Protein 6PQH (pdb70)

Secondary structure (DSSP, 8-state):
-----HHHHHHHHHHHTT-EEEEEEEEEEEETTTEEEEE-SS-SSPEEEE--GGGS-HHHHHT--TT-EEEEEEEEEE--EEEEEEEEEE-S-B-HHHHTTSTTSSS---HHHHHHTHHHHTTSHHHHHHHHHHHHHHHHHHHHHHHTT-EE----SEE------EEE-S-TTS--B-SSSSB-GGGSTTSS-EEE-S-SHHHHHHHHHHHSEEEEEEEEE------STT--SEEEEEEEEEET--HHHHHHHHHHHHHHHHHHHHHH-HHHHHHHHHHHHHHHHHS-GGGS-SS-HHHHHHHHHHSPPEEEEHHHHHHHHHHSHHHHTT-SSS--PPTTSPPPHHHHHHIIIIISSS-EEEEEEEGGGS-TTBPBPTTSSEEEEEEEEETTTEEEEEEEEB---HHHHHHHHHHTT--TTTTHHHHHTTTBS---EEEEEEEHHHHHHHHHT---GGGSSSS--BTTB---/--PPP--HHHHHHSHHHHTTSEEEEEEEEEEEETTTEEEEE-SS-SS-EEEE--GGGS-HHHHTT--TT-EEEEEEEEEE-SSTT-SEEEEEEEEEE-S-B-HHHHTTSTTSSS---HHHHHHTHHHHTTSHHHHHHHHHHHHHHHHHHHHHHTTT-EE----SEE------EEE-S-TTS--B-TTSSB-GGGSTTSS-EEE-S-SHHHHHHHHHHHSEEEEEEEEE-------TT--SEEEEEEEEEET--HHHHHHHHHHHHHHHHHHHHHH-HHHHHHHHHHHHHHHHHS-GGGS-SS-HHHHHHHHHHSPPEEEEHHHHHHHHHHSHHHHTT-SSS---STTSPPPHHHHHHIIIIIISS-EEEEEEEGGGS-TTBPBPTTSSEEEEEEEEETTTEEEEEEEEB---HHHHHHHHHHTT--TTTTHHHHHTTTBS---EEEEEEEHHHHHHHHHT--SGGGSSSS--BTTB---/----HHHHHHHHHHHTTSEEEEEEEEEEEETTTEEEEE-SS-SSPEEEE--GGGS-HHHHHT--TT-EEEEEEEEEE--EEEEEEEEEE-S-B-HHHHTTSTTSSS---HHHHHHTHHHHTTSHHHHHHHHHHHHHHHHHHHHHHHTT-EE----SEE------EEE-S-TTS--B-TTSSB-GGGSTTSS-EEE-S-SHHHHHHHHHHHSEEEEEEEEE------STT--SEEEEEEEEEET--HHHHHHHHHHHHHHHHHHHHHH-HHHHHHHHHHHHHHHHTS-GGGS-SS-HHHHHHHHHHSPPEEEEHHHHHHHHHHSHHHHTT-SSS--PPBTBPPPHHHHHIIIIIISSS-EEEEEEEGGGS-TTBPBPTTSSEEEEEEEEETTTEEEEEEEEB---HHHHHHHHHHTT--TTTTHHHHHTTTBS---EEEEEEEHHHHHHHHHT---GGGSSSS--BTTB---/-----HHHHHHSHHHHTTSEEEEEEEEEEEETTTEEEEE-SS-SSPEEEE--GGGS-HHHHTT--TT-EEEEEEEEEE-SSTT-SEEEEEEEEEE-S-B-HHHHTTSTTSSS---HHHHHHTHHHHTTSHHHHHHHHHHHHHHHHHHHHHHTTT-EE----SEE------EEE-S-TTS--B-TTSSB-GGGSTTSS-EEE-S-SHHHHHHHHHHHSEEEEEEEEE-------TT--SEEEEEEEEEET--HHHHHHHHHHHHHHHHHHHHHH-HHHHHHHHHHHHHHHHHS-GGGS-SS-HHHHHHHHHHSPPEEEEHHHHHHHHHH-HHHHHT-SSS----TTSPPPHHHHHIIIIIIISS-EEEEEEEGGGS-TTBPBPTTSSEEEEEEEEETTTEEEEEEEEB---HHHHHHHHHHTT--TTTTHHHHGGGTBS---EEEEEEEHHHHHHHHH---SGGGSSSS--BTTB---

Foldseek 3Di:
DDDDAPVCCVVPVVVQAFHKDKYKFFFLDCPPLFWTFGHHLPALHTAIEGEPCVLDDPVVSVQRGQGWIKIFIAGWHPPPTHGDTDDIDGDDDDPPVCCVVAPSPPDDDDPVRCLVPLVPVCVDSQQSLLVVLLVLLVVLLVVVQVVVQAAEDAADFKDQALVFAWDWPDPPVDFDADDVRHGQCCPTPVRGTITTAQDRVLVLLVVCVVRFKYKYWAKHAHDPQDDDLEDFRIFIKIKMKGFQDALVSQVVVVLVSLLSSLVSSVVPSVNSLVVLQVVLVVVQVVDPPVPHAPDTQVRQSVVLNVDDAAEEEPVRLLVCQCPDCCQVVVVDPDHRDDAQDDDDQSSLQCCCVPVPVYKYKYFFHALVVDDLFFAQDPVNGTGGKIFIQGHQLGTFKIKHWTHLALVSSVVSCVVVVNDCVVVVVSSVCSPDPGGTMMMMMGGSLSSSCSNSVNRGSSSNDSQTHHVPGDDD/DDDDADAPVRCQVPVVVQAFHKDKYKFFFQDQPPLFWTFGHHLPALHTAIEGEDPVLDDVVVSVQRDQRWIKIFIFHWHQDPDPPGGIHGDTNDIDGDDDDPPVCPVVAPSPPDDDDVVRCLVVLVCVCVDSQLSLLVVLLVLLVVLLVVVQVVVQAAEDAADFKAQACDWAWDWPDPPVCFDADPVRDGQCCPTPVHGTITTAQDRVLVQLVVCVVRFKYKYWAKGADPDQDDDLEDFRIFIKIKMKGFQDALVNQVVVVLVSLLSSLVSSVVPSVNSLVVLQVVLVVVQVPDPPVPHAPATQVRQSVQSNVDDAAEEEPVVLLVCLQPDPCLVVPVDPDHRDDADDDDDQVSQQCCCVPVPVYKYKYFFHFLVHDDLFFAQDPVNGTGGKIFIQGHPLGTFKIKHWTHLALVSSVVSCVVVVNDCVSVVVSSVCSVDPGGTMMMMMGGSLSSSCSNSVPRGSSSNDSNTHHVVGDDD/DADAPVRCLVPVVVQAFHKDKYKFFFLDCPPLFWTFGHHLPDLHTAIEGEDCVQDDPVVSVQRHQGWIWIFIAHWHPVVIHGDTNDIDTDDDDPPVCCVVAPSPPDDDDVVRCLVVLVCVCVDSQLSLLVVLLVLLVVLLCVVQVVVQAAEDAADFKDQACDWAWDWPDPVVCFDDDPVRHGQCCPTPVRGTITTAQDRVLVLLVVCVVRFKYKYWAKGARDDQDDDLEDFRIFIKIKMKGFQDALVNQVVVVLVSLLSSLVSSVVPSVNSLVVLQVVLVVVQVPDDPVPHAPDTQNRQSVVSNVDDAAEEEPVVLLVCQQPDPCQVVVVDPDHRDDAQDDDDQSSLQCCCVPVPVHKYKYFFHFLVVDDLFFAQDPVNGTGGKIFIQGHLLGTFKTKHWTHLALVSSVVSCVVVVNDCVSVVVSSVCNVDPGGTMMMMMGGSLSSSCSNSVPNGSSSNDSNTHHVPGDDD/DDADAPVCCQVVVVVQAFHKDKYKFFFQDQPPLFWTFGHHLPALGTAIEGEDPVQDDPVVSVQRDQGWIKIFIFGWHQDPDPVGGIHGDTNDIDGDDDDPPVVCVPAPSPPDDDDVVRCLVPLVCVCVDSQLSLLVVLLVLLVVLLVVVQVVVQAAEDAADFKAQALAWAWDWPDPPVDFDADPVRHGQCCPTPVHGTITTAQDRALVLLVVCVVRQKYKYWAKHAHDPQDDDLEDFRIFIKIKMKGFPDALVNQVVVVLVSLLSSLVSSVVPSVNSLVVLQVVLVVVQVPDPPVPHAPATQVRQSVQSNVDDAAEEEPVRLLVCQQPDPCLVVVNQPDHRDDAPDDDDQSSLQCVCVPNPVYKYKYFFHAPVVDDLFFAQDPVNGTGGKMFIQGHPLGTFKIKHWTHLALVSSVVSCVVVVPDCVVVVVSSVCSPDPGGTMMMMMGGSLSSSCSNSVPRGSSSNDSNTHHVPGDDD

Structure (mmCIF, N/CA/C/O backbone):
data_6PQH
#
_entry.id   6PQH
#
_cell.length_a   67.400
_cell.length_b   110.750
_cell.length_c   137.180
_cell.angle_alpha   90.000
_cell.angle_beta   97.090
_cell.angle_gamma   90.000
#
_symmetry.space_group_name_H-M   'P 1 21 1'
#
loop_
_entity.id
_entity.type
_entity.pdbx_description
1 polymer 'Asparagine--tRNA ligase'
2 non-polymer 1,2-ETHANEDIOL
3 water water
#
loop_
_atom_site.group_PDB
_atom_site.id
_atom_site.type_symbol
_atom_site.label_atom_id
_atom_site.label_alt_id
_atom_site.label_comp_id
_atom_site.label_asym_id
_atom_site.label_entity_id
_atom_site.label_seq_id
_atom_site.pdbx_PDB_ins_code
_atom_site.Cartn_x
_atom_site.Cartn_y
_atom_site.Cartn_z
_atom_site.occupancy
_atom_site.B_iso_or_equiv
_atom_site.auth_seq_id
_atom_site.auth_comp_id
_atom_site.auth_asym_id
_atom_site.auth_atom_id
_atom_site.pdbx_PDB_model_num
ATOM 1 N N . MET A 1 9 ? -42.366 -13.599 -41.061 1.00 76.01 1 MET A N 1
ATOM 2 C CA . MET A 1 9 ? -42.697 -12.217 -41.392 1.00 78.22 1 MET A CA 1
ATOM 3 C C . MET A 1 9 ? -41.624 -11.590 -42.281 1.00 77.71 1 MET A C 1
ATOM 4 O O . MET A 1 9 ? -40.451 -11.529 -41.912 1.00 78.24 1 MET A O 1
ATOM 6 N N . HIS A 1 10 ? -42.042 -11.122 -43.454 1.00 73.17 2 HIS A N 1
ATOM 7 C CA . HIS A 1 10 ? -41.142 -10.521 -44.427 1.00 68.66 2 HIS A CA 1
ATOM 8 C C . HIS A 1 10 ? -41.051 -9.017 -44.191 1.00 60.62 2 HIS A C 1
ATOM 9 O O . HIS A 1 10 ? -42.076 -8.343 -44.050 1.00 61.90 2 HIS A O 1
ATOM 16 N N . LYS A 1 11 ? -39.828 -8.497 -44.142 1.00 50.96 3 LYS A N 1
ATOM 17 C CA . LYS A 1 11 ? -39.587 -7.093 -43.842 1.00 48.47 3 LYS A CA 1
ATOM 18 C C . LYS A 1 11 ? -39.420 -6.279 -45.122 1.00 44.86 3 LYS A C 1
ATOM 19 O O . LYS A 1 11 ? -38.948 -6.781 -46.144 1.00 49.97 3 LYS A O 1
ATOM 25 N N . GLN A 1 12 ? -39.818 -5.011 -45.050 1.00 36.48 4 GLN A N 1
ATOM 26 C CA . GLN A 1 12 ? -39.689 -4.066 -46.154 1.00 37.30 4 GLN A CA 1
ATOM 27 C C . GLN A 1 12 ? -38.678 -2.992 -45.787 1.00 36.00 4 GLN A C 1
ATOM 28 O O . GLN A 1 12 ? -38.647 -2.525 -44.641 1.00 38.22 4 GLN A O 1
ATOM 30 N N . THR A 1 13 ? -37.851 -2.598 -46.754 1.00 30.87 5 THR A N 1
ATOM 31 C CA . THR A 1 13 ? -36.922 -1.512 -46.480 1.00 26.85 5 THR A CA 1
ATOM 32 C C . THR A 1 13 ? -37.610 -0.163 -46.634 1.00 29.28 5 THR A C 1
ATOM 33 O O . THR A 1 13 ? -38.714 -0.053 -47.175 1.00 32.48 5 THR A O 1
ATOM 37 N N . ILE A 1 14 ? -36.920 0.883 -46.165 1.00 26.15 6 ILE A N 1
ATOM 38 C CA . ILE A 1 14 ? -37.418 2.245 -46.350 1.00 25.73 6 ILE A CA 1
ATOM 39 C C . ILE A 1 14 ? -37.505 2.580 -47.834 1.00 25.60 6 ILE A C 1
ATOM 40 O O . ILE A 1 14 ? -38.440 3.259 -48.272 1.00 29.75 6 ILE A O 1
ATOM 45 N N . LYS A 1 15 ? -36.557 2.082 -48.644 1.00 23.33 7 LYS A N 1
ATOM 46 C CA . LYS A 1 15 ? -36.663 2.302 -50.085 1.00 25.85 7 LYS A CA 1
ATOM 47 C C . LYS A 1 15 ? -37.978 1.756 -50.625 1.00 29.06 7 LYS A C 1
ATOM 48 O O . LYS A 1 15 ? -38.658 2.425 -51.416 1.00 27.95 7 LYS A O 1
ATOM 54 N N . GLU A 1 16 ? -38.365 0.550 -50.193 1.00 27.85 8 GLU A N 1
ATOM 55 C CA . GLU A 1 16 ? -39.619 -0.035 -50.668 1.00 31.65 8 GLU A CA 1
ATOM 56 C C . GLU A 1 16 ? -40.813 0.786 -50.213 1.00 31.27 8 GLU A C 1
ATOM 57 O O . GLU A 1 16 ? -41.739 1.028 -50.995 1.00 33.34 8 GLU A O 1
ATOM 63 N N . VAL A 1 17 ? -40.818 1.211 -48.945 1.00 31.88 9 VAL A N 1
ATOM 64 C CA . VAL A 1 17 ? -41.929 2.015 -48.438 1.00 33.93 9 VAL A CA 1
ATOM 65 C C . VAL A 1 17 ? -42.071 3.292 -49.255 1.00 35.59 9 VAL A C 1
ATOM 66 O O . VAL A 1 17 ? -43.170 3.648 -49.695 1.00 38.37 9 VAL A O 1
ATOM 70 N N . LEU A 1 18 ? -40.956 3.992 -49.492 1.00 30.53 10 LEU A N 1
ATOM 71 C CA . LEU A 1 18 ? -41.035 5.235 -50.258 1.00 35.00 10 LEU A CA 1
ATOM 72 C C . LEU A 1 18 ? -41.490 4.983 -51.692 1.00 37.92 10 LEU A C 1
ATOM 73 O O . LEU A 1 18 ? -42.096 5.864 -52.312 1.00 33.89 10 LEU A O 1
ATOM 78 N N . GLU A 1 19 ? -41.251 3.786 -52.224 1.00 38.13 11 GLU A N 1
ATOM 79 C CA . GLU A 1 19 ? -41.639 3.503 -53.599 1.00 42.06 11 GLU A CA 1
ATOM 80 C C . GLU A 1 19 ? -43.027 2.889 -53.738 1.00 46.23 11 GLU A C 1
ATOM 81 O O . GLU A 1 19 ? -43.648 3.038 -54.795 1.00 47.52 11 GLU A O 1
ATOM 87 N N . ASN A 1 20 ? -43.535 2.193 -52.718 1.00 48.69 12 ASN A N 1
ATOM 88 C CA . ASN A 1 20 ? -44.799 1.471 -52.845 1.00 50.44 12 ASN A CA 1
ATOM 89 C C . ASN A 1 20 ? -45.875 1.968 -51.887 1.00 48.88 12 ASN A C 1
ATOM 90 O O . ASN A 1 20 ? -46.902 1.295 -51.726 1.00 52.41 12 ASN A O 1
ATOM 95 N N . TYR A 1 21 ? -45.684 3.133 -51.263 1.00 43.44 13 TYR A N 1
ATOM 96 C CA . TYR A 1 21 ? -46.552 3.520 -50.151 1.00 45.89 13 TYR A CA 1
ATOM 97 C C . TYR A 1 21 ? -48.004 3.688 -50.585 1.00 47.18 13 TYR A C 1
ATOM 98 O O . TYR A 1 21 ? -48.917 3.501 -49.771 1.00 44.12 13 TYR A O 1
ATOM 107 N N . LYS A 1 22 ? -48.244 4.049 -51.849 1.00 49.33 14 LYS A N 1
ATOM 108 C CA . LYS A 1 22 ? -49.621 4.252 -52.291 1.00 57.03 14 LYS A CA 1
ATOM 109 C C . LYS A 1 22 ? -50.463 2.999 -52.088 1.00 58.25 14 LYS A C 1
ATOM 110 O O . LYS A 1 22 ? -51.679 3.095 -51.899 1.00 64.08 14 LYS A O 1
ATOM 112 N N . LYS A 1 23 ? -49.838 1.820 -52.095 1.00 57.65 15 LYS A N 1
ATOM 113 C CA . LYS A 1 23 ? -50.587 0.598 -51.824 1.00 65.89 15 LYS A CA 1
ATOM 114 C C . LYS A 1 23 ? -51.008 0.501 -50.360 1.00 68.66 15 LYS A C 1
ATOM 115 O O . LYS A 1 23 ? -52.046 -0.099 -50.060 1.00 73.46 15 LYS A O 1
ATOM 117 N N . PHE A 1 24 ? -50.238 1.091 -49.443 1.00 63.34 16 PHE A N 1
ATOM 118 C CA . PHE A 1 24 ? -50.435 0.899 -48.011 1.00 58.04 16 PHE A CA 1
ATOM 119 C C . PHE A 1 24 ? -51.191 2.033 -47.342 1.00 57.68 16 PHE A C 1
ATOM 120 O O . PHE A 1 24 ? -51.297 2.035 -46.113 1.00 62.31 16 PHE A O 1
ATOM 128 N N . LEU A 1 25 ? -51.681 3.008 -48.103 1.00 56.82 17 LEU A N 1
ATOM 129 C CA . LEU A 1 25 ? -52.266 4.205 -47.512 1.00 55.15 17 LEU A CA 1
ATOM 130 C C . LEU A 1 25 ? -53.280 3.854 -46.434 1.00 59.41 17 LEU A C 1
ATOM 131 O O . LEU A 1 25 ? -54.234 3.109 -46.681 1.00 57.88 17 LEU A O 1
ATOM 136 N N . HIS A 1 26 ? -53.044 4.383 -45.231 1.00 59.41 18 HIS A N 1
ATOM 137 C CA . HIS A 1 26 ? -53.865 4.210 -44.035 1.00 66.63 18 HIS A CA 1
ATOM 138 C C . HIS A 1 26 ? -53.752 2.818 -43.424 1.00 68.65 18 HIS A C 1
ATOM 139 O O . HIS A 1 26 ? -54.491 2.504 -42.482 1.00 73.43 18 HIS A O 1
ATOM 146 N N . HIS A 1 27 ? -52.850 1.976 -43.921 1.00 64.63 19 HIS A N 1
ATOM 147 C CA . HIS A 1 27 ? -52.529 0.721 -43.259 1.00 66.83 19 HIS A CA 1
ATOM 148 C C . HIS A 1 27 ? -51.405 0.934 -42.252 1.00 52.91 19 HIS A C 1
ATOM 149 O O . HIS A 1 27 ? -50.559 1.816 -42.415 1.00 47.86 19 HIS A O 1
ATOM 156 N N . ASP A 1 28 ? -51.411 0.117 -41.201 1.00 48.30 20 ASP A N 1
ATOM 157 C CA . ASP A 1 28 ? -50.260 0.011 -40.318 1.00 41.48 20 ASP A CA 1
ATOM 158 C C . ASP A 1 28 ? -49.190 -0.845 -40.980 1.00 43.23 20 ASP A C 1
ATOM 159 O O . ASP A 1 28 ? -49.485 -1.914 -41.527 1.00 47.41 20 ASP A O 1
ATOM 164 N N . ILE A 1 29 ? -47.944 -0.371 -40.930 1.00 34.02 21 ILE A N 1
ATOM 165 C CA . ILE A 1 29 ? -46.785 -1.140 -41.363 1.00 37.88 21 ILE A CA 1
ATOM 166 C C . ILE A 1 29 ? -45.724 -1.057 -40.271 1.00 39.50 21 ILE A C 1
ATOM 167 O O . ILE A 1 29 ? -45.815 -0.251 -39.343 1.00 45.36 21 ILE A O 1
ATOM 172 N N . THR A 1 30 ? -44.702 -1.897 -40.403 1.00 35.32 22 THR A N 1
ATOM 173 C CA . THR A 1 30 ? -43.582 -1.944 -39.470 1.00 32.59 22 THR A CA 1
ATOM 174 C C . THR A 1 30 ? -42.302 -1.596 -40.212 1.00 37.97 22 THR A C 1
ATOM 175 O O . THR A 1 30 ? -42.018 -2.184 -41.261 1.00 42.08 22 THR A O 1
ATOM 179 N N . VAL A 1 31 ? -41.536 -0.633 -39.682 1.00 32.20 23 VAL A N 1
ATOM 180 C CA . VAL A 1 31 ? -40.263 -0.252 -40.279 1.00 29.40 23 VAL A CA 1
ATOM 181 C C . VAL A 1 31 ? -39.179 -0.248 -39.205 1.00 30.23 23 VAL A C 1
ATOM 182 O O . VAL A 1 31 ? -39.450 -0.150 -38.005 1.00 30.17 23 VAL A O 1
ATOM 186 N N . TYR A 1 32 ? -37.933 -0.345 -39.670 1.00 22.89 24 TYR A N 1
ATOM 187 C CA . TYR A 1 32 ? -36.739 -0.482 -38.850 1.00 23.53 24 TYR A CA 1
ATOM 188 C C . TYR A 1 32 ? -35.680 0.455 -39.403 1.00 24.53 24 TYR A C 1
ATOM 189 O O . TYR A 1 32 ? -35.524 0.548 -40.621 1.00 26.60 24 TYR A O 1
ATOM 198 N N . GLY A 1 33 ? -34.951 1.135 -38.524 1.00 25.87 25 GLY A N 1
ATOM 199 C CA . GLY A 1 33 ? -33.863 1.972 -38.991 1.00 25.79 25 GLY A CA 1
ATOM 200 C C . GLY A 1 33 ? -33.189 2.700 -37.847 1.00 26.19 25 GLY A C 1
ATOM 201 O O . GLY A 1 33 ? -33.453 2.436 -36.675 1.00 27.18 25 GLY A O 1
ATOM 202 N N . TRP A 1 34 ? -32.303 3.619 -38.212 1.00 25.02 26 TRP A N 1
ATOM 203 C CA . TRP A 1 34 ? -31.598 4.473 -37.266 1.00 22.67 26 TRP A CA 1
ATOM 204 C C . TRP A 1 34 ? -32.045 5.918 -37.421 1.00 28.58 26 TRP A C 1
ATOM 205 O O . TRP A 1 34 ? -32.382 6.369 -38.522 1.00 26.83 26 TRP A O 1
ATOM 216 N N . VAL A 1 35 ? -32.012 6.645 -36.307 1.00 25.55 27 VAL A N 1
ATOM 217 C CA . VAL A 1 35 ? -32.428 8.043 -36.271 1.00 26.86 27 VAL A CA 1
ATOM 218 C C . VAL A 1 35 ? -31.348 8.917 -36.908 1.00 27.74 27 VAL A C 1
ATOM 219 O O . VAL A 1 35 ? -30.201 8.947 -36.448 1.00 26.26 27 VAL A O 1
ATOM 223 N N . ARG A 1 36 ? -31.711 9.633 -37.973 1.00 25.26 28 ARG A N 1
ATOM 224 C CA . ARG A 1 36 ? -30.837 10.698 -38.461 1.00 23.50 28 ARG A CA 1
ATOM 225 C C . ARG A 1 36 ? -31.059 11.983 -37.671 1.00 30.27 28 ARG A C 1
ATOM 226 O O . ARG A 1 36 ? -30.105 12.718 -37.381 1.00 29.13 28 ARG A O 1
ATOM 234 N N . ALA A 1 37 ? -32.310 12.261 -37.310 1.00 28.76 29 ALA A N 1
ATOM 235 C CA . ALA A 1 37 ? -32.654 13.425 -36.507 1.00 25.81 29 ALA A CA 1
ATOM 236 C C . ALA A 1 37 ? -34.022 13.196 -35.890 1.00 38.65 29 ALA A C 1
ATOM 237 O O . ALA A 1 37 ? -34.886 12.544 -36.483 1.00 36.13 29 ALA A O 1
ATOM 239 N N . PHE A 1 38 ? -34.198 13.724 -34.684 1.00 35.68 30 PHE A N 1
ATOM 240 C CA . PHE A 1 38 ? -35.490 13.742 -34.007 1.00 33.76 30 PHE A CA 1
ATOM 241 C C . PHE A 1 38 ? -35.681 15.196 -33.609 1.00 40.35 30 PHE A C 1
ATOM 242 O O . PHE A 1 38 ? -35.078 15.656 -32.638 1.00 38.30 30 PHE A O 1
ATOM 250 N N . ARG A 1 39 ? -36.479 15.924 -34.379 1.00 41.85 31 ARG A N 1
ATOM 251 C CA . ARG A 1 39 ? -36.577 17.371 -34.250 1.00 42.06 31 ARG A CA 1
ATOM 252 C C . ARG A 1 39 ? -37.913 17.758 -33.637 1.00 44.04 31 ARG A C 1
ATOM 253 O O . ARG A 1 39 ? -38.942 17.137 -33.923 1.00 43.61 31 ARG A O 1
ATOM 261 N N . SER A 1 40 ? -37.880 18.771 -32.768 1.00 42.95 32 SER A N 1
ATOM 262 C CA . SER A 1 40 ? -39.071 19.368 -32.170 1.00 46.10 32 SER A CA 1
ATOM 263 C C . SER A 1 40 ? -39.914 18.346 -31.427 1.00 47.43 32 SER A C 1
ATOM 264 O O . SER A 1 40 ? -41.124 18.538 -31.269 1.00 47.21 32 SER A O 1
ATOM 267 N N . ASN A 1 41 ? -39.306 17.241 -31.003 1.00 48.89 33 ASN A N 1
ATOM 268 C CA . ASN A 1 41 ? -40.003 16.197 -30.266 1.00 51.73 33 ASN A CA 1
ATOM 269 C C . ASN A 1 41 ? -41.144 15.583 -31.076 1.00 53.28 33 ASN A C 1
ATOM 270 O O . ASN A 1 41 ? -42.075 15.009 -30.504 1.00 54.73 33 ASN A O 1
ATOM 275 N N . ARG A 1 42 ? -41.094 15.687 -32.408 1.00 52.09 34 ARG A N 1
ATOM 276 C CA . ARG A 1 42 ? -42.250 15.337 -33.227 1.00 46.44 34 ARG A CA 1
ATOM 277 C C . ARG A 1 42 ? -41.894 14.569 -34.495 1.00 42.51 34 ARG A C 1
ATOM 278 O O . ARG A 1 42 ? -42.639 13.671 -34.905 1.00 43.84 34 ARG A O 1
ATOM 286 N N . PHE A 1 43 ? -40.772 14.908 -35.129 1.00 36.21 35 PHE A N 1
ATOM 287 C CA . PHE A 1 43 ? -40.431 14.363 -36.441 1.00 37.98 35 PHE A CA 1
ATOM 288 C C . PHE A 1 43 ? -39.141 13.560 -36.361 1.00 35.72 35 PHE A C 1
ATOM 289 O O . PHE A 1 43 ? -38.072 14.123 -36.095 1.00 40.64 35 PHE A O 1
ATOM 297 N N . ILE A 1 44 ? -39.234 12.259 -36.628 1.00 29.43 36 ILE A N 1
ATOM 298 C CA . ILE A 1 44 ? -38.070 11.395 -36.752 1.00 29.79 36 ILE A CA 1
ATOM 299 C C . ILE A 1 44 ? -37.705 11.278 -38.222 1.00 34.39 36 ILE A C 1
ATOM 300 O O . ILE A 1 44 ? -38.546 10.903 -39.045 1.00 35.96 36 ILE A O 1
ATOM 305 N N . ALA A 1 45 ? -36.451 11.554 -38.546 1.00 30.36 37 ALA A N 1
ATOM 306 C CA . ALA A 1 45 ? -35.887 11.228 -39.845 1.00 34.49 37 ALA A CA 1
ATOM 307 C C . ALA A 1 45 ? -35.137 9.911 -39.695 1.00 35.14 37 ALA A C 1
ATOM 308 O O . ALA A 1 45 ? -34.088 9.858 -39.045 1.00 33.13 37 ALA A O 1
ATOM 310 N N . LEU A 1 46 ? -35.666 8.856 -40.308 1.00 27.90 38 LEU A N 1
ATOM 311 C CA . LEU A 1 46 ? -35.177 7.503 -40.112 1.00 20.81 38 LEU A CA 1
ATOM 312 C C . LEU A 1 46 ? -34.501 6.991 -41.378 1.00 27.58 38 LEU A C 1
ATOM 313 O O . LEU A 1 46 ? -35.020 7.176 -42.478 1.00 26.74 38 LEU A O 1
ATOM 318 N N . ASN A 1 47 ? -33.371 6.293 -41.222 1.00 25.96 39 ASN A N 1
ATOM 319 C CA . ASN A 1 47 ? -32.650 5.758 -42.372 1.00 25.93 39 ASN A CA 1
ATOM 320 C C . ASN A 1 47 ? -32.215 4.331 -42.072 1.00 26.39 39 ASN A C 1
ATOM 321 O O . ASN A 1 47 ? -31.826 4.029 -40.938 1.00 31.20 39 ASN A O 1
ATOM 326 N N . ASP A 1 48 ? -32.299 3.444 -43.075 1.00 23.09 40 ASP A N 1
ATOM 327 C CA . ASP A 1 48 ? -31.842 2.062 -42.919 1.00 19.80 40 ASP A CA 1
ATOM 328 C C . ASP A 1 48 ? -30.789 1.656 -43.946 1.00 20.36 40 ASP A C 1
ATOM 329 O O . ASP A 1 48 ? -30.548 0.459 -44.121 1.00 24.56 40 ASP A O 1
ATOM 334 N N . GLY A 1 49 ? -30.187 2.603 -44.663 1.00 22.96 41 GLY A N 1
ATOM 335 C CA . GLY A 1 49 ? -29.173 2.252 -45.639 1.00 22.93 41 GLY A CA 1
ATOM 336 C C . GLY A 1 49 ? -29.693 1.763 -46.981 1.00 23.94 41 GLY A C 1
ATOM 337 O O . GLY A 1 49 ? -28.906 1.661 -47.933 1.00 20.84 41 GLY A O 1
ATOM 338 N N . SER A 1 50 ? -30.986 1.467 -47.108 1.00 20.45 42 SER A N 1
ATOM 339 C CA . SER A 1 50 ? -31.473 0.994 -48.400 1.00 25.54 42 SER A CA 1
ATOM 340 C C . SER A 1 50 ? -31.523 2.108 -49.427 1.00 26.89 42 SER A C 1
ATOM 341 O O . SER A 1 50 ? -31.546 1.820 -50.624 1.00 24.97 42 SER A O 1
ATOM 344 N N . THR A 1 51 ? -31.556 3.363 -48.980 1.00 26.24 43 THR A N 1
ATOM 345 C CA . THR A 1 51 ? -31.646 4.535 -49.842 1.00 21.42 43 THR A CA 1
ATOM 346 C C . THR A 1 51 ? -31.043 5.693 -49.074 1.00 22.83 43 THR A C 1
ATOM 347 O O . THR A 1 51 ? -31.058 5.704 -47.842 1.00 24.52 43 THR A O 1
ATOM 351 N N . ILE A 1 52 ? -30.508 6.663 -49.812 1.00 25.22 44 ILE A N 1
ATOM 352 C CA . ILE A 1 52 ? -30.070 7.908 -49.188 1.00 25.67 44 ILE A CA 1
ATOM 353 C C . ILE A 1 52 ? -31.238 8.632 -48.532 1.00 26.43 44 ILE A C 1
ATOM 354 O O . ILE A 1 52 ? -31.041 9.421 -47.602 1.00 26.27 44 ILE A O 1
ATOM 359 N N . ASN A 1 53 ? -32.462 8.387 -48.995 1.00 29.79 45 ASN A N 1
ATOM 360 C CA . ASN A 1 53 ? -33.615 9.142 -48.525 1.00 25.49 45 ASN A CA 1
ATOM 361 C C . ASN A 1 53 ? -34.055 8.643 -47.157 1.00 26.14 45 ASN A C 1
ATOM 362 O O . ASN A 1 53 ? -33.938 7.455 -46.842 1.00 26.16 45 ASN A O 1
ATOM 367 N N . ASN A 1 54 ? -34.553 9.570 -46.339 1.00 23.99 46 ASN A N 1
ATOM 368 C CA . ASN A 1 54 ? -35.032 9.258 -44.997 1.00 26.53 46 ASN A CA 1
ATOM 369 C C . ASN A 1 54 ? -36.545 9.109 -45.019 1.00 30.90 46 ASN A C 1
ATOM 370 O O . ASN A 1 54 ? -37.231 9.723 -45.837 1.00 29.60 46 ASN A O 1
ATOM 375 N N . LEU A 1 55 ? -37.062 8.301 -44.102 1.00 32.92 47 LEU A N 1
ATOM 376 C CA . LEU A 1 55 ? -38.497 8.168 -43.895 1.00 29.15 47 LEU A CA 1
ATOM 377 C C . LEU A 1 55 ? -38.895 9.024 -42.697 1.00 31.27 47 LEU A C 1
ATOM 378 O O . LEU A 1 55 ? -38.274 8.935 -41.631 1.00 32.14 47 LEU A O 1
ATOM 383 N N . GLN A 1 56 ? -39.900 9.873 -42.883 1.00 32.91 48 GLN A N 1
ATOM 384 C CA . GLN A 1 56 ? -40.366 10.725 -41.799 1.00 33.55 48 GLN A CA 1
ATOM 385 C C . GLN A 1 56 ? -41.350 9.959 -40.929 1.00 32.20 48 GLN A C 1
ATOM 386 O O . GLN A 1 56 ? -42.336 9.411 -41.430 1.00 32.54 48 GLN A O 1
ATOM 392 N N . ILE A 1 57 ? -41.074 9.925 -39.627 1.00 29.61 49 ILE A N 1
ATOM 393 C CA . ILE A 1 57 ? -41.993 9.410 -38.618 1.00 29.72 49 ILE A CA 1
ATOM 394 C C . ILE A 1 57 ? -42.526 10.590 -37.815 1.00 35.08 49 ILE A C 1
ATOM 395 O O . ILE A 1 57 ? -41.747 11.391 -37.283 1.00 36.86 49 ILE A O 1
ATOM 400 N N . VAL A 1 58 ? -43.847 10.709 -37.743 1.00 35.12 50 VAL A N 1
ATOM 401 C CA . VAL A 1 58 ? -44.504 11.747 -36.953 1.00 38.50 50 VAL A CA 1
ATOM 402 C C . VAL A 1 58 ? -44.846 11.145 -35.600 1.00 41.64 50 VAL A C 1
ATOM 403 O O . VAL A 1 58 ? -45.468 10.079 -35.526 1.00 44.95 50 VAL A O 1
ATOM 407 N N . VAL A 1 59 ? -44.432 11.810 -34.528 1.00 36.20 51 VAL A N 1
ATOM 408 C CA . VAL A 1 59 ? -44.564 11.263 -33.184 1.00 37.44 51 VAL A CA 1
ATOM 409 C C . VAL A 1 59 ? -45.370 12.237 -32.342 1.00 42.19 51 VAL A C 1
ATOM 410 O O . VAL A 1 59 ? -44.920 13.358 -32.079 1.00 46.11 51 VAL A O 1
ATOM 414 N N . ASP A 1 60 ? -46.550 11.805 -31.907 1.00 43.53 52 ASP A N 1
ATOM 415 C CA . ASP A 1 60 ? -47.357 12.543 -30.938 1.00 53.05 52 ASP A CA 1
ATOM 416 C C . ASP A 1 60 ? -46.886 12.142 -29.545 1.00 54.83 52 ASP A C 1
ATOM 417 O O . ASP A 1 60 ? -47.287 11.104 -29.018 1.00 55.93 52 ASP A O 1
ATOM 422 N N . PHE A 1 61 ? -46.028 12.965 -28.937 1.00 55.39 53 PHE A N 1
ATOM 423 C CA . PHE A 1 61 ? -45.371 12.552 -27.700 1.00 60.37 53 PHE A CA 1
ATOM 424 C C . PHE A 1 61 ? -46.357 12.296 -26.565 1.00 57.84 53 PHE A C 1
ATOM 425 O O . PHE A 1 61 ? -46.010 11.590 -25.612 1.00 60.56 53 PHE A O 1
ATOM 433 N N . GLU A 1 62 ? -47.581 12.823 -26.650 1.00 55.85 54 GLU A N 1
ATOM 434 C CA . GLU A 1 62 ? -48.556 12.592 -25.588 1.00 59.67 54 GLU A CA 1
ATOM 435 C C . GLU A 1 62 ? -49.083 11.162 -25.578 1.00 58.78 54 GLU A C 1
ATOM 436 O O . GLU A 1 62 ? -49.694 10.749 -24.591 1.00 53.74 54 GLU A O 1
ATOM 438 N N . ASN A 1 63 ? -48.863 10.398 -26.643 1.00 57.81 55 ASN A N 1
ATOM 439 C CA . ASN A 1 63 ? -49.297 9.009 -26.706 1.00 60.38 55 ASN A CA 1
ATOM 440 C C . ASN A 1 63 ? -48.179 8.033 -26.369 1.00 54.35 55 ASN A C 1
ATOM 441 O O . ASN A 1 63 ? -48.318 6.837 -26.632 1.00 56.99 55 ASN A O 1
ATOM 446 N N . PHE A 1 64 ? -47.072 8.512 -25.810 1.00 53.97 56 PHE A N 1
ATOM 447 C CA . PHE A 1 64 ? -45.941 7.651 -25.500 1.00 50.99 56 PHE A CA 1
ATOM 448 C C . PHE A 1 64 ? -45.362 8.030 -24.146 1.00 55.48 56 PHE A C 1
ATOM 449 O O . PHE A 1 64 ? -45.493 9.168 -23.687 1.00 55.64 56 PHE A O 1
ATOM 457 N N . ASP A 1 65 ? -44.702 7.053 -23.523 1.00 55.14 57 ASP A N 1
ATOM 458 C CA A ASP A 1 65 ? -44.065 7.260 -22.228 0.48 58.02 57 ASP A CA 1
ATOM 459 C CA B ASP A 1 65 ? -44.084 7.280 -22.226 0.52 58.05 57 ASP A CA 1
ATOM 460 C C . ASP A 1 65 ? -42.921 8.259 -22.342 1.00 56.00 57 ASP A C 1
ATOM 461 O O . ASP A 1 65 ? -42.130 8.208 -23.289 1.00 52.34 57 ASP A O 1
ATOM 470 N N . GLU A 1 66 ? -42.831 9.162 -21.359 1.00 56.01 58 GLU A N 1
ATOM 471 C CA . GLU A 1 66 ? -41.792 10.191 -21.364 1.00 58.16 58 GLU A CA 1
ATOM 472 C C . GLU A 1 66 ? -40.396 9.582 -21.396 1.00 57.17 58 GLU A C 1
ATOM 473 O O . GLU A 1 66 ? -39.485 10.140 -22.021 1.00 57.49 58 GLU A O 1
ATOM 479 N N . ASN A 1 67 ? -40.204 8.443 -20.722 1.00 59.03 59 ASN A N 1
ATOM 480 C CA . ASN A 1 67 ? -38.897 7.791 -20.724 1.00 59.01 59 ASN A CA 1
ATOM 481 C C . ASN A 1 67 ? -38.526 7.297 -22.112 1.00 51.39 59 ASN A C 1
ATOM 482 O O . ASN A 1 67 ? -37.347 7.320 -22.487 1.00 52.74 59 ASN A O 1
ATOM 484 N N . LEU A 1 68 ? -39.518 6.857 -22.885 1.00 51.66 60 LEU A N 1
ATOM 485 C CA . LEU A 1 68 ? -39.263 6.390 -24.242 1.00 46.47 60 LEU A CA 1
ATOM 486 C C . LEU A 1 68 ? -38.812 7.531 -25.145 1.00 45.71 60 LEU A C 1
ATOM 487 O O . LEU A 1 68 ? -37.821 7.404 -25.876 1.00 42.19 60 LEU A O 1
ATOM 492 N N . ILE A 1 69 ? -39.531 8.658 -25.103 1.00 46.69 61 ILE A N 1
ATOM 493 C CA . ILE A 1 69 ? -39.217 9.787 -25.977 1.00 46.03 61 ILE A CA 1
ATOM 494 C C . ILE A 1 69 ? -37.797 10.274 -25.730 1.00 44.63 61 ILE A C 1
ATOM 495 O O . ILE A 1 69 ? -37.071 10.629 -26.669 1.00 39.30 61 ILE A O 1
ATOM 500 N N . LYS A 1 70 ? -37.375 10.286 -24.464 1.00 45.97 62 LYS A N 1
ATOM 501 C CA . LYS A 1 70 ? -36.024 10.711 -24.123 1.00 45.01 62 LYS A CA 1
ATOM 502 C C . LYS A 1 70 ? -34.973 9.759 -24.658 1.00 44.08 62 LYS A C 1
ATOM 503 O O . LYS A 1 70 ? -33.802 10.138 -24.742 1.00 46.10 62 LYS A O 1
ATOM 505 N N . ASN A 1 71 ? -35.358 8.539 -25.024 1.00 43.84 63 ASN A N 1
ATOM 506 C CA . ASN A 1 71 ? -34.433 7.577 -25.602 1.00 44.25 63 ASN A CA 1
ATOM 507 C C . ASN A 1 71 ? -34.458 7.567 -27.122 1.00 39.79 63 ASN A C 1
ATOM 508 O O . ASN A 1 71 ? -33.953 6.612 -27.731 1.00 37.13 63 ASN A O 1
ATOM 513 N N . ILE A 1 72 ? -35.041 8.587 -27.747 1.00 35.11 64 ILE A N 1
ATOM 514 C CA . ILE A 1 72 ? -34.983 8.756 -29.197 1.00 35.20 64 ILE A CA 1
ATOM 515 C C . ILE A 1 72 ? -33.941 9.833 -29.460 1.00 31.65 64 ILE A C 1
ATOM 516 O O . ILE A 1 72 ? -34.194 11.021 -29.272 1.00 36.72 64 ILE A O 1
ATOM 521 N N . ASN A 1 73 ? -32.755 9.418 -29.881 1.00 34.96 65 ASN A N 1
ATOM 522 C CA . ASN A 1 73 ? -31.636 10.325 -30.059 1.00 33.02 65 ASN A CA 1
ATOM 523 C C . ASN A 1 73 ? -30.941 10.008 -31.371 1.00 35.28 65 ASN A C 1
ATOM 524 O O . ASN A 1 73 ? -31.145 8.946 -31.964 1.00 28.43 65 ASN A O 1
ATOM 529 N N . THR A 1 74 ? -30.105 10.945 -31.810 1.00 36.89 66 THR A N 1
ATOM 530 C CA . THR A 1 74 ? -29.286 10.723 -32.994 1.00 32.89 66 THR A CA 1
ATOM 531 C C . THR A 1 74 ? -28.606 9.374 -32.898 1.00 32.87 66 THR A C 1
ATOM 532 O O . THR A 1 74 ? -27.941 9.084 -31.904 1.00 33.80 66 THR A O 1
ATOM 536 N N . ALA A 1 75 ? -28.831 8.537 -33.909 1.00 30.13 67 ALA A N 1
ATOM 537 C CA . ALA A 1 75 ? -28.222 7.234 -34.135 1.00 25.19 67 ALA A CA 1
ATOM 538 C C . ALA A 1 75 ? -28.907 6.115 -33.350 1.00 28.54 67 ALA A C 1
ATOM 539 O O . ALA A 1 75 ? -28.517 4.954 -33.518 1.00 24.74 67 ALA A O 1
ATOM 541 N N . SER A 1 76 ? -29.927 6.401 -32.538 1.00 27.61 68 SER A N 1
ATOM 542 C CA . SER A 1 76 ? -30.677 5.318 -31.911 1.00 25.88 68 SER A CA 1
ATOM 543 C C . SER A 1 76 ? -31.314 4.416 -32.961 1.00 25.93 68 SER A C 1
ATOM 544 O O . SER A 1 76 ? -31.671 4.846 -34.061 1.00 28.99 68 SER A O 1
ATOM 547 N N . SER A 1 77 ? -31.485 3.154 -32.605 1.00 27.83 69 SER A N 1
ATOM 548 C CA . SER A 1 77 ? -32.108 2.175 -33.485 1.00 27.09 69 SER A CA 1
ATOM 549 C C . SER A 1 77 ? -33.542 1.934 -33.034 1.00 26.65 69 SER A C 1
ATOM 550 O O . SER A 1 77 ? -33.792 1.713 -31.844 1.00 29.40 69 SER A O 1
ATOM 553 N N . LEU A 1 78 ? -34.481 1.958 -33.978 1.00 24.36 70 LEU A N 1
ATOM 554 C CA . LEU A 1 78 ? -35.900 1.912 -33.644 1.00 27.84 70 LEU A CA 1
ATOM 555 C C . LEU A 1 78 ? -36.626 0.896 -34.504 1.00 28.19 70 LEU A C 1
ATOM 556 O O . LEU A 1 78 ? -36.329 0.740 -35.691 1.00 29.00 70 LEU A O 1
ATOM 561 N N . LYS A 1 79 ? -37.586 0.221 -33.895 1.00 26.91 71 LYS A N 1
ATOM 562 C CA . LYS A 1 79 ? -38.664 -0.446 -34.602 1.00 32.18 71 LYS A CA 1
ATOM 563 C C . LYS A 1 79 ? -39.924 0.393 -34.423 1.00 34.61 71 LYS A C 1
ATOM 564 O O . LYS A 1 79 ? -40.259 0.762 -33.291 1.00 31.25 71 LYS A O 1
ATOM 570 N N . ILE A 1 80 ? -40.614 0.696 -35.528 1.00 34.11 72 ILE A N 1
ATOM 571 C CA . ILE A 1 80 ? -41.771 1.595 -35.520 1.00 29.53 72 ILE A CA 1
ATOM 572 C C . ILE A 1 80 ? -42.945 0.934 -36.237 1.00 32.61 72 ILE A C 1
ATOM 573 O O . ILE A 1 80 ? -42.806 0.504 -37.385 1.00 33.12 72 ILE A O 1
ATOM 578 N N . VAL A 1 81 ? -44.095 0.848 -35.560 1.00 35.14 73 VAL A N 1
ATOM 579 C CA . VAL A 1 81 ? -45.369 0.472 -36.178 1.00 40.96 73 VAL A CA 1
ATOM 580 C C . VAL A 1 81 ? -46.237 1.721 -36.272 1.00 40.73 73 VAL A C 1
ATOM 581 O O . VAL A 1 81 ? -46.391 2.449 -35.283 1.00 41.81 73 VAL A O 1
ATOM 585 N N . GLY A 1 82 ? -46.807 1.970 -37.446 1.00 39.90 74 GLY A N 1
ATOM 586 C CA . GLY A 1 82 ? -47.615 3.167 -37.598 1.00 35.56 74 GLY A CA 1
ATOM 587 C C . GLY A 1 82 ? -48.329 3.218 -38.932 1.00 41.86 74 GLY A C 1
ATOM 588 O O . GLY A 1 82 ? -48.115 2.387 -39.818 1.00 41.97 74 GLY A O 1
ATOM 589 N N . GLU A 1 83 ? -49.183 4.232 -39.062 1.00 43.87 75 GLU A N 1
ATOM 590 C CA . GLU A 1 83 ? -50.067 4.380 -40.211 1.00 42.70 75 GLU A CA 1
ATOM 591 C C . GLU A 1 83 ? -49.377 5.134 -41.343 1.00 44.50 75 GLU A C 1
ATOM 592 O O . GLU A 1 83 ? -48.758 6.177 -41.115 1.00 44.59 75 GLU A O 1
ATOM 598 N N . VAL A 1 84 ? -49.503 4.616 -42.561 1.00 47.06 76 VAL A N 1
ATOM 599 C CA . VAL A 1 84 ? -48.978 5.276 -43.754 1.00 43.31 76 VAL A CA 1
ATOM 600 C C . VAL A 1 84 ? -49.941 6.379 -44.177 1.00 45.83 76 VAL A C 1
ATOM 601 O O . VAL A 1 84 ? -51.124 6.120 -44.411 1.00 46.97 76 VAL A O 1
ATOM 605 N N . VAL A 1 85 ? -49.438 7.611 -44.280 1.00 49.51 77 VAL A N 1
ATOM 606 C CA . VAL A 1 85 ? -50.224 8.761 -44.717 1.00 42.64 77 VAL A CA 1
ATOM 607 C C . VAL A 1 85 ? -49.384 9.602 -45.672 1.00 45.13 77 VAL A C 1
ATOM 608 O O . VAL A 1 85 ? -48.192 9.362 -45.868 1.00 41.74 77 VAL A O 1
ATOM 612 N N . GLU A 1 86 ? -50.018 10.612 -46.257 1.00 58.93 78 GLU A N 1
ATOM 613 C CA . GLU A 1 86 ? -49.343 11.622 -47.056 1.00 68.93 78 GLU A CA 1
ATOM 614 C C . GLU A 1 86 ? -49.352 12.945 -46.305 1.00 73.21 78 GLU A C 1
ATOM 615 O O . GLU A 1 86 ? -50.320 13.265 -45.609 1.00 76.21 78 GLU A O 1
ATOM 621 N N . SER A 1 87 ? -48.271 13.707 -46.442 1.00 74.26 79 SER A N 1
ATOM 622 C CA . SER A 1 87 ? -48.154 14.987 -45.745 1.00 76.73 79 SER A CA 1
ATOM 623 C C . SER A 1 87 ? -49.237 15.973 -46.175 1.00 72.06 79 SER A C 1
ATOM 624 O O . SER A 1 87 ? -49.564 16.069 -47.354 1.00 68.27 79 SER A O 1
ATOM 627 N N . THR A 1 93 ? -43.540 13.704 -48.780 1.00 73.04 85 THR A N 1
ATOM 628 C CA . THR A 1 93 ? -44.991 13.588 -48.843 1.00 77.13 85 THR A CA 1
ATOM 629 C C . THR A 1 93 ? -45.502 12.433 -47.974 1.00 70.42 85 THR A C 1
ATOM 630 O O . THR A 1 93 ? -46.371 12.641 -47.130 1.00 75.98 85 THR A O 1
ATOM 634 N N . VAL A 1 94 ? -44.965 11.223 -48.164 1.00 59.56 86 VAL A N 1
ATOM 635 C CA . VAL A 1 94 ? -45.391 10.077 -47.361 1.00 50.58 86 VAL A CA 1
ATOM 636 C C . VAL A 1 94 ? -44.690 10.101 -46.010 1.00 41.36 86 VAL A C 1
ATOM 637 O O . VAL A 1 94 ? -43.513 10.463 -45.900 1.00 41.30 86 VAL A O 1
ATOM 641 N N . GLU A 1 95 ? -45.414 9.710 -44.971 1.00 39.68 87 GLU A N 1
ATOM 642 C CA . GLU A 1 95 ? -44.825 9.628 -43.647 1.00 42.23 87 GLU A CA 1
ATOM 643 C C . GLU A 1 95 ? -45.635 8.646 -42.818 1.00 41.89 87 GLU A C 1
ATOM 644 O O . GLU A 1 95 ? -46.748 8.262 -43.189 1.00 43.25 87 GLU A O 1
ATOM 650 N N . ILE A 1 96 ? -45.056 8.241 -41.691 1.00 38.64 88 ILE A N 1
ATOM 651 C CA . ILE A 1 96 ? -45.659 7.267 -40.790 1.00 32.65 88 ILE A CA 1
ATOM 652 C C . ILE A 1 96 ? -46.130 7.993 -39.539 1.00 34.02 88 ILE A C 1
ATOM 653 O O . ILE A 1 96 ? -45.351 8.711 -38.901 1.00 37.78 88 ILE A O 1
ATOM 658 N N . ILE A 1 97 ? -47.401 7.815 -39.192 1.00 35.27 89 ILE A N 1
ATOM 659 C CA . ILE A 1 97 ? -47.920 8.276 -37.913 1.00 39.04 89 ILE A CA 1
ATOM 660 C C . ILE A 1 97 ? -47.647 7.148 -36.926 1.00 41.34 89 ILE A C 1
ATOM 661 O O . ILE A 1 97 ? -48.338 6.126 -36.932 1.00 37.70 89 ILE A O 1
ATOM 666 N N . ALA A 1 98 ? -46.633 7.334 -36.077 1.00 40.35 90 ALA A N 1
ATOM 667 C CA . ALA A 1 98 ? -46.177 6.264 -35.196 1.00 40.90 90 ALA A CA 1
ATOM 668 C C . ALA A 1 98 ? -47.258 5.869 -34.199 1.00 42.26 90 ALA A C 1
ATOM 669 O O . ALA A 1 98 ? -47.887 6.725 -33.573 1.00 42.26 90 ALA A O 1
ATOM 671 N N . LYS A 1 99 ? -47.469 4.562 -34.045 1.00 41.72 91 LYS A N 1
ATOM 672 C CA . LYS A 1 99 ? -48.343 4.041 -33.002 1.00 41.27 91 LYS A CA 1
ATOM 673 C C . LYS A 1 99 ? -47.602 3.272 -31.921 1.00 40.27 91 LYS A C 1
ATOM 674 O O . LYS A 1 99 ? -48.033 3.288 -30.766 1.00 40.55 91 LYS A O 1
ATOM 680 N N . LYS A 1 100 ? -46.513 2.594 -32.266 1.00 38.90 92 LYS A N 1
ATOM 681 C CA . LYS A 1 100 ? -45.637 1.960 -31.290 1.00 42.31 92 LYS A CA 1
ATOM 682 C C . LYS A 1 100 ? -44.199 2.212 -31.712 1.00 40.01 92 LYS A C 1
ATOM 683 O O . LYS A 1 100 ? -43.886 2.189 -32.904 1.00 37.38 92 LYS A O 1
ATOM 685 N N . ILE A 1 101 ? -43.335 2.472 -30.735 1.00 35.89 93 ILE A N 1
ATOM 686 C CA . ILE A 1 101 ? -41.918 2.721 -30.971 1.00 31.95 93 ILE A CA 1
ATOM 687 C C . ILE A 1 101 ? -41.139 1.870 -29.981 1.00 42.28 93 ILE A C 1
ATOM 688 O O . ILE A 1 101 ? -41.398 1.924 -28.772 1.00 37.81 93 ILE A O 1
ATOM 693 N N . ILE A 1 102 ? -40.207 1.069 -30.491 1.00 38.68 94 ILE A N 1
ATOM 694 C CA . ILE A 1 102 ? -39.373 0.198 -29.672 1.00 35.34 94 ILE A CA 1
ATOM 695 C C . ILE A 1 102 ? -37.915 0.551 -29.930 1.00 34.57 94 ILE A C 1
ATOM 696 O O . ILE A 1 102 ? -37.477 0.563 -31.086 1.00 32.84 94 ILE A O 1
ATOM 701 N N . VAL A 1 103 ? -37.170 0.855 -28.862 1.00 33.15 95 VAL A N 1
ATOM 702 C CA . VAL A 1 103 ? -35.727 1.070 -28.976 1.00 29.92 95 VAL A CA 1
ATOM 703 C C . VAL A 1 103 ? -35.051 -0.294 -29.058 1.00 31.02 95 VAL A C 1
ATOM 704 O O . VAL A 1 103 ? -35.278 -1.161 -28.207 1.00 29.86 95 VAL A O 1
ATOM 708 N N . LEU A 1 104 ? -34.233 -0.498 -30.096 1.00 32.06 96 LEU A N 1
ATOM 709 C CA . LEU A 1 104 ? -33.695 -1.826 -30.398 1.00 29.35 96 LEU A CA 1
ATOM 710 C C . LEU A 1 104 ? -32.360 -2.128 -29.721 1.00 33.98 96 LEU A C 1
ATOM 711 O O . LEU A 1 104 ? -31.968 -3.300 -29.666 1.00 31.39 96 LEU A O 1
ATOM 716 N N . GLY A 1 105 ? -31.646 -1.123 -29.218 1.00 31.03 97 GLY A N 1
ATOM 717 C CA . GLY A 1 105 ? -30.394 -1.402 -28.533 1.00 28.90 97 GLY A CA 1
ATOM 718 C C . GLY A 1 105 ? -29.847 -0.163 -27.857 1.00 32.39 97 GLY A C 1
ATOM 719 O O . GLY A 1 105 ? -30.453 0.913 -27.903 1.00 28.89 97 GLY A O 1
ATOM 720 N N . ASP A 1 106 ? -28.687 -0.340 -27.211 1.00 32.34 98 ASP A N 1
ATOM 721 C CA . ASP A 1 106 ? -28.033 0.743 -26.480 1.00 30.45 98 ASP A CA 1
ATOM 722 C C . ASP A 1 106 ? -27.663 1.882 -27.421 1.00 34.06 98 ASP A C 1
ATOM 723 O O . ASP A 1 106 ? -27.346 1.668 -28.592 1.00 26.46 98 ASP A O 1
ATOM 728 N N . ASN A 1 107 ? -27.677 3.105 -26.886 1.00 31.75 99 ASN A N 1
ATOM 729 C CA . ASN A 1 107 ? -27.075 4.254 -27.559 1.00 30.32 99 ASN A CA 1
ATOM 730 C C . ASN A 1 107 ? -26.419 5.120 -26.490 1.00 36.04 99 ASN A C 1
ATOM 731 O O . ASN A 1 107 ? -27.108 5.816 -25.736 1.00 33.73 99 ASN A O 1
ATOM 736 N N . PHE A 1 108 ? -25.092 5.068 -26.402 1.00 34.63 100 PHE A N 1
ATOM 737 C CA . PHE A 1 108 ? -24.393 5.806 -25.353 1.00 37.99 100 PHE A CA 1
ATOM 738 C C . PHE A 1 108 ? -24.199 7.236 -25.833 1.00 38.88 100 PHE A C 1
ATOM 739 O O . PHE A 1 108 ? -23.171 7.603 -26.405 1.00 34.95 100 PHE A O 1
ATOM 747 N N . THR A 1 109 ? -25.230 8.054 -25.583 1.00 37.28 101 THR A N 1
ATOM 748 C CA . THR A 1 109 ? -25.308 9.380 -26.184 1.00 41.32 101 THR A CA 1
ATOM 749 C C . THR A 1 109 ? -24.171 10.287 -25.725 1.00 46.45 101 THR A C 1
ATOM 750 O O . THR A 1 109 ? -23.767 11.190 -26.467 1.00 45.41 101 THR A O 1
ATOM 754 N N . GLU A 1 110 ? -23.623 10.050 -24.528 1.00 48.87 102 GLU A N 1
ATOM 755 C CA A GLU A 1 110 ? -22.505 10.857 -24.049 0.50 55.48 102 GLU A CA 1
ATOM 756 C CA B GLU A 1 110 ? -22.514 10.877 -24.066 0.50 55.47 102 GLU A CA 1
ATOM 757 C C . GLU A 1 110 ? -21.280 10.690 -24.940 1.00 54.29 102 GLU A C 1
ATOM 758 O O . GLU A 1 110 ? -20.539 11.651 -25.174 1.00 59.86 102 GLU A O 1
ATOM 769 N N . GLU A 1 111 ? -21.056 9.474 -25.452 1.00 48.45 103 GLU A N 1
ATOM 770 C CA . GLU A 1 111 ? -19.899 9.171 -26.287 1.00 51.44 103 GLU A CA 1
ATOM 771 C C . GLU A 1 111 ? -20.118 9.519 -27.755 1.00 49.30 103 GLU A C 1
ATOM 772 O O . GLU A 1 111 ? -19.155 9.527 -28.527 1.00 51.66 103 GLU A O 1
ATOM 778 N N . LEU A 1 112 ? -21.356 9.804 -28.151 1.00 44.64 104 LEU A N 1
ATOM 779 C CA . LEU A 1 112 ? -21.645 10.111 -29.546 1.00 45.50 104 LEU A CA 1
ATOM 780 C C . LEU A 1 112 ? -20.887 11.345 -30.011 1.00 41.68 104 LEU A C 1
ATOM 781 O O . LEU A 1 112 ? -20.527 11.446 -31.189 1.00 37.43 104 LEU A O 1
ATOM 786 N N . GLN A 1 113 ? -20.628 12.280 -29.094 1.00 38.03 105 GLN A N 1
ATOM 787 C CA . GLN A 1 113 ? -19.844 13.472 -29.396 1.00 44.35 105 GLN A CA 1
ATOM 788 C C . GLN A 1 113 ? -18.440 13.127 -29.873 1.00 47.64 105 GLN A C 1
ATOM 789 O O . GLN A 1 113 ? -17.795 13.938 -30.544 1.00 49.27 105 GLN A O 1
ATOM 791 N N . ASN A 1 114 ? -17.944 11.946 -29.533 1.00 49.64 106 ASN A N 1
ATOM 792 C CA . ASN A 1 114 ? -16.604 11.546 -29.927 1.00 59.53 106 ASN A CA 1
ATOM 793 C C . ASN A 1 114 ? -16.574 10.831 -31.272 1.00 56.95 106 ASN A C 1
ATOM 794 O O . ASN A 1 114 ? -15.511 10.352 -31.681 1.00 61.36 106 ASN A O 1
ATOM 799 N N . THR A 1 115 ? -17.702 10.755 -31.967 1.00 48.20 107 THR A N 1
ATOM 800 C CA . THR A 1 115 ? -17.801 9.992 -33.199 1.00 40.28 107 THR A CA 1
ATOM 801 C C . THR A 1 115 ? -18.260 10.876 -34.351 1.00 37.72 107 THR A C 1
ATOM 802 O O . THR A 1 115 ? -18.713 12.009 -34.164 1.00 38.04 107 THR A O 1
ATOM 806 N N . ILE A 1 116 ? -18.164 10.320 -35.565 1.00 36.08 108 ILE A N 1
ATOM 807 C CA . ILE A 1 116 ? -18.661 11.012 -36.752 1.00 32.81 108 ILE A CA 1
ATOM 808 C C . ILE A 1 116 ? -20.164 10.874 -36.900 1.00 35.06 108 ILE A C 1
ATOM 809 O O . ILE A 1 116 ? -20.722 11.353 -37.896 1.00 36.65 108 ILE A O 1
ATOM 814 N N . LEU A 1 117 ? -20.839 10.234 -35.936 1.00 27.67 109 LEU A N 1
ATOM 815 C CA . LEU A 1 117 ? -22.292 10.154 -35.952 1.00 25.41 109 LEU A CA 1
ATOM 816 C C . LEU A 1 117 ? -22.938 11.425 -35.436 1.00 35.75 109 LEU A C 1
ATOM 817 O O . LEU A 1 117 ? -24.141 11.625 -35.645 1.00 37.33 109 LEU A O 1
ATOM 822 N N . GLN A 1 118 ? -22.173 12.262 -34.751 1.00 43.03 110 GLN A N 1
ATOM 823 C CA . GLN A 1 118 ? -22.656 13.564 -34.330 1.00 45.61 110 GLN A CA 1
ATOM 824 C C . GLN A 1 118 ? -23.170 14.326 -35.551 1.00 51.43 110 GLN A C 1
ATOM 825 O O . GLN A 1 118 ? -22.507 14.326 -36.598 1.00 48.67 110 GLN A O 1
ATOM 831 N N . PRO A 1 119 ? -24.343 14.947 -35.476 1.00 55.34 111 PRO A N 1
ATOM 832 C CA . PRO A 1 119 ? -24.894 15.648 -36.651 1.00 54.98 111 PRO A CA 1
ATOM 833 C C . PRO A 1 119 ? -24.218 16.999 -36.869 1.00 61.77 111 PRO A C 1
ATOM 834 O O . PRO A 1 119 ? -24.671 18.061 -36.438 1.00 67.95 111 PRO A O 1
ATOM 838 N N . LYS A 1 120 ? -23.077 16.954 -37.545 1.00 61.40 112 LYS A N 1
ATOM 839 C CA . LYS A 1 120 ? -22.326 18.150 -37.896 1.00 57.10 112 LYS A CA 1
ATOM 840 C C . LYS A 1 120 ? -21.385 17.776 -39.031 1.00 52.60 112 LYS A C 1
ATOM 841 O O . LYS A 1 120 ? -21.222 16.598 -39.359 1.00 51.52 112 LYS A O 1
ATOM 847 N N . LYS A 1 121 ? -20.787 18.790 -39.648 1.00 51.57 113 LYS A N 1
ATOM 848 C CA . LYS A 1 121 ? -19.820 18.535 -40.705 1.00 54.76 113 LYS A CA 1
ATOM 849 C C . LYS A 1 121 ? -18.584 17.864 -40.117 1.00 58.45 113 LYS A C 1
ATOM 850 O O . LYS A 1 121 ? -18.070 18.290 -39.078 1.00 59.67 113 LYS A O 1
ATOM 852 N N . HIS A 1 122 ? -18.118 16.801 -40.770 1.00 51.15 114 HIS A N 1
ATOM 853 C CA . HIS A 1 122 ? -16.873 16.142 -40.401 1.00 45.11 114 HIS A CA 1
ATOM 854 C C . HIS A 1 122 ? -15.928 16.163 -41.588 1.00 45.45 114 HIS A C 1
ATOM 855 O O . HIS A 1 122 ? -16.363 16.013 -42.733 1.00 46.97 114 HIS A O 1
ATOM 862 N N . SER A 1 123 ? -14.640 16.352 -41.316 1.00 40.64 115 SER A N 1
ATOM 863 C CA . SER A 1 123 ? -13.641 16.295 -42.373 1.00 44.35 115 SER A CA 1
ATOM 864 C C . SER A 1 123 ? -13.532 14.882 -42.934 1.00 47.20 115 SER A C 1
ATOM 865 O O . SER A 1 123 ? -13.846 13.893 -42.261 1.00 42.66 115 SER A O 1
ATOM 868 N N . LEU A 1 124 ? -13.072 14.794 -44.186 1.00 33.47 116 LEU A N 1
ATOM 869 C CA . LEU A 1 124 ? -12.917 13.485 -44.812 1.00 34.93 116 LEU A CA 1
ATOM 870 C C . LEU A 1 124 ? -11.895 12.635 -44.077 1.00 36.72 116 LEU A C 1
ATOM 871 O O . LEU A 1 124 ? -12.054 11.417 -43.991 1.00 34.98 116 LEU A O 1
ATOM 876 N N . GLU A 1 125 ? -10.852 13.244 -43.508 1.00 38.52 117 GLU A N 1
ATOM 877 C CA . GLU A 1 125 ? -9.885 12.390 -42.832 1.00 41.85 117 GLU A CA 1
ATOM 878 C C . GLU A 1 125 ? -10.396 11.921 -41.478 1.00 37.18 117 GLU A C 1
ATOM 879 O O . GLU A 1 125 ? -9.991 10.854 -41.016 1.00 40.26 117 GLU A O 1
ATOM 885 N N . LYS A 1 126 ? -11.282 12.676 -40.826 1.00 37.54 118 LYS A N 1
ATOM 886 C CA . LYS A 1 126 ? -11.912 12.150 -39.617 1.00 36.92 118 LYS A CA 1
ATOM 887 C C . LYS A 1 126 ? -12.816 10.971 -39.959 1.00 37.88 118 LYS A C 1
ATOM 888 O O . LYS A 1 126 ? -12.787 9.935 -39.281 1.00 34.34 118 LYS A O 1
ATOM 890 N N . LEU A 1 127 ? -13.618 11.107 -41.021 1.00 36.27 119 LEU A N 1
ATOM 891 C CA . LEU A 1 127 ? -14.421 9.976 -41.486 1.00 35.85 119 LEU A CA 1
ATOM 892 C C . LEU A 1 127 ? -13.538 8.773 -41.801 1.00 37.83 119 LEU A C 1
ATOM 893 O O . LEU A 1 127 ? -13.837 7.634 -41.406 1.00 29.69 119 LEU A O 1
ATOM 898 N N . ARG A 1 128 ? -12.440 9.013 -42.516 1.00 41.04 120 ARG A N 1
ATOM 899 C CA . ARG A 1 128 ? -11.434 7.981 -42.747 1.00 38.68 120 ARG A CA 1
ATOM 900 C C . ARG A 1 128 ? -10.951 7.381 -41.432 1.00 38.87 120 ARG A C 1
ATOM 901 O O . ARG A 1 128 ? -10.766 6.160 -41.312 1.00 36.36 120 ARG A O 1
ATOM 909 N N . GLU A 1 129 ? -10.729 8.233 -40.430 1.00 31.42 121 GLU A N 1
ATOM 910 C CA . GLU A 1 129 ? -10.252 7.728 -39.152 1.00 35.35 121 GLU A CA 1
ATOM 911 C C . GLU A 1 129 ? -11.293 6.854 -38.472 1.00 36.76 121 GLU A C 1
ATOM 912 O O . GLU A 1 129 ? -10.942 5.996 -37.656 1.00 36.21 121 GLU A O 1
ATOM 918 N N . GLN A 1 130 ? -12.569 7.065 -38.774 1.00 37.47 122 GLN A N 1
ATOM 919 C CA . GLN A 1 130 ? -13.618 6.241 -38.186 1.00 34.19 122 GLN A CA 1
ATOM 920 C C . GLN A 1 130 ? -14.319 5.491 -39.306 1.00 30.44 122 GLN A C 1
ATOM 921 O O . GLN A 1 130 ? -15.542 5.564 -39.458 1.00 27.60 122 GLN A O 1
ATOM 927 N N . ALA A 1 131 ? -13.518 4.775 -40.096 1.00 33.00 123 ALA A N 1
ATOM 928 C CA . ALA A 1 131 ? -14.025 4.069 -41.262 1.00 22.87 123 ALA A CA 1
ATOM 929 C C . ALA A 1 131 ? -15.056 3.009 -40.882 1.00 24.87 123 ALA A C 1
ATOM 930 O O . ALA A 1 131 ? -15.938 2.687 -41.689 1.00 25.22 123 ALA A O 1
ATOM 932 N N . HIS A 1 132 ? -14.967 2.460 -39.668 1.00 26.16 124 HIS A N 1
ATOM 933 C CA . HIS A 1 132 ? -15.943 1.471 -39.223 1.00 24.35 124 HIS A CA 1
ATOM 934 C C . HIS A 1 132 ? -17.326 2.087 -39.042 1.00 29.14 124 HIS A C 1
ATOM 935 O O . HIS A 1 132 ? -18.337 1.375 -39.121 1.00 28.56 124 HIS A O 1
ATOM 942 N N . LEU A 1 133 ? -17.386 3.402 -38.811 1.00 27.92 125 LEU A N 1
ATOM 943 C CA . LEU A 1 133 ? -18.637 4.121 -38.603 1.00 24.79 125 LEU A CA 1
ATOM 944 C C . LEU A 1 133 ? -19.097 4.927 -39.810 1.00 28.64 125 LEU A C 1
ATOM 945 O O . LEU A 1 133 ? -20.277 5.298 -39.873 1.00 30.06 125 LEU A O 1
ATOM 950 N N . ARG A 1 134 ? -18.216 5.214 -40.771 1.00 27.34 126 ARG A N 1
ATOM 951 C CA . ARG A 1 134 ? -18.607 6.155 -41.813 1.00 25.40 126 ARG A CA 1
ATOM 952 C C . ARG A 1 134 ? -19.678 5.592 -42.745 1.00 23.85 126 ARG A C 1
ATOM 953 O O . ARG A 1 134 ? -20.342 6.373 -43.434 1.00 28.56 126 ARG A O 1
ATOM 961 N N . PHE A 1 135 ? -19.887 4.270 -42.756 1.00 23.60 127 PHE A N 1
ATOM 962 C CA . PHE A 1 135 ? -20.989 3.675 -43.511 1.00 22.72 127 PHE A CA 1
ATOM 963 C C . PHE A 1 135 ? -22.349 4.256 -43.138 1.00 21.49 127 PHE A C 1
ATOM 964 O O . PHE A 1 135 ? -23.306 4.131 -43.918 1.00 22.41 127 PHE A O 1
ATOM 972 N N . ARG A 1 136 ? -22.467 4.820 -41.943 1.00 21.82 128 ARG A N 1
ATOM 973 C CA . ARG A 1 136 ? -23.712 5.341 -41.401 1.00 22.18 128 ARG A CA 1
ATOM 974 C C . ARG A 1 136 ? -23.940 6.807 -41.746 1.00 28.04 128 ARG A C 1
ATOM 975 O O . ARG A 1 136 ? -24.859 7.419 -41.205 1.00 26.86 128 ARG A O 1
ATOM 983 N N . THR A 1 137 ? -23.133 7.379 -42.638 1.00 27.43 129 THR A N 1
ATOM 984 C CA . THR A 1 137 ? -23.290 8.765 -43.054 1.00 26.77 129 THR A CA 1
ATOM 985 C C . THR A 1 137 ? -23.975 8.819 -44.410 1.00 29.29 129 THR A C 1
ATOM 986 O O . THR A 1 137 ? -23.889 7.874 -45.201 1.00 25.29 129 THR A O 1
ATOM 990 N N . ASN A 1 138 ? -24.653 9.942 -44.673 1.00 27.72 130 ASN A N 1
ATOM 991 C CA . ASN A 1 138 ? -25.247 10.153 -45.992 1.00 29.07 130 ASN A CA 1
ATOM 992 C C . ASN A 1 138 ? -24.212 9.943 -47.081 1.00 27.65 130 ASN A C 1
ATOM 993 O O . ASN A 1 138 ? -24.475 9.270 -48.079 1.00 24.99 130 ASN A O 1
ATOM 998 N N . LEU A 1 139 ? -23.027 10.541 -46.908 1.00 26.64 131 LEU A N 1
ATOM 999 C CA . LEU A 1 139 ? -22.010 10.514 -47.953 1.00 24.20 131 LEU A CA 1
ATOM 1000 C C . LEU A 1 139 ? -21.608 9.086 -48.298 1.00 21.44 131 LEU A C 1
ATOM 1001 O O . LEU A 1 139 ? -21.621 8.688 -49.467 1.00 24.06 131 LEU A O 1
ATOM 1006 N N . PHE A 1 140 ? -21.240 8.292 -47.299 1.00 23.06 132 PHE A N 1
ATOM 1007 C CA . PHE A 1 140 ? -20.652 7.015 -47.643 1.00 19.74 132 PHE A CA 1
ATOM 1008 C C . PHE A 1 140 ? -21.685 5.930 -47.875 1.00 22.15 132 PHE A C 1
ATOM 1009 O O . PHE A 1 140 ? -21.363 4.925 -48.517 1.00 22.38 132 PHE A O 1
ATOM 1017 N N . GLY A 1 141 ? -22.919 6.110 -47.405 1.00 21.47 133 GLY A N 1
ATOM 1018 C CA . GLY A 1 141 ? -23.989 5.271 -47.927 1.00 19.41 133 GLY A CA 1
ATOM 1019 C C . GLY A 1 141 ? -24.090 5.404 -49.436 1.00 27.37 133 GLY A C 1
ATOM 1020 O O . GLY A 1 141 ? -24.177 4.408 -50.167 1.00 26.77 133 GLY A O 1
ATOM 1021 N N . ALA A 1 142 ? -24.020 6.646 -49.927 1.00 22.78 134 ALA A N 1
ATOM 1022 C CA . ALA A 1 142 ? -24.053 6.877 -51.372 1.00 21.61 134 ALA A CA 1
ATOM 1023 C C . ALA A 1 142 ? -22.847 6.250 -52.062 1.00 21.97 134 ALA A C 1
ATOM 1024 O O . ALA A 1 142 ? -22.990 5.576 -53.087 1.00 19.99 134 ALA A O 1
ATOM 1026 N N . VAL A 1 143 ? -21.643 6.491 -51.533 1.00 21.49 135 VAL A N 1
ATOM 1027 C CA . VAL A 1 143 ? -20.430 5.987 -52.175 1.00 18.49 135 VAL A CA 1
ATOM 1028 C C . VAL A 1 143 ? -20.457 4.463 -52.270 1.00 18.95 135 VAL A C 1
ATOM 1029 O O . VAL A 1 143 ? -20.081 3.877 -53.291 1.00 18.58 135 VAL A O 1
ATOM 1033 N N . PHE A 1 144 ? -20.887 3.794 -51.211 1.00 18.17 136 PHE A N 1
ATOM 1034 C CA . PHE A 1 144 ? -20.762 2.348 -51.216 1.00 19.05 136 PHE A CA 1
ATOM 1035 C C . PHE A 1 144 ? -21.947 1.675 -51.869 1.00 22.81 136 PHE A C 1
ATOM 1036 O O . PHE A 1 144 ? -21.798 0.570 -52.398 1.00 26.31 136 PHE A O 1
ATOM 1044 N N . ARG A 1 145 ? -23.108 2.328 -51.903 1.00 21.08 137 ARG A N 1
ATOM 1045 C CA . ARG A 1 145 ? -24.164 1.809 -52.767 1.00 18.17 137 ARG A CA 1
ATOM 1046 C C . ARG A 1 145 ? -23.786 1.972 -54.237 1.00 21.08 137 ARG A C 1
ATOM 1047 O O . ARG A 1 145 ? -24.072 1.090 -55.058 1.00 20.66 137 ARG A O 1
ATOM 1055 N N . VAL A 1 146 ? -23.103 3.067 -54.587 1.00 18.07 138 VAL A N 1
ATOM 1056 C CA . VAL A 1 146 ? -22.663 3.217 -55.979 1.00 18.02 138 VAL A CA 1
ATOM 1057 C C . VAL A 1 146 ? -21.560 2.204 -56.311 1.00 19.57 138 VAL A C 1
ATOM 1058 O O . VAL A 1 146 ? -21.541 1.616 -57.402 1.00 19.08 138 VAL A O 1
ATOM 1062 N N . ARG A 1 147 ? -20.631 1.973 -55.379 1.00 17.08 139 ARG A N 1
ATOM 1063 C CA . ARG A 1 147 ? -19.620 0.933 -55.597 1.00 17.46 139 ARG A CA 1
ATOM 1064 C C . ARG A 1 147 ? -20.256 -0.437 -55.838 1.00 18.18 139 ARG A C 1
ATOM 1065 O O . ARG A 1 147 ? -19.786 -1.204 -56.686 1.00 18.93 139 ARG A O 1
ATOM 1073 N N . HIS A 1 148 ? -21.319 -0.771 -55.105 1.00 18.87 140 HIS A N 1
ATOM 1074 C CA . HIS A 1 148 ? -22.020 -2.021 -55.405 1.00 20.53 140 HIS A CA 1
ATOM 1075 C C . HIS A 1 148 ? -22.519 -2.039 -56.839 1.00 23.54 140 HIS A C 1
ATOM 1076 O O . HIS A 1 148 ? -22.407 -3.059 -57.536 1.00 22.73 140 HIS A O 1
ATOM 1083 N N . ALA A 1 149 ? -23.142 -0.936 -57.279 1.00 18.15 141 ALA A N 1
ATOM 1084 C CA . ALA A 1 149 ? -23.730 -0.929 -58.616 1.00 19.34 141 ALA A CA 1
ATOM 1085 C C . ALA A 1 149 ? -22.650 -1.053 -59.681 1.00 19.53 141 ALA A C 1
ATOM 1086 O O . ALA A 1 149 ? -22.840 -1.744 -60.687 1.00 20.14 141 ALA A O 1
ATOM 1088 N N . VAL A 1 150 ? -21.497 -0.413 -59.460 1.00 21.32 142 VAL A N 1
ATOM 1089 C CA . VAL A 1 150 ? -20.364 -0.576 -60.368 1.00 18.38 142 VAL A CA 1
ATOM 1090 C C . VAL A 1 150 ? -19.975 -2.051 -60.465 1.00 21.43 142 VAL A C 1
ATOM 1091 O O . VAL A 1 150 ? -19.771 -2.589 -61.561 1.00 20.57 142 VAL A O 1
ATOM 1095 N N A SER A 1 151 ? -19.882 -2.728 -59.315 0.71 21.39 143 SER A N 1
ATOM 1096 N N B SER A 1 151 ? -19.896 -2.737 -59.321 0.29 21.23 143 SER A N 1
ATOM 1097 C CA A SER A 1 151 ? -19.428 -4.114 -59.304 0.71 21.48 143 SER A CA 1
ATOM 1098 C CA B SER A 1 151 ? -19.396 -4.107 -59.337 0.29 20.75 143 SER A CA 1
ATOM 1099 C C A SER A 1 151 ? -20.423 -5.014 -60.019 0.71 21.71 143 SER A C 1
ATOM 1100 C C B SER A 1 151 ? -20.411 -5.076 -59.935 0.29 20.57 143 SER A C 1
ATOM 1101 O O A SER A 1 151 ? -20.038 -5.867 -60.831 0.71 16.80 143 SER A O 1
ATOM 1102 O O B SER A 1 151 ? -20.019 -6.040 -60.602 0.29 17.91 143 SER A O 1
ATOM 1107 N N . PHE A 1 152 ? -21.710 -4.845 -59.722 1.00 18.84 144 PHE A N 1
ATOM 1108 C CA . PHE A 1 152 ? -22.692 -5.720 -60.344 1.00 20.01 144 PHE A CA 1
ATOM 1109 C C . PHE A 1 152 ? -22.809 -5.426 -61.828 1.00 22.71 144 PHE A C 1
ATOM 1110 O O . PHE A 1 152 ? -23.013 -6.347 -62.633 1.00 21.07 144 PHE A O 1
ATOM 1118 N N . ALA A 1 153 ? -22.639 -4.164 -62.217 1.00 17.52 145 ALA A N 1
ATOM 1119 C CA . ALA A 1 153 ? -22.638 -3.850 -63.641 1.00 19.15 145 ALA A CA 1
ATOM 1120 C C . ALA A 1 153 ? -21.502 -4.561 -64.341 1.00 16.74 145 ALA A C 1
ATOM 1121 O O . ALA A 1 153 ? -21.655 -5.017 -65.475 1.00 16.35 145 ALA A O 1
ATOM 1123 N N . ILE A 1 154 ? -20.337 -4.640 -63.687 1.00 20.59 146 ILE A N 1
ATOM 1124 C CA . ILE A 1 154 ? -19.178 -5.310 -64.276 1.00 17.69 146 ILE A CA 1
ATOM 1125 C C . ILE A 1 154 ? -19.453 -6.802 -64.478 1.00 20.74 146 ILE A C 1
ATOM 1126 O O . ILE A 1 154 ? -19.194 -7.358 -65.547 1.00 19.13 146 ILE A O 1
ATOM 1131 N N . HIS A 1 155 ? -19.929 -7.483 -63.435 1.00 20.27 147 HIS A N 1
ATOM 1132 C CA . HIS A 1 155 ? -20.271 -8.890 -63.584 1.00 18.31 147 HIS A CA 1
ATOM 1133 C C . HIS A 1 155 ? -21.354 -9.076 -64.633 1.00 22.12 147 HIS A C 1
ATOM 1134 O O . HIS A 1 155 ? -21.326 -10.044 -65.402 1.00 19.79 147 HIS A O 1
ATOM 1141 N N . SER A 1 156 ? -22.329 -8.167 -64.675 1.00 20.63 148 SER A N 1
ATOM 1142 C CA . SER A 1 156 ? -23.405 -8.330 -65.651 1.00 19.69 148 SER A CA 1
ATOM 1143 C C . SER A 1 156 ? -22.869 -8.188 -67.068 1.00 21.00 148 SER A C 1
ATOM 1144 O O . SER A 1 156 ? -23.241 -8.959 -67.962 1.00 20.90 148 SER A O 1
ATOM 1147 N N . PHE A 1 157 ? -21.997 -7.205 -67.294 1.00 21.54 149 PHE A N 1
ATOM 1148 C CA . PHE A 1 157 ? -21.464 -6.982 -68.637 1.00 17.23 149 PHE A CA 1
ATOM 1149 C C . PHE A 1 157 ? -20.742 -8.223 -69.138 1.00 17.32 149 PHE A C 1
ATOM 1150 O O . PHE A 1 157 ? -20.951 -8.672 -70.272 1.00 19.20 149 PHE A O 1
ATOM 1158 N N . PHE A 1 158 ? -19.876 -8.788 -68.299 1.00 15.59 150 PHE A N 1
ATOM 1159 C CA . PHE A 1 158 ? -19.084 -9.928 -68.730 1.00 17.00 150 PHE A CA 1
ATOM 1160 C C . PHE A 1 158 ? -19.936 -11.192 -68.781 1.00 20.58 150 PHE A C 1
ATOM 1161 O O . PHE A 1 158 ? -19.828 -11.970 -69.732 1.00 18.97 150 PHE A O 1
ATOM 1169 N N . ASN A 1 159 ? -20.808 -11.397 -67.794 1.00 19.24 151 ASN A N 1
ATOM 1170 C CA . ASN A 1 159 ? -21.724 -12.536 -67.850 1.00 22.94 151 ASN A CA 1
ATOM 1171 C C . ASN A 1 159 ? -22.513 -12.561 -69.154 1.00 21.70 151 ASN A C 1
ATOM 1172 O O . ASN A 1 159 ? -22.667 -13.612 -69.788 1.00 18.71 151 ASN A O 1
ATOM 1177 N N . ASP A 1 160 ? -23.064 -11.413 -69.540 1.00 21.28 152 ASP A N 1
ATOM 1178 C CA . ASP A 1 160 ? -23.936 -11.364 -70.711 1.00 24.80 152 ASP A CA 1
ATOM 1179 C C . ASP A 1 160 ? -23.191 -11.504 -72.032 1.00 27.14 152 ASP A C 1
ATOM 1180 O O . ASP A 1 160 ? -23.836 -11.755 -73.055 1.00 24.52 152 ASP A O 1
ATOM 1185 N N . ARG A 1 161 ? -21.869 -11.355 -72.049 1.00 27.28 153 ARG A N 1
ATOM 1186 C CA . ARG A 1 161 ? -21.094 -11.518 -73.272 1.00 24.93 153 ARG A CA 1
ATOM 1187 C C . ARG A 1 161 ? -20.263 -12.800 -73.250 1.00 19.46 153 ARG A C 1
ATOM 1188 O O . ARG A 1 161 ? -19.207 -12.880 -73.881 1.00 19.88 153 ARG A O 1
ATOM 1196 N N . GLN A 1 162 ? -20.724 -13.800 -72.499 1.00 15.30 154 GLN A N 1
ATOM 1197 C CA . GLN A 1 162 ? -20.129 -15.145 -72.481 1.00 19.67 154 GLN A CA 1
ATOM 1198 C C . GLN A 1 162 ? -18.697 -15.151 -71.939 1.00 19.21 154 GLN A C 1
ATOM 1199 O O . GLN A 1 162 ? -17.859 -15.930 -72.398 1.00 21.65 154 GLN A O 1
ATOM 1205 N N . PHE A 1 163 ? -18.407 -14.282 -70.969 1.00 19.76 155 PHE A N 1
ATOM 1206 C CA . PHE A 1 163 ? -17.171 -14.351 -70.204 1.00 19.55 155 PHE A CA 1
ATOM 1207 C C . PHE A 1 163 ? -17.438 -15.182 -68.961 1.00 21.12 155 PHE A C 1
ATOM 1208 O O . PHE A 1 163 ? -18.550 -15.181 -68.427 1.00 25.42 155 PHE A O 1
ATOM 1216 N N . PHE A 1 164 ? -16.402 -15.846 -68.459 1.00 20.30 156 PHE A N 1
ATOM 1217 C CA . PHE A 1 164 ? -16.542 -16.631 -67.246 1.00 17.29 156 PHE A CA 1
ATOM 1218 C C . PHE A 1 164 ? -15.654 -16.059 -66.155 1.00 18.35 156 PHE A C 1
ATOM 1219 O O . PHE A 1 164 ? -14.467 -15.805 -66.375 1.00 21.18 156 PHE A O 1
ATOM 1227 N N . TYR A 1 165 ? -16.254 -15.857 -64.990 1.00 20.15 157 TYR A N 1
ATOM 1228 C CA . TYR A 1 165 ? -15.573 -15.332 -63.815 1.00 23.61 157 TYR A CA 1
ATOM 1229 C C . TYR A 1 165 ? -14.547 -16.337 -63.302 1.00 22.81 157 TYR A C 1
ATOM 1230 O O . TYR A 1 165 ? -14.905 -17.428 -62.843 1.00 22.57 157 TYR A O 1
ATOM 1239 N N . LEU A 1 166 ? -13.283 -15.945 -63.328 1.00 21.68 158 LEU A N 1
ATOM 1240 C CA . LEU A 1 166 ? -12.173 -16.813 -62.966 1.00 24.37 158 LEU A CA 1
ATOM 1241 C C . LEU A 1 166 ? -11.509 -16.289 -61.696 1.00 22.32 158 LEU A C 1
ATOM 1242 O O . LEU A 1 166 ? -11.020 -15.153 -61.668 1.00 23.61 158 LEU A O 1
ATOM 1247 N N . ASN A 1 167 ? -11.484 -17.112 -60.650 1.00 19.21 159 ASN A N 1
ATOM 1248 C CA . ASN A 1 167 ? -10.803 -16.743 -59.407 1.00 19.18 159 ASN A CA 1
ATOM 1249 C C . ASN A 1 167 ? -9.360 -17.226 -59.467 1.00 20.37 159 ASN A C 1
ATOM 1250 O O . ASN A 1 167 ? -9.027 -18.330 -59.037 1.00 24.80 159 ASN A O 1
ATOM 1255 N N . THR A 1 168 ? -8.503 -16.374 -60.027 1.00 19.07 160 THR A N 1
ATOM 1256 C CA . THR A 1 168 ? -7.078 -16.622 -60.112 1.00 20.80 160 THR A CA 1
ATOM 1257 C C . THR A 1 168 ? -6.438 -16.553 -58.724 1.00 24.23 160 THR A C 1
ATOM 1258 O O . THR A 1 168 ? -6.960 -15.892 -57.823 1.00 24.35 160 THR A O 1
ATOM 1262 N N . PRO A 1 169 ? -5.301 -17.216 -58.528 1.00 19.84 161 PRO A N 1
ATOM 1263 C CA . PRO A 1 169 ? -4.769 -17.362 -57.172 1.00 20.49 161 PRO A CA 1
ATOM 1264 C C . PRO A 1 169 ? -4.260 -16.045 -56.607 1.00 25.53 161 PRO A C 1
ATOM 1265 O O . PRO A 1 169 ? -3.760 -15.176 -57.328 1.00 26.98 161 PRO A O 1
ATOM 1269 N N . VAL A 1 170 ? -4.431 -15.894 -55.295 1.00 23.54 162 VAL A N 1
ATOM 1270 C CA . VAL A 1 170 ? -3.919 -14.716 -54.603 1.00 24.18 162 VAL A CA 1
ATOM 1271 C C . VAL A 1 170 ? -2.526 -14.973 -54.052 1.00 27.92 162 VAL A C 1
ATOM 1272 O O . VAL A 1 170 ? -1.626 -14.134 -54.191 1.00 25.19 162 VAL A O 1
ATOM 1276 N N . ILE A 1 171 ? -2.317 -16.130 -53.438 1.00 21.51 163 ILE A N 1
ATOM 1277 C CA . ILE A 1 171 ? -0.981 -16.514 -53.008 1.00 22.16 163 ILE A CA 1
ATOM 1278 C C . ILE A 1 171 ? -0.225 -17.023 -54.219 1.00 29.32 163 ILE A C 1
ATOM 1279 O O . ILE A 1 171 ? -0.745 -17.839 -54.992 1.00 24.68 163 ILE A O 1
ATOM 1284 N N . THR A 1 172 ? 1.000 -16.536 -54.396 1.00 25.38 164 THR A N 1
ATOM 1285 C CA . THR A 1 172 ? 1.771 -16.860 -55.579 1.00 23.18 164 THR A CA 1
ATOM 1286 C C . THR A 1 172 ? 3.222 -17.124 -55.195 1.00 23.34 164 THR A C 1
ATOM 1287 O O . THR A 1 172 ? 3.715 -16.668 -54.160 1.00 37.71 164 THR A O 1
ATOM 1291 N N . GLY A 1 173 ? 3.907 -17.867 -56.049 1.00 28.58 165 GLY A N 1
ATOM 1292 C CA . GLY A 1 173 ? 5.319 -18.118 -55.844 1.00 29.07 165 GLY A CA 1
ATOM 1293 C C . GLY A 1 173 ? 6.195 -17.377 -56.830 1.00 40.46 165 GLY A C 1
ATOM 1294 O O . GLY A 1 173 ? 7.309 -17.815 -57.127 1.00 44.99 165 GLY A O 1
ATOM 1295 N N . ALA A 1 174 ? 5.702 -16.253 -57.342 1.00 52.72 166 ALA A N 1
ATOM 1296 C CA . ALA A 1 174 ? 6.406 -15.485 -58.366 1.00 59.24 166 ALA A CA 1
ATOM 1297 C C . ALA A 1 174 ? 7.372 -14.473 -57.757 1.00 67.94 166 ALA A C 1
ATOM 1298 O O . ALA A 1 174 ? 7.729 -14.566 -56.582 1.00 74.24 166 ALA A O 1
ATOM 1300 N N . GLY A 1 180 ? 7.083 -4.791 -59.537 1.00 98.31 172 GLY A N 1
ATOM 1301 C CA . GLY A 1 180 ? 6.591 -4.267 -58.275 1.00 96.29 172 GLY A CA 1
ATOM 1302 C C . GLY A 1 180 ? 7.009 -5.089 -57.069 1.00 90.18 172 GLY A C 1
ATOM 1303 O O . GLY A 1 180 ? 6.963 -6.318 -57.108 1.00 94.41 172 GLY A O 1
ATOM 1304 N N . GLU A 1 181 ? 7.429 -4.411 -55.999 1.00 75.63 173 GLU A N 1
ATOM 1305 C CA . GLU A 1 181 ? 7.736 -5.104 -54.755 1.00 64.20 173 GLU A CA 1
ATOM 1306 C C . GLU A 1 181 ? 6.484 -5.794 -54.223 1.00 58.20 173 GLU A C 1
ATOM 1307 O O . GLU A 1 181 ? 5.384 -5.233 -54.250 1.00 51.37 173 GLU A O 1
ATOM 1309 N N . MET A 1 182 ? 6.653 -7.028 -53.761 1.00 60.08 174 MET A N 1
ATOM 1310 C CA . MET A 1 182 ? 5.542 -7.864 -53.334 1.00 49.33 174 MET A CA 1
ATOM 1311 C C . MET A 1 182 ? 5.598 -8.112 -51.829 1.00 44.51 174 MET A C 1
ATOM 1312 O O . MET A 1 182 ? 6.675 -8.119 -51.222 1.00 44.62 174 MET A O 1
ATOM 1317 N N . PHE A 1 183 ? 4.421 -8.298 -51.232 1.00 30.86 175 PHE A N 1
ATOM 1318 C CA . PHE A 1 183 ? 4.320 -8.720 -49.841 1.00 31.59 175 PHE A CA 1
ATOM 1319 C C . PHE A 1 183 ? 4.637 -10.207 -49.721 1.00 33.54 175 PHE A C 1
ATOM 1320 O O . PHE A 1 183 ? 4.084 -11.020 -50.465 1.00 34.95 175 PHE A O 1
ATOM 1328 N N . GLY A 1 184 ? 5.518 -10.565 -48.785 1.00 32.65 176 GLY A N 1
ATOM 1329 C CA . GLY A 1 184 ? 5.742 -11.977 -48.485 1.00 30.44 176 GLY A CA 1
ATOM 1330 C C . GLY A 1 184 ? 4.569 -12.560 -47.703 1.00 36.75 176 GLY A C 1
ATOM 1331 O O . GLY A 1 184 ? 3.953 -11.888 -46.878 1.00 33.76 176 GLY A O 1
ATOM 1332 N N . VAL A 1 185 ? 4.229 -13.811 -48.015 1.00 33.75 177 VAL A N 1
ATOM 1333 C CA . VAL A 1 185 ? 3.231 -14.584 -47.274 1.00 28.92 177 VAL A CA 1
ATOM 1334 C C . VAL A 1 185 ? 3.912 -15.833 -46.759 1.00 29.63 177 VAL A C 1
ATOM 1335 O O . VAL A 1 185 ? 4.421 -16.634 -47.553 1.00 29.21 177 VAL A O 1
ATOM 1339 N N . THR A 1 186 ? 3.889 -16.013 -45.442 1.00 32.12 178 THR A N 1
ATOM 1340 C CA . THR A 1 186 ? 4.631 -17.073 -44.780 1.00 30.57 178 THR A CA 1
ATOM 1341 C C . THR A 1 186 ? 3.818 -17.599 -43.605 1.00 33.39 178 THR A C 1
ATOM 1342 O O . THR A 1 186 ? 2.955 -16.904 -43.064 1.00 39.83 178 THR A O 1
ATOM 1346 N N . ASN A 1 187 ? 4.086 -18.847 -43.234 1.00 34.04 179 ASN A N 1
ATOM 1347 C CA . ASN A 1 187 ? 3.588 -19.424 -41.990 1.00 36.17 179 ASN A CA 1
ATOM 1348 C C . ASN A 1 187 ? 4.701 -19.543 -40.951 1.00 38.54 179 ASN A C 1
ATOM 1349 O O . ASN A 1 187 ? 4.486 -20.109 -39.874 1.00 32.57 179 ASN A O 1
ATOM 1354 N N . PHE A 1 188 ? 5.880 -19.002 -41.250 1.00 36.02 180 PHE A N 1
ATOM 1355 C CA . PHE A 1 188 ? 7.000 -19.043 -40.319 1.00 39.46 180 PHE A CA 1
ATOM 1356 C C . PHE A 1 188 ? 6.717 -18.209 -39.077 1.00 42.17 180 PHE A C 1
ATOM 1357 O O . PHE A 1 188 ? 6.137 -17.121 -39.154 1.00 35.61 180 PHE A O 1
ATOM 1365 N N . ASP A 1 189 ? 7.153 -18.717 -37.927 1.00 36.13 181 ASP A N 1
ATOM 1366 C CA . ASP A 1 189 ? 7.390 -17.867 -36.770 1.00 40.92 181 ASP A CA 1
ATOM 1367 C C . ASP A 1 189 ? 8.589 -16.982 -37.098 1.00 43.90 181 ASP A C 1
ATOM 1368 O O . ASP A 1 189 ? 9.689 -17.487 -37.349 1.00 46.46 181 ASP A O 1
ATOM 1373 N N . LEU A 1 190 ? 8.371 -15.665 -37.145 1.00 45.85 182 LEU A N 1
ATOM 1374 C CA . LEU A 1 190 ? 9.444 -14.756 -37.541 1.00 47.84 182 LEU A CA 1
ATOM 1375 C C . LEU A 1 190 ? 10.571 -14.701 -36.521 1.00 45.34 182 LEU A C 1
ATOM 1376 O O . LEU A 1 190 ? 11.660 -14.227 -36.851 1.00 43.85 182 LEU A O 1
ATOM 1381 N N . ASP A 1 191 ? 10.327 -15.148 -35.293 1.00 44.94 183 ASP A N 1
ATOM 1382 C CA . ASP A 1 191 ? 11.364 -15.268 -34.275 1.00 50.08 183 ASP A CA 1
ATOM 1383 C C . ASP A 1 191 ? 12.051 -16.627 -34.305 1.00 52.84 183 ASP A C 1
ATOM 1384 O O . ASP A 1 191 ? 12.882 -16.909 -33.435 1.00 49.88 183 ASP A O 1
ATOM 1389 N N . ASN A 1 192 ? 11.729 -17.469 -35.288 1.00 54.56 184 ASN A N 1
ATOM 1390 C CA . ASN A 1 192 ? 12.234 -18.837 -35.326 1.00 52.36 184 ASN A CA 1
ATOM 1391 C C . ASN A 1 192 ? 12.213 -19.378 -36.754 1.00 52.39 184 ASN A C 1
ATOM 1392 O O . ASN A 1 192 ? 11.569 -20.394 -37.038 1.00 44.28 184 ASN A O 1
ATOM 1397 N N . ILE A 1 193 ? 12.926 -18.707 -37.648 1.00 53.26 185 ILE A N 1
ATOM 1398 C CA . ILE A 1 193 ? 12.907 -19.044 -39.072 1.00 48.97 185 ILE A CA 1
ATOM 1399 C C . ILE A 1 193 ? 13.859 -20.214 -39.314 1.00 50.03 185 ILE A C 1
ATOM 1400 O O . ILE A 1 193 ? 15.032 -20.130 -38.935 1.00 47.43 185 ILE A O 1
ATOM 1405 N N . PRO A 1 194 ? 13.416 -21.291 -39.955 1.00 50.68 186 PRO A N 1
ATOM 1406 C CA . PRO A 1 194 ? 14.319 -22.419 -40.198 1.00 49.28 186 PRO A CA 1
ATOM 1407 C C . PRO A 1 194 ? 15.244 -22.140 -41.370 1.00 50.20 186 PRO A C 1
ATOM 1408 O O . PRO A 1 194 ? 14.907 -21.408 -42.304 1.00 47.55 186 PRO A O 1
ATOM 1412 N N . ARG A 1 195 ? 16.426 -22.744 -41.310 1.00 51.69 187 ARG A N 1
ATOM 1413 C CA . ARG A 1 195 ? 17.476 -22.501 -42.288 1.00 53.54 187 ARG A CA 1
ATOM 1414 C C . ARG A 1 195 ? 18.087 -23.825 -42.715 1.00 53.98 187 ARG A C 1
ATOM 1415 O O . ARG A 1 195 ? 18.034 -24.818 -41.988 1.00 55.55 187 ARG A O 1
ATOM 1423 N N . ASN A 1 196 ? 18.664 -23.834 -43.910 1.00 54.47 188 ASN A N 1
ATOM 1424 C CA . ASN A 1 196 ? 19.228 -25.049 -44.469 1.00 59.40 188 ASN A CA 1
ATOM 1425 C C . ASN A 1 196 ? 20.737 -25.107 -44.202 1.00 75.88 188 ASN A C 1
ATOM 1426 O O . ASN A 1 196 ? 21.254 -24.442 -43.293 1.00 73.35 188 ASN A O 1
ATOM 1431 N N . GLU A 1 197 ? 21.452 -25.902 -45.002 1.00 86.89 189 GLU A N 1
ATOM 1432 C CA . GLU A 1 197 ? 22.884 -26.093 -44.801 1.00 90.71 189 GLU A CA 1
ATOM 1433 C C . GLU A 1 197 ? 23.650 -24.803 -45.053 1.00 88.46 189 GLU A C 1
ATOM 1434 O O . GLU A 1 197 ? 24.383 -24.321 -44.181 1.00 89.45 189 GLU A O 1
ATOM 1440 N N . ASP A 1 198 ? 23.481 -24.223 -46.246 1.00 86.23 190 ASP A N 1
ATOM 1441 C CA . ASP A 1 198 ? 24.184 -22.994 -46.607 1.00 83.71 190 ASP A CA 1
ATOM 1442 C C . ASP A 1 198 ? 23.991 -21.875 -45.586 1.00 83.11 190 ASP A C 1
ATOM 1443 O O . ASP A 1 198 ? 24.806 -20.946 -45.537 1.00 79.01 190 ASP A O 1
ATOM 1445 N N . GLY A 1 199 ? 22.952 -21.954 -44.754 1.00 83.68 191 GLY A N 1
ATOM 1446 C CA . GLY A 1 199 ? 22.580 -20.875 -43.864 1.00 77.28 191 GLY A CA 1
ATOM 1447 C C . GLY A 1 199 ? 21.459 -20.004 -44.385 1.00 67.19 191 GLY A C 1
ATOM 1448 O O . GLY A 1 199 ? 21.032 -19.077 -43.684 1.00 59.38 191 GLY A O 1
ATOM 1449 N N . ALA A 1 200 ? 20.975 -20.269 -45.592 1.00 64.58 192 ALA A N 1
ATOM 1450 C CA . ALA A 1 200 ? 19.882 -19.499 -46.150 1.00 63.42 192 ALA A CA 1
ATOM 1451 C C . ALA A 1 200 ? 18.556 -19.933 -45.534 1.00 59.46 192 ALA A C 1
ATOM 1452 O O . ALA A 1 200 ? 18.434 -21.001 -44.927 1.00 60.65 192 ALA A O 1
ATOM 1454 N N . ILE A 1 201 ? 17.556 -19.067 -45.682 1.00 51.44 193 ILE A N 1
ATOM 1455 C CA . ILE A 1 201 ? 16.206 -19.417 -45.267 1.00 48.39 193 ILE A CA 1
ATOM 1456 C C . ILE A 1 201 ? 15.758 -20.645 -46.040 1.00 41.05 193 ILE A C 1
ATOM 1457 O O . ILE A 1 201 ? 15.857 -20.692 -47.270 1.00 44.45 193 ILE A O 1
ATOM 1462 N N . ASP A 1 202 ? 15.267 -21.647 -45.323 1.00 41.17 194 ASP A N 1
ATOM 1463 C CA . ASP A 1 202 ? 14.826 -22.894 -45.948 1.00 47.44 194 ASP A CA 1
ATOM 1464 C C . ASP A 1 202 ? 13.341 -22.799 -46.277 1.00 44.32 194 ASP A C 1
ATOM 1465 O O . ASP A 1 202 ? 12.487 -23.189 -45.483 1.00 47.13 194 ASP A O 1
ATOM 1470 N N . TYR A 1 203 ? 13.022 -22.320 -47.483 1.00 45.01 195 TYR A N 1
ATOM 1471 C CA . TYR A 1 203 ? 11.619 -22.177 -47.862 1.00 40.80 195 TYR A CA 1
ATOM 1472 C C . TYR A 1 203 ? 10.939 -23.511 -48.137 1.00 40.00 195 TYR A C 1
ATOM 1473 O O . TYR A 1 203 ? 9.710 -23.555 -48.192 1.00 37.47 195 TYR A O 1
ATOM 1482 N N . THR A 1 204 ? 11.688 -24.607 -48.257 1.00 44.33 196 THR A N 1
ATOM 1483 C CA . THR A 1 204 ? 11.036 -25.905 -48.366 1.00 39.77 196 THR A CA 1
ATOM 1484 C C . THR A 1 204 ? 10.259 -26.253 -47.110 1.00 42.74 196 THR A C 1
ATOM 1485 O O . THR A 1 204 ? 9.425 -27.167 -47.141 1.00 41.25 196 THR A O 1
ATOM 1489 N N . GLN A 1 205 ? 10.524 -25.552 -46.006 1.00 36.83 197 GLN A N 1
ATOM 1490 C CA . GLN A 1 205 ? 9.815 -25.740 -44.751 1.00 36.86 197 GLN A CA 1
ATOM 1491 C C . GLN A 1 205 ? 8.663 -24.759 -44.565 1.00 42.79 197 GLN A C 1
ATOM 1492 O O . GLN A 1 205 ? 7.878 -24.925 -43.625 1.00 38.82 197 GLN A O 1
ATOM 1498 N N . ASP A 1 206 ? 8.525 -23.755 -45.431 1.00 42.61 198 ASP A N 1
ATOM 1499 C CA . ASP A 1 206 ? 7.356 -22.897 -45.327 1.00 32.79 198 ASP A CA 1
ATOM 1500 C C . ASP A 1 206 ? 6.117 -23.674 -45.771 1.00 38.69 198 ASP A C 1
ATOM 1501 O O . ASP A 1 206 ? 6.210 -24.773 -46.319 1.00 31.96 198 ASP A O 1
ATOM 1506 N N . PHE A 1 207 ? 4.946 -23.092 -45.505 1.00 30.52 199 PHE A N 1
ATOM 1507 C CA . PHE A 1 207 ? 3.688 -23.807 -45.714 1.00 37.56 199 PHE A CA 1
ATOM 1508 C C . PHE A 1 207 ? 3.583 -24.385 -47.124 1.00 34.91 199 PHE A C 1
ATOM 1509 O O . PHE A 1 207 ? 3.127 -25.517 -47.304 1.00 30.07 199 PHE A O 1
ATOM 1517 N N . PHE A 1 208 ? 4.008 -23.632 -48.136 1.00 33.50 200 PHE A N 1
ATOM 1518 C CA . PHE A 1 208 ? 3.835 -24.052 -49.521 1.00 28.04 200 PHE A CA 1
ATOM 1519 C C . PHE A 1 208 ? 5.087 -24.667 -50.112 1.00 29.15 200 PHE A C 1
ATOM 1520 O O . PHE A 1 208 ? 5.113 -24.951 -51.311 1.00 33.81 200 PHE A O 1
ATOM 1528 N N . GLY A 1 209 ? 6.109 -24.903 -49.297 1.00 30.52 201 GLY A N 1
ATOM 1529 C CA . GLY A 1 209 ? 7.320 -25.558 -49.764 1.00 34.07 201 GLY A CA 1
ATOM 1530 C C . GLY A 1 209 ? 8.148 -24.726 -50.707 1.00 35.06 201 GLY A C 1
ATOM 1531 O O . GLY A 1 209 ? 9.064 -25.252 -51.341 1.00 38.88 201 GLY A O 1
ATOM 1532 N N . ARG A 1 210 ? 7.847 -23.439 -50.805 1.00 32.81 202 ARG A N 1
ATOM 1533 C CA . ARG A 1 210 ? 8.603 -22.484 -51.596 1.00 36.66 202 ARG A CA 1
ATOM 1534 C C . ARG A 1 210 ? 8.279 -21.110 -51.029 1.00 37.98 202 ARG A C 1
ATOM 1535 O O . ARG A 1 210 ? 7.315 -20.948 -50.275 1.00 37.89 202 ARG A O 1
ATOM 1543 N N . LYS A 1 211 ? 9.090 -20.119 -51.382 1.00 32.87 203 LYS A N 1
ATOM 1544 C CA . LYS A 1 211 ? 8.779 -18.758 -50.968 1.00 35.92 203 LYS A CA 1
ATOM 1545 C C . LYS A 1 211 ? 7.512 -18.278 -51.667 1.00 31.02 203 LYS A C 1
ATOM 1546 O O . LYS A 1 211 ? 7.328 -18.501 -52.867 1.00 36.07 203 LYS A O 1
ATOM 1552 N N . THR A 1 212 ? 6.630 -17.615 -50.914 1.00 29.33 204 THR A N 1
ATOM 1553 C CA . THR A 1 212 ? 5.379 -17.119 -51.472 1.00 30.22 204 THR A CA 1
ATOM 1554 C C . THR A 1 212 ? 5.152 -15.651 -51.131 1.00 27.64 204 THR A C 1
ATOM 1555 O O . THR A 1 212 ? 5.630 -15.128 -50.115 1.00 30.57 204 THR A O 1
ATOM 1559 N N . ASN A 1 213 ? 4.368 -15.021 -51.996 1.00 26.01 205 ASN A N 1
ATOM 1560 C CA . ASN A 1 213 ? 4.036 -13.611 -51.942 1.00 26.40 205 ASN A CA 1
ATOM 1561 C C . ASN A 1 213 ? 2.556 -13.447 -52.242 1.00 27.54 205 ASN A C 1
ATOM 1562 O O . ASN A 1 213 ? 1.876 -14.394 -52.659 1.00 30.11 205 ASN A O 1
ATOM 1567 N N . LEU A 1 214 ? 2.064 -12.214 -52.065 1.00 23.55 206 LEU A N 1
ATOM 1568 C CA . LEU A 1 214 ? 0.742 -11.844 -52.547 1.00 23.54 206 LEU A CA 1
ATOM 1569 C C . LEU A 1 214 ? 0.862 -11.377 -53.989 1.00 24.71 206 LEU A C 1
ATOM 1570 O O . LEU A 1 214 ? 1.811 -10.677 -54.345 1.00 24.97 206 LEU A O 1
ATOM 1575 N N . THR A 1 215 ? -0.100 -11.768 -54.818 1.00 24.17 207 THR A N 1
ATOM 1576 C CA . THR A 1 215 ? 0.025 -11.499 -56.241 1.00 25.28 207 THR A CA 1
ATOM 1577 C C . THR A 1 215 ? -0.256 -10.026 -56.549 1.00 26.74 207 THR A C 1
ATOM 1578 O O . THR A 1 215 ? -0.992 -9.342 -55.831 1.00 26.69 207 THR A O 1
ATOM 1582 N N . VAL A 1 216 ? 0.364 -9.530 -57.626 1.00 24.82 208 VAL A N 1
ATOM 1583 C CA . VAL A 1 216 ? 0.054 -8.195 -58.137 1.00 24.84 208 VAL A CA 1
ATOM 1584 C C . VAL A 1 216 ? -0.985 -8.232 -59.254 1.00 29.94 208 VAL A C 1
ATOM 1585 O O . VAL A 1 216 ? -1.562 -7.183 -59.594 1.00 31.46 208 VAL A O 1
ATOM 1589 N N . SER A 1 217 ? -1.263 -9.402 -59.816 1.00 18.92 209 SER A N 1
ATOM 1590 C CA . SER A 1 217 ? -2.178 -9.509 -60.941 1.00 20.99 209 SER A CA 1
ATOM 1591 C C . SER A 1 217 ? -2.434 -10.981 -61.185 1.00 25.28 209 SER A C 1
ATOM 1592 O O . SER A 1 217 ? -1.521 -11.790 -61.040 1.00 29.71 209 SER A O 1
ATOM 1595 N N . GLY A 1 218 ? -3.664 -11.316 -61.563 1.00 27.62 210 GLY A N 1
ATOM 1596 C CA . GLY A 1 218 ? -3.950 -12.672 -61.979 1.00 29.07 210 GLY A CA 1
ATOM 1597 C C . GLY A 1 218 ? -3.809 -12.900 -63.472 1.00 32.32 210 GLY A C 1
ATOM 1598 O O . GLY A 1 218 ? -4.263 -13.929 -63.980 1.00 24.21 210 GLY A O 1
ATOM 1599 N N . GLN A 1 219 ? -3.184 -11.969 -64.194 1.00 17.12 211 GLN A N 1
ATOM 1600 C CA . GLN A 1 219 ? -3.230 -12.008 -65.657 1.00 22.35 211 GLN A CA 1
ATOM 1601 C C . GLN A 1 219 ? -2.626 -13.295 -66.221 1.00 21.45 211 GLN A C 1
ATOM 1602 O O . GLN A 1 219 ? -3.186 -13.897 -67.139 1.00 24.06 211 GLN A O 1
ATOM 1608 N N . LEU A 1 220 ? -1.457 -13.710 -65.720 1.00 21.26 212 LEU A N 1
ATOM 1609 C CA . LEU A 1 220 ? -0.794 -14.858 -66.334 1.00 24.30 212 LEU A CA 1
ATOM 1610 C C . LEU A 1 220 ? -1.634 -16.119 -66.175 1.00 24.86 212 LEU A C 1
ATOM 1611 O O . LEU A 1 220 ? -1.691 -16.952 -67.087 1.00 24.70 212 LEU A O 1
ATOM 1616 N N . GLU A 1 221 ? -2.326 -16.253 -65.043 1.00 26.78 213 GLU A N 1
ATOM 1617 C CA . GLU A 1 221 ? -3.238 -17.374 -64.871 1.00 23.85 213 GLU A CA 1
ATOM 1618 C C . GLU A 1 221 ? -4.485 -17.203 -65.720 1.00 24.57 213 GLU A C 1
ATOM 1619 O O . GLU A 1 221 ? -5.045 -18.193 -66.214 1.00 21.39 213 GLU A O 1
ATOM 1625 N N . GLY A 1 222 ? -4.921 -15.955 -65.914 1.00 22.02 214 GLY A N 1
ATOM 1626 C CA . GLY A 1 222 ? -6.043 -15.707 -66.799 1.00 17.21 214 GLY A CA 1
ATOM 1627 C C . GLY A 1 222 ? -5.777 -16.158 -68.219 1.00 19.89 214 GLY A C 1
ATOM 1628 O O . GLY A 1 222 ? -6.691 -16.602 -68.910 1.00 23.15 214 GLY A O 1
ATOM 1629 N N . GLU A 1 223 ? -4.537 -16.007 -68.691 1.00 22.09 215 GLU A N 1
ATOM 1630 C CA . GLU A 1 223 ? -4.211 -16.430 -70.049 1.00 21.54 215 GLU A CA 1
ATOM 1631 C C . GLU A 1 223 ? -4.313 -17.939 -70.201 1.00 21.84 215 GLU A C 1
ATOM 1632 O O . GLU A 1 223 ? -4.768 -18.424 -71.243 1.00 23.60 215 GLU A O 1
ATOM 1638 N N . THR A 1 224 ? -3.884 -18.705 -69.186 1.00 20.93 216 THR A N 1
ATOM 1639 C CA . THR A 1 224 ? -4.035 -20.151 -69.280 1.00 22.46 216 THR A CA 1
ATOM 1640 C C . THR A 1 224 ? -5.502 -20.516 -69.435 1.00 24.09 216 THR A C 1
ATOM 1641 O O . THR A 1 224 ? -5.851 -21.398 -70.224 1.00 25.65 216 THR A O 1
ATOM 1645 N N . ALA A 1 225 ? -6.385 -19.820 -68.718 1.00 20.08 217 ALA A N 1
ATOM 1646 C CA . ALA A 1 225 ? -7.789 -20.190 -68.766 1.00 21.51 217 ALA A CA 1
ATOM 1647 C C . ALA A 1 225 ? -8.446 -19.698 -70.042 1.00 24.80 217 ALA A C 1
ATOM 1648 O O . ALA A 1 225 ? -9.361 -20.347 -70.559 1.00 22.32 217 ALA A O 1
ATOM 1650 N N . ALA A 1 226 ? -7.996 -18.556 -70.563 1.00 23.93 218 ALA A N 1
ATOM 1651 C CA . ALA A 1 226 ? -8.575 -18.052 -71.799 1.00 22.37 218 ALA A CA 1
ATOM 1652 C C . ALA A 1 226 ? -8.419 -19.070 -72.921 1.00 23.60 218 ALA A C 1
ATOM 1653 O O . ALA A 1 226 ? -9.241 -19.118 -73.844 1.00 23.03 218 ALA A O 1
ATOM 1655 N N . MET A 1 227 ? -7.391 -19.909 -72.849 1.00 18.31 219 MET A N 1
ATOM 1656 C CA . MET A 1 227 ? -7.179 -20.870 -73.917 1.00 19.51 219 MET A CA 1
ATOM 1657 C C . MET A 1 227 ? -8.069 -22.099 -73.807 1.00 22.70 219 MET A C 1
ATOM 1658 O O . MET A 1 227 ? -8.060 -22.930 -74.718 1.00 21.65 219 MET A O 1
ATOM 1663 N N . GLY A 1 228 ? -8.838 -22.228 -72.735 1.00 22.73 220 GLY A N 1
ATOM 1664 C CA . GLY A 1 228 ? -9.788 -23.319 -72.629 1.00 20.32 220 GLY A CA 1
ATOM 1665 C C . GLY A 1 228 ? -11.222 -22.831 -72.656 1.00 24.38 220 GLY A C 1
ATOM 1666 O O . GLY A 1 228 ? -12.123 -23.521 -73.150 1.00 23.33 220 GLY A O 1
ATOM 1667 N N . LEU A 1 229 ? -11.434 -21.625 -72.122 1.00 19.14 221 LEU A N 1
ATOM 1668 C CA . LEU A 1 229 ? -12.756 -21.049 -71.956 1.00 24.22 221 LEU A CA 1
ATOM 1669 C C . LEU A 1 229 ? -13.034 -19.877 -72.894 1.00 21.21 221 LEU A C 1
ATOM 1670 O O . LEU A 1 229 ? -14.134 -19.325 -72.850 1.00 22.24 221 LEU A O 1
ATOM 1675 N N . GLY A 1 230 ? -12.062 -19.462 -73.702 1.00 20.89 222 GLY A N 1
ATOM 1676 C CA . GLY A 1 230 ? -12.266 -18.397 -74.669 1.00 18.58 222 GLY A CA 1
ATOM 1677 C C . GLY A 1 230 ? -12.256 -16.975 -74.121 1.00 20.21 222 GLY A C 1
ATOM 1678 O O . GLY A 1 230 ? -11.496 -16.132 -74.614 1.00 21.50 222 GLY A O 1
ATOM 1679 N N . ARG A 1 231 ? -13.110 -16.694 -73.131 1.00 20.48 223 ARG A N 1
ATOM 1680 C CA . ARG A 1 231 ? -13.299 -15.352 -72.562 1.00 18.77 223 ARG A CA 1
ATOM 1681 C C . ARG A 1 231 ? -13.422 -15.487 -71.055 1.00 22.47 223 ARG A C 1
ATOM 1682 O O . ARG A 1 231 ? -14.353 -16.134 -70.571 1.00 19.77 223 ARG A O 1
ATOM 1690 N N . ILE A 1 232 ? -12.488 -14.901 -70.307 1.00 19.60 224 ILE A N 1
ATOM 1691 C CA . ILE A 1 232 ? -12.542 -14.953 -68.856 1.00 20.63 224 ILE A CA 1
ATOM 1692 C C . ILE A 1 232 ? -12.330 -13.549 -68.323 1.00 22.34 224 ILE A C 1
ATOM 1693 O O . ILE A 1 232 ? -11.830 -12.664 -69.023 1.00 19.72 224 ILE A O 1
ATOM 1698 N N . TYR A 1 233 ? -12.713 -13.362 -67.061 1.00 18.37 225 TYR A N 1
ATOM 1699 C CA . TYR A 1 233 ? -12.331 -12.177 -66.312 1.00 17.67 225 TYR A CA 1
ATOM 1700 C C . TYR A 1 233 ? -12.058 -12.547 -64.861 1.00 19.86 225 TYR A C 1
ATOM 1701 O O . TYR A 1 233 ? -12.719 -13.412 -64.285 1.00 19.59 225 TYR A O 1
ATOM 1710 N N . THR A 1 234 ? -11.102 -11.855 -64.269 1.00 17.17 226 THR A N 1
ATOM 1711 C CA . THR A 1 234 ? -10.937 -11.925 -62.829 1.00 17.79 226 THR A CA 1
ATOM 1712 C C . THR A 1 234 ? -11.588 -10.704 -62.179 1.00 23.70 226 THR A C 1
ATOM 1713 O O . THR A 1 234 ? -11.863 -9.690 -62.831 1.00 19.45 226 THR A O 1
ATOM 1717 N N . PHE A 1 235 ? -11.841 -10.826 -60.876 1.00 18.13 227 PHE A N 1
ATOM 1718 C CA . PHE A 1 235 ? -12.465 -9.767 -60.073 1.00 21.45 227 PHE A CA 1
ATOM 1719 C C . PHE A 1 235 ? -12.054 -10.140 -58.646 1.00 20.54 227 PHE A C 1
ATOM 1720 O O . PHE A 1 235 ? -12.696 -10.976 -58.012 1.00 20.95 227 PHE A O 1
ATOM 1728 N N . GLY A 1 236 ? -10.940 -9.571 -58.195 1.00 21.29 228 GLY A N 1
ATOM 1729 C CA . GLY A 1 236 ? -10.328 -9.999 -56.961 1.00 22.10 228 GLY A CA 1
ATOM 1730 C C . GLY A 1 236 ? -9.261 -9.029 -56.521 1.00 17.82 228 GLY A C 1
ATOM 1731 O O . GLY A 1 236 ? -8.869 -8.123 -57.264 1.00 19.18 228 GLY A O 1
ATOM 1732 N N . PRO A 1 237 ? -8.740 -9.228 -55.312 1.00 18.44 229 PRO A N 1
ATOM 1733 C CA . PRO A 1 237 ? -7.753 -8.295 -54.767 1.00 18.82 229 PRO A CA 1
ATOM 1734 C C . PRO A 1 237 ? -6.350 -8.547 -55.289 1.00 22.38 229 PRO A C 1
ATOM 1735 O O . PRO A 1 237 ? -5.961 -9.670 -55.609 1.00 21.67 229 PRO A O 1
ATOM 1739 N N . THR A 1 238 ? -5.577 -7.466 -55.360 1.00 25.14 230 THR A N 1
ATOM 1740 C CA . THR A 1 238 ? -4.179 -7.521 -55.758 1.00 21.43 230 THR A CA 1
ATOM 1741 C C . THR A 1 238 ? -3.418 -6.575 -54.843 1.00 22.08 230 THR A C 1
ATOM 1742 O O . THR A 1 238 ? -4.017 -5.723 -54.188 1.00 22.22 230 THR A O 1
ATOM 1746 N N . PHE A 1 239 ? -2.095 -6.743 -54.768 1.00 20.65 231 PHE A N 1
ATOM 1747 C CA . PHE A 1 239 ? -1.327 -6.109 -53.698 1.00 27.37 231 PHE A CA 1
ATOM 1748 C C . PHE A 1 239 ? 0.003 -5.574 -54.203 1.00 31.98 231 PHE A C 1
ATOM 1749 O O . PHE A 1 239 ? 0.694 -6.241 -54.981 1.00 33.36 231 PHE A O 1
ATOM 1757 N N . ARG A 1 240 ? 0.357 -4.370 -53.735 1.00 30.64 232 ARG A N 1
ATOM 1758 C CA . ARG A 1 240 ? 1.610 -3.704 -54.083 1.00 34.14 232 ARG A CA 1
ATOM 1759 C C . ARG A 1 240 ? 2.291 -3.193 -52.821 1.00 29.60 232 ARG A C 1
ATOM 1760 O O . ARG A 1 240 ? 1.651 -2.546 -51.985 1.00 25.29 232 ARG A O 1
ATOM 1768 N N . ALA A 1 241 ? 3.594 -3.455 -52.701 1.00 28.93 233 ALA A N 1
ATOM 1769 C CA . ALA A 1 241 ? 4.347 -3.146 -51.492 1.00 31.05 233 ALA A CA 1
ATOM 1770 C C . ALA A 1 241 ? 5.224 -1.910 -51.642 1.00 36.28 233 ALA A C 1
ATOM 1771 O O . ALA A 1 241 ? 6.163 -1.731 -50.862 1.00 42.44 233 ALA A O 1
ATOM 1773 N N . GLU A 1 242 ? 4.950 -1.062 -52.626 1.00 37.74 234 GLU A N 1
ATOM 1774 C CA . GLU A 1 242 ? 5.735 0.157 -52.794 1.00 46.62 234 GLU A CA 1
ATOM 1775 C C . GLU A 1 242 ? 5.450 1.117 -51.645 1.00 49.55 234 GLU A C 1
ATOM 1776 O O . GLU A 1 242 ? 4.288 1.363 -51.305 1.00 48.30 234 GLU A O 1
ATOM 1782 N N . ASN A 1 243 ? 6.506 1.658 -51.038 1.00 49.34 235 ASN A N 1
ATOM 1783 C CA . ASN A 1 243 ? 6.316 2.634 -49.970 1.00 53.93 235 ASN A CA 1
ATOM 1784 C C . ASN A 1 243 ? 5.726 3.925 -50.531 1.00 59.93 235 ASN A C 1
ATOM 1785 O O . ASN A 1 243 ? 6.426 4.937 -50.655 1.00 63.81 235 ASN A O 1
ATOM 1790 N N . SER A 1 244 ? 4.439 3.900 -50.872 1.00 65.12 236 SER A N 1
ATOM 1791 C CA . SER A 1 244 ? 3.785 4.994 -51.584 1.00 66.07 236 SER A CA 1
ATOM 1792 C C . SER A 1 244 ? 2.620 5.503 -50.747 1.00 60.03 236 SER A C 1
ATOM 1793 O O . SER A 1 244 ? 1.630 4.790 -50.554 1.00 51.60 236 SER A O 1
ATOM 1796 N N . ASN A 1 245 ? 2.741 6.736 -50.262 1.00 61.51 237 ASN A N 1
ATOM 1797 C CA . ASN A 1 245 ? 1.687 7.421 -49.515 1.00 64.31 237 ASN A CA 1
ATOM 1798 C C . ASN A 1 245 ? 1.223 8.608 -50.358 1.00 63.80 237 ASN A C 1
ATOM 1799 O O . ASN A 1 245 ? 1.745 9.719 -50.240 1.00 65.86 237 ASN A O 1
ATOM 1804 N N . THR A 1 246 ? 0.245 8.358 -51.223 1.00 57.77 238 THR A N 1
ATOM 1805 C CA . THR A 1 246 ? -0.349 9.390 -52.057 1.00 58.57 238 THR A CA 1
ATOM 1806 C C . THR A 1 246 ? -1.865 9.253 -52.012 1.00 60.18 238 THR A C 1
ATOM 1807 O O . THR A 1 246 ? -2.405 8.230 -51.584 1.00 57.12 238 THR A O 1
ATOM 1811 N N . THR A 1 247 ? -2.551 10.300 -52.477 1.00 57.13 239 THR A N 1
ATOM 1812 C CA . THR A 1 247 ? -4.009 10.326 -52.432 1.00 55.39 239 THR A CA 1
ATOM 1813 C C . THR A 1 247 ? -4.663 9.312 -53.374 1.00 47.71 239 THR A C 1
ATOM 1814 O O . THR A 1 247 ? -5.891 9.172 -53.332 1.00 40.62 239 THR A O 1
ATOM 1818 N N . ARG A 1 248 ? -3.884 8.592 -54.200 1.00 46.26 240 ARG A N 1
ATOM 1819 C CA . ARG A 1 248 ? -4.448 7.731 -55.237 1.00 49.91 240 ARG A CA 1
ATOM 1820 C C . ARG A 1 248 ? -3.841 6.328 -55.284 1.00 55.56 240 ARG A C 1
ATOM 1821 O O . ARG A 1 248 ? -4.121 5.584 -56.237 1.00 53.49 240 ARG A O 1
ATOM 1823 N N . HIS A 1 249 ? -3.045 5.939 -54.284 1.00 53.81 241 HIS A N 1
ATOM 1824 C CA . HIS A 1 249 ? -2.364 4.649 -54.261 1.00 56.55 241 HIS A CA 1
ATOM 1825 C C . HIS A 1 249 ? -2.739 3.856 -53.016 1.00 49.75 241 HIS A C 1
ATOM 1826 O O . HIS A 1 249 ? -2.623 4.361 -51.894 1.00 54.25 241 HIS A O 1
ATOM 1833 N N . LEU A 1 250 ? -3.157 2.610 -53.219 1.00 39.48 242 LEU A N 1
ATOM 1834 C CA . LEU A 1 250 ? -3.433 1.666 -52.145 1.00 31.06 242 LEU A CA 1
ATOM 1835 C C . LEU A 1 250 ? -2.448 0.507 -52.218 1.00 29.11 242 LEU A C 1
ATOM 1836 O O . LEU A 1 250 ? -1.950 0.170 -53.291 1.00 25.39 242 LEU A O 1
ATOM 1841 N N . ALA A 1 251 ? -2.164 -0.102 -51.063 1.00 28.51 243 ALA A N 1
ATOM 1842 C CA . ALA A 1 251 ? -1.358 -1.320 -51.046 1.00 28.30 243 ALA A CA 1
ATOM 1843 C C . ALA A 1 251 ? -2.198 -2.555 -51.326 1.00 26.22 243 ALA A C 1
ATOM 1844 O O . ALA A 1 251 ? -1.658 -3.610 -51.683 1.00 28.50 243 ALA A O 1
ATOM 1846 N N . GLU A 1 252 ? -3.503 -2.442 -51.147 1.00 22.66 244 GLU A N 1
ATOM 1847 C CA . GLU A 1 252 ? -4.444 -3.525 -51.382 1.00 20.45 244 GLU A CA 1
ATOM 1848 C C . GLU A 1 252 ? -5.583 -2.896 -52.155 1.00 23.89 244 GLU A C 1
ATOM 1849 O O . GLU A 1 252 ? -6.153 -1.896 -51.703 1.00 22.20 244 GLU A O 1
ATOM 1855 N N . PHE A 1 253 ? -5.884 -3.450 -53.322 1.00 20.28 245 PHE A N 1
ATOM 1856 C CA . PHE A 1 253 ? -6.923 -2.900 -54.178 1.00 19.68 245 PHE A CA 1
ATOM 1857 C C . PHE A 1 253 ? -7.446 -4.009 -55.078 1.00 25.34 245 PHE A C 1
ATOM 1858 O O . PHE A 1 253 ? -6.858 -5.089 -55.178 1.00 32.58 245 PHE A O 1
ATOM 1866 N N . TRP A 1 254 ? -8.568 -3.736 -55.733 1.00 16.71 246 TRP A N 1
ATOM 1867 C CA . TRP A 1 254 ? -9.294 -4.760 -56.469 1.00 18.84 246 TRP A CA 1
ATOM 1868 C C . TRP A 1 254 ? -9.105 -4.521 -57.958 1.00 22.07 246 TRP A C 1
ATOM 1869 O O . TRP A 1 254 ? -9.253 -3.391 -58.425 1.00 19.47 246 TRP A O 1
ATOM 1880 N N . MET A 1 255 ? -8.744 -5.568 -58.694 1.00 23.35 247 MET A N 1
ATOM 1881 C CA . MET A 1 255 ? -8.506 -5.460 -60.130 1.00 22.01 247 MET A CA 1
ATOM 1882 C C . MET A 1 255 ? -9.475 -6.354 -60.876 1.00 25.99 247 MET A C 1
ATOM 1883 O O . MET A 1 255 ? -9.734 -7.489 -60.463 1.00 24.12 247 MET A O 1
ATOM 1888 N N . VAL A 1 256 ? -9.969 -5.843 -61.993 1.00 19.58 248 VAL A N 1
ATOM 1889 C CA . VAL A 1 256 ? -10.860 -6.564 -62.880 1.00 22.40 248 VAL A CA 1
ATOM 1890 C C . VAL A 1 256 ? -10.100 -6.758 -64.184 1.00 25.58 248 VAL A C 1
ATOM 1891 O O . VAL A 1 256 ? -9.747 -5.778 -64.852 1.00 23.38 248 VAL A O 1
ATOM 1895 N N . GLU A 1 257 ? -9.838 -8.018 -64.546 1.00 23.19 249 GLU A N 1
ATOM 1896 C CA . GLU A 1 257 ? -8.877 -8.337 -65.599 1.00 20.50 249 GLU A CA 1
ATOM 1897 C C . GLU A 1 257 ? -9.456 -9.356 -66.571 1.00 19.11 249 GLU A C 1
ATOM 1898 O O . GLU A 1 257 ? -9.261 -10.567 -66.401 1.00 21.19 249 GLU A O 1
ATOM 1904 N N . PRO A 1 258 ? -10.150 -8.899 -67.620 1.00 19.13 250 PRO A N 1
ATOM 1905 C CA . PRO A 1 258 ? -10.607 -9.823 -68.662 1.00 16.21 250 PRO A CA 1
ATOM 1906 C C . PRO A 1 258 ? -9.466 -10.242 -69.563 1.00 20.53 250 PRO A C 1
ATOM 1907 O O . PRO A 1 258 ? -8.483 -9.521 -69.746 1.00 23.14 250 PRO A O 1
ATOM 1911 N N . GLU A 1 259 ? -9.620 -11.420 -70.154 1.00 19.84 251 GLU A N 1
ATOM 1912 C CA . GLU A 1 259 ? -8.671 -11.927 -71.133 1.00 20.67 251 GLU A CA 1
ATOM 1913 C C . GLU A 1 259 ? -9.476 -12.658 -72.204 1.00 22.33 251 GLU A C 1
ATOM 1914 O O . GLU A 1 259 ? -10.412 -13.393 -71.876 1.00 21.51 251 GLU A O 1
ATOM 1920 N N . VAL A 1 260 ? -9.154 -12.434 -73.475 1.00 16.73 252 VAL A N 1
ATOM 1921 C CA . VAL A 1 260 ? -10.010 -12.910 -74.564 1.00 20.59 252 VAL A CA 1
ATOM 1922 C C . VAL A 1 260 ? -9.146 -13.571 -75.622 1.00 23.82 252 VAL A C 1
ATOM 1923 O O . VAL A 1 260 ? -8.315 -12.906 -76.256 1.00 22.65 252 VAL A O 1
ATOM 1927 N N . ALA A 1 261 ? -9.371 -14.858 -75.847 1.00 20.20 253 ALA A N 1
ATOM 1928 C CA . ALA A 1 261 ? -8.716 -15.517 -76.964 1.00 18.15 253 ALA A CA 1
ATOM 1929 C C . ALA A 1 261 ? -9.254 -14.941 -78.273 1.00 26.21 253 ALA A C 1
ATOM 1930 O O . ALA A 1 261 ? -10.445 -14.653 -78.391 1.00 23.67 253 ALA A O 1
ATOM 1932 N N . PHE A 1 262 ? -8.362 -14.743 -79.240 1.00 24.78 254 PHE A N 1
ATOM 1933 C CA . PHE A 1 262 ? -8.597 -14.285 -80.613 1.00 20.96 254 PHE A CA 1
ATOM 1934 C C . PHE A 1 262 ? -8.816 -12.772 -80.712 1.00 26.27 254 PHE A C 1
ATOM 1935 O O . PHE A 1 262 ? -9.023 -12.265 -81.830 1.00 30.24 254 PHE A O 1
ATOM 1943 N N . ASN A 1 263 ? -8.752 -12.028 -79.610 1.00 21.95 255 ASN A N 1
ATOM 1944 C CA . ASN A 1 263 ? -8.737 -10.570 -79.684 1.00 22.76 255 ASN A CA 1
ATOM 1945 C C . ASN A 1 263 ? -7.325 -10.061 -79.936 1.00 21.82 255 ASN A C 1
ATOM 1946 O O . ASN A 1 263 ? -6.377 -10.498 -79.281 1.00 19.83 255 ASN A O 1
ATOM 1951 N N . ASN A 1 264 ? -7.186 -9.141 -80.881 1.00 23.10 256 ASN A N 1
ATOM 1952 C CA . ASN A 1 264 ? -5.945 -8.400 -81.067 1.00 25.20 256 ASN A CA 1
ATOM 1953 C C . ASN A 1 264 ? -6.028 -7.074 -80.303 1.00 19.99 256 ASN A C 1
ATOM 1954 O O . ASN A 1 264 ? -6.981 -6.821 -79.562 1.00 19.24 256 ASN A O 1
ATOM 1959 N N . LEU A 1 265 ? -5.059 -6.180 -80.513 1.00 22.54 257 LEU A N 1
ATOM 1960 C CA . LEU A 1 265 ? -5.031 -4.944 -79.725 1.00 22.39 257 LEU A CA 1
ATOM 1961 C C . LEU A 1 265 ? -6.261 -4.086 -80.000 1.00 21.41 257 LEU A C 1
ATOM 1962 O O . LEU A 1 265 ? -6.900 -3.578 -79.071 1.00 23.41 257 LEU A O 1
ATOM 1967 N N . GLU A 1 266 ? -6.626 -3.936 -81.277 1.00 21.65 258 GLU A N 1
ATOM 1968 C CA . GLU A 1 266 ? -7.795 -3.129 -81.616 1.00 23.27 258 GLU A CA 1
ATOM 1969 C C . GLU A 1 266 ? -9.065 -3.684 -80.971 1.00 26.95 258 GLU A C 1
ATOM 1970 O O . GLU A 1 266 ? -9.885 -2.919 -80.445 1.00 25.84 258 GLU A O 1
ATOM 1976 N N . ASP A 1 267 ? -9.244 -5.013 -81.007 1.00 19.69 259 ASP A N 1
ATOM 1977 C CA . ASP A 1 267 ? -10.366 -5.642 -80.314 1.00 19.75 259 ASP A CA 1
ATOM 1978 C C . ASP A 1 267 ? -10.327 -5.343 -78.821 1.00 20.08 259 ASP A C 1
ATOM 1979 O O . ASP A 1 267 ? -11.367 -5.132 -78.181 1.00 20.59 259 ASP A O 1
ATOM 1984 N N . ASN A 1 268 ? -9.130 -5.387 -78.244 1.00 19.28 260 ASN A N 1
ATOM 1985 C CA . ASN A 1 268 ? -8.957 -5.097 -76.827 1.00 20.48 260 ASN A CA 1
ATOM 1986 C C . ASN A 1 268 ? -9.418 -3.683 -76.502 1.00 19.78 260 ASN A C 1
ATOM 1987 O O . ASN A 1 268 ? -10.061 -3.457 -75.472 1.00 19.62 260 ASN A O 1
ATOM 1992 N N . ILE A 1 269 ? -9.098 -2.711 -77.366 1.00 20.75 261 ILE A N 1
ATOM 1993 C CA . ILE A 1 269 ? -9.513 -1.339 -77.094 1.00 21.06 261 ILE A CA 1
ATOM 1994 C C . ILE A 1 269 ? -11.022 -1.205 -77.244 1.00 22.09 261 ILE A C 1
ATOM 1995 O O . ILE A 1 269 ? -11.687 -0.565 -76.420 1.00 19.99 261 ILE A O 1
ATOM 2000 N N . ASP A 1 270 ? -11.587 -1.810 -78.293 1.00 21.12 262 ASP A N 1
ATOM 2001 C CA . ASP A 1 270 ? -13.043 -1.855 -78.437 1.00 23.01 262 ASP A CA 1
ATOM 2002 C C . ASP A 1 270 ? -13.701 -2.395 -77.179 1.00 22.46 262 ASP A C 1
ATOM 2003 O O . ASP A 1 270 ? -14.675 -1.826 -76.676 1.00 22.69 262 ASP A O 1
ATOM 2008 N N . LEU A 1 271 ? -13.196 -3.527 -76.681 1.00 19.90 263 LEU A N 1
ATOM 2009 C CA . LEU A 1 271 ? -13.751 -4.129 -75.475 1.00 19.31 263 LEU A CA 1
ATOM 2010 C C . LEU A 1 271 ? -13.672 -3.167 -74.294 1.00 24.06 263 LEU A C 1
ATOM 2011 O O . LEU A 1 271 ? -14.650 -2.979 -73.564 1.00 26.67 263 LEU A O 1
ATOM 2016 N N . ALA A 1 272 ? -12.515 -2.540 -74.090 1.00 22.41 264 ALA A N 1
ATOM 2017 C CA . ALA A 1 272 ? -12.377 -1.612 -72.964 1.00 20.65 264 ALA A CA 1
ATOM 2018 C C . ALA A 1 272 ? -13.378 -0.461 -73.070 1.00 24.62 264 ALA A C 1
ATOM 2019 O O . ALA A 1 272 ? -14.023 -0.085 -72.079 1.00 19.86 264 ALA A O 1
ATOM 2021 N N . GLU A 1 273 ? -13.516 0.111 -74.273 1.00 23.11 265 GLU A N 1
ATOM 2022 C CA . GLU A 1 273 ? -14.437 1.229 -74.485 1.00 22.92 265 GLU A CA 1
ATOM 2023 C C . GLU A 1 273 ? -15.881 0.808 -74.222 1.00 21.64 265 GLU A C 1
ATOM 2024 O O . GLU A 1 273 ? -16.603 1.483 -73.479 1.00 18.95 265 GLU A O 1
ATOM 2030 N N . ASP A 1 274 ? -16.316 -0.313 -74.825 1.00 22.62 266 ASP A N 1
ATOM 2031 C CA . ASP A 1 274 ? -17.670 -0.830 -74.605 1.00 21.03 266 ASP A CA 1
ATOM 2032 C C . ASP A 1 274 ? -17.927 -1.071 -73.126 1.00 15.57 266 ASP A C 1
ATOM 2033 O O . ASP A 1 274 ? -19.007 -0.759 -72.605 1.00 19.38 266 ASP A O 1
ATOM 2038 N N . PHE A 1 275 ? -16.951 -1.674 -72.454 1.00 14.90 267 PHE A N 1
ATOM 2039 C CA . PHE A 1 275 ? -17.041 -2.003 -71.030 1.00 16.16 267 PHE A CA 1
ATOM 2040 C C . PHE A 1 275 ? -17.262 -0.762 -70.174 1.00 18.61 267 PHE A C 1
ATOM 2041 O O . PHE A 1 275 ? -18.191 -0.712 -69.356 1.00 16.74 267 PHE A O 1
ATOM 2049 N N . LEU A 1 276 ? -16.391 0.241 -70.322 1.00 19.79 268 LEU A N 1
ATOM 2050 C CA . LEU A 1 276 ? -16.501 1.441 -69.493 1.00 22.10 268 LEU A CA 1
ATOM 2051 C C . LEU A 1 276 ? -17.826 2.151 -69.741 1.00 21.35 268 LEU A C 1
ATOM 2052 O O . LEU A 1 276 ? -18.510 2.564 -68.796 1.00 20.52 268 LEU A O 1
ATOM 2057 N N . LYS A 1 277 ? -18.204 2.294 -71.016 1.00 18.85 269 LYS A N 1
ATOM 2058 C CA . LYS A 1 277 ? -19.441 2.995 -71.353 1.00 23.42 269 LYS A CA 1
ATOM 2059 C C . LYS A 1 277 ? -20.667 2.276 -70.796 1.00 23.70 269 LYS A C 1
ATOM 2060 O O . LYS A 1 277 ? -21.607 2.918 -70.310 1.00 21.64 269 LYS A O 1
ATOM 2066 N N . TYR A 1 278 ? -20.670 0.945 -70.859 1.00 22.86 270 TYR A N 1
ATOM 2067 C CA . TYR A 1 278 ? -21.755 0.165 -70.281 1.00 16.21 270 TYR A CA 1
ATOM 2068 C C . TYR A 1 278 ? -21.844 0.374 -68.768 1.00 17.74 270 TYR A C 1
ATOM 2069 O O . TYR A 1 278 ? -22.919 0.645 -68.219 1.00 19.07 270 TYR A O 1
ATOM 2078 N N . VAL A 1 279 ? -20.718 0.224 -68.074 1.00 15.51 271 VAL A N 1
ATOM 2079 C CA . VAL A 1 279 ? -20.744 0.288 -66.621 1.00 15.96 271 VAL A CA 1
ATOM 2080 C C . VAL A 1 279 ? -21.168 1.678 -66.154 1.00 15.99 271 VAL A C 1
ATOM 2081 O O . VAL A 1 279 ? -21.993 1.816 -65.244 1.00 22.79 271 VAL A O 1
ATOM 2085 N N . ILE A 1 280 ? -20.655 2.725 -66.798 1.00 18.36 272 ILE A N 1
ATOM 2086 C CA . ILE A 1 280 ? -21.034 4.087 -66.414 1.00 21.93 272 ILE A CA 1
ATOM 2087 C C . ILE A 1 280 ? -22.519 4.330 -66.680 1.00 22.98 272 ILE A C 1
ATOM 2088 O O . ILE A 1 280 ? -23.230 4.892 -65.837 1.00 17.95 272 ILE A O 1
ATOM 2093 N N . GLN A 1 281 ? -23.022 3.882 -67.832 1.00 22.24 273 GLN A N 1
ATOM 2094 C CA . GLN A 1 281 ? -24.450 4.028 -68.100 1.00 21.35 273 GLN A CA 1
ATOM 2095 C C . GLN A 1 281 ? -25.282 3.264 -67.072 1.00 17.73 273 GLN A C 1
ATOM 2096 O O . GLN A 1 281 ? -26.324 3.752 -66.621 1.00 20.30 273 GLN A O 1
ATOM 2102 N N . TYR A 1 282 ? -24.839 2.062 -66.692 1.00 20.71 274 TYR A N 1
ATOM 2103 C CA . TYR A 1 282 ? -25.537 1.318 -65.647 1.00 21.40 274 TYR A CA 1
ATOM 2104 C C . TYR A 1 282 ? -25.670 2.161 -64.378 1.00 17.66 274 TYR A C 1
ATOM 2105 O O . TYR A 1 282 ? -26.756 2.282 -63.804 1.00 24.83 274 TYR A O 1
ATOM 2114 N N . VAL A 1 283 ? -24.571 2.754 -63.933 1.00 17.97 275 VAL A N 1
ATOM 2115 C CA . VAL A 1 283 ? -24.600 3.605 -62.739 1.00 19.79 275 VAL A CA 1
ATOM 2116 C C . VAL A 1 283 ? -25.542 4.792 -62.931 1.00 22.98 275 VAL A C 1
ATOM 2117 O O . VAL A 1 283 ? -26.327 5.131 -62.034 1.00 25.41 275 VAL A O 1
ATOM 2121 N N . LEU A 1 284 ? -25.498 5.427 -64.106 1.00 20.85 276 LEU A N 1
ATOM 2122 C CA . LEU A 1 284 ? -26.430 6.523 -64.403 1.00 23.53 276 LEU A CA 1
ATOM 2123 C C . LEU A 1 284 ? -27.880 6.049 -64.357 1.00 25.11 276 LEU A C 1
ATOM 2124 O O . LEU A 1 284 ? -28.769 6.781 -63.901 1.00 23.36 276 LEU A O 1
ATOM 2129 N N . ASP A 1 285 ? -28.136 4.817 -64.806 1.00 18.53 277 ASP A N 1
ATOM 2130 C CA . ASP A 1 285 ? -29.495 4.279 -64.800 1.00 23.17 277 ASP A CA 1
ATOM 2131 C C . ASP A 1 285 ? -29.955 3.926 -63.396 1.00 23.19 277 ASP A C 1
ATOM 2132 O O . ASP A 1 285 ? -31.117 4.157 -63.035 1.00 22.27 277 ASP A O 1
ATOM 2137 N N . LYS A 1 286 ? -29.074 3.318 -62.605 1.00 19.56 278 LYS A N 1
ATOM 2138 C CA . LYS A 1 286 ? -29.505 2.642 -61.390 1.00 23.12 278 LYS A CA 1
ATOM 2139 C C . LYS A 1 286 ? -29.230 3.428 -60.115 1.00 24.97 278 LYS A C 1
ATOM 2140 O O . LYS A 1 286 ? -29.761 3.066 -59.061 1.00 25.29 278 LYS A O 1
ATOM 2146 N N . CYS A 1 287 ? -28.463 4.503 -60.175 1.00 21.79 279 CYS A N 1
ATOM 2147 C CA . CYS A 1 287 ? -28.031 5.202 -58.971 1.00 23.76 279 CYS A CA 1
ATOM 2148 C C . CYS A 1 287 ? -28.455 6.667 -58.975 1.00 20.53 279 CYS A C 1
ATOM 2149 O O . CYS A 1 287 ? -27.715 7.538 -58.516 1.00 20.76 279 CYS A O 1
ATOM 2152 N N . LYS A 1 288 ? -29.656 6.972 -59.465 1.00 27.03 280 LYS A N 1
ATOM 2153 C CA . LYS A 1 288 ? -30.009 8.374 -59.707 1.00 26.75 280 LYS A CA 1
ATOM 2154 C C . LYS A 1 288 ? -29.992 9.197 -58.419 1.00 26.76 280 LYS A C 1
ATOM 2155 O O . LYS A 1 288 ? -29.421 10.295 -58.380 1.00 24.18 280 LYS A O 1
ATOM 2161 N N . ASP A 1 289 ? -30.595 8.683 -57.345 1.00 23.78 281 ASP A N 1
ATOM 2162 C CA . ASP A 1 289 ? -30.644 9.468 -56.112 1.00 26.07 281 ASP A CA 1
ATOM 2163 C C . ASP A 1 289 ? -29.250 9.654 -55.518 1.00 23.43 281 ASP A C 1
ATOM 2164 O O . ASP A 1 289 ? -28.914 10.741 -55.036 1.00 23.67 281 ASP A O 1
ATOM 2169 N N . ASP A 1 290 ? -28.430 8.602 -55.519 1.00 24.05 282 ASP A N 1
ATOM 2170 C CA . ASP A 1 290 ? -27.095 8.726 -54.945 1.00 20.68 282 ASP A CA 1
ATOM 2171 C C . ASP A 1 290 ? -26.212 9.637 -55.791 1.00 23.34 282 ASP A C 1
ATOM 2172 O O . ASP A 1 290 ? -25.461 10.455 -55.254 1.00 24.56 282 ASP A O 1
ATOM 2177 N N . LEU A 1 291 ? -26.287 9.502 -57.119 1.00 25.65 283 LEU A N 1
ATOM 2178 C CA . LEU A 1 291 ? -25.486 10.346 -57.997 1.00 25.89 283 LEU A CA 1
ATOM 2179 C C . LEU A 1 291 ? -25.878 11.810 -57.883 1.00 27.28 283 LEU A C 1
ATOM 2180 O O . LEU A 1 291 ? -25.022 12.697 -57.989 1.00 28.84 283 LEU A O 1
ATOM 2185 N N . GLU A 1 292 ? -27.172 12.087 -57.708 1.00 26.59 284 GLU A N 1
ATOM 2186 C CA . GLU A 1 292 ? -27.616 13.472 -57.564 1.00 27.08 284 GLU A CA 1
ATOM 2187 C C . GLU A 1 292 ? -26.963 14.116 -56.347 1.00 25.90 284 GLU A C 1
ATOM 2188 O O . GLU A 1 292 ? -26.459 15.240 -56.413 1.00 26.18 284 GLU A O 1
ATOM 2194 N N . PHE A 1 293 ? -26.960 13.400 -55.224 1.00 24.45 285 PHE A N 1
ATOM 2195 C CA . PHE A 1 293 ? -26.259 13.862 -54.031 1.00 26.03 285 PHE A CA 1
ATOM 2196 C C . PHE A 1 293 ? -24.771 14.053 -54.298 1.00 23.13 285 PHE A C 1
ATOM 2197 O O . PHE A 1 293 ? -24.195 15.096 -53.964 1.00 25.17 285 PHE A O 1
ATOM 2205 N N . LEU A 1 294 ? -24.122 13.035 -54.869 1.00 20.36 286 LEU A N 1
ATOM 2206 C CA . LEU A 1 294 ? -22.688 13.125 -55.136 1.00 22.24 286 LEU A CA 1
ATOM 2207 C C . LEU A 1 294 ? -22.388 14.231 -56.141 1.00 24.65 286 LEU A C 1
ATOM 2208 O O . LEU A 1 294 ? -21.367 14.923 -56.033 1.00 27.50 286 LEU A O 1
ATOM 2213 N N . ASP A 1 295 ? -23.278 14.425 -57.110 1.00 20.63 287 ASP A N 1
ATOM 2214 C CA . ASP A 1 295 ? -23.132 15.538 -58.053 1.00 21.26 287 ASP A CA 1
ATOM 2215 C C . ASP A 1 295 ? -23.191 16.894 -57.340 1.00 26.76 287 ASP A C 1
ATOM 2216 O O . ASP A 1 295 ? -22.362 17.778 -57.597 1.00 29.46 287 ASP A O 1
ATOM 2221 N N . LYS A 1 296 ? -24.156 17.079 -56.434 1.00 26.24 288 LYS A N 1
ATOM 2222 C CA . LYS A 1 296 ? -24.209 18.326 -55.667 1.00 30.14 288 LYS A CA 1
ATOM 2223 C C . LYS A 1 296 ? -22.956 18.502 -54.820 1.00 29.44 288 LYS A C 1
ATOM 2224 O O . LYS A 1 296 ? -22.411 19.609 -54.725 1.00 27.92 288 LYS A O 1
ATOM 2230 N N . ARG A 1 297 ? -22.501 17.424 -54.178 1.00 29.11 289 ARG A N 1
ATOM 2231 C CA . ARG A 1 297 ? -21.312 17.508 -53.336 1.00 31.80 289 ARG A CA 1
ATOM 2232 C C . ARG A 1 297 ? -20.105 17.935 -54.158 1.00 26.90 289 ARG A C 1
ATOM 2233 O O . ARG A 1 297 ? -19.352 18.834 -53.766 1.00 30.43 289 ARG A O 1
ATOM 2241 N N . PHE A 1 298 ? -19.917 17.293 -55.310 1.00 34.01 290 PHE A N 1
ATOM 2242 C CA . PHE A 1 298 ? -18.791 17.616 -56.173 1.00 28.15 290 PHE A CA 1
ATOM 2243 C C . PHE A 1 298 ? -18.821 19.080 -56.573 1.00 29.90 290 PHE A C 1
ATOM 2244 O O . PHE A 1 298 ? -17.793 19.764 -56.534 1.00 34.20 290 PHE A O 1
ATOM 2252 N N . ALA A 1 299 ? -20.006 19.587 -56.926 1.00 29.09 291 ALA A N 1
ATOM 2253 C CA . ALA A 1 299 ? -20.122 20.969 -57.374 1.00 30.07 291 ALA A CA 1
ATOM 2254 C C . ALA A 1 299 ? -19.789 21.945 -56.249 1.00 33.59 291 ALA A C 1
ATOM 2255 O O . ALA A 1 299 ? -19.103 22.950 -56.471 1.00 31.91 291 ALA A O 1
ATOM 2257 N N . GLU A 1 300 ? -20.246 21.662 -55.029 1.00 32.67 292 GLU A N 1
ATOM 2258 C CA . GLU A 1 300 ? -19.866 22.523 -53.912 1.00 35.52 292 GLU A CA 1
ATOM 2259 C C . GLU A 1 300 ? -18.370 22.433 -53.641 1.00 32.31 292 GLU A C 1
ATOM 2260 O O . GLU A 1 300 ? -17.727 23.443 -53.334 1.00 41.09 292 GLU A O 1
ATOM 2266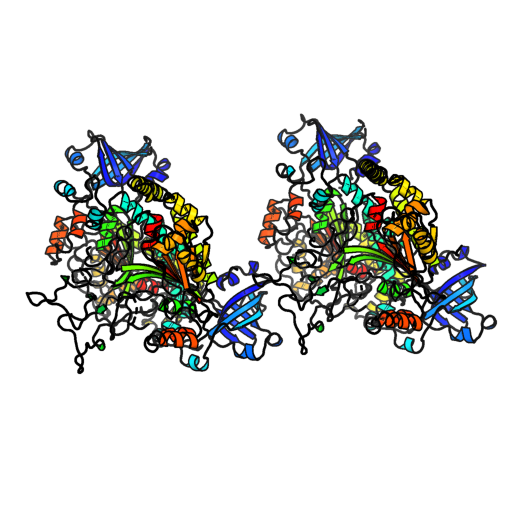 N N . GLU A 1 301 ? -17.798 21.233 -53.768 1.00 34.55 293 GLU A N 1
ATOM 2267 C CA . GLU A 1 301 ? -16.353 21.090 -53.647 1.00 37.83 293 GLU A CA 1
ATOM 2268 C C . GLU A 1 301 ? -15.631 21.974 -54.658 1.00 44.22 293 GLU A C 1
ATOM 2269 O O . GLU A 1 301 ? -14.623 22.611 -54.332 1.00 43.46 293 GLU A O 1
ATOM 2275 N N . GLN A 1 302 ? -16.158 22.058 -55.882 1.00 40.48 294 GLN A N 1
ATOM 2276 C CA . GLN A 1 302 ? -15.465 22.805 -56.930 1.00 45.15 294 GLN A CA 1
ATOM 2277 C C . GLN A 1 302 ? -15.389 24.287 -56.604 1.00 52.68 294 GLN A C 1
ATOM 2278 O O . GLN A 1 302 ? -14.374 24.939 -56.881 1.00 60.42 294 GLN A O 1
ATOM 2284 N N . LYS A 1 303 ? -16.451 24.839 -56.015 1.00 56.89 295 LYS A N 1
ATOM 2285 C CA . LYS A 1 303 ? -16.493 26.278 -55.769 1.00 64.20 295 LYS A CA 1
ATOM 2286 C C . LYS A 1 303 ? -15.414 26.711 -54.784 1.00 68.44 295 LYS A C 1
ATOM 2287 O O . LYS A 1 303 ? -14.845 27.801 -54.914 1.00 72.49 295 LYS A O 1
ATOM 2293 N N . GLN A 1 304 ? -15.105 25.864 -53.802 1.00 71.53 296 GLN A N 1
ATOM 2294 C CA . GLN A 1 304 ? -14.041 26.191 -52.858 1.00 75.86 296 GLN A CA 1
ATOM 2295 C C . GLN A 1 304 ? -12.685 26.282 -53.550 1.00 73.40 296 GLN A C 1
ATOM 2296 O O . GLN A 1 304 ? -11.787 26.982 -53.069 1.00 70.02 296 GLN A O 1
ATOM 2302 N N . LYS A 1 305 ? -12.516 25.586 -54.671 1.00 72.67 297 LYS A N 1
ATOM 2303 C CA . LYS A 1 305 ? -11.259 25.623 -55.392 1.00 73.82 297 LYS A CA 1
ATOM 2304 C C . LYS A 1 305 ? -11.103 26.950 -56.129 1.00 83.80 297 LYS A C 1
ATOM 2305 O O . LYS A 1 305 ? -12.087 27.648 -56.389 1.00 82.23 297 LYS A O 1
ATOM 2311 N N . PRO A 1 306 ? -9.870 27.330 -56.463 1.00 92.53 298 PRO A N 1
ATOM 2312 C CA . PRO A 1 306 ? -9.680 28.431 -57.411 1.00 97.23 298 PRO A CA 1
ATOM 2313 C C . PRO A 1 306 ? -10.169 28.025 -58.791 1.00 95.24 298 PRO A C 1
ATOM 2314 O O . PRO A 1 306 ? -10.128 26.850 -59.167 1.00 96.45 298 PRO A O 1
ATOM 2318 N N . GLU A 1 307 ? -10.635 29.020 -59.550 1.00 89.00 299 GLU A N 1
ATOM 2319 C CA . GLU A 1 307 ? -11.304 28.738 -60.818 1.00 87.27 299 GLU A CA 1
ATOM 2320 C C . GLU A 1 307 ? -10.428 27.936 -61.777 1.00 87.72 299 GLU A C 1
ATOM 2321 O O . GLU A 1 307 ? -10.944 27.108 -62.537 1.00 83.18 299 GLU A O 1
ATOM 2327 N N . LYS A 1 308 ? -9.111 28.156 -61.756 1.00 91.48 300 LYS A N 1
ATOM 2328 C CA . LYS A 1 308 ? -8.215 27.422 -62.645 1.00 90.92 300 LYS A CA 1
ATOM 2329 C C . LYS A 1 308 ? -8.124 25.943 -62.289 1.00 84.00 300 LYS A C 1
ATOM 2330 O O . LYS A 1 308 ? -7.687 25.139 -63.120 1.00 79.51 300 LYS A O 1
ATOM 2332 N N . GLU A 1 309 ? -8.515 25.566 -61.076 1.00 80.47 301 GLU A N 1
ATOM 2333 C CA . GLU A 1 309 ? -8.565 24.169 -60.680 1.00 74.10 301 GLU A CA 1
ATOM 2334 C C . GLU A 1 309 ? -9.973 23.596 -60.755 1.00 67.95 301 GLU A C 1
ATOM 2335 O O . GLU A 1 309 ? -10.149 22.395 -60.522 1.00 75.19 301 GLU A O 1
ATOM 2337 N N . ARG A 1 310 ? -10.972 24.417 -61.081 1.00 58.73 302 ARG A N 1
ATOM 2338 C CA . ARG A 1 310 ? -12.348 23.938 -61.142 1.00 57.32 302 ARG A CA 1
ATOM 2339 C C . ARG A 1 310 ? -12.575 23.112 -62.402 1.00 58.67 302 ARG A C 1
ATOM 2340 O O . ARG A 1 310 ? -12.093 23.452 -63.485 1.00 64.52 302 ARG A O 1
ATOM 2348 N N . ALA A 1 311 ? -13.309 22.014 -62.254 1.00 50.04 303 ALA A N 1
ATOM 2349 C CA . ALA A 1 311 ? -13.595 21.155 -63.390 1.00 44.20 303 ALA A CA 1
ATOM 2350 C C . ALA A 1 311 ? -14.573 21.833 -64.340 1.00 42.38 303 ALA A C 1
ATOM 2351 O O . ALA A 1 311 ? -15.447 22.605 -63.927 1.00 40.28 303 ALA A O 1
ATOM 2353 N N . LYS A 1 312 ? -14.417 21.537 -65.635 1.00 42.31 304 LYS A N 1
ATOM 2354 C CA . LYS A 1 312 ? -15.306 22.135 -66.625 1.00 42.05 304 LYS A CA 1
ATOM 2355 C C . LYS A 1 312 ? -16.702 21.535 -66.553 1.00 35.09 304 LYS A C 1
ATOM 2356 O O . LYS A 1 312 ? -17.683 22.213 -66.872 1.00 34.42 304 LYS A O 1
ATOM 2358 N N . GLU A 1 313 ? -16.817 20.284 -66.117 1.00 27.95 305 GLU A N 1
ATOM 2359 C CA . GLU A 1 313 ? -18.080 19.567 -66.115 1.00 26.37 305 GLU A CA 1
ATOM 2360 C C . GLU A 1 313 ? -18.456 19.170 -64.700 1.00 29.79 305 GLU A C 1
ATOM 2361 O O . GLU A 1 313 ? -17.591 18.870 -63.879 1.00 28.96 305 GLU A O 1
ATOM 2367 N N . GLY A 1 314 ? -19.757 19.158 -64.430 1.00 27.88 306 GLY A N 1
ATOM 2368 C CA . GLY A 1 314 ? -20.255 18.498 -63.243 1.00 28.71 306 GLY A CA 1
ATOM 2369 C C . GLY A 1 314 ? -20.074 16.985 -63.325 1.00 30.32 306 GLY A C 1
ATOM 2370 O O . GLY A 1 314 ? -19.669 16.416 -64.342 1.00 30.86 306 GLY A O 1
ATOM 2371 N N . LEU A 1 315 ? -20.379 16.319 -62.212 1.00 24.92 307 LEU A N 1
ATOM 2372 C CA . LEU A 1 315 ? -20.134 14.885 -62.117 1.00 20.36 307 LEU A CA 1
ATOM 2373 C C . LEU A 1 315 ? -20.967 14.102 -63.131 1.00 27.79 307 LEU A C 1
ATOM 2374 O O . LEU A 1 315 ? -20.425 13.343 -63.946 1.00 26.04 307 LEU A O 1
ATOM 2379 N N . ILE A 1 316 ? -22.297 14.240 -63.056 1.00 21.60 308 ILE A N 1
ATOM 2380 C CA . ILE A 1 316 ? -23.213 13.532 -63.953 1.00 22.88 308 ILE A CA 1
ATOM 2381 C C . ILE A 1 316 ? -22.980 13.953 -65.402 1.00 25.68 308 ILE A C 1
ATOM 2382 O O . ILE A 1 316 ? -22.998 13.122 -66.321 1.00 25.33 308 ILE A O 1
ATOM 2387 N N . GLU A 1 317 ? -22.770 15.252 -65.631 1.00 24.17 309 GLU A N 1
ATOM 2388 C CA . GLU A 1 317 ? -22.419 15.724 -66.973 1.00 21.95 309 GLU A CA 1
ATOM 2389 C C . GLU A 1 317 ? -21.193 14.989 -67.512 1.00 27.99 309 GLU A C 1
ATOM 2390 O O . GLU A 1 317 ? -21.189 14.513 -68.652 1.00 23.75 309 GLU A O 1
ATOM 2396 N N . LYS A 1 318 ? -20.143 14.882 -66.695 1.00 24.84 310 LYS A N 1
ATOM 2397 C CA . LYS A 1 318 ? -18.930 14.176 -67.105 1.00 25.30 310 LYS A CA 1
ATOM 2398 C C . LYS A 1 318 ? -19.232 12.720 -67.463 1.00 24.59 310 LYS A C 1
ATOM 2399 O O . LYS A 1 318 ? -18.774 12.210 -68.492 1.00 23.71 310 LYS A O 1
ATOM 2405 N N . LEU A 1 319 ? -19.994 12.032 -66.615 1.00 24.87 311 LEU A N 1
ATOM 2406 C CA . LEU A 1 319 ? -20.333 10.646 -66.899 1.00 25.57 311 LEU A CA 1
ATOM 2407 C C . LEU A 1 319 ? -21.132 10.526 -68.191 1.00 29.08 311 LEU A C 1
ATOM 2408 O O . LEU A 1 319 ? -20.879 9.625 -68.999 1.00 27.58 311 LEU A O 1
ATOM 2413 N N . GLU A 1 320 ? -22.112 11.416 -68.400 1.00 22.72 312 GLU A N 1
ATOM 2414 C CA . GLU A 1 320 ? -22.921 11.310 -69.609 1.00 30.14 312 GLU A CA 1
ATOM 2415 C C . GLU A 1 320 ? -22.084 11.558 -70.850 1.00 27.16 312 GLU A C 1
ATOM 2416 O O . GLU A 1 320 ? -22.317 10.933 -71.886 1.00 25.60 312 GLU A O 1
ATOM 2422 N N . ASN A 1 321 ? -21.101 12.443 -70.764 1.00 26.53 313 ASN A N 1
ATOM 2423 C CA . ASN A 1 321 ? -20.326 12.765 -71.951 1.00 24.93 313 ASN A CA 1
ATOM 2424 C C . ASN A 1 321 ? -19.240 11.727 -72.213 1.00 28.57 313 ASN A C 1
ATOM 2425 O O . ASN A 1 321 ? -18.883 11.497 -73.371 1.00 33.11 313 ASN A O 1
ATOM 2430 N N . VAL A 1 322 ? -18.726 11.070 -71.171 1.00 20.06 314 VAL A N 1
ATOM 2431 C CA . VAL A 1 322 ? -17.871 9.909 -71.396 1.00 22.98 314 VAL A CA 1
ATOM 2432 C C . VAL A 1 322 ? -18.647 8.814 -72.124 1.00 23.10 314 VAL A C 1
ATOM 2433 O O . VAL A 1 322 ? -18.134 8.187 -73.055 1.00 24.29 314 VAL A O 1
ATOM 2437 N N . VAL A 1 323 ? -19.900 8.581 -71.729 1.00 20.09 315 VAL A N 1
ATOM 2438 C CA . VAL A 1 323 ? -20.706 7.582 -72.429 1.00 20.63 315 VAL A CA 1
ATOM 2439 C C . VAL A 1 323 ? -20.908 7.978 -73.891 1.00 23.97 315 VAL A C 1
ATOM 2440 O O . VAL A 1 323 ? -20.872 7.129 -74.797 1.00 22.54 315 VAL A O 1
ATOM 2444 N N . ALA A 1 324 ? -21.074 9.280 -74.152 1.00 24.78 316 ALA A N 1
ATOM 2445 C CA . ALA A 1 324 ? -21.436 9.743 -75.492 1.00 25.13 316 ALA A CA 1
ATOM 2446 C C . ALA A 1 324 ? -20.239 9.865 -76.432 1.00 27.73 316 ALA A C 1
ATOM 2447 O O . ALA A 1 324 ? -20.383 9.622 -77.633 1.00 26.15 316 ALA A O 1
ATOM 2449 N N . LYS A 1 325 ? -19.071 10.256 -75.926 1.00 24.62 317 LYS A N 1
ATOM 2450 C CA . LYS A 1 325 ? -17.930 10.561 -76.780 1.00 25.35 317 LYS A CA 1
ATOM 2451 C C . LYS A 1 325 ? -17.191 9.293 -77.200 1.00 23.10 317 LYS A C 1
ATOM 2452 O O . LYS A 1 325 ? -16.853 8.460 -76.362 1.00 23.18 317 LYS A O 1
ATOM 2458 N N . ARG A 1 326 ? -16.920 9.153 -78.490 1.00 27.01 318 ARG A N 1
ATOM 2459 C CA . ARG A 1 326 ? -16.005 8.103 -78.930 1.00 30.44 318 ARG A CA 1
ATOM 2460 C C . ARG A 1 326 ? -14.607 8.401 -78.401 1.00 28.99 318 ARG A C 1
ATOM 2461 O O . ARG A 1 326 ? -14.133 9.532 -78.505 1.00 27.13 318 ARG A O 1
ATOM 2469 N N . PHE A 1 327 ? -13.941 7.396 -77.840 1.00 31.27 319 PHE A N 1
ATOM 2470 C CA . PHE A 1 327 ? -12.609 7.620 -77.282 1.00 29.14 319 PHE A CA 1
ATOM 2471 C C . PHE A 1 327 ? -11.635 7.964 -78.406 1.00 28.37 319 PHE A C 1
ATOM 2472 O O . PHE A 1 327 ? -11.708 7.396 -79.494 1.00 30.91 319 PHE A O 1
ATOM 2480 N N . LYS A 1 328 ? -10.728 8.911 -78.159 1.00 27.51 320 LYS A N 1
ATOM 2481 C CA . LYS A 1 328 ? -9.701 9.212 -79.154 1.00 28.56 320 LYS A CA 1
ATOM 2482 C C . LYS A 1 328 ? -8.598 8.170 -79.052 1.00 34.22 320 LYS A C 1
ATOM 2483 O O . LYS A 1 328 ? -8.098 7.899 -77.958 1.00 39.14 320 LYS A O 1
ATOM 2489 N N . ARG A 1 329 ? -8.215 7.578 -80.178 1.00 29.80 321 ARG A N 1
ATOM 2490 C CA . ARG A 1 329 ? -7.153 6.576 -80.180 1.00 34.83 321 ARG A CA 1
ATOM 2491 C C . ARG A 1 329 ? -5.914 7.195 -80.809 1.00 34.70 321 ARG A C 1
ATOM 2492 O O . ARG A 1 329 ? -5.942 7.583 -81.985 1.00 32.59 321 ARG A O 1
ATOM 2500 N N . VAL A 1 330 ? -4.840 7.301 -80.020 1.00 29.44 322 VAL A N 1
ATOM 2501 C CA . VAL A 1 330 ? -3.648 8.071 -80.383 1.00 22.99 322 VAL A CA 1
ATOM 2502 C C . VAL A 1 330 ? -2.425 7.218 -80.072 1.00 27.57 322 VAL A C 1
ATOM 2503 O O . VAL A 1 330 ? -2.331 6.649 -78.983 1.00 23.73 322 VAL A O 1
ATOM 2507 N N . SER A 1 331 ? -1.492 7.120 -81.015 1.00 25.85 323 SER A N 1
ATOM 2508 C CA . SER A 1 331 ? -0.273 6.366 -80.745 1.00 26.02 323 SER A CA 1
ATOM 2509 C C . SER A 1 331 ? 0.574 7.063 -79.681 1.00 32.19 323 SER A C 1
ATOM 2510 O O . SER A 1 331 ? 0.531 8.283 -79.526 1.00 30.14 323 SER A O 1
ATOM 2513 N N . TYR A 1 332 ? 1.350 6.269 -78.939 1.00 31.31 324 TYR A N 1
ATOM 2514 C CA . TYR A 1 332 ? 2.351 6.832 -78.033 1.00 31.49 324 TYR A CA 1
ATOM 2515 C C . TYR A 1 332 ? 3.201 7.870 -78.748 1.00 30.99 324 TYR A C 1
ATOM 2516 O O . TYR A 1 332 ? 3.474 8.956 -78.219 1.00 28.21 324 TYR A O 1
ATOM 2525 N N . THR A 1 333 ? 3.632 7.542 -79.962 1.00 27.14 325 THR A N 1
ATOM 2526 C CA . THR A 1 333 ? 4.536 8.418 -80.689 1.00 31.77 325 THR A CA 1
ATOM 2527 C C . THR A 1 333 ? 3.881 9.759 -81.002 1.00 33.39 325 THR A C 1
ATOM 2528 O O . THR A 1 333 ? 4.529 10.810 -80.910 1.00 34.49 325 THR A O 1
ATOM 2532 N N . GLU A 1 334 ? 2.587 9.750 -81.336 1.00 31.54 326 GLU A N 1
ATOM 2533 C CA . GLU A 1 334 ? 1.905 11.016 -81.577 1.00 39.42 326 GLU A CA 1
ATOM 2534 C C . GLU A 1 334 ? 1.748 11.807 -80.280 1.00 37.89 326 GLU A C 1
ATOM 2535 O O . GLU A 1 334 ? 1.915 13.033 -80.268 1.00 35.02 326 GLU A O 1
ATOM 2541 N N . ALA A 1 335 ? 1.462 11.125 -79.171 1.00 30.26 327 ALA A N 1
ATOM 2542 C CA . ALA A 1 335 ? 1.300 11.830 -77.901 1.00 28.20 327 ALA A CA 1
ATOM 2543 C C . ALA A 1 335 ? 2.590 12.540 -77.491 1.00 32.38 327 ALA A C 1
ATOM 2544 O O . ALA A 1 335 ? 2.565 13.696 -77.050 1.00 37.96 327 ALA A O 1
ATOM 2546 N N . ILE A 1 336 ? 3.728 11.857 -77.628 1.00 30.74 328 ILE A N 1
ATOM 2547 C CA . ILE A 1 336 ? 5.012 12.465 -77.289 1.00 37.29 328 ILE A CA 1
ATOM 2548 C C . ILE A 1 336 ? 5.222 13.738 -78.094 1.00 39.46 328 ILE A C 1
ATOM 2549 O O . ILE A 1 336 ? 5.629 14.777 -77.560 1.00 43.05 328 ILE A O 1
ATOM 2554 N N . ASP A 1 337 ? 4.952 13.669 -79.397 1.00 38.19 329 ASP A N 1
ATOM 2555 C CA . ASP A 1 337 ? 5.154 14.831 -80.255 1.00 42.96 329 ASP A CA 1
ATOM 2556 C C . ASP A 1 337 ? 4.253 15.993 -79.840 1.00 35.09 329 ASP A C 1
ATOM 2557 O O . ASP A 1 337 ? 4.713 17.137 -79.729 1.00 35.57 329 ASP A O 1
ATOM 2562 N N . ILE A 1 338 ? 2.963 15.722 -79.620 1.00 32.70 330 ILE A N 1
ATOM 2563 C CA . ILE A 1 338 ? 2.056 16.760 -79.133 1.00 33.59 330 ILE A CA 1
ATOM 2564 C C . ILE A 1 338 ? 2.623 17.403 -77.871 1.00 34.15 330 ILE A C 1
ATOM 2565 O O . ILE A 1 338 ? 2.745 18.628 -77.775 1.00 41.20 330 ILE A O 1
ATOM 2570 N N . LEU A 1 339 ? 3.011 16.578 -76.895 1.00 35.91 331 LEU A N 1
ATOM 2571 C CA . LEU A 1 339 ? 3.510 17.117 -75.630 1.00 36.84 331 LEU A CA 1
ATOM 2572 C C . LEU A 1 339 ? 4.805 17.901 -75.822 1.00 39.13 331 LEU A C 1
ATOM 2573 O O . LEU A 1 339 ? 4.961 18.991 -75.260 1.00 48.09 331 LEU A O 1
ATOM 2578 N N . LEU A 1 340 ? 5.746 17.367 -76.605 1.00 40.58 332 LEU A N 1
ATOM 2579 C CA . LEU A 1 340 ? 7.030 18.049 -76.780 1.00 45.04 332 LEU A CA 1
ATOM 2580 C C . LEU A 1 340 ? 6.840 19.442 -77.355 1.00 47.86 332 LEU A C 1
ATOM 2581 O O . LEU A 1 340 ? 7.520 20.394 -76.946 1.00 42.26 332 LEU A O 1
ATOM 2586 N N . ASN A 1 341 ? 5.906 19.584 -78.293 1.00 39.39 333 ASN A N 1
ATOM 2587 C CA . ASN A 1 341 ? 5.692 20.839 -78.995 1.00 46.50 333 ASN A CA 1
ATOM 2588 C C . ASN A 1 341 ? 4.615 21.714 -78.363 1.00 40.59 333 ASN A C 1
ATOM 2589 O O . ASN A 1 341 ? 4.328 22.790 -78.895 1.00 41.56 333 ASN A O 1
ATOM 2594 N N . SER A 1 342 ? 4.025 21.296 -77.248 1.00 39.73 334 SER A N 1
ATOM 2595 C CA . SER A 1 342 ? 3.011 22.111 -76.596 1.00 39.95 334 SER A CA 1
ATOM 2596 C C . SER A 1 342 ? 3.630 23.387 -76.043 1.00 47.62 334 SER A C 1
ATOM 2597 O O . SER A 1 342 ? 4.813 23.429 -75.688 1.00 49.86 334 SER A O 1
ATOM 2600 N N . LYS A 1 343 ? 2.824 24.452 -76.011 1.00 46.73 335 LYS A N 1
ATOM 2601 C CA . LYS A 1 343 ? 3.267 25.672 -75.349 1.00 48.24 335 LYS A CA 1
ATOM 2602 C C . LYS A 1 343 ? 3.558 25.412 -73.880 1.00 45.63 335 LYS A C 1
ATOM 2603 O O . LYS A 1 343 ? 4.472 26.017 -73.307 1.00 47.60 335 LYS A O 1
ATOM 2605 N N . GLU A 1 344 ? 2.808 24.492 -73.267 1.00 43.97 336 GLU A N 1
ATOM 2606 C CA . GLU A 1 344 ? 3.017 24.173 -71.859 1.00 54.35 336 GLU A CA 1
ATOM 2607 C C . GLU A 1 344 ? 4.419 23.629 -71.616 1.00 54.09 336 GLU A C 1
ATOM 2608 O O . GLU A 1 344 ? 5.049 23.949 -70.601 1.00 51.41 336 GLU A O 1
ATOM 2614 N N . ASN A 1 345 ? 4.934 22.820 -72.546 1.00 44.10 337 ASN A N 1
ATOM 2615 C CA . ASN A 1 345 ? 6.305 22.332 -72.419 1.00 44.96 337 ASN A CA 1
ATOM 2616 C C . ASN A 1 345 ? 7.319 23.383 -72.846 1.00 47.22 337 ASN A C 1
ATOM 2617 O O . ASN A 1 345 ? 8.359 23.545 -72.199 1.00 48.98 337 ASN A O 1
ATOM 2622 N N . LYS A 1 346 ? 7.038 24.105 -73.931 1.00 47.36 338 LYS A N 1
ATOM 2623 C CA . LYS A 1 346 ? 8.034 25.024 -74.467 1.00 49.52 338 LYS A CA 1
ATOM 2624 C C . LYS A 1 346 ? 8.218 26.232 -73.557 1.00 54.48 338 LYS A C 1
ATOM 2625 O O . LYS A 1 346 ? 9.348 26.688 -73.343 1.00 55.04 338 LYS A O 1
ATOM 2627 N N . LYS A 1 347 ? 7.125 26.756 -73.001 1.00 51.62 339 LYS A N 1
ATOM 2628 C CA . LYS A 1 347 ? 7.175 27.927 -72.134 1.00 54.36 339 LYS A CA 1
ATOM 2629 C C . LYS A 1 347 ? 7.184 27.558 -70.652 1.00 57.76 339 LYS A C 1
ATOM 2630 O O . LYS A 1 347 ? 6.912 28.415 -69.805 1.00 55.83 339 LYS A O 1
ATOM 2636 N N . GLY A 1 348 ? 7.477 26.301 -70.329 1.00 60.57 340 GLY A N 1
ATOM 2637 C CA . GLY A 1 348 ? 7.698 25.885 -68.952 1.00 65.43 340 GLY A CA 1
A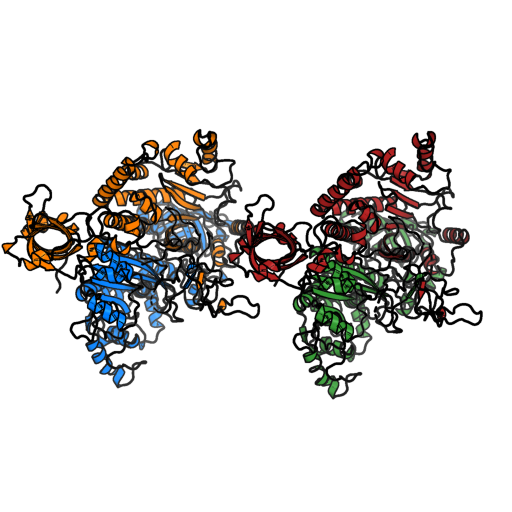TOM 2638 C C . GLY A 1 348 ? 6.488 25.924 -68.042 1.00 63.42 340 GLY A C 1
ATOM 2639 O O . GLY A 1 348 ? 6.616 26.277 -66.862 1.00 62.84 340 GLY A O 1
ATOM 2640 N N . LYS A 1 349 ? 5.315 25.567 -68.554 1.00 57.93 341 LYS A N 1
ATOM 2641 C CA . LYS A 1 349 ? 4.117 25.556 -67.727 1.00 56.09 341 LYS A CA 1
ATOM 2642 C C . LYS A 1 349 ? 3.866 24.205 -67.072 1.00 52.98 341 LYS A C 1
ATOM 2643 O O . LYS A 1 349 ? 3.222 24.158 -66.018 1.00 54.23 341 LYS A O 1
ATOM 2649 N N . PHE A 1 350 ? 4.370 23.117 -67.652 1.00 47.97 342 PHE A N 1
ATOM 2650 C CA . PHE A 1 350 ? 4.270 21.820 -66.997 1.00 52.50 342 PHE A CA 1
ATOM 2651 C C . PHE A 1 350 ? 5.132 21.804 -65.744 1.00 58.74 342 PHE A C 1
ATOM 2652 O O . PHE A 1 350 ? 6.253 22.320 -65.736 1.00 56.27 342 PHE A O 1
ATOM 2660 N N . VAL A 1 351 ? 4.598 21.202 -64.677 1.00 60.06 343 VAL A N 1
ATOM 2661 C CA . VAL A 1 351 ? 5.385 21.025 -63.464 1.00 61.70 343 VAL A CA 1
ATOM 2662 C C . VAL A 1 351 ? 6.526 20.051 -63.715 1.00 63.04 343 VAL A C 1
ATOM 2663 O O . VAL A 1 351 ? 7.616 20.202 -63.149 1.00 64.57 343 VAL A O 1
ATOM 2665 N N . TYR A 1 352 ? 6.305 19.039 -64.573 1.00 61.28 344 TYR A N 1
ATOM 2666 C CA . TYR A 1 352 ? 7.311 18.052 -64.931 1.00 61.82 344 TYR A CA 1
ATOM 2667 C C . TYR A 1 352 ? 7.725 18.222 -66.384 1.00 59.24 344 TYR A C 1
ATOM 2668 O O . TYR A 1 352 ? 6.874 18.477 -67.243 1.00 59.53 344 TYR A O 1
ATOM 2677 N N . PRO A 1 353 ? 9.012 18.092 -66.691 1.00 62.79 345 PRO A N 1
ATOM 2678 C CA . PRO A 1 353 ? 9.450 18.242 -68.081 1.00 65.58 345 PRO A CA 1
ATOM 2679 C C . PRO A 1 353 ? 8.987 17.079 -68.946 1.00 61.71 345 PRO A C 1
ATOM 2680 O O . PRO A 1 353 ? 8.806 15.951 -68.476 1.00 56.49 345 PRO A O 1
ATOM 2684 N N . VAL A 1 354 ? 8.795 17.375 -70.230 1.00 59.09 346 VAL A N 1
ATOM 2685 C CA . VAL A 1 354 ? 8.408 16.372 -71.216 1.00 53.00 346 VAL A CA 1
ATOM 2686 C C . VAL A 1 354 ? 9.679 15.714 -71.738 1.00 50.70 346 VAL A C 1
ATOM 2687 O O . VAL A 1 354 ? 10.472 16.345 -72.439 1.00 48.38 346 VAL A O 1
ATOM 2691 N N . GLU A 1 355 ? 9.866 14.440 -71.412 1.00 47.60 347 GLU A N 1
ATOM 2692 C CA . GLU A 1 355 ? 11.047 13.714 -71.853 1.00 47.16 347 GLU A CA 1
ATOM 2693 C C . GLU A 1 355 ? 10.872 13.203 -73.281 1.00 49.50 347 GLU A C 1
ATOM 2694 O O . GLU A 1 355 ? 9.756 13.062 -73.791 1.00 52.06 347 GLU A O 1
ATOM 2700 N N . LYS A 1 356 ? 12.004 12.915 -73.920 1.00 47.33 348 LYS A N 1
ATOM 2701 C CA . LYS A 1 356 ? 12.045 12.457 -75.301 1.00 43.98 348 LYS A CA 1
ATOM 2702 C C . LYS A 1 356 ? 11.481 11.038 -75.425 1.00 49.79 348 LYS A C 1
ATOM 2703 O O . LYS A 1 356 ? 11.267 10.330 -74.435 1.00 48.60 348 LYS A O 1
ATOM 2705 N N . TRP A 1 357 ? 11.261 10.628 -76.676 1.00 48.79 349 TRP A N 1
ATOM 2706 C CA . TRP A 1 357 ? 10.674 9.330 -76.989 1.00 42.52 349 TRP A CA 1
ATOM 2707 C C . TRP A 1 357 ? 11.408 8.209 -76.271 1.00 41.00 349 TRP A C 1
ATOM 2708 O O . TRP A 1 357 ? 12.631 8.119 -76.329 1.00 37.49 349 TRP A O 1
ATOM 2719 N N . GLY A 1 358 ? 10.649 7.340 -75.615 1.00 40.74 350 GLY A N 1
ATOM 2720 C CA . GLY A 1 358 ? 11.194 6.210 -74.888 1.00 38.85 350 GLY A CA 1
ATOM 2721 C C . GLY A 1 358 ? 10.810 6.175 -73.428 1.00 40.42 350 GLY A C 1
ATOM 2722 O O . GLY A 1 358 ? 10.874 5.108 -72.810 1.00 49.31 350 GLY A O 1
ATOM 2723 N N . ALA A 1 359 ? 10.409 7.301 -72.856 1.00 40.08 351 ALA A N 1
ATOM 2724 C CA . ALA A 1 359 ? 10.046 7.387 -71.452 1.00 41.79 351 ALA A CA 1
ATOM 2725 C C . ALA A 1 359 ? 8.543 7.230 -71.283 1.00 42.70 351 ALA A C 1
ATOM 2726 O O . ALA A 1 359 ? 7.758 7.513 -72.189 1.00 41.00 351 ALA A O 1
ATOM 2728 N N . ASP A 1 360 ? 8.146 6.772 -70.103 1.00 45.02 352 ASP A N 1
ATOM 2729 C CA . ASP A 1 360 ? 6.730 6.694 -69.810 1.00 44.80 352 ASP A CA 1
ATOM 2730 C C . ASP A 1 360 ? 6.180 8.086 -69.514 1.00 42.78 352 ASP A C 1
ATOM 2731 O O . ASP A 1 360 ? 6.908 8.999 -69.118 1.00 44.76 352 ASP A O 1
ATOM 2736 N N . LEU A 1 361 ? 4.877 8.245 -69.719 1.00 36.21 353 LEU A N 1
ATOM 2737 C CA . LEU A 1 361 ? 4.255 9.555 -69.585 1.00 43.15 353 LEU A CA 1
ATOM 2738 C C . LEU A 1 361 ? 3.951 9.872 -68.129 1.00 44.04 353 LEU A C 1
ATOM 2739 O O . LEU A 1 361 ? 3.591 8.987 -67.346 1.00 42.94 353 LEU A O 1
ATOM 2744 N N . GLN A 1 362 ? 4.077 11.149 -67.780 1.00 42.44 354 GLN A N 1
ATOM 2745 C CA . GLN A 1 362 ? 3.681 11.622 -66.464 1.00 42.11 354 GLN A CA 1
ATOM 2746 C C . GLN A 1 362 ? 2.167 11.778 -66.401 1.00 40.14 354 GLN A C 1
ATOM 2747 O O . GLN A 1 362 ? 1.508 12.071 -67.404 1.00 38.11 354 GLN A O 1
ATOM 2753 N N . SER A 1 363 ? 1.616 11.562 -65.206 1.00 35.88 355 SER A N 1
ATOM 2754 C CA . SER A 1 363 ? 0.189 11.772 -65.000 1.00 42.33 355 SER A CA 1
ATOM 2755 C C . SER A 1 363 ? -0.225 13.171 -65.440 1.00 44.17 355 SER A C 1
ATOM 2756 O O . SER A 1 363 ? -1.301 13.359 -66.027 1.00 41.20 355 SER A O 1
ATOM 2759 N N . GLU A 1 364 ? 0.634 14.163 -65.186 1.00 41.10 356 GLU A N 1
ATOM 2760 C CA . GLU A 1 364 ? 0.332 15.532 -65.597 1.00 46.31 356 GLU A CA 1
ATOM 2761 C C . GLU A 1 364 ? 0.134 15.635 -67.109 1.00 42.77 356 GLU A C 1
ATOM 2762 O O . GLU A 1 364 ? -0.756 16.354 -67.581 1.00 40.48 356 GLU A O 1
ATOM 2768 N N . HIS A 1 365 ? 0.961 14.931 -67.882 1.00 36.60 357 HIS A N 1
ATOM 2769 C CA . HIS A 1 365 ? 0.888 15.020 -69.337 1.00 36.71 357 HIS A CA 1
ATOM 2770 C C . HIS A 1 365 ? -0.275 14.203 -69.883 1.00 35.79 357 HIS A C 1
ATOM 2771 O O . HIS A 1 365 ? -0.899 14.591 -70.878 1.00 32.38 357 HIS A O 1
ATOM 2778 N N . GLU A 1 366 ? -0.558 13.057 -69.259 1.00 31.62 358 GLU A N 1
ATOM 2779 C CA . GLU A 1 366 ? -1.747 12.302 -69.629 1.00 31.08 358 GLU A CA 1
ATOM 2780 C C . GLU A 1 366 ? -2.995 13.140 -69.423 1.00 31.82 358 GLU A C 1
ATOM 2781 O O . GLU A 1 366 ? -3.888 13.158 -70.280 1.00 36.50 358 GLU A O 1
ATOM 2787 N N . ARG A 1 367 ? -3.065 13.860 -68.296 1.00 31.15 359 ARG A N 1
ATOM 2788 C CA . ARG A 1 367 ? -4.256 14.650 -67.996 1.00 37.31 359 ARG A CA 1
ATOM 2789 C C . ARG A 1 367 ? -4.381 15.827 -68.951 1.00 38.34 359 ARG A C 1
ATOM 2790 O O . ARG A 1 367 ? -5.491 16.181 -69.372 1.00 37.66 359 ARG A O 1
ATOM 2798 N N . TYR A 1 368 ? -3.248 16.428 -69.316 1.00 33.46 360 TYR A N 1
ATOM 2799 C CA . TYR A 1 368 ? -3.235 17.466 -70.340 1.00 34.94 360 TYR A CA 1
ATOM 2800 C C . TYR A 1 368 ? -3.873 16.974 -71.635 1.00 33.14 360 TYR A C 1
ATOM 2801 O O . TYR A 1 368 ? -4.742 17.641 -72.208 1.00 32.15 360 TYR A O 1
ATOM 2810 N N . LEU A 1 369 ? -3.422 15.819 -72.127 1.00 32.89 361 LEU A N 1
ATOM 2811 C CA . LEU A 1 369 ? -3.949 15.266 -73.372 1.00 32.26 361 LEU A CA 1
ATOM 2812 C C . LEU A 1 369 ? -5.463 15.109 -73.311 1.00 35.68 361 LEU A C 1
ATOM 2813 O O . LEU A 1 369 ? -6.175 15.483 -74.253 1.00 33.23 361 LEU A O 1
ATOM 2818 N N . VAL A 1 370 ? -5.973 14.592 -72.190 1.00 32.61 362 VAL A N 1
ATOM 2819 C CA . VAL A 1 370 ? -7.394 14.273 -72.077 1.00 27.19 362 VAL A CA 1
ATOM 2820 C C . VAL A 1 370 ? -8.222 15.526 -71.832 1.00 30.81 362 VAL A C 1
ATOM 2821 O O . VAL A 1 370 ? -9.247 15.746 -72.481 1.00 30.85 362 VAL A O 1
ATOM 2825 N N . GLU A 1 371 ? -7.804 16.361 -70.888 1.00 31.06 363 GLU A N 1
ATOM 2826 C CA . GLU A 1 371 ? -8.664 17.444 -70.429 1.00 35.62 363 GLU A CA 1
ATOM 2827 C C . GLU A 1 371 ? -8.528 18.710 -71.257 1.00 42.99 363 GLU A C 1
ATOM 2828 O O . GLU A 1 371 ? -9.485 19.482 -71.358 1.00 48.88 363 GLU A O 1
ATOM 2834 N N . LYS A 1 372 ? -7.363 18.951 -71.845 1.00 39.15 364 LYS A N 1
ATOM 2835 C CA . LYS A 1 372 ? -7.114 20.191 -72.555 1.00 42.65 364 LYS A CA 1
ATOM 2836 C C . LYS A 1 372 ? -6.917 19.981 -74.046 1.00 44.48 364 LYS A C 1
ATOM 2837 O O . LYS A 1 372 ? -7.606 20.613 -74.851 1.00 46.15 364 LYS A O 1
ATOM 2843 N N . HIS A 1 373 ? -6.011 19.093 -74.448 1.00 31.53 365 HIS A N 1
ATOM 2844 C CA . HIS A 1 373 ? -5.758 18.945 -75.874 1.00 37.27 365 HIS A CA 1
ATOM 2845 C C . HIS A 1 373 ? -6.945 18.292 -76.572 1.00 39.35 365 HIS A C 1
ATOM 2846 O O . HIS A 1 373 ? -7.521 18.862 -77.506 1.00 38.08 365 HIS A O 1
ATOM 2853 N N . PHE A 1 374 ? -7.350 17.107 -76.118 1.00 35.48 366 PHE A N 1
ATOM 2854 C CA . PHE A 1 374 ? -8.397 16.395 -76.839 1.00 35.93 366 PHE A CA 1
ATOM 2855 C C . PHE A 1 374 ? -9.794 16.632 -76.274 1.00 36.16 366 PHE A C 1
ATOM 2856 O O . PHE A 1 374 ? -10.772 16.448 -77.006 1.00 43.93 366 PHE A O 1
ATOM 2864 N N . GLU A 1 375 ? -9.912 17.044 -75.011 1.00 30.21 367 GLU A N 1
ATOM 2865 C CA . GLU A 1 375 ? -11.209 17.242 -74.355 1.00 30.00 367 GLU A CA 1
ATOM 2866 C C . GLU A 1 375 ? -12.091 16.000 -74.491 1.00 31.00 367 GLU A C 1
ATOM 2867 O O . GLU A 1 375 ? -13.274 16.075 -74.834 1.00 37.45 367 GLU A O 1
ATOM 2873 N N . CYS A 1 376 ? -11.508 14.848 -74.189 1.00 30.14 368 CYS A N 1
ATOM 2874 C CA . CYS A 1 376 ? -12.136 13.571 -74.520 1.00 31.48 368 CYS A CA 1
ATOM 2875 C C . CYS A 1 376 ? -11.298 12.436 -73.952 1.00 34.37 368 CYS A C 1
ATOM 2876 O O . CYS A 1 376 ? -10.071 12.571 -73.874 1.00 36.75 368 CYS A O 1
ATOM 2879 N N . PRO A 1 377 ? -11.895 11.318 -73.534 1.00 29.31 369 PRO A N 1
ATOM 2880 C CA . PRO A 1 377 ? -11.070 10.171 -73.145 1.00 28.65 369 PRO A CA 1
ATOM 2881 C C . PRO A 1 377 ? -10.160 9.775 -74.299 1.00 27.37 369 PRO A C 1
ATOM 2882 O O . PRO A 1 377 ? -10.519 9.906 -75.470 1.00 28.52 369 PRO A O 1
ATOM 2886 N N . VAL A 1 378 ? -8.959 9.322 -73.955 1.00 22.82 370 VAL A N 1
ATOM 2887 C CA . VAL A 1 378 ? -7.912 9.029 -74.924 1.00 24.16 370 VAL A CA 1
ATOM 2888 C C . VAL A 1 378 ? -7.383 7.629 -74.647 1.00 26.21 370 VAL A C 1
ATOM 2889 O O . VAL A 1 378 ? -7.116 7.281 -73.492 1.00 22.59 370 VAL A O 1
ATOM 2893 N N . VAL A 1 379 ? -7.246 6.829 -75.696 1.00 24.82 371 VAL A N 1
ATOM 2894 C CA . VAL A 1 379 ? -6.549 5.551 -75.622 1.00 28.90 371 VAL A CA 1
ATOM 2895 C C . VAL A 1 379 ? -5.195 5.740 -76.294 1.00 29.27 371 VAL A C 1
ATOM 2896 O O . VAL A 1 379 ? -5.122 5.975 -77.505 1.00 30.05 371 VAL A O 1
ATOM 2900 N N . LEU A 1 380 ? -4.124 5.643 -75.513 1.00 21.51 372 LEU A N 1
ATOM 2901 C CA . LEU A 1 380 ? -2.765 5.635 -76.047 1.00 30.91 372 LEU A CA 1
ATOM 2902 C C . LEU A 1 380 ? -2.323 4.200 -76.315 1.00 28.69 372 LEU A C 1
ATOM 2903 O O . LEU A 1 380 ? -2.661 3.295 -75.551 1.00 30.22 372 LEU A O 1
ATOM 2908 N N . PHE A 1 381 ? -1.553 3.992 -77.388 1.00 29.10 373 PHE A N 1
ATOM 2909 C CA . PHE A 1 381 ? -1.155 2.634 -77.741 1.00 28.63 373 PHE A CA 1
ATOM 2910 C C . PHE A 1 381 ? 0.190 2.626 -78.471 1.00 25.93 373 PHE A C 1
ATOM 2911 O O . PHE A 1 381 ? 0.663 3.649 -78.976 1.00 27.44 373 PHE A O 1
ATOM 2919 N N . ASP A 1 382 ? 0.784 1.430 -78.543 1.00 25.58 374 ASP A N 1
ATOM 2920 C CA . ASP A 1 382 ? 2.075 1.179 -79.201 1.00 26.91 374 ASP A CA 1
ATOM 2921 C C . ASP A 1 382 ? 3.203 1.987 -78.544 1.00 24.19 374 ASP A C 1
ATOM 2922 O O . ASP A 1 382 ? 3.732 2.955 -79.094 1.00 26.88 374 ASP A O 1
ATOM 2927 N N . TYR A 1 383 ? 3.579 1.524 -77.326 1.00 26.56 375 TYR A N 1
ATOM 2928 C CA . TYR A 1 383 ? 4.555 2.068 -76.395 1.00 28.95 375 TYR A CA 1
ATOM 2929 C C . TYR A 1 383 ? 5.933 1.468 -76.650 1.00 32.13 375 TYR A C 1
ATOM 2930 O O . TYR A 1 383 ? 6.044 0.339 -77.133 1.00 29.25 375 TYR A O 1
ATOM 2939 N N . PRO A 1 384 ? 7.002 2.176 -76.303 1.00 30.05 376 PRO A N 1
ATOM 2940 C CA . PRO A 1 384 ? 8.343 1.594 -76.464 1.00 33.84 376 PRO A CA 1
ATOM 2941 C C . PRO A 1 384 ? 8.463 0.289 -75.685 1.00 32.86 376 PRO A C 1
ATOM 2942 O O . PRO A 1 384 ? 8.032 0.194 -74.533 1.00 31.16 376 PRO A O 1
ATOM 2946 N N . ALA A 1 385 ? 9.058 -0.725 -76.324 1.00 33.83 377 ALA A N 1
ATOM 2947 C CA . ALA A 1 385 ? 9.094 -2.060 -75.721 1.00 38.88 377 ALA A CA 1
ATOM 2948 C C . ALA A 1 385 ? 9.849 -2.074 -74.390 1.00 35.36 377 ALA A C 1
ATOM 2949 O O . ALA A 1 385 ? 9.482 -2.815 -73.471 1.00 33.27 377 ALA A O 1
ATOM 2951 N N . GLU A 1 386 ? 10.903 -1.263 -74.262 1.00 37.44 378 GLU A N 1
ATOM 2952 C CA . GLU A 1 386 ? 11.765 -1.363 -73.085 1.00 34.50 378 GLU A CA 1
ATOM 2953 C C . GLU A 1 386 ? 11.088 -0.914 -71.793 1.00 34.26 378 GLU A C 1
ATOM 2954 O O . GLU A 1 386 ? 11.553 -1.286 -70.711 1.00 41.59 378 GLU A O 1
ATOM 2960 N N . ILE A 1 387 ? 10.022 -0.115 -71.855 1.00 33.45 379 ILE A N 1
ATOM 2961 C CA . ILE A 1 387 ? 9.354 0.325 -70.636 1.00 35.57 379 ILE A CA 1
ATOM 2962 C C . ILE A 1 387 ? 8.057 -0.436 -70.372 1.00 38.27 379 ILE A C 1
ATOM 2963 O O . ILE A 1 387 ? 7.280 -0.032 -69.499 1.00 41.69 379 ILE A O 1
ATOM 2968 N N . LYS A 1 388 ? 7.805 -1.533 -71.090 1.00 36.24 380 LYS A N 1
ATOM 2969 C CA . LYS A 1 388 ? 6.592 -2.317 -70.875 1.00 34.19 380 LYS A CA 1
ATOM 2970 C C . LYS A 1 388 ? 6.934 -3.774 -70.576 1.00 28.93 380 LYS A C 1
ATOM 2971 O O . LYS A 1 388 ? 8.028 -4.253 -70.875 1.00 32.38 380 LYS A O 1
ATOM 2977 N N . ALA A 1 389 ? 5.967 -4.487 -69.995 1.00 32.08 381 ALA A N 1
ATOM 2978 C CA . ALA A 1 389 ? 6.218 -5.828 -69.481 1.00 32.28 381 ALA A CA 1
ATOM 2979 C C . ALA A 1 389 ? 6.629 -6.790 -70.598 1.00 27.07 381 ALA A C 1
ATOM 2980 O O . ALA A 1 389 ? 6.348 -6.581 -71.780 1.00 29.18 381 ALA A O 1
ATOM 2982 N N . PHE A 1 390 ? 7.315 -7.863 -70.194 1.00 29.23 382 PHE A N 1
ATOM 2983 C CA . PHE A 1 390 ? 7.860 -8.831 -71.146 1.00 33.05 382 PHE A CA 1
ATOM 2984 C C . PHE A 1 390 ? 6.777 -9.489 -71.997 1.00 26.80 382 PHE A C 1
ATOM 2985 O O . PHE A 1 390 ? 7.041 -9.908 -73.127 1.00 29.46 382 PHE A O 1
ATOM 2993 N N . TYR A 1 391 ? 5.579 -9.628 -71.468 1.00 25.85 383 TYR A N 1
ATOM 2994 C CA . TYR A 1 391 ? 4.564 -10.415 -72.155 1.00 29.42 383 TYR A CA 1
ATOM 2995 C C . TYR A 1 391 ? 3.867 -9.665 -73.283 1.00 29.99 383 TYR A C 1
ATOM 2996 O O . TYR A 1 391 ? 3.037 -10.261 -73.966 1.00 28.01 383 TYR A O 1
ATOM 3005 N N . MET A 1 392 ? 4.156 -8.383 -73.484 1.00 28.14 384 MET A N 1
ATOM 3006 C CA . MET A 1 392 ? 3.436 -7.608 -74.488 1.00 26.78 384 MET A CA 1
ATOM 3007 C C . MET A 1 392 ? 3.972 -7.884 -75.883 1.00 26.43 384 MET A C 1
ATOM 3008 O O . MET A 1 392 ? 5.184 -7.969 -76.100 1.00 30.01 384 MET A O 1
ATOM 3013 N N . ARG A 1 393 ? 3.055 -8.006 -76.835 1.00 25.40 385 ARG A N 1
ATOM 3014 C CA . ARG A 1 393 ? 3.425 -8.430 -78.177 1.00 26.15 385 ARG A CA 1
ATOM 3015 C C . ARG A 1 393 ? 4.320 -7.402 -78.851 1.00 27.34 385 ARG A C 1
ATOM 3016 O O . ARG A 1 393 ? 4.028 -6.202 -78.836 1.00 25.27 385 ARG A O 1
ATOM 3024 N N . LEU A 1 394 ? 5.388 -7.884 -79.478 1.00 24.89 386 LEU A N 1
ATOM 3025 C CA . LEU A 1 394 ? 6.309 -7.016 -80.193 1.00 30.64 386 LEU A CA 1
ATOM 3026 C C . LEU A 1 394 ? 5.737 -6.683 -81.562 1.00 32.73 386 LEU A C 1
ATOM 3027 O O . LEU A 1 394 ? 5.405 -7.584 -82.337 1.00 28.37 386 LEU A O 1
ATOM 3032 N N . ASN A 1 395 ? 5.640 -5.390 -81.862 1.00 33.93 387 ASN A N 1
ATOM 3033 C CA . ASN A 1 395 ? 5.078 -4.940 -83.122 1.00 31.24 387 ASN A CA 1
ATOM 3034 C C . ASN A 1 395 ? 6.094 -5.098 -84.254 1.00 33.43 387 ASN A C 1
ATOM 3035 O O . ASN A 1 395 ? 7.295 -5.288 -84.033 1.00 31.53 387 ASN A O 1
ATOM 3040 N N . GLU A 1 396 ? 5.585 -5.023 -85.488 1.00 32.76 388 GLU A N 1
ATOM 3041 C CA . GLU A 1 396 ? 6.437 -5.190 -86.661 1.00 37.55 388 GLU A CA 1
ATOM 3042 C C . GLU A 1 396 ? 7.586 -4.198 -86.666 1.00 37.25 388 GLU A C 1
ATOM 3043 O O . GLU A 1 396 ? 8.672 -4.508 -87.163 1.00 38.31 388 GLU A O 1
ATOM 3049 N N . ASP A 1 397 ? 7.377 -3.005 -86.122 1.00 34.91 389 ASP A N 1
ATOM 3050 C CA . ASP A 1 397 ? 8.455 -2.028 -86.141 1.00 36.60 389 ASP A CA 1
ATOM 3051 C C . ASP A 1 397 ? 9.627 -2.430 -85.258 1.00 39.98 389 ASP A C 1
ATOM 3052 O O . ASP A 1 397 ? 10.646 -1.732 -85.270 1.00 40.07 389 ASP A O 1
ATOM 3057 N N . ASN A 1 398 ? 9.511 -3.526 -84.502 1.00 36.57 390 ASN A N 1
ATOM 3058 C CA . ASN A 1 398 ? 10.579 -4.013 -83.626 1.00 41.80 390 ASN A CA 1
ATOM 3059 C C . ASN A 1 398 ? 11.042 -2.952 -82.634 1.00 42.30 390 ASN A C 1
ATOM 3060 O O . ASN A 1 398 ? 12.153 -3.033 -82.096 1.00 44.10 390 ASN A O 1
ATOM 3065 N N . LYS A 1 399 ? 10.197 -1.963 -82.361 1.00 33.94 391 LYS A N 1
ATOM 3066 C CA . LYS A 1 399 ? 10.573 -0.879 -81.467 1.00 39.54 391 LYS A CA 1
ATOM 3067 C C . LYS A 1 399 ? 9.492 -0.647 -80.423 1.00 42.65 391 LYS A C 1
ATOM 3068 O O . LYS A 1 399 ? 9.796 -0.190 -79.317 1.00 40.67 391 LYS A O 1
ATOM 3070 N N . THR A 1 400 ? 8.233 -0.951 -80.762 1.00 28.17 392 THR A N 1
ATOM 3071 C CA . THR A 1 400 ? 7.118 -0.772 -79.843 1.00 28.29 392 THR A CA 1
ATOM 3072 C C . THR A 1 400 ? 6.403 -2.095 -79.609 1.00 30.40 392 THR A C 1
ATOM 3073 O O . THR A 1 400 ? 6.516 -3.036 -80.403 1.00 29.99 392 THR A O 1
ATOM 3077 N N . VAL A 1 401 ? 5.631 -2.139 -78.520 1.00 26.84 393 VAL A N 1
ATOM 3078 C CA . VAL A 1 401 ? 4.791 -3.283 -78.202 1.00 29.11 393 VAL A CA 1
ATOM 3079 C C . VAL A 1 401 ? 3.326 -2.858 -78.206 1.00 32.09 393 VAL A C 1
ATOM 3080 O O . VAL A 1 401 ? 2.992 -1.679 -78.065 1.00 28.87 393 VAL A O 1
ATOM 3084 N N . ALA A 1 402 ? 2.448 -3.858 -78.326 1.00 29.79 394 ALA A N 1
ATOM 3085 C CA . ALA A 1 402 ? 1.008 -3.646 -78.476 1.00 29.65 394 ALA A CA 1
ATOM 3086 C C . ALA A 1 402 ? 0.342 -3.380 -77.125 1.00 26.01 394 ALA A C 1
ATOM 3087 O O . ALA A 1 402 ? -0.569 -4.080 -76.697 1.00 22.92 394 ALA A O 1
ATOM 3089 N N . ALA A 1 403 ? 0.798 -2.316 -76.470 1.00 32.38 395 ALA A N 1
ATOM 3090 C CA . ALA A 1 403 ? 0.225 -1.858 -75.215 1.00 28.12 395 ALA A CA 1
ATOM 3091 C C . ALA A 1 403 ? -0.905 -0.866 -75.462 1.00 28.83 395 ALA A C 1
ATOM 3092 O O . ALA A 1 403 ? -0.987 -0.227 -76.513 1.00 30.24 395 ALA A O 1
ATOM 3094 N N . MET A 1 404 ? -1.772 -0.721 -74.462 1.00 25.26 396 MET A N 1
ATOM 3095 C CA . MET A 1 404 ? -2.768 0.337 -74.508 1.00 30.47 396 MET A CA 1
ATOM 3096 C C . MET A 1 404 ? -3.059 0.823 -73.097 1.00 28.84 396 MET A C 1
ATOM 3097 O O . MET A 1 404 ? -3.000 0.052 -72.132 1.00 25.39 396 MET A O 1
ATOM 3102 N N . ASP A 1 405 ? -3.364 2.120 -72.996 1.00 28.83 397 ASP A N 1
ATOM 3103 C CA . ASP A 1 405 ? -3.735 2.774 -71.745 1.00 27.80 397 ASP A CA 1
ATOM 3104 C C . ASP A 1 405 ? -4.915 3.692 -72.013 1.00 27.64 397 ASP A C 1
ATOM 3105 O O . ASP A 1 405 ? -4.843 4.542 -72.904 1.00 28.91 397 ASP A O 1
ATOM 3110 N N . VAL A 1 406 ? -5.989 3.535 -71.248 1.00 22.37 398 VAL A N 1
ATOM 3111 C CA . VAL A 1 406 ? -7.169 4.376 -71.395 1.00 24.26 398 VAL A CA 1
ATOM 3112 C C . VAL A 1 406 ? -7.084 5.494 -70.372 1.00 24.00 398 VAL A C 1
ATOM 3113 O O . VAL A 1 406 ? -6.992 5.230 -69.173 1.00 22.49 398 VAL A O 1
ATOM 3117 N N . LEU A 1 407 ? -7.155 6.741 -70.833 1.00 24.93 399 LEU A N 1
ATOM 3118 C CA . LEU A 1 407 ? -6.993 7.910 -69.978 1.00 25.63 399 LEU A CA 1
ATOM 3119 C C . LEU A 1 407 ? -8.315 8.652 -69.839 1.00 25.14 399 LEU A C 1
ATOM 3120 O O . LEU A 1 407 ? -8.933 9.017 -70.846 1.00 25.35 399 LEU A O 1
ATOM 3125 N N . PHE A 1 408 ? -8.725 8.908 -68.579 1.00 26.74 400 PHE A N 1
ATOM 3126 C CA . PHE A 1 408 ? -9.933 9.627 -68.196 1.00 22.47 400 PHE A CA 1
ATOM 3127 C C . PHE A 1 408 ? -9.577 10.953 -67.541 1.00 26.88 400 PHE A C 1
ATOM 3128 O O . PHE A 1 408 ? -8.524 11.072 -66.914 1.00 31.16 400 PHE A O 1
ATOM 3136 N N . PRO A 1 409 ? -10.432 11.962 -67.650 1.00 27.92 401 PRO A N 1
ATOM 3137 C CA . PRO A 1 409 ? -10.131 13.245 -67.003 1.00 32.42 401 PRO A CA 1
ATOM 3138 C C . PRO A 1 409 ? -10.144 13.093 -65.495 1.00 30.01 401 PRO A C 1
ATOM 3139 O O . PRO A 1 409 ? -10.884 12.279 -64.935 1.00 28.11 401 PRO A O 1
ATOM 3143 N N . GLY A 1 410 ? -9.276 13.854 -64.838 1.00 33.75 402 GLY A N 1
ATOM 3144 C CA . GLY A 1 410 ? -9.207 13.806 -63.391 1.00 33.63 402 GLY A CA 1
ATOM 3145 C C . GLY A 1 410 ? -8.392 12.649 -62.845 1.00 39.12 402 GLY A C 1
ATOM 3146 O O . GLY A 1 410 ? -7.411 12.875 -62.135 1.00 42.32 402 GLY A O 1
ATOM 3147 N N . ILE A 1 411 ? -8.771 11.407 -63.157 1.00 32.17 403 ILE A N 1
ATOM 3148 C CA . ILE A 1 411 ? -8.060 10.263 -62.591 1.00 31.86 403 ILE A CA 1
ATOM 3149 C C . ILE A 1 411 ? -6.841 9.831 -63.396 1.00 33.36 403 ILE A C 1
ATOM 3150 O O . ILE A 1 411 ? -5.968 9.148 -62.850 1.00 39.40 403 ILE A O 1
ATOM 3155 N N . GLY A 1 412 ? -6.763 10.177 -64.674 1.00 31.16 404 GLY A N 1
ATOM 3156 C CA . GLY A 1 412 ? -5.700 9.635 -65.500 1.00 36.53 404 GLY A CA 1
ATOM 3157 C C . GLY A 1 412 ? -5.996 8.226 -65.996 1.00 35.05 404 GLY A C 1
ATOM 3158 O O . GLY A 1 412 ? -7.119 7.942 -66.433 1.00 28.81 404 GLY A O 1
ATOM 3159 N N . GLU A 1 413 ? -5.009 7.331 -65.924 1.00 33.72 405 GLU A N 1
ATOM 3160 C CA . GLU A 1 413 ? -5.203 5.974 -66.424 1.00 33.70 405 GLU A CA 1
ATOM 3161 C C . GLU A 1 413 ? -6.301 5.265 -65.651 1.00 32.78 405 GLU A C 1
ATOM 3162 O O . GLU A 1 413 ? -6.304 5.259 -64.417 1.00 31.02 405 GLU A O 1
ATOM 3168 N N . ILE A 1 414 ? -7.225 4.648 -66.383 1.00 23.76 406 ILE A N 1
ATOM 3169 C CA . ILE A 1 414 ? -8.330 3.920 -65.766 1.00 21.34 406 ILE A CA 1
ATOM 3170 C C . ILE A 1 414 ? -8.254 2.457 -66.192 1.00 22.45 406 ILE A C 1
ATOM 3171 O O . ILE A 1 414 ? -8.726 1.566 -65.485 1.00 23.62 406 ILE A O 1
ATOM 3176 N N . ILE A 1 415 ? -7.642 2.185 -67.337 1.00 23.49 407 ILE A N 1
ATOM 3177 C CA . ILE A 1 415 ? -7.438 0.813 -67.789 1.00 22.53 407 ILE A CA 1
ATOM 3178 C C . ILE A 1 415 ? -6.078 0.729 -68.450 1.00 22.21 407 ILE A C 1
ATOM 3179 O O . ILE A 1 415 ? -5.692 1.629 -69.202 1.00 22.26 407 ILE A O 1
ATOM 3184 N N . GLY A 1 416 ? -5.343 -0.334 -68.147 1.00 27.19 408 GLY A N 1
ATOM 3185 C CA . GLY A 1 416 ? -4.132 -0.654 -68.875 1.00 27.22 408 GLY A CA 1
ATOM 3186 C C . GLY A 1 416 ? -4.191 -2.095 -69.343 1.00 21.89 408 GLY A C 1
ATOM 3187 O O . GLY A 1 416 ? -4.739 -2.963 -68.666 1.00 21.13 408 GLY A O 1
ATOM 3188 N N . GLY A 1 417 ? -3.629 -2.337 -70.521 1.00 21.91 409 GLY A N 1
ATOM 3189 C CA . GLY A 1 417 ? -3.597 -3.705 -71.015 1.00 22.24 409 GLY A CA 1
ATOM 3190 C C . GLY A 1 417 ? -2.788 -3.809 -72.288 1.00 23.13 409 GLY A C 1
ATOM 3191 O O . GLY A 1 417 ? -2.069 -2.887 -72.658 1.00 21.70 409 GLY A O 1
ATOM 3192 N N . SER A 1 418 ? -2.914 -4.948 -72.969 1.00 24.24 410 SER A N 1
ATOM 3193 C CA . SER A 1 418 ? -2.108 -5.151 -74.168 1.00 23.38 410 SER A CA 1
ATOM 3194 C C . SER A 1 418 ? -2.555 -6.406 -74.888 1.00 19.97 410 SER A C 1
ATOM 3195 O O . SER A 1 418 ? -3.181 -7.290 -74.306 1.00 21.39 410 SER A O 1
ATOM 3198 N N . GLN A 1 419 ? -2.194 -6.483 -76.164 1.00 19.59 411 GLN A N 1
ATOM 3199 C CA . GLN A 1 419 ? -2.194 -7.770 -76.836 1.00 25.54 411 GLN A CA 1
ATOM 3200 C C . GLN A 1 419 ? -0.962 -8.531 -76.376 1.00 25.19 411 GLN A C 1
ATOM 3201 O O . GLN A 1 419 ? 0.113 -7.944 -76.232 1.00 24.19 411 GLN A O 1
ATOM 3207 N N . ARG A 1 420 ? -1.119 -9.829 -76.122 1.00 19.64 412 ARG A N 1
ATOM 3208 C CA . ARG A 1 420 ? -0.029 -10.609 -75.543 1.00 20.95 412 ARG A CA 1
ATOM 3209 C C . ARG A 1 420 ? 0.856 -11.222 -76.627 1.00 22.00 412 ARG A C 1
ATOM 3210 O O . ARG A 1 420 ? 0.426 -11.464 -77.757 1.00 23.18 412 ARG A O 1
ATOM 3218 N N . GLU A 1 421 ? 2.098 -11.514 -76.248 1.00 21.21 413 GLU A N 1
ATOM 3219 C CA . GLU A 1 421 ? 3.079 -12.077 -77.174 1.00 21.86 413 GLU A CA 1
ATOM 3220 C C . GLU A 1 421 ? 2.813 -13.575 -77.291 1.00 25.98 413 GLU A C 1
ATOM 3221 O O . GLU A 1 421 ? 3.144 -14.347 -76.393 1.00 23.01 413 GLU A O 1
ATOM 3227 N N . GLU A 1 422 ? 2.192 -13.998 -78.389 1.00 30.48 414 GLU A N 1
ATOM 3228 C CA . GLU A 1 422 ? 1.770 -15.386 -78.522 1.00 22.82 414 GLU A CA 1
ATOM 3229 C C . GLU A 1 422 ? 2.797 -16.253 -79.243 1.00 25.91 414 GLU A C 1
ATOM 3230 O O . GLU A 1 422 ? 2.609 -17.472 -79.316 1.00 29.61 414 GLU A O 1
ATOM 3236 N N . ARG A 1 423 ? 3.880 -15.664 -79.754 1.00 26.43 415 ARG A N 1
ATOM 3237 C CA . ARG A 1 423 ? 4.927 -16.403 -80.454 1.00 23.86 415 ARG A CA 1
ATOM 3238 C C . ARG A 1 423 ? 5.969 -16.876 -79.449 1.00 27.46 415 ARG A C 1
ATOM 3239 O O . ARG A 1 423 ? 6.629 -16.052 -78.803 1.00 29.73 415 ARG A O 1
ATOM 3247 N N . LEU A 1 424 ? 6.125 -18.199 -79.333 1.00 28.13 416 LEU A N 1
ATOM 3248 C CA . LEU A 1 424 ? 7.026 -18.771 -78.336 1.00 32.84 416 LEU A CA 1
ATOM 3249 C C . LEU A 1 424 ? 8.438 -18.199 -78.441 1.00 34.09 416 LEU A C 1
ATOM 3250 O O . LEU A 1 424 ? 9.005 -17.729 -77.451 1.00 35.34 416 LEU A O 1
ATOM 3255 N N . ASP A 1 425 ? 9.027 -18.241 -79.637 1.00 29.33 417 ASP A N 1
ATOM 3256 C CA . ASP A 1 425 ? 10.405 -17.790 -79.780 1.00 33.51 417 ASP A CA 1
ATOM 3257 C C . ASP A 1 425 ? 10.550 -16.312 -79.431 1.00 34.16 417 ASP A C 1
ATOM 3258 O O . ASP A 1 425 ? 11.517 -15.919 -78.765 1.00 35.60 417 ASP A O 1
ATOM 3263 N N . VAL A 1 426 ? 9.595 -15.479 -79.859 1.00 30.68 418 VAL A N 1
ATOM 3264 C CA . VAL A 1 426 ? 9.658 -14.052 -79.564 1.00 27.76 418 VAL A CA 1
ATOM 3265 C C . VAL A 1 426 ? 9.517 -13.813 -78.066 1.00 33.57 418 VAL A C 1
ATOM 3266 O O . VAL A 1 426 ? 10.233 -12.991 -77.478 1.00 30.75 418 VAL A O 1
ATOM 3270 N N . LEU A 1 427 ? 8.586 -14.523 -77.429 1.00 31.99 419 LEU A N 1
ATOM 3271 C CA . LEU A 1 427 ? 8.381 -14.362 -75.997 1.00 29.75 419 LEU A CA 1
ATOM 3272 C C . LEU A 1 427 ? 9.634 -14.726 -75.215 1.00 26.85 419 LEU A C 1
ATOM 3273 O O . LEU A 1 427 ? 10.010 -14.022 -74.273 1.00 31.59 419 LEU A O 1
ATOM 3278 N N . LYS A 1 428 ? 10.285 -15.833 -75.575 1.00 31.19 420 LYS A N 1
ATOM 3279 C CA . LYS A 1 428 ? 11.487 -16.243 -74.856 1.00 29.37 420 LYS A CA 1
ATOM 3280 C C . LYS A 1 428 ? 12.582 -15.193 -74.982 1.00 35.48 420 LYS A C 1
ATOM 3281 O O . LYS A 1 428 ? 13.318 -14.931 -74.021 1.00 34.53 420 LYS A O 1
ATOM 3287 N N . LYS A 1 429 ? 12.693 -14.564 -76.153 1.00 33.24 421 LYS A N 1
ATOM 3288 C CA . LYS A 1 429 ? 13.694 -13.517 -76.324 1.00 36.85 421 LYS A CA 1
ATOM 3289 C C . LYS A 1 429 ? 13.360 -12.292 -75.479 1.00 35.74 421 LYS A C 1
ATOM 3290 O O . LYS A 1 429 ? 14.259 -11.671 -74.899 1.00 38.68 421 LYS A O 1
ATOM 3296 N N . LYS A 1 430 ? 12.070 -11.946 -75.374 1.00 30.55 422 LYS A N 1
ATOM 3297 C CA . LYS A 1 430 ? 11.674 -10.819 -74.531 1.00 34.78 422 LYS A CA 1
ATOM 3298 C C . LYS A 1 430 ? 11.906 -11.123 -73.057 1.00 38.02 422 LYS A C 1
ATOM 3299 O O . LYS A 1 430 ? 12.254 -10.226 -72.279 1.00 38.12 422 LYS A O 1
ATOM 3305 N N . MET A 1 431 ? 11.718 -12.381 -72.654 1.00 37.28 423 MET A N 1
ATOM 3306 C CA . MET A 1 431 ? 11.986 -12.763 -71.270 1.00 37.11 423 MET A CA 1
ATOM 3307 C C . MET A 1 431 ? 13.479 -12.707 -70.961 1.00 40.47 423 MET A C 1
ATOM 3308 O O . MET A 1 431 ? 13.882 -12.208 -69.905 1.00 44.93 423 MET A O 1
ATOM 3313 N N . ASP A 1 432 ? 14.313 -13.206 -71.876 1.00 40.16 424 ASP A N 1
ATOM 3314 C CA . ASP A 1 432 ? 15.758 -13.078 -71.716 1.00 41.01 424 ASP A CA 1
ATOM 3315 C C . ASP A 1 432 ? 16.185 -11.616 -71.673 1.00 42.30 424 ASP A C 1
ATOM 3316 O O . ASP A 1 432 ? 17.029 -11.236 -70.854 1.00 43.69 424 ASP A O 1
ATOM 3321 N N . ASP A 1 433 ? 15.603 -10.778 -72.537 1.00 39.12 425 ASP A N 1
ATOM 3322 C CA . ASP A 1 433 ? 15.986 -9.368 -72.585 1.00 46.27 425 ASP A CA 1
ATOM 3323 C C . ASP A 1 433 ? 15.698 -8.650 -71.272 1.00 46.93 425 ASP A C 1
ATOM 3324 O O . ASP A 1 433 ? 16.449 -7.750 -70.878 1.00 49.16 425 ASP A O 1
ATOM 3329 N N . MET A 1 434 ? 14.619 -9.019 -70.586 1.00 43.41 426 MET A N 1
ATOM 3330 C CA A MET A 1 434 ? 14.272 -8.389 -69.320 0.53 44.96 426 MET A CA 1
ATOM 3331 C CA B MET A 1 434 ? 14.233 -8.408 -69.321 0.47 45.01 426 MET A CA 1
ATOM 3332 C C . MET A 1 434 ? 14.538 -9.307 -68.131 1.00 46.27 426 MET A C 1
ATOM 3333 O O . MET A 1 434 ? 14.014 -9.070 -67.036 1.00 42.64 426 MET A O 1
ATOM 3342 N N . HIS A 1 435 ? 15.362 -10.338 -68.326 1.00 45.42 427 HIS A N 1
ATOM 3343 C CA . HIS A 1 435 ? 15.808 -11.234 -67.260 1.00 49.07 427 HIS A CA 1
ATOM 3344 C C . HIS A 1 435 ? 14.636 -11.824 -66.476 1.00 47.66 427 HIS A C 1
ATOM 3345 O O . HIS A 1 435 ? 14.609 -11.814 -65.245 1.00 47.85 427 HIS A O 1
ATOM 3352 N N . VAL A 1 436 ? 13.657 -12.352 -67.205 1.00 41.82 428 VAL A N 1
ATOM 3353 C CA . VAL A 1 436 ? 12.546 -13.080 -66.606 1.00 39.92 428 VAL A CA 1
ATOM 3354 C C . VAL A 1 436 ? 12.856 -14.570 -66.677 1.00 42.79 428 VAL A C 1
ATOM 3355 O O . VAL A 1 436 ? 13.154 -15.105 -67.753 1.00 40.92 428 VAL A O 1
ATOM 3359 N N . ASP A 1 437 ? 12.792 -15.241 -65.531 1.00 45.82 429 ASP A N 1
ATOM 3360 C CA . ASP A 1 437 ? 13.193 -16.640 -65.448 1.00 48.15 429 ASP A CA 1
ATOM 3361 C C . ASP A 1 437 ? 12.209 -17.517 -66.213 1.00 41.42 429 ASP A C 1
ATOM 3362 O O . ASP A 1 437 ? 11.023 -17.571 -65.874 1.00 41.67 429 ASP A O 1
ATOM 3367 N N . GLN A 1 438 ? 12.699 -18.219 -67.235 1.00 35.66 430 GLN A N 1
ATOM 3368 C CA . GLN A 1 438 ? 11.805 -19.067 -68.013 1.00 37.77 430 GLN A CA 1
ATOM 3369 C C . GLN A 1 438 ? 11.414 -20.325 -67.252 1.00 37.92 430 GLN A C 1
ATOM 3370 O O . GLN A 1 438 ? 10.301 -20.831 -67.425 1.00 37.58 430 GLN A O 1
ATOM 3376 N N . GLU A 1 439 ? 12.300 -20.845 -66.406 1.00 35.71 431 GLU A N 1
ATOM 3377 C CA . GLU A 1 439 ? 11.997 -22.108 -65.746 1.00 40.17 431 GLU A CA 1
ATOM 3378 C C . GLU A 1 439 ? 10.907 -21.941 -64.697 1.00 36.75 431 GLU A C 1
ATOM 3379 O O . GLU A 1 439 ? 10.053 -22.820 -64.547 1.00 40.79 431 GLU A O 1
ATOM 3385 N N . GLU A 1 440 ? 10.896 -20.818 -63.975 1.00 39.02 432 GLU A N 1
ATOM 3386 C CA . GLU A 1 440 ? 9.819 -20.605 -63.013 1.00 39.67 432 GLU A CA 1
ATOM 3387 C C . GLU A 1 440 ? 8.475 -20.372 -63.693 1.00 36.34 432 GLU A C 1
ATOM 3388 O O . GLU A 1 440 ? 7.432 -20.619 -63.079 1.00 33.94 432 GLU A O 1
ATOM 3394 N N . LEU A 1 441 ? 8.473 -19.910 -64.942 1.00 33.98 433 LEU A N 1
ATOM 3395 C CA . LEU A 1 441 ? 7.244 -19.709 -65.698 1.00 27.67 433 LEU A CA 1
ATOM 3396 C C . LEU A 1 441 ? 7.067 -20.763 -66.785 1.00 29.35 433 LEU A C 1
ATOM 3397 O O . LEU A 1 441 ? 6.458 -20.487 -67.824 1.00 34.63 433 LEU A O 1
ATOM 3402 N N . TRP A 1 442 ? 7.596 -21.973 -66.550 1.00 28.95 434 TRP A N 1
ATOM 3403 C CA . TRP A 1 442 ? 7.464 -23.067 -67.511 1.00 30.02 434 TRP A CA 1
ATOM 3404 C C . TRP A 1 442 ? 6.017 -23.250 -67.951 1.00 27.34 434 TRP A C 1
ATOM 3405 O O . TRP A 1 442 ? 5.741 -23.482 -69.135 1.00 30.68 434 TRP A O 1
ATOM 3416 N N . TRP A 1 443 ? 5.075 -23.100 -67.015 1.00 25.69 435 TRP A N 1
ATOM 3417 C CA . TRP A 1 443 ? 3.661 -23.300 -67.323 1.00 28.14 435 TRP A CA 1
ATOM 3418 C C . TRP A 1 443 ? 3.111 -22.199 -68.225 1.00 27.21 435 TRP A C 1
ATOM 3419 O O . TRP A 1 443 ? 2.206 -22.447 -69.033 1.00 30.62 435 TRP A O 1
ATOM 3430 N N . TYR A 1 444 ? 3.618 -20.977 -68.084 1.00 27.00 436 TYR A N 1
ATOM 3431 C CA . TYR A 1 444 ? 3.187 -19.893 -68.952 1.00 23.20 436 TYR A CA 1
ATOM 3432 C C . TYR A 1 444 ? 3.720 -20.089 -70.362 1.00 23.50 436 TYR A C 1
ATOM 3433 O O . TYR A 1 444 ? 3.033 -19.779 -71.340 1.00 22.98 436 TYR A O 1
ATOM 3442 N N . LEU A 1 445 ? 4.944 -20.601 -70.489 1.00 24.41 437 LEU A N 1
ATOM 3443 C CA . LEU A 1 445 ? 5.455 -20.907 -71.818 1.00 34.15 437 LEU A CA 1
ATOM 3444 C C . LEU A 1 445 ? 4.638 -22.009 -72.482 1.00 31.30 437 LEU A C 1
ATOM 3445 O O . LEU A 1 445 ? 4.502 -22.016 -73.708 1.00 31.55 437 LEU A O 1
ATOM 3450 N N . ASP A 1 446 ? 4.071 -22.935 -71.694 1.00 30.60 438 ASP A N 1
ATOM 3451 C CA . ASP A 1 446 ? 3.228 -23.981 -72.265 1.00 27.53 438 ASP A CA 1
ATOM 3452 C C . ASP A 1 446 ? 2.027 -23.416 -73.018 1.00 30.16 438 ASP A C 1
ATOM 3453 O O . ASP A 1 446 ? 1.534 -24.063 -73.953 1.00 29.35 438 ASP A O 1
ATOM 3458 N N . THR A 1 447 ? 1.514 -22.240 -72.612 1.00 26.62 439 THR A N 1
ATOM 3459 C CA . THR A 1 447 ? 0.374 -21.654 -73.318 1.00 22.93 439 THR A CA 1
ATOM 3460 C C . THR A 1 447 ? 0.722 -21.216 -74.729 1.00 28.76 439 THR A C 1
ATOM 3461 O O . THR A 1 447 ? -0.196 -20.950 -75.511 1.00 29.31 439 THR A O 1
ATOM 3465 N N . ARG A 1 448 ? 2.007 -21.129 -75.068 1.00 22.93 440 ARG A N 1
ATOM 3466 C CA . ARG A 1 448 ? 2.444 -20.767 -76.405 1.00 25.97 440 ARG A CA 1
ATOM 3467 C C . ARG A 1 448 ? 2.824 -21.984 -77.247 1.00 28.37 440 ARG A C 1
ATOM 3468 O O . ARG A 1 448 ? 3.273 -21.819 -78.386 1.00 28.86 440 ARG A O 1
ATOM 3476 N N . LYS A 1 449 ? 2.649 -23.195 -76.721 1.00 24.12 441 LYS A N 1
ATOM 3477 C CA . LYS A 1 449 ? 3.131 -24.396 -77.393 1.00 27.20 441 LYS A CA 1
ATOM 3478 C C . LYS A 1 449 ? 2.057 -25.171 -78.140 1.00 28.44 441 LYS A C 1
ATOM 3479 O O . LYS A 1 449 ? 2.377 -25.851 -79.119 1.00 26.51 441 LYS A O 1
ATOM 3485 N N . PHE A 1 450 ? 0.800 -25.113 -77.704 1.00 30.54 442 PHE A N 1
ATOM 3486 C CA . PHE A 1 450 ? -0.223 -26.056 -78.159 1.00 25.98 442 PHE A CA 1
ATOM 3487 C C . PHE A 1 450 ? -1.430 -25.285 -78.670 1.00 27.17 442 PHE A C 1
ATOM 3488 O O . PHE A 1 450 ? -2.382 -25.042 -77.920 1.00 27.29 442 PHE A O 1
ATOM 3496 N N . GLY A 1 451 ? -1.395 -24.937 -79.956 1.00 27.31 443 GLY A N 1
ATOM 3497 C CA . GLY A 1 451 ? -2.413 -24.075 -80.521 1.00 26.14 443 GLY A CA 1
ATOM 3498 C C . GLY A 1 451 ? -2.366 -22.685 -79.929 1.00 26.89 443 GLY A C 1
ATOM 3499 O O . GLY A 1 451 ? -3.384 -22.180 -79.461 1.00 24.02 443 GLY A O 1
ATOM 3500 N N . SER A 1 452 ? -1.193 -22.057 -79.926 1.00 27.49 444 SER A N 1
ATOM 3501 C CA . SER A 1 452 ? -1.104 -20.673 -79.473 1.00 26.01 444 SER A CA 1
ATOM 3502 C C . SER A 1 452 ? -2.072 -19.796 -80.265 1.00 28.80 444 SER A C 1
ATOM 3503 O O . SER A 1 452 ? -2.287 -20.011 -81.460 1.00 27.00 444 SER A O 1
ATOM 3506 N N . VAL A 1 453 ? -2.649 -18.790 -79.607 1.00 21.71 445 VAL A N 1
ATOM 3507 C CA . VAL A 1 453 ? -3.583 -17.903 -80.306 1.00 20.69 445 VAL A CA 1
ATOM 3508 C C . VAL A 1 453 ? -3.220 -16.445 -80.061 1.00 28.03 445 VAL A C 1
ATOM 3509 O O . VAL A 1 453 ? -2.721 -16.099 -78.979 1.00 24.53 445 VAL A O 1
ATOM 3513 N N . PRO A 1 454 ? -3.456 -15.562 -81.023 1.00 26.36 446 PRO A N 1
ATOM 3514 C CA . PRO A 1 454 ? -3.483 -14.135 -80.693 1.00 24.93 446 PRO A CA 1
ATOM 3515 C C . PRO A 1 454 ? -4.516 -13.908 -79.605 1.00 26.13 446 PRO A C 1
ATOM 3516 O O . PRO A 1 454 ? -5.614 -14.465 -79.651 1.00 19.80 446 PRO A O 1
ATOM 3520 N N . HIS A 1 455 ? -4.141 -13.128 -78.590 1.00 24.91 447 HIS A N 1
ATOM 3521 C CA . HIS A 1 455 ? -5.065 -12.889 -77.490 1.00 20.88 447 HIS A CA 1
ATOM 3522 C C . HIS A 1 455 ? -4.610 -11.647 -76.742 1.00 21.79 447 HIS A C 1
ATOM 3523 O O . HIS A 1 455 ? -3.443 -11.247 -76.818 1.00 22.00 447 HIS A O 1
ATOM 3530 N N . SER A 1 456 ? -5.559 -11.039 -76.030 1.00 22.57 448 SER A N 1
ATOM 3531 C CA . SER A 1 456 ? -5.396 -9.715 -75.439 1.00 21.66 448 SER A CA 1
ATOM 3532 C C . SER A 1 456 ? -6.264 -9.604 -74.201 1.00 23.12 448 SER A C 1
ATOM 3533 O O . SER A 1 456 ? -7.331 -10.222 -74.124 1.00 20.53 448 SER A O 1
ATOM 3536 N N . GLY A 1 457 ? -5.823 -8.770 -73.258 1.00 23.10 449 GLY A N 1
ATOM 3537 C CA . GLY A 1 457 ? -6.665 -8.392 -72.145 1.00 17.41 449 GLY A CA 1
ATOM 3538 C C . GLY A 1 457 ? -6.235 -7.071 -71.540 1.00 21.19 449 GLY A C 1
ATOM 3539 O O . GLY A 1 457 ? -5.346 -6.383 -72.052 1.00 17.82 449 GLY A O 1
ATOM 3540 N N . PHE A 1 458 ? -6.877 -6.722 -70.434 1.00 21.50 450 PHE A N 1
ATOM 3541 C CA . PHE A 1 458 ? -6.557 -5.475 -69.754 1.00 24.24 450 PHE A CA 1
ATOM 3542 C C . PHE A 1 458 ? -6.924 -5.612 -68.287 1.00 24.91 450 PHE A C 1
ATOM 3543 O O . PHE A 1 458 ? -7.542 -6.586 -67.872 1.00 20.90 450 PHE A O 1
ATOM 3551 N N . GLY A 1 459 ? -6.509 -4.628 -67.495 1.00 25.50 451 GLY A N 1
ATOM 3552 C CA . GLY A 1 459 ? -6.895 -4.602 -66.105 1.00 22.11 451 GLY A CA 1
ATOM 3553 C C . GLY A 1 459 ? -7.519 -3.268 -65.752 1.00 25.41 451 GLY A C 1
ATOM 3554 O O . GLY A 1 459 ? -7.007 -2.218 -66.143 1.00 23.19 451 GLY A O 1
ATOM 3555 N N . LEU A 1 460 ? -8.636 -3.304 -65.034 1.00 24.62 452 LEU A N 1
ATOM 3556 C CA . LEU A 1 460 ? -9.301 -2.118 -64.517 1.00 19.14 452 LEU A CA 1
ATOM 3557 C C . LEU A 1 460 ? -9.061 -2.027 -63.016 1.00 24.65 452 LEU A C 1
ATOM 3558 O O . LEU A 1 460 ? -9.341 -2.981 -62.291 1.00 22.17 452 LEU A O 1
ATOM 3563 N N . GLY A 1 461 ? -8.545 -0.889 -62.557 1.00 25.08 453 GLY A N 1
ATOM 3564 C CA . GLY A 1 461 ? -8.507 -0.608 -61.129 1.00 25.56 453 GLY A CA 1
ATOM 3565 C C . GLY A 1 461 ? -9.884 -0.216 -60.627 1.00 23.11 453 GLY A C 1
ATOM 3566 O O . GLY A 1 461 ? -10.381 0.874 -60.940 1.00 21.80 453 GLY A O 1
ATOM 3567 N N . LEU A 1 462 ? -10.527 -1.109 -59.876 1.00 22.70 454 LEU A N 1
ATOM 3568 C CA . LEU A 1 462 ? -11.925 -0.886 -59.508 1.00 22.91 454 LEU A CA 1
ATOM 3569 C C . LEU A 1 462 ? -12.084 0.386 -58.677 1.00 27.11 454 LEU A C 1
ATOM 3570 O O . LEU A 1 462 ? -13.034 1.155 -58.877 1.00 25.65 454 LEU A O 1
ATOM 3575 N N . GLU A 1 463 ? -11.149 0.639 -57.758 1.00 17.87 455 GLU A N 1
ATOM 3576 C CA . GLU A 1 463 ? -11.231 1.853 -56.939 1.00 21.80 455 GLU A CA 1
ATOM 3577 C C . GLU A 1 463 ? -11.138 3.122 -57.792 1.00 21.78 455 GLU A C 1
ATOM 3578 O O . GLU A 1 463 ? -11.846 4.108 -57.545 1.00 20.63 455 GLU A O 1
ATOM 3584 N N . ARG A 1 464 ? -10.284 3.117 -58.808 1.00 19.09 456 ARG A N 1
ATOM 3585 C CA . ARG A 1 464 ? -10.181 4.293 -59.665 1.00 22.04 456 ARG A CA 1
ATOM 3586 C C . ARG A 1 464 ? -11.485 4.549 -60.413 1.00 23.35 456 ARG A C 1
ATOM 3587 O O . ARG A 1 464 ? -11.887 5.704 -60.593 1.00 21.28 456 ARG A O 1
ATOM 3595 N N . LEU A 1 465 ? -12.183 3.489 -60.821 1.00 24.77 457 LEU A N 1
ATOM 3596 C CA . LEU A 1 465 ? -13.455 3.711 -61.500 1.00 26.77 457 LEU A CA 1
ATOM 3597 C C . LEU A 1 465 ? -14.495 4.258 -60.533 1.00 23.97 457 LEU A C 1
ATOM 3598 O O . LEU A 1 465 ? -15.330 5.088 -60.914 1.00 20.37 457 LEU A O 1
ATOM 3603 N N . VAL A 1 466 ? -14.473 3.785 -59.283 1.00 19.99 458 VAL A N 1
ATOM 3604 C CA . VAL A 1 466 ? -15.430 4.276 -58.297 1.00 22.79 458 VAL A CA 1
ATOM 3605 C C . VAL A 1 466 ? -15.151 5.744 -57.975 1.00 22.10 458 VAL A C 1
ATOM 3606 O O . VAL A 1 466 ? -16.079 6.552 -57.818 1.00 22.12 458 VAL A O 1
ATOM 3610 N N . LEU A 1 467 ? -13.873 6.115 -57.884 1.00 19.04 459 LEU A N 1
ATOM 3611 C CA . LEU A 1 467 ? -13.532 7.527 -57.725 1.00 23.31 459 LEU A CA 1
ATOM 3612 C C . LEU A 1 467 ? -14.144 8.357 -58.846 1.00 21.00 459 LEU A C 1
ATOM 3613 O O . LEU A 1 467 ? -14.740 9.412 -58.603 1.00 23.80 459 LEU A O 1
ATOM 3618 N N . PHE A 1 468 ? -14.045 7.860 -60.075 1.00 23.40 460 PHE A N 1
ATOM 3619 C CA . PHE A 1 468 ? -14.517 8.599 -61.240 1.00 20.50 460 PHE A CA 1
ATOM 3620 C C . PHE A 1 468 ? -16.031 8.788 -61.217 1.00 20.58 460 PHE A C 1
ATOM 3621 O O . PHE A 1 468 ? -16.523 9.864 -61.564 1.00 24.52 460 PHE A O 1
ATOM 3629 N N . VAL A 1 469 ? -16.796 7.754 -60.834 1.00 21.23 461 VAL A N 1
ATOM 3630 C CA . VAL A 1 469 ? -18.251 7.885 -60.911 1.00 22.14 461 VAL A CA 1
ATOM 3631 C C . VAL A 1 469 ? -18.856 8.488 -59.649 1.00 22.49 461 VAL A C 1
ATOM 3632 O O . VAL A 1 469 ? -20.010 8.940 -59.686 1.00 20.49 461 VAL A O 1
ATOM 3636 N N . THR A 1 470 ? -18.114 8.532 -58.541 1.00 26.65 462 THR A N 1
ATOM 3637 C CA . THR A 1 470 ? -18.620 9.165 -57.335 1.00 22.69 462 THR A CA 1
ATOM 3638 C C . THR A 1 470 ? -18.139 10.594 -57.166 1.00 24.94 462 THR A C 1
ATOM 3639 O O . THR A 1 470 ? -18.576 11.263 -56.224 1.00 25.84 462 THR A O 1
ATOM 3643 N N . GLY A 1 471 ? -17.233 11.064 -58.023 1.00 22.81 463 GLY A N 1
ATOM 3644 C CA . GLY A 1 471 ? -16.682 12.396 -57.837 1.00 27.74 463 GLY A CA 1
ATOM 3645 C C . GLY A 1 471 ? -15.782 12.558 -56.632 1.00 29.13 463 GLY A C 1
ATOM 3646 O O . GLY A 1 471 ? -15.436 13.691 -56.289 1.00 29.22 463 GLY A O 1
ATOM 3647 N N . MET A 1 472 ? -15.420 11.471 -55.953 1.00 28.82 464 MET A N 1
ATOM 3648 C CA . MET A 1 472 ? -14.499 11.561 -54.828 1.00 22.77 464 MET A CA 1
ATOM 3649 C C . MET A 1 472 ? -13.076 11.743 -55.349 1.00 24.38 464 MET A C 1
ATOM 3650 O O . MET A 1 472 ? -12.772 11.414 -56.492 1.00 24.72 464 MET A O 1
ATOM 3655 N N . THR A 1 473 ? -12.196 12.274 -54.499 1.00 28.13 465 THR A N 1
ATOM 3656 C CA . THR A 1 473 ? -10.830 12.550 -54.927 1.00 33.18 465 THR A CA 1
ATOM 3657 C C . THR A 1 473 ? -9.770 11.675 -54.267 1.00 30.51 465 THR A C 1
ATOM 3658 O O . THR A 1 473 ? -8.722 11.448 -54.872 1.00 29.56 465 THR A O 1
ATOM 3662 N N . ASN A 1 474 ? -10.003 11.165 -53.062 1.00 28.56 466 ASN A N 1
ATOM 3663 C CA . ASN A 1 474 ? -9.008 10.367 -52.355 1.00 31.72 466 ASN A CA 1
ATOM 3664 C C . ASN A 1 474 ? -9.385 8.888 -52.410 1.00 26.30 466 ASN A C 1
ATOM 3665 O O . ASN A 1 474 ? -10.500 8.511 -52.036 1.00 24.64 466 ASN A O 1
ATOM 3670 N N . ILE A 1 475 ? -8.436 8.052 -52.848 1.00 23.14 467 ILE A N 1
ATOM 3671 C CA . ILE A 1 475 ? -8.704 6.636 -53.068 1.00 21.30 467 ILE A CA 1
ATOM 3672 C C . ILE A 1 475 ? -9.090 5.926 -51.782 1.00 23.12 467 ILE A C 1
ATOM 3673 O O . ILE A 1 475 ? -9.747 4.880 -51.826 1.00 22.00 467 ILE A O 1
ATOM 3678 N N . ARG A 1 476 ? -8.717 6.481 -50.628 1.00 22.46 468 ARG A N 1
ATOM 3679 C CA . ARG A 1 476 ? -9.100 5.895 -49.346 1.00 21.92 468 ARG A CA 1
ATOM 3680 C C . ARG A 1 476 ? -10.581 6.036 -49.059 1.00 23.31 468 ARG A C 1
ATOM 3681 O O . ARG A 1 476 ? -11.077 5.398 -48.124 1.00 24.46 468 ARG A O 1
ATOM 3689 N N . ASP A 1 477 ? -11.290 6.860 -49.825 1.00 23.31 469 ASP A N 1
ATOM 3690 C CA . ASP A 1 477 ? -12.705 7.097 -49.607 1.00 25.93 469 ASP A CA 1
ATOM 3691 C C . ASP A 1 477 ? -13.597 6.334 -50.590 1.00 25.51 469 ASP A C 1
ATOM 3692 O O . ASP A 1 477 ? -14.778 6.671 -50.720 1.00 26.83 469 ASP A O 1
ATOM 3697 N N . VAL A 1 478 ? -13.069 5.319 -51.278 1.00 23.46 470 VAL A N 1
ATOM 3698 C CA . VAL A 1 478 ? -13.906 4.525 -52.193 1.00 19.89 470 VAL A CA 1
ATOM 3699 C C . VAL A 1 478 ? -13.713 3.027 -51.961 1.00 23.34 470 VAL A C 1
ATOM 3700 O O . VAL A 1 478 ? -14.182 2.194 -52.749 1.00 24.36 470 VAL A O 1
ATOM 3704 N N . ILE A 1 479 ? -13.017 2.668 -50.894 1.00 19.39 471 ILE A N 1
ATOM 3705 C CA . ILE A 1 479 ? -12.888 1.270 -50.482 1.00 19.19 471 ILE A CA 1
ATOM 3706 C C . ILE A 1 479 ? -13.262 1.206 -49.001 1.00 21.44 471 ILE A C 1
ATOM 3707 O O . ILE A 1 479 ? -13.014 2.174 -48.270 1.00 24.76 471 ILE A O 1
ATOM 3712 N N . PRO A 1 480 ? -13.896 0.129 -48.516 1.00 21.22 472 PRO A N 1
ATOM 3713 C CA . PRO A 1 480 ? -14.356 0.145 -47.118 1.00 20.51 472 PRO A CA 1
ATOM 3714 C C . PRO A 1 480 ? -13.259 0.401 -46.102 1.00 20.32 472 PRO A C 1
ATOM 3715 O O . PRO A 1 480 ? -13.432 1.265 -45.236 1.00 26.13 472 PRO A O 1
ATOM 3719 N N . PHE A 1 481 ? -12.143 -0.324 -46.169 1.00 20.42 473 PHE A N 1
ATOM 3720 C CA . PHE A 1 481 ? -11.085 -0.241 -45.156 1.00 21.11 473 PHE A CA 1
ATOM 3721 C C . PHE A 1 481 ? -9.741 -0.198 -45.866 1.00 23.94 473 PHE A C 1
ATOM 3722 O O . PHE A 1 481 ? -9.082 -1.227 -46.058 1.00 25.06 473 PHE A O 1
ATOM 3730 N N . PRO A 1 482 ? -9.310 0.990 -46.289 1.00 24.56 474 PRO A N 1
ATOM 3731 C CA . PRO A 1 482 ? -8.106 1.086 -47.117 1.00 24.83 474 PRO A CA 1
ATOM 3732 C C . PRO A 1 482 ? -6.854 0.646 -46.376 1.00 28.53 474 PRO A C 1
ATOM 3733 O O . PRO A 1 482 ? -6.723 0.807 -45.157 1.00 27.35 474 PRO A O 1
ATOM 3737 N N . ARG A 1 483 ? -5.934 0.077 -47.155 1.00 25.38 475 ARG A N 1
ATOM 3738 C CA A ARG A 1 483 ? -4.628 -0.364 -46.684 0.60 23.37 475 ARG A CA 1
ATOM 3739 C CA B ARG A 1 483 ? -4.628 -0.368 -46.689 0.40 24.35 475 ARG A CA 1
ATOM 3740 C C . ARG A 1 483 ? -3.563 0.487 -47.363 1.00 26.37 475 ARG A C 1
ATOM 3741 O O . ARG A 1 483 ? -3.453 0.484 -48.596 1.00 23.53 475 ARG A O 1
ATOM 3756 N N . THR A 1 484 ? -2.788 1.226 -46.558 1.00 26.25 476 THR A N 1
ATOM 3757 C CA . THR A 1 484 ? -1.767 2.156 -47.038 1.00 27.78 476 THR A CA 1
ATOM 3758 C C . THR A 1 484 ? -0.576 2.067 -46.086 1.00 26.28 476 THR A C 1
ATOM 3759 O O . THR A 1 484 ? -0.694 1.409 -45.048 1.00 32.27 476 THR A O 1
ATOM 3763 N N . PRO A 1 485 ? 0.572 2.687 -46.381 1.00 27.11 477 PRO A N 1
ATOM 3764 C CA . PRO A 1 485 ? 1.707 2.596 -45.451 1.00 28.34 477 PRO A CA 1
ATOM 3765 C C . PRO A 1 485 ? 1.328 3.010 -44.034 1.00 34.04 477 PRO A C 1
ATOM 3766 O O . PRO A 1 485 ? 0.703 4.049 -43.816 1.00 38.17 477 PRO A O 1
ATOM 3770 N N . LYS A 1 486 ? 1.673 2.155 -43.071 1.00 30.95 478 LYS A N 1
ATOM 3771 C CA . LYS A 1 486 ? 1.436 2.364 -41.642 1.00 31.18 478 LYS A CA 1
ATOM 3772 C C . LYS A 1 486 ? -0.043 2.422 -41.271 1.00 29.11 478 LYS A C 1
ATOM 3773 O O . LYS A 1 486 ? -0.392 2.926 -40.195 1.00 35.25 478 LYS A O 1
ATOM 3779 N N . ASN A 1 487 ? -0.932 1.888 -42.106 1.00 27.91 479 ASN A N 1
ATOM 3780 C CA . ASN A 1 487 ? -2.369 1.914 -41.824 1.00 28.95 479 ASN A CA 1
ATOM 3781 C C . ASN A 1 487 ? -2.963 0.561 -42.211 1.00 27.36 479 ASN A C 1
ATOM 3782 O O . ASN A 1 487 ? -3.168 0.285 -43.389 1.00 26.88 479 ASN A O 1
ATOM 3787 N N . ALA A 1 488 ? -3.248 -0.278 -41.222 1.00 28.60 480 ALA A N 1
ATOM 3788 C CA . ALA A 1 488 ? -3.992 -1.511 -41.449 1.00 27.03 480 ALA A CA 1
ATOM 3789 C C . ALA A 1 488 ? -4.919 -1.737 -40.255 1.00 33.75 480 ALA A C 1
ATOM 3790 O O . ALA A 1 488 ? -4.865 -2.746 -39.561 1.00 36.36 480 ALA A O 1
ATOM 3792 N N . GLU A 1 489 ? -5.781 -0.760 -39.997 1.00 29.59 481 GLU A N 1
ATOM 3793 C CA . GLU A 1 489 ? -6.727 -0.850 -38.896 1.00 29.73 481 GLU A CA 1
ATOM 3794 C C . GLU A 1 489 ? -8.011 -1.541 -39.376 1.00 29.81 481 GLU A C 1
ATOM 3795 O O . GLU A 1 489 ? -8.221 -1.749 -40.571 1.00 28.14 481 GLU A O 1
ATOM 3801 N N . PHE A 1 490 ? -8.852 -1.928 -38.423 1.00 31.21 482 PHE A N 1
ATOM 3802 C CA . PHE A 1 490 ? -10.203 -2.428 -38.682 1.00 29.68 482 PHE A CA 1
ATOM 3803 C C . PHE A 1 490 ? -10.198 -3.817 -39.285 1.00 33.40 482 PHE A C 1
ATOM 3804 O O . PHE A 1 490 ? -11.266 -4.281 -39.621 1.00 32.27 482 PHE A O 1
ATOM 3813 N N . HIS B 1 7 ? -15.206 -0.484 -87.604 1.00 93.73 -1 HIS B N 1
ATOM 3814 C CA . HIS B 1 7 ? -14.082 -0.863 -88.448 1.00 92.05 -1 HIS B CA 1
ATOM 3815 C C . HIS B 1 7 ? -13.437 -2.152 -87.947 1.00 95.22 -1 HIS B C 1
ATOM 3816 O O . HIS B 1 7 ? -12.219 -2.314 -88.030 1.00 100.42 -1 HIS B O 1
ATOM 3818 N N . HIS B 1 8 ? -14.261 -3.060 -87.419 1.00 90.57 0 HIS B N 1
ATOM 3819 C CA . HIS B 1 8 ? -13.796 -4.378 -87.000 1.00 87.01 0 HIS B CA 1
ATOM 3820 C C . HIS B 1 8 ? -14.996 -5.307 -86.884 1.00 80.70 0 HIS B C 1
ATOM 3821 O O . HIS B 1 8 ? -15.967 -4.986 -86.189 1.00 79.32 0 HIS B O 1
ATOM 3823 N N . MET B 1 9 ? -14.919 -6.454 -87.556 1.00 74.41 1 MET B N 1
ATOM 3824 C CA . MET B 1 9 ? -16.054 -7.364 -87.631 1.00 69.39 1 MET B CA 1
ATOM 3825 C C . MET B 1 9 ? -16.402 -7.930 -86.258 1.00 61.08 1 MET B C 1
ATOM 3826 O O . MET B 1 9 ? -15.526 -8.220 -85.438 1.00 54.64 1 MET B O 1
ATOM 3828 N N . HIS B 1 10 ? -17.697 -8.076 -86.016 1.00 60.47 2 HIS B N 1
ATOM 3829 C CA . HIS B 1 10 ? -18.179 -8.682 -84.787 1.00 57.78 2 HIS B CA 1
ATOM 3830 C C . HIS B 1 10 ? -17.907 -10.184 -84.804 1.00 45.00 2 HIS B C 1
ATOM 3831 O O . HIS B 1 10 ? -18.019 -10.842 -85.841 1.00 47.88 2 HIS B O 1
ATOM 3838 N N . LYS B 1 11 ? -17.523 -10.722 -83.656 1.00 35.96 3 LYS B N 1
ATOM 3839 C CA . LYS B 1 11 ? -17.323 -12.157 -83.527 1.00 36.61 3 LYS B CA 1
ATOM 3840 C C . LYS B 1 11 ? -18.563 -12.797 -82.913 1.00 39.33 3 LYS B C 1
ATOM 3841 O O . LYS B 1 11 ? -19.347 -12.139 -82.227 1.00 49.94 3 LYS B O 1
ATOM 3847 N N . GLN B 1 12 ? -18.761 -14.086 -83.201 1.00 32.41 4 GLN B N 1
ATOM 3848 C CA . GLN B 1 12 ? -19.780 -14.864 -82.506 1.00 33.20 4 GLN B CA 1
ATOM 3849 C C . GLN B 1 12 ? -19.171 -16.172 -82.033 1.00 28.13 4 GLN B C 1
ATOM 3850 O O . GLN B 1 12 ? -18.347 -16.771 -82.729 1.00 31.95 4 GLN B O 1
ATOM 3856 N N . THR B 1 13 ? -19.559 -16.596 -80.834 1.00 28.10 5 THR B N 1
ATOM 3857 C CA . THR B 1 13 ? -19.037 -17.837 -80.296 1.00 24.42 5 THR B CA 1
ATOM 3858 C C . THR B 1 13 ? -19.711 -19.031 -80.956 1.00 25.64 5 THR B C 1
ATOM 3859 O O . THR B 1 13 ? -20.766 -18.926 -81.578 1.00 25.92 5 THR B O 1
ATOM 3863 N N . ILE B 1 14 ? -19.094 -20.190 -80.766 1.00 24.60 6 ILE B N 1
ATOM 3864 C CA . ILE B 1 14 ? -19.700 -21.428 -81.215 1.00 23.62 6 ILE B CA 1
ATOM 3865 C C . ILE B 1 14 ? -21.052 -21.630 -80.551 1.00 23.39 6 ILE B C 1
ATOM 3866 O O . ILE B 1 14 ? -21.997 -22.120 -81.180 1.00 23.35 6 ILE B O 1
ATOM 3871 N N . LYS B 1 15 ? -21.184 -21.223 -79.284 1.00 21.38 7 LYS B N 1
ATOM 3872 C CA . LYS B 1 15 ? -22.477 -21.354 -78.612 1.00 21.36 7 LYS B CA 1
ATOM 3873 C C . LYS B 1 15 ? -23.556 -20.550 -79.328 1.00 23.06 7 LYS B C 1
ATOM 3874 O O . LYS B 1 15 ? -24.687 -21.021 -79.503 1.00 26.74 7 LYS B O 1
ATOM 3880 N N . GLU B 1 16 ? -23.225 -19.336 -79.759 1.00 25.64 8 GLU B N 1
ATOM 3881 C CA . GLU B 1 16 ? -24.188 -18.524 -80.493 1.00 25.64 8 GLU B CA 1
ATOM 3882 C C . GLU B 1 16 ? -24.607 -19.201 -81.795 1.00 26.27 8 GLU B C 1
ATOM 3883 O O . GLU B 1 16 ? -25.795 -19.214 -82.143 1.00 27.93 8 GLU B O 1
ATOM 3889 N N . VAL B 1 17 ? -23.639 -19.755 -82.527 1.00 26.86 9 VAL B N 1
ATOM 3890 C CA . VAL B 1 17 ? -23.925 -20.410 -83.805 1.00 32.00 9 VAL B CA 1
ATOM 3891 C C . VAL B 1 17 ? -24.853 -21.600 -83.603 1.00 31.77 9 VAL B C 1
ATOM 3892 O O . VAL B 1 17 ? -25.855 -21.754 -84.302 1.00 34.97 9 VAL B O 1
ATOM 3896 N N . LEU B 1 18 ? -24.519 -22.473 -82.655 1.00 28.77 10 LEU B N 1
ATOM 3897 C CA . LEU B 1 18 ? -25.315 -23.681 -82.453 1.00 34.21 10 LEU B CA 1
ATOM 3898 C C . LEU B 1 18 ? -26.703 -23.375 -81.916 1.00 41.05 10 LEU B C 1
ATOM 3899 O O . LEU B 1 18 ? -27.641 -24.143 -82.155 1.00 45.53 10 LEU B O 1
ATOM 3904 N N . GLU B 1 19 ? -26.856 -22.279 -81.184 1.00 41.66 11 GLU B N 1
ATOM 3905 C CA . GLU B 1 19 ? -28.136 -21.996 -80.553 1.00 46.94 11 GLU B CA 1
ATOM 3906 C C . GLU B 1 19 ? -29.076 -21.198 -81.439 1.00 45.80 11 GLU B C 1
ATOM 3907 O O . GLU B 1 19 ? -30.294 -21.330 -81.298 1.00 56.15 11 GLU B O 1
ATOM 3913 N N . ASN B 1 20 ? -28.551 -20.369 -82.337 1.00 45.30 12 ASN B N 1
ATOM 3914 C CA . ASN B 1 20 ? -29.362 -19.599 -83.273 1.00 48.68 12 ASN B CA 1
ATOM 3915 C C . ASN B 1 20 ? -29.009 -19.954 -84.712 1.00 47.60 12 ASN B C 1
ATOM 3916 O O . ASN B 1 20 ? -28.931 -19.077 -85.573 1.00 49.17 12 ASN B O 1
ATOM 3921 N N . TYR B 1 21 ? -28.789 -21.242 -84.996 1.00 45.30 13 TYR B N 1
ATOM 3922 C CA . TYR B 1 21 ? -28.225 -21.620 -86.292 1.00 44.57 13 TYR B CA 1
ATOM 3923 C C . TYR B 1 21 ? -29.059 -21.096 -87.455 1.00 45.18 13 TYR B C 1
ATOM 3924 O O . TYR B 1 21 ? -28.508 -20.714 -88.496 1.00 44.67 13 TYR B O 1
ATOM 3933 N N . LYS B 1 22 ? -30.380 -21.046 -87.292 1.00 45.54 14 LYS B N 1
ATOM 3934 C CA . LYS B 1 22 ? -31.229 -20.612 -88.389 1.00 52.52 14 LYS B CA 1
ATOM 3935 C C . LYS B 1 22 ? -30.946 -19.169 -88.784 1.00 55.36 14 LYS B C 1
ATOM 3936 O O . LYS B 1 22 ? -31.188 -18.787 -89.930 1.00 54.11 14 LYS B O 1
ATOM 3938 N N . LYS B 1 23 ? -30.415 -18.352 -87.871 1.00 57.89 15 LYS B N 1
ATOM 3939 C CA . LYS B 1 23 ? -30.109 -16.982 -88.266 1.00 62.77 15 LYS B CA 1
ATOM 3940 C C . LYS B 1 23 ? -28.749 -16.863 -88.946 1.00 59.53 15 LYS B C 1
ATOM 3941 O O . LYS B 1 23 ? -28.526 -15.900 -89.685 1.00 61.93 15 LYS B O 1
ATOM 3947 N N . PHE B 1 24 ? -27.845 -17.817 -88.734 1.00 55.62 16 PHE B N 1
ATOM 3948 C CA . PHE B 1 24 ? -26.610 -17.875 -89.505 1.00 51.47 16 PHE B CA 1
ATOM 3949 C C . PHE B 1 24 ? -26.734 -18.745 -90.750 1.00 55.35 16 PHE B C 1
ATOM 3950 O O . PHE B 1 24 ? -25.863 -18.676 -91.622 1.00 56.24 16 PHE B O 1
ATOM 3958 N N . LEU B 1 25 ? -27.804 -19.534 -90.857 1.00 55.87 17 LEU B N 1
ATOM 3959 C CA . LEU B 1 25 ? -27.938 -20.532 -91.914 1.00 54.65 17 LEU B CA 1
ATOM 3960 C C . LEU B 1 25 ? -27.785 -19.914 -93.300 1.00 54.38 17 LEU B C 1
ATOM 3961 O O . LEU B 1 25 ? -28.390 -18.884 -93.606 1.00 58.60 17 LEU B O 1
ATOM 3966 N N . HIS B 1 26 ? -26.963 -20.558 -94.134 1.00 51.17 18 HIS B N 1
ATOM 3967 C CA . HIS B 1 26 ? -26.693 -20.197 -95.526 1.00 56.21 18 HIS B CA 1
ATOM 3968 C C . HIS B 1 26 ? -25.915 -18.893 -95.674 1.00 53.69 18 HIS B C 1
ATOM 3969 O O . HIS B 1 26 ? -25.766 -18.393 -96.793 1.00 54.83 18 HIS B O 1
ATOM 3976 N N . HIS B 1 27 ? -25.406 -18.335 -94.584 1.00 51.26 19 HIS B N 1
ATOM 3977 C CA . HIS B 1 27 ? -24.489 -17.208 -94.625 1.00 52.02 19 HIS B CA 1
ATOM 3978 C C . HIS B 1 27 ? -23.070 -17.693 -94.357 1.00 42.84 19 HIS B C 1
ATOM 3979 O O . HIS B 1 27 ? -22.856 -18.735 -93.736 1.00 40.24 19 HIS B O 1
ATOM 3986 N N . ASP B 1 28 ? -22.097 -16.931 -94.840 1.00 38.56 20 ASP B N 1
ATOM 3987 C CA . ASP B 1 28 ? -20.710 -17.173 -94.471 1.00 38.33 20 ASP B CA 1
ATOM 3988 C C . ASP B 1 28 ? -20.422 -16.496 -93.142 1.00 38.63 20 ASP B C 1
ATOM 3989 O O . ASP B 1 28 ? -20.831 -15.355 -92.918 1.00 43.53 20 ASP B O 1
ATOM 3994 N N . ILE B 1 29 ? -19.710 -17.195 -92.257 1.00 32.56 21 ILE B N 1
ATOM 3995 C CA . ILE B 1 29 ? -19.268 -16.606 -91.001 1.00 37.72 21 ILE B CA 1
ATOM 3996 C C . ILE B 1 29 ? -17.800 -16.944 -90.780 1.00 38.96 21 ILE B C 1
ATOM 3997 O O . ILE B 1 29 ? -17.224 -17.793 -91.458 1.00 36.18 21 ILE B O 1
ATOM 4002 N N . THR B 1 30 ? -17.200 -16.247 -89.817 1.00 34.46 22 THR B N 1
ATOM 4003 C CA . THR B 1 30 ? -15.829 -16.478 -89.377 1.00 25.12 22 THR B CA 1
ATOM 4004 C C . THR B 1 30 ? -15.887 -17.014 -87.954 1.00 33.39 22 THR B C 1
ATOM 4005 O O . THR B 1 30 ? -16.483 -16.376 -87.077 1.00 32.28 22 THR B O 1
ATOM 4009 N N . VAL B 1 31 ? -15.290 -18.186 -87.729 1.00 31.51 23 VAL B N 1
ATOM 4010 C CA . VAL B 1 31 ? -15.267 -18.824 -86.418 1.00 30.17 23 VAL B CA 1
ATOM 4011 C C . VAL B 1 31 ? -13.827 -19.124 -86.011 1.00 30.67 23 VAL B C 1
ATOM 4012 O O . VAL B 1 31 ? -12.954 -19.357 -86.853 1.00 33.83 23 VAL B O 1
ATOM 4016 N N . TYR B 1 32 ? -13.597 -19.163 -84.698 1.00 22.78 24 TYR B N 1
ATOM 4017 C CA . TYR B 1 32 ? -12.287 -19.392 -84.104 1.00 26.42 24 TYR B CA 1
ATOM 4018 C C . TYR B 1 32 ? -12.398 -20.495 -83.058 1.00 23.72 24 TYR B C 1
ATOM 4019 O O . TYR B 1 32 ? -13.389 -20.565 -82.326 1.00 25.02 24 TYR B O 1
ATOM 4028 N N . GLY B 1 33 ? -11.388 -21.349 -82.962 1.00 21.15 25 GLY B N 1
ATOM 4029 C CA . GLY B 1 33 ? -11.432 -22.366 -81.928 1.00 20.72 25 GLY B CA 1
ATOM 4030 C C . GLY B 1 33 ? -10.213 -23.257 -81.954 1.00 28.18 25 GLY B C 1
ATOM 4031 O O . GLY B 1 33 ? -9.243 -23.005 -82.676 1.00 27.64 25 GLY B O 1
ATOM 4032 N N . TRP B 1 34 ? -10.272 -24.299 -81.126 1.00 23.12 26 TRP B N 1
ATOM 4033 C CA . TRP B 1 34 ? -9.242 -25.318 -81.055 1.00 21.08 26 TRP B CA 1
ATOM 4034 C C . TRP B 1 34 ? -9.815 -26.646 -81.539 1.00 28.03 26 TRP B C 1
ATOM 4035 O O . TRP B 1 34 ? -10.994 -26.952 -81.329 1.00 22.76 26 TRP B O 1
ATOM 4046 N N . VAL B 1 35 ? -8.964 -27.433 -82.194 1.00 26.36 27 VAL B N 1
ATOM 4047 C CA . VAL B 1 35 ? -9.371 -28.740 -82.697 1.00 26.68 27 VAL B CA 1
ATOM 4048 C C . VAL B 1 35 ? -9.523 -29.719 -81.544 1.00 26.23 27 VAL B C 1
ATOM 4049 O O . VAL B 1 35 ? -8.583 -29.946 -80.775 1.00 22.79 27 VAL B O 1
ATOM 4053 N N . ARG B 1 36 ? -10.697 -30.338 -81.450 1.00 26.69 28 ARG B N 1
ATOM 4054 C CA . ARG B 1 36 ? -10.909 -31.455 -80.537 1.00 28.46 28 ARG B CA 1
ATOM 4055 C C . ARG B 1 36 ? -10.604 -32.794 -81.197 1.00 29.74 28 ARG B C 1
ATOM 4056 O O . ARG B 1 36 ? -10.018 -33.680 -80.568 1.00 29.02 28 ARG B O 1
ATOM 4064 N N . ALA B 1 37 ? -10.990 -32.946 -82.458 1.00 22.39 29 ALA B N 1
ATOM 4065 C CA . ALA B 1 37 ? -10.674 -34.118 -83.256 1.00 29.48 29 ALA B CA 1
ATOM 4066 C C . ALA B 1 37 ? -10.730 -33.722 -84.722 1.00 28.74 29 ALA B C 1
ATOM 4067 O O . ALA B 1 37 ? -11.338 -32.714 -85.091 1.00 27.02 29 ALA B O 1
ATOM 4069 N N . PHE B 1 38 ? -10.083 -34.526 -85.557 1.00 33.21 30 PHE B N 1
ATOM 4070 C CA . PHE B 1 38 ? -10.131 -34.365 -87.008 1.00 37.38 30 PHE B CA 1
ATOM 4071 C C . PHE B 1 38 ? -10.361 -35.756 -87.583 1.00 40.15 30 PHE B C 1
ATOM 4072 O O . PHE B 1 38 ? -9.443 -36.577 -87.618 1.00 46.24 30 PHE B O 1
ATOM 4080 N N . ARG B 1 39 ? -11.591 -36.029 -88.005 1.00 41.29 31 ARG B N 1
ATOM 4081 C CA . ARG B 1 39 ? -12.017 -37.374 -88.367 1.00 41.65 31 ARG B CA 1
ATOM 4082 C C . ARG B 1 39 ? -12.119 -37.524 -89.878 1.00 44.01 31 ARG B C 1
ATOM 4083 O O . ARG B 1 39 ? -12.563 -36.603 -90.578 1.00 37.69 31 ARG B O 1
ATOM 4085 N N . SER B 1 40 ? -11.693 -38.694 -90.367 1.00 44.40 32 SER B N 1
ATOM 4086 C CA . SER B 1 40 ? -11.891 -39.123 -91.752 1.00 48.50 32 SER B CA 1
ATOM 4087 C C . SER B 1 40 ? -11.313 -38.132 -92.753 1.00 46.62 32 SER B C 1
ATOM 4088 O O . SER B 1 40 ? -11.787 -38.047 -93.890 1.00 44.00 32 SER B O 1
ATOM 4091 N N . ASN B 1 41 ? -10.291 -37.382 -92.340 1.00 48.02 33 ASN B N 1
ATOM 4092 C CA . ASN B 1 41 ? -9.668 -36.378 -93.200 1.00 53.75 33 ASN B CA 1
ATOM 4093 C C . ASN B 1 41 ? -10.706 -35.408 -93.765 1.00 49.84 33 ASN B C 1
ATOM 4094 O O . ASN B 1 41 ? -10.617 -34.977 -94.918 1.00 44.76 33 ASN B O 1
ATOM 4099 N N . ARG B 1 42 ? -11.710 -35.070 -92.951 1.00 44.14 34 ARG B N 1
ATOM 4100 C CA . ARG B 1 42 ? -12.802 -34.241 -93.449 1.00 41.19 34 ARG B CA 1
ATOM 4101 C C . ARG B 1 42 ? -13.487 -33.397 -92.376 1.00 35.48 34 ARG B C 1
ATOM 4102 O O . ARG B 1 42 ? -13.860 -32.250 -92.640 1.00 33.17 34 ARG B O 1
ATOM 4110 N N . PHE B 1 43 ? -13.676 -33.942 -91.177 1.00 28.20 35 PHE B N 1
ATOM 4111 C CA . PHE B 1 43 ? -14.539 -33.329 -90.173 1.00 28.73 35 PHE B CA 1
ATOM 4112 C C . PHE B 1 43 ? -13.709 -32.862 -88.989 1.00 29.84 35 PHE B C 1
ATOM 4113 O O . PHE B 1 43 ? -13.205 -33.688 -88.223 1.00 24.93 35 PHE B O 1
ATOM 4121 N N . ILE B 1 44 ? -13.622 -31.546 -88.810 1.00 26.35 36 ILE B N 1
ATOM 4122 C CA . ILE B 1 44 ? -12.999 -30.952 -87.628 1.00 31.41 36 ILE B CA 1
ATOM 4123 C C . ILE B 1 44 ? -14.077 -30.708 -86.581 1.00 29.33 36 ILE B C 1
ATOM 4124 O O . ILE B 1 44 ? -15.073 -30.030 -86.857 1.00 28.82 36 ILE B O 1
ATOM 4129 N N . ALA B 1 45 ? -13.882 -31.247 -85.379 1.00 25.04 37 ALA B N 1
ATOM 4130 C CA . ALA B 1 45 ? -14.697 -30.872 -84.228 1.00 21.87 37 ALA B CA 1
ATOM 4131 C C . ALA B 1 45 ? -14.004 -29.705 -83.531 1.00 24.86 37 ALA B C 1
ATOM 4132 O O . ALA B 1 45 ? -12.938 -29.878 -82.928 1.00 30.26 37 ALA B O 1
ATOM 4134 N N . LEU B 1 46 ? -14.597 -28.516 -83.608 1.00 23.86 38 LEU B N 1
ATOM 4135 C CA . LEU B 1 46 ? -13.980 -27.299 -83.087 1.00 23.82 38 LEU B CA 1
ATOM 4136 C C . LEU B 1 46 ? -14.672 -26.859 -81.806 1.00 24.19 38 LEU B C 1
ATOM 4137 O O . LEU B 1 46 ? -15.897 -26.966 -81.695 1.00 21.83 38 LEU B O 1
ATOM 4142 N N . ASN B 1 47 ? -13.887 -26.343 -80.850 1.00 23.04 39 ASN B N 1
ATOM 4143 C CA . ASN B 1 47 ? -14.405 -25.888 -79.561 1.00 21.29 39 ASN B CA 1
ATOM 4144 C C . ASN B 1 47 ? -13.708 -24.595 -79.165 1.00 24.25 39 ASN B C 1
ATOM 4145 O O . ASN B 1 47 ? -12.496 -24.463 -79.350 1.00 26.59 39 ASN B O 1
ATOM 4150 N N . ASP B 1 48 ? -14.469 -23.633 -78.638 1.00 23.36 40 ASP B N 1
ATOM 4151 C CA . ASP B 1 48 ? -13.894 -22.354 -78.227 1.00 25.40 40 ASP B CA 1
ATOM 4152 C C . ASP B 1 48 ? -14.159 -22.016 -76.767 1.00 21.96 40 ASP B C 1
ATOM 4153 O O . ASP B 1 48 ? -13.975 -20.858 -76.375 1.00 22.12 40 ASP B O 1
ATOM 4158 N N . GLY B 1 49 ? -14.594 -22.980 -75.954 1.00 24.35 41 GLY B N 1
ATOM 4159 C CA . GLY B 1 49 ? -14.829 -22.729 -74.541 1.00 24.86 41 GLY B CA 1
ATOM 4160 C C . GLY B 1 49 ? -16.165 -22.103 -74.210 1.00 22.99 41 GLY B C 1
ATOM 4161 O O . GLY B 1 49 ? -16.561 -22.109 -73.034 1.00 24.37 41 GLY B O 1
ATOM 4162 N N . SER B 1 50 ? -16.876 -21.551 -75.195 1.00 17.57 42 SER B N 1
ATOM 4163 C CA . SER B 1 50 ? -18.194 -20.988 -74.927 1.00 16.83 42 SER B CA 1
ATOM 4164 C C . SER B 1 50 ? -19.236 -22.047 -74.585 1.00 21.16 42 SER B C 1
ATOM 4165 O O . SER B 1 50 ? -20.264 -21.718 -73.979 1.00 22.05 42 SER B O 1
ATOM 4168 N N . THR B 1 51 ? -19.015 -23.292 -74.990 1.00 21.72 43 THR B N 1
ATOM 4169 C CA . THR B 1 51 ? -19.930 -24.380 -74.668 1.00 18.23 43 THR B CA 1
ATOM 4170 C C . THR B 1 51 ? -19.150 -25.677 -74.720 1.00 20.71 43 THR B C 1
ATOM 4171 O O . THR B 1 51 ? -18.115 -25.778 -75.392 1.00 23.11 43 THR B O 1
ATOM 4175 N N . ILE B 1 52 ? -19.674 -26.678 -74.010 1.00 21.95 44 ILE B N 1
ATOM 4176 C CA . ILE B 1 52 ? -19.109 -28.018 -74.088 1.00 22.95 44 ILE B CA 1
ATOM 4177 C C . ILE B 1 52 ? -19.231 -28.552 -75.504 1.00 27.26 44 ILE B C 1
ATOM 4178 O O . ILE B 1 52 ? -18.382 -29.330 -75.960 1.00 20.02 44 ILE B O 1
ATOM 4183 N N . ASN B 1 53 ? -20.241 -28.097 -76.239 1.00 26.39 45 ASN B N 1
ATOM 4184 C CA . ASN B 1 53 ? -20.525 -28.655 -77.550 1.00 27.22 45 ASN B CA 1
ATOM 4185 C C . ASN B 1 53 ? -19.482 -28.217 -78.568 1.00 29.69 45 ASN B C 1
ATOM 4186 O O . ASN B 1 53 ? -18.904 -27.131 -78.473 1.00 26.78 45 ASN B O 1
ATOM 4191 N N . ASN B 1 54 ? -19.239 -29.076 -79.555 1.00 24.51 46 ASN B N 1
ATOM 4192 C CA . ASN B 1 54 ? -18.323 -28.739 -80.635 1.00 27.15 46 ASN B CA 1
ATOM 4193 C C . ASN B 1 54 ? -19.097 -28.328 -81.884 1.00 23.99 46 ASN B C 1
ATOM 4194 O O . ASN B 1 54 ? -20.257 -28.690 -82.066 1.00 29.68 46 ASN B O 1
ATOM 4199 N N . LEU B 1 55 ? -18.446 -27.538 -82.734 1.00 24.23 47 LEU B N 1
ATOM 4200 C CA . LEU B 1 55 ? -18.969 -27.182 -84.046 1.00 22.73 47 LEU B CA 1
ATOM 4201 C C . LEU B 1 55 ? -18.222 -27.991 -85.101 1.00 29.84 47 LEU B C 1
ATOM 4202 O O . LEU B 1 55 ? -16.984 -28.026 -85.097 1.00 27.76 47 LEU B O 1
ATOM 4207 N N . GLN B 1 56 ? -18.966 -28.647 -85.991 1.00 26.28 48 GLN B N 1
ATOM 4208 C CA . GLN B 1 56 ? -18.351 -29.443 -87.053 1.00 26.29 48 GLN B CA 1
ATOM 4209 C C . GLN B 1 56 ? -17.950 -28.580 -88.245 1.00 31.37 48 GLN B C 1
ATOM 4210 O O . GLN B 1 56 ? -18.774 -27.851 -88.804 1.00 26.17 48 GLN B O 1
ATOM 4216 N N . ILE B 1 57 ? -16.689 -28.691 -88.652 1.00 28.21 49 ILE B N 1
ATOM 4217 C CA . ILE B 1 57 ? -16.171 -28.023 -89.839 1.00 22.83 49 ILE B CA 1
ATOM 4218 C C . ILE B 1 57 ? -15.921 -29.091 -90.893 1.00 25.31 49 ILE B C 1
ATOM 4219 O O . ILE B 1 57 ? -15.261 -30.097 -90.612 1.00 28.98 49 ILE B O 1
ATOM 4224 N N . VAL B 1 58 ? -16.465 -28.886 -92.088 1.00 26.22 50 VAL B N 1
ATOM 4225 C CA . VAL B 1 58 ? -16.307 -29.804 -93.208 1.00 33.15 50 VAL B CA 1
ATOM 4226 C C . VAL B 1 58 ? -15.206 -29.264 -94.110 1.00 36.82 50 VAL B C 1
ATOM 4227 O O . VAL B 1 58 ? -15.289 -28.128 -94.590 1.00 33.57 50 VAL B O 1
ATOM 4231 N N . VAL B 1 59 ? -14.187 -30.083 -94.357 1.00 37.36 51 VAL B N 1
ATOM 4232 C CA . VAL B 1 59 ? -12.999 -29.677 -95.095 1.00 39.52 51 VAL B CA 1
ATOM 4233 C C . VAL B 1 59 ? -12.913 -30.513 -96.363 1.00 45.10 51 VAL B C 1
ATOM 4234 O O . VAL B 1 59 ? -12.652 -31.721 -96.300 1.00 44.62 51 VAL B O 1
ATOM 4238 N N . ASP B 1 60 ? -13.123 -29.877 -97.512 1.00 49.00 52 ASP B N 1
ATOM 4239 C CA . ASP B 1 60 ? -12.895 -30.533 -98.793 1.00 57.73 52 ASP B CA 1
ATOM 4240 C C . ASP B 1 60 ? -11.417 -30.416 -99.143 1.00 52.47 52 ASP B C 1
ATOM 4241 O O . ASP B 1 60 ? -10.888 -29.305 -99.258 1.00 46.45 52 ASP B O 1
ATOM 4246 N N . PHE B 1 61 ? -10.766 -31.562 -99.351 1.00 53.40 53 PHE B N 1
ATOM 4247 C CA . PHE B 1 61 ? -9.324 -31.579 -99.569 1.00 55.67 53 PHE B CA 1
ATOM 4248 C C . PHE B 1 61 ? -8.919 -30.758 -100.788 1.00 57.72 53 PHE B C 1
ATOM 4249 O O . PHE B 1 61 ? -7.836 -30.163 -100.797 1.00 60.88 53 PHE B O 1
ATOM 4251 N N . GLU B 1 62 ? -9.776 -30.696 -101.810 1.00 54.47 54 GLU B N 1
ATOM 4252 C CA . GLU B 1 62 ? -9.432 -30.040 -103.067 1.00 59.29 54 GLU B CA 1
ATOM 4253 C C . GLU B 1 62 ? -9.442 -28.519 -102.990 1.00 59.66 54 GLU B C 1
ATOM 4254 O O . GLU B 1 62 ? -9.003 -27.868 -103.944 1.00 63.49 54 GLU B O 1
ATOM 4260 N N . ASN B 1 63 ? -9.939 -27.938 -101.904 1.00 55.05 55 ASN B N 1
ATOM 4261 C CA . ASN B 1 63 ? -9.970 -26.492 -101.742 1.00 54.19 55 ASN B CA 1
ATOM 4262 C C . ASN B 1 63 ? -8.823 -25.963 -100.892 1.00 52.14 55 ASN B C 1
ATOM 4263 O O . ASN B 1 63 ? -8.772 -24.757 -100.631 1.00 51.99 55 ASN B O 1
ATOM 4268 N N . PHE B 1 64 ? -7.908 -26.830 -100.452 1.00 50.83 56 PHE B N 1
ATOM 4269 C CA . PHE B 1 64 ? -6.845 -26.448 -99.532 1.00 46.17 56 PHE B CA 1
ATOM 4270 C C . PHE B 1 64 ? -5.563 -27.187 -99.881 1.00 52.89 56 PHE B C 1
ATOM 4271 O O . PHE B 1 64 ? -5.593 -28.307 -100.399 1.00 49.80 56 PHE B O 1
ATOM 4279 N N . ASP B 1 65 ? -4.434 -26.549 -99.584 1.00 56.49 57 ASP B N 1
ATOM 4280 C CA . ASP B 1 65 ? -3.148 -27.207 -99.756 1.00 66.91 57 ASP B CA 1
ATOM 4281 C C . ASP B 1 65 ? -3.047 -28.404 -98.817 1.00 67.75 57 ASP B C 1
ATOM 4282 O O . ASP B 1 65 ? -3.458 -28.338 -97.654 1.00 65.03 57 ASP B O 1
ATOM 4287 N N . GLU B 1 66 ? -2.503 -29.513 -99.332 1.00 68.01 58 GLU B N 1
ATOM 4288 C CA . GLU B 1 66 ? -2.324 -30.701 -98.501 1.00 67.09 58 GLU B CA 1
ATOM 4289 C C . GLU B 1 66 ? -1.391 -30.427 -97.326 1.00 69.51 58 GLU B C 1
ATOM 4290 O O . GLU B 1 66 ? -1.510 -31.067 -96.274 1.00 69.84 58 GLU B O 1
ATOM 4292 N N . ASN B 1 67 ? -0.468 -29.473 -97.476 1.00 67.40 59 ASN B N 1
ATOM 4293 C CA . ASN B 1 67 ? 0.374 -29.087 -96.349 1.00 70.62 59 ASN B CA 1
ATOM 4294 C C . ASN B 1 67 ? -0.437 -28.418 -95.238 1.00 68.71 59 ASN B C 1
ATOM 4295 O O . ASN B 1 67 ? -0.046 -28.481 -94.066 1.00 60.36 59 ASN B O 1
ATOM 4300 N N . LEU B 1 68 ? -1.561 -27.778 -95.577 1.00 70.18 60 LEU B N 1
ATOM 4301 C CA . LEU B 1 68 ? -2.437 -27.207 -94.558 1.00 63.92 60 LEU B CA 1
ATOM 4302 C C . LEU B 1 68 ? -3.345 -28.249 -93.923 1.00 58.77 60 LEU B C 1
ATOM 4303 O O . LEU B 1 68 ? -3.803 -28.045 -92.794 1.00 62.91 60 LEU B O 1
ATOM 4308 N N . ILE B 1 69 ? -3.612 -29.361 -94.612 1.00 57.75 61 ILE B N 1
ATOM 4309 C CA . ILE B 1 69 ? -4.346 -30.453 -93.978 1.00 55.84 61 ILE B CA 1
ATOM 4310 C C . ILE B 1 69 ? -3.494 -31.139 -92.916 1.00 55.58 61 ILE B C 1
ATOM 4311 O O . ILE B 1 69 ? -4.024 -31.649 -91.923 1.00 57.69 61 ILE B O 1
ATOM 4313 N N . LYS B 1 70 ? -2.170 -31.159 -93.094 1.00 55.02 62 LYS B N 1
ATOM 4314 C CA . LYS B 1 70 ? -1.280 -31.847 -92.160 1.00 51.20 62 LYS B CA 1
ATOM 4315 C C . LYS B 1 70 ? -1.022 -31.051 -90.887 1.00 50.34 62 LYS B C 1
ATOM 4316 O O . LYS B 1 70 ? -0.529 -31.615 -89.905 1.00 51.50 62 LYS B O 1
ATOM 4318 N N . ASN B 1 71 ? -1.328 -29.756 -90.881 1.00 42.50 63 ASN B N 1
ATOM 4319 C CA . ASN B 1 71 ? -1.186 -28.933 -89.691 1.00 46.14 63 ASN B CA 1
ATOM 4320 C C . ASN B 1 71 ? -2.489 -28.793 -88.925 1.00 45.15 63 ASN B C 1
ATOM 4321 O O . ASN B 1 71 ? -2.630 -27.864 -88.121 1.00 46.83 63 ASN B O 1
ATOM 4326 N N . ILE B 1 72 ? -3.450 -29.675 -89.175 1.00 39.45 64 ILE B N 1
ATOM 4327 C CA . ILE B 1 72 ? -4.693 -29.713 -88.417 1.00 38.48 64 ILE B CA 1
ATOM 4328 C C . ILE B 1 72 ? -4.540 -30.858 -87.427 1.00 36.82 64 ILE B C 1
ATOM 4329 O O . ILE B 1 72 ? -4.770 -32.025 -87.759 1.00 39.54 64 ILE B O 1
ATOM 4334 N N . ASN B 1 73 ? -4.127 -30.526 -86.208 1.00 31.64 65 ASN B N 1
ATOM 4335 C CA . ASN B 1 73 ? -3.801 -31.523 -85.211 1.00 29.42 65 ASN B CA 1
ATOM 4336 C C . ASN B 1 73 ? -4.635 -31.271 -83.967 1.00 34.50 65 ASN B C 1
ATOM 4337 O O . ASN B 1 73 ? -5.239 -30.213 -83.806 1.00 35.21 65 ASN B O 1
ATOM 4342 N N . THR B 1 74 ? -4.668 -32.258 -83.080 1.00 34.60 66 THR B N 1
ATOM 4343 C CA . THR B 1 74 ? -5.339 -32.060 -81.807 1.00 28.49 66 THR B CA 1
ATOM 4344 C C . THR B 1 74 ? -4.747 -30.851 -81.095 1.00 22.96 66 THR B C 1
ATOM 4345 O O . THR B 1 74 ? -3.524 -30.679 -81.050 1.00 28.32 66 THR B O 1
ATOM 4349 N N . ALA B 1 75 ? -5.631 -29.999 -80.571 1.00 21.59 67 ALA B N 1
ATOM 4350 C CA . ALA B 1 75 ? -5.351 -28.746 -79.870 1.00 27.47 67 ALA B CA 1
ATOM 4351 C C . ALA B 1 75 ? -4.838 -27.643 -80.789 1.00 26.96 67 ALA B C 1
ATOM 4352 O O . ALA B 1 75 ? -4.528 -26.546 -80.294 1.00 31.24 67 ALA B O 1
ATOM 4354 N N . SER B 1 76 ? -4.736 -27.882 -82.097 1.00 23.83 68 SER B N 1
ATOM 4355 C CA . SER B 1 76 ? -4.384 -26.825 -83.035 1.00 27.40 68 SER B CA 1
ATOM 4356 C C . SER B 1 76 ? -5.400 -25.687 -82.988 1.00 26.57 68 SER B C 1
ATOM 4357 O O . SER B 1 76 ? -6.592 -25.900 -82.757 1.00 27.14 68 SER B O 1
ATOM 4360 N N . SER B 1 77 ? -4.918 -24.465 -83.211 1.00 23.84 69 SER B N 1
ATOM 4361 C CA . SER B 1 77 ? -5.752 -23.266 -83.203 1.00 28.37 69 SER B CA 1
ATOM 4362 C C . SER B 1 77 ? -6.072 -22.836 -84.629 1.00 27.52 69 SER B C 1
ATOM 4363 O O . SER B 1 77 ? -5.161 -22.718 -85.461 1.00 22.68 69 SER B O 1
ATOM 4366 N N . LEU B 1 78 ? -7.357 -22.550 -84.889 1.00 24.70 70 LEU B N 1
ATOM 4367 C CA . LEU B 1 78 ? -7.851 -22.338 -86.247 1.00 28.53 70 LEU B CA 1
ATOM 4368 C C . LEU B 1 78 ? -8.787 -21.142 -86.331 1.00 29.59 70 LEU B C 1
ATOM 4369 O O . LEU B 1 78 ? -9.649 -20.948 -85.465 1.00 25.71 70 LEU B O 1
ATOM 4374 N N . LYS B 1 79 ? -8.620 -20.362 -87.399 1.00 26.89 71 LYS B N 1
ATOM 4375 C CA . LYS B 1 79 ? -9.614 -19.404 -87.866 1.00 29.06 71 LYS B CA 1
ATOM 4376 C C . LYS B 1 79 ? -10.228 -19.948 -89.149 1.00 27.97 71 LYS B C 1
ATOM 4377 O O . LYS B 1 79 ? -9.502 -20.274 -90.095 1.00 28.96 71 LYS B O 1
ATOM 4383 N N . ILE B 1 80 ? -11.555 -20.043 -89.183 1.00 27.14 72 ILE B N 1
ATOM 4384 C CA . ILE B 1 80 ? -12.269 -20.641 -90.307 1.00 29.46 72 ILE B CA 1
ATOM 4385 C C . ILE B 1 80 ? -13.308 -19.658 -90.824 1.00 31.65 72 ILE B C 1
ATOM 4386 O O . ILE B 1 80 ? -14.071 -19.084 -90.042 1.00 28.99 72 ILE B O 1
ATOM 4391 N N . VAL B 1 81 ? -13.338 -19.483 -92.141 1.00 25.83 73 VAL B N 1
ATOM 4392 C CA . VAL B 1 81 ? -14.394 -18.770 -92.845 1.00 27.85 73 VAL B CA 1
ATOM 4393 C C . VAL B 1 81 ? -15.139 -19.805 -93.669 1.00 30.12 73 VAL B C 1
ATOM 4394 O O . VAL B 1 81 ? -14.520 -20.520 -94.464 1.00 30.53 73 VAL B O 1
ATOM 4398 N N . GLY B 1 82 ? -16.451 -19.896 -93.482 1.00 32.29 74 GLY B N 1
ATOM 4399 C CA . GLY B 1 82 ? -17.219 -20.834 -94.285 1.00 36.98 74 GLY B CA 1
ATOM 4400 C C . GLY B 1 82 ? -18.710 -20.624 -94.142 1.00 37.04 74 GLY B C 1
ATOM 4401 O O . GLY B 1 82 ? -19.176 -19.819 -93.333 1.00 40.93 74 GLY B O 1
ATOM 4402 N N . GLU B 1 83 ? -19.463 -21.388 -94.932 1.00 39.87 75 GLU B N 1
ATOM 4403 C CA . GLU B 1 83 ? -20.913 -21.242 -94.995 1.00 38.10 75 GLU B CA 1
ATOM 4404 C C . GLU B 1 83 ? -21.584 -22.163 -93.985 1.00 35.77 75 GLU B C 1
ATOM 4405 O O . GLU B 1 83 ? -21.234 -23.345 -93.887 1.00 35.13 75 GLU B O 1
ATOM 4411 N N . VAL B 1 84 ? -22.542 -21.616 -93.237 1.00 33.66 76 VAL B N 1
ATOM 4412 C CA . VAL B 1 84 ? -23.353 -22.408 -92.316 1.00 34.50 76 VAL B CA 1
ATOM 4413 C C . VAL B 1 84 ? -24.393 -23.155 -93.140 1.00 37.10 76 VAL B C 1
ATOM 4414 O O . VAL B 1 84 ? -25.175 -22.535 -93.872 1.00 36.37 76 VAL B O 1
ATOM 4418 N N . VAL B 1 85 ? -24.396 -24.488 -93.038 1.00 33.30 77 VAL B N 1
ATOM 4419 C CA . VAL B 1 85 ? -25.358 -25.316 -93.753 1.00 32.31 77 VAL B CA 1
ATOM 4420 C C . VAL B 1 85 ? -25.915 -26.367 -92.806 1.00 40.85 77 VAL B C 1
ATOM 4421 O O . VAL B 1 85 ? -25.313 -26.707 -91.786 1.00 38.97 77 VAL B O 1
ATOM 4425 N N . GLU B 1 86 ? -27.095 -26.867 -93.153 1.00 46.42 78 GLU B N 1
ATOM 4426 C CA . GLU B 1 86 ? -27.627 -28.044 -92.487 1.00 45.66 78 GLU B CA 1
ATOM 4427 C C . GLU B 1 86 ? -26.732 -29.234 -92.782 1.00 39.85 78 GLU B C 1
ATOM 4428 O O . GLU B 1 86 ? -26.328 -29.451 -93.927 1.00 45.11 78 GLU B O 1
ATOM 4434 N N . SER B 1 87 ? -26.430 -30.013 -91.754 1.00 35.27 79 SER B N 1
ATOM 4435 C CA . SER B 1 87 ? -25.605 -31.193 -91.947 1.00 40.07 79 SER B CA 1
ATOM 4436 C C . SER B 1 87 ? -26.412 -32.329 -92.565 1.00 43.23 79 SER B C 1
ATOM 4437 O O . SER B 1 87 ? -27.621 -32.455 -92.355 1.00 44.19 79 SER B O 1
ATOM 4440 N N . GLN B 1 88 ? -25.725 -33.154 -93.349 1.00 41.16 80 GLN B N 1
ATOM 4441 C CA . GLN B 1 88 ? -26.327 -34.381 -93.848 1.00 45.97 80 GLN B CA 1
ATOM 4442 C C . GLN B 1 88 ? -26.304 -35.485 -92.806 1.00 48.84 80 GLN B C 1
ATOM 4443 O O . GLN B 1 88 ? -27.059 -36.452 -92.932 1.00 51.45 80 GLN B O 1
ATOM 4449 N N . GLY B 1 89 ? -25.457 -35.354 -91.788 1.00 48.42 81 GLY B N 1
ATOM 4450 C CA . GLY B 1 89 ? -25.312 -36.383 -90.781 1.00 52.49 81 GLY B CA 1
ATOM 4451 C C . GLY B 1 89 ? -26.249 -36.182 -89.605 1.00 52.10 81 GLY B C 1
ATOM 4452 O O . GLY B 1 89 ? -26.559 -35.060 -89.214 1.00 47.09 81 GLY B O 1
ATOM 4453 N N . ALA B 1 90 ? -26.689 -37.305 -89.035 1.00 51.59 82 ALA B N 1
ATOM 4454 C CA . ALA B 1 90 ? -27.682 -37.257 -87.970 1.00 52.41 82 ALA B CA 1
ATOM 4455 C C . ALA B 1 90 ? -27.133 -36.684 -86.673 1.00 50.56 82 ALA B C 1
ATOM 4456 O O . ALA B 1 90 ? -27.921 -36.257 -85.824 1.00 57.23 82 ALA B O 1
ATOM 4458 N N . GLY B 1 91 ? -25.811 -36.652 -86.498 1.00 41.44 83 GLY B N 1
ATOM 4459 C CA . GLY B 1 91 ? -25.249 -36.254 -85.225 1.00 41.44 83 GLY B CA 1
ATOM 4460 C C . GLY B 1 91 ? -25.181 -34.770 -84.964 1.00 45.10 83 GLY B C 1
ATOM 4461 O O . GLY B 1 91 ? -24.758 -34.360 -83.875 1.00 38.52 83 GLY B O 1
ATOM 4462 N N . GLN B 1 92 ? -25.579 -33.946 -85.934 1.00 45.49 84 GLN B N 1
ATOM 4463 C CA . GLN B 1 92 ? -25.557 -32.500 -85.756 1.00 45.35 84 GLN B CA 1
ATOM 4464 C C . GLN B 1 92 ? -26.579 -31.862 -86.686 1.00 42.62 84 GLN B C 1
ATOM 4465 O O . GLN B 1 92 ? -26.922 -32.417 -87.737 1.00 39.31 84 GLN B O 1
ATOM 4471 N N . THR B 1 93 ? -27.063 -30.689 -86.280 1.00 39.15 85 THR B N 1
ATOM 4472 C CA . THR B 1 93 ? -28.021 -29.958 -87.099 1.00 46.12 85 THR B CA 1
ATOM 4473 C C . THR B 1 93 ? -27.334 -29.063 -88.120 1.00 40.17 85 THR B C 1
ATOM 4474 O O . THR B 1 93 ? -27.773 -29.003 -89.272 1.00 36.05 85 THR B O 1
ATOM 4478 N N . VAL B 1 94 ? -26.260 -28.369 -87.733 1.00 33.80 86 VAL B N 1
ATOM 4479 C CA . VAL B 1 94 ? -25.545 -27.500 -88.656 1.00 36.49 86 VAL B CA 1
ATOM 4480 C C . VAL B 1 94 ? -24.078 -27.873 -88.667 1.00 35.25 86 VAL B C 1
ATOM 4481 O O . VAL B 1 94 ? -23.564 -28.522 -87.752 1.00 32.34 86 VAL B O 1
ATOM 4485 N N . GLU B 1 95 ? -23.407 -27.434 -89.727 1.00 35.97 87 GLU B N 1
ATOM 4486 C CA . GLU B 1 95 ? -21.967 -27.576 -89.862 1.00 33.07 87 GLU B CA 1
ATOM 4487 C C . GLU B 1 95 ? -21.470 -26.442 -90.748 1.00 34.20 87 GLU B C 1
ATOM 4488 O O . GLU B 1 95 ? -22.257 -25.746 -91.393 1.00 35.71 87 GLU B O 1
ATOM 4494 N N . ILE B 1 96 ? -20.154 -26.250 -90.763 1.00 28.99 88 ILE B N 1
ATOM 4495 C CA . ILE B 1 96 ? -19.527 -25.193 -91.549 1.00 29.82 88 ILE B CA 1
ATOM 4496 C C . ILE B 1 96 ? -18.817 -25.841 -92.724 1.00 31.44 88 ILE B C 1
ATOM 4497 O O . ILE B 1 96 ? -17.967 -26.715 -92.530 1.00 30.56 88 ILE B O 1
ATOM 4502 N N . ILE B 1 97 ? -19.153 -25.404 -93.937 1.00 31.70 89 ILE B N 1
ATOM 4503 C CA . ILE B 1 97 ? -18.418 -25.787 -95.136 1.00 29.23 89 ILE B CA 1
ATOM 4504 C C . ILE B 1 97 ? -17.265 -24.798 -95.267 1.00 33.52 89 ILE B C 1
ATOM 4505 O O . ILE B 1 97 ? -17.467 -23.657 -95.672 1.00 34.94 89 ILE B O 1
ATOM 4510 N N . ALA B 1 98 ? -16.052 -25.230 -94.917 1.00 30.00 90 ALA B N 1
ATOM 4511 C CA . ALA B 1 98 ? -14.921 -24.308 -94.847 1.00 31.23 90 ALA B CA 1
ATOM 4512 C C . ALA B 1 98 ? -14.544 -23.784 -96.221 1.00 35.53 90 ALA B C 1
ATOM 4513 O O . ALA B 1 98 ? -14.453 -24.547 -97.189 1.00 34.64 90 ALA B O 1
ATOM 4515 N N . LYS B 1 99 ? -14.318 -22.474 -96.302 1.00 36.08 91 LYS B N 1
ATOM 4516 C CA . LYS B 1 99 ? -13.792 -21.831 -97.501 1.00 35.78 91 LYS B CA 1
ATOM 4517 C C . LYS B 1 99 ? -12.391 -21.276 -97.305 1.00 35.03 91 LYS B C 1
ATOM 4518 O O . LYS B 1 99 ? -11.615 -21.244 -98.259 1.00 34.19 91 LYS B O 1
ATOM 4524 N N . LYS B 1 100 ? -12.058 -20.835 -96.089 1.00 30.76 92 LYS B N 1
ATOM 4525 C CA . LYS B 1 100 ? -10.704 -20.453 -95.723 1.00 36.60 92 LYS B CA 1
ATOM 4526 C C . LYS B 1 100 ? -10.397 -21.052 -94.362 1.00 34.52 92 LYS B C 1
ATOM 4527 O O . LYS B 1 100 ? -11.261 -21.069 -93.483 1.00 36.33 92 LYS B O 1
ATOM 4529 N N . ILE B 1 101 ? -9.176 -21.561 -94.200 1.00 31.68 93 ILE B N 1
ATOM 4530 C CA . ILE B 1 101 ? -8.707 -22.135 -92.944 1.00 29.14 93 ILE B CA 1
ATOM 4531 C C . ILE B 1 101 ? -7.342 -21.532 -92.666 1.00 32.90 93 ILE B C 1
ATOM 4532 O O . ILE B 1 101 ? -6.470 -21.547 -93.542 1.00 30.21 93 ILE B O 1
ATOM 4537 N N . ILE B 1 102 ? -7.174 -20.955 -91.477 1.00 26.89 94 ILE B N 1
ATOM 4538 C CA . ILE B 1 102 ? -5.916 -20.332 -91.082 1.00 28.31 94 ILE B CA 1
ATOM 4539 C C . ILE B 1 102 ? -5.493 -20.910 -89.741 1.00 26.70 94 ILE B C 1
ATOM 4540 O O . ILE B 1 102 ? -6.261 -20.855 -88.773 1.00 26.81 94 ILE B O 1
ATOM 4545 N N . VAL B 1 103 ? -4.273 -21.454 -89.681 1.00 27.60 95 VAL B N 1
ATOM 4546 C CA . VAL B 1 103 ? -3.704 -21.915 -88.417 1.00 29.90 95 VAL B CA 1
ATOM 4547 C C . VAL B 1 103 ? -3.128 -20.714 -87.680 1.00 25.38 95 VAL B C 1
ATOM 4548 O O . VAL B 1 103 ? -2.295 -19.980 -88.220 1.00 27.78 95 VAL B O 1
ATOM 4552 N N . LEU B 1 104 ? -3.555 -20.521 -86.441 1.00 26.57 96 LEU B N 1
ATOM 4553 C CA . LEU B 1 104 ? -3.294 -19.272 -85.738 1.00 31.85 96 LEU B CA 1
ATOM 4554 C C . LEU B 1 104 ? -1.992 -19.269 -84.943 1.00 32.49 96 LEU B C 1
ATOM 4555 O O . LEU B 1 104 ? -1.549 -18.192 -84.529 1.00 31.99 96 LEU B O 1
ATOM 4560 N N . GLY B 1 105 ? -1.363 -20.422 -84.732 1.00 27.46 97 GLY B N 1
ATOM 4561 C CA . GLY B 1 105 ? -0.124 -20.438 -83.975 1.00 31.35 97 GLY B CA 1
ATOM 4562 C C . GLY B 1 105 ? 0.474 -21.828 -83.887 1.00 33.57 97 GLY B C 1
ATOM 4563 O O . GLY B 1 105 ? -0.105 -22.813 -84.359 1.00 31.01 97 GLY B O 1
ATOM 4564 N N . ASP B 1 106 ? 1.647 -21.883 -83.247 1.00 27.83 98 ASP B N 1
ATOM 4565 C CA . ASP B 1 106 ? 2.403 -23.122 -83.117 1.00 28.68 98 ASP B CA 1
ATOM 4566 C C . ASP B 1 106 ? 1.574 -24.214 -82.451 1.00 26.31 98 ASP B C 1
ATOM 4567 O O . ASP B 1 106 ? 0.768 -23.953 -81.554 1.00 30.10 98 ASP B O 1
ATOM 4572 N N . ASN B 1 107 ? 1.782 -25.452 -82.896 1.00 26.49 99 ASN B N 1
ATOM 4573 C CA . ASN B 1 107 ? 1.345 -26.624 -82.141 1.00 27.51 99 ASN B CA 1
ATOM 4574 C C . ASN B 1 107 ? 2.461 -27.660 -82.199 1.00 30.84 99 ASN B C 1
ATOM 4575 O O . ASN B 1 107 ? 2.654 -28.304 -83.232 1.00 33.16 99 ASN B O 1
ATOM 4580 N N . PHE B 1 108 ? 3.205 -27.811 -81.101 1.00 31.55 100 PHE B N 1
ATOM 4581 C CA . PHE B 1 108 ? 4.333 -28.744 -81.067 1.00 39.91 100 PHE B CA 1
ATOM 4582 C C . PHE B 1 108 ? 3.775 -30.124 -80.741 1.00 41.21 100 PHE B C 1
ATOM 4583 O O . PHE B 1 108 ? 3.710 -30.542 -79.585 1.00 37.49 100 PHE B O 1
ATOM 4591 N N . THR B 1 109 ? 3.361 -30.840 -81.789 1.00 37.32 101 THR B N 1
ATOM 4592 C CA . THR B 1 109 ? 2.569 -32.047 -81.604 1.00 35.77 101 THR B CA 1
ATOM 4593 C C . THR B 1 109 ? 3.381 -33.215 -81.056 1.00 40.59 101 THR B C 1
ATOM 4594 O O . THR B 1 109 ? 2.798 -34.132 -80.467 1.00 40.98 101 THR B O 1
ATOM 4598 N N . GLU B 1 110 ? 4.702 -33.222 -81.249 1.00 40.09 102 GLU B N 1
ATOM 4599 C CA . GLU B 1 110 ? 5.519 -34.254 -80.618 1.00 45.08 102 GLU B CA 1
ATOM 4600 C C . GLU B 1 110 ? 5.426 -34.155 -79.102 1.00 45.17 102 GLU B C 1
ATOM 4601 O O . GLU B 1 110 ? 5.301 -35.172 -78.411 1.00 43.97 102 GLU B O 1
ATOM 4603 N N . GLU B 1 111 ? 5.451 -32.930 -78.570 1.00 40.44 103 GLU B N 1
ATOM 4604 C CA . GLU B 1 111 ? 5.342 -32.708 -77.135 1.00 37.36 103 GLU B CA 1
ATOM 4605 C C . GLU B 1 111 ? 3.917 -32.849 -76.626 1.00 36.83 103 GLU B C 1
ATOM 4606 O O . GLU B 1 111 ? 3.710 -32.968 -75.417 1.00 35.58 103 GLU B O 1
ATOM 4612 N N . LEU B 1 112 ? 2.928 -32.824 -77.509 1.00 40.47 104 LEU B N 1
ATOM 4613 C CA . LEU B 1 112 ? 1.553 -32.850 -77.042 1.00 39.13 104 LEU B CA 1
ATOM 4614 C C . LEU B 1 112 ? 1.208 -34.162 -76.346 1.00 40.44 104 LEU B C 1
ATOM 4615 O O . LEU B 1 112 ? 0.362 -34.180 -75.441 1.00 40.58 104 LEU B O 1
ATOM 4620 N N . GLN B 1 113 ? 1.853 -35.263 -76.736 1.00 40.95 105 GLN B N 1
ATOM 4621 C CA . GLN B 1 113 ? 1.535 -36.567 -76.166 1.00 45.77 105 GLN B CA 1
ATOM 4622 C C . GLN B 1 113 ? 1.913 -36.672 -74.697 1.00 43.82 105 GLN B C 1
ATOM 4623 O O . GLN B 1 113 ? 1.434 -37.578 -74.010 1.00 45.83 105 GLN B O 1
ATOM 4629 N N . ASN B 1 114 ? 2.757 -35.777 -74.201 1.00 41.40 106 ASN B N 1
ATOM 4630 C CA . ASN B 1 114 ? 3.148 -35.772 -72.799 1.00 48.15 106 ASN B CA 1
ATOM 4631 C C . ASN B 1 114 ? 2.194 -34.970 -71.930 1.00 49.67 106 ASN B C 1
ATOM 4632 O O . ASN B 1 114 ? 2.450 -34.819 -70.731 1.00 60.78 106 ASN B O 1
ATOM 4637 N N . THR B 1 115 ? 1.110 -34.451 -72.498 1.00 34.32 107 THR B N 1
ATOM 4638 C CA . THR B 1 115 ? 0.217 -33.554 -71.787 1.00 33.38 107 THR B CA 1
ATOM 4639 C C . THR B 1 115 ? -1.194 -34.121 -71.748 1.00 35.13 107 THR B C 1
ATOM 4640 O O . THR B 1 115 ? -1.526 -35.087 -72.439 1.00 34.63 107 THR B O 1
ATOM 4644 N N . ILE B 1 116 ? -2.044 -33.464 -70.951 1.00 33.73 108 ILE B N 1
ATOM 4645 C CA . ILE B 1 116 ? -3.436 -33.882 -70.817 1.00 31.24 108 ILE B CA 1
ATOM 4646 C C . ILE B 1 116 ? -4.282 -33.450 -72.001 1.00 32.93 108 ILE B C 1
ATOM 4647 O O . ILE B 1 116 ? -5.476 -33.769 -72.049 1.00 34.92 108 ILE B O 1
ATOM 4652 N N . LEU B 1 117 ? -3.702 -32.728 -72.961 1.00 29.77 109 LEU B N 1
ATOM 4653 C CA . LEU B 1 117 ? -4.406 -32.427 -74.200 1.00 29.86 109 LEU B CA 1
ATOM 4654 C C . LEU B 1 117 ? -4.485 -33.635 -75.120 1.00 35.45 109 LEU B C 1
ATOM 4655 O O . LEU B 1 117 ? -5.285 -33.637 -76.061 1.00 38.77 109 LEU B O 1
ATOM 4660 N N . GLN B 1 118 ? -3.653 -34.635 -74.889 1.00 37.51 110 GLN B N 1
ATOM 4661 C CA . GLN B 1 118 ? -3.740 -35.869 -75.652 1.00 42.42 110 GLN B CA 1
ATOM 4662 C C . GLN B 1 118 ? -5.151 -36.441 -75.538 1.00 39.49 110 GLN B C 1
ATOM 4663 O O . GLN B 1 118 ? -5.727 -36.449 -74.443 1.00 35.16 110 GLN B O 1
ATOM 4669 N N . PRO B 1 119 ? -5.757 -36.877 -76.640 1.00 44.76 111 PRO B N 1
ATOM 4670 C CA . PRO B 1 119 ? -7.137 -37.409 -76.574 1.00 47.19 111 PRO B CA 1
ATOM 4671 C C . PRO B 1 119 ? -7.184 -38.843 -76.043 1.00 51.34 111 PRO B C 1
ATOM 4672 O O . PRO B 1 119 ? -7.251 -39.833 -76.775 1.00 53.61 111 PRO B O 1
ATOM 4676 N N . LYS B 1 120 ? -7.130 -38.953 -74.718 1.00 43.09 112 LYS B N 1
ATOM 4677 C CA . LYS B 1 120 ? -7.233 -40.223 -74.011 1.00 44.96 112 LYS B CA 1
ATOM 4678 C C . LYS B 1 120 ? -7.623 -39.912 -72.575 1.00 42.83 112 LYS B C 1
ATOM 4679 O O . LYS B 1 120 ? -7.615 -38.756 -72.153 1.00 45.13 112 LYS B O 1
ATOM 4685 N N . LYS B 1 121 ? -7.966 -40.949 -71.822 1.00 40.95 113 LYS B N 1
ATOM 4686 C CA . LYS B 1 121 ? -8.286 -40.732 -70.417 1.00 44.23 113 LYS B CA 1
ATOM 4687 C C . LYS B 1 121 ? -7.047 -40.266 -69.658 1.00 43.81 113 LYS B C 1
ATOM 4688 O O . LYS B 1 121 ? -5.947 -40.791 -69.849 1.00 43.82 113 LYS B O 1
ATOM 4690 N N . HIS B 1 122 ? -7.225 -39.254 -68.810 1.00 39.13 114 HIS B N 1
ATOM 4691 C CA . HIS B 1 122 ? -6.181 -38.791 -67.906 1.00 39.68 114 HIS B CA 1
ATOM 4692 C C . HIS B 1 122 ? -6.731 -38.777 -66.489 1.00 37.20 114 HIS B C 1
ATOM 4693 O O . HIS B 1 122 ? -7.877 -38.378 -66.268 1.00 37.27 114 HIS B O 1
ATOM 4700 N N . SER B 1 123 ? -5.916 -39.213 -65.534 1.00 32.76 115 SER B N 1
ATOM 4701 C CA . SER B 1 123 ? -6.342 -39.184 -64.143 1.00 39.72 115 SER B CA 1
ATOM 4702 C C . SER B 1 123 ? -6.512 -37.746 -63.664 1.00 40.16 115 SER B C 1
ATOM 4703 O O . SER B 1 123 ? -5.953 -36.797 -64.230 1.00 34.61 115 SER B O 1
ATOM 4706 N N . LEU B 1 124 ? -7.307 -37.592 -62.602 1.00 36.57 116 LEU B N 1
ATOM 4707 C CA . LEU B 1 124 ? -7.506 -36.270 -62.017 1.00 35.36 116 LEU B CA 1
ATOM 4708 C C . LEU B 1 124 ? -6.219 -35.749 -61.393 1.00 31.61 116 LEU B C 1
ATOM 4709 O O . LEU B 1 124 ? -5.969 -34.542 -61.410 1.00 31.55 116 LEU B O 1
ATOM 4714 N N . GLU B 1 125 ? -5.386 -36.643 -60.849 1.00 31.10 117 GLU B N 1
ATOM 4715 C CA . GLU B 1 125 ? -4.080 -36.219 -60.356 1.00 33.97 117 GLU B CA 1
ATOM 4716 C C . GLU B 1 125 ? -3.233 -35.609 -61.471 1.00 34.93 117 GLU B C 1
ATOM 4717 O O . GLU B 1 125 ? -2.587 -34.577 -61.267 1.00 43.49 117 GLU B O 1
ATOM 4723 N N . LYS B 1 126 ? -3.229 -36.224 -62.663 1.00 36.25 118 LYS B N 1
ATOM 4724 C CA . LYS B 1 126 ? -2.521 -35.631 -63.801 1.00 34.92 118 LYS B CA 1
ATOM 4725 C C . LYS B 1 126 ? -3.102 -34.273 -64.163 1.00 32.74 118 LYS B C 1
ATOM 4726 O O . LYS B 1 126 ? -2.360 -33.327 -64.466 1.00 35.59 118 LYS B O 1
ATOM 4728 N N . LEU B 1 127 ? -4.432 -34.158 -64.150 1.00 28.43 119 LEU B N 1
ATOM 4729 C CA . LEU B 1 127 ? -5.063 -32.891 -64.509 1.00 29.10 119 LEU B CA 1
ATOM 4730 C C . LEU B 1 127 ? -4.703 -31.784 -63.525 1.00 26.78 119 LEU B C 1
ATOM 4731 O O . LEU B 1 127 ? -4.492 -30.635 -63.931 1.00 26.25 119 LEU B O 1
ATOM 4736 N N . ARG B 1 128 ? -4.598 -32.110 -62.230 1.00 32.35 120 ARG B N 1
ATOM 4737 C CA . ARG B 1 128 ? -4.123 -31.133 -61.248 1.00 32.35 120 ARG B CA 1
ATOM 4738 C C . ARG B 1 128 ? -2.671 -30.751 -61.498 1.00 38.44 120 ARG B C 1
ATOM 4739 O O . ARG B 1 128 ? -2.288 -29.586 -61.319 1.00 30.11 120 ARG B O 1
ATOM 4747 N N . GLU B 1 129 ? -1.832 -31.735 -61.849 1.00 32.39 121 GLU B N 1
ATOM 4748 C CA . GLU B 1 129 ? -0.435 -31.438 -62.144 1.00 32.10 121 GLU B CA 1
ATOM 4749 C C . GLU B 1 129 ? -0.314 -30.513 -63.340 1.00 28.51 121 GLU B C 1
ATOM 4750 O O . GLU B 1 129 ? 0.633 -29.724 -63.424 1.00 34.33 121 GLU B O 1
ATOM 4756 N N . GLN B 1 130 ? -1.264 -30.593 -64.269 1.00 28.20 122 GLN B N 1
ATOM 4757 C CA . GLN B 1 130 ? -1.312 -29.711 -65.428 1.00 25.16 122 GLN B CA 1
ATOM 4758 C C . GLN B 1 130 ? -2.534 -28.802 -65.348 1.00 24.48 122 GLN B C 1
ATOM 4759 O O . GLN B 1 130 ? -3.243 -28.599 -66.338 1.00 23.73 122 GLN B O 1
ATOM 4765 N N . ALA B 1 131 ? -2.762 -28.229 -64.159 1.00 26.43 123 ALA B N 1
ATOM 4766 C CA . ALA B 1 131 ? -3.905 -27.342 -63.946 1.00 22.05 123 ALA B CA 1
ATOM 4767 C C . ALA B 1 131 ? -3.896 -26.151 -64.899 1.00 22.35 123 ALA B C 1
ATOM 4768 O O . ALA B 1 131 ? -4.956 -25.598 -65.200 1.00 22.40 123 ALA B O 1
ATOM 4770 N N . HIS B 1 132 ? -2.722 -25.731 -65.372 1.00 23.93 124 HIS B N 1
ATOM 4771 C CA . HIS B 1 132 ? -2.697 -24.650 -66.358 1.00 24.31 124 HIS B CA 1
ATOM 4772 C C . HIS B 1 132 ? -3.321 -25.079 -67.680 1.00 29.34 124 HIS B C 1
ATOM 4773 O O . HIS B 1 132 ? -3.794 -24.229 -68.440 1.00 26.16 124 HIS B O 1
ATOM 4780 N N . LEU B 1 133 ? -3.322 -26.379 -67.983 1.00 27.44 125 LEU B N 1
ATOM 4781 C CA . LEU B 1 133 ? -3.887 -26.858 -69.239 1.00 25.80 125 LEU B CA 1
ATOM 4782 C C . LEU B 1 133 ? -5.284 -27.450 -69.086 1.00 31.85 125 LEU B C 1
ATOM 4783 O O . LEU B 1 133 ? -6.000 -27.569 -70.093 1.00 25.62 125 LEU B O 1
ATOM 4788 N N . ARG B 1 134 ? -5.704 -27.795 -67.859 1.00 26.82 126 ARG B N 1
ATOM 4789 C CA . ARG B 1 134 ? -6.929 -28.577 -67.721 1.00 25.47 126 ARG B CA 1
ATOM 4790 C C . ARG B 1 134 ? -8.176 -27.796 -68.123 1.00 24.09 126 ARG B C 1
ATOM 4791 O O . ARG B 1 134 ? -9.199 -28.420 -68.419 1.00 21.67 126 ARG B O 1
ATOM 4799 N N . PHE B 1 135 ? -8.108 -26.458 -68.167 1.00 20.69 127 PHE B N 1
ATOM 4800 C CA . PHE B 1 135 ? -9.219 -25.658 -68.689 1.00 22.67 127 PHE B CA 1
ATOM 4801 C C . PHE B 1 135 ? -9.633 -26.084 -70.088 1.00 23.77 127 PHE B C 1
ATOM 4802 O O . PHE B 1 135 ? -10.757 -25.796 -70.516 1.00 23.70 127 PHE B O 1
ATOM 4810 N N . ARG B 1 136 ? -8.736 -26.715 -70.821 1.00 26.29 128 ARG B N 1
ATOM 4811 C CA . ARG B 1 136 ? -8.956 -27.063 -72.209 1.00 22.17 128 ARG B CA 1
ATOM 4812 C C . ARG B 1 136 ? -9.587 -28.442 -72.387 1.00 27.33 128 ARG B C 1
ATOM 4813 O O . ARG B 1 136 ? -9.644 -28.923 -73.521 1.00 26.00 128 ARG B O 1
ATOM 4821 N N . THR B 1 137 ? -10.053 -29.085 -71.307 1.00 23.90 129 THR B N 1
ATOM 4822 C CA . THR B 1 137 ? -10.705 -30.388 -71.366 1.00 23.19 129 THR B CA 1
ATOM 4823 C C . THR B 1 137 ? -12.216 -30.214 -71.260 1.00 30.06 129 THR B C 1
ATOM 4824 O O . THR B 1 137 ? -12.704 -29.187 -70.783 1.00 24.79 129 THR B O 1
ATOM 4828 N N . ASN B 1 138 ? -12.959 -31.245 -71.690 1.00 29.44 130 ASN B N 1
ATOM 4829 C CA . ASN B 1 138 ? -14.416 -31.227 -71.528 1.00 26.80 130 ASN B CA 1
ATOM 4830 C C . ASN B 1 138 ? -14.781 -30.988 -70.075 1.00 23.43 130 ASN B C 1
ATOM 4831 O O . ASN B 1 138 ? -15.682 -30.206 -69.757 1.00 23.25 130 ASN B O 1
ATOM 4836 N N . LEU B 1 139 ? -14.110 -31.711 -69.180 1.00 21.85 131 LEU B N 1
ATOM 4837 C CA . LEU B 1 139 ? -14.516 -31.752 -67.783 1.00 25.31 131 LEU B CA 1
ATOM 4838 C C . LEU B 1 139 ? -14.392 -30.377 -67.133 1.00 18.70 131 LEU B C 1
ATOM 4839 O O . LEU B 1 139 ? -15.326 -29.888 -66.492 1.00 20.95 131 LEU B O 1
ATOM 4844 N N . PHE B 1 140 ? -13.243 -29.742 -67.276 1.00 19.42 132 PHE B N 1
ATOM 4845 C CA . PHE B 1 140 ? -13.044 -28.510 -66.527 1.00 23.69 132 PHE B CA 1
ATOM 4846 C C . PHE B 1 140 ? -13.602 -27.296 -67.243 1.00 22.68 132 PHE B C 1
ATOM 4847 O O . PHE B 1 140 ? -13.845 -26.270 -66.596 1.00 25.21 132 PHE B O 1
ATOM 4855 N N . GLY B 1 141 ? -13.858 -27.393 -68.548 1.00 22.98 133 GLY B N 1
ATOM 4856 C CA . GLY B 1 141 ? -14.750 -26.420 -69.163 1.00 18.60 133 GLY B CA 1
ATOM 4857 C C . GLY B 1 141 ? -16.105 -26.426 -68.489 1.00 22.28 133 GLY B C 1
ATOM 4858 O O . GLY B 1 141 ? -16.640 -25.375 -68.128 1.00 22.57 133 GLY B O 1
ATOM 4859 N N . ALA B 1 142 ? -16.652 -27.627 -68.254 1.00 19.86 134 ALA B N 1
ATOM 4860 C CA . ALA B 1 142 ? -17.927 -27.731 -67.561 1.00 21.89 134 ALA B CA 1
ATOM 4861 C C . ALA B 1 142 ? -17.819 -27.210 -66.131 1.00 21.32 134 ALA B C 1
ATOM 4862 O O . ALA B 1 142 ? -18.693 -26.478 -65.668 1.00 21.15 134 ALA B O 1
ATOM 4864 N N . VAL B 1 143 ? -16.781 -27.624 -65.399 1.00 25.16 135 VAL B N 1
ATOM 4865 C CA . VAL B 1 143 ? -16.694 -27.273 -63.980 1.00 22.95 135 VAL B CA 1
ATOM 4866 C C . VAL B 1 143 ? -16.632 -25.766 -63.811 1.00 19.73 135 VAL B C 1
ATOM 4867 O O . VAL B 1 143 ? -17.345 -25.188 -62.985 1.00 22.59 135 VAL B O 1
ATOM 4871 N N . PHE B 1 144 ? -15.789 -25.105 -64.606 1.00 20.35 136 PHE B N 1
ATOM 4872 C CA . PHE B 1 144 ? -15.510 -23.695 -64.368 1.00 19.19 136 PHE B CA 1
ATOM 4873 C C . PHE B 1 144 ? -16.572 -22.780 -64.974 1.00 22.09 136 PHE B C 1
ATOM 4874 O O . PHE B 1 144 ? -16.789 -21.668 -64.471 1.00 20.85 136 PHE B O 1
ATOM 4882 N N . ARG B 1 145 ? -17.259 -23.219 -66.027 1.00 19.41 137 ARG B N 1
ATOM 4883 C CA . ARG B 1 145 ? -18.434 -22.461 -66.472 1.00 20.14 137 ARG B CA 1
ATOM 4884 C C . ARG B 1 145 ? -19.569 -22.557 -65.449 1.00 23.51 137 ARG B C 1
ATOM 4885 O O . ARG B 1 145 ? -20.283 -21.579 -65.214 1.00 19.82 137 ARG B O 1
ATOM 4893 N N . VAL B 1 146 ? -19.776 -23.737 -64.858 1.00 19.47 138 VAL B N 1
ATOM 4894 C CA . VAL B 1 146 ? -20.742 -23.859 -63.760 1.00 21.64 138 VAL B CA 1
ATOM 4895 C C . VAL B 1 146 ? -20.339 -22.975 -62.577 1.00 22.49 138 VAL B C 1
ATOM 4896 O O . VAL B 1 146 ? -21.183 -22.317 -61.962 1.00 23.53 138 VAL B O 1
ATOM 4900 N N . ARG B 1 147 ? -19.053 -22.970 -62.212 1.00 19.23 139 ARG B N 1
ATOM 4901 C CA . ARG B 1 147 ? -18.620 -22.091 -61.125 1.00 21.68 139 ARG B CA 1
ATOM 4902 C C . ARG B 1 147 ? -18.927 -20.637 -61.442 1.00 18.86 139 ARG B C 1
ATOM 4903 O O . ARG B 1 147 ? -19.355 -19.876 -60.564 1.00 17.02 139 ARG B O 1
ATOM 4911 N N . HIS B 1 148 ? -18.725 -20.228 -62.700 1.00 20.18 140 HIS B N 1
ATOM 4912 C CA . HIS B 1 148 ? -19.128 -18.880 -63.083 1.00 18.03 140 HIS B CA 1
ATOM 4913 C C . HIS B 1 148 ? -20.612 -18.665 -62.838 1.00 20.44 140 HIS B C 1
ATOM 4914 O O . HIS B 1 148 ? -21.024 -17.607 -62.337 1.00 19.45 140 HIS B O 1
ATOM 4921 N N . ALA B 1 149 ? -21.442 -19.645 -63.200 1.00 18.74 141 ALA B N 1
ATOM 4922 C CA . ALA B 1 149 ? -22.879 -19.428 -63.052 1.00 19.99 141 ALA B CA 1
ATOM 4923 C C . ALA B 1 149 ? -23.275 -19.364 -61.580 1.00 18.97 141 ALA B C 1
ATOM 4924 O O . ALA B 1 149 ? -24.151 -18.578 -61.190 1.00 21.22 141 ALA B O 1
ATOM 4926 N N . VAL B 1 150 ? -22.659 -20.204 -60.749 1.00 19.25 142 VAL B N 1
ATOM 4927 C CA . VAL B 1 150 ? -22.888 -20.105 -59.312 1.00 18.54 142 VAL B CA 1
ATOM 4928 C C . VAL B 1 150 ? -22.567 -18.693 -58.836 1.00 15.25 142 VAL B C 1
ATOM 4929 O O . VAL B 1 150 ? -23.354 -18.058 -58.121 1.00 16.65 142 VAL B O 1
ATOM 4933 N N . SER B 1 151 ? -21.410 -18.172 -59.252 1.00 18.01 143 SER B N 1
ATOM 4934 C CA . SER B 1 151 ? -20.979 -16.858 -58.770 1.00 21.31 143 SER B CA 1
ATOM 4935 C C . SER B 1 151 ? -21.923 -15.754 -59.230 1.00 22.62 143 SER B C 1
ATOM 4936 O O . SER B 1 151 ? -22.268 -14.859 -58.445 1.00 21.46 143 SER B O 1
ATOM 4939 N N . PHE B 1 152 ? -22.345 -15.782 -60.503 1.00 17.99 144 PHE B N 1
ATOM 4940 C CA . PHE B 1 152 ? -23.269 -14.749 -60.958 1.00 15.88 144 PHE B CA 1
ATOM 4941 C C . PHE B 1 152 ? -24.641 -14.915 -60.318 1.00 16.52 144 PHE B C 1
ATOM 4942 O O . PHE B 1 152 ? -25.312 -13.922 -60.010 1.00 22.93 144 PHE B O 1
ATOM 4950 N N . ALA B 1 153 ? -25.085 -16.155 -60.126 1.00 19.74 145 ALA B N 1
ATOM 4951 C CA . ALA B 1 153 ? -26.315 -16.368 -59.372 1.00 17.46 145 ALA B CA 1
ATOM 4952 C C . ALA B 1 153 ? -26.224 -15.754 -57.987 1.00 21.74 145 ALA B C 1
ATOM 4953 O O . ALA B 1 153 ? -27.213 -15.211 -57.483 1.00 19.91 145 ALA B O 1
ATOM 4955 N N . ILE B 1 154 ? -25.065 -15.906 -57.324 1.00 20.90 146 ILE B N 1
ATOM 4956 C CA . ILE B 1 154 ? -24.904 -15.388 -55.966 1.00 22.56 146 ILE B CA 1
ATOM 4957 C C . ILE B 1 154 ? -25.023 -13.869 -55.962 1.00 17.86 146 ILE B C 1
ATOM 4958 O O . ILE B 1 154 ? -25.747 -13.297 -55.144 1.00 19.55 146 ILE B O 1
ATOM 4963 N N . HIS B 1 155 ? -24.291 -13.195 -56.865 1.00 13.91 147 HIS B N 1
ATOM 4964 C CA . HIS B 1 155 ? -24.366 -11.738 -56.969 1.00 21.28 147 HIS B CA 1
ATOM 4965 C C . HIS B 1 155 ? -25.776 -11.283 -57.319 1.00 18.65 147 HIS B C 1
ATOM 4966 O O . HIS B 1 155 ? -26.269 -10.293 -56.762 1.00 19.12 147 HIS B O 1
ATOM 4973 N N . SER B 1 156 ? -26.453 -12.008 -58.222 1.00 16.71 148 SER B N 1
ATOM 4974 C CA . SER B 1 156 ? -27.809 -11.616 -58.625 1.00 13.86 148 SER B CA 1
ATOM 4975 C C . SER B 1 156 ? -28.789 -11.717 -57.465 1.00 16.16 148 SER B C 1
ATOM 4976 O O . SER B 1 156 ? -29.638 -10.832 -57.273 1.00 20.10 148 SER B O 1
ATOM 4979 N N . PHE B 1 157 ? -28.706 -12.807 -56.698 1.00 18.39 149 PHE B N 1
ATOM 4980 C CA . PHE B 1 157 ? -29.625 -13.020 -55.583 1.00 18.00 149 PHE B CA 1
ATOM 4981 C C . PHE B 1 157 ? -29.573 -11.862 -54.598 1.00 20.39 149 PHE B C 1
ATOM 4982 O O . PHE B 1 157 ? -30.612 -11.343 -54.163 1.00 23.13 149 PHE B O 1
ATOM 4990 N N . PHE B 1 158 ? -28.365 -11.465 -54.213 1.00 17.06 150 PHE B N 1
ATOM 4991 C CA . PHE B 1 158 ? -28.215 -10.403 -53.222 1.00 17.09 150 PHE B CA 1
ATOM 4992 C C . PHE B 1 158 ? -28.476 -9.031 -53.838 1.00 18.24 150 PHE B C 1
ATOM 4993 O O . PHE B 1 158 ? -29.129 -8.190 -53.214 1.00 22.17 150 PHE B O 1
ATOM 5001 N N . ASN B 1 159 ? -27.986 -8.786 -55.056 1.00 18.12 151 ASN B N 1
ATOM 5002 C CA . ASN B 1 159 ? -28.301 -7.523 -55.723 1.00 18.45 151 ASN B CA 1
ATOM 5003 C C . ASN B 1 159 ? -29.798 -7.289 -55.780 1.00 23.90 151 ASN B C 1
ATOM 5004 O O . ASN B 1 159 ? -30.282 -6.179 -55.503 1.00 22.92 151 ASN B O 1
ATOM 5009 N N . ASP B 1 160 ? -30.550 -8.329 -56.151 1.00 17.79 152 ASP B N 1
ATOM 5010 C CA . ASP B 1 160 ? -31.991 -8.154 -56.307 1.00 21.04 152 ASP B CA 1
ATOM 5011 C C . ASP B 1 160 ? -32.708 -7.988 -54.979 1.00 23.51 152 ASP B C 1
ATOM 5012 O O . ASP B 1 160 ? -33.888 -7.618 -54.977 1.00 23.98 152 ASP B O 1
ATOM 5017 N N . ARG B 1 161 ? -32.028 -8.224 -53.851 1.00 22.14 153 ARG B N 1
ATOM 5018 C CA . ARG B 1 161 ? -32.657 -8.127 -52.538 1.00 20.58 153 ARG B CA 1
ATOM 5019 C C . ARG B 1 161 ? -32.116 -6.964 -51.702 1.00 21.02 153 ARG B C 1
ATOM 5020 O O . ARG B 1 161 ? -32.215 -6.990 -50.472 1.00 20.03 153 ARG B O 1
ATOM 5028 N N . GLN B 1 162 ? -31.559 -5.943 -52.355 1.00 20.99 154 GLN B N 1
ATOM 5029 C CA . GLN B 1 162 ? -31.093 -4.713 -51.714 1.00 21.04 154 GLN B CA 1
ATOM 5030 C C . GLN B 1 162 ? -29.914 -4.963 -50.780 1.00 23.37 154 GLN B C 1
ATOM 5031 O O . GLN B 1 162 ? -29.782 -4.298 -49.751 1.00 20.83 154 GLN B O 1
ATOM 5037 N N . PHE B 1 163 ? -29.066 -5.920 -51.146 1.00 19.37 155 PHE B N 1
ATOM 5038 C CA . PHE B 1 163 ? -27.780 -6.140 -50.512 1.00 20.21 155 PHE B CA 1
ATOM 5039 C C . PHE B 1 163 ? -26.713 -5.408 -51.303 1.00 21.59 155 PHE B C 1
ATOM 5040 O O . PHE B 1 163 ? -26.794 -5.281 -52.529 1.00 20.86 155 PHE B O 1
ATOM 5048 N N . PHE B 1 164 ? -25.692 -4.948 -50.603 1.00 17.89 156 PHE B N 1
ATOM 5049 C CA . PHE B 1 164 ? -24.594 -4.260 -51.252 1.00 17.55 156 PHE B CA 1
ATOM 5050 C C . PHE B 1 164 ? -23.318 -5.049 -51.046 1.00 20.00 156 PHE B C 1
ATOM 5051 O O . PHE B 1 164 ? -22.979 -5.437 -49.917 1.00 20.01 156 PHE B O 1
ATOM 5059 N N . TYR B 1 165 ? -22.646 -5.308 -52.156 1.00 18.64 157 TYR B N 1
ATOM 5060 C CA . TYR B 1 165 ? -21.394 -6.045 -52.175 1.00 21.77 157 TYR B CA 1
ATOM 5061 C C . TYR B 1 165 ? -20.302 -5.217 -51.515 1.00 18.89 157 TYR B C 1
ATOM 5062 O O . TYR B 1 165 ? -19.977 -4.122 -51.981 1.00 18.87 157 TYR B O 1
ATOM 5071 N N . LEU B 1 166 ? -19.743 -5.745 -50.440 1.00 20.80 158 LEU B N 1
ATOM 5072 C CA . LEU B 1 166 ? -18.786 -5.054 -49.592 1.00 20.35 158 LEU B CA 1
ATOM 5073 C C . LEU B 1 166 ? -17.442 -5.757 -49.721 1.00 23.82 158 LEU B C 1
ATOM 5074 O O . LEU B 1 166 ? -17.342 -6.961 -49.464 1.00 22.45 158 LEU B O 1
ATOM 5079 N N . ASN B 1 167 ? -16.417 -5.013 -50.122 1.00 23.27 159 ASN B N 1
ATOM 5080 C CA . ASN B 1 167 ? -15.068 -5.568 -50.252 1.00 18.65 159 ASN B CA 1
ATOM 5081 C C . ASN B 1 167 ? -14.324 -5.339 -48.942 1.00 21.73 159 ASN B C 1
ATOM 5082 O O . ASN B 1 167 ? -13.654 -4.325 -48.752 1.00 21.95 159 ASN B O 1
ATOM 5087 N N . THR B 1 168 ? -14.451 -6.310 -48.034 1.00 24.87 160 THR B N 1
ATOM 5088 C CA . THR B 1 168 ? -13.794 -6.263 -46.736 1.00 18.64 160 THR B CA 1
ATOM 5089 C C . THR B 1 168 ? -12.288 -6.518 -46.883 1.00 26.48 160 THR B C 1
ATOM 5090 O O . THR B 1 168 ? -11.841 -7.148 -47.852 1.00 16.88 160 THR B O 1
ATOM 5094 N N . PRO B 1 169 ? -11.474 -6.033 -45.941 1.00 23.88 161 PRO B N 1
ATOM 5095 C CA . PRO B 1 169 ? -10.027 -6.126 -46.127 1.00 25.13 161 PRO B CA 1
ATOM 5096 C C . PRO B 1 169 ? -9.537 -7.564 -46.082 1.00 24.38 161 PRO B C 1
ATOM 5097 O O . PRO B 1 169 ? -10.099 -8.427 -45.403 1.00 28.52 161 PRO B O 1
ATOM 5101 N N . VAL B 1 170 ? -8.489 -7.811 -46.860 1.00 21.20 162 VAL B N 1
ATOM 5102 C CA . VAL B 1 170 ? -7.819 -9.098 -46.895 1.00 23.54 162 VAL B CA 1
ATOM 5103 C C . VAL B 1 170 ? -6.637 -9.111 -45.942 1.00 25.79 162 VAL B C 1
ATOM 5104 O O . VAL B 1 170 ? -6.455 -10.046 -45.156 1.00 29.22 162 VAL B O 1
ATOM 5108 N N . ILE B 1 171 ? -5.820 -8.063 -45.986 1.00 24.10 163 ILE B N 1
ATOM 5109 C CA . ILE B 1 171 ? -4.765 -7.902 -44.995 1.00 20.94 163 ILE B CA 1
ATOM 5110 C C . ILE B 1 171 ? -5.386 -7.389 -43.706 1.00 26.19 163 ILE B C 1
ATOM 5111 O O . ILE B 1 171 ? -6.180 -6.440 -43.712 1.00 29.90 163 ILE B O 1
ATOM 5116 N N . THR B 1 172 ? -5.043 -8.031 -42.589 1.00 25.46 164 THR B N 1
ATOM 5117 C CA . THR B 1 172 ? -5.648 -7.714 -41.314 1.00 29.52 164 THR B CA 1
ATOM 5118 C C . THR B 1 172 ? -4.570 -7.623 -40.251 1.00 29.11 164 THR B C 1
ATOM 5119 O O . THR B 1 172 ? -3.509 -8.240 -40.367 1.00 26.65 164 THR B O 1
ATOM 5123 N N . GLY B 1 173 ? -4.862 -6.851 -39.212 1.00 29.17 165 GLY B N 1
ATOM 5124 C CA . GLY B 1 173 ? -3.959 -6.719 -38.083 1.00 32.73 165 GLY B CA 1
ATOM 5125 C C . GLY B 1 173 ? -4.142 -7.771 -37.004 1.00 47.39 165 GLY B C 1
ATOM 5126 O O . GLY B 1 173 ? -3.260 -7.934 -36.156 1.00 53.36 165 GLY B O 1
ATOM 5127 N N . ALA B 1 174 ? -5.265 -8.495 -37.024 1.00 49.63 166 ALA B N 1
ATOM 5128 C CA . ALA B 1 174 ? -5.604 -9.461 -35.959 1.00 59.85 166 ALA B CA 1
ATOM 5129 C C . ALA B 1 174 ? -4.485 -10.462 -35.656 1.00 63.89 166 ALA B C 1
ATOM 5130 O O . ALA B 1 174 ? -3.762 -10.329 -34.664 1.00 61.27 166 ALA B O 1
ATOM 5132 N N . GLY B 1 180 ? -6.372 -23.575 -38.731 1.00 56.16 172 GLY B N 1
ATOM 5133 C CA . GLY B 1 180 ? -6.718 -22.665 -37.659 1.00 60.23 172 GLY B CA 1
ATOM 5134 C C . GLY B 1 180 ? -5.897 -21.388 -37.662 1.00 66.05 172 GLY B C 1
ATOM 5135 O O . GLY B 1 180 ? -6.440 -20.284 -37.543 1.00 68.53 172 GLY B O 1
ATOM 5136 N N . GLU B 1 181 ? -4.581 -21.535 -37.802 1.00 62.79 173 GLU B N 1
ATOM 5137 C CA . GLU B 1 181 ? -3.697 -20.384 -37.734 1.00 58.54 173 GLU B CA 1
ATOM 5138 C C . GLU B 1 181 ? -3.871 -19.511 -38.977 1.00 51.82 173 GLU B C 1
ATOM 5139 O O . GLU B 1 181 ? -4.624 -19.832 -39.911 1.00 41.64 173 GLU B O 1
ATOM 5141 N N . MET B 1 182 ? -3.171 -18.377 -38.977 1.00 50.11 174 MET B N 1
ATOM 5142 C CA . MET B 1 182 ? -3.233 -17.407 -40.059 1.00 49.79 174 MET B CA 1
ATOM 5143 C C . MET B 1 182 ? -1.861 -17.250 -40.702 1.00 40.51 174 MET B C 1
ATOM 5144 O O . MET B 1 182 ? -0.828 -17.431 -40.049 1.00 37.09 174 MET B O 1
ATOM 5149 N N . PHE B 1 183 ? -1.863 -16.931 -41.996 1.00 27.21 175 PHE B N 1
ATOM 5150 C CA . PHE B 1 183 ? -0.627 -16.597 -42.691 1.00 30.49 175 PHE B CA 1
ATOM 5151 C C . PHE B 1 183 ? -0.174 -15.198 -42.305 1.00 32.00 175 PHE B C 1
ATOM 5152 O O . PHE B 1 183 ? -0.984 -14.283 -42.166 1.00 28.24 175 PHE B O 1
ATOM 5160 N N . GLY B 1 184 ? 1.129 -15.034 -42.122 1.00 31.78 176 GLY B N 1
ATOM 5161 C CA . GLY B 1 184 ? 1.670 -13.715 -41.919 1.00 31.31 176 GLY B CA 1
ATOM 5162 C C . GLY B 1 184 ? 1.937 -13.023 -43.243 1.00 29.87 176 GLY B C 1
ATOM 5163 O O . GLY B 1 184 ? 2.321 -13.651 -44.227 1.00 34.82 176 GLY B O 1
ATOM 5164 N N . VAL B 1 185 ? 1.727 -11.704 -43.250 1.00 28.62 177 VAL B N 1
ATOM 5165 C CA . VAL B 1 185 ? 1.973 -10.839 -44.403 1.00 28.45 177 VAL B CA 1
ATOM 5166 C C . VAL B 1 185 ? 2.985 -9.790 -43.978 1.00 29.50 177 VAL B C 1
ATOM 5167 O O . VAL B 1 185 ? 2.719 -9.010 -43.054 1.00 28.95 177 VAL B O 1
ATOM 5171 N N . THR B 1 186 ? 4.132 -9.748 -44.649 1.00 28.31 178 THR B N 1
ATOM 5172 C CA . THR B 1 186 ? 5.179 -8.846 -44.194 1.00 30.30 178 THR B CA 1
ATOM 5173 C C . THR B 1 186 ? 5.972 -8.343 -45.386 1.00 34.45 178 THR B C 1
ATOM 5174 O O . THR B 1 186 ? 6.040 -8.990 -46.433 1.00 35.50 178 THR B O 1
ATOM 5178 N N . ASN B 1 187 ? 6.559 -7.171 -45.210 1.00 28.95 179 ASN B N 1
ATOM 5179 C CA . ASN B 1 187 ? 7.490 -6.610 -46.166 1.00 34.60 179 ASN B CA 1
ATOM 5180 C C . ASN B 1 187 ? 8.925 -6.667 -45.660 1.00 34.62 179 ASN B C 1
ATOM 5181 O O . ASN B 1 187 ? 9.825 -6.144 -46.324 1.00 31.53 179 ASN B O 1
ATOM 5186 N N . PHE B 1 188 ? 9.160 -7.296 -44.504 1.00 31.60 180 PHE B N 1
ATOM 5187 C CA . PHE B 1 188 ? 10.507 -7.411 -43.970 1.00 33.12 180 PHE B CA 1
ATOM 5188 C C . PHE B 1 188 ? 11.394 -8.221 -44.907 1.00 33.62 180 PHE B C 1
ATOM 5189 O O . PHE B 1 188 ? 10.939 -9.124 -45.615 1.00 34.87 180 PHE B O 1
ATOM 5197 N N . ASP B 1 189 ? 12.666 -7.850 -44.933 1.00 34.91 181 ASP B N 1
ATOM 5198 C CA . ASP B 1 189 ? 13.718 -8.757 -45.363 1.00 44.13 181 ASP B CA 1
ATOM 5199 C C . ASP B 1 189 ? 13.943 -9.742 -44.231 1.00 42.30 181 ASP B C 1
ATOM 5200 O O . ASP B 1 189 ? 14.351 -9.346 -43.137 1.00 44.57 181 ASP B O 1
ATOM 5205 N N . LEU B 1 190 ? 13.634 -11.014 -44.475 1.00 41.91 182 LEU B N 1
ATOM 5206 C CA . LEU B 1 190 ? 13.621 -11.985 -43.391 1.00 43.29 182 LEU B CA 1
ATOM 5207 C C . LEU B 1 190 ? 15.008 -12.233 -42.797 1.00 48.27 182 LEU B C 1
ATOM 5208 O O . LEU B 1 190 ? 15.099 -12.810 -41.708 1.00 48.75 182 LEU B O 1
ATOM 5213 N N . ASP B 1 191 ? 16.076 -11.779 -43.453 1.00 41.82 183 ASP B N 1
ATOM 5214 C CA . ASP B 1 191 ? 17.411 -11.823 -42.878 1.00 54.04 183 ASP B CA 1
ATOM 5215 C C . ASP B 1 191 ? 17.824 -10.507 -42.237 1.00 57.86 183 ASP B C 1
ATOM 5216 O O . ASP B 1 191 ? 18.924 -10.425 -41.687 1.00 60.34 183 ASP B O 1
ATOM 5221 N N . ASN B 1 192 ? 16.980 -9.476 -42.288 1.00 53.32 184 ASN B N 1
ATOM 5222 C CA . ASN B 1 192 ? 17.292 -8.197 -41.654 1.00 54.51 184 ASN B CA 1
ATOM 5223 C C . ASN B 1 192 ? 16.042 -7.684 -40.936 1.00 48.74 184 ASN B C 1
ATOM 5224 O O . ASN B 1 192 ? 15.555 -6.580 -41.173 1.00 45.53 184 ASN B O 1
ATOM 5229 N N . ILE B 1 193 ? 15.518 -8.507 -40.031 1.00 44.57 185 ILE B N 1
ATOM 5230 C CA . ILE B 1 193 ? 14.295 -8.191 -39.301 1.00 48.21 185 ILE B CA 1
ATOM 5231 C C . ILE B 1 193 ? 14.627 -7.198 -38.194 1.00 40.39 185 ILE B C 1
ATOM 5232 O O . ILE B 1 193 ? 15.475 -7.489 -37.346 1.00 43.63 185 ILE B O 1
ATOM 5237 N N . PRO B 1 194 ? 14.009 -6.018 -38.168 1.00 41.15 186 PRO B N 1
ATOM 5238 C CA . PRO B 1 194 ? 14.380 -5.021 -37.155 1.00 47.46 186 PRO B CA 1
ATOM 5239 C C . PRO B 1 194 ? 13.867 -5.407 -35.779 1.00 48.50 186 PRO B C 1
ATOM 5240 O O . PRO B 1 194 ? 12.771 -5.956 -35.633 1.00 39.88 186 PRO B O 1
ATOM 5244 N N . ARG B 1 195 ? 14.674 -5.091 -34.766 1.00 45.82 187 ARG B N 1
ATOM 5245 C CA . ARG B 1 195 ? 14.360 -5.360 -33.375 1.00 52.36 187 ARG B CA 1
ATOM 5246 C C . ARG B 1 195 ? 14.387 -4.062 -32.586 1.00 60.21 187 ARG B C 1
ATOM 5247 O O . ARG B 1 195 ? 15.142 -3.140 -32.906 1.00 59.61 187 ARG B O 1
ATOM 5255 N N . ASN B 1 196 ? 13.559 -3.997 -31.547 1.00 65.62 188 ASN B N 1
ATOM 5256 C CA . ASN B 1 196 ? 13.577 -2.856 -30.647 1.00 73.37 188 ASN B CA 1
ATOM 5257 C C . ASN B 1 196 ? 14.518 -3.150 -29.480 1.00 76.12 188 ASN B C 1
ATOM 5258 O O . ASN B 1 196 ? 15.123 -4.221 -29.399 1.00 78.69 188 ASN B O 1
ATOM 5263 N N . GLU B 1 197 ? 14.650 -2.188 -28.559 1.00 78.89 189 GLU B N 1
ATOM 5264 C CA . GLU B 1 197 ? 15.585 -2.355 -27.447 1.00 78.15 189 GLU B CA 1
ATOM 5265 C C . GLU B 1 197 ? 15.213 -3.546 -26.573 1.00 74.89 189 GLU B C 1
ATOM 5266 O O . GLU B 1 197 ? 16.089 -4.153 -25.945 1.00 79.13 189 GLU B O 1
ATOM 5268 N N . ASP B 1 198 ? 13.924 -3.889 -26.517 1.00 73.19 190 ASP B N 1
ATOM 5269 C CA . ASP B 1 198 ? 13.494 -5.110 -25.844 1.00 72.97 190 ASP B CA 1
ATOM 5270 C C . ASP B 1 198 ? 14.139 -6.344 -26.452 1.00 67.84 190 ASP B C 1
ATOM 5271 O O . ASP B 1 198 ? 14.354 -7.337 -25.753 1.00 70.37 190 ASP B O 1
ATOM 5276 N N . GLY B 1 199 ? 14.438 -6.309 -27.748 1.00 65.65 191 GLY B N 1
ATOM 5277 C CA . GLY B 1 199 ? 14.817 -7.490 -28.490 1.00 62.06 191 GLY B CA 1
ATOM 5278 C C . GLY B 1 199 ? 13.674 -8.144 -29.237 1.00 56.65 191 GLY B C 1
ATOM 5279 O O . GLY B 1 199 ? 13.905 -9.116 -29.966 1.00 55.16 191 GLY B O 1
ATOM 5280 N N . ALA B 1 200 ? 12.451 -7.653 -29.067 1.00 52.52 192 ALA B N 1
ATOM 5281 C CA . ALA B 1 200 ? 11.333 -8.152 -29.843 1.00 51.52 192 ALA B CA 1
ATOM 5282 C C . ALA B 1 200 ? 11.343 -7.536 -31.240 1.00 46.27 192 ALA B C 1
ATOM 5283 O O . ALA B 1 200 ? 12.027 -6.545 -31.512 1.00 45.12 192 ALA B O 1
ATOM 5285 N N . ILE B 1 201 ? 10.562 -8.139 -32.132 1.00 46.92 193 ILE B N 1
ATOM 5286 C CA . ILE B 1 201 ? 10.470 -7.662 -33.509 1.00 45.09 193 ILE B CA 1
ATOM 5287 C C . ILE B 1 201 ? 9.766 -6.313 -33.536 1.00 42.98 193 ILE B C 1
ATOM 5288 O O . ILE B 1 201 ? 8.669 -6.151 -32.990 1.00 42.66 193 ILE B O 1
ATOM 5293 N N . ASP B 1 202 ? 10.399 -5.335 -34.167 1.00 41.02 194 ASP B N 1
ATOM 5294 C CA . ASP B 1 202 ? 9.850 -3.986 -34.254 1.00 40.22 194 ASP B CA 1
ATOM 5295 C C . ASP B 1 202 ? 8.910 -3.938 -35.451 1.00 37.05 194 ASP B C 1
ATOM 5296 O O . ASP B 1 202 ? 9.304 -3.614 -36.572 1.00 35.83 194 ASP B O 1
ATOM 5301 N N . TYR B 1 203 ? 7.644 -4.269 -35.206 1.00 35.03 195 TYR B N 1
ATOM 5302 C CA . TYR B 1 203 ? 6.662 -4.294 -36.279 1.00 33.48 195 TYR B CA 1
ATOM 5303 C C . TYR B 1 203 ? 6.227 -2.901 -36.697 1.00 41.12 195 TYR B C 1
ATOM 5304 O O . TYR B 1 203 ? 5.578 -2.758 -37.739 1.00 33.45 195 TYR B O 1
ATOM 5313 N N . THR B 1 204 ? 6.575 -1.869 -35.924 1.00 42.57 196 THR B N 1
ATOM 5314 C CA . THR B 1 204 ? 6.315 -0.509 -36.385 1.00 42.56 196 THR B CA 1
ATOM 5315 C C . THR B 1 204 ? 7.121 -0.181 -37.633 1.00 37.96 196 THR B C 1
ATOM 5316 O O . THR B 1 204 ? 6.788 0.775 -38.335 1.00 35.86 196 THR B O 1
ATOM 5320 N N . GLN B 1 205 ? 8.179 -0.946 -37.910 1.00 36.43 197 GLN B N 1
ATOM 5321 C CA . GLN B 1 205 ? 8.946 -0.814 -39.140 1.00 34.52 197 GLN B CA 1
ATOM 5322 C C . GLN B 1 205 ? 8.419 -1.697 -40.271 1.00 39.68 197 GLN B C 1
ATOM 5323 O O . GLN B 1 205 ? 8.903 -1.574 -41.401 1.00 39.78 197 GLN B O 1
ATOM 5329 N N . ASP B 1 206 ? 7.463 -2.590 -40.006 1.00 34.12 198 ASP B N 1
ATOM 5330 C CA . ASP B 1 206 ? 6.835 -3.305 -41.112 1.00 33.31 198 ASP B CA 1
ATOM 5331 C C . ASP B 1 206 ? 5.944 -2.351 -41.901 1.00 32.46 198 ASP B C 1
ATOM 5332 O O . ASP B 1 206 ? 5.636 -1.236 -41.465 1.00 32.57 198 ASP B O 1
ATOM 5337 N N . PHE B 1 207 ? 5.520 -2.811 -43.078 1.00 29.14 199 PHE B N 1
ATOM 5338 C CA . PHE B 1 207 ? 4.865 -1.920 -44.028 1.00 28.30 199 PHE B CA 1
ATOM 5339 C C . PHE B 1 207 ? 3.663 -1.225 -43.402 1.00 34.29 199 PHE B C 1
ATOM 5340 O O . PHE B 1 207 ? 3.477 -0.016 -43.583 1.00 30.56 199 PHE B O 1
ATOM 5348 N N . PHE B 1 208 ? 2.839 -1.964 -42.664 1.00 27.24 200 PHE B N 1
ATOM 5349 C CA . PHE B 1 208 ? 1.627 -1.407 -42.079 1.00 26.64 200 PHE B CA 1
ATOM 5350 C C . PHE B 1 208 ? 1.806 -0.935 -40.642 1.00 34.12 200 PHE B C 1
ATOM 5351 O O . PHE B 1 208 ? 0.804 -0.626 -39.984 1.00 32.89 200 PHE B O 1
ATOM 5359 N N . GLY B 1 209 ? 3.053 -0.837 -40.152 1.00 29.31 201 GLY B N 1
ATOM 5360 C CA . GLY B 1 209 ? 3.324 -0.347 -38.805 1.00 29.61 201 GLY B CA 1
ATOM 5361 C C . GLY B 1 209 ? 2.880 -1.264 -37.684 1.00 36.17 201 GLY B C 1
ATOM 5362 O O . GLY B 1 209 ? 3.046 -0.904 -36.509 1.00 33.06 201 GLY B O 1
ATOM 5363 N N . ARG B 1 210 ? 2.317 -2.429 -38.015 1.00 29.44 202 ARG B N 1
ATOM 5364 C CA . ARG B 1 210 ? 1.915 -3.449 -37.055 1.00 31.06 202 ARG B CA 1
ATOM 5365 C C . ARG B 1 210 ? 2.071 -4.811 -37.720 1.00 34.76 202 ARG B C 1
ATOM 5366 O O . ARG B 1 210 ? 2.209 -4.914 -38.943 1.00 33.45 202 ARG B O 1
ATOM 5374 N N . LYS B 1 211 ? 2.018 -5.866 -36.911 1.00 34.51 203 LYS B N 1
ATOM 5375 C CA . LYS B 1 211 ? 2.043 -7.213 -37.466 1.00 28.87 203 LYS B CA 1
ATOM 5376 C C . LYS B 1 211 ? 0.759 -7.467 -38.241 1.00 27.49 203 LYS B C 1
ATOM 5377 O O . LYS B 1 211 ? -0.341 -7.209 -37.743 1.00 34.15 203 LYS B O 1
ATOM 5383 N N . THR B 1 212 ? 0.885 -7.953 -39.466 1.00 26.95 204 THR B N 1
ATOM 5384 C CA . THR B 1 212 ? -0.298 -8.198 -40.274 1.00 25.71 204 THR B CA 1
ATOM 5385 C C . THR B 1 212 ? -0.356 -9.650 -40.733 1.00 27.05 204 THR B C 1
ATOM 5386 O O . THR B 1 212 ? 0.662 -10.349 -40.821 1.00 28.57 204 THR B O 1
ATOM 5390 N N . ASN B 1 213 ? -1.577 -10.093 -41.001 1.00 25.94 205 ASN B N 1
ATOM 5391 C CA . ASN B 1 213 ? -1.871 -11.447 -41.419 1.00 24.27 205 ASN B CA 1
ATOM 5392 C C . ASN B 1 213 ? -2.864 -11.374 -42.566 1.00 26.85 205 ASN B C 1
ATOM 5393 O O . ASN B 1 213 ? -3.389 -10.306 -42.886 1.00 27.47 205 ASN B O 1
ATOM 5398 N N . LEU B 1 214 ? -3.136 -12.528 -43.162 1.00 24.16 206 LEU B N 1
ATOM 5399 C CA . LEU B 1 214 ? -4.247 -12.693 -44.083 1.00 25.60 206 LEU B CA 1
ATOM 5400 C C . LEU B 1 214 ? -5.511 -13.050 -43.309 1.00 25.46 206 LEU B C 1
ATOM 5401 O O . LEU B 1 214 ? -5.465 -13.836 -42.361 1.00 27.96 206 LEU B O 1
ATOM 5406 N N . THR B 1 215 ? -6.638 -12.483 -43.732 1.00 28.85 207 THR B N 1
ATOM 5407 C CA . THR B 1 215 ? -7.899 -12.680 -43.028 1.00 28.35 207 THR B CA 1
ATOM 5408 C C . THR B 1 215 ? -8.433 -14.100 -43.190 1.00 25.52 207 THR B C 1
ATOM 5409 O O . THR B 1 215 ? -8.212 -14.767 -44.202 1.00 25.01 207 THR B O 1
ATOM 5413 N N . VAL B 1 216 ? -9.130 -14.571 -42.156 1.00 26.66 208 VAL B N 1
ATOM 5414 C CA . VAL B 1 216 ? -9.895 -15.809 -42.254 1.00 25.68 208 VAL B CA 1
ATOM 5415 C C . VAL B 1 216 ? -11.360 -15.533 -42.568 1.00 27.94 208 VAL B C 1
ATOM 5416 O O . VAL B 1 216 ? -12.104 -16.475 -42.887 1.00 28.25 208 VAL B O 1
ATOM 5420 N N . SER B 1 217 ? -11.783 -14.265 -42.543 1.00 28.81 209 SER B N 1
ATOM 5421 C CA . SER B 1 217 ? -13.195 -13.908 -42.648 1.00 29.22 209 SER B CA 1
ATOM 5422 C C . SER B 1 217 ? -13.369 -12.398 -42.586 1.00 24.04 209 SER B C 1
ATOM 5423 O O . SER B 1 217 ? -12.762 -11.736 -41.738 1.00 23.99 209 SER B O 1
ATOM 5426 N N . GLY B 1 218 ? -14.200 -11.845 -43.452 1.00 25.60 210 GLY B N 1
ATOM 5427 C CA . GLY B 1 218 ? -14.515 -10.437 -43.338 1.00 28.87 210 GLY B CA 1
ATOM 5428 C C . GLY B 1 218 ? -15.692 -10.121 -42.442 1.00 25.15 210 GLY B C 1
ATOM 5429 O O . GLY B 1 218 ? -16.156 -8.980 -42.439 1.00 23.39 210 GLY B O 1
ATOM 5430 N N . GLN B 1 219 ? -16.191 -11.092 -41.675 1.00 21.85 211 GLN B N 1
ATOM 5431 C CA . GLN B 1 219 ? -17.487 -10.922 -41.024 1.00 26.47 211 GLN B CA 1
ATOM 5432 C C . GLN B 1 219 ? -17.491 -9.731 -40.078 1.00 25.79 211 GLN B C 1
ATOM 5433 O O . GLN B 1 219 ? -18.466 -8.971 -40.040 1.00 26.21 211 GLN B O 1
ATOM 5439 N N . LEU B 1 220 ? -16.424 -9.558 -39.293 1.00 23.33 212 LEU B N 1
ATOM 5440 C CA . LEU B 1 220 ? -16.428 -8.474 -38.308 1.00 28.81 212 LEU B CA 1
ATOM 5441 C C . LEU B 1 220 ? -16.513 -7.110 -38.993 1.00 25.64 212 LEU B C 1
ATOM 5442 O O . LEU B 1 220 ? -17.249 -6.230 -38.537 1.00 22.86 212 LEU B O 1
ATOM 5447 N N . GLU B 1 221 ? -15.809 -6.932 -40.117 1.00 22.13 213 GLU B N 1
ATOM 5448 C CA . GLU B 1 221 ? -15.958 -5.698 -40.884 1.00 22.14 213 GLU B CA 1
ATOM 5449 C C . GLU B 1 221 ? -17.345 -5.606 -41.511 1.00 23.08 213 GLU B C 1
ATOM 5450 O O . GLU B 1 221 ? -17.915 -4.508 -41.619 1.00 20.06 213 GLU B O 1
ATOM 5456 N N . GLY B 1 222 ? -17.903 -6.739 -41.942 1.00 20.73 214 GLY B N 1
ATOM 5457 C CA . GLY B 1 222 ? -19.238 -6.702 -42.527 1.00 17.46 214 GLY B CA 1
ATOM 5458 C C . GLY B 1 222 ? -20.294 -6.235 -41.548 1.00 20.15 214 GLY B C 1
ATOM 5459 O O . GLY B 1 222 ? -21.272 -5.603 -41.936 1.00 21.13 214 GLY B O 1
ATOM 5460 N N . GLU B 1 223 ? -20.123 -6.547 -40.261 1.00 21.96 215 GLU B N 1
ATOM 5461 C CA . GLU B 1 223 ? -21.090 -6.074 -39.286 1.00 23.70 215 GLU B CA 1
ATOM 5462 C C . GLU B 1 223 ? -21.068 -4.550 -39.189 1.00 24.84 215 GLU B C 1
ATOM 5463 O O . GLU B 1 223 ? -22.123 -3.917 -39.061 1.00 24.54 215 GLU B O 1
ATOM 5469 N N . THR B 1 224 ? -19.876 -3.941 -39.237 1.00 25.12 216 THR B N 1
ATOM 5470 C CA . THR B 1 224 ? -19.819 -2.482 -39.189 1.00 29.12 216 THR B CA 1
ATOM 5471 C C . THR B 1 224 ? -20.592 -1.881 -40.358 1.00 26.00 216 THR B C 1
ATOM 5472 O O . THR B 1 224 ? -21.317 -0.894 -40.193 1.00 20.52 216 THR B O 1
ATOM 5476 N N . ALA B 1 225 ? -20.479 -2.487 -41.543 1.00 17.99 217 ALA B N 1
ATOM 5477 C CA . ALA B 1 225 ? -21.152 -1.929 -42.719 1.00 20.24 217 ALA B CA 1
ATOM 5478 C C . ALA B 1 225 ? -22.660 -2.164 -42.701 1.00 22.27 217 ALA B C 1
ATOM 5479 O O . ALA B 1 225 ? -23.415 -1.329 -43.211 1.00 24.42 217 ALA B O 1
ATOM 5481 N N . ALA B 1 226 ? -23.111 -3.267 -42.104 1.00 24.40 218 ALA B N 1
ATOM 5482 C CA . ALA B 1 226 ? -24.537 -3.568 -42.024 1.00 25.08 218 ALA B CA 1
ATOM 5483 C C . ALA B 1 226 ? -25.287 -2.525 -41.212 1.00 22.59 218 ALA B C 1
ATOM 5484 O O . ALA B 1 226 ? -26.491 -2.322 -41.414 1.00 22.76 218 ALA B O 1
ATOM 5486 N N . MET B 1 227 ? -24.612 -1.886 -40.268 1.00 22.53 219 MET B N 1
ATOM 5487 C CA . MET B 1 227 ? -25.256 -0.866 -39.455 1.00 22.60 219 MET B CA 1
ATOM 5488 C C . MET B 1 227 ? -25.456 0.449 -40.190 1.00 20.94 219 MET B C 1
ATOM 5489 O O . MET B 1 227 ? -26.155 1.328 -39.673 1.00 26.74 219 MET B O 1
ATOM 5494 N N . GLY B 1 228 ? -24.861 0.607 -41.367 1.00 22.76 220 GLY B N 1
ATOM 5495 C CA . GLY B 1 228 ? -25.048 1.819 -42.138 1.00 17.84 220 GLY B CA 1
ATOM 5496 C C . GLY B 1 228 ? -25.747 1.542 -43.446 1.00 23.15 220 GLY B C 1
ATOM 5497 O O . GLY B 1 228 ? -26.443 2.412 -43.976 1.00 27.92 220 GLY B O 1
ATOM 5498 N N . LEU B 1 229 ? -25.564 0.334 -43.977 1.00 18.67 221 LEU B N 1
ATOM 5499 C CA . LEU B 1 229 ? -26.131 -0.059 -45.264 1.00 18.62 221 LEU B CA 1
ATOM 5500 C C . LEU B 1 229 ? -27.273 -1.051 -45.123 1.00 24.22 221 LEU B C 1
ATOM 5501 O O . LEU B 1 229 ? -27.953 -1.336 -46.117 1.00 22.13 221 LEU B O 1
ATOM 5506 N N . GLY B 1 230 ? -27.497 -1.587 -43.930 1.00 22.08 222 GLY B N 1
ATOM 5507 C CA . GLY B 1 230 ? -28.607 -2.511 -43.731 1.00 19.48 222 GLY B CA 1
ATOM 5508 C C . GLY B 1 230 ? -28.354 -3.943 -44.137 1.00 24.15 222 GLY B C 1
ATOM 5509 O O . GLY B 1 230 ? -28.545 -4.863 -43.338 1.00 21.68 222 GLY B O 1
ATOM 5510 N N . ARG B 1 231 ? -27.937 -4.164 -45.377 1.00 22.81 223 ARG B N 1
ATOM 5511 C CA . ARG B 1 231 ? -27.788 -5.510 -45.907 1.00 19.36 223 ARG B CA 1
ATOM 5512 C C . ARG B 1 231 ? -26.534 -5.495 -46.748 1.00 18.82 223 ARG B C 1
ATOM 5513 O O . ARG B 1 231 ? -26.452 -4.714 -47.694 1.00 16.27 223 ARG B O 1
ATOM 5521 N N . ILE B 1 232 ? -25.544 -6.306 -46.383 1.00 18.41 224 ILE B N 1
ATOM 5522 C CA . ILE B 1 232 ? -24.297 -6.362 -47.130 1.00 19.08 224 ILE B CA 1
ATOM 5523 C C . ILE B 1 232 ? -23.950 -7.819 -47.380 1.00 15.98 224 ILE B C 1
ATOM 5524 O O . ILE B 1 232 ? -24.458 -8.729 -46.723 1.00 18.93 224 ILE B O 1
ATOM 5529 N N . TYR B 1 233 ? -23.038 -8.029 -48.320 1.00 19.51 225 TYR B N 1
ATOM 5530 C CA . TYR B 1 233 ? -22.441 -9.349 -48.447 1.00 19.38 225 TYR B CA 1
ATOM 5531 C C . TYR B 1 233 ? -21.011 -9.185 -48.935 1.00 21.08 225 TYR B C 1
ATOM 5532 O O . TYR B 1 233 ? -20.706 -8.271 -49.709 1.00 22.68 225 TYR B O 1
ATOM 5541 N N . THR B 1 234 ? -20.128 -10.033 -48.434 1.00 21.03 226 THR B N 1
ATOM 5542 C CA . THR B 1 234 ? -18.777 -10.123 -48.957 1.00 17.59 226 THR B CA 1
ATOM 5543 C C . THR B 1 234 ? -18.681 -11.288 -49.939 1.00 23.32 226 THR B C 1
ATOM 5544 O O . THR B 1 234 ? -19.539 -12.171 -49.982 1.00 26.55 226 THR B O 1
ATOM 5548 N N . PHE B 1 235 ? -17.638 -11.247 -50.763 1.00 20.33 227 PHE B N 1
ATOM 5549 C CA . PHE B 1 235 ? -17.421 -12.239 -51.823 1.00 18.43 227 PHE B CA 1
ATOM 5550 C C . PHE B 1 235 ? -15.950 -12.050 -52.176 1.00 17.68 227 PHE B C 1
ATOM 5551 O O . PHE B 1 235 ? -15.605 -11.215 -53.018 1.00 18.17 227 PHE B O 1
ATOM 5559 N N . GLY B 1 236 ? -15.093 -12.766 -51.463 1.00 20.45 228 GLY B N 1
ATOM 5560 C CA . GLY B 1 236 ? -13.677 -12.508 -51.514 1.00 19.67 228 GLY B CA 1
ATOM 5561 C C . GLY B 1 236 ? -12.893 -13.674 -50.963 1.00 20.43 228 GLY B C 1
ATOM 5562 O O . GLY B 1 236 ? -13.449 -14.596 -50.364 1.00 18.85 228 GLY B O 1
ATOM 5563 N N . PRO B 1 237 ? -11.578 -13.658 -51.159 1.00 21.95 229 PRO B N 1
ATOM 5564 C CA . PRO B 1 237 ? -10.755 -14.776 -50.705 1.00 21.65 229 PRO B CA 1
ATOM 5565 C C . PRO B 1 237 ? -10.483 -14.702 -49.211 1.00 24.15 229 PRO B C 1
ATOM 5566 O O . PRO B 1 237 ? -10.412 -13.623 -48.617 1.00 22.00 229 PRO B O 1
ATOM 5570 N N . THR B 1 238 ? -10.358 -15.883 -48.606 1.00 21.16 230 THR B N 1
ATOM 5571 C CA . THR B 1 238 ? -9.967 -16.036 -47.210 1.00 25.28 230 THR B CA 1
ATOM 5572 C C . THR B 1 238 ? -8.922 -17.144 -47.126 1.00 29.08 230 THR B C 1
ATOM 5573 O O . THR B 1 238 ? -8.731 -17.911 -48.074 1.00 25.53 230 THR B O 1
ATOM 5577 N N . PHE B 1 239 ? -8.226 -17.216 -45.988 1.00 26.04 231 PHE B N 1
ATOM 5578 C CA . PHE B 1 239 ? -7.010 -18.011 -45.920 1.00 25.11 231 PHE B CA 1
ATOM 5579 C C . PHE B 1 239 ? -6.889 -18.710 -44.574 1.00 29.94 231 PHE B C 1
ATOM 5580 O O . PHE B 1 239 ? -7.179 -18.122 -43.530 1.00 34.23 231 PHE B O 1
ATOM 5588 N N . ARG B 1 240 ? -6.451 -19.964 -44.610 1.00 22.28 232 ARG B N 1
ATOM 5589 C CA . ARG B 1 240 ? -6.266 -20.774 -43.408 1.00 30.14 232 ARG B CA 1
ATOM 5590 C C . ARG B 1 240 ? -4.910 -21.442 -43.482 1.00 27.28 232 ARG B C 1
ATOM 5591 O O . ARG B 1 240 ? -4.575 -22.054 -44.499 1.00 31.67 232 ARG B O 1
ATOM 5599 N N . ALA B 1 241 ? -4.143 -21.358 -42.403 1.00 33.90 233 ALA B N 1
ATOM 5600 C CA . ALA B 1 241 ? -2.816 -21.948 -42.397 1.00 36.13 233 ALA B CA 1
ATOM 5601 C C . ALA B 1 241 ? -2.736 -23.190 -41.508 1.00 40.35 233 ALA B C 1
ATOM 5602 O O . ALA B 1 241 ? -1.691 -23.461 -40.921 1.00 40.71 233 ALA B O 1
ATOM 5604 N N . GLU B 1 242 ? -3.822 -23.952 -41.397 1.00 36.33 234 GLU B N 1
ATOM 5605 C CA . GLU B 1 242 ? -3.721 -25.274 -40.788 1.00 42.48 234 GLU B CA 1
ATOM 5606 C C . GLU B 1 242 ? -3.005 -26.228 -41.742 1.00 41.71 234 GLU B C 1
ATOM 5607 O O . GLU B 1 242 ? -3.286 -26.265 -42.943 1.00 43.31 234 GLU B O 1
ATOM 5613 N N . ASN B 1 243 ? -2.046 -26.981 -41.207 1.00 36.44 235 ASN B N 1
ATOM 5614 C CA . ASN B 1 243 ? -1.334 -28.005 -41.976 1.00 43.22 235 ASN B CA 1
ATOM 5615 C C . ASN B 1 243 ? -2.248 -29.223 -42.131 1.00 48.59 235 ASN B C 1
ATOM 5616 O O . ASN B 1 243 ? -2.021 -30.303 -41.580 1.00 43.19 235 ASN B O 1
ATOM 5621 N N . SER B 1 244 ? -3.326 -29.016 -42.890 1.00 47.75 236 SER B N 1
ATOM 5622 C CA . SER B 1 244 ? -4.323 -30.045 -43.163 1.00 51.65 236 SER B CA 1
ATOM 5623 C C . SER B 1 244 ? -4.312 -30.359 -44.651 1.00 51.12 236 SER B C 1
ATOM 5624 O O . SER B 1 244 ? -4.601 -29.482 -45.478 1.00 42.28 236 SER B O 1
ATOM 5627 N N . ASN B 1 245 ? -3.986 -31.606 -44.981 1.00 51.15 237 ASN B N 1
ATOM 5628 C CA . ASN B 1 245 ? -3.930 -32.104 -46.352 1.00 48.58 237 ASN B CA 1
ATOM 5629 C C . ASN B 1 245 ? -5.018 -33.168 -46.491 1.00 48.87 237 ASN B C 1
ATOM 5630 O O . ASN B 1 245 ? -4.801 -34.347 -46.204 1.00 52.36 237 ASN B O 1
ATOM 5635 N N . THR B 1 246 ? -6.205 -32.733 -46.904 1.00 42.31 238 THR B N 1
ATOM 5636 C CA . THR B 1 246 ? -7.355 -33.610 -47.061 1.00 45.48 238 THR B CA 1
ATOM 5637 C C . THR B 1 246 ? -7.988 -33.346 -48.417 1.00 45.56 238 THR B C 1
ATOM 5638 O O . THR B 1 246 ? -7.659 -32.372 -49.102 1.00 46.23 238 THR B O 1
ATOM 5642 N N . THR B 1 247 ? -8.927 -34.215 -48.799 1.00 46.18 239 THR B N 1
ATOM 5643 C CA . THR B 1 247 ? -9.604 -34.037 -50.079 1.00 48.80 239 THR B CA 1
ATOM 5644 C C . THR B 1 247 ? -10.552 -32.836 -50.102 1.00 45.23 239 THR B C 1
ATOM 5645 O O . THR B 1 247 ? -11.091 -32.517 -51.175 1.00 37.49 239 THR B O 1
ATOM 5649 N N . ARG B 1 248 ? -10.785 -32.163 -48.961 1.00 43.47 240 ARG B N 1
ATOM 5650 C CA . ARG B 1 248 ? -11.745 -31.062 -49.001 1.00 46.32 240 ARG B CA 1
ATOM 5651 C C . ARG B 1 248 ? -11.277 -29.801 -48.265 1.00 44.92 240 ARG B C 1
ATOM 5652 O O . ARG B 1 248 ? -12.109 -28.924 -47.976 1.00 42.43 240 ARG B O 1
ATOM 5660 N N . HIS B 1 249 ? -9.969 -29.649 -48.020 1.00 40.35 241 HIS B N 1
ATOM 5661 C CA . HIS B 1 249 ? -9.409 -28.444 -47.407 1.00 40.13 241 HIS B CA 1
ATOM 5662 C C . HIS B 1 249 ? -8.489 -27.706 -48.376 1.00 37.49 241 HIS B C 1
ATOM 5663 O O . HIS B 1 249 ? -7.634 -28.318 -49.023 1.00 34.16 241 HIS B O 1
ATOM 5670 N N . LEU B 1 250 ? -8.660 -26.387 -48.454 1.00 32.12 242 LEU B N 1
ATOM 5671 C CA . LEU B 1 250 ? -7.765 -25.486 -49.165 1.00 28.40 242 LEU B CA 1
ATOM 5672 C C . LEU B 1 250 ? -7.183 -24.499 -48.167 1.00 28.86 242 LEU B C 1
ATOM 5673 O O . LEU B 1 250 ? -7.844 -24.122 -47.197 1.00 23.08 242 LEU B O 1
ATOM 5678 N N . ALA B 1 251 ? -5.965 -24.040 -48.438 1.00 26.34 243 ALA B N 1
ATOM 5679 C CA . ALA B 1 251 ? -5.397 -22.945 -47.659 1.00 27.26 243 ALA B CA 1
ATOM 5680 C C . ALA B 1 251 ? -5.876 -21.576 -48.116 1.00 29.57 243 ALA B C 1
ATOM 5681 O O . ALA B 1 251 ? -5.812 -20.622 -47.331 1.00 22.57 243 ALA B O 1
ATOM 5683 N N . GLU B 1 252 ? -6.327 -21.456 -49.367 1.00 25.22 244 GLU B N 1
ATOM 5684 C CA . GLU B 1 252 ? -6.862 -20.220 -49.928 1.00 21.48 244 GLU B CA 1
ATOM 5685 C C . GLU B 1 252 ? -8.195 -20.562 -50.575 1.00 24.24 244 GLU B C 1
ATOM 5686 O O . GLU B 1 252 ? -8.253 -21.448 -51.431 1.00 25.14 244 GLU B O 1
ATOM 5692 N N . PHE B 1 253 ? -9.270 -19.894 -50.153 1.00 18.33 245 PHE B N 1
ATOM 5693 C CA . PHE B 1 253 ? -10.587 -20.211 -50.698 1.00 23.05 245 PHE B CA 1
ATOM 5694 C C . PHE B 1 253 ? -11.454 -18.968 -50.611 1.00 27.81 245 PHE B C 1
ATOM 5695 O O . PHE B 1 253 ? -11.079 -17.971 -49.987 1.00 29.95 245 PHE B O 1
ATOM 5703 N N . TRP B 1 254 ? -12.623 -19.033 -51.245 1.00 21.43 246 TRP B N 1
ATOM 5704 C CA . TRP B 1 254 ? -13.515 -17.888 -51.354 1.00 16.17 246 TRP B CA 1
ATOM 5705 C C . TRP B 1 254 ? -14.740 -18.089 -50.479 1.00 25.93 246 TRP B C 1
ATOM 5706 O O . TRP B 1 254 ? -15.352 -19.164 -50.490 1.00 21.78 246 TRP B O 1
ATOM 5717 N N . MET B 1 255 ? -15.094 -17.043 -49.732 1.00 21.07 247 MET B N 1
ATOM 5718 C CA . MET B 1 255 ? -16.227 -17.049 -48.823 1.00 18.70 247 MET B CA 1
ATOM 5719 C C . MET B 1 255 ? -17.211 -15.959 -49.225 1.00 21.39 247 MET B C 1
ATOM 5720 O O . MET B 1 255 ? -16.810 -14.823 -49.518 1.00 24.00 247 MET B O 1
ATOM 5725 N N . VAL B 1 256 ? -18.496 -16.302 -49.200 1.00 20.50 248 VAL B N 1
ATOM 5726 C CA . VAL B 1 256 ? -19.592 -15.362 -49.431 1.00 22.38 248 VAL B CA 1
ATOM 5727 C C . VAL B 1 256 ? -20.316 -15.193 -48.103 1.00 21.63 248 VAL B C 1
ATOM 5728 O O . VAL B 1 256 ? -20.782 -16.176 -47.510 1.00 18.68 248 VAL B O 1
ATOM 5732 N N . GLU B 1 257 ? -20.387 -13.960 -47.610 1.00 17.27 249 GLU B N 1
ATOM 5733 C CA . GLU B 1 257 ? -20.778 -13.725 -46.218 1.00 22.80 249 GLU B CA 1
ATOM 5734 C C . GLU B 1 257 ? -21.755 -12.565 -46.118 1.00 23.08 249 GLU B C 1
ATOM 5735 O O . GLU B 1 257 ? -21.357 -11.400 -45.962 1.00 19.43 249 GLU B O 1
ATOM 5741 N N . PRO B 1 258 ? -23.046 -12.844 -46.202 1.00 23.24 250 PRO B N 1
ATOM 5742 C CA . PRO B 1 258 ? -24.035 -11.790 -45.987 1.00 22.40 250 PRO B CA 1
ATOM 5743 C C . PRO B 1 258 ? -24.213 -11.486 -44.512 1.00 24.89 250 PRO B C 1
ATOM 5744 O O . PRO B 1 258 ? -23.993 -12.336 -43.642 1.00 18.51 250 PRO B O 1
ATOM 5748 N N . GLU B 1 259 ? -24.617 -10.243 -44.252 1.00 21.22 251 GLU B N 1
ATOM 5749 C CA . GLU B 1 259 ? -24.915 -9.748 -42.916 1.00 22.31 251 GLU B CA 1
ATOM 5750 C C . GLU B 1 259 ? -26.108 -8.818 -43.037 1.00 22.21 251 GLU B C 1
ATOM 5751 O O . GLU B 1 259 ? -26.104 -7.936 -43.905 1.00 22.03 251 GLU B O 1
ATOM 5757 N N . VAL B 1 260 ? -27.109 -8.997 -42.168 1.00 18.79 252 VAL B N 1
ATOM 5758 C CA . VAL B 1 260 ? -28.392 -8.306 -42.299 1.00 22.73 252 VAL B CA 1
ATOM 5759 C C . VAL B 1 260 ? -28.804 -7.684 -40.969 1.00 19.48 252 VAL B C 1
ATOM 5760 O O . VAL B 1 260 ? -29.065 -8.398 -39.997 1.00 20.37 252 VAL B O 1
ATOM 5764 N N . ALA B 1 261 ? -28.922 -6.363 -40.946 1.00 17.74 253 ALA B N 1
ATOM 5765 C CA . ALA B 1 261 ? -29.493 -5.685 -39.796 1.00 20.48 253 ALA B CA 1
ATOM 5766 C C . ALA B 1 261 ? -30.964 -6.044 -39.644 1.00 22.00 253 ALA B C 1
ATOM 5767 O O . ALA B 1 261 ? -31.697 -6.187 -40.630 1.00 24.73 253 ALA B O 1
ATOM 5769 N N . PHE B 1 262 ? -31.388 -6.207 -38.394 1.00 22.35 254 PHE B N 1
ATOM 5770 C CA . PHE B 1 262 ? -32.762 -6.508 -37.995 1.00 24.19 254 PHE B CA 1
ATOM 5771 C C . PHE B 1 262 ? -33.182 -7.936 -38.315 1.00 25.45 254 PHE B C 1
ATOM 5772 O O . PHE B 1 262 ? -34.356 -8.259 -38.174 1.00 28.65 254 PHE B O 1
ATOM 5780 N N . ASN B 1 263 ? -32.259 -8.797 -38.754 1.00 27.37 255 ASN B N 1
ATOM 5781 C CA . ASN B 1 263 ? -32.519 -10.231 -38.876 1.00 19.68 255 ASN B CA 1
ATOM 5782 C C . ASN B 1 263 ? -32.145 -10.942 -37.577 1.00 24.99 255 ASN B C 1
ATOM 5783 O O . ASN B 1 263 ? -31.037 -10.747 -37.061 1.00 22.79 255 ASN B O 1
ATOM 5788 N N . ASN B 1 264 ? -33.050 -11.800 -37.077 1.00 23.65 256 ASN B N 1
ATOM 5789 C CA . ASN B 1 264 ? -32.724 -12.725 -35.997 1.00 27.74 256 ASN B CA 1
ATOM 5790 C C . ASN B 1 264 ? -32.299 -14.077 -36.580 1.00 23.50 256 ASN B C 1
ATOM 5791 O O . ASN B 1 264 ? -32.117 -14.236 -37.790 1.00 25.00 256 ASN B O 1
ATOM 5796 N N . LEU B 1 265 ? -32.150 -15.081 -35.718 1.00 22.22 257 LEU B N 1
ATOM 5797 C CA . LEU B 1 265 ? -31.656 -16.372 -36.182 1.00 20.32 257 LEU B CA 1
ATOM 5798 C C . LEU B 1 265 ? -32.637 -17.018 -37.146 1.00 21.83 257 LEU B C 1
ATOM 5799 O O . LEU B 1 265 ? -32.237 -17.556 -38.190 1.00 21.27 257 LEU B O 1
ATOM 5804 N N . GLU B 1 266 ? -33.928 -16.974 -36.827 1.00 20.84 258 GLU B N 1
ATOM 5805 C CA . GLU B 1 266 ? -34.908 -17.528 -37.760 1.00 23.78 258 GLU B CA 1
ATOM 5806 C C . GLU B 1 266 ? -34.829 -16.835 -39.127 1.00 25.21 258 GLU B C 1
ATOM 5807 O O . GLU B 1 266 ? -34.811 -17.497 -40.176 1.00 22.28 258 GLU B O 1
ATOM 5813 N N . ASP B 1 267 ? -34.759 -15.497 -39.138 1.00 22.70 259 ASP B N 1
ATOM 5814 C CA . ASP B 1 267 ? -34.565 -14.772 -40.397 1.00 22.95 259 ASP B CA 1
ATOM 5815 C C . ASP B 1 267 ? -33.297 -15.226 -41.120 1.00 24.60 259 ASP B C 1
ATOM 5816 O O . ASP B 1 267 ? -33.289 -15.373 -42.353 1.00 24.05 259 ASP B O 1
ATOM 5821 N N . ASN B 1 268 ? -32.207 -15.418 -40.366 1.00 22.55 260 ASN B N 1
ATOM 5822 C CA . ASN B 1 268 ? -30.932 -15.856 -40.940 1.00 21.85 260 ASN B CA 1
ATOM 5823 C C . ASN B 1 268 ? -31.073 -17.212 -41.625 1.00 23.68 260 ASN B C 1
ATOM 5824 O O . ASN B 1 268 ? -30.527 -17.430 -42.714 1.00 22.92 260 ASN B O 1
ATOM 5829 N N . ILE B 1 269 ? -31.791 -18.143 -40.991 1.00 20.46 261 ILE B N 1
ATOM 5830 C CA . ILE B 1 269 ? -32.013 -19.461 -41.585 1.00 19.25 261 ILE B CA 1
ATOM 5831 C C . ILE B 1 269 ? -32.887 -19.345 -42.825 1.00 23.36 261 ILE B C 1
ATOM 5832 O O . ILE B 1 269 ? -32.621 -19.988 -43.846 1.00 21.45 261 ILE B O 1
ATOM 5837 N N . ASP B 1 270 ? -33.957 -18.541 -42.748 1.00 20.00 262 ASP B N 1
ATOM 5838 C CA . ASP B 1 270 ? -34.804 -18.301 -43.920 1.00 24.91 262 ASP B CA 1
ATOM 5839 C C . ASP B 1 270 ? -33.995 -17.775 -45.098 1.00 23.45 262 ASP B C 1
ATOM 5840 O O . ASP B 1 270 ? -34.210 -18.183 -46.245 1.00 21.23 262 ASP B O 1
ATOM 5845 N N . LEU B 1 271 ? -33.086 -16.834 -44.838 1.00 21.73 263 LEU B N 1
ATOM 5846 C CA . LEU B 1 271 ? -32.279 -16.271 -45.910 1.00 17.20 263 LEU B CA 1
ATOM 5847 C C . LEU B 1 271 ? -31.381 -17.335 -46.517 1.00 19.02 263 LEU B C 1
ATOM 5848 O O . LEU B 1 271 ? -31.290 -17.454 -47.743 1.00 20.16 263 LEU B O 1
ATOM 5853 N N . ALA B 1 272 ? -30.704 -18.117 -45.666 1.00 17.13 264 ALA B N 1
ATOM 5854 C CA . ALA B 1 272 ? -29.804 -19.156 -46.158 1.00 20.10 264 ALA B CA 1
ATOM 5855 C C . ALA B 1 272 ? -30.553 -20.182 -47.001 1.00 21.49 264 ALA B C 1
ATOM 5856 O O . ALA B 1 272 ? -30.059 -20.621 -48.041 1.00 23.19 264 ALA B O 1
ATOM 5858 N N . GLU B 1 273 ? -31.736 -20.599 -46.551 1.00 25.62 265 GLU B N 1
ATOM 5859 C CA . GLU B 1 273 ? -32.530 -21.549 -47.328 1.00 25.60 265 GLU B CA 1
ATOM 5860 C C . GLU B 1 273 ? -32.909 -20.966 -48.686 1.00 24.90 265 GLU B C 1
ATOM 5861 O O . GLU B 1 273 ? -32.739 -21.617 -49.726 1.00 24.77 265 GLU B O 1
ATOM 5867 N N . ASP B 1 274 ? -33.441 -19.737 -48.692 1.00 25.05 266 ASP B N 1
ATOM 5868 C CA . ASP B 1 274 ? -33.822 -19.100 -49.952 1.00 20.90 266 ASP B CA 1
ATOM 5869 C C . ASP B 1 274 ? -32.614 -18.904 -50.852 1.00 21.63 266 ASP B C 1
ATOM 5870 O O . ASP B 1 274 ? -32.704 -19.068 -52.071 1.00 20.68 266 ASP B O 1
ATOM 5875 N N . PHE B 1 275 ? -31.480 -18.530 -50.261 1.00 20.09 267 PHE B N 1
ATOM 5876 C CA . PHE B 1 275 ? -30.251 -18.317 -51.017 1.00 23.56 267 PHE B CA 1
ATOM 5877 C C . PHE B 1 275 ? -29.819 -19.597 -51.721 1.00 22.53 267 PHE B C 1
ATOM 5878 O O . PHE B 1 275 ? -29.605 -19.608 -52.937 1.00 21.95 267 PHE B O 1
ATOM 5886 N N . LEU B 1 276 ? -29.702 -20.695 -50.974 1.00 20.71 268 LEU B N 1
ATOM 5887 C CA . LEU B 1 276 ? -29.216 -21.931 -51.578 1.00 19.13 268 LEU B CA 1
ATOM 5888 C C . LEU B 1 276 ? -30.181 -22.448 -52.638 1.00 21.15 268 LEU B C 1
ATOM 5889 O O . LEU B 1 276 ? -29.754 -22.925 -53.696 1.00 20.02 268 LEU B O 1
ATOM 5894 N N . LYS B 1 277 ? -31.485 -22.369 -52.371 1.00 16.18 269 LYS B N 1
ATOM 5895 C CA . LYS B 1 277 ? -32.458 -22.851 -53.343 1.00 19.05 269 LYS B CA 1
ATOM 5896 C C . LYS B 1 277 ? -32.424 -22.030 -54.641 1.00 26.17 269 LYS B C 1
ATOM 5897 O O . LYS B 1 277 ? -32.530 -22.580 -55.750 1.00 20.48 269 LYS B O 1
ATOM 5903 N N . TYR B 1 278 ? -32.272 -20.714 -54.525 1.00 22.86 270 TYR B N 1
ATOM 5904 C CA . TYR B 1 278 ? -32.201 -19.870 -55.715 1.00 20.88 270 TYR B CA 1
ATOM 5905 C C . TYR B 1 278 ? -30.961 -20.187 -56.537 1.00 22.73 270 TYR B C 1
ATOM 5906 O O . TYR B 1 278 ? -31.032 -20.333 -57.763 1.00 18.58 270 TYR B O 1
ATOM 5915 N N . VAL B 1 279 ? -29.800 -20.267 -55.877 1.00 17.53 271 VAL B N 1
ATOM 5916 C CA . VAL B 1 279 ? -28.563 -20.466 -56.623 1.00 17.71 271 VAL B CA 1
ATOM 5917 C C . VAL B 1 279 ? -28.587 -21.813 -57.325 1.00 18.93 271 VAL B C 1
ATOM 5918 O O . VAL B 1 279 ? -28.241 -21.923 -58.509 1.00 20.74 271 VAL B O 1
ATOM 5922 N N . ILE B 1 280 ? -29.048 -22.848 -56.627 1.00 17.13 272 ILE B N 1
ATOM 5923 C CA . ILE B 1 280 ? -29.049 -24.172 -57.229 1.00 17.57 272 ILE B CA 1
ATOM 5924 C C . ILE B 1 280 ? -30.026 -24.219 -58.388 1.00 20.83 272 ILE B C 1
ATOM 5925 O O . ILE B 1 280 ? -29.711 -24.766 -59.446 1.00 20.96 272 ILE B O 1
ATOM 5930 N N . GLN B 1 281 ? -31.211 -23.617 -58.227 1.00 16.28 273 GLN B N 1
ATOM 5931 C CA . GLN B 1 281 ? -32.164 -23.602 -59.337 1.00 24.64 273 GLN B CA 1
ATOM 5932 C C . GLN B 1 281 ? -31.627 -22.807 -60.520 1.00 30.55 273 GLN B C 1
ATOM 5933 O O . GLN B 1 281 ? -31.943 -23.121 -61.677 1.00 25.58 273 GLN B O 1
ATOM 5939 N N . TYR B 1 282 ? -30.833 -21.769 -60.252 1.00 22.88 274 TYR B N 1
ATOM 5940 C CA . TYR B 1 282 ? -30.235 -20.994 -61.335 1.00 21.32 274 TYR B CA 1
ATOM 5941 C C . TYR B 1 282 ? -29.309 -21.867 -62.169 1.00 19.92 274 TYR B C 1
ATOM 5942 O O . TYR B 1 282 ? -29.346 -21.832 -63.402 1.00 20.25 274 TYR B O 1
ATOM 5951 N N . VAL B 1 283 ? -28.463 -22.652 -61.501 1.00 19.29 275 VAL B N 1
ATOM 5952 C CA . VAL B 1 283 ? -27.522 -23.523 -62.198 1.00 21.24 275 VAL B CA 1
ATOM 5953 C C . VAL B 1 283 ? -28.271 -24.590 -62.992 1.00 23.39 275 VAL B C 1
ATOM 5954 O O . VAL B 1 283 ? -27.949 -24.859 -64.157 1.00 28.72 275 VAL B O 1
ATOM 5958 N N . LEU B 1 284 ? -29.296 -25.193 -62.382 1.00 19.56 276 LEU B N 1
ATOM 5959 C CA . LEU B 1 284 ? -30.164 -26.123 -63.106 1.00 27.07 276 LEU B CA 1
ATOM 5960 C C . LEU B 1 284 ? -30.748 -25.489 -64.363 1.00 30.23 276 LEU B C 1
ATOM 5961 O O . LEU B 1 284 ? -30.844 -26.149 -65.405 1.00 25.11 276 LEU B O 1
ATOM 5966 N N . ASP B 1 285 ? -31.134 -24.204 -64.294 1.00 21.11 277 ASP B N 1
ATOM 5967 C CA . ASP B 1 285 ? -31.749 -23.565 -65.462 1.00 25.97 277 ASP B CA 1
ATOM 5968 C C . ASP B 1 285 ? -30.708 -23.133 -66.483 1.00 30.63 277 ASP B C 1
ATOM 5969 O O . ASP B 1 285 ? -30.945 -23.208 -67.692 1.00 25.36 277 ASP B O 1
ATOM 5974 N N . LYS B 1 286 ? -29.563 -22.642 -66.016 1.00 21.17 278 LYS B N 1
ATOM 5975 C CA . LYS B 1 286 ? -28.636 -21.957 -66.896 1.00 24.38 278 LYS B CA 1
ATOM 5976 C C . LYS B 1 286 ? -27.513 -22.847 -67.408 1.00 26.67 278 LYS B C 1
ATOM 5977 O O . LYS B 1 286 ? -26.823 -22.449 -68.353 1.00 24.32 278 LYS B O 1
ATOM 5983 N N . CYS B 1 287 ? -27.328 -24.042 -66.839 1.00 22.62 279 CYS B N 1
ATOM 5984 C CA . CYS B 1 287 ? -26.157 -24.870 -67.123 1.00 27.11 279 CYS B CA 1
ATOM 5985 C C . CYS B 1 287 ? -26.560 -26.263 -67.595 1.00 23.44 279 CYS B C 1
ATOM 5986 O O . CYS B 1 287 ? -25.963 -27.267 -67.196 1.00 22.02 279 CYS B O 1
ATOM 5989 N N . LYS B 1 288 ? -27.564 -26.349 -68.461 1.00 22.11 280 LYS B N 1
ATOM 5990 C CA . LYS B 1 288 ? -28.149 -27.651 -68.780 1.00 25.52 280 LYS B CA 1
ATOM 5991 C C . LYS B 1 288 ? -27.130 -28.597 -69.410 1.00 21.25 280 LYS B C 1
ATOM 5992 O O . LYS B 1 288 ? -27.018 -29.757 -69.003 1.00 22.99 280 LYS B O 1
ATOM 5998 N N . ASP B 1 289 ? -26.375 -28.129 -70.407 1.00 23.30 281 ASP B N 1
ATOM 5999 C CA . ASP B 1 289 ? -25.462 -29.038 -71.105 1.00 22.49 281 ASP B CA 1
ATOM 6000 C C . ASP B 1 289 ? -24.290 -29.428 -70.223 1.00 22.89 281 ASP B C 1
ATOM 6001 O O . ASP B 1 289 ? -23.856 -30.587 -70.237 1.00 24.53 281 ASP B O 1
ATOM 6006 N N . ASP B 1 290 ? -23.758 -28.476 -69.448 1.00 20.82 282 ASP B N 1
ATOM 6007 C CA . ASP B 1 290 ? -22.633 -28.804 -68.571 1.00 20.90 282 ASP B CA 1
ATOM 6008 C C . ASP B 1 290 ? -23.072 -29.751 -67.453 1.00 19.30 282 ASP B C 1
ATOM 6009 O O . ASP B 1 290 ? -22.362 -30.708 -67.124 1.00 22.47 282 ASP B O 1
ATOM 6014 N N . LEU B 1 291 ? -24.242 -29.500 -66.860 1.00 24.13 283 LEU B N 1
ATOM 6015 C CA . LEU B 1 291 ? -24.754 -30.385 -65.814 1.00 22.32 283 LEU B CA 1
ATOM 6016 C C . LEU B 1 291 ? -25.124 -31.763 -66.353 1.00 26.26 283 LEU B C 1
ATOM 6017 O O . LEU B 1 291 ? -25.047 -32.747 -65.617 1.00 24.25 283 LEU B O 1
ATOM 6022 N N . GLU B 1 292 ? -25.577 -31.854 -67.605 1.00 24.86 284 GLU B N 1
ATOM 6023 C CA . GLU B 1 292 ? -25.793 -33.173 -68.188 1.00 27.73 284 GLU B CA 1
ATOM 6024 C C . GLU B 1 292 ? -24.485 -33.956 -68.215 1.00 24.57 284 GLU B C 1
ATOM 6025 O O . GLU B 1 292 ? -24.437 -35.130 -67.826 1.00 20.74 284 GLU B O 1
ATOM 6031 N N . PHE B 1 293 ? -23.397 -33.304 -68.630 1.00 22.59 285 PHE B N 1
ATOM 6032 C CA . PHE B 1 293 ? -22.106 -33.981 -68.652 1.00 19.21 285 PHE B CA 1
ATOM 6033 C C . PHE B 1 293 ? -21.668 -34.374 -67.251 1.00 20.97 285 PHE B C 1
ATOM 6034 O O . PHE B 1 293 ? -21.129 -35.468 -67.044 1.00 24.49 285 PHE B O 1
ATOM 6042 N N . LEU B 1 294 ? -21.858 -33.482 -66.272 1.00 22.83 286 LEU B N 1
ATOM 6043 C CA . LEU B 1 294 ? -21.400 -33.802 -64.920 1.00 21.49 286 LEU B CA 1
ATOM 6044 C C . LEU B 1 294 ? -22.294 -34.844 -64.258 1.00 22.31 286 LEU B C 1
ATOM 6045 O O . LEU B 1 294 ? -21.821 -35.633 -63.435 1.00 23.96 286 LEU B O 1
ATOM 6050 N N . ASP B 1 295 ? -23.591 -34.837 -64.580 1.00 23.94 287 ASP B N 1
ATOM 6051 C CA . ASP B 1 295 ? -24.504 -35.869 -64.083 1.00 18.81 287 ASP B CA 1
ATOM 6052 C C . ASP B 1 295 ? -24.025 -37.259 -64.486 1.00 19.62 287 ASP B C 1
ATOM 6053 O O . ASP B 1 295 ? -24.051 -38.197 -63.682 1.00 24.98 287 ASP B O 1
ATOM 6058 N N . LYS B 1 296 ? -23.564 -37.404 -65.728 1.00 20.41 288 LYS B N 1
ATOM 6059 C CA . LYS B 1 296 ? -23.036 -38.682 -66.183 1.00 20.63 288 LYS B CA 1
ATOM 6060 C C . LYS B 1 296 ? -21.680 -38.980 -65.562 1.00 22.33 288 LYS B C 1
ATOM 6061 O O . LYS B 1 296 ? -21.416 -40.122 -65.172 1.00 25.88 288 LYS B O 1
ATOM 6067 N N . ARG B 1 297 ? -20.792 -37.981 -65.491 1.00 22.36 289 ARG B N 1
ATOM 6068 C CA . ARG B 1 297 ? -19.492 -38.215 -64.861 1.00 20.46 289 ARG B CA 1
ATOM 6069 C C . ARG B 1 297 ? -19.675 -38.751 -63.451 1.00 22.17 289 ARG B C 1
ATOM 6070 O O . ARG B 1 297 ? -18.995 -39.695 -63.039 1.00 28.58 289 ARG B O 1
ATOM 6078 N N . PHE B 1 298 ? -20.620 -38.180 -62.706 1.00 22.94 290 PHE B N 1
ATOM 6079 C CA . PHE B 1 298 ? -20.885 -38.661 -61.355 1.00 20.34 290 PHE B CA 1
ATOM 6080 C C . PHE B 1 298 ? -21.466 -40.075 -61.369 1.00 23.73 290 PHE B C 1
ATOM 6081 O O . PHE B 1 298 ? -21.023 -40.946 -60.615 1.00 28.46 290 PHE B O 1
ATOM 6089 N N . ALA B 1 299 ? -22.481 -40.310 -62.204 1.00 24.93 291 ALA B N 1
ATOM 6090 C CA . ALA B 1 299 ? -23.104 -41.628 -62.271 1.00 28.07 291 ALA B CA 1
ATOM 6091 C C . ALA B 1 299 ? -22.090 -42.688 -62.671 1.00 27.76 291 ALA B C 1
ATOM 6092 O O . ALA B 1 299 ? -22.079 -43.798 -62.119 1.00 23.88 291 ALA B O 1
ATOM 6094 N N . GLU B 1 300 ? -21.206 -42.360 -63.612 1.00 27.33 292 GLU B N 1
ATOM 6095 C CA . GLU B 1 300 ? -20.240 -43.361 -64.050 1.00 32.34 292 GLU B CA 1
ATOM 6096 C C . GLU B 1 300 ? -19.232 -43.659 -62.949 1.00 29.74 292 GLU B C 1
ATOM 6097 O O . GLU B 1 300 ? -18.854 -44.824 -62.733 1.00 31.56 292 GLU B O 1
ATOM 6103 N N . GLU B 1 301 ? -18.837 -42.629 -62.201 1.00 26.77 293 GLU B N 1
ATOM 6104 C CA . GLU B 1 301 ? -17.953 -42.834 -61.055 1.00 30.54 293 GLU B CA 1
ATOM 6105 C C . GLU B 1 301 ? -18.639 -43.682 -59.986 1.00 24.85 293 GLU B C 1
ATOM 6106 O O . GLU B 1 301 ? -18.064 -44.654 -59.476 1.00 33.22 293 GLU B O 1
ATOM 6112 N N . GLN B 1 302 ? -19.885 -43.343 -59.653 1.00 25.30 294 GLN B N 1
ATOM 6113 C CA . GLN B 1 302 ? -20.613 -44.080 -58.625 1.00 29.28 294 GLN B CA 1
ATOM 6114 C C . GLN B 1 302 ? -20.777 -45.546 -59.011 1.00 35.79 294 GLN B C 1
ATOM 6115 O O . GLN B 1 302 ? -20.673 -46.443 -58.162 1.00 35.61 294 GLN B O 1
ATOM 6121 N N . LYS B 1 303 ? -21.031 -45.806 -60.292 1.00 39.12 295 LYS B N 1
ATOM 6122 C CA . LYS B 1 303 ? -21.266 -47.164 -60.752 1.00 42.01 295 LYS B CA 1
ATOM 6123 C C . LYS B 1 303 ? -20.030 -48.036 -60.557 1.00 44.30 295 LYS B C 1
ATOM 6124 O O . LYS B 1 303 ? -20.165 -49.256 -60.409 1.00 44.83 295 LYS B O 1
ATOM 6130 N N . GLN B 1 304 ? -18.838 -47.427 -60.497 1.00 41.38 296 GLN B N 1
ATOM 6131 C CA . GLN B 1 304 ? -17.591 -48.160 -60.289 1.00 42.13 296 GLN B CA 1
ATOM 6132 C C . GLN B 1 304 ? -17.348 -48.537 -58.832 1.00 44.49 296 GLN B C 1
ATOM 6133 O O . GLN B 1 304 ? -16.588 -49.473 -58.572 1.00 47.63 296 GLN B O 1
ATOM 6139 N N . LYS B 1 305 ? -17.951 -47.832 -57.883 1.00 42.68 297 LYS B N 1
ATOM 6140 C CA . LYS B 1 305 ? -17.802 -48.171 -56.475 1.00 39.44 297 LYS B CA 1
ATOM 6141 C C . LYS B 1 305 ? -18.676 -49.367 -56.112 1.00 39.61 297 LYS B C 1
ATOM 6142 O O . LYS B 1 305 ? -19.693 -49.628 -56.763 1.00 38.03 297 LYS B O 1
ATOM 6148 N N . PRO B 1 306 ? -18.322 -50.092 -55.049 1.00 42.06 298 PRO B N 1
ATOM 6149 C CA . PRO B 1 306 ? -19.230 -51.124 -54.539 1.00 40.90 298 PRO B CA 1
ATOM 6150 C C . PRO B 1 306 ? -20.565 -50.513 -54.144 1.00 41.12 298 PRO B C 1
ATOM 6151 O O . PRO B 1 306 ? -20.651 -49.341 -53.766 1.00 37.88 298 PRO B O 1
ATOM 6155 N N . GLU B 1 307 ? -21.613 -51.331 -54.254 1.00 42.45 299 GLU B N 1
ATOM 6156 C CA . GLU B 1 307 ? -22.979 -50.850 -54.075 1.00 45.92 299 GLU B CA 1
ATOM 6157 C C . GLU B 1 307 ? -23.147 -50.119 -52.755 1.00 41.69 299 GLU B C 1
ATOM 6158 O O . GLU B 1 307 ? -23.781 -49.059 -52.699 1.00 42.43 299 GLU B O 1
ATOM 6164 N N . LYS B 1 308 ? -22.558 -50.653 -51.682 1.00 36.99 300 LYS B N 1
ATOM 6165 C CA . LYS B 1 308 ? -22.721 -50.039 -50.368 1.00 38.03 300 LYS B CA 1
ATOM 6166 C C . LYS B 1 308 ? -22.067 -48.663 -50.265 1.00 41.53 300 LYS B C 1
ATOM 6167 O O . LYS B 1 308 ? -22.429 -47.889 -49.372 1.00 43.22 300 LYS B O 1
ATOM 6169 N N . GLU B 1 309 ? -21.118 -48.338 -51.143 1.00 36.08 301 GLU B N 1
ATOM 6170 C CA . GLU B 1 309 ? -20.389 -47.081 -51.049 1.00 38.13 301 GLU B CA 1
ATOM 6171 C C . GLU B 1 309 ? -20.978 -45.981 -51.925 1.00 38.99 301 GLU B C 1
ATOM 6172 O O . GLU B 1 309 ? -20.526 -44.831 -51.845 1.00 38.71 301 GLU B O 1
ATOM 6178 N N . ARG B 1 310 ? -21.977 -46.302 -52.735 1.00 36.13 302 ARG B N 1
ATOM 6179 C CA . ARG B 1 310 ? -22.570 -45.353 -53.661 1.00 35.51 302 ARG B CA 1
ATOM 6180 C C . ARG B 1 310 ? -23.441 -44.345 -52.933 1.00 37.52 302 ARG B C 1
ATOM 6181 O O . ARG B 1 310 ? -24.095 -44.659 -51.934 1.00 36.88 302 ARG B O 1
ATOM 6189 N N . ALA B 1 311 ? -23.432 -43.116 -53.443 1.00 31.89 303 ALA B N 1
ATOM 6190 C CA . ALA B 1 311 ? -24.376 -42.112 -52.984 1.00 33.08 303 ALA B CA 1
ATOM 6191 C C . ALA B 1 311 ? -25.802 -42.570 -53.269 1.00 34.01 303 ALA B C 1
ATOM 6192 O O . ALA B 1 311 ? -26.057 -43.345 -54.194 1.00 30.04 303 ALA B O 1
ATOM 6194 N N . LYS B 1 312 ? -26.739 -42.065 -52.467 1.00 37.20 304 LYS B N 1
ATOM 6195 C CA . LYS B 1 312 ? -28.147 -42.410 -52.597 1.00 37.00 304 LYS B CA 1
ATOM 6196 C C . LYS B 1 312 ? -28.849 -41.665 -53.732 1.00 35.81 304 LYS B C 1
ATOM 6197 O O . LYS B 1 312 ? -29.958 -42.056 -54.105 1.00 30.42 304 LYS B O 1
ATOM 6199 N N . GLU B 1 313 ? -28.246 -40.607 -54.285 1.00 26.41 305 GLU B N 1
ATOM 6200 C CA . GLU B 1 313 ? -28.875 -39.826 -55.343 1.00 25.02 305 GLU B CA 1
ATOM 6201 C C . GLU B 1 313 ? -27.846 -39.541 -56.425 1.00 27.17 305 GLU B C 1
ATOM 6202 O O . GLU B 1 313 ? -26.643 -39.473 -56.151 1.00 25.04 305 GLU B O 1
ATOM 6208 N N . GLY B 1 314 ? -28.326 -39.380 -57.661 1.00 27.24 306 GLY B N 1
ATOM 6209 C CA . GLY B 1 314 ? -27.511 -38.796 -58.706 1.00 23.46 306 GLY B CA 1
ATOM 6210 C C . GLY B 1 314 ? -27.327 -37.293 -58.489 1.00 27.37 306 GLY B C 1
ATOM 6211 O O . GLY B 1 314 ? -27.939 -36.672 -57.615 1.00 22.85 306 GLY B O 1
ATOM 6212 N N . LEU B 1 315 ? -26.463 -36.695 -59.311 1.00 25.07 307 LEU B N 1
ATOM 6213 C CA . LEU B 1 315 ? -26.141 -35.275 -59.148 1.00 24.78 307 LEU B CA 1
ATOM 6214 C C . LEU B 1 315 ? -27.371 -34.388 -59.345 1.00 24.36 307 LEU B C 1
ATOM 6215 O O . LEU B 1 315 ? -27.777 -33.645 -58.440 1.00 26.14 307 LEU B O 1
ATOM 6220 N N . ILE B 1 316 ? -27.971 -34.427 -60.530 1.00 20.96 308 ILE B N 1
ATOM 6221 C CA . ILE B 1 316 ? -29.134 -33.566 -60.772 1.00 21.18 308 ILE B CA 1
ATOM 6222 C C . ILE B 1 316 ? -30.283 -33.936 -59.842 1.00 24.80 308 ILE B C 1
ATOM 6223 O O . ILE B 1 316 ? -30.997 -33.062 -59.326 1.00 27.28 308 ILE B O 1
ATOM 6228 N N . GLU B 1 317 ? -30.478 -35.234 -59.619 1.00 22.53 309 GLU B N 1
ATOM 6229 C CA . GLU B 1 317 ? -31.487 -35.688 -58.672 1.00 24.00 309 GLU B CA 1
ATOM 6230 C C . GLU B 1 317 ? -31.273 -35.045 -57.304 1.00 29.81 309 GLU B C 1
ATOM 6231 O O . GLU B 1 317 ? -32.215 -34.526 -56.693 1.00 23.37 309 GLU B O 1
ATOM 6237 N N . LYS B 1 318 ? -30.028 -35.072 -56.815 1.00 22.65 310 LYS B N 1
ATOM 6238 C CA . LYS B 1 318 ? -29.680 -34.412 -55.553 1.00 23.25 310 LYS B CA 1
ATOM 6239 C C . LYS B 1 318 ? -30.056 -32.932 -55.574 1.00 19.47 310 LYS B C 1
ATOM 6240 O O . LYS B 1 318 ? -30.682 -32.427 -54.638 1.00 23.68 310 LYS B O 1
ATOM 6246 N N . LEU B 1 319 ? -29.672 -32.223 -56.639 1.00 23.30 311 LEU B N 1
ATOM 6247 C CA . LEU B 1 319 ? -29.899 -30.779 -56.703 1.00 22.20 311 LEU B CA 1
ATOM 6248 C C . LEU B 1 319 ? -31.385 -30.459 -56.710 1.00 27.47 311 LEU B C 1
ATOM 6249 O O . LEU B 1 319 ? -31.840 -29.554 -55.995 1.00 24.06 311 LEU B O 1
ATOM 6254 N N . GLU B 1 320 ? -32.159 -31.217 -57.493 1.00 25.49 312 GLU B N 1
ATOM 6255 C CA . GLU B 1 320 ? -33.600 -31.011 -57.546 1.00 24.54 312 GLU B CA 1
ATOM 6256 C C . GLU B 1 320 ? -34.240 -31.252 -56.193 1.00 25.52 312 GLU B C 1
ATOM 6257 O O . GLU B 1 320 ? -35.205 -30.570 -55.829 1.00 26.83 312 GLU B O 1
ATOM 6263 N N . ASN B 1 321 ? -33.708 -32.202 -55.426 1.00 19.99 313 ASN B N 1
ATOM 6264 C CA . ASN B 1 321 ? -34.318 -32.503 -54.139 1.00 26.65 313 ASN B CA 1
ATOM 6265 C C . ASN B 1 321 ? -34.023 -31.407 -53.128 1.00 22.13 313 ASN B C 1
ATOM 6266 O O . ASN B 1 321 ? -34.885 -31.055 -52.320 1.00 23.05 313 ASN B O 1
ATOM 6271 N N . VAL B 1 322 ? -32.826 -30.824 -53.183 1.00 24.59 314 VAL B N 1
ATOM 6272 C CA . VAL B 1 322 ? -32.531 -29.698 -52.298 1.00 26.72 314 VAL B CA 1
ATOM 6273 C C . VAL B 1 322 ? -33.430 -28.512 -52.629 1.00 28.06 314 VAL B C 1
ATOM 6274 O O . VAL B 1 322 ? -33.870 -27.772 -51.739 1.00 31.39 314 VAL B O 1
ATOM 6278 N N . VAL B 1 323 ? -33.719 -28.302 -53.911 1.00 19.89 315 VAL B N 1
ATOM 6279 C CA . VAL B 1 323 ? -34.636 -27.220 -54.252 1.00 23.24 315 VAL B CA 1
ATOM 6280 C C . VAL B 1 323 ? -36.043 -27.564 -53.779 1.00 24.89 315 VAL B C 1
ATOM 6281 O O . VAL B 1 323 ? -36.752 -26.713 -53.230 1.00 24.47 315 VAL B O 1
ATOM 6285 N N . ALA B 1 324 ? -36.450 -28.830 -53.930 1.00 25.58 316 ALA B N 1
ATOM 6286 C CA . ALA B 1 324 ? -37.839 -29.187 -53.674 1.00 28.98 316 ALA B CA 1
ATOM 6287 C C . ALA B 1 324 ? -38.161 -29.350 -52.190 1.00 29.54 316 ALA B C 1
ATOM 6288 O O . ALA B 1 324 ? -39.294 -29.075 -51.786 1.00 33.61 316 ALA B O 1
ATOM 6290 N N . LYS B 1 325 ? -37.223 -29.803 -51.360 1.00 24.07 317 LYS B N 1
ATOM 6291 C CA . LYS B 1 325 ? -37.567 -30.179 -49.987 1.00 27.09 317 LYS B CA 1
ATOM 6292 C C . LYS B 1 325 ? -37.307 -29.026 -49.026 1.00 28.38 317 LYS B C 1
ATOM 6293 O O . LYS B 1 325 ? -36.233 -28.420 -49.051 1.00 27.24 317 LYS B O 1
ATOM 6299 N N . ARG B 1 326 ? -38.287 -28.720 -48.180 1.00 29.57 318 ARG B N 1
ATOM 6300 C CA . ARG B 1 326 ? -38.035 -27.757 -47.117 1.00 35.68 318 ARG B CA 1
ATOM 6301 C C . ARG B 1 326 ? -36.972 -28.316 -46.175 1.00 29.87 318 ARG B C 1
ATOM 6302 O O . ARG B 1 326 ? -37.007 -29.493 -45.814 1.00 30.39 318 ARG B O 1
ATOM 6310 N N . PHE B 1 327 ? -36.007 -27.481 -45.819 1.00 22.62 319 PHE B N 1
ATOM 6311 C CA . PHE B 1 327 ? -34.936 -27.890 -44.921 1.00 25.77 319 PHE B CA 1
ATOM 6312 C C . PHE B 1 327 ? -35.517 -28.180 -43.534 1.00 27.93 319 PHE B C 1
ATOM 6313 O O . PHE B 1 327 ? -36.334 -27.406 -43.022 1.00 28.63 319 PHE B O 1
ATOM 6321 N N . LYS B 1 328 ? -35.107 -29.297 -42.930 1.00 26.79 320 LYS B N 1
ATOM 6322 C CA . LYS B 1 328 ? -35.536 -29.628 -41.575 1.00 27.43 320 LYS B CA 1
ATOM 6323 C C . LYS B 1 328 ? -34.763 -28.787 -40.569 1.00 33.55 320 LYS B C 1
ATOM 6324 O O . LYS B 1 328 ? -33.528 -28.747 -40.598 1.00 40.35 320 LYS B O 1
ATOM 6330 N N . ARG B 1 329 ? -35.480 -28.124 -39.673 1.00 22.67 321 ARG B N 1
ATOM 6331 C CA . ARG B 1 329 ? -34.865 -27.292 -38.647 1.00 23.02 321 ARG B CA 1
ATOM 6332 C C . ARG B 1 329 ? -34.964 -28.029 -37.319 1.00 27.63 321 ARG B C 1
ATOM 6333 O O . ARG B 1 329 ? -36.065 -28.305 -36.831 1.00 28.82 321 ARG B O 1
ATOM 6341 N N . VAL B 1 330 ? -33.807 -28.352 -36.759 1.00 25.14 322 VAL B N 1
ATOM 6342 C CA . VAL B 1 330 ? -33.655 -29.257 -35.629 1.00 26.38 322 VAL B CA 1
ATOM 6343 C C . VAL B 1 330 ? -32.641 -28.626 -34.689 1.00 24.25 322 VAL B C 1
ATOM 6344 O O . VAL B 1 330 ? -31.580 -28.180 -35.138 1.00 28.98 322 VAL B O 1
ATOM 6348 N N . SER B 1 331 ? -32.973 -28.550 -33.403 1.00 21.58 323 SER B N 1
ATOM 6349 C CA . SER B 1 331 ? -32.033 -28.031 -32.423 1.00 26.08 323 SER B CA 1
ATOM 6350 C C . SER B 1 331 ? -30.819 -28.947 -32.313 1.00 31.45 323 SER B C 1
ATOM 6351 O O . SER B 1 331 ? -30.905 -30.156 -32.535 1.00 28.79 323 SER B O 1
ATOM 6354 N N . TYR B 1 332 ? -29.674 -28.362 -31.961 1.00 30.30 324 TYR B N 1
ATOM 6355 C CA . TYR B 1 332 ? -28.510 -29.194 -31.671 1.00 27.63 324 TYR B CA 1
ATOM 6356 C C . TYR B 1 332 ? -28.852 -30.245 -30.623 1.00 26.76 324 TYR B C 1
ATOM 6357 O O . TYR B 1 332 ? -28.429 -31.403 -30.727 1.00 31.77 324 TYR B O 1
ATOM 6366 N N . THR B 1 333 ? -29.643 -29.864 -29.616 1.00 25.82 325 THR B N 1
ATOM 6367 C CA . THR B 1 333 ? -29.991 -30.790 -28.540 1.00 32.90 325 THR B CA 1
ATOM 6368 C C . THR B 1 333 ? -30.770 -31.990 -29.066 1.00 33.39 325 THR B C 1
ATOM 6369 O O . THR B 1 333 ? -30.483 -33.144 -28.710 1.00 33.66 325 THR B O 1
ATOM 6373 N N . GLU B 1 334 ? -31.763 -31.740 -29.916 1.00 28.37 326 GLU B N 1
ATOM 6374 C CA . GLU B 1 334 ? -32.507 -32.842 -30.507 1.00 32.98 326 GLU B CA 1
ATOM 6375 C C . GLU B 1 334 ? -31.604 -33.682 -31.395 1.00 36.18 326 GLU B C 1
ATOM 6376 O O . GLU B 1 334 ? -31.732 -34.910 -31.441 1.00 37.10 326 GLU B O 1
ATOM 6382 N N . ALA B 1 335 ? -30.671 -33.031 -32.096 1.00 32.28 327 ALA B N 1
ATOM 6383 C CA . ALA B 1 335 ? -29.739 -33.756 -32.952 1.00 26.66 327 ALA B CA 1
ATOM 6384 C C . ALA B 1 335 ? -28.892 -34.740 -32.152 1.00 31.02 327 ALA B C 1
ATOM 6385 O O . ALA B 1 335 ? -28.646 -35.867 -32.600 1.00 27.42 327 ALA B O 1
ATOM 6387 N N . ILE B 1 336 ? -28.435 -34.332 -30.966 1.00 23.98 328 ILE B N 1
ATOM 6388 C CA . ILE B 1 336 ? -27.606 -35.216 -30.147 1.00 28.05 328 ILE B CA 1
ATOM 6389 C C . ILE B 1 336 ? -28.438 -36.390 -29.649 1.00 29.73 328 ILE B C 1
ATOM 6390 O O . ILE B 1 336 ? -27.965 -37.531 -29.615 1.00 28.92 328 ILE B O 1
ATOM 6395 N N . ASP B 1 337 ? -29.688 -36.115 -29.265 1.00 36.04 329 ASP B N 1
ATOM 6396 C CA A ASP B 1 337 ? -30.645 -37.169 -28.940 0.53 37.72 329 ASP B CA 1
ATOM 6397 C CA B ASP B 1 337 ? -30.644 -37.169 -28.939 0.47 37.81 329 ASP B CA 1
ATOM 6398 C C . ASP B 1 337 ? -30.724 -38.203 -30.051 1.00 38.35 329 ASP B C 1
ATOM 6399 O O . ASP B 1 337 ? -30.570 -39.403 -29.814 1.00 37.97 329 ASP B O 1
ATOM 6408 N N . ILE B 1 338 ? -30.992 -37.745 -31.273 1.00 33.93 330 ILE B N 1
ATOM 6409 C CA . ILE B 1 338 ? -31.149 -38.650 -32.405 1.00 36.82 330 ILE B CA 1
ATOM 6410 C C . ILE B 1 338 ? -29.872 -39.449 -32.636 1.00 34.46 330 ILE B C 1
ATOM 6411 O O . ILE B 1 338 ? -29.910 -40.667 -32.841 1.00 35.97 330 ILE B O 1
ATOM 6416 N N . LEU B 1 339 ? -28.720 -38.775 -32.621 1.00 28.09 331 LEU B N 1
ATOM 6417 C CA . LEU B 1 339 ? -27.472 -39.496 -32.860 1.00 34.01 331 LEU B CA 1
ATOM 6418 C C . LEU B 1 339 ? -27.205 -40.519 -31.755 1.00 37.82 331 LEU B C 1
ATOM 6419 O O . LEU B 1 339 ? -26.759 -41.640 -32.031 1.00 38.68 331 LEU B O 1
ATOM 6424 N N . LEU B 1 340 ? -27.498 -40.169 -30.500 1.00 39.52 332 LEU B N 1
ATOM 6425 C CA . LEU B 1 340 ? -27.220 -41.097 -29.400 1.00 44.38 332 LEU B CA 1
ATOM 6426 C C . LEU B 1 340 ? -28.090 -42.345 -29.480 1.00 49.42 332 LEU B C 1
ATOM 6427 O O . LEU B 1 340 ? -27.627 -43.450 -29.178 1.00 56.20 332 LEU B O 1
ATOM 6432 N N . ASN B 1 341 ? -29.349 -42.195 -29.877 1.00 46.17 333 ASN B N 1
ATOM 6433 C CA . ASN B 1 341 ? -30.266 -43.324 -29.942 1.00 48.60 333 ASN B CA 1
ATOM 6434 C C . ASN B 1 341 ? -30.254 -44.040 -31.287 1.00 46.76 333 ASN B C 1
ATOM 6435 O O . ASN B 1 341 ? -31.030 -44.981 -31.469 1.00 46.53 333 ASN B O 1
ATOM 6440 N N . SER B 1 342 ? -29.408 -43.622 -32.228 1.00 43.53 334 SER B N 1
ATOM 6441 C CA . SER B 1 342 ? -29.345 -44.290 -33.524 1.00 36.59 334 SER B CA 1
ATOM 6442 C C . SER B 1 342 ? -28.666 -45.651 -33.397 1.00 37.69 334 SER B C 1
ATOM 6443 O O . SER B 1 342 ? -27.713 -45.819 -32.631 1.00 34.50 334 SER B O 1
ATOM 6446 N N . LYS B 1 343 ? -29.169 -46.626 -34.161 1.00 32.88 335 LYS B N 1
ATOM 6447 C CA . LYS B 1 343 ? -28.501 -47.920 -34.262 1.00 43.05 335 LYS B CA 1
ATOM 6448 C C . LYS B 1 343 ? -27.035 -47.746 -34.646 1.00 38.98 335 LYS B C 1
ATOM 6449 O O . LYS B 1 343 ? -26.150 -48.412 -34.094 1.00 38.92 335 LYS B O 1
ATOM 6455 N N . GLU B 1 344 ? -26.761 -46.820 -35.562 1.00 33.82 336 GLU B N 1
ATOM 6456 C CA . GLU B 1 344 ? -25.399 -46.588 -36.039 1.00 44.78 336 GLU B CA 1
ATOM 6457 C C . GLU B 1 344 ? -24.447 -46.260 -34.892 1.00 45.14 336 GLU B C 1
ATOM 6458 O O . GLU B 1 344 ? -23.338 -46.801 -34.820 1.00 45.46 336 GLU B O 1
ATOM 6464 N N . ASN B 1 345 ? -24.864 -45.379 -33.977 1.00 38.93 337 ASN B N 1
ATOM 6465 C CA . ASN B 1 345 ? -23.992 -45.050 -32.852 1.00 34.26 337 ASN B CA 1
ATOM 6466 C C . ASN B 1 345 ? -23.952 -46.174 -31.832 1.00 38.46 337 ASN B C 1
ATOM 6467 O O . ASN B 1 345 ? -22.871 -46.532 -31.352 1.00 43.99 337 ASN B O 1
ATOM 6472 N N . LYS B 1 346 ? -25.113 -46.740 -31.484 1.00 38.38 338 LYS B N 1
ATOM 6473 C CA . LYS B 1 346 ? -25.145 -47.846 -30.529 1.00 39.15 338 LYS B CA 1
ATOM 6474 C C . LYS B 1 346 ? -24.235 -48.994 -30.939 1.00 40.96 338 LYS B C 1
ATOM 6475 O O . LYS B 1 346 ? -23.766 -49.737 -30.068 1.00 45.86 338 LYS B O 1
ATOM 6481 N N . LYS B 1 347 ? -23.973 -49.160 -32.236 1.00 36.98 339 LYS B N 1
ATOM 6482 C CA . LYS B 1 347 ? -23.113 -50.231 -32.726 1.00 40.52 339 LYS B CA 1
ATOM 6483 C C . LYS B 1 347 ? -21.709 -49.745 -33.065 1.00 43.23 339 LYS B C 1
ATOM 6484 O O . LYS B 1 347 ? -20.917 -50.507 -33.630 1.00 35.76 339 LYS B O 1
ATOM 6490 N N . GLY B 1 348 ? -21.387 -48.495 -32.736 1.00 39.66 340 GLY B N 1
ATOM 6491 C CA . GLY B 1 348 ? -20.054 -47.975 -32.975 1.00 37.70 340 GLY B CA 1
ATOM 6492 C C . GLY B 1 348 ? -19.682 -47.845 -34.432 1.00 40.11 340 GLY B C 1
ATOM 6493 O O . GLY B 1 348 ? -18.506 -47.994 -34.778 1.00 38.55 340 GLY B O 1
ATOM 6494 N N . LYS B 1 349 ? -20.652 -47.562 -35.306 1.00 37.17 341 LYS B N 1
ATOM 6495 C CA . LYS B 1 349 ? -20.349 -47.479 -36.728 1.00 33.74 341 LYS B CA 1
ATOM 6496 C C . LYS B 1 349 ? -19.602 -46.209 -37.078 1.00 33.56 341 LYS B C 1
ATOM 6497 O O . LYS B 1 349 ? -18.944 -46.151 -38.121 1.00 35.40 341 LYS B O 1
ATOM 6503 N N . PHE B 1 350 ? -19.707 -45.182 -36.245 1.00 35.91 342 PHE B N 1
ATOM 6504 C CA . PHE B 1 350 ? -19.019 -43.934 -36.525 1.00 31.75 342 PHE B CA 1
ATOM 6505 C C . PHE B 1 350 ? -17.523 -44.094 -36.276 1.00 35.00 342 PHE B C 1
ATOM 6506 O O . PHE B 1 350 ? -17.079 -44.994 -35.565 1.00 34.13 342 PHE B O 1
ATOM 6514 N N . VAL B 1 351 ? -16.738 -43.231 -36.918 1.00 38.89 343 VAL B N 1
ATOM 6515 C CA . VAL B 1 351 ? -15.324 -43.136 -36.570 1.00 37.23 343 VAL B CA 1
ATOM 6516 C C . VAL B 1 351 ? -15.184 -42.602 -35.152 1.00 36.14 343 VAL B C 1
ATOM 6517 O O . VAL B 1 351 ? -14.420 -43.139 -34.338 1.00 35.43 343 VAL B O 1
ATOM 6521 N N . TYR B 1 352 ? -15.952 -41.549 -34.832 1.00 31.42 344 TYR B N 1
ATOM 6522 C CA . TYR B 1 352 ? -15.963 -40.888 -33.533 1.00 35.74 344 TYR B CA 1
ATOM 6523 C C . TYR B 1 352 ? -17.298 -41.139 -32.854 1.00 31.53 344 TYR B C 1
ATOM 6524 O O . TYR B 1 352 ? -18.336 -40.708 -33.376 1.00 29.62 344 TYR B O 1
ATOM 6533 N N . PRO B 1 353 ? -17.322 -41.839 -31.718 1.00 33.41 345 PRO B N 1
ATOM 6534 C CA . PRO B 1 353 ? -18.590 -42.102 -31.036 1.00 33.46 345 PRO B CA 1
ATOM 6535 C C . PRO B 1 353 ? -19.261 -40.808 -30.629 1.00 41.35 345 PRO B C 1
ATOM 6536 O O . PRO 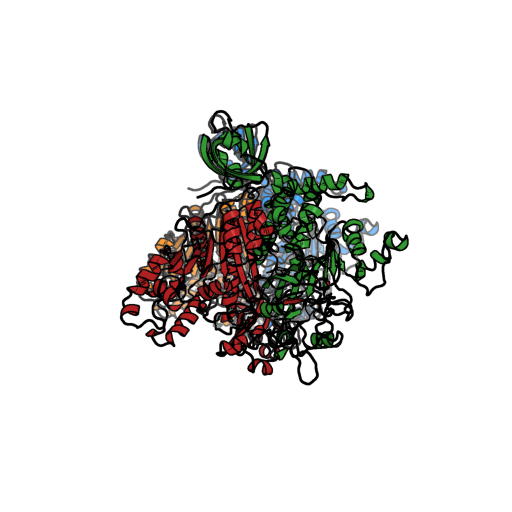B 1 353 ? -18.601 -39.831 -30.264 1.00 38.37 345 PRO B O 1
ATOM 6540 N N . VAL B 1 354 ? -20.587 -40.805 -30.690 1.00 36.74 346 VAL B N 1
ATOM 6541 C CA . VAL B 1 354 ? -21.355 -39.685 -30.174 1.00 37.74 346 VAL B CA 1
ATOM 6542 C C . VAL B 1 354 ? -21.595 -39.947 -28.703 1.00 46.65 346 VAL B C 1
ATOM 6543 O O . VAL B 1 354 ? -22.118 -41.002 -28.323 1.00 50.25 346 VAL B O 1
ATOM 6547 N N . GLU B 1 355 ? -21.190 -38.998 -27.873 1.00 49.35 347 GLU B N 1
ATOM 6548 C CA . GLU B 1 355 ? -21.452 -39.121 -26.453 1.00 52.32 347 GLU B CA 1
ATOM 6549 C C . GLU B 1 355 ? -22.247 -37.904 -26.005 1.00 55.42 347 GLU B C 1
ATOM 6550 O O . GLU B 1 355 ? -23.038 -37.349 -26.776 1.00 62.49 347 GLU B O 1
ATOM 6556 N N . LYS B 1 356 ? -22.021 -37.474 -24.775 1.00 53.25 348 LYS B N 1
ATOM 6557 C CA . LYS B 1 356 ? -22.895 -36.511 -24.130 1.00 49.94 348 LYS B CA 1
ATOM 6558 C C . LYS B 1 356 ? -22.983 -35.207 -24.917 1.00 44.15 348 LYS B C 1
ATOM 6559 O O . LYS B 1 356 ? -22.076 -34.836 -25.673 1.00 39.46 348 LYS B O 1
ATOM 6565 N N . TRP B 1 357 ? -24.127 -34.548 -24.757 1.00 35.72 349 TRP B N 1
ATOM 6566 C CA . TRP B 1 357 ? -24.338 -33.171 -25.169 1.00 35.91 349 TRP B CA 1
ATOM 6567 C C . TRP B 1 357 ? -23.124 -32.315 -24.826 1.00 38.66 349 TRP B C 1
ATOM 6568 O O . TRP B 1 357 ? -22.586 -32.402 -23.719 1.00 36.34 349 TRP B O 1
ATOM 6579 N N . GLY B 1 358 ? -22.677 -31.501 -25.784 1.00 36.69 350 GLY B N 1
ATOM 6580 C CA . GLY B 1 358 ? -21.657 -30.520 -25.466 1.00 38.27 350 GLY B CA 1
ATOM 6581 C C . GLY B 1 358 ? -20.526 -30.345 -26.462 1.00 40.09 350 GLY B C 1
ATOM 6582 O O . GLY B 1 358 ? -19.925 -29.269 -26.530 1.00 41.87 350 GLY B O 1
ATOM 6583 N N . ALA B 1 359 ? -20.203 -31.386 -27.217 1.00 36.24 351 ALA B N 1
ATOM 6584 C CA . ALA B 1 359 ? -19.145 -31.314 -28.214 1.00 35.72 351 ALA B CA 1
ATOM 6585 C C . ALA B 1 359 ? -19.741 -31.080 -29.595 1.00 35.12 351 ALA B C 1
ATOM 6586 O O . ALA B 1 359 ? -20.929 -31.319 -29.834 1.00 34.63 351 ALA B O 1
ATOM 6588 N N . ASP B 1 360 ? -18.903 -30.594 -30.509 1.00 30.75 352 ASP B N 1
ATOM 6589 C CA . ASP B 1 360 ? -19.392 -30.407 -31.862 1.00 39.69 352 ASP B CA 1
ATOM 6590 C C . ASP B 1 360 ? -19.539 -31.752 -32.561 1.00 36.21 352 ASP B C 1
ATOM 6591 O O . ASP B 1 360 ? -18.912 -32.749 -32.199 1.00 28.98 352 ASP B O 1
ATOM 6596 N N . LEU B 1 361 ? -20.406 -31.764 -33.563 1.00 34.64 353 LEU B N 1
ATOM 6597 C CA . LEU B 1 361 ? -20.623 -32.927 -34.398 1.00 37.63 353 LEU B CA 1
ATOM 6598 C C . LEU B 1 361 ? -19.489 -33.056 -35.404 1.00 34.14 353 LEU B C 1
ATOM 6599 O O . LEU B 1 361 ? -18.904 -32.066 -35.832 1.00 33.59 353 LEU B O 1
ATOM 6604 N N . GLN B 1 362 ? -19.167 -34.286 -35.764 1.00 33.35 354 GLN B N 1
ATOM 6605 C CA . GLN B 1 362 ? -18.253 -34.523 -36.869 1.00 38.28 354 GLN B CA 1
ATOM 6606 C C . GLN B 1 362 ? -19.047 -34.526 -38.172 1.00 35.14 354 GLN B C 1
ATOM 6607 O O . GLN B 1 362 ? -20.268 -34.672 -38.168 1.00 34.06 354 GLN B O 1
ATOM 6613 N N . SER B 1 363 ? -18.335 -34.386 -39.297 1.00 34.91 355 SER B N 1
ATOM 6614 C CA . SER B 1 363 ? -19.005 -34.405 -40.599 1.00 38.74 355 SER B CA 1
ATOM 6615 C C . SER B 1 363 ? -19.777 -35.706 -40.821 1.00 29.56 355 SER B C 1
ATOM 6616 O O . SER B 1 363 ? -20.855 -35.702 -41.427 1.00 33.93 355 SER B O 1
ATOM 6619 N N . GLU B 1 364 ? -19.254 -36.827 -40.327 1.00 25.32 356 GLU B N 1
ATOM 6620 C CA . GLU B 1 364 ? -19.982 -38.090 -40.456 1.00 30.15 356 GLU B CA 1
ATOM 6621 C C . GLU B 1 364 ? -21.321 -38.048 -39.725 1.00 34.06 356 GLU B C 1
ATOM 6622 O O . GLU B 1 364 ? -22.296 -38.655 -40.186 1.00 28.28 356 GLU B O 1
ATOM 6628 N N . HIS B 1 365 ? -21.388 -37.354 -38.582 1.00 34.38 357 HIS B N 1
ATOM 6629 C CA . HIS B 1 365 ? -22.646 -37.258 -37.849 1.00 22.14 357 HIS B CA 1
ATOM 6630 C C . HIS B 1 365 ? -23.633 -36.386 -38.593 1.00 28.77 357 HIS B C 1
ATOM 6631 O O . HIS B 1 365 ? -24.821 -36.710 -38.665 1.00 28.43 357 HIS B O 1
ATOM 6638 N N . GLU B 1 366 ? -23.153 -35.258 -39.123 1.00 26.94 358 GLU B N 1
ATOM 6639 C CA . GLU B 1 366 ? -24.010 -34.366 -39.892 1.00 25.01 358 GLU B CA 1
ATOM 6640 C C . GLU B 1 366 ? -24.536 -35.070 -41.135 1.00 25.83 358 GLU B C 1
ATOM 6641 O O . GLU B 1 366 ? -25.724 -34.980 -41.454 1.00 27.67 358 GLU B O 1
ATOM 6647 N N . ARG B 1 367 ? -23.672 -35.811 -41.827 1.00 25.40 359 ARG B N 1
ATOM 6648 C CA . ARG B 1 367 ? -24.115 -36.538 -43.006 1.00 20.70 359 ARG B CA 1
ATOM 6649 C C . ARG B 1 367 ? -25.107 -37.627 -42.655 1.00 31.92 359 ARG B C 1
ATOM 6650 O O . ARG B 1 367 ? -26.009 -37.914 -43.450 1.00 26.34 359 ARG B O 1
ATOM 6658 N N . TYR B 1 368 ? -24.962 -38.247 -41.481 1.00 28.10 360 TYR B N 1
ATOM 6659 C CA . TYR B 1 368 ? -25.946 -39.240 -41.066 1.00 29.30 360 TYR B CA 1
ATOM 6660 C C . TYR B 1 368 ? -27.334 -38.616 -40.959 1.00 31.98 360 TYR B C 1
ATOM 6661 O O . TYR B 1 368 ? -28.322 -39.180 -41.441 1.00 34.79 360 TYR B O 1
ATOM 6670 N N . LEU B 1 369 ? -27.429 -37.457 -40.306 1.00 25.57 361 LEU B N 1
ATOM 6671 C CA . LEU B 1 369 ? -28.729 -36.826 -40.112 1.00 25.73 361 LEU B CA 1
ATOM 6672 C C . LEU B 1 369 ? -29.383 -36.495 -41.447 1.00 28.54 361 LEU B C 1
ATOM 6673 O O . LEU B 1 369 ? -30.595 -36.685 -41.620 1.00 24.62 361 LEU B O 1
ATOM 6678 N N . VAL B 1 370 ? -28.591 -35.994 -42.398 1.00 30.92 362 VAL B N 1
ATOM 6679 C CA . VAL B 1 370 ? -29.106 -35.593 -43.704 1.00 27.80 362 VAL B CA 1
ATOM 6680 C C . VAL B 1 370 ? -29.420 -36.810 -44.563 1.00 34.04 362 VAL B C 1
ATOM 6681 O O . VAL B 1 370 ? -30.529 -36.945 -45.091 1.00 28.76 362 VAL B O 1
ATOM 6685 N N . GLU B 1 371 ? -28.442 -37.699 -44.732 1.00 25.84 363 GLU B N 1
ATOM 6686 C CA . GLU B 1 371 ? -28.565 -38.755 -45.728 1.00 29.85 363 GLU B CA 1
ATOM 6687 C C . GLU B 1 371 ? -29.426 -39.917 -45.251 1.00 31.24 363 GLU B C 1
ATOM 6688 O O . GLU B 1 371 ? -30.096 -40.553 -46.065 1.00 31.49 363 GLU B O 1
ATOM 6694 N N . LYS B 1 372 ? -29.432 -40.214 -43.963 1.00 29.18 364 LYS B N 1
ATOM 6695 C CA . LYS B 1 372 ? -30.137 -41.402 -43.510 1.00 33.56 364 LYS B CA 1
ATOM 6696 C C . LYS B 1 372 ? -31.312 -41.102 -42.597 1.00 36.37 364 LYS B C 1
ATOM 6697 O O . LYS B 1 372 ? -32.384 -41.691 -42.770 1.00 39.07 364 LYS B O 1
ATOM 6703 N N . HIS B 1 373 ? -31.168 -40.194 -41.634 1.00 27.42 365 HIS B N 1
ATOM 6704 C CA . HIS B 1 373 ? -32.256 -40.040 -40.676 1.00 27.15 365 HIS B CA 1
ATOM 6705 C C . HIS B 1 373 ? -33.401 -39.218 -41.259 1.00 31.98 365 HIS B C 1
ATOM 6706 O O . HIS B 1 373 ? -34.560 -39.629 -41.187 1.00 33.55 365 HIS B O 1
ATOM 6713 N N . PHE B 1 374 ? -33.099 -38.060 -41.853 1.00 29.08 366 PHE B N 1
ATOM 6714 C CA . PHE B 1 374 ? -34.141 -37.191 -42.387 1.00 32.61 366 PHE B CA 1
ATOM 6715 C C . PHE B 1 374 ? -34.316 -37.304 -43.894 1.00 32.75 366 PHE B C 1
ATOM 6716 O O . PHE B 1 374 ? -35.400 -36.980 -44.392 1.00 32.29 366 PHE B O 1
ATOM 6724 N N . GLU B 1 375 ? -33.291 -37.743 -44.629 1.00 28.69 367 GLU B N 1
ATOM 6725 C CA . GLU B 1 375 ? -33.332 -37.792 -46.097 1.00 34.29 367 GLU B CA 1
ATOM 6726 C C . GLU B 1 375 ? -33.723 -36.442 -46.691 1.00 34.67 367 GLU B C 1
ATOM 6727 O O . GLU B 1 375 ? -34.606 -36.343 -47.548 1.00 32.42 367 GLU B O 1
ATOM 6733 N N . CYS B 1 376 ? -33.024 -35.395 -46.245 1.00 27.97 368 CYS B N 1
ATOM 6734 C CA . CYS B 1 376 ? -33.470 -34.027 -46.442 1.00 28.95 368 CYS B CA 1
ATOM 6735 C C . CYS B 1 376 ? -32.390 -33.096 -45.912 1.00 24.71 368 CYS B C 1
ATOM 6736 O O . CYS B 1 376 ? -31.743 -33.436 -44.915 1.00 25.42 368 CYS B O 1
ATOM 6739 N N . PRO B 1 377 ? -32.145 -31.937 -46.525 1.00 23.69 369 PRO B N 1
ATOM 6740 C CA . PRO B 1 377 ? -31.217 -30.986 -45.904 1.00 18.77 369 PRO B CA 1
ATOM 6741 C C . PRO B 1 377 ? -31.686 -30.634 -44.498 1.00 25.88 369 PRO B C 1
ATOM 6742 O O . PRO B 1 377 ? -32.884 -30.596 -44.207 1.00 23.15 369 PRO B O 1
ATOM 6746 N N . VAL B 1 378 ? -30.722 -30.380 -43.615 1.00 26.00 370 VAL B N 1
ATOM 6747 C CA . VAL B 1 378 ? -31.006 -30.139 -42.208 1.00 21.86 370 VAL B CA 1
ATOM 6748 C C . VAL B 1 378 ? -30.337 -28.840 -41.785 1.00 24.85 370 VAL B C 1
ATOM 6749 O O . VAL B 1 378 ? -29.208 -28.551 -42.199 1.00 23.66 370 VAL B O 1
ATOM 6753 N N . VAL B 1 379 ? -31.033 -28.053 -40.968 1.00 20.50 371 VAL B N 1
ATOM 6754 C CA . VAL B 1 379 ? -30.450 -26.881 -40.321 1.00 23.01 371 VAL B CA 1
ATOM 6755 C C . VAL B 1 379 ? -30.447 -27.160 -38.824 1.00 31.67 371 VAL B C 1
ATOM 6756 O O . VAL B 1 379 ? -31.512 -27.298 -38.211 1.00 32.92 371 VAL B O 1
ATOM 6760 N N . LEU B 1 380 ? -29.259 -27.266 -38.231 1.00 23.13 372 LEU B N 1
ATOM 6761 C CA . LEU B 1 380 ? -29.133 -27.386 -36.781 1.00 28.41 372 LEU B CA 1
ATOM 6762 C C . LEU B 1 380 ? -28.923 -26.005 -36.169 1.00 24.47 372 LEU B C 1
ATOM 6763 O O . LEU B 1 380 ? -28.268 -25.151 -36.770 1.00 25.60 372 LEU B O 1
ATOM 6768 N N . PHE B 1 381 ? -29.480 -25.780 -34.977 1.00 23.36 373 PHE B N 1
ATOM 6769 C CA . PHE B 1 381 ? -29.395 -24.445 -34.382 1.00 25.83 373 PHE B CA 1
ATOM 6770 C C . PHE B 1 381 ? -29.304 -24.556 -32.868 1.00 25.38 373 PHE B C 1
ATOM 6771 O O . PHE B 1 381 ? -29.609 -25.597 -32.292 1.00 28.41 373 PHE B O 1
ATOM 6779 N N . ASP B 1 382 ? -28.876 -23.457 -32.229 1.00 26.90 374 ASP B N 1
ATOM 6780 C CA . ASP B 1 382 ? -28.697 -23.362 -30.770 1.00 31.57 374 ASP B CA 1
ATOM 6781 C C . ASP B 1 382 ? -27.672 -24.371 -30.234 1.00 29.94 374 ASP B C 1
ATOM 6782 O O . ASP B 1 382 ? -28.028 -25.369 -29.589 1.00 25.70 374 ASP B O 1
ATOM 6787 N N . TYR B 1 383 ? -26.388 -24.091 -30.462 1.00 25.98 375 TYR B N 1
ATOM 6788 C CA . TYR B 1 383 ? -25.241 -24.920 -30.121 1.00 30.52 375 TYR B CA 1
ATOM 6789 C C . TYR B 1 383 ? -24.726 -24.589 -28.728 1.00 30.59 375 TYR B C 1
ATOM 6790 O O . TYR B 1 383 ? -24.912 -23.467 -28.246 1.00 29.40 375 TYR B O 1
ATOM 6799 N N . PRO B 1 384 ? -24.030 -25.528 -28.069 1.00 32.80 376 PRO B N 1
ATOM 6800 C CA . PRO B 1 384 ? -23.435 -25.218 -26.759 1.00 28.18 376 PRO B CA 1
ATOM 6801 C C . PRO B 1 384 ? -22.556 -23.980 -26.848 1.00 31.67 376 PRO B C 1
ATOM 6802 O O . PRO B 1 384 ? -21.792 -23.817 -27.795 1.00 33.36 376 PRO B O 1
ATOM 6806 N N . ALA B 1 385 ? -22.664 -23.112 -25.840 1.00 35.92 377 ALA B N 1
ATOM 6807 C CA . ALA B 1 385 ? -22.012 -21.810 -25.912 1.00 35.61 377 ALA B CA 1
ATOM 6808 C C . ALA B 1 385 ? -20.496 -21.936 -25.989 1.00 34.61 377 ALA B C 1
ATOM 6809 O O . ALA B 1 385 ? -19.850 -21.202 -26.742 1.00 36.65 377 ALA B O 1
ATOM 6811 N N . GLU B 1 386 ? -19.907 -22.860 -25.230 1.00 32.78 378 GLU B N 1
ATOM 6812 C CA . GLU B 1 386 ? -18.456 -22.874 -25.075 1.00 39.75 378 GLU B CA 1
ATOM 6813 C C . GLU B 1 386 ? -17.718 -23.392 -26.305 1.00 44.13 378 GLU B C 1
ATOM 6814 O O . GLU B 1 386 ? -16.487 -23.303 -26.340 1.00 54.27 378 GLU B O 1
ATOM 6816 N N . ILE B 1 387 ? -18.415 -23.914 -27.310 1.00 38.57 379 ILE B N 1
ATOM 6817 C CA . ILE B 1 387 ? -17.757 -24.449 -28.496 1.00 37.19 379 ILE B CA 1
ATOM 6818 C C . ILE B 1 387 ? -18.028 -23.579 -29.722 1.00 42.99 379 ILE B C 1
ATOM 6819 O O . ILE B 1 387 ? -17.932 -24.053 -30.859 1.00 42.04 379 ILE B O 1
ATOM 6824 N N . LYS B 1 388 ? -18.371 -22.311 -29.507 1.00 39.67 380 LYS B N 1
ATOM 6825 C CA . LYS B 1 388 ? -18.735 -21.415 -30.591 1.00 30.13 380 LYS B CA 1
ATOM 6826 C C . LYS B 1 388 ? -18.089 -20.057 -30.362 1.00 32.29 380 LYS B C 1
ATOM 6827 O O . LYS B 1 388 ? -17.715 -19.695 -29.242 1.00 33.39 380 LYS B O 1
ATOM 6833 N N . ALA B 1 389 ? -17.983 -19.298 -31.443 1.00 29.58 381 ALA B N 1
ATOM 6834 C CA . ALA B 1 389 ? -17.203 -18.078 -31.425 1.00 27.00 381 ALA B CA 1
ATOM 6835 C C . ALA B 1 389 ? -17.806 -17.067 -30.455 1.00 34.10 381 ALA B C 1
ATOM 6836 O O . ALA B 1 389 ? -18.998 -17.110 -30.127 1.00 30.05 381 ALA B O 1
ATOM 6838 N N . PHE B 1 390 ? -16.954 -16.138 -30.004 1.00 29.74 382 PHE B N 1
ATOM 6839 C CA . PHE B 1 390 ? -17.354 -15.153 -28.998 1.00 34.12 382 PHE B CA 1
ATOM 6840 C C . PHE B 1 390 ? -18.518 -14.272 -29.450 1.00 32.08 382 PHE B C 1
ATOM 6841 O O . PHE B 1 390 ? -19.241 -13.722 -28.606 1.00 31.42 382 PHE B O 1
ATOM 6849 N N . TYR B 1 391 ? -18.690 -14.086 -30.758 1.00 29.79 383 TYR B N 1
ATOM 6850 C CA . TYR B 1 391 ? -19.641 -13.107 -31.277 1.00 24.38 383 TYR B CA 1
ATOM 6851 C C . TYR B 1 391 ? -21.068 -13.634 -31.351 1.00 26.18 383 TYR B C 1
ATOM 6852 O O . TYR B 1 391 ? -21.973 -12.870 -31.707 1.00 26.74 383 TYR B O 1
ATOM 6861 N N . MET B 1 392 ? -21.304 -14.906 -31.043 1.00 25.43 384 MET B N 1
ATOM 6862 C CA . MET B 1 392 ? -22.625 -15.485 -31.250 1.00 26.70 384 MET B CA 1
ATOM 6863 C C . MET B 1 392 ? -23.538 -15.169 -30.074 1.00 26.29 384 MET B C 1
ATOM 6864 O O . MET B 1 392 ? -23.115 -15.198 -28.918 1.00 27.18 384 MET B O 1
ATOM 6869 N N . ARG B 1 393 ? -24.801 -14.874 -30.377 1.00 25.14 385 ARG B N 1
ATOM 6870 C CA . ARG B 1 393 ? -25.711 -14.357 -29.360 1.00 26.53 385 ARG B CA 1
ATOM 6871 C C . ARG B 1 393 ? -26.051 -15.436 -28.341 1.00 28.53 385 ARG B C 1
ATOM 6872 O O . ARG B 1 393 ? -26.419 -16.555 -28.704 1.00 29.86 385 ARG B O 1
ATOM 6880 N N . LEU B 1 394 ? -25.932 -15.086 -27.062 1.00 23.29 386 LEU B N 1
ATOM 6881 C CA . LEU B 1 394 ? -26.242 -15.992 -25.960 1.00 33.64 386 LEU B CA 1
ATOM 6882 C C . LEU B 1 394 ? -27.755 -16.058 -25.773 1.00 31.24 386 LEU B C 1
ATOM 6883 O O . LEU B 1 394 ? -28.409 -15.028 -25.571 1.00 31.62 386 LEU B O 1
ATOM 6888 N N . ASN B 1 395 ? -28.303 -17.266 -25.844 1.00 27.49 387 ASN B N 1
ATOM 6889 C CA . ASN B 1 395 ? -29.734 -17.507 -25.755 1.00 34.31 387 ASN B CA 1
ATOM 6890 C C . ASN B 1 395 ? -30.238 -17.381 -24.318 1.00 41.55 387 ASN B C 1
ATOM 6891 O O . ASN B 1 395 ? -29.467 -17.282 -23.359 1.00 37.41 387 ASN B O 1
ATOM 6896 N N . GLU B 1 396 ? -31.567 -17.429 -24.182 1.00 44.05 388 GLU B N 1
ATOM 6897 C CA . GLU B 1 396 ? -32.193 -17.224 -22.882 1.00 50.04 388 GLU B CA 1
ATOM 6898 C C . GLU B 1 396 ? -31.832 -18.319 -21.890 1.00 48.46 388 GLU B C 1
ATOM 6899 O O . GLU B 1 396 ? -31.811 -18.067 -20.680 1.00 44.67 388 GLU B O 1
ATOM 6905 N N . ASP B 1 397 ? -31.546 -19.530 -22.373 1.00 45.09 389 ASP B N 1
ATOM 6906 C CA . ASP B 1 397 ? -31.192 -20.631 -21.481 1.00 46.40 389 ASP B CA 1
ATOM 6907 C C . ASP B 1 397 ? -29.804 -20.481 -20.860 1.00 46.03 389 ASP B C 1
ATOM 6908 O O . ASP B 1 397 ? -29.406 -21.343 -20.071 1.00 44.01 389 ASP B O 1
ATOM 6913 N N . ASN B 1 398 ? -29.058 -19.433 -21.216 1.00 41.51 390 ASN B N 1
ATOM 6914 C CA A ASN B 1 398 ? -27.700 -19.190 -20.725 0.58 41.00 390 ASN B CA 1
ATOM 6915 C CA B ASN B 1 398 ? -27.710 -19.196 -20.697 0.42 41.41 390 ASN B CA 1
ATOM 6916 C C . ASN B 1 398 ? -26.792 -20.403 -20.912 1.00 44.95 390 ASN B C 1
ATOM 6917 O O . ASN B 1 398 ? -25.743 -20.516 -20.269 1.00 50.67 390 ASN B O 1
ATOM 6926 N N . LYS B 1 399 ? -27.169 -21.312 -21.810 1.00 43.44 391 LYS B N 1
ATOM 6927 C CA . LYS B 1 399 ? -26.383 -22.496 -22.120 1.00 40.26 391 LYS B CA 1
ATOM 6928 C C . LYS B 1 399 ? -26.017 -22.609 -23.594 1.00 38.57 391 LYS B C 1
ATOM 6929 O O . LYS B 1 399 ? -24.961 -23.164 -23.910 1.00 37.18 391 LYS B O 1
ATOM 6931 N N . THR B 1 400 ? -26.842 -22.087 -24.499 1.00 29.15 392 THR B N 1
ATOM 6932 C CA . THR B 1 400 ? -26.569 -22.173 -25.924 1.00 32.63 392 THR B CA 1
ATOM 6933 C C . THR B 1 400 ? -26.498 -20.785 -26.547 1.00 32.60 392 THR B C 1
ATOM 6934 O O . THR B 1 400 ? -26.942 -19.786 -25.966 1.00 29.44 392 THR B O 1
ATOM 6938 N N . VAL B 1 401 ? -25.941 -20.746 -27.755 1.00 29.88 393 VAL B N 1
ATOM 6939 C CA . VAL B 1 401 ? -25.847 -19.524 -28.535 1.00 24.69 393 VAL B CA 1
ATOM 6940 C C . VAL B 1 401 ? -26.618 -19.720 -29.828 1.00 28.48 393 VAL B C 1
ATOM 6941 O O . VAL B 1 401 ? -26.840 -20.846 -30.288 1.00 22.99 393 VAL B O 1
ATOM 6945 N N . ALA B 1 402 ? -27.036 -18.591 -30.412 1.00 23.19 394 ALA B N 1
ATOM 6946 C CA . ALA B 1 402 ? -27.892 -18.596 -31.598 1.00 23.44 394 ALA B CA 1
ATOM 6947 C C . ALA B 1 402 ? -27.076 -18.885 -32.860 1.00 23.92 394 ALA B C 1
ATOM 6948 O O . ALA B 1 402 ? -26.988 -18.077 -33.780 1.00 28.31 394 ALA B O 1
ATOM 6950 N N . ALA B 1 403 ? -26.477 -20.065 -32.892 1.00 24.49 395 ALA B N 1
ATOM 6951 C CA . ALA B 1 403 ? -25.705 -20.523 -34.037 1.00 29.22 395 ALA B CA 1
ATOM 6952 C C . ALA B 1 403 ? -26.571 -21.367 -34.962 1.00 27.53 395 ALA B C 1
ATOM 6953 O O . ALA B 1 403 ? -27.570 -21.949 -34.547 1.00 20.86 395 ALA B O 1
ATOM 6955 N N . MET B 1 404 ? -26.160 -21.453 -36.228 1.00 23.40 396 MET B N 1
ATOM 6956 C CA . MET B 1 404 ? -26.808 -22.402 -37.121 1.00 20.87 396 MET B CA 1
ATOM 6957 C C . MET B 1 404 ? -25.803 -22.940 -38.127 1.00 25.36 396 MET B C 1
ATOM 6958 O O . MET B 1 404 ? -24.832 -22.269 -38.490 1.00 25.25 396 MET B O 1
ATOM 6963 N N . ASP B 1 405 ? -26.064 -24.172 -38.563 1.00 21.49 397 ASP B N 1
ATOM 6964 C CA . ASP B 1 405 ? -25.278 -24.885 -39.568 1.00 27.56 397 ASP B CA 1
ATOM 6965 C C . ASP B 1 405 ? -26.271 -25.508 -40.533 1.00 27.10 397 ASP B C 1
ATOM 6966 O O . ASP B 1 405 ? -27.114 -26.299 -40.109 1.00 27.32 397 ASP B O 1
ATOM 6971 N N . VAL B 1 406 ? -26.164 -25.178 -41.814 1.00 22.33 398 VAL B N 1
ATOM 6972 C CA . VAL B 1 406 ? -26.924 -25.855 -42.860 1.00 20.05 398 VAL B CA 1
ATOM 6973 C C . VAL B 1 406 ? -26.133 -27.070 -43.335 1.00 20.72 398 VAL B C 1
ATOM 6974 O O . VAL B 1 406 ? -24.967 -26.941 -43.743 1.00 20.98 398 VAL B O 1
ATOM 6978 N N . LEU B 1 407 ? -26.778 -28.239 -43.332 1.00 20.82 399 LEU B N 1
ATOM 6979 C CA . LEU B 1 407 ? -26.133 -29.513 -43.647 1.00 22.40 399 LEU B CA 1
ATOM 6980 C C . LEU B 1 407 ? -26.730 -30.121 -44.918 1.00 23.08 399 LEU B C 1
ATOM 6981 O O . LEU B 1 407 ? -27.955 -30.187 -45.064 1.00 21.81 399 LEU B O 1
ATOM 6986 N N . PHE B 1 408 ? -25.866 -30.547 -45.842 1.00 21.38 400 PHE B N 1
ATOM 6987 C CA . PHE B 1 408 ? -26.203 -31.029 -47.184 1.00 19.58 400 PHE B CA 1
ATOM 6988 C C . PHE B 1 408 ? -25.678 -32.451 -47.366 1.00 21.54 400 PHE B C 1
ATOM 6989 O O . PHE B 1 408 ? -24.652 -32.799 -46.776 1.00 22.36 400 PHE B O 1
ATOM 6997 N N . PRO B 1 409 ? -26.301 -33.272 -48.224 1.00 22.75 401 PRO B N 1
ATOM 6998 C CA . PRO B 1 409 ? -25.816 -34.645 -48.396 1.00 22.27 401 PRO B CA 1
ATOM 6999 C C . PRO B 1 409 ? -24.451 -34.653 -49.063 1.00 27.82 401 PRO B C 1
ATOM 7000 O O . PRO B 1 409 ? -24.133 -33.795 -49.886 1.00 23.48 401 PRO B O 1
ATOM 7004 N N . GLY B 1 410 ? -23.635 -35.626 -48.682 1.00 23.48 402 GLY B N 1
ATOM 7005 C CA . GLY B 1 410 ? -22.303 -35.777 -49.262 1.00 28.15 402 GLY B CA 1
ATOM 7006 C C . GLY B 1 410 ? -21.229 -34.836 -48.755 1.00 36.90 402 GLY B C 1
ATOM 7007 O O . GLY B 1 410 ? -20.105 -35.272 -48.502 1.00 37.80 402 GLY B O 1
ATOM 7008 N N . ILE B 1 411 ? -21.542 -33.546 -48.599 1.00 37.49 403 ILE B N 1
ATOM 7009 C CA . ILE B 1 411 ? -20.547 -32.578 -48.142 1.00 35.94 403 ILE B CA 1
ATOM 7010 C C . ILE B 1 411 ? -20.665 -32.238 -46.659 1.00 36.23 403 ILE B C 1
ATOM 7011 O O . ILE B 1 411 ? -19.679 -31.768 -46.067 1.00 36.43 403 ILE B O 1
ATOM 7016 N N . GLY B 1 412 ? -21.821 -32.457 -46.046 1.00 31.48 404 GLY B N 1
ATOM 7017 C CA . GLY B 1 412 ? -22.030 -31.992 -44.685 1.00 25.41 404 GLY B CA 1
ATOM 7018 C C . GLY B 1 412 ? -22.315 -30.507 -44.680 1.00 28.69 404 GLY B C 1
ATOM 7019 O O . GLY B 1 412 ? -23.175 -30.023 -45.437 1.00 28.04 404 GLY B O 1
ATOM 7020 N N . GLU B 1 413 ? -21.570 -29.764 -43.858 1.00 22.72 405 GLU B N 1
ATOM 7021 C CA . GLU B 1 413 ? -21.847 -28.338 -43.678 1.00 26.05 405 GLU B CA 1
ATOM 7022 C C . GLU B 1 413 ? -21.626 -27.562 -44.971 1.00 24.44 405 GLU B C 1
ATOM 7023 O O . GLU B 1 413 ? -20.565 -27.655 -45.592 1.00 25.74 405 GLU B O 1
ATOM 7029 N N . ILE B 1 414 ? -22.648 -26.809 -45.387 1.00 25.32 406 ILE B N 1
ATOM 7030 C CA . ILE B 1 414 ? -22.533 -25.912 -46.522 1.00 23.86 406 ILE B CA 1
ATOM 7031 C C . ILE B 1 414 ? -22.593 -24.447 -46.095 1.00 23.04 406 ILE B C 1
ATOM 7032 O O . ILE B 1 414 ? -21.953 -23.601 -46.730 1.00 23.64 406 ILE B O 1
ATOM 7037 N N . ILE B 1 415 ? -23.303 -24.126 -45.019 1.00 20.79 407 ILE B N 1
ATOM 7038 C CA . ILE B 1 415 ? -23.349 -22.765 -44.497 1.00 19.12 407 ILE B CA 1
ATOM 7039 C C . ILE B 1 415 ? -23.250 -22.839 -42.974 1.00 24.38 407 ILE B C 1
ATOM 7040 O O . ILE B 1 415 ? -23.841 -23.719 -42.340 1.00 23.79 407 ILE B O 1
ATOM 7045 N N . GLY B 1 416 ? -22.477 -21.946 -42.396 1.00 21.61 408 GLY B N 1
ATOM 7046 C CA . GLY B 1 416 ? -22.507 -21.729 -40.958 1.00 25.45 408 GLY B CA 1
ATOM 7047 C C . GLY B 1 416 ? -22.686 -20.252 -40.675 1.00 22.83 408 GLY B C 1
ATOM 7048 O O . GLY B 1 416 ? -22.124 -19.407 -41.368 1.00 22.80 408 GLY B O 1
ATOM 7049 N N . GLY B 1 417 ? -23.474 -19.954 -39.659 1.00 20.82 409 GLY B N 1
ATOM 7050 C CA . GLY B 1 417 ? -23.666 -18.570 -39.279 1.00 23.43 409 GLY B CA 1
ATOM 7051 C C . GLY B 1 417 ? -24.342 -18.487 -37.936 1.00 26.20 409 GLY B C 1
ATOM 7052 O O . GLY B 1 417 ? -24.412 -19.475 -37.203 1.00 25.04 409 GLY B O 1
ATOM 7053 N N . SER B 1 418 ? -24.833 -17.292 -37.611 1.00 25.67 410 SER B N 1
ATOM 7054 C CA . SER B 1 418 ? -25.418 -17.097 -36.291 1.00 24.74 410 SER B CA 1
ATOM 7055 C C . SER B 1 418 ? -26.064 -15.726 -36.212 1.00 24.98 410 SER B C 1
ATOM 7056 O O . SER B 1 418 ? -25.746 -14.820 -36.987 1.00 22.14 410 SER B O 1
ATOM 7059 N N . GLN B 1 419 ? -26.960 -15.583 -35.251 1.00 21.52 411 GLN B N 1
ATOM 7060 C CA . GLN B 1 419 ? -27.333 -14.260 -34.802 1.00 19.77 411 GLN B CA 1
ATOM 7061 C C . GLN B 1 419 ? -26.233 -13.758 -33.881 1.00 25.27 411 GLN B C 1
ATOM 7062 O O . GLN B 1 419 ? -25.728 -14.507 -33.038 1.00 27.43 411 GLN B O 1
ATOM 7068 N N . ARG B 1 420 ? -25.844 -12.498 -34.063 1.00 19.13 412 ARG B N 1
ATOM 7069 C CA . ARG B 1 420 ? -24.709 -11.922 -33.356 1.00 19.77 412 ARG B CA 1
ATOM 7070 C C . ARG B 1 420 ? -25.134 -11.348 -32.005 1.00 26.49 412 ARG B C 1
ATOM 7071 O O . ARG B 1 420 ? -26.286 -10.947 -31.809 1.00 23.96 412 ARG B O 1
ATOM 7079 N N . GLU B 1 421 ? -24.182 -11.310 -31.073 1.00 26.09 413 GLU B N 1
ATOM 7080 C CA . GLU B 1 421 ? -24.410 -10.766 -29.734 1.00 25.74 413 GLU B CA 1
ATOM 7081 C C . GLU B 1 421 ? -24.381 -9.244 -29.801 1.00 24.28 413 GLU B C 1
ATOM 7082 O O . GLU B 1 421 ? -23.312 -8.635 -29.849 1.00 25.32 413 GLU B O 1
ATOM 7088 N N . GLU B 1 422 ? -25.557 -8.620 -29.787 1.00 27.94 414 GLU B N 1
ATOM 7089 C CA . GLU B 1 422 ? -25.649 -7.178 -29.964 1.00 26.00 414 GLU B CA 1
ATOM 7090 C C . GLU B 1 422 ? -25.678 -6.425 -28.642 1.00 29.87 414 GLU B C 1
ATOM 7091 O O . GLU B 1 422 ? -25.696 -5.188 -28.654 1.00 26.74 414 GLU B O 1
ATOM 7097 N N . ARG B 1 423 ? -25.620 -7.131 -27.512 1.00 23.94 415 ARG B N 1
ATOM 7098 C CA . ARG B 1 423 ? -25.572 -6.493 -26.200 1.00 26.84 415 ARG B CA 1
ATOM 7099 C C . ARG B 1 423 ? -24.121 -6.330 -25.754 1.00 31.26 415 ARG B C 1
ATOM 7100 O O . ARG B 1 423 ? -23.390 -7.318 -25.610 1.00 32.11 415 ARG B O 1
ATOM 7108 N N . LEU B 1 424 ? -23.715 -5.075 -25.536 1.00 35.58 416 LEU B N 1
ATOM 7109 C CA . LEU B 1 424 ? -22.311 -4.762 -25.274 1.00 35.08 416 LEU B CA 1
ATOM 7110 C C . LEU B 1 424 ? -21.787 -5.472 -24.027 1.00 32.77 416 LEU B C 1
ATOM 7111 O O . LEU B 1 424 ? -20.694 -6.047 -24.046 1.00 33.24 416 LEU B O 1
ATOM 7116 N N . ASP B 1 425 ? -22.542 -5.438 -22.924 1.00 34.36 417 ASP B N 1
ATOM 7117 C CA . ASP B 1 425 ? -22.032 -6.057 -21.699 1.00 34.59 417 ASP B CA 1
ATOM 7118 C C . ASP B 1 425 ? -21.947 -7.574 -21.838 1.00 34.66 417 ASP B C 1
ATOM 7119 O O . ASP B 1 425 ? -20.989 -8.189 -21.360 1.00 37.43 417 ASP B O 1
ATOM 7124 N N . VAL B 1 426 ? -22.913 -8.191 -22.521 1.00 35.56 418 VAL B N 1
ATOM 7125 C CA . VAL B 1 426 ? -22.843 -9.629 -22.765 1.00 27.78 418 VAL B CA 1
ATOM 7126 C C . VAL B 1 426 ? -21.668 -9.951 -23.675 1.00 33.00 418 VAL B C 1
ATOM 7127 O O . VAL B 1 426 ? -20.888 -10.877 -23.411 1.00 33.23 418 VAL B O 1
ATOM 7131 N N . LEU B 1 427 ? -21.510 -9.173 -24.747 1.00 25.91 419 LEU B N 1
ATOM 7132 C CA . LEU B 1 427 ? -20.369 -9.355 -25.637 1.00 25.37 419 LEU B CA 1
ATOM 7133 C C . LEU B 1 427 ? -19.050 -9.256 -24.873 1.00 31.45 419 LEU B C 1
ATOM 7134 O O . LEU B 1 427 ? -18.169 -10.108 -25.025 1.00 32.18 419 LEU B O 1
ATOM 7139 N N . LYS B 1 428 ? -18.894 -8.225 -24.038 1.00 33.02 420 LYS B N 1
ATOM 7140 C CA . LYS B 1 428 ? -17.640 -8.076 -23.305 1.00 33.66 420 LYS B CA 1
ATOM 7141 C C . LYS B 1 428 ? -17.355 -9.306 -22.450 1.00 35.81 420 LYS B C 1
ATOM 7142 O O . LYS B 1 428 ? -16.203 -9.753 -22.358 1.00 38.85 420 LYS B O 1
ATOM 7148 N N . LYS B 1 429 ? -18.392 -9.879 -21.830 1.00 35.08 421 LYS B N 1
ATOM 7149 C CA . LYS B 1 429 ? -18.177 -11.042 -20.973 1.00 37.74 421 LYS B CA 1
ATOM 7150 C C . LYS B 1 429 ? -17.786 -12.267 -21.790 1.00 43.03 421 LYS B C 1
ATOM 7151 O O . LYS B 1 429 ? -16.872 -13.008 -21.405 1.00 43.16 421 LYS B O 1
ATOM 7157 N N . LYS B 1 430 ? -18.464 -12.501 -22.918 1.00 33.75 422 LYS B N 1
ATOM 7158 C CA . LYS B 1 430 ? -18.098 -13.623 -23.773 1.00 36.47 422 LYS B CA 1
ATOM 7159 C C . LYS B 1 430 ? -16.678 -13.474 -24.296 1.00 41.35 422 LYS B C 1
ATOM 7160 O O . LYS B 1 430 ? -15.957 -14.467 -24.451 1.00 44.42 422 LYS B O 1
ATOM 7166 N N . MET B 1 431 ? -16.258 -12.241 -24.583 1.00 35.05 423 MET B N 1
ATOM 7167 C CA . MET B 1 431 ? -14.881 -12.026 -25.017 1.00 33.45 423 MET B CA 1
ATOM 7168 C C . MET B 1 431 ? -13.899 -12.324 -23.892 1.00 38.80 423 MET B C 1
ATOM 7169 O O . MET B 1 431 ? -12.865 -12.962 -24.119 1.00 43.17 423 MET B O 1
ATOM 7174 N N . ASP B 1 432 ? -14.210 -11.883 -22.671 1.00 38.83 424 ASP B N 1
ATOM 7175 C CA . ASP B 1 432 ? -13.381 -12.230 -21.520 1.00 41.42 424 ASP B CA 1
ATOM 7176 C C . ASP B 1 432 ? -13.347 -13.738 -21.297 1.00 46.62 424 ASP B C 1
ATOM 7177 O O . ASP B 1 432 ? -12.275 -14.325 -21.118 1.00 51.97 424 ASP B O 1
ATOM 7182 N N . ASP B 1 433 ? -14.518 -14.380 -21.298 1.00 45.38 425 ASP B N 1
ATOM 7183 C CA . ASP B 1 433 ? -14.579 -15.826 -21.099 1.00 45.87 425 ASP B CA 1
ATOM 7184 C C . ASP B 1 433 ? -13.701 -16.568 -22.094 1.00 46.80 425 ASP B C 1
ATOM 7185 O O . ASP B 1 433 ? -13.095 -17.587 -21.753 1.00 53.16 425 ASP B O 1
ATOM 7190 N N . MET B 1 434 ? -13.618 -16.079 -23.331 1.00 39.58 426 MET B N 1
ATOM 7191 C CA . MET B 1 434 ? -12.844 -16.756 -24.362 1.00 38.16 426 MET B CA 1
ATOM 7192 C C . MET B 1 434 ? -11.502 -16.086 -24.629 1.00 45.50 426 MET B C 1
ATOM 7193 O O . MET B 1 434 ? -10.856 -16.399 -25.632 1.00 46.45 426 MET B O 1
ATOM 7198 N N . HIS B 1 435 ? -11.072 -15.176 -23.752 1.00 45.29 427 HIS B N 1
ATOM 7199 C CA . HIS B 1 435 ? -9.761 -14.534 -23.843 1.00 45.29 427 HIS B CA 1
ATOM 7200 C C . HIS B 1 435 ? -9.554 -13.856 -25.194 1.00 48.04 427 HIS B C 1
ATOM 7201 O O . HIS B 1 435 ? -8.477 -13.928 -25.787 1.00 50.66 427 HIS B O 1
ATOM 7208 N N . VAL B 1 436 ? -10.596 -13.196 -25.690 1.00 47.42 428 VAL B N 1
ATOM 7209 C CA . VAL B 1 436 ? -10.509 -12.421 -26.922 1.00 40.57 428 VAL B CA 1
ATOM 7210 C C . VAL B 1 436 ? -10.179 -10.983 -26.561 1.00 46.02 428 VAL B C 1
ATOM 7211 O O . VAL B 1 436 ? -10.859 -10.375 -25.727 1.00 44.61 428 VAL B O 1
ATOM 7215 N N . ASP B 1 437 ? -9.149 -10.436 -27.205 1.00 48.45 429 ASP B N 1
ATOM 7216 C CA . ASP B 1 437 ? -8.630 -9.117 -26.861 1.00 48.75 429 ASP B CA 1
ATOM 7217 C C . ASP B 1 437 ? -9.615 -8.026 -27.265 1.00 47.55 429 ASP B C 1
ATOM 7218 O O . ASP B 1 437 ? -9.882 -7.830 -28.454 1.00 50.00 429 ASP B O 1
ATOM 7223 N N . GLN B 1 438 ? -10.132 -7.295 -26.272 1.00 43.59 430 GLN B N 1
ATOM 7224 C CA . GLN B 1 438 ? -11.076 -6.219 -26.553 1.00 45.67 430 GLN B CA 1
ATOM 7225 C C . GLN B 1 438 ? -10.385 -4.999 -27.149 1.00 49.48 430 GLN B C 1
ATOM 7226 O O . GLN B 1 438 ? -10.990 -4.280 -27.953 1.00 48.61 430 GLN B O 1
ATOM 7232 N N . GLU B 1 439 ? -9.131 -4.749 -26.764 1.00 45.27 431 GLU B N 1
ATOM 7233 C CA . GLU B 1 439 ? -8.434 -3.543 -27.206 1.00 45.05 431 GLU B CA 1
ATOM 7234 C C . GLU B 1 439 ? -8.249 -3.525 -28.722 1.00 38.69 431 GLU B C 1
ATOM 7235 O O . GLU B 1 439 ? -8.534 -2.518 -29.378 1.00 40.96 431 GLU B O 1
ATOM 7237 N N . GLU B 1 440 ? -7.764 -4.630 -29.296 1.00 32.26 432 GLU B N 1
ATOM 7238 C CA . GLU B 1 440 ? -7.597 -4.707 -30.742 1.00 40.09 432 GLU B CA 1
ATOM 7239 C C . GLU B 1 440 ? -8.927 -4.638 -31.478 1.00 37.02 432 GLU B C 1
ATOM 7240 O O . GLU B 1 440 ? -8.947 -4.271 -32.658 1.00 28.57 432 GLU B O 1
ATOM 7246 N N . LEU B 1 441 ? -10.031 -4.988 -30.815 1.00 33.79 433 LEU B N 1
ATOM 7247 C CA . LEU B 1 441 ? -11.355 -4.952 -31.424 1.00 39.68 433 LEU B CA 1
ATOM 7248 C C . LEU B 1 441 ? -12.188 -3.766 -30.942 1.00 37.13 433 LEU B C 1
ATOM 7249 O O . LEU B 1 441 ? -13.424 -3.843 -30.937 1.00 35.90 433 LEU B O 1
ATOM 7254 N N . TRP B 1 442 ? -11.535 -2.665 -30.546 1.00 37.87 434 TRP B N 1
ATOM 7255 C CA . TRP B 1 442 ? -12.268 -1.483 -30.089 1.00 35.74 434 TRP B CA 1
ATOM 7256 C C . TRP B 1 442 ? -13.314 -1.057 -31.114 1.00 30.83 434 TRP B C 1
ATOM 7257 O O . TRP B 1 442 ? -14.432 -0.661 -30.754 1.00 27.57 434 TRP B O 1
ATOM 7268 N N . TRP B 1 443 ? -12.967 -1.143 -32.399 1.00 30.53 435 TRP B N 1
ATOM 7269 C CA . TRP B 1 443 ? -13.882 -0.715 -33.447 1.00 35.04 435 TRP B CA 1
ATOM 7270 C C . TRP B 1 443 ? -15.071 -1.656 -33.561 1.00 35.85 435 TRP B C 1
ATOM 7271 O O . TRP B 1 443 ? -16.151 -1.243 -34.001 1.00 32.90 435 TRP B O 1
ATOM 7282 N N . TYR B 1 444 ? -14.889 -2.921 -33.193 1.00 31.66 436 TYR B N 1
ATOM 7283 C CA . TYR B 1 444 ? -16.013 -3.851 -33.235 1.00 29.97 436 TYR B CA 1
ATOM 7284 C C . TYR B 1 444 ? -16.958 -3.608 -32.056 1.00 32.09 436 TYR B C 1
ATOM 7285 O O . TYR B 1 444 ? -18.186 -3.636 -32.219 1.00 29.18 436 TYR B O 1
ATOM 7294 N N . LEU B 1 445 ? -16.409 -3.300 -30.875 1.00 28.17 437 LEU B N 1
ATOM 7295 C CA . LEU B 1 445 ? -17.266 -2.941 -29.748 1.00 30.43 437 LEU B CA 1
ATOM 7296 C C . LEU B 1 445 ? -18.079 -1.684 -30.043 1.00 33.78 437 LEU B C 1
ATOM 7297 O O . LEU B 1 445 ? -19.212 -1.551 -29.560 1.00 31.25 437 LEU B O 1
ATOM 7302 N N . ASP B 1 446 ? -17.536 -0.766 -30.853 1.00 34.12 438 ASP B N 1
ATOM 7303 C CA . ASP B 1 446 ? -18.282 0.443 -31.201 1.00 28.44 438 ASP B CA 1
ATOM 7304 C C . ASP B 1 446 ? -19.617 0.119 -31.857 1.00 27.94 438 ASP B C 1
ATOM 7305 O O . ASP B 1 446 ? -20.596 0.846 -31.655 1.00 30.91 438 ASP B O 1
ATOM 7310 N N . THR B 1 447 ? -19.695 -0.977 -32.614 1.00 30.47 439 THR B N 1
ATOM 7311 C CA . THR B 1 447 ? -20.948 -1.312 -33.281 1.00 28.21 439 THR B CA 1
ATOM 7312 C C . THR B 1 447 ? -22.061 -1.654 -32.311 1.00 29.31 439 THR B C 1
ATOM 7313 O O . THR B 1 447 ? -23.217 -1.740 -32.734 1.00 26.64 439 THR B O 1
ATOM 7317 N N . ARG B 1 448 ? -21.745 -1.876 -31.039 1.00 27.52 440 ARG B N 1
ATOM 7318 C CA . ARG B 1 448 ? -22.748 -2.150 -30.023 1.00 24.74 440 ARG B CA 1
ATOM 7319 C C . ARG B 1 448 ? -23.055 -0.939 -29.160 1.00 26.32 440 ARG B C 1
ATOM 7320 O O . ARG B 1 448 ? -23.794 -1.067 -28.182 1.00 32.48 440 ARG B O 1
ATOM 7328 N N . LYS B 1 449 ? -22.492 0.228 -29.478 1.00 28.22 441 LYS B N 1
ATOM 7329 C CA . LYS B 1 449 ? -22.583 1.367 -28.575 1.00 29.32 441 LYS B CA 1
ATOM 7330 C C . LYS B 1 449 ? -23.577 2.425 -29.024 1.00 30.14 441 LYS B C 1
ATOM 7331 O O . LYS B 1 449 ? -24.046 3.202 -28.186 1.00 33.52 441 LYS B O 1
ATOM 7337 N N . PHE B 1 450 ? -23.884 2.494 -30.320 1.00 26.22 442 PHE B N 1
ATOM 7338 C CA . PHE B 1 450 ? -24.621 3.615 -30.892 1.00 26.79 442 PHE B CA 1
ATOM 7339 C C . PHE B 1 450 ? -25.762 3.061 -31.735 1.00 29.55 442 PHE B C 1
ATOM 7340 O O . PHE B 1 450 ? -25.635 2.905 -32.953 1.00 30.51 442 PHE B O 1
ATOM 7348 N N . GLY B 1 451 ? -26.887 2.781 -31.088 1.00 30.61 443 GLY B N 1
ATOM 7349 C CA . GLY B 1 451 ? -27.986 2.185 -31.821 1.00 31.34 443 GLY B CA 1
ATOM 7350 C C . GLY B 1 451 ? -27.717 0.752 -32.225 1.00 29.22 443 GLY B C 1
ATOM 7351 O O . GLY B 1 451 ? -27.999 0.368 -33.367 1.00 22.91 443 GLY B O 1
ATOM 7352 N N . SER B 1 452 ? -27.176 -0.046 -31.309 1.00 27.35 444 SER B N 1
ATOM 7353 C CA . SER B 1 452 ? -26.977 -1.465 -31.552 1.00 22.85 444 SER B CA 1
ATOM 7354 C C . SER B 1 452 ? -28.293 -2.105 -31.976 1.00 26.05 444 SER B C 1
ATOM 7355 O O . SER B 1 452 ? -29.370 -1.695 -31.532 1.00 26.69 444 SER B O 1
ATOM 7358 N N . VAL B 1 453 ? -28.206 -3.119 -32.839 1.00 21.68 445 VAL B N 1
ATOM 7359 C CA . VAL B 1 453 ? -29.402 -3.757 -33.387 1.00 25.86 445 VAL B CA 1
ATOM 7360 C C . VAL B 1 453 ? -29.276 -5.273 -33.350 1.00 22.09 445 VAL B C 1
ATOM 7361 O O . VAL B 1 453 ? -28.169 -5.808 -33.501 1.00 25.38 445 VAL B O 1
ATOM 7365 N N . PRO B 1 454 ? -30.376 -6.004 -33.184 1.00 26.53 446 PRO B N 1
ATOM 7366 C CA . PRO B 1 454 ? -30.351 -7.422 -33.543 1.00 23.78 446 PRO B CA 1
ATOM 7367 C C . PRO B 1 454 ? -29.885 -7.523 -34.978 1.00 23.94 446 PRO B C 1
ATOM 7368 O O . PRO B 1 454 ? -30.264 -6.708 -35.822 1.00 24.42 446 PRO B O 1
ATOM 7372 N N . HIS B 1 455 ? -28.993 -8.472 -35.235 1.00 23.40 447 HIS B N 1
ATOM 7373 C CA . HIS B 1 455 ? -28.548 -8.713 -36.598 1.00 19.75 447 HIS B CA 1
ATOM 7374 C C . HIS B 1 455 ? -27.881 -10.076 -36.671 1.00 23.93 447 HIS B C 1
ATOM 7375 O O . HIS B 1 455 ? -27.400 -10.610 -35.667 1.00 25.88 447 HIS B O 1
ATOM 7382 N N . SER B 1 456 ? -27.858 -10.626 -37.880 1.00 17.97 448 SER B N 1
ATOM 7383 C CA . SER B 1 456 ? -27.416 -11.992 -38.100 1.00 18.15 448 SER B CA 1
ATOM 7384 C C . SER B 1 456 ? -26.774 -12.085 -39.473 1.00 22.88 448 SER B C 1
ATOM 7385 O O . SER B 1 456 ? -27.037 -11.265 -40.359 1.00 20.29 448 SER B O 1
ATOM 7388 N N . GLY B 1 457 ? -25.937 -13.106 -39.648 1.00 22.55 449 GLY B N 1
ATOM 7389 C CA . GLY B 1 457 ? -25.339 -13.347 -40.950 1.00 23.83 449 GLY B CA 1
ATOM 7390 C C . GLY B 1 457 ? -24.819 -14.764 -41.017 1.00 26.11 449 GLY B C 1
ATOM 7391 O O . GLY B 1 457 ? -24.943 -15.533 -40.062 1.00 23.43 449 GLY B O 1
ATOM 7392 N N . PHE B 1 458 ? -24.240 -15.116 -42.169 1.00 20.54 450 PHE B N 1
ATOM 7393 C CA . PHE B 1 458 ? -23.672 -16.443 -42.329 1.00 19.38 450 PHE B CA 1
ATOM 7394 C C . PHE B 1 458 ? -22.547 -16.400 -43.350 1.00 25.16 450 PHE B C 1
ATOM 7395 O O . PHE B 1 458 ? -22.344 -15.404 -44.039 1.00 24.82 450 PHE B O 1
ATOM 7403 N N . GLY B 1 459 ? -21.805 -17.494 -43.425 1.00 25.86 451 GLY B N 1
ATOM 7404 C CA . GLY B 1 459 ? -20.760 -17.660 -44.424 1.00 24.40 451 GLY B CA 1
ATOM 7405 C C . GLY B 1 459 ? -20.999 -18.886 -45.273 1.00 26.66 451 GLY B C 1
ATOM 7406 O O . GLY B 1 459 ? -21.356 -19.953 -44.761 1.00 21.08 451 GLY B O 1
ATOM 7407 N N . LEU B 1 460 ? -20.804 -18.735 -46.580 1.00 20.24 452 LEU B N 1
ATOM 7408 C CA . LEU B 1 460 ? -20.788 -19.843 -47.521 1.00 19.11 452 LEU B CA 1
ATOM 7409 C C . LEU B 1 460 ? -19.400 -20.014 -48.126 1.00 24.63 452 LEU B C 1
ATOM 7410 O O . LEU B 1 460 ? -18.868 -19.080 -48.741 1.00 25.78 452 LEU B O 1
ATOM 7415 N N . GLY B 1 461 ? -18.855 -21.223 -48.026 1.00 23.16 453 GLY B N 1
ATOM 7416 C CA . GLY B 1 461 ? -17.666 -21.564 -48.776 1.00 21.43 453 GLY B CA 1
ATOM 7417 C C . GLY B 1 461 ? -18.023 -21.823 -50.226 1.00 24.78 453 GLY B C 1
ATOM 7418 O O . GLY B 1 461 ? -18.723 -22.789 -50.540 1.00 24.23 453 GLY B O 1
ATOM 7419 N N . LEU B 1 462 ? -17.557 -20.942 -51.116 1.00 22.11 454 LEU B N 1
ATOM 7420 C CA . LEU B 1 462 ? -17.888 -21.053 -52.532 1.00 15.45 454 LEU B CA 1
ATOM 7421 C C . LEU B 1 462 ? -17.437 -22.389 -53.110 1.00 20.87 454 LEU B C 1
ATOM 7422 O O . LEU B 1 462 ? -18.195 -23.040 -53.831 1.00 19.52 454 LEU B O 1
ATOM 7427 N N . GLU B 1 463 ? -16.215 -22.829 -52.781 1.00 23.70 455 GLU B N 1
ATOM 7428 C CA . GLU B 1 463 ? -15.705 -24.075 -53.346 1.00 21.75 455 GLU B CA 1
ATOM 7429 C C . GLU B 1 463 ? -16.553 -25.273 -52.931 1.00 24.71 455 GLU B C 1
ATOM 7430 O O . GLU B 1 463 ? -16.712 -26.225 -53.709 1.00 18.02 455 GLU B O 1
ATOM 7436 N N . ARG B 1 464 ? -17.094 -25.255 -51.709 1.00 18.57 456 ARG B N 1
ATOM 7437 C CA . ARG B 1 464 ? -17.932 -26.363 -51.268 1.00 20.19 456 ARG B CA 1
ATOM 7438 C C . ARG B 1 464 ? -19.252 -26.394 -52.026 1.00 20.39 456 ARG B C 1
ATOM 7439 O O . ARG B 1 464 ? -19.749 -27.469 -52.388 1.00 22.31 456 ARG B O 1
ATOM 7447 N N . LEU B 1 465 ? -19.843 -25.230 -52.274 1.00 20.74 457 LEU B N 1
ATOM 7448 C CA . LEU B 1 465 ? -21.047 -25.208 -53.104 1.00 16.52 457 LEU B CA 1
ATOM 7449 C C . LEU B 1 465 ? -20.741 -25.674 -54.523 1.00 18.44 457 LEU B C 1
ATOM 7450 O O . LEU B 1 465 ? -21.507 -26.451 -55.101 1.00 21.09 457 LEU B O 1
ATOM 7455 N N . VAL B 1 466 ? -19.600 -25.249 -55.083 1.00 18.29 458 VAL B N 1
ATOM 7456 C CA . VAL B 1 466 ? -19.219 -25.683 -56.431 1.00 18.28 458 VAL B CA 1
ATOM 7457 C C . VAL B 1 466 ? -18.981 -27.189 -56.461 1.00 21.40 458 VAL B C 1
ATOM 7458 O O . VAL B 1 466 ? -19.383 -27.878 -57.407 1.00 20.85 458 VAL B O 1
ATOM 7462 N N . LEU B 1 467 ? -18.285 -27.719 -55.448 1.00 19.56 459 LEU B N 1
ATOM 7463 C CA . LEU B 1 467 ? -18.195 -29.169 -55.298 1.00 23.10 459 LEU B CA 1
ATOM 7464 C C . LEU B 1 467 ? -19.579 -29.799 -55.340 1.00 21.68 459 LEU B C 1
ATOM 7465 O O . LEU B 1 467 ? -19.803 -30.789 -56.047 1.00 22.55 459 LEU B O 1
ATOM 7470 N N . PHE B 1 468 ? -20.528 -29.204 -54.610 1.00 23.99 460 PHE B N 1
ATOM 7471 C CA . PHE B 1 468 ? -21.861 -29.782 -54.458 1.00 22.62 460 PHE B CA 1
ATOM 7472 C C . PHE B 1 468 ? -22.610 -29.817 -55.786 1.00 23.09 460 PHE B C 1
ATOM 7473 O O . PHE B 1 468 ? -23.218 -30.836 -56.141 1.00 23.74 460 PHE B O 1
ATOM 7481 N N . VAL B 1 469 ? -22.590 -28.710 -56.538 1.00 22.96 461 VAL B N 1
ATOM 7482 C CA . VAL B 1 469 ? -23.371 -28.649 -57.771 1.00 19.82 461 VAL B CA 1
ATOM 7483 C C . VAL B 1 469 ? -22.650 -29.237 -58.976 1.00 22.05 461 VAL B C 1
ATOM 7484 O O . VAL B 1 469 ? -23.302 -29.496 -59.993 1.00 21.93 461 VAL B O 1
ATOM 7488 N N . THR B 1 470 ? -21.340 -29.491 -58.902 1.00 19.79 462 THR B N 1
ATOM 7489 C CA . THR B 1 470 ? -20.679 -30.140 -60.030 1.00 19.94 462 THR B CA 1
ATOM 7490 C C . THR B 1 470 ? -20.528 -31.647 -59.856 1.00 21.80 462 THR B C 1
ATOM 7491 O O . THR B 1 470 ? -20.143 -32.325 -60.808 1.00 23.44 462 THR B O 1
ATOM 7495 N N . GLY B 1 471 ? -20.808 -32.185 -58.675 1.00 21.00 463 GLY B N 1
ATOM 7496 C CA . GLY B 1 471 ? -20.563 -33.596 -58.442 1.00 22.60 463 GLY B CA 1
ATOM 7497 C C . GLY B 1 471 ? -19.110 -33.986 -58.314 1.00 22.48 463 GLY B C 1
ATOM 7498 O O . GLY B 1 471 ? -18.805 -35.185 -58.308 1.00 22.30 463 GLY B O 1
ATOM 7499 N N . MET B 1 472 ? -18.186 -33.023 -58.268 1.00 24.29 464 MET B N 1
ATOM 7500 C CA . MET B 1 472 ? -16.789 -33.357 -58.013 1.00 19.87 464 MET B CA 1
ATOM 7501 C C . MET B 1 472 ? -16.607 -33.691 -56.534 1.00 25.27 464 MET B C 1
ATOM 7502 O O . MET B 1 472 ? -17.400 -33.289 -55.683 1.00 26.77 464 MET B O 1
ATOM 7507 N N . THR B 1 473 ? -15.547 -34.434 -56.227 1.00 27.03 465 THR B N 1
ATOM 7508 C CA . THR B 1 473 ? -15.334 -34.882 -54.861 1.00 34.22 465 THR B CA 1
ATOM 7509 C C . THR B 1 473 ? -14.090 -34.304 -54.206 1.00 30.21 465 THR B C 1
ATOM 7510 O O . THR B 1 473 ? -14.075 -34.184 -52.977 1.00 37.16 465 THR B O 1
ATOM 7514 N N . ASN B 1 474 ? -13.077 -33.905 -54.970 1.00 25.29 466 ASN B N 1
ATOM 7515 C CA . ASN B 1 474 ? -11.871 -33.310 -54.408 1.00 24.81 466 ASN B CA 1
ATOM 7516 C C . ASN B 1 474 ? -11.878 -31.798 -54.611 1.00 27.63 466 ASN B C 1
ATOM 7517 O O . ASN B 1 474 ? -11.988 -31.314 -55.741 1.00 26.10 466 ASN B O 1
ATOM 7522 N N . ILE B 1 475 ? -11.724 -31.055 -53.509 1.00 22.70 467 ILE B N 1
ATOM 7523 C CA . ILE B 1 475 ? -11.803 -29.598 -53.561 1.00 22.66 467 ILE B CA 1
ATOM 7524 C C . ILE B 1 475 ? -10.744 -28.988 -54.474 1.00 24.58 467 ILE B C 1
ATOM 7525 O O . ILE B 1 475 ? -10.889 -27.839 -54.895 1.00 25.41 467 ILE B O 1
ATOM 7530 N N . ARG B 1 476 ? -9.671 -29.720 -54.789 1.00 20.74 468 ARG B N 1
ATOM 7531 C CA . ARG B 1 476 ? -8.682 -29.179 -55.712 1.00 23.49 468 ARG B CA 1
ATOM 7532 C C . ARG B 1 476 ? -9.209 -29.050 -57.131 1.00 22.88 468 ARG B C 1
ATOM 7533 O O . ARG B 1 476 ? -8.522 -28.464 -57.976 1.00 25.31 468 ARG B O 1
ATOM 7541 N N . ASP B 1 477 ? -10.378 -29.618 -57.416 1.00 19.95 469 ASP B N 1
ATOM 7542 C CA . ASP B 1 477 ? -10.918 -29.685 -58.761 1.00 23.80 469 ASP B CA 1
ATOM 7543 C C . ASP B 1 477 ? -12.022 -28.657 -58.999 1.00 24.60 469 ASP B C 1
ATOM 7544 O O . ASP B 1 477 ? -12.709 -28.737 -60.013 1.00 26.42 469 ASP B O 1
ATOM 7549 N N . VAL B 1 478 ? -12.209 -27.696 -58.092 1.00 23.70 470 VAL B N 1
ATOM 7550 C CA . VAL B 1 478 ? -13.287 -26.720 -58.246 1.00 23.94 470 VAL B CA 1
ATOM 7551 C C . VAL B 1 478 ? -12.766 -25.293 -58.099 1.00 23.89 470 VAL B C 1
ATOM 7552 O O . VAL B 1 478 ? -13.558 -24.339 -58.075 1.00 20.46 470 VAL B O 1
ATOM 7556 N N . ILE B 1 479 ? -11.445 -25.134 -57.990 1.00 20.45 471 ILE B N 1
ATOM 7557 C CA . ILE B 1 479 ? -10.829 -23.801 -57.978 1.00 19.96 471 ILE B CA 1
ATOM 7558 C C . ILE B 1 479 ? -9.728 -23.810 -59.035 1.00 22.45 471 ILE B C 1
ATOM 7559 O O . ILE B 1 479 ? -9.104 -24.860 -59.250 1.00 23.73 471 ILE B O 1
ATOM 7564 N N . PRO B 1 480 ? -9.478 -22.707 -59.758 1.00 20.21 472 PRO B N 1
ATOM 7565 C CA . PRO B 1 480 ? -8.498 -22.794 -60.861 1.00 19.87 472 PRO B CA 1
ATOM 7566 C C . PRO B 1 480 ? -7.119 -23.280 -60.430 1.00 22.96 472 PRO B C 1
ATOM 7567 O O . PRO B 1 480 ? -6.558 -24.193 -61.052 1.00 23.83 472 PRO B O 1
ATOM 7571 N N . PHE B 1 481 ? -6.550 -22.713 -59.377 1.00 19.38 473 PHE B N 1
ATOM 7572 C CA . PHE B 1 481 ? -5.178 -23.031 -58.985 1.00 19.84 473 PHE B CA 1
ATOM 7573 C C . PHE B 1 481 ? -5.148 -23.254 -57.483 1.00 24.54 473 PHE B C 1
ATOM 7574 O O . PHE B 1 481 ? -4.847 -22.337 -56.711 1.00 23.46 473 PHE B O 1
ATOM 7582 N N . PRO B 1 482 ? -5.491 -24.459 -57.038 1.00 24.14 474 PRO B N 1
ATOM 7583 C CA . PRO B 1 482 ? -5.616 -24.712 -55.600 1.00 23.10 474 PRO B CA 1
ATOM 7584 C C . PRO B 1 482 ? -4.309 -24.502 -54.851 1.00 25.52 474 PRO B C 1
ATOM 7585 O O . PRO B 1 482 ? -3.216 -24.751 -55.364 1.00 25.44 474 PRO B O 1
ATOM 7589 N N . ARG B 1 483 ? -4.447 -24.029 -53.614 1.00 27.52 475 ARG B N 1
ATOM 7590 C CA A ARG B 1 483 ? -3.329 -23.849 -52.695 0.57 26.16 475 ARG B CA 1
ATOM 7591 C CA B ARG B 1 483 ? -3.331 -23.837 -52.692 0.43 26.12 475 ARG B CA 1
ATOM 7592 C C . ARG B 1 483 ? -3.534 -24.768 -51.499 1.00 26.30 475 ARG B C 1
ATOM 7593 O O . ARG B 1 483 ? -4.508 -24.612 -50.747 1.00 24.72 475 ARG B O 1
ATOM 7608 N N . THR B 1 484 ? -2.623 -25.721 -51.330 1.00 24.21 476 THR B N 1
ATOM 7609 C CA . THR B 1 484 ? -2.619 -26.726 -50.276 1.00 26.61 476 THR B CA 1
ATOM 7610 C C . THR B 1 484 ? -1.205 -26.863 -49.727 1.00 28.36 476 THR B C 1
ATOM 7611 O O . THR B 1 484 ? -0.249 -26.366 -50.336 1.00 29.20 476 THR B O 1
ATOM 7615 N N . PRO B 1 485 ? -1.030 -27.510 -48.566 1.00 28.89 477 PRO B N 1
ATOM 7616 C CA . PRO B 1 485 ? 0.318 -27.651 -48.004 1.00 25.17 477 PRO B CA 1
ATOM 7617 C C . PRO B 1 485 ? 1.332 -28.108 -49.047 1.00 34.20 477 PRO B C 1
ATOM 7618 O O . PRO B 1 485 ? 1.087 -29.047 -49.804 1.00 31.06 477 PRO B O 1
ATOM 7622 N N . LYS B 1 486 ? 2.465 -27.395 -49.109 1.00 26.48 478 LYS B N 1
ATOM 7623 C CA . LYS B 1 486 ? 3.555 -27.644 -50.054 1.00 27.41 478 LYS B CA 1
ATOM 7624 C C . LYS B 1 486 ? 3.133 -27.518 -51.529 1.00 31.38 478 LYS B C 1
ATOM 7625 O O . LYS B 1 486 ? 3.829 -28.033 -52.409 1.00 31.09 478 LYS B O 1
ATOM 7631 N N . ASN B 1 487 ? 2.028 -26.823 -51.845 1.00 26.42 479 ASN B N 1
ATOM 7632 C CA . ASN B 1 487 ? 1.572 -26.693 -53.238 1.00 28.30 479 ASN B CA 1
ATOM 7633 C C . ASN B 1 487 ? 1.117 -25.261 -53.513 1.00 30.72 479 ASN B C 1
ATOM 7634 O O . ASN B 1 487 ? 0.006 -24.877 -53.139 1.00 25.83 479 ASN B O 1
ATOM 7639 N N . ALA B 1 488 ? 1.956 -24.486 -54.196 1.00 29.48 480 ALA B N 1
ATOM 7640 C CA . ALA B 1 488 ? 1.580 -23.149 -54.657 1.00 30.99 480 ALA B CA 1
ATOM 7641 C C . ALA B 1 488 ? 2.194 -22.927 -56.037 1.00 30.60 480 ALA B C 1
ATOM 7642 O O . ALA B 1 488 ? 3.004 -22.030 -56.254 1.00 28.10 480 ALA B O 1
ATOM 7644 N N . GLU B 1 489 ? 1.829 -23.791 -56.977 1.00 29.91 481 GLU B N 1
ATOM 7645 C CA . GLU B 1 489 ? 2.338 -23.701 -58.337 1.00 30.22 481 GLU B CA 1
ATOM 7646 C C . GLU B 1 489 ? 1.388 -22.843 -59.183 1.00 23.65 481 GLU B C 1
ATOM 7647 O O . GLU B 1 489 ? 0.285 -22.504 -58.764 1.00 22.94 481 GLU B O 1
ATOM 7653 N N . PHE B 1 490 ? 1.867 -22.449 -60.359 1.00 26.44 482 PHE B N 1
ATOM 7654 C CA . PHE B 1 490 ? 1.116 -21.669 -61.329 1.00 35.29 482 PHE B CA 1
ATOM 7655 C C . PHE B 1 490 ? 0.796 -20.255 -60.862 1.00 38.32 482 PHE B C 1
ATOM 7656 O O . PHE B 1 490 ? 1.367 -19.680 -59.934 1.00 36.50 482 PHE B O 1
ATOM 7665 N N . HIS C 1 10 ? -16.554 -12.993 24.641 1.00 80.89 2 HIS C N 1
ATOM 7666 C CA . HIS C 1 10 ? -15.914 -12.278 23.544 1.00 80.74 2 HIS C CA 1
ATOM 7667 C C . HIS C 1 10 ? -15.758 -10.784 23.858 1.00 75.93 2 HIS C C 1
ATOM 7668 O O . HIS C 1 10 ? -16.656 -10.157 24.429 1.00 76.41 2 HIS C O 1
ATOM 7675 N N . LYS C 1 11 ? -14.614 -10.221 23.475 1.00 66.54 3 LYS C N 1
ATOM 7676 C CA . LYS C 1 11 ? -14.266 -8.843 23.780 1.00 58.43 3 LYS C CA 1
ATOM 7677 C C . LYS C 1 11 ? -14.243 -8.004 22.509 1.00 55.07 3 LYS C C 1
ATOM 7678 O O . LYS C 1 11 ? -13.944 -8.504 21.421 1.00 61.48 3 LYS C O 1
ATOM 7684 N N . GLN C 1 12 ? -14.550 -6.719 22.659 1.00 46.23 4 GLN C N 1
ATOM 7685 C CA . GLN C 1 12 ? -14.411 -5.735 21.591 1.00 39.83 4 GLN C CA 1
ATOM 7686 C C . GLN C 1 12 ? -13.382 -4.705 22.013 1.00 33.99 4 GLN C C 1
ATOM 7687 O O . GLN C 1 12 ? -13.404 -4.242 23.154 1.00 42.01 4 GLN C O 1
ATOM 7689 N N . THR C 1 13 ? -12.476 -4.354 21.100 1.00 33.11 5 THR C N 1
ATOM 7690 C CA . THR C 1 13 ? -11.516 -3.291 21.383 1.00 31.63 5 THR C CA 1
ATOM 7691 C C . THR C 1 13 ? -12.175 -1.923 21.222 1.00 25.90 5 THR C C 1
ATOM 7692 O O . THR C 1 13 ? -13.269 -1.791 20.677 1.00 32.80 5 THR C O 1
ATOM 7696 N N . ILE C 1 14 ? -11.472 -0.892 21.690 1.00 27.87 6 ILE C N 1
ATOM 7697 C CA . ILE C 1 14 ? -11.965 0.474 21.552 1.00 27.84 6 ILE C CA 1
ATOM 7698 C C . ILE C 1 14 ? -12.075 0.843 20.084 1.00 28.43 6 ILE C C 1
ATOM 7699 O O . ILE C 1 14 ? -13.024 1.516 19.668 1.00 33.05 6 ILE C O 1
ATOM 7704 N N . LYS C 1 15 ? -11.123 0.376 19.267 1.00 25.65 7 LYS C N 1
ATOM 7705 C CA . LYS C 1 15 ? -11.202 0.622 17.829 1.00 26.54 7 LYS C CA 1
ATOM 7706 C C . LYS C 1 15 ? -12.483 0.045 17.235 1.00 29.00 7 LYS C C 1
ATOM 7707 O O . LYS C 1 15 ? -13.121 0.675 16.376 1.00 28.64 7 LYS C O 1
ATOM 7713 N N . GLU C 1 16 ? -12.880 -1.151 17.676 1.00 30.66 8 GLU C N 1
ATOM 7714 C CA . GLU C 1 16 ? -14.110 -1.737 17.158 1.00 30.60 8 GLU C CA 1
ATOM 7715 C C . GLU C 1 16 ? -15.320 -0.918 17.580 1.00 33.74 8 GLU C C 1
ATOM 7716 O O . GLU C 1 16 ? -16.240 -0.705 16.779 1.00 41.61 8 GLU C O 1
ATOM 7722 N N . VAL C 1 17 ? -15.346 -0.466 18.838 1.00 31.66 9 VAL C N 1
ATOM 7723 C CA . VAL C 1 17 ? -16.465 0.349 19.312 1.00 37.37 9 VAL C CA 1
ATOM 7724 C C . VAL C 1 17 ? -16.585 1.625 18.483 1.00 32.52 9 VAL C C 1
ATOM 7725 O O . VAL C 1 17 ? -17.667 1.969 17.990 1.00 39.58 9 VAL C O 1
ATOM 7729 N N . LEU C 1 18 ? -15.467 2.322 18.280 1.00 29.67 10 LEU C N 1
ATOM 7730 C CA . LEU C 1 18 ? -15.510 3.599 17.569 1.00 35.95 10 LEU C CA 1
ATOM 7731 C C . LEU C 1 18 ? -15.957 3.442 16.122 1.00 43.09 10 LEU C C 1
ATOM 7732 O O . LEU C 1 18 ? -16.530 4.377 15.548 1.00 46.59 10 LEU C O 1
ATOM 7737 N N . GLU C 1 19 ? -15.708 2.286 15.511 1.00 44.15 11 GLU C N 1
ATOM 7738 C CA . GLU C 1 19 ? -16.053 2.071 14.111 1.00 45.87 11 GLU C CA 1
ATOM 7739 C C . GLU C 1 19 ? -17.388 1.364 13.908 1.00 49.60 11 GLU C C 1
ATOM 7740 O O . GLU C 1 19 ? -17.877 1.324 12.776 1.00 55.59 11 GLU C O 1
ATOM 7746 N N . ASN C 1 20 ? -17.999 0.822 14.961 1.00 48.35 12 ASN C N 1
ATOM 7747 C CA . ASN C 1 20 ? -19.243 0.075 14.808 1.00 50.01 12 ASN C CA 1
ATOM 7748 C C . ASN C 1 20 ? -20.299 0.494 15.824 1.00 56.71 12 ASN C C 1
ATOM 7749 O O . ASN C 1 20 ? -21.232 -0.273 16.087 1.00 63.79 12 ASN C O 1
ATOM 7754 N N . TYR C 1 21 ? -20.193 1.700 16.388 1.00 60.29 13 TYR C N 1
ATOM 7755 C CA . TYR C 1 21 ? -21.049 2.050 17.519 1.00 63.42 13 TYR C CA 1
ATOM 7756 C C . TYR C 1 21 ? -22.508 2.220 17.112 1.00 61.16 13 TYR C C 1
ATOM 7757 O O . TYR C 1 21 ? -23.402 2.033 17.946 1.00 61.97 13 TYR C O 1
ATOM 7766 N N . LYS C 1 22 ? -22.773 2.561 15.849 1.00 58.05 14 LYS C N 1
ATOM 7767 C CA . LYS C 1 22 ? -24.158 2.671 15.398 1.00 63.57 14 LYS C CA 1
ATOM 7768 C C . LYS C 1 22 ? -24.943 1.388 15.641 1.00 67.49 14 LYS C C 1
ATOM 7769 O O . LYS C 1 22 ? -26.174 1.434 15.732 1.00 68.97 14 LYS C O 1
ATOM 7771 N N . LYS C 1 23 ? -24.258 0.249 15.769 1.00 69.49 15 LYS C N 1
ATOM 7772 C CA . LYS C 1 23 ? -24.949 -1.003 16.050 1.00 76.46 15 LYS C CA 1
ATOM 7773 C C . LYS C 1 23 ? -25.278 -1.144 17.534 1.00 81.35 15 LYS C C 1
ATOM 7774 O O . LYS C 1 23 ? -26.393 -1.547 17.885 1.00 81.97 15 LYS C O 1
ATOM 7776 N N . PHE C 1 24 ? -24.332 -0.810 18.419 1.00 84.32 16 PHE C N 1
ATOM 7777 C CA . PHE C 1 24 ? -24.537 -0.960 19.857 1.00 84.23 16 PHE C CA 1
ATOM 7778 C C . PHE C 1 24 ? -25.436 0.110 20.462 1.00 80.38 16 PHE C C 1
ATOM 7779 O O . PHE C 1 24 ? -25.618 0.105 21.683 1.00 82.71 16 PHE C O 1
ATOM 7787 N N . LEU C 1 25 ? -25.979 1.025 19.662 1.00 74.33 17 LEU C N 1
ATOM 7788 C CA . LEU C 1 25 ? -26.548 2.260 20.191 1.00 67.68 17 LEU C CA 1
ATOM 7789 C C . LEU C 1 25 ? -27.578 2.004 21.284 1.00 69.57 17 LEU C C 1
ATOM 7790 O O . LEU C 1 25 ? -28.498 1.197 21.122 1.00 65.01 17 LEU C O 1
ATOM 7795 N N . HIS C 1 26 ? -27.398 2.696 22.408 1.00 68.86 18 HIS C N 1
ATOM 7796 C CA . HIS C 1 26 ? -28.220 2.645 23.614 1.00 74.03 18 HIS C CA 1
ATOM 7797 C C . HIS C 1 26 ? -28.165 1.296 24.326 1.00 76.74 18 HIS C C 1
ATOM 7798 O O . HIS C 1 26 ? -28.892 1.103 25.309 1.00 80.73 18 HIS C O 1
ATOM 7805 N N . HIS C 1 27 ? -27.337 0.361 23.871 1.00 74.24 19 HIS C N 1
ATOM 7806 C CA . HIS C 1 27 ? -27.144 -0.905 24.559 1.00 71.73 19 HIS C CA 1
ATOM 7807 C C . HIS C 1 27 ? -25.983 -0.798 25.539 1.00 61.54 19 HIS C C 1
ATOM 7808 O O . HIS C 1 27 ? -25.133 0.084 25.435 1.00 45.94 19 HIS C O 1
ATOM 7815 N N . ASP C 1 28 ? -25.967 -1.708 26.508 1.00 56.55 20 ASP C N 1
ATOM 7816 C CA . ASP C 1 28 ? -24.826 -1.836 27.402 1.00 47.83 20 ASP C CA 1
ATOM 7817 C C . ASP C 1 28 ? -23.763 -2.702 26.745 1.00 46.50 20 ASP C C 1
ATOM 7818 O O . ASP C 1 28 ? -24.060 -3.792 26.240 1.00 47.71 20 ASP C O 1
ATOM 7823 N N . ILE C 1 29 ? -22.523 -2.215 26.753 1.00 45.27 21 ILE C N 1
ATOM 7824 C CA . ILE C 1 29 ? -21.367 -3.003 26.358 1.00 44.68 21 ILE C CA 1
ATOM 7825 C C . ILE C 1 29 ? -20.336 -2.919 27.475 1.00 43.11 21 ILE C C 1
ATOM 7826 O O . ILE C 1 29 ? -20.448 -2.110 28.397 1.00 42.39 21 ILE C O 1
ATOM 7831 N N . THR C 1 30 ? -19.324 -3.776 27.376 1.00 43.15 22 THR C N 1
ATOM 7832 C CA . THR C 1 30 ? -18.221 -3.827 28.325 1.00 41.84 22 THR C CA 1
ATOM 7833 C C . THR C 1 30 ? -16.944 -3.473 27.582 1.00 40.05 22 THR C C 1
ATOM 7834 O O . THR C 1 30 ? -16.680 -4.023 26.509 1.00 41.06 22 THR C O 1
ATOM 7838 N N . VAL C 1 31 ? -16.168 -2.538 28.133 1.00 30.58 23 VAL C N 1
ATOM 7839 C CA . VAL C 1 31 ? -14.912 -2.127 27.523 1.00 33.34 23 VAL C CA 1
ATOM 7840 C C . VAL C 1 31 ? -13.815 -2.161 28.587 1.00 33.95 23 VAL C C 1
ATOM 7841 O O . VAL C 1 31 ? -14.071 -2.065 29.790 1.00 34.25 23 VAL C O 1
ATOM 7845 N N . TYR C 1 32 ? -12.579 -2.330 28.123 1.00 27.54 24 TYR C N 1
ATOM 7846 C CA . TYR C 1 32 ? -11.411 -2.439 28.987 1.00 25.45 24 TYR C CA 1
ATOM 7847 C C . TYR C 1 32 ? -10.349 -1.483 28.468 1.00 28.28 24 TYR C C 1
ATOM 7848 O O . TYR C 1 32 ? -10.187 -1.342 27.252 1.00 31.44 24 TYR C O 1
ATOM 7857 N N . GLY C 1 33 ? -9.614 -0.847 29.375 1.00 27.95 25 GLY C N 1
ATOM 7858 C CA . GLY C 1 33 ? -8.485 -0.043 28.936 1.00 29.11 25 GLY C CA 1
ATOM 7859 C C . GLY C 1 33 ? -7.807 0.665 30.090 1.00 25.89 25 GLY C C 1
ATOM 7860 O O . GLY C 1 33 ? -8.061 0.379 31.263 1.00 28.49 25 GLY C O 1
ATOM 7861 N N . TRP C 1 34 ? -6.945 1.611 29.723 1.00 28.59 26 TRP C N 1
ATOM 7862 C CA . TRP C 1 34 ? -6.180 2.439 30.642 1.00 27.66 26 TRP C CA 1
ATOM 7863 C C . TRP C 1 34 ? -6.610 3.899 30.537 1.00 26.23 26 TRP C C 1
ATOM 7864 O O . TRP C 1 34 ? -6.997 4.378 29.471 1.00 29.14 26 TRP C O 1
ATOM 7875 N N . VAL C 1 35 ? -6.541 4.600 31.663 1.00 32.09 27 VAL C N 1
ATOM 7876 C CA . VAL C 1 35 ? -6.970 5.992 31.743 1.00 27.88 27 VAL C CA 1
ATOM 7877 C C . VAL C 1 35 ? -5.886 6.898 31.173 1.00 28.04 27 VAL C C 1
ATOM 7878 O O . VAL C 1 35 ? -4.763 6.944 31.690 1.00 31.87 27 VAL C O 1
ATOM 7882 N N . ARG C 1 36 ? -6.224 7.640 30.114 1.00 27.93 28 ARG C N 1
ATOM 7883 C CA . ARG C 1 36 ? -5.359 8.721 29.647 1.00 26.01 28 ARG C CA 1
ATOM 7884 C C . ARG C 1 36 ? -5.573 9.995 30.458 1.00 28.15 28 ARG C C 1
ATOM 7885 O O . ARG C 1 36 ? -4.618 10.721 30.760 1.00 27.78 28 ARG C O 1
ATOM 7893 N N . ALA C 1 37 ? -6.817 10.284 30.808 1.00 26.57 29 ALA C N 1
ATOM 7894 C CA . ALA C 1 37 ? -7.138 11.456 31.594 1.00 26.25 29 ALA C CA 1
ATOM 7895 C C . ALA C 1 37 ? -8.484 11.214 32.251 1.00 33.14 29 ALA C C 1
ATOM 7896 O O . ALA C 1 37 ? -9.322 10.480 31.716 1.00 37.06 29 ALA C O 1
ATOM 7898 N N . PHE C 1 38 ? -8.679 11.827 33.418 1.00 31.90 30 PHE C N 1
ATOM 7899 C CA . PHE C 1 38 ? -9.952 11.791 34.140 1.00 35.77 30 PHE C CA 1
ATOM 7900 C C . PHE C 1 38 ? -10.198 13.225 34.573 1.00 38.40 30 PHE C C 1
ATOM 7901 O O . PHE C 1 38 ? -9.676 13.669 35.597 1.00 44.42 30 PHE C O 1
ATOM 7909 N N . ARG C 1 39 ? -10.986 13.950 33.790 1.00 37.61 31 ARG C N 1
ATOM 7910 C CA . ARG C 1 39 ? -11.095 15.390 33.936 1.00 40.68 31 ARG C CA 1
ATOM 7911 C C . ARG C 1 39 ? -12.443 15.758 34.534 1.00 44.35 31 ARG C C 1
ATOM 7912 O O . ARG C 1 39 ? -13.453 15.100 34.265 1.00 45.50 31 ARG C O 1
ATOM 7920 N N . SER C 1 40 ? -12.433 16.782 35.391 1.00 41.14 32 SER C N 1
ATOM 7921 C CA . SER C 1 40 ? -13.630 17.364 35.993 1.00 45.66 32 SER C CA 1
ATOM 7922 C C . SER C 1 40 ? -14.492 16.326 36.700 1.00 45.33 32 SER C C 1
ATOM 7923 O O . SER C 1 40 ? -15.704 16.515 36.832 1.00 49.39 32 SER C O 1
ATOM 7926 N N . ASN C 1 41 ? -13.884 15.230 37.160 1.00 45.49 33 ASN C N 1
ATOM 7927 C CA . ASN C 1 41 ? -14.593 14.152 37.852 1.00 48.60 33 ASN C CA 1
ATOM 7928 C C . ASN C 1 41 ? -15.759 13.615 37.030 1.00 50.15 33 ASN C C 1
ATOM 7929 O O . ASN C 1 41 ? -16.753 13.145 37.589 1.00 49.49 33 ASN C O 1
ATOM 7934 N N . ARG C 1 42 ? -15.653 13.665 35.700 1.00 49.18 34 ARG C N 1
ATOM 7935 C CA . ARG C 1 42 ? -16.791 13.291 34.869 1.00 50.17 34 ARG C CA 1
ATOM 7936 C C . ARG C 1 42 ? -16.392 12.590 33.572 1.00 44.93 34 ARG C C 1
ATOM 7937 O O . ARG C 1 42 ? -17.137 11.735 33.080 1.00 37.06 34 ARG C O 1
ATOM 7945 N N . PHE C 1 43 ? -15.226 12.917 33.014 1.00 40.48 35 PHE C N 1
ATOM 7946 C CA . PHE C 1 43 ? -14.859 12.457 31.676 1.00 39.74 35 PHE C CA 1
ATOM 7947 C C . PHE C 1 43 ? -13.572 11.645 31.726 1.00 36.63 35 PHE C C 1
ATOM 7948 O O . PHE C 1 43 ? -12.493 12.204 31.942 1.00 41.64 35 PHE C O 1
ATOM 7956 N N . ILE C 1 44 ? -13.683 10.337 31.494 1.00 30.10 36 ILE C N 1
ATOM 7957 C CA . ILE C 1 44 ? -12.523 9.460 31.350 1.00 28.32 36 ILE C CA 1
ATOM 7958 C C . ILE C 1 44 ? -12.183 9.320 29.870 1.00 31.43 36 ILE C C 1
ATOM 7959 O O . ILE C 1 44 ? -13.046 8.980 29.051 1.00 32.33 36 ILE C O 1
ATOM 7964 N N . ALA C 1 45 ? -10.924 9.541 29.525 1.00 31.05 37 ALA C N 1
ATOM 7965 C CA . ALA C 1 45 ? -10.430 9.224 28.190 1.00 30.93 37 ALA C CA 1
ATOM 7966 C C . ALA C 1 45 ? -9.672 7.910 28.293 1.00 31.53 37 ALA C C 1
ATOM 7967 O O . ALA C 1 45 ? -8.601 7.853 28.911 1.00 27.12 37 ALA C O 1
ATOM 7969 N N . LEU C 1 46 ? -10.227 6.857 27.690 1.00 26.32 38 LEU C N 1
ATOM 7970 C CA . LEU C 1 46 ? -9.711 5.501 27.844 1.00 27.75 38 LEU C CA 1
ATOM 7971 C C . LEU C 1 46 ? -9.021 5.054 26.564 1.00 27.75 38 LEU C C 1
ATOM 7972 O O . LEU C 1 46 ? -9.511 5.325 25.464 1.00 31.11 38 LEU C O 1
ATOM 7977 N N . ASN C 1 47 ? -7.896 4.354 26.707 1.00 30.18 39 ASN C N 1
ATOM 7978 C CA . ASN C 1 47 ? -7.160 3.826 25.561 1.00 21.89 39 ASN C CA 1
ATOM 7979 C C . ASN C 1 47 ? -6.752 2.387 25.828 1.00 26.94 39 ASN C C 1
ATOM 7980 O O . ASN C 1 47 ? -6.338 2.054 26.942 1.00 28.05 39 ASN C O 1
ATOM 7985 N N . ASP C 1 48 ? -6.864 1.526 24.810 1.00 25.42 40 ASP C N 1
ATOM 7986 C CA . ASP C 1 48 ? -6.470 0.127 24.963 1.00 26.23 40 ASP C CA 1
ATOM 7987 C C . ASP C 1 48 ? -5.390 -0.299 23.975 1.00 29.68 40 ASP C C 1
ATOM 7988 O O . ASP C 1 48 ? -5.097 -1.497 23.878 1.00 30.01 40 ASP C O 1
ATOM 7993 N N . GLY C 1 49 ? -4.790 0.644 23.244 1.00 28.50 41 GLY C N 1
ATOM 7994 C CA . GLY C 1 49 ? -3.749 0.316 22.296 1.00 24.37 41 GLY C CA 1
ATOM 7995 C C . GLY C 1 49 ? -4.242 -0.146 20.942 1.00 29.45 41 GLY C C 1
ATOM 7996 O O . GLY C 1 49 ? -3.435 -0.240 20.007 1.00 26.31 41 GLY C O 1
ATOM 7997 N N . SER C 1 50 ? -5.539 -0.440 20.796 1.00 21.78 42 SER C N 1
ATOM 7998 C CA . SER C 1 50 ? -6.048 -0.859 19.496 1.00 28.49 42 SER C CA 1
ATOM 7999 C C . SER C 1 50 ? -6.071 0.285 18.504 1.00 25.67 42 SER C C 1
ATOM 8000 O O . SER C 1 50 ? -6.090 0.045 17.294 1.00 25.11 42 SER C O 1
ATOM 8003 N N . THR C 1 51 ? -6.071 1.518 18.996 1.00 25.84 43 THR C N 1
ATOM 8004 C CA . THR C 1 51 ? -6.146 2.701 18.158 1.00 21.06 43 THR C CA 1
ATOM 8005 C C . THR C 1 51 ? -5.537 3.851 18.936 1.00 24.89 43 THR C C 1
ATOM 8006 O O . THR C 1 51 ? -5.479 3.827 20.171 1.00 24.54 43 THR C O 1
ATOM 8010 N N . ILE C 1 52 ? -5.082 4.860 18.192 1.00 26.05 44 ILE C N 1
ATOM 8011 C CA . ILE C 1 52 ? -4.609 6.075 18.835 1.00 27.47 44 ILE C CA 1
ATOM 8012 C C . ILE C 1 52 ? -5.766 6.810 19.502 1.00 30.23 44 ILE C C 1
ATOM 8013 O O . ILE C 1 52 ? -5.580 7.496 20.510 1.00 27.25 44 ILE C O 1
ATOM 8018 N N . ASN C 1 53 ? -6.971 6.663 18.974 1.00 30.38 45 ASN C N 1
ATOM 8019 C CA . ASN C 1 53 ? -8.113 7.409 19.474 1.00 25.28 45 ASN C CA 1
ATOM 8020 C C . ASN C 1 53 ? -8.532 6.881 20.837 1.00 28.33 45 ASN C C 1
ATOM 8021 O O . ASN C 1 53 ? -8.456 5.676 21.103 1.00 24.71 45 ASN C O 1
ATOM 8026 N N . ASN C 1 54 ? -8.951 7.793 21.714 1.00 26.06 46 ASN C N 1
ATOM 8027 C CA . ASN C 1 54 ? -9.449 7.409 23.028 1.00 28.43 46 ASN C CA 1
ATOM 8028 C C . ASN C 1 54 ? -10.969 7.263 22.995 1.00 31.61 46 ASN C C 1
ATOM 8029 O O . ASN C 1 54 ? -11.655 7.877 22.175 1.00 32.72 46 ASN C O 1
ATOM 8034 N N . LEU C 1 55 ? -11.495 6.433 23.892 1.00 33.81 47 LEU C N 1
ATOM 8035 C CA . LEU C 1 55 ? -12.936 6.299 24.069 1.00 30.07 47 LEU C CA 1
ATOM 8036 C C . LEU C 1 55 ? -13.370 7.131 25.272 1.00 30.78 47 LEU C C 1
ATOM 8037 O O . LEU C 1 55 ? -12.770 7.033 26.349 1.00 29.22 47 LEU C O 1
ATOM 8042 N N . GLN C 1 56 ? -14.413 7.943 25.090 1.00 32.30 48 GLN C N 1
ATOM 8043 C CA . GLN C 1 56 ? -14.889 8.822 26.149 1.00 33.17 48 GLN C CA 1
ATOM 8044 C C . GLN C 1 56 ? -15.886 8.083 27.023 1.00 37.16 48 GLN C C 1
ATOM 8045 O O . GLN C 1 56 ? -16.855 7.510 26.516 1.00 36.52 48 GLN C O 1
ATOM 8051 N N . ILE C 1 57 ? -15.641 8.098 28.331 1.00 34.19 49 ILE C N 1
ATOM 8052 C CA . ILE C 1 57 ? -16.558 7.555 29.326 1.00 30.70 49 ILE C CA 1
ATOM 8053 C C . ILE C 1 57 ? -17.077 8.718 30.153 1.00 32.61 49 ILE C C 1
ATOM 8054 O O . ILE C 1 57 ? -16.286 9.522 30.660 1.00 37.13 49 ILE C O 1
ATOM 8059 N N . VAL C 1 58 ? -18.396 8.805 30.294 1.00 34.48 50 VAL C N 1
ATOM 8060 C CA . VAL C 1 58 ? -19.035 9.823 31.119 1.00 37.94 50 VAL C CA 1
ATOM 8061 C C . VAL C 1 58 ? -19.412 9.184 32.449 1.00 44.30 50 VAL C C 1
ATOM 8062 O O . VAL C 1 58 ? -20.098 8.151 32.484 1.00 38.43 50 VAL C O 1
ATOM 8066 N N . VAL C 1 59 ? -18.968 9.794 33.542 1.00 42.56 51 VAL C N 1
ATOM 8067 C CA . VAL C 1 59 ? -19.179 9.268 34.883 1.00 41.10 51 VAL C CA 1
ATOM 8068 C C . VAL C 1 59 ? -19.991 10.279 35.680 1.00 42.43 51 VAL C C 1
ATOM 8069 O O . VAL C 1 59 ? -19.618 11.455 35.765 1.00 45.75 51 VAL C O 1
ATOM 8073 N N . ASP C 1 60 ? -21.090 9.820 36.266 1.00 48.59 52 ASP C N 1
ATOM 8074 C CA . ASP C 1 60 ? -21.841 10.602 37.239 1.00 51.49 52 ASP C CA 1
ATOM 8075 C C . ASP C 1 60 ? -21.342 10.189 38.620 1.00 54.06 52 ASP C C 1
ATOM 8076 O O . ASP C 1 60 ? -21.586 9.064 39.063 1.00 59.81 52 ASP C O 1
ATOM 8081 N N . PHE C 1 61 ? -20.612 11.088 39.285 1.00 58.46 53 PHE C N 1
ATOM 8082 C CA . PHE C 1 61 ? -20.002 10.755 40.572 1.00 64.06 53 PHE C CA 1
ATOM 8083 C C . PHE C 1 61 ? -21.041 10.276 41.577 1.00 63.14 53 PHE C C 1
ATOM 8084 O O . PHE C 1 61 ? -20.765 9.386 42.390 1.00 68.27 53 PHE C O 1
ATOM 8086 N N . GLU C 1 62 ? -22.247 10.841 41.520 1.00 57.81 54 GLU C N 1
ATOM 8087 C CA . GLU C 1 62 ? -23.281 10.525 42.494 1.00 60.71 54 GLU C CA 1
ATOM 8088 C C . GLU C 1 62 ? -23.720 9.069 42.429 1.00 63.16 54 GLU C C 1
ATOM 8089 O O . GLU C 1 62 ? -24.335 8.579 43.381 1.00 70.04 54 GLU C O 1
ATOM 8091 N N . ASN C 1 63 ? -23.416 8.364 41.341 1.00 58.52 55 ASN C N 1
ATOM 8092 C CA . ASN C 1 63 ? -23.833 6.977 41.176 1.00 64.69 55 ASN C CA 1
ATOM 8093 C C . ASN C 1 63 ? -22.728 5.975 41.504 1.00 63.10 55 ASN C C 1
ATOM 8094 O O . ASN C 1 63 ? -22.839 4.802 41.134 1.00 62.53 55 ASN C O 1
ATOM 8099 N N . PHE C 1 64 ? -21.660 6.400 42.171 1.00 63.28 56 PHE C N 1
ATOM 8100 C CA . PHE C 1 64 ? -20.572 5.487 42.481 1.00 59.75 56 PHE C CA 1
ATOM 8101 C C . PHE C 1 64 ? -20.005 5.809 43.855 1.00 62.33 56 PHE C C 1
ATOM 8102 O O . PHE C 1 64 ? -20.154 6.923 44.368 1.00 60.28 56 PHE C O 1
ATOM 8110 N N . ASP C 1 65 ? -19.345 4.808 44.441 1.00 67.12 57 ASP C N 1
ATOM 8111 C CA . ASP C 1 65 ? -18.674 4.979 45.724 1.00 72.76 57 ASP C CA 1
ATOM 8112 C C . ASP C 1 65 ? -17.612 6.063 45.632 1.00 74.23 57 ASP C C 1
ATOM 8113 O O . ASP C 1 65 ? -16.827 6.097 44.680 1.00 73.61 57 ASP C O 1
ATOM 8118 N N . GLU C 1 66 ? -17.578 6.946 46.636 1.00 72.13 58 GLU C N 1
ATOM 8119 C CA . GLU C 1 66 ? -16.551 7.984 46.671 1.00 70.55 58 GLU C CA 1
ATOM 8120 C C . GLU C 1 66 ? -15.149 7.387 46.681 1.00 66.53 58 GLU C C 1
ATOM 8121 O O . GLU C 1 66 ? -14.196 8.033 46.231 1.00 62.10 58 GLU C O 1
ATOM 8123 N N . ASN C 1 67 ? -15.006 6.156 47.179 1.00 65.50 59 ASN C N 1
ATOM 8124 C CA . ASN C 1 67 ? -13.705 5.495 47.180 1.00 62.59 59 ASN C CA 1
ATOM 8125 C C . ASN C 1 67 ? -13.314 5.046 45.779 1.00 60.42 59 ASN C C 1
ATOM 8126 O O . ASN C 1 67 ? -12.130 5.072 45.419 1.00 56.67 59 ASN C O 1
ATOM 8128 N N . LEU C 1 68 ? -14.291 4.626 44.974 1.00 58.28 60 LEU C N 1
ATOM 8129 C CA . LEU C 1 68 ? -13.985 4.222 43.606 1.00 57.16 60 LEU C CA 1
ATOM 8130 C C . LEU C 1 68 ? -13.492 5.404 42.784 1.00 50.40 60 LEU C C 1
ATOM 8131 O O . LEU C 1 68 ? -12.487 5.301 42.068 1.00 48.05 60 LEU C O 1
ATOM 8136 N N . ILE C 1 69 ? -14.182 6.544 42.893 1.00 48.04 61 ILE C N 1
ATOM 8137 C CA . ILE C 1 69 ? -13.848 7.717 42.089 1.00 48.69 61 ILE C CA 1
ATOM 8138 C C . ILE C 1 69 ? -12.418 8.163 42.356 1.00 49.12 61 ILE C C 1
ATOM 8139 O O . ILE C 1 69 ? -11.700 8.584 41.441 1.00 48.50 61 ILE C O 1
ATOM 8144 N N . LYS C 1 70 ? -11.972 8.054 43.608 1.00 53.49 62 LYS C N 1
ATOM 8145 C CA . LYS C 1 70 ? -10.608 8.426 43.962 1.00 54.12 62 LYS C CA 1
ATOM 8146 C C . LYS C 1 70 ? -9.569 7.480 43.376 1.00 49.60 62 LYS C C 1
ATOM 8147 O O . LYS C 1 70 ? -8.389 7.839 43.320 1.00 51.78 62 LYS C O 1
ATOM 8149 N N . ASN C 1 71 ? -9.973 6.284 42.950 1.00 47.00 63 ASN C N 1
ATOM 8150 C CA . ASN C 1 71 ? -9.073 5.311 42.346 1.00 43.98 63 ASN C CA 1
ATOM 8151 C C . ASN C 1 71 ? -9.128 5.320 40.825 1.00 45.80 63 ASN C C 1
ATOM 8152 O O . ASN C 1 71 ? -8.639 4.379 40.189 1.00 39.55 63 ASN C O 1
ATOM 8157 N N . ILE C 1 72 ? -9.738 6.338 40.229 1.00 45.95 64 ILE C N 1
ATOM 8158 C CA . ILE C 1 72 ? -9.670 6.568 38.793 1.00 41.66 64 ILE C CA 1
ATOM 8159 C C . ILE C 1 72 ? -8.602 7.634 38.592 1.00 39.87 64 ILE C C 1
ATOM 8160 O O . ILE C 1 72 ? -8.835 8.822 38.822 1.00 39.11 64 ILE C O 1
ATOM 8165 N N . ASN C 1 73 ? -7.413 7.205 38.186 1.00 36.13 65 ASN C N 1
ATOM 8166 C CA . ASN C 1 73 ? -6.284 8.099 38.017 1.00 34.14 65 ASN C CA 1
ATOM 8167 C C . ASN C 1 73 ? -5.608 7.795 36.693 1.00 35.65 65 ASN C C 1
ATOM 8168 O O . ASN C 1 73 ? -5.844 6.752 36.069 1.00 32.17 65 ASN C O 1
ATOM 8173 N N . THR C 1 74 ? -4.762 8.730 36.272 1.00 33.40 66 THR C N 1
ATOM 8174 C CA . THR C 1 74 ? -3.952 8.528 35.082 1.00 32.29 66 THR C CA 1
ATOM 8175 C C . THR C 1 74 ? -3.251 7.186 35.177 1.00 31.46 66 THR C C 1
ATOM 8176 O O . THR C 1 74 ? -2.672 6.858 36.216 1.00 33.12 66 THR C O 1
ATOM 8180 N N . ALA C 1 75 ? -3.337 6.401 34.104 1.00 29.24 67 ALA C N 1
ATOM 8181 C CA . ALA C 1 75 ? -2.691 5.097 33.918 1.00 31.93 67 ALA C CA 1
ATOM 8182 C C . ALA C 1 75 ? -3.443 3.970 34.632 1.00 32.66 67 ALA C C 1
ATOM 8183 O O . ALA C 1 75 ? -3.026 2.803 34.518 1.00 26.69 67 ALA C O 1
ATOM 8185 N N . SER C 1 76 ? -4.520 4.265 35.360 1.00 31.10 68 SER C N 1
ATOM 8186 C CA . SER C 1 76 ? -5.291 3.219 36.021 1.00 35.88 68 SER C CA 1
ATOM 8187 C C . SER C 1 76 ? -5.989 2.330 34.998 1.00 29.50 68 SER C C 1
ATOM 8188 O O . SER C 1 76 ? -6.368 2.770 33.913 1.00 27.94 68 SER C O 1
ATOM 81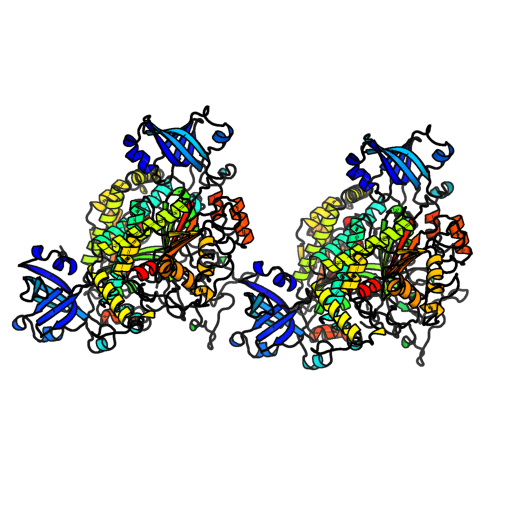91 N N . SER C 1 77 ? -6.152 1.061 35.354 1.00 30.24 69 SER C N 1
ATOM 8192 C CA . SER C 1 77 ? -6.775 0.078 34.480 1.00 27.41 69 SER C CA 1
ATOM 8193 C C . SER C 1 77 ? -8.228 -0.129 34.902 1.00 27.90 69 SER C C 1
ATOM 8194 O O . SER C 1 77 ? -8.518 -0.286 36.093 1.00 33.48 69 SER C O 1
ATOM 8197 N N . LEU C 1 78 ? -9.140 -0.119 33.928 1.00 26.08 70 LEU C N 1
ATOM 8198 C CA . LEU C 1 78 ? -10.568 -0.105 34.213 1.00 39.65 70 LEU C CA 1
ATOM 8199 C C . LEU C 1 78 ? -11.305 -1.111 33.348 1.00 39.21 70 LEU C C 1
ATOM 8200 O O . LEU C 1 78 ? -10.988 -1.288 32.167 1.00 37.31 70 LEU C O 1
ATOM 8205 N N . LYS C 1 79 ? -12.287 -1.767 33.952 1.00 36.96 71 LYS C N 1
ATOM 8206 C CA . LYS C 1 79 ? -13.348 -2.462 33.242 1.00 37.62 71 LYS C CA 1
ATOM 8207 C C . LYS C 1 79 ? -14.621 -1.652 33.437 1.00 36.85 71 LYS C C 1
ATOM 8208 O O . LYS C 1 79 ? -14.988 -1.338 34.573 1.00 35.71 71 LYS C O 1
ATOM 8214 N N . ILE C 1 80 ? -15.273 -1.282 32.337 1.00 36.78 72 ILE C N 1
ATOM 8215 C CA . ILE C 1 80 ? -16.430 -0.395 32.387 1.00 36.67 72 ILE C CA 1
ATOM 8216 C C . ILE C 1 80 ? -17.574 -1.016 31.603 1.00 35.75 72 ILE C C 1
ATOM 8217 O O . ILE C 1 80 ? -17.388 -1.424 30.451 1.00 33.60 72 ILE C O 1
ATOM 8222 N N . VAL C 1 81 ? -18.748 -1.091 32.233 1.00 36.34 73 VAL C N 1
ATOM 8223 C CA . VAL C 1 81 ? -19.998 -1.468 31.582 1.00 43.87 73 VAL C CA 1
ATOM 8224 C C . VAL C 1 81 ? -20.887 -0.234 31.523 1.00 40.66 73 VAL C C 1
ATOM 8225 O O . VAL C 1 81 ? -21.156 0.396 32.553 1.00 40.69 73 VAL C O 1
ATOM 8229 N N . GLY C 1 82 ? -21.342 0.112 30.326 1.00 40.85 74 GLY C N 1
ATOM 8230 C CA . GLY C 1 82 ? -22.137 1.317 30.198 1.00 40.44 74 GLY C CA 1
ATOM 8231 C C . GLY C 1 82 ? -22.849 1.374 28.867 1.00 43.70 74 GLY C C 1
ATOM 8232 O O . GLY C 1 82 ? -22.653 0.530 27.989 1.00 44.00 74 GLY C O 1
ATOM 8233 N N . GLU C 1 83 ? -23.679 2.402 28.732 1.00 49.27 75 GLU C N 1
ATOM 8234 C CA . GLU C 1 83 ? -24.555 2.560 27.583 1.00 51.18 75 GLU C CA 1
ATOM 8235 C C . GLU C 1 83 ? -23.870 3.385 26.500 1.00 49.07 75 GLU C C 1
ATOM 8236 O O . GLU C 1 83 ? -23.356 4.472 26.773 1.00 46.48 75 GLU C O 1
ATOM 8242 N N . VAL C 1 84 ? -23.877 2.861 25.277 1.00 50.29 76 VAL C N 1
ATOM 8243 C CA . VAL C 1 84 ? -23.314 3.537 24.113 1.00 50.35 76 VAL C CA 1
ATOM 8244 C C . VAL C 1 84 ? -24.278 4.627 23.657 1.00 55.60 76 VAL C C 1
ATOM 8245 O O . VAL C 1 84 ? -25.419 4.342 23.273 1.00 53.57 76 VAL C O 1
ATOM 8249 N N . VAL C 1 85 ? -23.824 5.881 23.688 1.00 54.14 77 VAL C N 1
ATOM 8250 C CA . VAL C 1 85 ? -24.630 7.009 23.241 1.00 51.82 77 VAL C CA 1
ATOM 8251 C C . VAL C 1 85 ? -23.792 7.878 22.312 1.00 49.29 77 VAL C C 1
ATOM 8252 O O . VAL C 1 85 ? -22.585 7.687 22.159 1.00 47.02 77 VAL C O 1
ATOM 8256 N N . GLU C 1 86 ? -24.458 8.832 21.676 1.00 53.85 78 GLU C N 1
ATOM 8257 C CA . GLU C 1 86 ? -23.809 9.850 20.863 1.00 62.02 78 GLU C CA 1
ATOM 8258 C C . GLU C 1 86 ? -23.723 11.148 21.656 1.00 71.06 78 GLU C C 1
ATOM 8259 O O . GLU C 1 86 ? -24.613 11.471 22.445 1.00 73.87 78 GLU C O 1
ATOM 8265 N N . SER C 1 87 ? -22.645 11.893 21.440 1.00 77.69 79 SER C N 1
ATOM 8266 C CA . SER C 1 87 ? -22.438 13.146 22.163 1.00 87.25 79 SER C CA 1
ATOM 8267 C C . SER C 1 87 ? -23.414 14.248 21.744 1.00 85.85 79 SER C C 1
ATOM 8268 O O . SER C 1 87 ? -24.310 14.031 20.930 1.00 83.40 79 SER C O 1
ATOM 8271 N N . THR C 1 93 ? -18.776 12.737 19.289 1.00 78.96 85 THR C N 1
ATOM 8272 C CA . THR C 1 93 ? -19.188 11.465 18.705 1.00 76.84 85 THR C CA 1
ATOM 8273 C C . THR C 1 93 ? -19.674 10.493 19.781 1.00 75.04 85 THR C C 1
ATOM 8274 O O . THR C 1 93 ? -20.407 10.879 20.695 1.00 79.20 85 THR C O 1
ATOM 8276 N N . VAL C 1 94 ? -19.250 9.233 19.677 1.00 67.35 86 VAL C N 1
ATOM 8277 C CA . VAL C 1 94 ? -19.756 8.177 20.548 1.00 56.45 86 VAL C CA 1
ATOM 8278 C C . VAL C 1 94 ? -19.081 8.252 21.910 1.00 46.32 86 VAL C C 1
ATOM 8279 O O . VAL C 1 94 ? -17.886 8.551 22.019 1.00 44.26 86 VAL C O 1
ATOM 8283 N N . GLU C 1 95 ? -19.844 7.961 22.960 1.00 43.23 87 GLU C N 1
ATOM 8284 C CA . GLU C 1 95 ? -19.290 7.872 24.305 1.00 44.75 87 GLU C CA 1
ATOM 8285 C C . GLU C 1 95 ? -20.082 6.841 25.098 1.00 42.05 87 GLU C C 1
ATOM 8286 O O . GLU C 1 95 ? -21.143 6.376 24.673 1.00 42.67 87 GLU C O 1
ATOM 8292 N N . ILE C 1 96 ? -19.560 6.494 26.268 1.00 36.24 88 ILE C N 1
ATOM 8293 C CA . ILE C 1 96 ? -20.183 5.510 27.146 1.00 40.40 88 ILE C CA 1
ATOM 8294 C C . ILE C 1 96 ? -20.673 6.217 28.399 1.00 39.79 88 ILE C C 1
ATOM 8295 O O . ILE C 1 96 ? -19.908 6.931 29.056 1.00 41.22 88 ILE C O 1
ATOM 8300 N N . ILE C 1 97 ? -21.941 6.019 28.731 1.00 40.95 89 ILE C N 1
ATOM 8301 C CA . ILE C 1 97 ? -22.461 6.413 30.031 1.00 41.61 89 ILE C CA 1
ATOM 8302 C C . ILE C 1 97 ? -22.238 5.229 30.965 1.00 42.69 89 ILE C C 1
ATOM 8303 O O . ILE C 1 97 ? -22.904 4.199 30.844 1.00 41.70 89 ILE C O 1
ATOM 8308 N N . ALA C 1 98 ? -21.283 5.363 31.879 1.00 39.31 90 ALA C N 1
ATOM 8309 C CA . ALA C 1 98 ? -20.869 4.229 32.694 1.00 39.11 90 ALA C CA 1
ATOM 8310 C C . ALA C 1 98 ? -21.946 3.858 33.695 1.00 41.96 90 ALA C C 1
ATOM 8311 O O . ALA C 1 98 ? -22.596 4.725 34.282 1.00 43.74 90 ALA C O 1
ATOM 8313 N N . LYS C 1 99 ? -22.127 2.555 33.895 1.00 46.37 91 LYS C N 1
ATOM 8314 C CA . LYS C 1 99 ? -23.004 2.042 34.938 1.00 45.46 91 LYS C CA 1
ATOM 8315 C C . LYS C 1 99 ? -22.265 1.253 35.999 1.00 46.63 91 LYS C C 1
ATOM 8316 O O . LYS C 1 99 ? -22.702 1.229 37.148 1.00 51.55 91 LYS C O 1
ATOM 8322 N N . LYS C 1 100 ? -21.168 0.600 35.638 1.00 47.52 92 LYS C N 1
ATOM 8323 C CA . LYS C 1 100 ? -20.310 -0.081 36.594 1.00 47.76 92 LYS C CA 1
ATOM 8324 C C . LYS C 1 100 ? -18.873 0.162 36.174 1.00 44.82 92 LYS C C 1
ATOM 8325 O O . LYS C 1 100 ? -18.547 0.091 34.986 1.00 44.44 92 LYS C O 1
ATOM 8327 N N . ILE C 1 101 ? -18.030 0.486 37.150 1.00 42.76 93 ILE C N 1
ATOM 8328 C CA . ILE C 1 101 ? -16.607 0.711 36.934 1.00 42.34 93 ILE C CA 1
ATOM 8329 C C . ILE C 1 101 ? -15.846 -0.166 37.914 1.00 41.67 93 ILE C C 1
ATOM 8330 O O . ILE C 1 101 ? -16.127 -0.145 39.117 1.00 40.12 93 ILE C O 1
ATOM 8335 N N . ILE C 1 102 ? -14.891 -0.935 37.404 1.00 39.26 94 ILE C N 1
ATOM 8336 C CA . ILE C 1 102 ? -14.078 -1.827 38.224 1.00 41.91 94 ILE C CA 1
ATOM 8337 C C . ILE C 1 102 ? -12.612 -1.528 37.950 1.00 42.17 94 ILE C C 1
ATOM 8338 O O . ILE C 1 102 ? -12.183 -1.529 36.792 1.00 42.92 94 ILE C O 1
ATOM 8343 N N . VAL C 1 103 ? -11.845 -1.271 39.004 1.00 39.94 95 VAL C N 1
ATOM 8344 C CA . VAL C 1 103 ? -10.407 -1.078 38.842 1.00 40.01 95 VAL C CA 1
ATOM 8345 C C . VAL C 1 103 ? -9.736 -2.445 38.787 1.00 42.93 95 VAL C C 1
ATOM 8346 O O . VAL C 1 103 ? -9.969 -3.300 39.650 1.00 42.43 95 VAL C O 1
ATOM 8350 N N . LEU C 1 104 ? -8.897 -2.653 37.772 1.00 38.64 96 LEU C N 1
ATOM 8351 C CA . LEU C 1 104 ? -8.387 -3.981 37.446 1.00 32.28 96 LEU C CA 1
ATOM 8352 C C . LEU C 1 104 ? -7.064 -4.327 38.118 1.00 37.79 96 LEU C C 1
ATOM 8353 O O . LEU C 1 104 ? -6.693 -5.505 38.138 1.00 37.79 96 LEU C O 1
ATOM 8358 N N . GLY C 1 105 ? -6.341 -3.349 38.648 1.00 38.64 97 GLY C N 1
ATOM 8359 C CA . GLY C 1 105 ? -5.109 -3.653 39.353 1.00 33.52 97 GLY C CA 1
ATOM 8360 C C . GLY C 1 105 ? -4.559 -2.406 40.003 1.00 35.53 97 GLY C C 1
ATOM 8361 O O . GLY C 1 105 ? -5.105 -1.309 39.860 1.00 37.14 97 GLY C O 1
ATOM 8362 N N . ASP C 1 106 ? -3.450 -2.587 40.713 1.00 35.79 98 ASP C N 1
ATOM 8363 C CA . ASP C 1 106 ? -2.826 -1.480 41.423 1.00 36.61 98 ASP C CA 1
ATOM 8364 C C . ASP C 1 106 ? -2.445 -0.356 40.469 1.00 33.48 98 ASP C C 1
ATOM 8365 O O . ASP C 1 106 ? -2.079 -0.585 39.318 1.00 37.07 98 ASP C O 1
ATOM 8370 N N . ASN C 1 107 ? -2.499 0.869 40.983 1.00 46.27 99 ASN C N 1
ATOM 8371 C CA . ASN C 1 107 ? -1.823 2.009 40.372 1.00 42.49 99 ASN C CA 1
ATOM 8372 C C . ASN C 1 107 ? -1.231 2.841 41.500 1.00 42.49 99 ASN C C 1
ATOM 8373 O O . ASN C 1 107 ? -1.969 3.508 42.234 1.00 46.07 99 ASN C O 1
ATOM 8378 N N . PHE C 1 108 ? 0.093 2.791 41.653 1.00 39.21 100 PHE C N 1
ATOM 8379 C CA . PHE C 1 108 ? 0.777 3.516 42.727 1.00 41.35 100 PHE C CA 1
ATOM 8380 C C . PHE C 1 108 ? 1.014 4.953 42.268 1.00 44.87 100 PHE C C 1
ATOM 8381 O O . PHE C 1 108 ? 2.081 5.321 41.774 1.00 43.19 100 PHE C O 1
ATOM 8389 N N . THR C 1 109 ? -0.009 5.790 42.463 1.00 45.20 101 THR C N 1
ATOM 8390 C CA . THR C 1 109 ? 0.000 7.128 41.881 1.00 44.35 101 THR C CA 1
ATOM 8391 C C . THR C 1 109 ? 1.116 7.995 42.449 1.00 48.41 101 THR C C 1
ATOM 8392 O O . THR C 1 109 ? 1.571 8.932 41.783 1.00 50.59 101 THR C O 1
ATOM 8396 N N . GLU C 1 110 ? 1.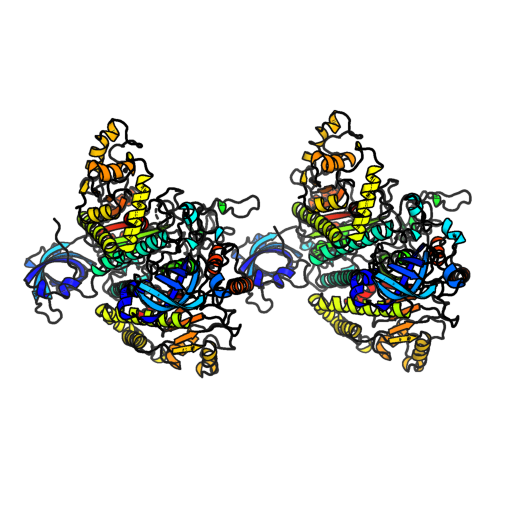562 7.713 43.676 1.00 48.36 102 GLU C N 1
ATOM 8397 C CA . GLU C 1 110 ? 2.659 8.488 44.246 1.00 53.35 102 GLU C CA 1
ATOM 8398 C C . GLU C 1 110 ? 3.940 8.308 43.443 1.00 54.30 102 GLU C C 1
ATOM 8399 O O . GLU C 1 110 ? 4.794 9.202 43.428 1.00 55.68 102 GLU C O 1
ATOM 8401 N N . GLU C 1 111 ? 4.082 7.176 42.756 1.00 49.02 103 GLU C N 1
ATOM 8402 C CA . GLU C 1 111 ? 5.261 6.885 41.955 1.00 51.71 103 GLU C CA 1
ATOM 8403 C C . GLU C 1 111 ? 5.069 7.214 40.479 1.00 51.01 103 GLU C C 1
ATOM 8404 O O . GLU C 1 111 ? 6.021 7.100 39.702 1.00 46.34 103 GLU C O 1
ATOM 8410 N N . LEU C 1 112 ? 3.863 7.611 40.075 1.00 45.19 104 LEU C N 1
ATOM 8411 C CA . LEU C 1 112 ? 3.632 7.936 38.676 1.00 44.98 104 LEU C CA 1
ATOM 8412 C C . LEU C 1 112 ? 4.509 9.096 38.224 1.00 45.40 104 LEU C C 1
ATOM 8413 O O . LEU C 1 112 ? 4.908 9.157 37.055 1.00 43.27 104 LEU C O 1
ATOM 8418 N N . GLN C 1 113 ? 4.831 10.014 39.136 1.00 37.37 105 GLN C N 1
ATOM 8419 C CA . GLN C 1 113 ? 5.725 11.120 38.820 1.00 40.18 105 GLN C CA 1
ATOM 8420 C C . GLN C 1 113 ? 7.108 10.647 38.384 1.00 39.28 105 GLN C C 1
ATOM 8421 O O . GLN C 1 113 ? 7.837 11.407 37.741 1.00 42.68 105 GLN C O 1
ATOM 8427 N N . ASN C 1 114 ? 7.499 9.428 38.737 1.00 44.37 106 ASN C N 1
ATOM 8428 C CA . ASN C 1 114 ? 8.813 8.905 38.379 1.00 47.83 106 ASN C CA 1
ATOM 8429 C C . ASN C 1 114 ? 8.838 8.234 37.013 1.00 44.16 106 ASN C C 1
ATOM 8430 O O . ASN C 1 114 ? 9.897 7.756 36.597 1.00 48.93 106 ASN C O 1
ATOM 8435 N N . THR C 1 115 ? 7.712 8.187 36.312 1.00 37.69 107 THR C N 1
ATOM 8436 C CA . THR C 1 115 ? 7.613 7.476 35.049 1.00 35.52 107 THR C CA 1
ATOM 8437 C C . THR C 1 115 ? 7.295 8.444 33.926 1.00 34.33 107 THR C C 1
ATOM 8438 O O . THR C 1 115 ? 6.932 9.603 34.149 1.00 33.61 107 THR C O 1
ATOM 8442 N N . ILE C 1 116 ? 7.407 7.939 32.693 1.00 30.57 108 ILE C N 1
ATOM 8443 C CA . ILE C 1 116 ? 6.989 8.734 31.542 1.00 31.31 108 ILE C CA 1
ATOM 8444 C C . ILE C 1 116 ? 5.484 8.688 31.336 1.00 35.12 108 ILE C C 1
ATOM 8445 O O . ILE C 1 116 ? 4.985 9.245 30.346 1.00 33.45 108 ILE C O 1
ATOM 8450 N N . LEU C 1 117 ? 4.746 8.014 32.226 1.00 32.43 109 LEU C N 1
ATOM 8451 C CA . LEU C 1 117 ? 3.289 7.988 32.149 1.00 30.21 109 LEU C CA 1
ATOM 8452 C C . LEU C 1 117 ? 2.670 9.261 32.692 1.00 32.91 109 LEU C C 1
ATOM 8453 O O . LEU C 1 117 ? 1.501 9.532 32.410 1.00 39.69 109 LEU C O 1
ATOM 8458 N N . GLN C 1 118 ? 3.426 10.017 33.478 1.00 37.11 110 GLN C N 1
ATOM 8459 C CA . GLN C 1 118 ? 3.013 11.340 33.917 1.00 43.01 110 GLN C CA 1
ATOM 8460 C C . GLN C 1 118 ? 2.557 12.156 32.712 1.00 43.27 110 GLN C C 1
ATOM 8461 O O . GLN C 1 118 ? 3.288 12.237 31.714 1.00 42.17 110 GLN C O 1
ATOM 8467 N N . PRO C 1 119 ? 1.365 12.748 32.748 1.00 47.59 111 PRO C N 1
ATOM 8468 C CA . PRO C 1 119 ? 0.871 13.475 31.566 1.00 46.52 111 PRO C CA 1
ATOM 8469 C C . PRO C 1 119 ? 1.518 14.853 31.433 1.00 52.43 111 PRO C C 1
ATOM 8470 O O . PRO C 1 119 ? 0.962 15.897 31.767 1.00 52.53 111 PRO C O 1
ATOM 8474 N N . LYS C 1 120 ? 2.751 14.837 30.936 1.00 53.39 112 LYS C N 1
ATOM 8475 C CA . LYS C 1 120 ? 3.501 16.032 30.576 1.00 47.16 112 LYS C CA 1
ATOM 8476 C C . LYS C 1 120 ? 4.452 15.640 29.453 1.00 47.69 112 LYS C C 1
ATOM 8477 O O . LYS C 1 120 ? 4.584 14.463 29.117 1.00 52.98 112 LYS C O 1
ATOM 8483 N N . LYS C 1 121 ? 5.115 16.630 28.862 1.00 46.69 113 LYS C N 1
ATOM 8484 C CA . LYS C 1 121 ? 6.095 16.321 27.829 1.00 51.06 113 LYS C CA 1
ATOM 8485 C C . LYS C 1 121 ? 7.285 15.597 28.443 1.00 48.46 113 LYS C C 1
ATOM 8486 O O . LYS C 1 121 ? 7.708 15.908 29.558 1.00 51.05 113 LYS C O 1
ATOM 8492 N N . HIS C 1 122 ? 7.820 14.624 27.709 1.00 42.23 114 HIS C N 1
ATOM 8493 C CA . HIS C 1 122 ? 9.027 13.903 28.093 1.00 40.27 114 HIS C CA 1
ATOM 8494 C C . HIS C 1 122 ? 9.958 13.836 26.895 1.00 39.59 114 HIS C C 1
ATOM 8495 O O . HIS C 1 122 ? 9.507 13.631 25.764 1.00 41.92 114 HIS C O 1
ATOM 8502 N N . SER C 1 123 ? 11.253 13.990 27.144 1.00 35.75 115 SER C N 1
ATOM 8503 C CA . SER C 1 123 ? 12.207 13.966 26.052 1.00 34.39 115 SER C CA 1
ATOM 8504 C C . SER C 1 123 ? 12.246 12.578 25.437 1.00 33.93 115 SER C C 1
ATOM 8505 O O . SER C 1 123 ? 11.838 11.583 26.049 1.00 34.94 115 SER C O 1
ATOM 8508 N N . LEU C 1 124 ? 12.716 12.508 24.195 1.00 28.88 116 LEU C N 1
ATOM 8509 C CA . LEU C 1 124 ? 12.819 11.190 23.580 1.00 32.39 116 LEU C CA 1
ATOM 8510 C C . LEU C 1 124 ? 13.846 10.331 24.308 1.00 29.25 116 LEU C C 1
ATOM 8511 O O . LEU C 1 124 ? 13.661 9.118 24.429 1.00 25.74 116 LEU C O 1
ATOM 8516 N N . GLU C 1 125 ? 14.905 10.943 24.839 1.00 24.18 117 GLU C N 1
ATOM 8517 C CA . GLU C 1 125 ? 15.888 10.158 25.575 1.00 28.26 117 GLU C CA 1
ATOM 8518 C C . GLU C 1 125 ? 15.272 9.536 26.826 1.00 29.64 117 GLU C C 1
ATOM 8519 O O . GLU C 1 125 ? 15.526 8.366 27.130 1.00 35.77 117 GLU C O 1
ATOM 8525 N N . LYS C 1 126 ? 14.438 10.284 27.554 1.00 27.49 118 LYS C N 1
ATOM 8526 C CA . LYS C 1 126 ? 13.814 9.709 28.745 1.00 24.82 118 LYS C CA 1
ATOM 8527 C C . LYS C 1 126 ? 12.902 8.539 28.381 1.00 25.97 118 LYS C C 1
ATOM 8528 O O . LYS C 1 126 ? 12.869 7.527 29.087 1.00 30.07 118 LYS C O 1
ATOM 8534 N N . LEU C 1 127 ? 12.192 8.641 27.254 1.00 27.71 119 LEU C N 1
ATOM 8535 C CA . LEU C 1 127 ? 11.344 7.540 26.799 1.00 25.17 119 LEU C CA 1
ATOM 8536 C C . LEU C 1 127 ? 12.164 6.296 26.450 1.00 29.42 119 LEU C C 1
ATOM 8537 O O . LEU C 1 127 ? 11.726 5.166 26.713 1.00 26.33 119 LEU C O 1
ATOM 8542 N N . ARG C 1 128 ? 13.358 6.477 25.865 1.00 25.52 120 ARG C N 1
ATOM 8543 C CA . ARG C 1 128 ? 14.248 5.337 25.627 1.00 27.32 120 ARG C CA 1
ATOM 8544 C C . ARG C 1 128 ? 14.686 4.689 26.935 1.00 30.34 120 ARG C C 1
ATOM 8545 O O . ARG C 1 128 ? 14.825 3.460 27.017 1.00 27.06 120 ARG C O 1
ATOM 8553 N N . GLU C 1 129 ? 14.951 5.503 27.958 1.00 30.88 121 GLU C N 1
ATOM 8554 C CA . GLU C 1 129 ? 15.343 4.960 29.253 1.00 25.73 121 GLU C CA 1
ATOM 8555 C C . GLU C 1 129 ? 14.199 4.236 29.935 1.00 27.68 121 GLU C C 1
ATOM 8556 O O . GLU C 1 129 ? 14.442 3.399 30.806 1.00 29.80 121 GLU C O 1
ATOM 8562 N N . GLN C 1 130 ? 12.962 4.525 29.541 1.00 23.68 122 GLN C N 1
ATOM 8563 C CA . GLN C 1 130 ? 11.803 3.798 30.031 1.00 27.73 122 GLN C CA 1
ATOM 8564 C C . GLN C 1 130 ? 11.087 3.190 28.836 1.00 31.72 122 GLN C C 1
ATOM 8565 O O . GLN C 1 130 ? 9.874 3.360 28.658 1.00 28.99 122 GLN C O 1
ATOM 8571 N N . ALA C 1 131 ? 11.860 2.490 28.002 1.00 20.45 123 ALA C N 1
ATOM 8572 C CA . ALA C 1 131 ? 11.314 1.875 26.803 1.00 24.56 123 ALA C CA 1
ATOM 8573 C C . ALA C 1 131 ? 10.287 0.811 27.142 1.00 23.97 123 ALA C C 1
ATOM 8574 O O . ALA C 1 131 ? 9.429 0.508 26.307 1.00 26.67 123 ALA C O 1
ATOM 8576 N N . HIS C 1 132 ? 10.358 0.233 28.348 1.00 22.94 124 HIS C N 1
ATOM 8577 C CA . HIS C 1 132 ? 9.335 -0.721 28.768 1.00 22.59 124 HIS C CA 1
ATOM 8578 C C . HIS C 1 132 ? 7.978 -0.047 28.941 1.00 25.47 124 HIS C C 1
ATOM 8579 O O . HIS C 1 132 ? 6.945 -0.702 28.786 1.00 24.63 124 HIS C O 1
ATOM 8586 N N . LEU C 1 133 ? 7.952 1.261 29.222 1.00 26.05 125 LEU C N 1
ATOM 8587 C CA . LEU C 1 133 ? 6.692 1.977 29.406 1.00 21.87 125 LEU C CA 1
ATOM 8588 C C . LEU C 1 133 ? 6.285 2.822 28.211 1.00 26.24 125 LEU C C 1
ATOM 8589 O O . LEU C 1 133 ? 5.109 3.195 28.108 1.00 27.48 125 LEU C O 1
ATOM 8594 N N . ARG C 1 134 ? 7.205 3.131 27.303 1.00 24.45 126 ARG C N 1
ATOM 8595 C CA . ARG C 1 134 ? 6.844 4.071 26.254 1.00 20.27 126 ARG C CA 1
ATOM 8596 C C . ARG C 1 134 ? 5.794 3.505 25.303 1.00 21.03 126 ARG C C 1
ATOM 8597 O O . ARG C 1 134 ? 5.119 4.288 24.631 1.00 23.10 126 ARG C O 1
ATOM 8605 N N . PHE C 1 135 ? 5.603 2.178 25.270 1.00 20.35 127 PHE C N 1
ATOM 8606 C CA . PHE C 1 135 ? 4.501 1.616 24.490 1.00 21.70 127 PHE C CA 1
ATOM 8607 C C . PHE C 1 135 ? 3.175 2.245 24.872 1.00 23.26 127 PHE C C 1
ATOM 8608 O O . PHE C 1 135 ? 2.242 2.260 24.065 1.00 23.88 127 PHE C O 1
ATOM 8616 N N . ARG C 1 136 ? 3.070 2.762 26.095 1.00 22.48 128 ARG C N 1
ATOM 8617 C CA . ARG C 1 136 ? 1.819 3.266 26.635 1.00 23.27 128 ARG C CA 1
ATOM 8618 C C . ARG C 1 136 ? 1.579 4.738 26.308 1.00 27.60 128 ARG C C 1
ATOM 8619 O O . ARG C 1 136 ? 0.617 5.319 26.816 1.00 28.61 128 ARG C O 1
ATOM 8627 N N . THR C 1 137 ? 2.408 5.347 25.459 1.00 26.27 129 THR C N 1
ATOM 8628 C CA . THR C 1 137 ? 2.241 6.739 25.072 1.00 23.74 129 THR C CA 1
ATOM 8629 C C . THR C 1 137 ? 1.507 6.833 23.742 1.00 26.61 129 THR C C 1
ATOM 8630 O O . THR C 1 137 ? 1.489 5.886 22.956 1.00 23.69 129 THR C O 1
ATOM 8634 N N . ASN C 1 138 ? 0.931 8.014 23.488 1.00 27.01 130 ASN C N 1
ATOM 8635 C CA . ASN C 1 138 ? 0.381 8.323 22.170 1.00 33.33 130 ASN C CA 1
ATOM 8636 C C . ASN C 1 138 ? 1.389 8.026 21.075 1.00 25.78 130 ASN C C 1
ATOM 8637 O O . ASN C 1 138 ? 1.086 7.334 20.103 1.00 25.80 130 ASN C O 1
ATOM 8642 N N . LEU C 1 139 ? 2.602 8.549 21.231 1.00 29.68 131 LEU C N 1
ATOM 8643 C CA . LEU C 1 139 ? 3.581 8.530 20.151 1.00 23.85 131 LEU C CA 1
ATOM 8644 C C . LEU C 1 139 ? 3.955 7.110 19.757 1.00 20.70 131 LEU C C 1
ATOM 8645 O O . LEU C 1 139 ? 3.926 6.751 18.578 1.00 23.40 131 LEU C O 1
ATOM 8650 N N . PHE C 1 140 ? 4.341 6.291 20.730 1.00 24.62 132 PHE C N 1
ATOM 8651 C CA . PHE C 1 140 ? 4.879 4.986 20.369 1.00 24.36 132 PHE C CA 1
ATOM 8652 C C . PHE C 1 140 ? 3.796 3.946 20.142 1.00 21.38 132 PHE C C 1
ATOM 8653 O O . PHE C 1 140 ? 4.063 2.934 19.493 1.00 24.48 132 PHE C O 1
ATOM 8661 N N . GLY C 1 141 ? 2.579 4.181 20.628 1.00 24.02 133 GLY C N 1
ATOM 8662 C CA . GLY C 1 141 ? 1.460 3.414 20.114 1.00 25.77 133 GLY C CA 1
ATOM 8663 C C . GLY C 1 141 ? 1.350 3.569 18.611 1.00 23.35 133 GLY C C 1
ATOM 8664 O O . GLY C 1 141 ? 1.213 2.584 17.885 1.00 28.52 133 GLY C O 1
ATOM 8665 N N . ALA C 1 142 ? 1.489 4.806 18.124 1.00 25.53 134 ALA C N 1
ATOM 8666 C CA . ALA C 1 142 ? 1.471 5.052 16.687 1.00 22.54 134 ALA C CA 1
ATOM 8667 C C . ALA C 1 142 ? 2.678 4.424 16.000 1.00 22.89 134 ALA C C 1
ATOM 8668 O O . ALA C 1 142 ? 2.534 3.767 14.966 1.00 20.79 134 ALA C O 1
ATOM 8670 N N . VAL C 1 143 ? 3.879 4.639 16.546 1.00 21.54 135 VAL C N 1
ATOM 8671 C CA . VAL C 1 143 ? 5.095 4.157 15.888 1.00 20.35 135 VAL C CA 1
ATOM 8672 C C . VAL C 1 143 ? 5.071 2.644 15.752 1.00 19.77 135 VAL C C 1
ATOM 8673 O O . VAL C 1 143 ? 5.409 2.090 14.700 1.00 18.97 135 VAL C O 1
ATOM 8677 N N . PHE C 1 144 ? 4.669 1.943 16.809 1.00 22.46 136 PHE C N 1
ATOM 8678 C CA . PHE C 1 144 ? 4.784 0.495 16.751 1.00 18.77 136 PHE C CA 1
ATOM 8679 C C . PHE C 1 144 ? 3.609 -0.169 16.049 1.00 23.43 136 PHE C C 1
ATOM 8680 O O . PHE C 1 144 ? 3.781 -1.254 15.480 1.00 21.99 136 PHE C O 1
ATOM 8688 N N . ARG C 1 145 ? 2.435 0.464 16.027 1.00 17.01 137 ARG C N 1
ATOM 8689 C CA . ARG C 1 145 ? 1.378 -0.058 15.162 1.00 17.21 137 ARG C CA 1
ATOM 8690 C C . ARG C 1 145 ? 1.747 0.115 13.690 1.00 20.83 137 ARG C C 1
ATOM 8691 O O . ARG C 1 145 ? 1.461 -0.764 12.866 1.00 17.33 137 ARG C O 1
ATOM 8699 N N . VAL C 1 146 ? 2.376 1.245 13.333 1.00 21.07 138 VAL C N 1
ATOM 8700 C CA . VAL C 1 146 ? 2.844 1.420 11.955 1.00 22.15 138 VAL C CA 1
ATOM 8701 C C . VAL C 1 146 ? 3.923 0.388 11.630 1.00 21.39 138 VAL C C 1
ATOM 8702 O O . VAL C 1 146 ? 3.926 -0.213 10.551 1.00 23.91 138 VAL C O 1
ATOM 8706 N N . ARG C 1 147 ? 4.833 0.140 12.569 1.00 21.90 139 ARG C N 1
ATOM 8707 C CA . ARG C 1 147 ? 5.844 -0.891 12.345 1.00 22.25 139 ARG C CA 1
ATOM 8708 C C . ARG C 1 147 ? 5.203 -2.248 12.060 1.00 17.86 139 ARG C C 1
ATOM 8709 O O . ARG C 1 147 ? 5.640 -2.966 11.153 1.00 17.80 139 ARG C O 1
ATOM 8717 N N . HIS C 1 148 ? 4.149 -2.607 12.800 1.00 19.73 140 HIS C N 1
ATOM 8718 C CA . HIS C 1 148 ? 3.440 -3.854 12.502 1.00 24.00 140 HIS C CA 1
ATOM 8719 C C . HIS C 1 148 ? 2.922 -3.868 11.077 1.00 24.18 140 HIS C C 1
ATOM 8720 O O . HIS C 1 148 ? 3.003 -4.892 10.384 1.00 19.26 140 HIS C O 1
ATOM 8727 N N . ALA C 1 149 ? 2.319 -2.758 10.651 1.00 20.63 141 ALA C N 1
ATOM 8728 C CA . ALA C 1 149 ? 1.727 -2.699 9.322 1.00 27.62 141 ALA C CA 1
ATOM 8729 C C . ALA C 1 149 ? 2.791 -2.830 8.249 1.00 23.73 141 ALA C C 1
ATOM 8730 O O . ALA C 1 149 ? 2.574 -3.494 7.232 1.00 21.76 141 ALA C O 1
ATOM 8732 N N . VAL C 1 150 ? 3.946 -2.189 8.456 1.00 21.73 142 VAL C N 1
ATOM 8733 C CA . VAL C 1 150 ? 5.074 -2.376 7.551 1.00 22.26 142 VAL C CA 1
ATOM 8734 C C . VAL C 1 150 ? 5.430 -3.861 7.445 1.00 21.64 142 VAL C C 1
ATOM 8735 O O . VAL C 1 150 ? 5.546 -4.411 6.343 1.00 24.10 142 VAL C O 1
ATOM 8739 N N . SER C 1 151 ? 5.587 -4.537 8.596 1.00 20.44 143 SER C N 1
ATOM 8740 C CA . SER C 1 151 ? 5.972 -5.951 8.587 1.00 25.55 143 SER C CA 1
ATOM 8741 C C . SER C 1 151 ? 4.938 -6.817 7.881 1.00 23.01 143 SER C C 1
ATOM 8742 O O . SER C 1 151 ? 5.293 -7.706 7.097 1.00 18.23 143 SER C O 1
ATOM 8745 N N . PHE C 1 152 ? 3.654 -6.598 8.165 1.00 22.03 144 PHE C N 1
ATOM 8746 C CA . PHE C 1 152 ? 2.646 -7.415 7.501 1.00 22.21 144 PHE C CA 1
ATOM 8747 C C . PHE C 1 152 ? 2.545 -7.075 6.016 1.00 22.10 144 PHE C C 1
ATOM 8748 O O . PHE C 1 152 ? 2.288 -7.966 5.195 1.00 22.59 144 PHE C O 1
ATOM 8756 N N . ALA C 1 153 ? 2.755 -5.810 5.648 1.00 21.79 145 ALA C N 1
ATOM 8757 C CA . ALA C 1 153 ? 2.790 -5.473 4.228 1.00 23.58 145 ALA C CA 1
ATOM 8758 C C . ALA C 1 153 ? 3.911 -6.227 3.537 1.00 25.49 145 ALA C C 1
ATOM 8759 O O . ALA C 1 153 ? 3.736 -6.756 2.439 1.00 24.16 145 ALA C O 1
ATOM 8761 N N . ILE C 1 154 ? 5.070 -6.307 4.187 1.00 21.54 146 ILE C N 1
ATOM 8762 C CA . ILE C 1 154 ? 6.218 -6.966 3.581 1.00 20.81 146 ILE C CA 1
ATOM 8763 C C . ILE C 1 154 ? 5.925 -8.444 3.339 1.00 21.37 146 ILE C C 1
ATOM 8764 O O . ILE C 1 154 ? 6.144 -8.963 2.238 1.00 20.23 146 ILE C O 1
ATOM 8769 N N . HIS C 1 155 ? 5.453 -9.154 4.375 1.00 18.26 147 HIS C N 1
ATOM 8770 C CA . HIS C 1 155 ? 5.111 -10.567 4.215 1.00 16.95 147 HIS C CA 1
ATOM 8771 C C . HIS C 1 155 ? 4.042 -10.757 3.148 1.00 25.39 147 HIS C C 1
ATOM 8772 O O . HIS C 1 155 ? 4.107 -11.703 2.357 1.00 27.37 147 HIS C O 1
ATOM 8779 N N . SER C 1 156 ? 3.032 -9.887 3.132 1.00 27.30 148 SER C N 1
ATOM 8780 C CA . SER C 1 156 ? 1.952 -10.032 2.158 1.00 28.03 148 SER C CA 1
ATOM 8781 C C . SER C 1 156 ? 2.473 -9.853 0.742 1.00 26.70 148 SER C C 1
ATOM 8782 O O . SER C 1 156 ? 2.071 -10.575 -0.181 1.00 32.06 148 SER C O 1
ATOM 8785 N N . PHE C 1 157 ? 3.347 -8.866 0.548 1.00 25.44 149 PHE C N 1
ATOM 8786 C CA . PHE C 1 157 ? 3.921 -8.625 -0.768 1.00 28.67 149 PHE C CA 1
ATOM 8787 C C . PHE C 1 157 ? 4.610 -9.878 -1.285 1.00 25.38 149 PHE C C 1
ATOM 8788 O O . PHE C 1 157 ? 4.323 -10.358 -2.384 1.00 28.17 149 PHE C O 1
ATOM 8796 N N . PHE C 1 158 ? 5.515 -10.425 -0.497 1.00 21.77 150 PHE C N 1
ATOM 8797 C CA . PHE C 1 158 ? 6.265 -11.590 -0.951 1.00 22.20 150 PHE C CA 1
ATOM 8798 C C . PHE C 1 158 ? 5.386 -12.829 -1.016 1.00 22.39 150 PHE C C 1
ATOM 8799 O O . PHE C 1 158 ? 5.480 -13.610 -1.971 1.00 23.88 150 PHE C O 1
ATOM 8807 N N . ASN C 1 159 ? 4.516 -13.030 -0.021 1.00 25.56 151 ASN C N 1
ATOM 8808 C CA . ASN C 1 159 ? 3.583 -14.155 -0.083 1.00 24.64 151 ASN C CA 1
ATOM 8809 C C . ASN C 1 159 ? 2.802 -14.143 -1.381 1.00 30.04 151 ASN C C 1
ATOM 8810 O O . ASN C 1 159 ? 2.683 -15.170 -2.063 1.00 26.57 151 ASN C O 1
ATOM 8815 N N . ASP C 1 160 ? 2.232 -12.986 -1.723 1.00 23.41 152 ASP C N 1
ATOM 8816 C CA . ASP C 1 160 ? 1.364 -12.942 -2.890 1.00 30.62 152 ASP C CA 1
ATOM 8817 C C . ASP C 1 160 ? 2.131 -13.078 -4.196 1.00 31.39 152 ASP C C 1
ATOM 8818 O O . ASP C 1 160 ? 1.512 -13.307 -5.237 1.00 29.48 152 ASP C O 1
ATOM 8823 N N . ARG C 1 161 ? 3.455 -12.968 -4.176 1.00 25.79 153 ARG C N 1
ATOM 8824 C CA . ARG C 1 161 ? 4.235 -13.091 -5.397 1.00 26.83 153 ARG C CA 1
ATOM 8825 C C . ARG C 1 161 ? 5.029 -14.396 -5.453 1.00 26.84 153 ARG C C 1
ATOM 8826 O O . ARG C 1 161 ? 6.003 -14.495 -6.197 1.00 27.31 153 ARG C O 1
ATOM 8834 N N . GLN C 1 162 ? 4.614 -15.403 -4.686 1.00 22.83 154 GLN C N 1
ATOM 8835 C CA . GLN C 1 162 ? 5.182 -16.760 -4.730 1.00 21.51 154 GLN C CA 1
ATOM 8836 C C . GLN C 1 162 ? 6.618 -16.783 -4.225 1.00 28.67 154 GLN C C 1
ATOM 8837 O O . GLN C 1 162 ? 7.457 -17.535 -4.734 1.00 27.65 154 GLN C O 1
ATOM 8843 N N . PHE C 1 163 ? 6.903 -15.935 -3.241 1.00 23.61 155 PHE C N 1
ATOM 8844 C CA . PHE C 1 163 ? 8.122 -16.011 -2.459 1.00 26.44 155 PHE C CA 1
ATOM 8845 C C . PHE C 1 163 ? 7.844 -16.859 -1.230 1.00 24.19 155 PHE C C 1
ATOM 8846 O O . PHE C 1 163 ? 6.727 -16.879 -0.712 1.00 28.47 155 PHE C O 1
ATOM 8854 N N . PHE C 1 164 ? 8.870 -17.539 -0.747 1.00 19.81 156 PHE C N 1
ATOM 8855 C CA . PHE C 1 164 ? 8.739 -18.343 0.456 1.00 22.74 156 PHE C CA 1
ATOM 8856 C C . PHE C 1 164 ? 9.631 -17.786 1.550 1.00 22.94 156 PHE C C 1
ATOM 8857 O O . PHE C 1 164 ? 10.819 -17.535 1.324 1.00 22.69 156 PHE C O 1
ATOM 8865 N N . TYR C 1 165 ? 9.028 -17.546 2.714 1.00 24.86 157 TYR C N 1
ATOM 8866 C CA . TYR C 1 165 ? 9.733 -17.076 3.901 1.00 21.85 157 TYR C CA 1
ATOM 8867 C C . TYR C 1 165 ? 10.739 -18.116 4.373 1.00 24.52 157 TYR C C 1
ATOM 8868 O O . TYR C 1 165 ? 10.356 -19.206 4.810 1.00 22.38 157 TYR C O 1
ATOM 8877 N N . LEU C 1 166 ? 12.014 -17.755 4.339 1.00 23.82 158 LEU C N 1
ATOM 8878 C CA . LEU C 1 166 ? 13.109 -18.660 4.654 1.00 25.70 158 LEU C CA 1
ATOM 8879 C C . LEU C 1 166 ? 13.776 -18.206 5.950 1.00 27.71 158 LEU C C 1
ATOM 8880 O O . LEU C 1 166 ? 14.347 -17.113 6.005 1.00 23.93 158 LEU C O 1
ATOM 8885 N N . ASN C 1 167 ? 13.715 -19.042 6.989 1.00 26.97 159 ASN C N 1
ATOM 8886 C CA . ASN C 1 167 ? 14.347 -18.701 8.267 1.00 26.30 159 ASN C CA 1
ATOM 8887 C C . ASN C 1 167 ? 15.793 -19.175 8.226 1.00 23.67 159 ASN C C 1
ATOM 8888 O O . ASN C 1 167 ? 16.119 -20.300 8.614 1.00 24.12 159 ASN C O 1
ATOM 8893 N N . THR C 1 168 ? 16.667 -18.301 7.736 1.00 24.39 160 THR C N 1
ATOM 8894 C CA . THR C 1 168 ? 18.094 -18.582 7.645 1.00 20.26 160 THR C CA 1
ATOM 8895 C C . THR C 1 168 ? 18.755 -18.527 9.031 1.00 22.15 160 THR C C 1
ATOM 8896 O O . THR C 1 168 ? 18.212 -17.943 9.969 1.00 20.84 160 THR C O 1
ATOM 8900 N N . PRO C 1 169 ? 19.920 -19.154 9.190 1.00 22.84 161 PRO C N 1
ATOM 8901 C CA . PRO C 1 169 ? 20.490 -19.292 10.536 1.00 23.06 161 PRO C CA 1
ATOM 8902 C C . PRO C 1 169 ? 20.997 -17.971 11.111 1.00 22.36 161 PRO C C 1
ATOM 8903 O O . PRO C 1 169 ? 21.524 -17.105 10.405 1.00 22.97 161 PRO C O 1
ATOM 8907 N N . VAL C 1 170 ? 20.816 -17.825 12.418 1.00 21.56 162 VAL C N 1
ATOM 8908 C CA . VAL C 1 170 ? 21.340 -16.671 13.144 1.00 18.55 162 VAL C CA 1
ATOM 8909 C C . VAL C 1 170 ? 22.746 -16.945 13.665 1.00 23.57 162 VAL C C 1
ATOM 8910 O O . VAL C 1 170 ? 23.663 -16.132 13.506 1.00 22.66 162 VAL C O 1
ATOM 8914 N N . ILE C 1 171 ? 22.950 -18.112 14.264 1.00 21.89 163 ILE C N 1
ATOM 8915 C CA . ILE C 1 171 ? 24.293 -18.537 14.647 1.00 22.75 163 ILE C CA 1
ATOM 8916 C C . ILE C 1 171 ? 25.024 -19.038 13.408 1.00 28.47 163 ILE C C 1
ATOM 8917 O O . ILE C 1 171 ? 24.491 -19.850 12.639 1.00 25.04 163 ILE C O 1
ATOM 8922 N N . THR C 1 172 ? 26.245 -18.545 13.202 1.00 22.79 164 THR C N 1
ATOM 8923 C CA . THR C 1 172 ? 27.021 -18.879 12.022 1.00 22.03 164 THR C CA 1
ATOM 8924 C C . THR C 1 172 ? 28.442 -19.243 12.428 1.00 22.58 164 THR C C 1
ATOM 8925 O O . THR C 1 172 ? 28.969 -18.758 13.431 1.00 26.75 164 THR C O 1
ATOM 8929 N N . GLY C 1 173 ? 29.058 -20.099 11.634 1.00 25.75 165 GLY C N 1
ATOM 8930 C CA . GLY C 1 173 ? 30.464 -20.390 11.791 1.00 33.05 165 GLY C CA 1
ATOM 8931 C C . GLY C 1 173 ? 31.378 -19.477 11.014 1.00 43.12 165 GLY C C 1
ATOM 8932 O O . GLY C 1 173 ? 32.600 -19.605 11.124 1.00 44.08 165 GLY C O 1
ATOM 8933 N N . ALA C 1 174 ? 30.819 -18.552 10.235 1.00 52.37 166 ALA C N 1
ATOM 8934 C CA . ALA C 1 174 ? 31.603 -17.640 9.396 1.00 59.48 166 ALA C CA 1
ATOM 8935 C C . ALA C 1 174 ? 32.580 -16.793 10.209 1.00 66.68 166 ALA C C 1
ATOM 8936 O O . ALA C 1 174 ? 32.246 -16.316 11.292 1.00 71.07 166 ALA C O 1
ATOM 8938 N N . GLY C 1 180 ? 33.130 -2.997 11.977 1.00 62.75 172 GLY C N 1
ATOM 8939 C CA . GLY C 1 180 ? 32.111 -3.928 11.519 1.00 70.94 172 GLY C CA 1
ATOM 8940 C C . GLY C 1 180 ? 32.390 -5.384 11.879 1.00 76.69 172 GLY C C 1
ATOM 8941 O O . GLY C 1 180 ? 32.275 -6.285 11.039 1.00 84.74 172 GLY C O 1
ATOM 8942 N N . GLU C 1 181 ? 32.748 -5.623 13.138 1.00 69.24 173 GLU C N 1
ATOM 8943 C CA . GLU C 1 181 ? 33.062 -6.971 13.583 1.00 58.33 173 GLU C CA 1
ATOM 8944 C C . GLU C 1 181 ? 31.783 -7.799 13.748 1.00 47.81 173 GLU C C 1
ATOM 8945 O O . GLU C 1 181 ? 30.658 -7.347 13.488 1.00 36.88 173 GLU C O 1
ATOM 8947 N N . MET C 1 182 ? 31.965 -9.041 14.182 1.00 44.72 174 MET C N 1
ATOM 8948 C CA . MET C 1 182 ? 30.864 -9.937 14.489 1.00 41.92 174 MET C CA 1
ATOM 8949 C C . MET C 1 182 ? 30.880 -10.261 15.976 1.00 33.46 174 MET C C 1
ATOM 8950 O O . MET C 1 182 ? 31.945 -10.349 16.586 1.00 33.48 174 MET C O 1
ATOM 8955 N N . PHE C 1 183 ? 29.697 -10.417 16.560 1.00 27.34 175 PHE C N 1
ATOM 8956 C CA . PHE C 1 183 ? 29.605 -10.880 17.935 1.00 29.63 175 PHE C CA 1
ATOM 8957 C C . PHE C 1 183 ? 29.919 -12.370 18.007 1.00 29.62 175 PHE C C 1
ATOM 8958 O O . PHE C 1 183 ? 29.431 -13.156 17.192 1.00 27.64 175 PHE C O 1
ATOM 8966 N N . GLY C 1 184 ? 30.743 -12.750 18.973 1.00 24.71 176 GLY C N 1
ATOM 8967 C CA . GLY C 1 184 ? 30.977 -14.159 19.238 1.00 27.52 176 GLY C CA 1
ATOM 8968 C C . GLY C 1 184 ? 29.827 -14.766 20.035 1.00 31.87 176 GLY C C 1
ATOM 8969 O O . GLY C 1 184 ? 29.279 -14.154 20.954 1.00 27.93 176 GLY C O 1
ATOM 8970 N N . VAL C 1 185 ? 29.459 -15.987 19.663 1.00 22.21 177 VAL C N 1
ATOM 8971 C CA . VAL C 1 185 ? 28.468 -16.770 20.389 1.00 22.02 177 VAL C CA 1
ATOM 8972 C C . VAL C 1 185 ? 29.174 -17.997 20.930 1.00 30.10 177 VAL C C 1
ATOM 8973 O O . VAL C 1 185 ? 29.781 -18.753 20.160 1.00 23.27 177 VAL C O 1
ATOM 8977 N N . THR C 1 186 ? 29.086 -18.206 22.241 1.00 24.60 178 THR C N 1
ATOM 8978 C CA . THR C 1 186 ? 29.851 -19.282 22.854 1.00 25.14 178 THR C CA 1
ATOM 8979 C C . THR C 1 186 ? 29.088 -19.859 24.036 1.00 32.35 178 THR C C 1
ATOM 8980 O O . THR C 1 186 ? 28.251 -19.190 24.655 1.00 29.56 178 THR C O 1
ATOM 8984 N N . ASN C 1 187 ? 29.378 -21.119 24.331 1.00 27.70 179 ASN C N 1
ATOM 8985 C CA . ASN C 1 187 ? 28.926 -21.752 25.558 1.00 29.88 179 ASN C CA 1
ATOM 8986 C C . ASN C 1 187 ? 30.052 -21.894 26.569 1.00 30.85 179 ASN C C 1
ATOM 8987 O O . ASN C 1 187 ? 29.843 -22.464 27.642 1.00 34.84 179 ASN C O 1
ATOM 8992 N N . PHE C 1 188 ? 31.243 -21.414 26.236 1.00 31.37 180 PHE C N 1
ATOM 8993 C CA . PHE C 1 188 ? 32.352 -21.431 27.176 1.00 32.00 180 PHE C CA 1
ATOM 8994 C C . PHE C 1 188 ? 31.996 -20.671 28.447 1.00 35.67 180 PHE C C 1
ATOM 8995 O O . PHE C 1 188 ? 31.245 -19.691 28.429 1.00 32.04 180 PHE C O 1
ATOM 9003 N N . ASP C 1 189 ? 32.553 -21.127 29.561 1.00 36.40 181 ASP C N 1
ATOM 9004 C CA . ASP C 1 189 ? 32.678 -20.275 30.733 1.00 44.28 181 ASP C CA 1
ATOM 9005 C C . ASP C 1 189 ? 33.898 -19.391 30.518 1.00 34.67 181 ASP C C 1
ATOM 9006 O O . ASP C 1 189 ? 35.024 -19.894 30.434 1.00 38.00 181 ASP C O 1
ATOM 9011 N N . LEU C 1 190 ? 33.681 -18.084 30.404 1.00 35.45 182 LEU C N 1
ATOM 9012 C CA . LEU C 1 190 ? 34.777 -17.197 30.025 1.00 44.25 182 LEU C CA 1
ATOM 9013 C C . LEU C 1 190 ? 35.906 -17.182 31.047 1.00 44.68 182 LEU C C 1
ATOM 9014 O O . LEU C 1 190 ? 37.002 -16.707 30.731 1.00 39.82 182 LEU C O 1
ATOM 9019 N N . ASP C 1 191 ? 35.682 -17.707 32.244 1.00 52.18 183 ASP C N 1
ATOM 9020 C CA . ASP C 1 191 ? 36.743 -17.820 33.235 1.00 51.80 183 ASP C CA 1
ATOM 9021 C C . ASP C 1 191 ? 37.558 -19.096 33.097 1.00 54.50 183 ASP C C 1
ATOM 9022 O O . ASP C 1 191 ? 38.627 -19.193 33.702 1.00 50.15 183 ASP C O 1
ATOM 9027 N N . ASN C 1 192 ? 37.087 -20.083 32.321 1.00 56.64 184 ASN C N 1
ATOM 9028 C CA . ASN C 1 192 ? 37.811 -21.338 32.118 1.00 56.25 184 ASN C CA 1
ATOM 9029 C C . ASN C 1 192 ? 37.642 -21.747 30.658 1.00 50.53 184 ASN C C 1
ATOM 9030 O O . ASN C 1 192 ? 36.922 -22.688 30.323 1.00 50.06 184 ASN C O 1
ATOM 9035 N N . ILE C 1 193 ? 38.314 -21.016 29.778 1.00 45.20 185 ILE C N 1
ATOM 9036 C CA . ILE C 1 193 ? 38.227 -21.254 28.342 1.00 44.35 185 ILE C CA 1
ATOM 9037 C C . ILE C 1 193 ? 39.152 -22.411 27.983 1.00 42.35 185 ILE C C 1
ATOM 9038 O O . ILE C 1 193 ? 40.357 -22.338 28.244 1.00 42.82 185 ILE C O 1
ATOM 9043 N N . PRO C 1 194 ? 38.640 -23.495 27.408 1.00 44.09 186 PRO C N 1
ATOM 9044 C CA . PRO C 1 194 ? 39.498 -24.644 27.109 1.00 46.64 186 PRO C CA 1
ATOM 9045 C C . PRO C 1 194 ? 40.502 -24.314 26.021 1.00 44.50 186 PRO C C 1
ATOM 9046 O O . PRO C 1 194 ? 40.235 -23.533 25.105 1.00 44.53 186 PRO C O 1
ATOM 9050 N N . ARG C 1 195 ? 41.676 -24.919 26.130 1.00 46.76 187 ARG C N 1
ATOM 9051 C CA . ARG C 1 195 ? 42.733 -24.661 25.171 1.00 46.53 187 ARG C CA 1
ATOM 9052 C C . ARG C 1 195 ? 43.352 -25.980 24.747 1.00 48.37 187 ARG C C 1
ATOM 9053 O O . ARG C 1 195 ? 43.292 -26.969 25.481 1.00 49.10 187 ARG C O 1
ATOM 9061 N N . ASN C 1 196 ? 43.930 -25.993 23.546 1.00 48.63 188 ASN C N 1
ATOM 9062 C CA . ASN C 1 196 ? 44.589 -27.188 23.040 1.00 58.69 188 ASN C CA 1
ATOM 9063 C C . ASN C 1 196 ? 46.083 -27.131 23.380 1.00 65.39 188 ASN C C 1
ATOM 9064 O O . ASN C 1 196 ? 46.544 -26.243 24.104 1.00 57.99 188 ASN C O 1
ATOM 9069 N N . GLU C 1 197 ? 46.863 -28.089 22.863 1.00 74.83 189 GLU C N 1
ATOM 9070 C CA . GLU C 1 197 ? 48.277 -28.176 23.223 1.00 80.36 189 GLU C CA 1
ATOM 9071 C C . GLU C 1 197 ? 49.086 -26.995 22.699 1.00 81.44 189 GLU C C 1
ATOM 9072 O O . GLU C 1 197 ? 50.158 -26.707 23.241 1.00 80.26 189 GLU C O 1
ATOM 9074 N N . ASP C 1 198 ? 48.600 -26.310 21.659 1.00 81.01 190 ASP C N 1
ATOM 9075 C CA . ASP C 1 198 ? 49.241 -25.097 21.164 1.00 80.67 190 ASP C CA 1
ATOM 9076 C C . ASP C 1 198 ? 49.035 -23.899 22.082 1.00 76.74 190 ASP C C 1
ATOM 9077 O O . ASP C 1 198 ? 49.657 -22.855 21.858 1.00 76.29 190 ASP C O 1
ATOM 9082 N N . GLY C 1 199 ? 48.186 -24.018 23.103 1.00 73.85 191 GLY C N 1
ATOM 9083 C CA . GLY C 1 199 ? 47.788 -22.887 23.910 1.00 68.21 191 GLY C CA 1
ATOM 9084 C C . GLY C 1 199 ? 46.637 -22.082 23.344 1.00 60.74 191 GLY C C 1
ATOM 9085 O O . GLY C 1 199 ? 46.171 -21.147 24.004 1.00 59.78 191 GLY C O 1
ATOM 9086 N N . ALA C 1 200 ? 46.166 -22.412 22.147 1.00 56.15 192 ALA C N 1
ATOM 9087 C CA . ALA C 1 200 ? 45.070 -21.688 21.528 1.00 53.62 192 ALA C CA 1
ATOM 9088 C C . ALA C 1 200 ? 43.728 -22.198 22.041 1.00 51.47 192 ALA C C 1
ATOM 9089 O O . ALA C 1 200 ? 43.602 -23.326 22.522 1.00 54.48 192 ALA C O 1
ATOM 9091 N N . ILE C 1 201 ? 42.715 -21.338 21.925 1.00 42.75 193 ILE C N 1
ATOM 9092 C CA . ILE C 1 201 ? 41.359 -21.700 22.317 1.00 37.94 193 ILE C CA 1
ATOM 9093 C C . ILE C 1 201 ? 40.912 -22.905 21.512 1.00 41.49 193 ILE C C 1
ATOM 9094 O O . ILE C 1 201 ? 41.074 -22.944 20.285 1.00 43.86 193 ILE C O 1
ATOM 9099 N N . ASP C 1 202 ? 40.354 -23.899 22.196 1.00 40.19 194 ASP C N 1
ATOM 9100 C CA . ASP C 1 202 ? 39.958 -25.148 21.546 1.00 41.14 194 ASP C CA 1
ATOM 9101 C C . ASP C 1 202 ? 38.471 -25.059 21.235 1.00 37.73 194 ASP C C 1
ATOM 9102 O O . ASP C 1 202 ? 37.628 -25.517 22.005 1.00 40.60 194 ASP C O 1
ATOM 9107 N N . TYR C 1 203 ? 38.148 -24.475 20.085 1.00 34.24 195 TYR C N 1
ATOM 9108 C CA . TYR C 1 203 ? 36.744 -24.339 19.740 1.00 32.83 195 TYR C CA 1
ATOM 9109 C C . TYR C 1 203 ? 36.081 -25.676 19.436 1.00 32.94 195 TYR C C 1
ATOM 9110 O O . TYR C 1 203 ? 34.851 -25.734 19.377 1.00 35.42 195 TYR C O 1
ATOM 9119 N N . THR C 1 204 ? 36.849 -26.758 19.271 1.00 40.27 196 THR C N 1
ATOM 9120 C CA . THR C 1 204 ? 36.220 -28.071 19.170 1.00 42.59 196 THR C CA 1
ATOM 9121 C C . THR C 1 204 ? 35.474 -28.434 20.444 1.00 43.74 196 THR C C 1
ATOM 9122 O O . THR C 1 204 ? 34.601 -29.308 20.414 1.00 41.13 196 THR C O 1
ATOM 9126 N N . GLN C 1 205 ? 35.786 -27.771 21.556 1.00 41.25 197 GLN C N 1
ATOM 9127 C CA . GLN C 1 205 ? 35.066 -27.972 22.803 1.00 34.94 197 GLN C CA 1
ATOM 9128 C C . GLN C 1 205 ? 33.896 -27.014 22.978 1.00 33.31 197 GLN C C 1
ATOM 9129 O O . GLN C 1 205 ? 33.089 -27.210 23.891 1.00 33.02 197 GLN C O 1
ATOM 9135 N N . ASP C 1 206 ? 33.770 -25.994 22.133 1.00 30.47 198 ASP C N 1
ATOM 9136 C CA . ASP C 1 206 ? 32.600 -25.142 22.231 1.00 32.53 198 ASP C CA 1
ATOM 9137 C C . ASP C 1 206 ? 31.373 -25.898 21.715 1.00 37.13 198 ASP C C 1
ATOM 9138 O O . ASP C 1 206 ? 31.473 -26.958 21.082 1.00 32.15 198 ASP C O 1
ATOM 9143 N N . PHE C 1 207 ? 30.206 -25.320 21.987 1.00 26.89 199 PHE C N 1
ATOM 9144 C CA . PHE C 1 207 ? 28.936 -25.999 21.763 1.00 29.37 199 PHE C CA 1
ATOM 9145 C C . PHE C 1 207 ? 28.823 -26.584 20.356 1.00 33.65 199 PHE C C 1
ATOM 9146 O O . PHE C 1 207 ? 28.390 -27.725 20.193 1.00 27.16 199 PHE C O 1
ATOM 9154 N N . PHE C 1 208 ? 29.180 -25.811 19.323 1.00 28.63 200 PHE C N 1
ATOM 9155 C CA . PHE C 1 208 ? 29.010 -26.253 17.945 1.00 31.93 200 PHE C CA 1
ATOM 9156 C C . PHE C 1 208 ? 30.274 -26.847 17.348 1.00 34.35 200 PHE C C 1
ATOM 9157 O O . PHE C 1 208 ? 30.303 -27.141 16.145 1.00 33.15 200 PHE C O 1
ATOM 9165 N N . GLY C 1 209 ? 31.299 -27.077 18.161 1.00 31.48 201 GLY C N 1
ATOM 9166 C CA . GLY C 1 209 ? 32.487 -27.750 17.676 1.00 32.02 201 GLY C CA 1
ATOM 9167 C C . GLY C 1 209 ? 33.381 -26.879 16.836 1.00 35.91 201 GLY C C 1
ATOM 9168 O O . GLY C 1 209 ? 34.342 -27.381 16.239 1.00 32.65 201 GLY C O 1
ATOM 9169 N N . ARG C 1 210 ? 33.096 -25.584 16.797 1.00 26.99 202 ARG C N 1
ATOM 9170 C CA . ARG C 1 210 ? 33.808 -24.604 15.996 1.00 37.38 202 ARG C CA 1
ATOM 9171 C C . ARG C 1 210 ? 33.494 -23.239 16.588 1.00 31.28 202 ARG C C 1
ATOM 9172 O O . ARG C 1 210 ? 32.529 -23.082 17.340 1.00 33.60 202 ARG C O 1
ATOM 9180 N N . LYS C 1 211 ? 34.301 -22.248 16.235 1.00 33.51 203 LYS C N 1
ATOM 9181 C CA . LYS C 1 211 ? 33.981 -20.894 16.661 1.00 32.61 203 LYS C CA 1
ATOM 9182 C C . LYS C 1 211 ? 32.710 -20.454 15.965 1.00 29.18 203 LYS C C 1
ATOM 9183 O O . LYS C 1 211 ? 32.548 -20.672 14.760 1.00 27.80 203 LYS C O 1
ATOM 9189 N N . THR C 1 212 ? 31.794 -19.857 16.725 1.00 27.34 204 THR C N 1
ATOM 9190 C CA . THR C 1 212 ? 30.546 -19.365 16.161 1.00 28.23 204 THR C CA 1
ATOM 9191 C C . THR C 1 212 ? 30.357 -17.896 16.514 1.00 26.93 204 THR C C 1
ATOM 9192 O O . THR C 1 212 ? 30.896 -17.401 17.514 1.00 24.00 204 THR C O 1
ATOM 9196 N N . ASN C 1 213 ? 29.586 -17.217 15.662 1.00 22.93 205 ASN C N 1
ATOM 9197 C CA . ASN C 1 213 ? 29.318 -15.789 15.730 1.00 24.69 205 ASN C CA 1
ATOM 9198 C C . ASN C 1 213 ? 27.841 -15.550 15.447 1.00 23.54 205 ASN C C 1
ATOM 9199 O O . ASN C 1 213 ? 27.113 -16.456 15.038 1.00 24.03 205 ASN C O 1
ATOM 9204 N N . LEU C 1 214 ? 27.396 -14.313 15.648 1.00 21.44 206 LEU C N 1
ATOM 9205 C CA . LEU C 1 214 ? 26.077 -13.905 15.179 1.00 18.66 206 LEU C CA 1
ATOM 9206 C C . LEU C 1 214 ? 26.186 -13.417 13.741 1.00 21.80 206 LEU C C 1
ATOM 9207 O O . LEU C 1 214 ? 27.123 -12.689 13.397 1.00 23.00 206 LEU C O 1
ATOM 9212 N N . THR C 1 215 ? 25.217 -13.803 12.909 1.00 26.64 207 THR C N 1
ATOM 9213 C CA . THR C 1 215 ? 25.281 -13.478 11.486 1.00 21.90 207 THR C CA 1
ATOM 9214 C C . THR C 1 215 ? 25.064 -11.987 11.228 1.00 20.84 207 THR C C 1
ATOM 9215 O O . THR C 1 215 ? 24.368 -11.294 11.973 1.00 21.66 207 THR C O 1
ATOM 9219 N N . VAL C 1 216 ? 25.687 -11.491 10.152 1.00 18.44 208 VAL C N 1
ATOM 9220 C CA . VAL C 1 216 ? 25.351 -10.170 9.612 1.00 22.11 208 VAL C CA 1
ATOM 9221 C C . VAL C 1 216 ? 24.309 -10.239 8.497 1.00 26.73 208 VAL C C 1
ATOM 9222 O O . VAL C 1 216 ? 23.735 -9.204 8.122 1.00 26.32 208 VAL C O 1
ATOM 9226 N N . SER C 1 217 ? 24.027 -11.425 7.966 1.00 21.66 209 SER C N 1
ATOM 9227 C CA . SER C 1 217 ? 23.160 -11.516 6.802 1.00 22.48 209 SER C CA 1
ATOM 9228 C C . SER C 1 217 ? 22.844 -12.978 6.526 1.00 22.56 209 SER C C 1
ATOM 9229 O O . SER C 1 217 ? 23.724 -13.833 6.642 1.00 26.06 209 SER C O 1
ATOM 9232 N N . GLY C 1 218 ? 21.597 -13.256 6.145 1.00 22.25 210 GLY C N 1
ATOM 9233 C CA . GLY C 1 218 ? 21.250 -14.596 5.713 1.00 21.49 210 GLY C CA 1
ATOM 9234 C C . GLY C 1 218 ? 21.461 -14.845 4.240 1.00 19.76 210 GLY C C 1
ATOM 9235 O O . GLY C 1 218 ? 21.010 -15.866 3.718 1.00 23.90 210 GLY C O 1
ATOM 9236 N N . GLN C 1 219 ? 22.120 -13.929 3.539 1.00 19.21 211 GLN C N 1
ATOM 9237 C CA . GLN C 1 219 ? 22.057 -13.949 2.084 1.00 21.15 211 GLN C CA 1
ATOM 9238 C C . GLN C 1 219 ? 22.695 -15.205 1.504 1.00 20.70 211 GLN C C 1
ATOM 9239 O O . GLN C 1 219 ? 22.134 -15.828 0.595 1.00 22.20 211 GLN C O 1
ATOM 9245 N N . LEU C 1 220 ? 23.861 -15.607 2.004 1.00 21.83 212 LEU C N 1
ATOM 9246 C CA . LEU C 1 220 ? 24.504 -16.774 1.395 1.00 23.06 212 LEU C CA 1
ATOM 9247 C C . LEU C 1 220 ? 23.621 -18.006 1.523 1.00 19.82 212 LEU C C 1
ATOM 9248 O O . LEU C 1 220 ? 23.486 -18.791 0.577 1.00 22.56 212 LEU C O 1
ATOM 9253 N N . GLU C 1 221 ? 22.984 -18.179 2.677 1.00 23.97 213 GLU C N 1
ATOM 9254 C CA . GLU C 1 221 ? 22.042 -19.272 2.822 1.00 22.16 213 GLU C CA 1
ATOM 9255 C C . GLU C 1 221 ? 20.820 -19.053 1.947 1.00 18.45 213 GLU C C 1
ATOM 9256 O O . GLU C 1 221 ? 20.271 -20.013 1.396 1.00 23.44 213 GLU C O 1
ATOM 9262 N N . GLY C 1 222 ? 20.380 -17.799 1.812 1.00 20.84 214 GLY C N 1
ATOM 9263 C CA . GLY C 1 222 ? 19.246 -17.519 0.948 1.00 24.71 214 GLY C CA 1
ATOM 9264 C C . GLY C 1 222 ? 19.478 -17.961 -0.487 1.00 25.53 214 GLY C C 1
ATOM 9265 O O . GLY C 1 222 ? 18.564 -18.447 -1.149 1.00 24.07 214 GLY C O 1
ATOM 9266 N N . GLU C 1 223 ? 20.713 -17.813 -0.985 1.00 21.85 215 GLU C N 1
ATOM 9267 C CA . GLU C 1 223 ? 20.972 -18.228 -2.362 1.00 24.14 215 GLU C CA 1
ATOM 9268 C C . GLU C 1 223 ? 20.859 -19.739 -2.534 1.00 23.60 215 GLU C C 1
ATOM 9269 O O . GLU C 1 223 ? 20.378 -20.203 -3.572 1.00 29.55 215 GLU C O 1
ATOM 9275 N N . THR C 1 224 ? 21.320 -20.532 -1.547 1.00 20.79 216 THR C N 1
ATOM 9276 C CA . THR C 1 224 ? 21.164 -21.984 -1.677 1.00 24.45 216 THR C CA 1
ATOM 9277 C C . THR C 1 224 ? 19.698 -22.352 -1.823 1.00 26.21 216 THR C C 1
ATOM 9278 O O . THR C 1 224 ? 19.350 -23.227 -2.624 1.00 27.26 216 THR C O 1
ATOM 9282 N N . ALA C 1 225 ? 18.816 -21.673 -1.077 1.00 21.80 217 ALA C N 1
ATOM 9283 C CA . ALA C 1 225 ? 17.398 -22.015 -1.133 1.00 24.18 217 ALA C CA 1
ATOM 9284 C C . ALA C 1 225 ? 16.726 -21.464 -2.383 1.00 30.00 217 ALA C C 1
ATOM 9285 O O . ALA C 1 225 ? 15.768 -22.066 -2.885 1.00 31.12 217 ALA C O 1
ATOM 9287 N N . ALA C 1 226 ? 17.225 -20.352 -2.925 1.00 28.15 218 ALA C N 1
ATOM 9288 C CA . ALA C 1 226 ? 16.661 -19.842 -4.172 1.00 23.99 218 ALA C CA 1
ATOM 9289 C C . ALA C 1 226 ? 16.809 -20.841 -5.308 1.00 26.74 218 ALA C C 1
ATOM 9290 O O . ALA C 1 226 ? 16.001 -20.852 -6.241 1.00 28.68 218 ALA C O 1
ATOM 9292 N N . MET C 1 227 ? 17.807 -21.704 -5.249 1.00 27.03 219 MET C N 1
ATOM 9293 C CA . MET C 1 227 ? 17.987 -22.638 -6.345 1.00 24.89 219 MET C CA 1
ATOM 9294 C C . MET C 1 227 ? 17.090 -23.866 -6.249 1.00 27.67 219 MET C C 1
ATOM 9295 O O . MET C 1 227 ? 17.045 -24.656 -7.200 1.00 26.29 219 MET C O 1
ATOM 9300 N N . GLY C 1 228 ? 16.366 -24.028 -5.147 1.00 28.42 220 GLY C N 1
ATOM 9301 C CA . GLY C 1 228 ? 15.385 -25.079 -5.036 1.00 28.77 220 GLY C CA 1
ATOM 9302 C C . GLY C 1 228 ? 13.981 -24.518 -5.033 1.00 29.39 220 GLY C C 1
ATOM 9303 O O . GLY C 1 228 ? 13.043 -25.168 -5.492 1.00 28.18 220 GLY C O 1
ATOM 9304 N N . LEU C 1 229 ? 13.826 -23.298 -4.521 1.00 28.14 221 LEU C N 1
ATOM 9305 C CA . LEU C 1 229 ? 12.508 -22.737 -4.294 1.00 22.79 221 LEU C CA 1
ATOM 9306 C C . LEU C 1 229 ? 12.170 -21.592 -5.238 1.00 25.79 221 LEU C C 1
ATOM 9307 O O . LEU C 1 229 ? 11.017 -21.145 -5.252 1.00 28.27 221 LEU C O 1
ATOM 9312 N N . GLY C 1 230 ? 13.131 -21.117 -6.022 1.00 22.97 222 GLY C N 1
ATOM 9313 C CA . GLY C 1 230 ? 12.867 -20.070 -6.983 1.00 24.53 222 GLY C CA 1
ATOM 9314 C C . GLY C 1 230 ? 12.899 -18.677 -6.388 1.00 26.40 222 GLY C C 1
ATOM 9315 O O . GLY C 1 230 ? 13.683 -17.831 -6.827 1.00 23.23 222 GLY C O 1
ATOM 9316 N N . ARG C 1 231 ? 12.049 -18.415 -5.400 1.00 23.93 223 ARG C N 1
ATOM 9317 C CA . ARG C 1 231 ? 11.933 -17.081 -4.822 1.00 25.84 223 ARG C CA 1
ATOM 9318 C C . ARG C 1 231 ? 11.809 -17.227 -3.319 1.00 29.78 223 ARG C C 1
ATOM 9319 O O . ARG C 1 231 ? 10.884 -17.889 -2.834 1.00 26.74 223 ARG C O 1
ATOM 9327 N N . ILE C 1 232 ? 12.735 -16.612 -2.583 1.00 18.75 224 ILE C N 1
ATOM 9328 C CA . ILE C 1 232 ? 12.731 -16.699 -1.132 1.00 21.05 224 ILE C CA 1
ATOM 9329 C C . ILE C 1 232 ? 12.955 -15.310 -0.564 1.00 20.18 224 ILE C C 1
ATOM 9330 O O . ILE C 1 232 ? 13.436 -14.398 -1.242 1.00 26.99 224 ILE C O 1
ATOM 9335 N N . TYR C 1 233 ? 12.604 -15.160 0.704 1.00 20.88 225 TYR C N 1
ATOM 9336 C CA . TYR C 1 233 ? 12.984 -13.958 1.427 1.00 19.24 225 TYR C CA 1
ATOM 9337 C C . TYR C 1 233 ? 13.234 -14.322 2.880 1.00 20.90 225 TYR C C 1
ATOM 9338 O O . TYR C 1 233 ? 12.562 -15.187 3.442 1.00 23.69 225 TYR C O 1
ATOM 9347 N N . THR C 1 234 ? 14.202 -13.653 3.479 1.00 19.27 226 THR C N 1
ATOM 9348 C CA . THR C 1 234 ? 14.407 -13.739 4.909 1.00 23.93 226 THR C CA 1
ATOM 9349 C C . THR C 1 234 ? 13.761 -12.538 5.594 1.00 23.74 226 THR C C 1
ATOM 9350 O O . THR C 1 234 ? 13.435 -11.520 4.970 1.00 25.45 226 THR C O 1
ATOM 9354 N N . PHE C 1 235 ? 13.538 -12.692 6.893 1.00 20.34 227 PHE C N 1
ATOM 9355 C CA . PHE C 1 235 ? 12.902 -11.641 7.695 1.00 22.75 227 PHE C CA 1
ATOM 9356 C C . PHE C 1 235 ? 13.310 -12.022 9.118 1.00 14.66 227 PHE C C 1
ATOM 9357 O O . PHE C 1 235 ? 12.638 -12.821 9.775 1.00 18.63 227 PHE C O 1
ATOM 9365 N N . GLY C 1 236 ? 14.456 -11.507 9.536 1.00 15.13 228 GLY C N 1
ATOM 9366 C CA . GLY C 1 236 ? 15.063 -11.952 10.765 1.00 17.82 228 GLY C CA 1
ATOM 9367 C C . GLY C 1 236 ? 16.116 -10.978 11.245 1.00 19.79 228 GLY C C 1
ATOM 9368 O O . GLY C 1 236 ? 16.547 -10.087 10.511 1.00 19.27 228 GLY C O 1
ATOM 9369 N N . PRO C 1 237 ? 16.573 -11.156 12.483 1.00 15.85 229 PRO C N 1
ATOM 9370 C CA . PRO C 1 237 ? 17.557 -10.239 13.053 1.00 17.40 229 PRO C CA 1
ATOM 9371 C C . PRO C 1 237 ? 18.958 -10.512 12.532 1.00 20.38 229 PRO C C 1
ATOM 9372 O O . PRO C 1 237 ? 19.328 -11.649 12.230 1.00 19.70 229 PRO C O 1
ATOM 9376 N N . THR C 1 238 ? 19.745 -9.438 12.445 1.00 20.43 230 THR C N 1
ATOM 9377 C CA . THR C 1 238 ? 21.155 -9.505 12.083 1.00 22.26 230 THR C CA 1
ATOM 9378 C C . THR C 1 238 ? 21.915 -8.590 13.037 1.00 22.85 230 THR C C 1
ATOM 9379 O O . THR C 1 238 ? 21.314 -7.790 13.755 1.00 22.40 230 THR C O 1
ATOM 9383 N N . PHE C 1 239 ? 23.242 -8.733 13.080 1.00 24.77 231 PHE C N 1
ATOM 9384 C CA . PHE C 1 239 ? 24.006 -8.172 14.190 1.00 26.44 231 PHE C CA 1
ATOM 9385 C C . PHE C 1 239 ? 25.346 -7.646 13.715 1.00 28.85 231 PHE C C 1
ATOM 9386 O O . PHE C 1 239 ? 26.050 -8.316 12.956 1.00 30.66 231 PHE C O 1
ATOM 9394 N N . ARG C 1 240 ? 25.714 -6.467 14.215 1.00 26.56 232 ARG C N 1
ATOM 9395 C CA . ARG C 1 240 ? 26.974 -5.819 13.869 1.00 30.73 232 ARG C CA 1
ATOM 9396 C C . ARG C 1 240 ? 27.629 -5.292 15.137 1.00 27.85 232 ARG C C 1
ATOM 9397 O O . ARG C 1 240 ? 26.981 -4.615 15.939 1.00 27.12 232 ARG C O 1
ATOM 9405 N N . ALA C 1 241 ? 28.912 -5.586 15.307 1.00 27.32 233 ALA C N 1
ATOM 9406 C CA . ALA C 1 241 ? 29.642 -5.230 16.510 1.00 30.51 233 ALA C CA 1
ATOM 9407 C C . ALA C 1 241 ? 30.659 -4.128 16.227 1.00 33.13 233 ALA C C 1
ATOM 9408 O O . ALA C 1 241 ? 31.771 -4.152 16.732 1.00 42.18 233 ALA C O 1
ATOM 9410 N N . GLU C 1 242 ? 30.295 -3.171 15.385 1.00 36.29 234 GLU C N 1
ATOM 9411 C CA . GLU C 1 242 ? 31.094 -1.969 15.218 1.00 49.02 234 GLU C CA 1
ATOM 9412 C C . GLU C 1 242 ? 30.861 -1.056 16.417 1.00 54.61 234 GLU C C 1
ATOM 9413 O O . GLU C 1 242 ? 29.765 -1.013 16.980 1.00 55.08 234 GLU C O 1
ATOM 9419 N N . ASN C 1 243 ? 31.900 -0.333 16.828 1.00 55.08 235 ASN C N 1
ATOM 9420 C CA . ASN C 1 243 ? 31.737 0.623 17.927 1.00 60.80 235 ASN C CA 1
ATOM 9421 C C . ASN C 1 243 ? 31.267 1.976 17.387 1.00 63.01 235 ASN C C 1
ATOM 9422 O O . ASN C 1 243 ? 31.926 3.010 17.517 1.00 62.09 235 ASN C O 1
ATOM 9427 N N . SER C 1 244 ? 30.090 1.950 16.764 1.00 68.66 236 SER C N 1
ATOM 9428 C CA . SER C 1 244 ? 29.468 3.138 16.194 1.00 69.57 236 SER C CA 1
ATOM 9429 C C . SER C 1 244 ? 28.304 3.536 17.091 1.00 69.03 236 SER C C 1
ATOM 9430 O O . SER C 1 244 ? 27.322 2.794 17.214 1.00 64.45 236 SER C O 1
ATOM 9433 N N . ASN C 1 245 ? 28.422 4.700 17.720 1.00 73.66 237 ASN C N 1
ATOM 9434 C CA . ASN C 1 245 ? 27.379 5.261 18.574 1.00 75.98 237 ASN C CA 1
ATOM 9435 C C . ASN C 1 245 ? 26.842 6.498 17.856 1.00 74.26 237 ASN C C 1
ATOM 9436 O O . ASN C 1 245 ? 27.279 7.625 18.103 1.00 76.65 237 ASN C O 1
ATOM 9441 N N . THR C 1 246 ? 25.901 6.272 16.945 1.00 67.00 238 THR C N 1
ATOM 9442 C CA . THR C 1 246 ? 25.303 7.322 16.138 1.00 65.76 238 THR C CA 1
ATOM 9443 C C . THR C 1 246 ? 23.787 7.202 16.211 1.00 61.35 238 THR C C 1
ATOM 9444 O O . THR C 1 246 ? 23.244 6.185 16.653 1.00 51.40 238 THR C O 1
ATOM 9448 N N . THR C 1 247 ? 23.098 8.257 15.763 1.00 62.32 239 THR C N 1
ATOM 9449 C CA . THR C 1 247 ? 21.638 8.306 15.834 1.00 57.53 239 THR C CA 1
ATOM 9450 C C . THR C 1 247 ? 20.954 7.332 14.865 1.00 50.87 239 THR C C 1
ATOM 9451 O O . THR C 1 247 ? 19.716 7.271 14.848 1.00 37.76 239 THR C O 1
ATOM 9455 N N . ARG C 1 248 ? 21.714 6.558 14.076 1.00 51.85 240 ARG C N 1
ATOM 9456 C CA . ARG C 1 248 ? 21.105 5.690 13.075 1.00 46.89 240 ARG C CA 1
ATOM 9457 C C . ARG C 1 248 ? 21.700 4.282 13.036 1.00 50.70 240 ARG C C 1
ATOM 9458 O O . ARG C 1 248 ? 21.432 3.544 12.075 1.00 47.52 240 ARG C O 1
ATOM 9460 N N . HIS C 1 249 ? 22.465 3.872 14.063 1.00 56.32 241 HIS C N 1
ATOM 9461 C CA . HIS C 1 249 ? 23.189 2.596 14.051 1.00 56.25 241 HIS C CA 1
ATOM 9462 C C . HIS C 1 249 ? 22.850 1.739 15.268 1.00 41.75 241 HIS C C 1
ATOM 9463 O O . HIS C 1 249 ? 23.183 2.093 16.399 1.00 47.04 241 HIS C O 1
ATOM 9470 N N . LEU C 1 250 ? 22.232 0.592 15.027 1.00 27.65 242 LEU C N 1
ATOM 9471 C CA . LEU C 1 250 ? 21.947 -0.404 16.046 1.00 27.36 242 LEU C CA 1
ATOM 9472 C C . LEU C 1 250 ? 22.951 -1.536 15.914 1.00 25.52 242 LEU C C 1
ATOM 9473 O O . LEU C 1 250 ? 23.470 -1.786 14.826 1.00 21.91 242 LEU C O 1
ATOM 9478 N N . ALA C 1 251 ? 23.211 -2.231 17.022 1.00 24.83 243 ALA C N 1
ATOM 9479 C CA . ALA C 1 251 ? 23.995 -3.466 16.970 1.00 23.17 243 ALA C CA 1
ATOM 9480 C C . ALA C 1 251 ? 23.156 -4.687 16.623 1.00 21.93 243 ALA C C 1
ATOM 9481 O O . ALA C 1 251 ? 23.707 -5.699 16.174 1.00 21.44 243 ALA C O 1
ATOM 9483 N N . GLU C 1 252 ? 21.845 -4.623 16.848 1.00 20.54 244 GLU C N 1
ATOM 9484 C CA . GLU C 1 252 ? 20.899 -5.685 16.549 1.00 20.97 244 GLU C CA 1
ATOM 9485 C C . GLU C 1 252 ? 19.773 -5.042 15.754 1.00 21.70 244 GLU C C 1
ATOM 9486 O O . GLU C 1 252 ? 19.207 -4.042 16.201 1.00 22.02 244 GLU C O 1
ATOM 9492 N N . PHE C 1 253 ? 19.460 -5.593 14.582 1.00 17.32 245 PHE C N 1
ATOM 9493 C CA . PHE C 1 253 ? 18.443 -4.980 13.740 1.00 18.51 245 PHE C CA 1
ATOM 9494 C C . PHE C 1 253 ? 17.926 -6.020 12.764 1.00 24.66 245 PHE C C 1
ATOM 9495 O O . PHE C 1 253 ? 18.531 -7.077 12.575 1.00 26.56 245 PHE C O 1
ATOM 9503 N N . TRP C 1 254 ? 16.786 -5.714 12.157 1.00 20.72 246 TRP C N 1
ATOM 9504 C CA . TRP C 1 254 ? 16.064 -6.693 11.366 1.00 14.60 246 TRP C CA 1
ATOM 9505 C C . TRP C 1 254 ? 16.274 -6.402 9.892 1.00 20.66 246 TRP C C 1
ATOM 9506 O O . TRP C 1 254 ? 16.154 -5.250 9.456 1.00 21.67 246 TRP C O 1
ATOM 9517 N N . MET C 1 255 ? 16.616 -7.449 9.138 1.00 23.29 247 MET C N 1
ATOM 9518 C CA . MET C 1 255 ? 16.877 -7.362 7.709 1.00 17.93 247 MET C CA 1
ATOM 9519 C C . MET C 1 255 ? 15.893 -8.236 6.954 1.00 21.36 247 MET C C 1
ATOM 9520 O O . MET C 1 255 ? 15.605 -9.365 7.370 1.00 26.00 247 MET C O 1
ATOM 9525 N N . VAL C 1 256 ? 15.400 -7.716 5.831 1.00 20.29 248 VAL C N 1
ATOM 9526 C CA . VAL C 1 256 ? 14.515 -8.437 4.922 1.00 26.92 248 VAL C CA 1
ATOM 9527 C C . VAL C 1 256 ? 15.277 -8.612 3.620 1.00 26.53 248 VAL C C 1
ATOM 9528 O O . VAL C 1 256 ? 15.668 -7.622 2.990 1.00 25.72 248 VAL C O 1
ATOM 9532 N N . GLU C 1 257 ? 15.500 -9.860 3.216 1.00 24.81 249 GLU C N 1
ATOM 9533 C CA . GLU C 1 257 ? 16.458 -10.166 2.156 1.00 19.85 249 GLU C CA 1
ATOM 9534 C C . GLU C 1 257 ? 15.844 -11.155 1.168 1.00 18.95 249 GLU C C 1
ATOM 9535 O O . GLU C 1 257 ? 15.988 -12.377 1.317 1.00 23.93 249 GLU C O 1
ATOM 9541 N N . PRO C 1 258 ? 15.140 -10.659 0.150 1.00 18.94 250 PRO C N 1
ATOM 9542 C CA . PRO C 1 258 ? 14.687 -11.533 -0.935 1.00 20.57 250 PRO C CA 1
ATOM 9543 C C . PRO C 1 258 ? 15.845 -11.969 -1.814 1.00 21.73 250 PRO C C 1
ATOM 9544 O O . PRO C 1 258 ? 16.828 -11.246 -1.984 1.00 20.58 250 PRO C O 1
ATOM 9548 N N . GLU C 1 259 ? 15.712 -13.175 -2.378 1.00 20.54 251 GLU C N 1
ATOM 9549 C CA . GLU C 1 259 ? 16.627 -13.701 -3.387 1.00 21.58 251 GLU C CA 1
ATOM 9550 C C . GLU C 1 259 ? 15.790 -14.404 -4.448 1.00 22.49 251 GLU C C 1
ATOM 9551 O O . GLU C 1 259 ? 14.875 -15.159 -4.108 1.00 20.47 251 GLU C O 1
ATOM 9557 N N . VAL C 1 260 ? 16.100 -14.168 -5.721 1.00 20.61 252 VAL C N 1
ATOM 9558 C CA . VAL C 1 260 ? 15.258 -14.641 -6.822 1.00 26.68 252 VAL C CA 1
ATOM 9559 C C . VAL C 1 260 ? 16.124 -15.287 -7.888 1.00 22.68 252 VAL C C 1
ATOM 9560 O O . VAL C 1 260 ? 16.963 -14.618 -8.498 1.00 23.38 252 VAL C O 1
ATOM 9564 N N . ALA C 1 261 ? 15.863 -16.556 -8.174 1.00 22.04 253 ALA C N 1
ATOM 9565 C CA . ALA C 1 261 ? 16.529 -17.200 -9.292 1.00 25.50 253 ALA C CA 1
ATOM 9566 C C . ALA C 1 261 ? 15.998 -16.632 -10.603 1.00 29.14 253 ALA C C 1
ATOM 9567 O O . ALA C 1 261 ? 14.807 -16.333 -10.728 1.00 27.32 253 ALA C O 1
ATOM 9569 N N . PHE C 1 262 ? 16.893 -16.465 -11.573 1.00 27.06 254 PHE C N 1
ATOM 9570 C CA . PHE C 1 262 ? 16.635 -15.983 -12.934 1.00 28.69 254 PHE C CA 1
ATOM 9571 C C . PHE C 1 262 ? 16.386 -14.474 -13.005 1.00 30.05 254 PHE C C 1
ATOM 9572 O O . PHE C 1 262 ? 16.115 -13.975 -14.090 1.00 32.56 254 PHE C O 1
ATOM 9580 N N . ASN C 1 263 ? 16.494 -13.737 -11.900 1.00 26.94 255 ASN C N 1
ATOM 9581 C CA . ASN C 1 263 ? 16.504 -12.276 -11.925 1.00 25.75 255 ASN C CA 1
ATOM 9582 C C . ASN C 1 263 ? 17.920 -11.766 -12.167 1.00 32.53 255 ASN C C 1
ATOM 9583 O O . ASN C 1 263 ? 18.867 -12.215 -11.504 1.00 25.91 255 ASN C O 1
ATOM 9588 N N . ASN C 1 264 ? 18.064 -10.840 -13.121 1.00 29.20 256 ASN C N 1
ATOM 9589 C CA . ASN C 1 264 ? 19.311 -10.110 -13.290 1.00 30.01 256 ASN C CA 1
ATOM 9590 C C . ASN C 1 264 ? 19.213 -8.786 -12.527 1.00 34.47 256 ASN C C 1
ATOM 9591 O O . ASN C 1 264 ? 18.267 -8.552 -11.764 1.00 24.62 256 ASN C O 1
ATOM 9596 N N . LEU C 1 265 ? 20.189 -7.900 -12.736 1.00 25.98 257 LEU C N 1
ATOM 9597 C CA . LEU C 1 265 ? 20.239 -6.672 -11.945 1.00 28.23 257 LEU C CA 1
ATOM 9598 C C . LEU C 1 265 ? 19.035 -5.782 -12.225 1.00 26.29 257 LEU C C 1
ATOM 9599 O O . LEU C 1 265 ? 18.452 -5.209 -11.300 1.00 24.93 257 LEU C O 1
ATOM 9604 N N . GLU C 1 266 ? 18.655 -5.642 -13.493 1.00 29.83 258 GLU C N 1
ATOM 9605 C CA . GLU C 1 266 ? 17.489 -4.827 -13.821 1.00 27.87 258 GLU C CA 1
ATOM 9606 C C . GLU C 1 266 ? 16.227 -5.373 -13.161 1.00 30.35 258 GLU C C 1
ATOM 9607 O O . GLU C 1 266 ? 15.421 -4.603 -12.620 1.00 25.70 258 GLU C O 1
ATOM 9613 N N . ASP C 1 267 ? 16.031 -6.699 -13.215 1.00 31.84 259 ASP C N 1
ATOM 9614 C CA . ASP C 1 267 ? 14.941 -7.346 -12.482 1.00 31.61 259 ASP C CA 1
ATOM 9615 C C . ASP C 1 267 ? 15.015 -7.044 -10.992 1.00 27.65 259 ASP C C 1
ATOM 9616 O O . ASP C 1 267 ? 13.991 -6.801 -10.342 1.00 27.46 259 ASP C O 1
ATOM 9621 N N . ASN C 1 268 ? 16.216 -7.105 -10.421 1.00 30.04 260 ASN C N 1
ATOM 9622 C CA . ASN C 1 268 ? 16.380 -6.853 -8.992 1.00 25.16 260 ASN C CA 1
ATOM 9623 C C . ASN C 1 268 ? 15.946 -5.433 -8.627 1.00 27.36 260 ASN C C 1
ATOM 9624 O O . ASN C 1 268 ? 15.288 -5.219 -7.602 1.00 25.44 260 ASN C O 1
ATOM 9629 N N . ILE C 1 269 ? 16.289 -4.449 -9.462 1.00 25.89 261 ILE C N 1
ATOM 9630 C CA . ILE C 1 269 ? 15.878 -3.077 -9.183 1.00 24.37 261 ILE C CA 1
ATOM 9631 C C . ILE C 1 269 ? 14.372 -2.933 -9.344 1.00 26.36 261 ILE C C 1
ATOM 9632 O O . ILE C 1 269 ? 13.711 -2.277 -8.529 1.00 26.85 261 ILE C O 1
ATOM 9637 N N . ASP C 1 270 ? 13.807 -3.538 -10.396 1.00 25.77 262 ASP C N 1
ATOM 9638 C CA . ASP C 1 270 ? 12.356 -3.508 -10.576 1.00 27.82 262 ASP C CA 1
ATOM 9639 C C . ASP C 1 270 ? 11.667 -4.031 -9.333 1.00 25.50 262 ASP C C 1
ATOM 9640 O O . ASP C 1 270 ? 10.696 -3.446 -8.843 1.00 22.95 262 ASP C O 1
ATOM 9645 N N . LEU C 1 271 ? 12.162 -5.156 -8.819 1.00 24.05 263 LEU C N 1
ATOM 9646 C CA . LEU C 1 271 ? 11.579 -5.758 -7.634 1.00 22.23 263 LEU C CA 1
ATOM 9647 C C . LEU C 1 271 ? 11.664 -4.812 -6.446 1.00 25.32 263 LEU C C 1
ATOM 9648 O O . LEU C 1 271 ? 10.686 -4.648 -5.707 1.00 24.12 263 LEU C O 1
ATOM 9653 N N . ALA C 1 272 ? 12.817 -4.160 -6.263 1.00 25.03 264 ALA C N 1
ATOM 9654 C CA . ALA C 1 272 ? 12.993 -3.270 -5.115 1.00 26.96 264 ALA C CA 1
ATOM 9655 C C . ALA C 1 272 ? 12.057 -2.070 -5.199 1.00 25.35 264 ALA C C 1
ATOM 9656 O O . ALA C 1 272 ? 11.478 -1.643 -4.188 1.00 24.11 264 ALA C O 1
ATOM 9658 N N . GLU C 1 273 ? 11.898 -1.517 -6.395 1.00 24.77 265 GLU C N 1
ATOM 9659 C CA . GLU C 1 273 ? 10.998 -0.386 -6.580 1.00 22.59 265 GLU C CA 1
ATOM 9660 C C . GLU C 1 273 ? 9.548 -0.793 -6.321 1.00 25.15 265 GLU C C 1
ATOM 9661 O O . GLU C 1 273 ? 8.829 -0.122 -5.564 1.00 23.96 265 GLU C O 1
ATOM 9667 N N . ASP C 1 274 ? 9.107 -1.901 -6.943 1.00 22.64 266 ASP C N 1
ATOM 9668 C CA . ASP C 1 274 ? 7.761 -2.422 -6.711 1.00 21.91 266 ASP C CA 1
ATOM 9669 C C . ASP C 1 274 ? 7.527 -2.713 -5.239 1.00 25.85 266 ASP C C 1
ATOM 9670 O O . ASP C 1 274 ? 6.449 -2.430 -4.700 1.00 21.80 266 ASP C O 1
ATOM 9675 N N . PHE C 1 275 ? 8.517 -3.329 -4.592 1.00 26.86 267 PHE C N 1
ATOM 9676 C CA . PHE C 1 275 ? 8.428 -3.674 -3.177 1.00 23.88 267 PHE C CA 1
ATOM 9677 C C . PHE C 1 275 ? 8.234 -2.431 -2.312 1.00 24.80 267 PHE C C 1
ATOM 9678 O O . PHE C 1 275 ? 7.331 -2.372 -1.464 1.00 23.70 267 PHE C O 1
ATOM 9686 N N . LEU C 1 276 ? 9.101 -1.437 -2.485 1.00 19.56 268 LEU C N 1
ATOM 9687 C CA . LEU C 1 276 ? 9.014 -0.254 -1.638 1.00 22.67 268 LEU C CA 1
ATOM 9688 C C . LEU C 1 276 ? 7.698 0.481 -1.865 1.00 24.67 268 LEU C C 1
ATOM 9689 O O . LEU C 1 276 ? 7.062 0.961 -0.913 1.00 20.05 268 LEU C O 1
ATOM 9694 N N . LYS C 1 277 ? 7.263 0.557 -3.119 1.00 21.98 269 LYS C N 1
ATOM 9695 C CA . LYS C 1 277 ? 6.052 1.310 -3.427 1.00 23.02 269 LYS C CA 1
ATOM 9696 C C . LYS C 1 277 ? 4.806 0.634 -2.860 1.00 23.34 269 LYS C C 1
ATOM 9697 O O . LYS C 1 277 ? 3.890 1.310 -2.370 1.00 23.54 269 LYS C O 1
ATOM 9703 N N . TYR C 1 278 ? 4.762 -0.696 -2.923 1.00 25.39 270 TYR C N 1
ATOM 9704 C CA . TYR C 1 278 ? 3.664 -1.467 -2.351 1.00 27.97 270 TYR C CA 1
ATOM 9705 C C . TYR C 1 278 ? 3.592 -1.302 -0.840 1.00 25.00 270 TYR C C 1
ATOM 9706 O O . TYR C 1 278 ? 2.508 -1.112 -0.276 1.00 24.29 270 TYR C O 1
ATOM 9715 N N . VAL C 1 279 ? 4.736 -1.410 -0.162 1.00 20.98 271 VAL C N 1
ATOM 9716 C CA . VAL C 1 279 ? 4.749 -1.361 1.296 1.00 20.27 271 VAL C CA 1
ATOM 9717 C C . VAL C 1 279 ? 4.340 0.020 1.786 1.00 21.03 271 VAL C C 1
ATOM 9718 O O . VAL C 1 279 ? 3.562 0.153 2.739 1.00 23.20 271 VAL C O 1
ATOM 9722 N N . ILE C 1 280 ? 4.861 1.065 1.151 1.00 23.03 272 ILE C N 1
ATOM 9723 C CA . ILE C 1 280 ? 4.534 2.419 1.577 1.00 22.84 272 ILE C CA 1
ATOM 9724 C C . ILE C 1 280 ? 3.068 2.709 1.328 1.00 22.78 272 ILE C C 1
ATOM 9725 O O . ILE C 1 280 ? 2.396 3.319 2.170 1.00 23.10 272 ILE C O 1
ATOM 9730 N N . GLN C 1 281 ? 2.540 2.252 0.182 1.00 19.97 273 GLN C N 1
ATOM 9731 C CA . GLN C 1 281 ? 1.119 2.423 -0.093 1.00 22.70 273 GLN C CA 1
ATOM 9732 C C . GLN C 1 281 ? 0.259 1.661 0.912 1.00 26.54 273 GLN C C 1
ATOM 9733 O O . GLN C 1 281 ? -0.816 2.138 1.300 1.00 27.30 273 GLN C O 1
ATOM 9739 N N . TYR C 1 282 ? 0.693 0.461 1.319 1.00 22.64 274 TYR C N 1
ATOM 9740 C CA . TYR C 1 282 ? -0.063 -0.291 2.319 1.00 23.31 274 TYR C CA 1
ATOM 9741 C C . TYR C 1 282 ? -0.201 0.528 3.594 1.00 23.09 274 TYR C C 1
ATOM 9742 O O . TYR C 1 282 ? -1.279 0.601 4.194 1.00 21.83 274 TYR C O 1
ATOM 9751 N N . VAL C 1 283 ? 0.898 1.142 4.025 1.00 25.25 275 VAL C N 1
ATOM 9752 C CA . VAL C 1 283 ? 0.892 1.951 5.242 1.00 24.22 275 VAL C CA 1
ATOM 9753 C C . VAL C 1 283 ? -0.013 3.163 5.075 1.00 25.37 275 VAL C C 1
ATOM 9754 O O . VAL C 1 283 ? -0.795 3.501 5.975 1.00 26.63 275 VAL C O 1
ATOM 9758 N N . LEU C 1 284 ? 0.063 3.829 3.918 1.00 23.05 276 LEU C N 1
ATOM 9759 C CA . LEU C 1 284 ? -0.873 4.913 3.628 1.00 26.63 276 LEU C CA 1
ATOM 9760 C C . LEU C 1 284 ? -2.323 4.446 3.710 1.00 25.76 276 LEU C C 1
ATOM 9761 O O . LEU C 1 284 ? -3.200 5.198 4.155 1.00 27.74 276 LEU C O 1
ATOM 9766 N N . ASP C 1 285 ? -2.601 3.212 3.279 1.00 24.17 277 ASP C N 1
ATOM 9767 C CA . ASP C 1 285 ? -3.981 2.733 3.273 1.00 27.34 277 ASP C CA 1
ATOM 9768 C C . ASP C 1 285 ? -4.453 2.295 4.659 1.00 27.13 277 ASP C C 1
ATOM 9769 O O . ASP C 1 285 ? -5.608 2.537 5.027 1.00 29.08 277 ASP C O 1
ATOM 9774 N N . LYS C 1 286 ? -3.589 1.640 5.431 1.00 21.55 278 LYS C N 1
ATOM 9775 C CA . LYS C 1 286 ? -3.985 0.956 6.656 1.00 25.13 278 LYS C CA 1
ATOM 9776 C C . LYS C 1 286 ? -3.692 1.741 7.932 1.00 31.28 278 LYS C C 1
ATOM 9777 O O . LYS C 1 286 ? -4.182 1.357 9.003 1.00 34.24 278 LYS C O 1
ATOM 9783 N N . CYS C 1 287 ? -2.910 2.811 7.863 1.00 26.06 279 CYS C N 1
ATOM 9784 C CA . CYS C 1 287 ? -2.450 3.511 9.056 1.00 23.54 279 CYS C CA 1
ATOM 9785 C C . CYS C 1 287 ? -2.845 4.988 9.038 1.00 27.97 279 CYS C C 1
ATOM 9786 O O . CYS C 1 287 ? -2.081 5.851 9.476 1.00 23.83 279 CYS C O 1
ATOM 9789 N N . LYS C 1 288 ? -4.054 5.301 8.567 1.00 25.55 280 LYS C N 1
ATOM 9790 C CA . LYS C 1 288 ? -4.424 6.703 8.357 1.00 25.70 280 LYS C CA 1
ATOM 9791 C C . LYS C 1 288 ? -4.350 7.513 9.648 1.00 27.29 280 LYS C C 1
ATOM 9792 O O . LYS C 1 288 ? -3.732 8.584 9.684 1.00 24.26 280 LYS C O 1
ATOM 9798 N N . ASP C 1 289 ? -4.969 7.021 10.728 1.00 24.95 281 ASP C N 1
ATOM 9799 C CA . ASP C 1 289 ? -5.005 7.816 11.960 1.00 24.42 281 ASP C CA 1
ATOM 9800 C C . ASP C 1 289 ? -3.618 7.947 12.578 1.00 26.94 281 ASP C C 1
ATOM 9801 O O . ASP C 1 289 ? -3.254 9.011 13.095 1.00 27.86 281 ASP C O 1
ATOM 9806 N N . ASP C 1 290 ? -2.837 6.872 12.559 1.00 24.84 282 ASP C N 1
ATOM 9807 C CA . ASP C 1 290 ? -1.504 6.941 13.145 1.00 23.42 282 ASP C CA 1
ATOM 9808 C C . ASP C 1 290 ? -0.598 7.861 12.334 1.00 28.01 282 ASP C C 1
ATOM 9809 O O . ASP C 1 290 ? 0.142 8.666 12.907 1.00 25.93 282 ASP C O 1
ATOM 9814 N N . LEU C 1 291 ? -0.654 7.760 10.999 1.00 24.64 283 LEU C N 1
ATOM 9815 C CA . LEU C 1 291 ? 0.139 8.631 10.132 1.00 28.59 283 LEU C CA 1
ATOM 9816 C C . LEU C 1 291 ? -0.287 10.088 10.257 1.00 25.80 283 LEU C C 1
ATOM 9817 O O . LEU C 1 291 ? 0.554 10.992 10.211 1.00 28.79 283 LEU C O 1
ATOM 9822 N N . GLU C 1 292 ? -1.592 10.346 10.373 1.00 26.79 284 GLU C N 1
ATOM 9823 C CA . GLU C 1 292 ? -2.020 11.725 10.549 1.00 29.99 284 GLU C CA 1
ATOM 9824 C C . GLU C 1 292 ? -1.391 12.315 11.798 1.00 29.54 284 GLU C C 1
ATOM 9825 O O . GLU C 1 292 ? -0.969 13.475 11.804 1.00 28.52 284 GLU C O 1
ATOM 9831 N N . PHE C 1 293 ? -1.325 11.529 12.873 1.00 26.84 285 PHE C N 1
ATOM 9832 C CA . PHE C 1 293 ? -0.675 12.005 14.087 1.00 28.74 285 PHE C CA 1
ATOM 9833 C C . PHE C 1 293 ? 0.815 12.205 13.858 1.00 25.06 285 PHE C C 1
ATOM 9834 O O . PHE C 1 293 ? 1.380 13.234 14.232 1.00 29.05 285 PHE C O 1
ATOM 9842 N N . LEU C 1 294 ? 1.475 11.213 13.263 1.00 28.44 286 LEU C N 1
ATOM 9843 C CA . LEU C 1 294 ? 2.909 11.330 13.032 1.00 21.72 286 LEU C CA 1
ATOM 9844 C C . LEU C 1 294 ? 3.226 12.455 12.060 1.00 25.53 286 LEU C C 1
ATOM 9845 O O . LEU C 1 294 ? 4.277 13.096 12.174 1.00 30.92 286 LEU C O 1
ATOM 9850 N N . ASP C 1 295 ? 2.331 12.697 11.100 1.00 25.57 287 ASP C N 1
ATOM 9851 C CA . ASP C 1 295 ? 2.506 13.781 10.132 1.00 27.14 287 ASP C CA 1
ATOM 9852 C C . ASP C 1 295 ? 2.444 15.145 10.815 1.00 28.10 287 ASP C C 1
ATOM 9853 O O . ASP C 1 295 ? 3.278 16.020 10.557 1.00 34.42 287 ASP C O 1
ATOM 9858 N N . LYS C 1 296 ? 1.467 15.341 11.701 1.00 27.08 288 LYS C N 1
ATOM 9859 C CA . LYS C 1 296 ? 1.399 16.585 12.458 1.00 29.99 288 LYS C CA 1
ATOM 9860 C C . LYS C 1 296 ? 2.620 16.753 13.350 1.00 32.97 288 LYS C C 1
ATOM 9861 O O . LYS C 1 296 ? 3.141 17.866 13.496 1.00 36.95 288 LYS C O 1
ATOM 9867 N N . ARG C 1 297 ? 3.084 15.656 13.967 1.00 29.42 289 ARG C N 1
ATOM 9868 C CA . ARG C 1 297 ? 4.257 15.719 14.836 1.00 31.71 289 ARG C CA 1
ATOM 9869 C C . ARG C 1 297 ? 5.492 16.147 14.053 1.00 33.61 289 ARG C C 1
ATOM 9870 O O . ARG C 1 297 ? 6.239 17.030 14.485 1.00 36.40 289 ARG C O 1
ATOM 9878 N N . PHE C 1 298 ? 5.729 15.512 12.903 1.00 30.19 290 PHE C N 1
ATOM 9879 C CA . PHE C 1 298 ? 6.836 15.905 12.036 1.00 29.15 290 PHE C CA 1
ATOM 9880 C C . PHE C 1 298 ? 6.751 17.381 11.667 1.00 31.18 290 PHE C C 1
ATOM 9881 O O . PHE C 1 298 ? 7.739 18.116 11.770 1.00 36.34 290 PHE C O 1
ATOM 9889 N N . ALA C 1 299 ? 5.568 17.833 11.240 1.00 30.65 291 ALA C N 1
ATOM 9890 C CA . ALA C 1 299 ? 5.400 19.217 10.817 1.00 34.16 291 ALA C CA 1
ATOM 9891 C C . ALA C 1 299 ? 5.711 20.179 11.952 1.00 40.46 291 ALA C C 1
ATOM 9892 O O . ALA C 1 299 ? 6.355 21.216 11.741 1.00 37.34 291 ALA C O 1
ATOM 9894 N N . GLU C 1 300 ? 5.272 19.851 13.168 1.00 32.77 292 GLU C N 1
ATOM 9895 C CA . GLU C 1 300 ? 5.545 20.748 14.281 1.00 38.30 292 GLU C CA 1
ATOM 9896 C C . GLU C 1 300 ? 7.025 20.742 14.630 1.00 42.55 292 GLU C C 1
ATOM 9897 O O . GLU C 1 300 ? 7.610 21.800 14.884 1.00 42.65 292 GLU C O 1
ATOM 9903 N N . GLU C 1 301 ? 7.656 19.565 14.613 1.00 41.00 293 GLU C N 1
ATOM 9904 C CA . GLU C 1 301 ? 9.094 19.504 14.845 1.00 50.97 293 GLU C CA 1
ATOM 9905 C C . GLU C 1 301 ? 9.863 20.294 13.793 1.00 56.79 293 GLU C C 1
ATOM 9906 O O . GLU C 1 301 ? 10.939 20.828 14.084 1.00 59.20 293 GLU C O 1
ATOM 9912 N N . GLN C 1 302 ? 9.327 20.398 12.574 1.00 56.10 294 GLN C N 1
ATOM 9913 C CA . GLN C 1 302 ? 10.032 21.138 11.534 1.00 54.44 294 GLN C CA 1
ATOM 9914 C C . GLN C 1 302 ? 10.037 22.631 11.813 1.00 62.54 294 GLN C C 1
ATOM 9915 O O . GLN C 1 302 ? 11.015 23.317 11.497 1.00 68.92 294 GLN C O 1
ATOM 9921 N N . LYS C 1 303 ? 8.967 23.149 12.412 1.00 60.62 295 LYS C N 1
ATOM 9922 C CA . LYS C 1 303 ? 8.882 24.577 12.662 1.00 64.13 295 LYS C CA 1
ATOM 9923 C C . LYS C 1 303 ? 9.850 25.036 13.743 1.00 70.95 295 LYS C C 1
ATOM 9924 O O . LYS C 1 303 ? 10.171 26.227 13.804 1.00 75.73 295 LYS C O 1
ATOM 9930 N N . GLN C 1 304 ? 10.337 24.121 14.580 1.00 73.97 296 GLN C N 1
ATOM 9931 C CA . GLN C 1 304 ? 11.364 24.446 15.562 1.00 77.36 296 GLN C CA 1
ATOM 9932 C C . GLN C 1 304 ? 12.759 24.526 14.953 1.00 79.68 296 GLN C C 1
ATOM 9933 O O . GLN C 1 304 ? 13.706 24.889 15.660 1.00 83.00 296 GLN C O 1
ATOM 9935 N N . LYS C 1 305 ? 12.911 24.197 13.676 1.00 76.31 297 LYS C N 1
ATOM 9936 C CA . LYS C 1 305 ? 14.187 24.307 12.989 1.00 75.44 297 LYS C CA 1
ATOM 9937 C C . LYS C 1 305 ? 14.273 25.634 12.246 1.00 79.91 297 LYS C C 1
ATOM 9938 O O . LYS C 1 305 ? 13.251 26.263 11.953 1.00 77.24 297 LYS C O 1
ATOM 9940 N N . PRO C 1 306 ? 15.482 26.108 11.950 1.00 84.54 298 PRO C N 1
ATOM 9941 C CA . PRO C 1 306 ? 15.614 27.289 11.092 1.00 84.96 298 PRO C CA 1
ATOM 9942 C C . PRO C 1 306 ? 15.278 26.943 9.649 1.00 85.98 298 PRO C C 1
ATOM 9943 O O . PRO C 1 306 ? 15.325 25.783 9.234 1.00 88.13 298 PRO C O 1
ATOM 9947 N N . GLU C 1 307 ? 14.946 27.985 8.882 1.00 84.51 299 GLU C N 1
ATOM 9948 C CA . GLU C 1 307 ? 14.384 27.797 7.545 1.00 86.34 299 GLU C CA 1
ATOM 9949 C C . GLU C 1 307 ? 15.228 26.854 6.694 1.00 89.07 299 GLU C C 1
ATOM 9950 O O . GLU C 1 307 ? 14.697 25.959 6.026 1.00 87.50 299 GLU C O 1
ATOM 9956 N N . LYS C 1 308 ? 16.550 27.031 6.719 1.00 92.56 300 LYS C N 1
ATOM 9957 C CA . LYS C 1 308 ? 17.427 26.244 5.858 1.00 94.22 300 LYS C CA 1
ATOM 9958 C C . LYS C 1 308 ? 17.431 24.762 6.212 1.00 93.37 300 LYS C C 1
ATOM 9959 O O . LYS C 1 308 ? 17.830 23.943 5.377 1.00 96.05 300 LYS C O 1
ATOM 9961 N N . GLU C 1 309 ? 16.998 24.396 7.415 1.00 90.21 301 GLU C N 1
ATOM 9962 C CA . GLU C 1 309 ? 17.057 23.012 7.865 1.00 87.47 301 GLU C CA 1
ATOM 9963 C C . GLU C 1 309 ? 15.722 22.282 7.752 1.00 81.00 301 GLU C C 1
ATOM 9964 O O . GLU C 1 309 ? 15.672 21.073 7.995 1.00 83.25 301 GLU C O 1
ATOM 9966 N N . ARG C 1 310 ? 14.649 22.975 7.382 1.00 71.59 302 ARG C N 1
ATOM 9967 C CA . ARG C 1 310 ? 13.328 22.363 7.341 1.00 63.48 302 ARG C CA 1
ATOM 9968 C C . ARG C 1 310 ? 13.149 21.544 6.071 1.00 63.84 302 ARG C C 1
ATOM 9969 O O . ARG C 1 310 ? 13.574 21.952 4.987 1.00 72.46 302 ARG C O 1
ATOM 9977 N N . ALA C 1 311 ? 12.518 20.379 6.213 1.00 56.37 303 ALA C N 1
ATOM 9978 C CA . ALA C 1 311 ? 12.255 19.526 5.063 1.00 48.46 303 ALA C CA 1
ATOM 9979 C C . ALA C 1 311 ? 11.286 20.204 4.106 1.00 45.96 303 ALA C C 1
ATOM 9980 O O . ALA C 1 311 ? 10.409 20.969 4.512 1.00 48.30 303 ALA C O 1
ATOM 9982 N N . LYS C 1 312 ? 11.445 19.903 2.815 1.00 52.14 304 LYS C N 1
ATOM 9983 C CA . LYS C 1 312 ? 10.559 20.491 1.815 1.00 49.81 304 LYS C CA 1
ATOM 9984 C C . LYS C 1 312 ? 9.171 19.862 1.846 1.00 45.33 304 LYS C C 1
ATOM 9985 O O . LYS C 1 312 ? 8.182 20.532 1.533 1.00 45.45 304 LYS C O 1
ATOM 9987 N N . GLU C 1 313 ? 9.064 18.597 2.233 1.00 35.07 305 GLU C N 1
ATOM 9988 C CA . GLU C 1 313 ? 7.786 17.903 2.221 1.00 36.09 305 GLU C CA 1
ATOM 9989 C C . GLU C 1 313 ? 7.404 17.476 3.631 1.00 34.54 305 GLU C C 1
ATOM 9990 O O . GLU C 1 313 ? 8.268 17.131 4.440 1.00 31.17 305 GLU C O 1
ATOM 9996 N N . GLY C 1 314 ? 6.097 17.483 3.913 1.00 31.86 306 GLY C N 1
ATOM 9997 C CA . GLY C 1 314 ? 5.584 16.812 5.090 1.00 30.27 306 GLY C CA 1
ATOM 9998 C C . GLY C 1 314 ? 5.652 15.302 4.941 1.00 33.00 306 GLY C C 1
ATOM 9999 O O . GLY C 1 314 ? 5.972 14.767 3.876 1.00 33.83 306 GLY C O 1
ATOM 10000 N N . LEU C 1 315 ? 5.349 14.591 6.034 1.00 24.41 307 LEU C N 1
ATOM 10001 C CA . LEU C 1 315 ? 5.548 13.141 6.041 1.00 25.18 307 LEU C CA 1
ATOM 10002 C C . LEU C 1 315 ? 4.656 12.426 5.020 1.00 27.25 307 LEU C C 1
ATOM 10003 O O . LEU C 1 315 ? 5.142 11.661 4.173 1.00 27.56 307 LEU C O 1
ATOM 10008 N N . ILE C 1 316 ? 3.337 12.606 5.124 1.00 31.54 308 ILE C N 1
ATOM 10009 C CA . ILE C 1 316 ? 2.433 11.881 4.229 1.00 30.65 308 ILE C CA 1
ATOM 10010 C C . ILE C 1 316 ? 2.693 12.284 2.783 1.00 33.36 308 ILE C C 1
ATOM 10011 O O . ILE C 1 316 ? 2.678 11.446 1.869 1.00 31.97 308 ILE C O 1
ATOM 10016 N N . GLU C 1 317 ? 2.976 13.566 2.563 1.00 34.70 309 GLU C N 1
ATOM 10017 C CA . GLU C 1 317 ? 3.312 14.046 1.228 1.00 36.52 309 GLU C CA 1
ATOM 10018 C C . GLU C 1 317 ? 4.570 13.369 0.688 1.00 34.01 309 GLU C C 1
ATOM 10019 O O . GLU C 1 317 ? 4.613 12.972 -0.482 1.00 33.24 309 GLU C O 1
ATOM 10025 N N . LYS C 1 318 ? 5.601 13.218 1.521 1.00 29.02 310 LYS C N 1
ATOM 10026 C CA . LYS C 1 318 ? 6.803 12.490 1.097 1.00 28.58 310 LYS C CA 1
ATOM 10027 C C . LYS C 1 318 ? 6.468 11.054 0.703 1.00 25.91 310 LYS C C 1
ATOM 10028 O O . LYS C 1 318 ? 6.896 10.568 -0.348 1.00 30.23 310 LYS C O 1
ATOM 10034 N N . LEU C 1 319 ? 5.691 10.363 1.533 1.00 25.72 311 LEU C N 1
ATOM 10035 C CA . LEU C 1 319 ? 5.352 8.975 1.235 1.00 23.94 311 LEU C CA 1
ATOM 10036 C C . LEU C 1 319 ? 4.558 8.865 -0.066 1.00 31.37 311 LEU C C 1
ATOM 10037 O O . LEU C 1 319 ? 4.857 8.022 -0.923 1.00 30.26 311 LEU C O 1
ATOM 10042 N N . GLU C 1 320 ? 3.553 9.727 -0.244 1.00 27.06 312 GLU C N 1
ATOM 10043 C CA . GLU C 1 320 ? 2.754 9.655 -1.460 1.00 32.14 312 GLU C CA 1
ATOM 10044 C C . GLU C 1 320 ? 3.597 9.959 -2.691 1.00 30.38 312 GLU C C 1
ATOM 10045 O O . GLU C 1 320 ? 3.378 9.376 -3.761 1.00 28.05 312 GLU C O 1
ATOM 10051 N N . ASN C 1 321 ? 4.593 10.826 -2.553 1.00 30.19 313 ASN C N 1
ATOM 10052 C CA . ASN C 1 321 ? 5.411 11.152 -3.711 1.00 30.39 313 ASN C CA 1
ATOM 10053 C C . ASN C 1 321 ? 6.421 10.056 -4.023 1.00 31.93 313 ASN C C 1
ATOM 10054 O O . ASN C 1 321 ? 6.770 9.860 -5.192 1.00 29.18 313 ASN C O 1
ATOM 10059 N N . VAL C 1 322 ? 6.882 9.319 -3.011 1.00 26.92 314 VAL C N 1
ATOM 10060 C CA . VAL C 1 322 ? 7.721 8.163 -3.286 1.00 27.40 314 VAL C CA 1
ATOM 10061 C C . VAL C 1 322 ? 6.917 7.095 -4.026 1.00 27.63 314 VAL C C 1
ATOM 10062 O O . VAL C 1 322 ? 7.425 6.453 -4.951 1.00 30.97 314 VAL C O 1
ATOM 10066 N N . VAL C 1 323 ? 5.646 6.905 -3.656 1.00 24.73 315 VAL C N 1
ATOM 10067 C CA . VAL C 1 323 ? 4.811 5.959 -4.397 1.00 27.63 315 VAL C CA 1
ATOM 10068 C C . VAL C 1 323 ? 4.625 6.427 -5.837 1.00 26.53 315 VAL C C 1
ATOM 10069 O O . VAL C 1 323 ? 4.695 5.622 -6.775 1.00 33.64 315 VAL C O 1
ATOM 10073 N N . ALA C 1 324 ? 4.481 7.740 -6.048 1.00 32.07 316 ALA C N 1
ATOM 10074 C CA . ALA C 1 324 ? 4.139 8.242 -7.375 1.00 30.30 316 ALA C CA 1
ATOM 10075 C C . ALA C 1 324 ? 5.340 8.306 -8.319 1.00 33.91 316 ALA C C 1
ATOM 10076 O O . ALA C 1 324 ? 5.213 7.964 -9.500 1.00 34.04 316 ALA C O 1
ATOM 10078 N N . LYS C 1 325 ? 6.506 8.743 -7.843 1.00 29.68 317 LYS C N 1
ATOM 10079 C CA . LYS C 1 325 ? 7.614 9.043 -8.748 1.00 32.01 317 LYS C CA 1
ATOM 10080 C C . LYS C 1 325 ? 8.361 7.784 -9.172 1.00 30.76 317 LYS C C 1
ATOM 10081 O O . LYS C 1 325 ? 8.706 6.937 -8.339 1.00 26.16 317 LYS C O 1
ATOM 10087 N N . ARG C 1 326 ? 8.646 7.672 -10.468 1.00 29.68 318 ARG C N 1
ATOM 10088 C CA . ARG C 1 326 ? 9.535 6.605 -10.913 1.00 34.29 318 ARG C CA 1
ATOM 10089 C C . ARG C 1 326 ? 10.915 6.845 -10.326 1.00 33.54 318 ARG C C 1
ATOM 10090 O O . ARG C 1 326 ? 11.409 7.969 -10.326 1.00 31.52 318 ARG C O 1
ATOM 10098 N N . PHE C 1 327 ? 11.531 5.794 -9.792 1.00 34.11 319 PHE C N 1
ATOM 10099 C CA . PHE C 1 327 ? 12.876 5.958 -9.260 1.00 30.09 319 PHE C CA 1
ATOM 10100 C C . PHE C 1 327 ? 13.840 6.318 -10.387 1.00 33.71 319 PHE C C 1
ATOM 10101 O O . PHE C 1 327 ? 13.726 5.819 -11.509 1.00 34.44 319 PHE C O 1
ATOM 10109 N N . LYS C 1 328 ? 14.766 7.229 -10.105 1.00 32.22 320 LYS C N 1
ATOM 10110 C CA . LYS C 1 328 ? 15.795 7.579 -11.077 1.00 29.87 320 LYS C CA 1
ATOM 10111 C C . LYS C 1 328 ? 16.912 6.545 -11.011 1.00 38.98 320 LYS C C 1
ATOM 10112 O O . LYS C 1 328 ? 17.405 6.230 -9.923 1.00 41.73 320 LYS C O 1
ATOM 10118 N N . ARG C 1 329 ? 17.283 5.977 -12.165 1.00 32.75 321 ARG C N 1
ATOM 10119 C CA . ARG C 1 329 ? 18.306 4.933 -12.224 1.00 35.92 321 ARG C CA 1
ATOM 10120 C C . ARG C 1 329 ? 19.571 5.531 -12.831 1.00 37.01 321 ARG C C 1
ATOM 10121 O O . ARG C 1 329 ? 19.595 5.871 -14.018 1.00 35.23 321 ARG C O 1
ATOM 10129 N N . VAL C 1 330 ? 20.617 5.660 -12.012 1.00 34.89 322 VAL C N 1
ATOM 10130 C CA . VAL C 1 330 ? 21.843 6.359 -12.386 1.00 33.76 322 VAL C CA 1
ATOM 10131 C C . VAL C 1 330 ? 23.025 5.485 -12.015 1.00 31.62 322 VAL C C 1
ATOM 10132 O O . VAL C 1 330 ? 23.059 4.914 -10.919 1.00 31.38 322 VAL C O 1
ATOM 10136 N N . SER C 1 331 ? 24.001 5.382 -12.916 1.00 30.74 323 SER C N 1
ATOM 10137 C CA . SER C 1 331 ? 25.170 4.578 -12.585 1.00 34.15 323 SER C CA 1
ATOM 10138 C C . SER C 1 331 ? 26.049 5.292 -11.561 1.00 35.70 323 SER C C 1
ATOM 10139 O O . SER C 1 331 ? 26.040 6.525 -11.438 1.00 28.98 323 SER C O 1
ATOM 10142 N N . TYR C 1 332 ? 26.824 4.485 -10.831 1.00 36.13 324 TYR C N 1
ATOM 10143 C CA . TYR C 1 332 ? 27.856 5.017 -9.942 1.00 34.39 324 TYR C CA 1
ATOM 10144 C C . TYR C 1 332 ? 28.752 6.013 -10.666 1.00 34.70 324 TYR C C 1
ATOM 10145 O O . TYR C 1 332 ? 29.087 7.076 -10.123 1.00 34.91 324 TYR C O 1
ATOM 10154 N N . THR C 1 333 ? 29.154 5.687 -11.896 1.00 36.34 325 THR C N 1
ATOM 10155 C CA . THR C 1 333 ? 30.082 6.550 -12.624 1.00 35.60 325 THR C CA 1
ATOM 10156 C C . THR C 1 333 ? 29.438 7.879 -12.993 1.00 34.83 325 THR C C 1
ATOM 10157 O O . THR C 1 333 ? 30.085 8.931 -12.904 1.00 38.76 325 THR C O 1
ATOM 10161 N N . GLU C 1 334 ? 28.169 7.869 -13.400 1.00 34.40 326 GLU C N 1
ATOM 10162 C CA . GLU C 1 334 ? 27.506 9.151 -13.622 1.00 38.15 326 GLU C CA 1
ATOM 10163 C C . GLU C 1 334 ? 27.326 9.911 -12.310 1.00 38.14 326 GLU C C 1
ATOM 10164 O O . GLU C 1 334 ? 27.427 11.144 -12.290 1.00 38.05 326 GLU C O 1
ATOM 10170 N N . ALA C 1 335 ? 27.078 9.198 -11.208 1.00 35.36 327 ALA C N 1
ATOM 10171 C CA . ALA C 1 335 ? 26.920 9.859 -9.915 1.00 33.10 327 ALA C CA 1
ATOM 10172 C C . ALA C 1 335 ? 28.190 10.603 -9.521 1.00 34.42 327 ALA C C 1
ATOM 10173 O O . ALA C 1 335 ? 28.138 11.771 -9.115 1.00 38.13 327 ALA C O 1
ATOM 10175 N N . ILE C 1 336 ? 29.340 9.935 -9.639 1.00 34.76 328 ILE C N 1
ATOM 10176 C CA . ILE C 1 336 ? 30.620 10.549 -9.282 1.00 38.39 328 ILE C CA 1
ATOM 10177 C C . ILE C 1 336 ? 30.838 11.826 -10.083 1.00 40.57 328 ILE C C 1
ATOM 10178 O O . ILE C 1 336 ? 31.227 12.870 -9.540 1.00 43.47 328 ILE C O 1
ATOM 10183 N N . ASP C 1 337 ? 30.591 11.759 -11.391 1.00 40.76 329 ASP C N 1
ATOM 10184 C CA A ASP C 1 337 ? 30.724 12.943 -12.234 0.52 43.41 329 ASP C CA 1
ATOM 10185 C CA B ASP C 1 337 ? 30.729 12.944 -12.229 0.48 43.39 329 ASP C CA 1
ATOM 10186 C C . ASP C 1 337 ? 29.849 14.081 -11.722 1.00 37.01 329 ASP C C 1
ATOM 10187 O O . ASP C 1 337 ? 30.306 15.219 -11.589 1.00 37.89 329 ASP C O 1
ATOM 10196 N N . ILE C 1 338 ? 28.579 13.792 -11.438 1.00 35.45 330 ILE C N 1
ATOM 10197 C CA . ILE C 1 338 ? 27.682 14.832 -10.939 1.00 39.36 330 ILE C CA 1
ATOM 10198 C C . ILE C 1 338 ? 28.238 15.452 -9.665 1.00 38.44 330 ILE C C 1
ATOM 10199 O O . ILE C 1 338 ? 28.259 16.681 -9.511 1.00 40.57 330 ILE C O 1
ATOM 10204 N N . LEU C 1 339 ? 28.722 14.616 -8.744 1.00 39.12 331 LEU C N 1
ATOM 10205 C CA . LEU C 1 339 ? 29.205 15.124 -7.461 1.00 41.53 331 LEU C CA 1
ATOM 10206 C C . LEU C 1 339 ? 30.497 15.920 -7.615 1.00 40.80 331 LEU C C 1
ATOM 10207 O O . LEU C 1 339 ? 30.652 16.977 -6.991 1.00 40.05 331 LEU C O 1
ATOM 10212 N N . LEU C 1 340 ? 31.447 15.428 -8.418 1.00 46.36 332 LEU C N 1
ATOM 10213 C CA . LEU C 1 340 ? 32.701 16.163 -8.605 1.00 48.64 332 LEU C CA 1
ATOM 10214 C C . LEU C 1 340 ? 32.448 17.552 -9.172 1.00 50.91 332 LEU C C 1
ATOM 10215 O O . LEU C 1 340 ? 33.094 18.527 -8.771 1.00 42.48 332 LEU C O 1
ATOM 10220 N N . ASN C 1 341 ? 31.498 17.664 -10.092 1.00 48.10 333 ASN C N 1
ATOM 10221 C CA . ASN C 1 341 ? 31.269 18.902 -10.815 1.00 45.93 333 ASN C CA 1
ATOM 10222 C C . ASN C 1 341 ? 30.234 19.804 -10.159 1.00 41.22 333 ASN C C 1
ATOM 10223 O O . ASN C 1 341 ? 30.043 20.932 -10.618 1.00 42.70 333 ASN C O 1
ATOM 10228 N N . SER C 1 342 ? 29.576 19.351 -9.099 1.00 40.11 334 SER C N 1
ATOM 10229 C CA . SER C 1 342 ? 28.566 20.174 -8.451 1.00 43.81 334 SER C CA 1
ATOM 10230 C C . SER C 1 342 ? 29.190 21.421 -7.837 1.00 43.47 334 SER C C 1
ATOM 10231 O O . SER C 1 342 ? 30.343 21.414 -7.393 1.00 47.37 334 SER C O 1
ATOM 10234 N N . LYS C 1 343 ? 28.413 22.507 -7.825 1.00 43.49 335 LYS C N 1
ATOM 10235 C CA . LYS C 1 343 ? 28.856 23.710 -7.135 1.00 49.51 335 LYS C CA 1
ATOM 10236 C C . LYS C 1 343 ? 29.061 23.441 -5.654 1.00 43.02 335 LYS C C 1
ATOM 10237 O O . LYS C 1 343 ? 29.921 24.062 -5.029 1.00 44.32 335 LYS C O 1
ATOM 10239 N N . GLU C 1 344 ? 28.297 22.509 -5.080 1.00 42.30 336 GLU C N 1
ATOM 10240 C CA . GLU C 1 344 ? 28.483 22.168 -3.674 1.00 44.43 336 GLU C CA 1
ATOM 10241 C C . GLU C 1 344 ? 29.896 21.668 -3.410 1.00 50.16 336 GLU C C 1
ATOM 10242 O O . GLU C 1 344 ? 30.504 22.018 -2.390 1.00 51.28 336 GLU C O 1
ATOM 10248 N N . ASN C 1 345 ? 30.443 20.869 -4.328 1.00 41.89 337 ASN C N 1
ATOM 10249 C CA . ASN C 1 345 ? 31.810 20.373 -4.178 1.00 50.46 337 ASN C CA 1
ATOM 10250 C C . ASN C 1 345 ? 32.839 21.458 -4.473 1.00 47.33 337 ASN C C 1
ATOM 10251 O O . ASN C 1 345 ? 33.809 21.626 -3.726 1.00 49.08 337 ASN C O 1
ATOM 10256 N N . LYS C 1 346 ? 32.649 22.201 -5.561 1.00 45.08 338 LYS C N 1
ATOM 10257 C CA . LYS C 1 346 ? 33.694 23.112 -6.004 1.00 46.97 338 LYS C CA 1
ATOM 10258 C C . LYS C 1 346 ? 33.769 24.369 -5.147 1.00 59.43 338 LYS C C 1
ATOM 10259 O O . LYS C 1 346 ? 34.844 24.970 -5.036 1.00 56.91 338 LYS C O 1
ATOM 10265 N N . LYS C 1 347 ? 32.663 24.776 -4.526 1.00 47.55 339 LYS C N 1
ATOM 10266 C CA . LYS C 1 347 ? 32.656 25.944 -3.659 1.00 51.15 339 LYS C C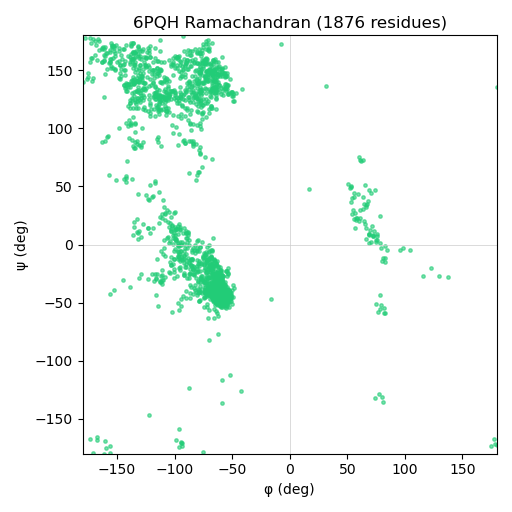A 1
ATOM 10267 C C . LYS C 1 347 ? 32.670 25.565 -2.180 1.00 50.19 339 LYS C C 1
ATOM 10268 O O . LYS C 1 347 ? 32.388 26.411 -1.325 1.00 50.44 339 LYS C O 1
ATOM 10274 N N . GLY C 1 348 ? 33.005 24.318 -1.866 1.00 51.81 340 GLY C N 1
ATOM 10275 C CA . GLY C 1 348 ? 33.188 23.912 -0.479 1.00 55.60 340 GLY C CA 1
ATOM 10276 C C . GLY C 1 348 ? 31.945 23.992 0.380 1.00 55.17 340 GLY C C 1
ATOM 10277 O O . GLY C 1 348 ? 32.017 24.426 1.536 1.00 54.27 340 GLY C O 1
ATOM 10278 N N . LYS C 1 349 ? 30.799 23.590 -0.158 1.00 51.36 341 LYS C N 1
ATOM 10279 C CA . LYS C 1 349 ? 29.592 23.544 0.651 1.00 52.92 341 LYS C CA 1
ATOM 10280 C C . LYS C 1 349 ? 29.388 22.182 1.294 1.00 50.97 341 LYS C C 1
ATOM 10281 O O . LYS C 1 349 ? 28.756 22.093 2.350 1.00 53.04 341 LYS C O 1
ATOM 10287 N N . PHE C 1 350 ? 29.924 21.124 0.694 1.00 51.61 342 PHE C N 1
ATOM 10288 C CA . PHE C 1 350 ? 29.926 19.816 1.335 1.00 49.25 342 PHE C CA 1
ATOM 10289 C C . PHE C 1 350 ? 30.850 19.828 2.550 1.00 50.67 342 PHE C C 1
ATOM 10290 O O . PHE C 1 350 ? 31.872 20.509 2.566 1.00 46.34 342 PHE C O 1
ATOM 10298 N N . VAL C 1 351 ? 30.491 19.049 3.571 1.00 56.35 343 VAL C N 1
ATOM 10299 C CA . VAL C 1 351 ? 31.428 18.823 4.666 1.00 60.39 343 VAL C CA 1
ATOM 10300 C C . VAL C 1 351 ? 32.570 17.929 4.204 1.00 59.69 343 VAL C C 1
ATOM 10301 O O . VAL C 1 351 ? 33.735 18.158 4.548 1.00 60.43 343 VAL C O 1
ATOM 10305 N N . TYR C 1 352 ? 32.258 16.897 3.406 1.00 55.85 344 TYR C N 1
ATOM 10306 C CA . TYR C 1 352 ? 33.280 15.970 2.954 1.00 55.91 344 TYR C CA 1
ATOM 10307 C C . TYR C 1 352 ? 33.613 16.210 1.491 1.00 59.77 344 TYR C C 1
ATOM 10308 O O . TYR C 1 352 ? 32.707 16.402 0.673 1.00 63.95 344 TYR C O 1
ATOM 10317 N N . PRO C 1 353 ? 34.890 16.213 1.129 1.00 62.76 345 PRO C N 1
ATOM 10318 C CA . PRO C 1 353 ? 35.248 16.410 -0.275 1.00 66.56 345 PRO C CA 1
ATOM 10319 C C . PRO C 1 353 ? 34.812 15.216 -1.106 1.00 62.83 345 PRO C C 1
ATOM 10320 O O . PRO C 1 353 ? 34.624 14.103 -0.606 1.00 58.24 345 PRO C O 1
ATOM 10324 N N . VAL C 1 354 ? 34.623 15.464 -2.396 1.00 59.02 346 VAL C N 1
ATOM 10325 C CA . VAL C 1 354 ? 34.237 14.404 -3.315 1.00 55.27 346 VAL C CA 1
ATOM 10326 C C . VAL C 1 354 ? 35.514 13.767 -3.843 1.00 54.94 346 VAL C C 1
ATOM 10327 O O . VAL C 1 354 ? 36.304 14.416 -4.532 1.00 52.92 346 VAL C O 1
ATOM 10331 N N . GLU C 1 355 ? 35.714 12.493 -3.512 1.00 59.03 347 GLU C N 1
ATOM 10332 C CA . GLU C 1 355 ? 36.896 11.760 -3.933 1.00 62.73 347 GLU C CA 1
ATOM 10333 C C . GLU C 1 355 ? 36.738 11.276 -5.372 1.00 63.46 347 GLU C C 1
ATOM 10334 O O . GLU C 1 355 ? 35.640 11.247 -5.932 1.00 69.08 347 GLU C O 1
ATOM 10340 N N . LYS C 1 356 ? 37.859 10.882 -5.968 1.00 58.85 348 LYS C N 1
ATOM 10341 C CA . LYS C 1 356 ? 37.868 10.424 -7.347 1.00 53.66 348 LYS C CA 1
ATOM 10342 C C . LYS C 1 356 ? 37.166 9.073 -7.480 1.00 53.12 348 LYS C C 1
ATOM 10343 O O . LYS C 1 356 ? 36.893 8.373 -6.499 1.00 51.48 348 LYS C O 1
ATOM 10345 N N . TRP C 1 357 ? 36.879 8.715 -8.730 1.00 49.29 349 TRP C N 1
ATOM 10346 C CA . TRP C 1 357 ? 36.230 7.452 -9.042 1.00 41.73 349 TRP C CA 1
ATOM 10347 C C . TRP C 1 357 ? 36.928 6.300 -8.331 1.00 44.68 349 TRP C C 1
ATOM 10348 O O . TRP C 1 357 ? 38.149 6.151 -8.411 1.00 47.24 349 TRP C O 1
ATOM 10359 N N . GLY C 1 358 ? 36.150 5.501 -7.610 1.00 42.91 350 GLY C N 1
ATOM 10360 C CA . GLY C 1 358 ? 36.715 4.363 -6.916 1.00 40.92 350 GLY C CA 1
ATOM 10361 C C . GLY C 1 358 ? 36.312 4.317 -5.462 1.00 41.18 350 GLY C C 1
ATOM 10362 O O . GLY C 1 358 ? 36.253 3.241 -4.866 1.00 42.29 350 GLY C O 1
ATOM 10363 N N . ALA C 1 359 ? 36.027 5.472 -4.878 1.00 42.21 351 ALA C N 1
ATOM 10364 C CA . ALA C 1 359 ? 35.651 5.531 -3.474 1.00 46.97 351 ALA C CA 1
ATOM 10365 C C . ALA C 1 359 ? 34.152 5.312 -3.304 1.00 45.44 351 ALA C C 1
ATOM 10366 O O . ALA C 1 359 ? 33.359 5.511 -4.227 1.00 46.99 351 ALA C O 1
ATOM 10368 N N . ASP C 1 360 ? 33.772 4.892 -2.100 1.00 41.17 352 ASP C N 1
ATOM 10369 C CA . ASP C 1 360 ? 32.364 4.800 -1.757 1.00 44.04 352 ASP C CA 1
ATOM 10370 C C . ASP C 1 360 ? 31.772 6.194 -1.573 1.00 42.47 352 ASP C C 1
ATOM 10371 O O . ASP C 1 360 ? 32.482 7.178 -1.351 1.00 47.11 352 ASP C O 1
ATOM 10376 N N . LEU C 1 361 ? 30.450 6.277 -1.671 1.00 40.89 353 LEU C N 1
ATOM 10377 C CA . LEU C 1 361 ? 29.791 7.566 -1.546 1.00 42.73 353 LEU C CA 1
ATOM 10378 C C . LEU C 1 361 ? 29.536 7.898 -0.086 1.00 44.31 353 LEU C C 1
ATOM 10379 O O . LEU C 1 361 ? 29.110 7.043 0.696 1.00 41.55 353 LEU C O 1
ATOM 10384 N N . GLN C 1 362 ? 29.809 9.146 0.279 1.00 48.14 354 GLN C N 1
ATOM 10385 C CA . GLN C 1 362 ? 29.426 9.638 1.591 1.00 51.25 354 GLN C CA 1
ATOM 10386 C C . GLN C 1 362 ? 27.915 9.802 1.665 1.00 47.53 354 GLN C C 1
ATOM 10387 O O . GLN C 1 362 ? 27.254 10.128 0.675 1.00 41.09 354 GLN C O 1
ATOM 10393 N N . SER C 1 363 ? 27.368 9.565 2.858 1.00 43.66 355 SER C N 1
ATOM 10394 C CA . SER C 1 363 ? 25.934 9.733 3.053 1.00 41.67 355 SER C CA 1
ATOM 10395 C C . SER C 1 363 ? 25.487 11.128 2.649 1.00 38.89 355 SER C C 1
ATOM 10396 O O . SER C 1 363 ? 24.406 11.301 2.071 1.00 40.81 355 SER C O 1
ATOM 10399 N N . GLU C 1 364 ? 26.315 12.136 2.940 1.00 33.03 356 GLU C N 1
ATOM 10400 C CA . GLU C 1 364 ? 25.981 13.507 2.583 1.00 34.61 356 GLU C CA 1
ATOM 10401 C C . GLU C 1 364 ? 25.839 13.665 1.076 1.00 40.35 356 GLU C C 1
ATOM 10402 O O . GLU C 1 364 ? 24.984 14.420 0.598 1.00 43.34 356 GLU C O 1
ATOM 10408 N N . HIS C 1 365 ? 26.676 12.965 0.311 1.00 41.18 357 HIS C N 1
ATOM 10409 C CA . HIS C 1 365 ? 26.593 13.030 -1.144 1.00 40.25 357 HIS C CA 1
ATOM 10410 C C . HIS C 1 365 ? 25.388 12.258 -1.661 1.00 41.04 357 HIS C C 1
ATOM 10411 O O . HIS C 1 365 ? 24.725 12.686 -2.617 1.00 36.94 357 HIS C O 1
ATOM 10418 N N . GLU C 1 366 ? 25.105 11.105 -1.055 1.00 33.52 358 GLU C N 1
ATOM 10419 C CA . GLU C 1 366 ? 23.911 10.360 -1.424 1.00 31.56 358 GLU C CA 1
ATOM 10420 C C . GLU C 1 366 ? 22.658 11.203 -1.216 1.00 37.24 358 GLU C C 1
ATOM 10421 O O . GLU C 1 366 ? 21.770 11.225 -2.078 1.00 40.19 358 GLU C O 1
ATOM 10427 N N . ARG C 1 367 ? 22.577 11.915 -0.084 1.00 35.73 359 ARG C N 1
ATOM 10428 C CA . ARG C 1 367 ? 21.416 12.763 0.186 1.00 35.78 359 ARG C CA 1
ATOM 10429 C C . ARG C 1 367 ? 21.331 13.910 -0.807 1.00 38.83 359 ARG C C 1
ATOM 10430 O O . ARG C 1 367 ? 20.230 14.309 -1.219 1.00 38.00 359 ARG C O 1
ATOM 10438 N N . TYR C 1 368 ? 22.481 14.468 -1.187 1.00 36.43 360 TYR C N 1
ATOM 10439 C CA . TYR C 1 368 ? 22.485 15.542 -2.171 1.00 35.80 360 TYR C CA 1
ATOM 10440 C C . TYR C 1 368 ? 21.825 15.094 -3.474 1.00 31.57 360 TYR C C 1
ATOM 10441 O O . TYR C 1 368 ? 20.978 15.803 -4.032 1.00 34.30 360 TYR C O 1
ATOM 10450 N N . LEU C 1 369 ? 22.206 13.918 -3.978 1.00 31.94 361 LEU C N 1
ATOM 10451 C CA . LEU C 1 369 ? 21.628 13.431 -5.230 1.00 31.65 361 LEU C CA 1
ATOM 10452 C C . LEU C 1 369 ? 20.111 13.275 -5.120 1.00 32.36 361 LEU C C 1
ATOM 10453 O O . LEU C 1 369 ? 19.367 13.711 -6.008 1.00 37.61 361 LEU C O 1
ATOM 10458 N N . VAL C 1 370 ? 19.633 12.689 -4.019 1.00 31.75 362 VAL C N 1
ATOM 10459 C CA . VAL C 1 370 ? 18.201 12.427 -3.863 1.00 31.22 362 VAL C CA 1
ATOM 10460 C C . VAL C 1 370 ? 17.430 13.725 -3.635 1.00 36.09 362 VAL C C 1
ATOM 10461 O O . VAL C 1 370 ? 16.415 13.986 -4.290 1.00 34.43 362 VAL C O 1
ATOM 10465 N N . GLU C 1 371 ? 17.877 14.538 -2.679 1.00 35.48 363 GLU C N 1
ATOM 10466 C CA . GLU C 1 371 ? 17.076 15.649 -2.181 1.00 39.40 363 GLU C CA 1
ATOM 10467 C C . GLU C 1 371 ? 17.239 16.905 -3.025 1.00 42.80 363 GLU C C 1
ATOM 10468 O O . GLU C 1 371 ? 16.275 17.652 -3.220 1.00 43.31 363 GLU C O 1
ATOM 10474 N N . LYS C 1 372 ? 18.444 17.160 -3.524 1.00 39.52 364 LYS C N 1
ATOM 10475 C CA . LYS C 1 372 ? 18.726 18.380 -4.268 1.00 45.95 364 LYS C CA 1
ATOM 10476 C C . LYS C 1 372 ? 18.759 18.133 -5.770 1.00 44.03 364 LYS C C 1
ATOM 10477 O O . LYS C 1 372 ? 18.001 18.746 -6.526 1.00 49.26 364 LYS C O 1
ATOM 10483 N N . HIS C 1 373 ? 19.628 17.237 -6.223 1.00 33.91 365 HIS C N 1
ATOM 10484 C CA . HIS C 1 373 ? 19.888 17.163 -7.650 1.00 40.64 365 HIS C CA 1
ATOM 10485 C C . HIS C 1 373 ? 18.705 16.561 -8.401 1.00 41.37 365 HIS C C 1
ATOM 10486 O O . HIS C 1 373 ? 18.183 17.169 -9.340 1.00 42.15 365 HIS C O 1
ATOM 10493 N N . PHE C 1 374 ? 18.251 15.377 -7.994 1.00 38.24 366 PHE C N 1
ATOM 10494 C CA . PHE C 1 374 ? 17.170 14.721 -8.717 1.00 37.82 366 PHE C CA 1
ATOM 10495 C C . PHE C 1 374 ? 15.791 14.964 -8.117 1.00 37.63 366 PHE C C 1
ATOM 10496 O O . PHE C 1 374 ? 14.795 14.775 -8.822 1.00 42.65 366 PHE C O 1
ATOM 10504 N N . GLU C 1 375 ? 15.705 15.365 -6.848 1.00 34.32 367 GLU C N 1
ATOM 10505 C CA . GLU C 1 375 ? 14.423 15.553 -6.157 1.00 34.74 367 GLU C CA 1
ATOM 10506 C C . GLU C 1 375 ? 13.531 14.327 -6.328 1.00 37.33 367 GLU C C 1
ATOM 10507 O O . GLU C 1 375 ? 12.365 14.418 -6.721 1.00 33.90 367 GLU C O 1
ATOM 10513 N N . CYS C 1 376 ? 14.090 13.164 -6.005 1.00 34.81 368 CYS C N 1
ATOM 10514 C CA . CYS C 1 376 ? 13.487 11.912 -6.437 1.00 34.53 368 CYS C CA 1
ATOM 10515 C C . CYS C 1 376 ? 14.333 10.763 -5.912 1.00 34.34 368 CYS C C 1
ATOM 10516 O O . CYS C 1 376 ? 15.566 10.862 -5.913 1.00 32.82 368 CYS C O 1
ATOM 10519 N N . PRO C 1 377 ? 13.729 9.671 -5.450 1.00 27.33 369 PRO C N 1
ATOM 10520 C CA . PRO C 1 377 ? 14.538 8.520 -5.038 1.00 27.24 369 PRO C CA 1
ATOM 10521 C C . PRO C 1 377 ? 15.458 8.085 -6.170 1.00 30.84 369 PRO C C 1
ATOM 10522 O O . PRO C 1 377 ? 15.109 8.177 -7.355 1.00 31.80 369 PRO C O 1
ATOM 10526 N N . VAL C 1 378 ? 16.654 7.625 -5.800 1.00 27.91 370 VAL C N 1
ATOM 10527 C CA . VAL C 1 378 ? 17.696 7.298 -6.765 1.00 28.30 370 VAL C CA 1
ATOM 10528 C C . VAL C 1 378 ? 18.188 5.876 -6.535 1.00 31.23 370 VAL C C 1
ATOM 10529 O O . VAL C 1 378 ? 18.449 5.475 -5.396 1.00 28.30 370 VAL C O 1
ATOM 10533 N N . VAL C 1 379 ? 18.318 5.116 -7.621 1.00 26.41 371 VAL C N 1
ATOM 10534 C CA . VAL C 1 379 ? 18.959 3.810 -7.589 1.00 29.24 371 VAL C CA 1
ATOM 10535 C C . VAL C 1 379 ? 20.303 3.972 -8.279 1.00 32.31 371 VAL C C 1
ATOM 10536 O O . VAL C 1 379 ? 20.361 4.280 -9.476 1.00 34.63 371 VAL C O 1
ATOM 10540 N N . LEU C 1 380 ? 21.381 3.804 -7.517 1.00 26.15 372 LEU C N 1
ATOM 10541 C CA . LEU C 1 380 ? 22.728 3.799 -8.060 1.00 29.58 372 LEU C CA 1
ATOM 10542 C C . LEU C 1 380 ? 23.133 2.362 -8.343 1.00 29.20 372 LEU C C 1
ATOM 10543 O O . LEU C 1 380 ? 22.760 1.456 -7.601 1.00 30.94 372 LEU C O 1
ATOM 10548 N N . PHE C 1 381 ? 23.900 2.159 -9.412 1.00 33.97 373 PHE C N 1
ATOM 10549 C CA . PHE C 1 381 ? 24.256 0.804 -9.804 1.00 35.17 373 PHE C CA 1
ATOM 10550 C C . PHE C 1 381 ? 25.600 0.807 -10.524 1.00 30.17 373 PHE C C 1
ATOM 10551 O O . PHE C 1 381 ? 26.073 1.843 -10.991 1.00 31.06 373 PHE C O 1
ATOM 10559 N N . ASP C 1 382 ? 26.200 -0.385 -10.606 1.00 36.31 374 ASP C N 1
ATOM 10560 C CA . ASP C 1 382 ? 27.488 -0.643 -11.266 1.00 36.96 374 ASP C CA 1
ATOM 10561 C C . ASP C 1 382 ? 28.631 0.105 -10.569 1.00 29.57 374 ASP C C 1
ATOM 10562 O O . ASP C 1 382 ? 29.205 1.062 -11.093 1.00 34.07 374 ASP C O 1
ATOM 10567 N N . TYR C 1 383 ? 28.981 -0.411 -9.356 1.00 29.16 375 TYR C N 1
ATOM 10568 C CA . TYR C 1 383 ? 29.989 0.132 -8.449 1.00 34.92 375 TYR C CA 1
ATOM 10569 C C . TYR C 1 383 ? 31.367 -0.443 -8.749 1.00 35.25 375 TYR C C 1
ATOM 10570 O O . TYR C 1 383 ? 31.481 -1.525 -9.327 1.00 33.85 375 TYR C O 1
ATOM 10579 N N . PRO C 1 384 ? 32.440 0.238 -8.331 1.00 34.67 376 PRO C N 1
ATOM 10580 C CA . PRO C 1 384 ? 33.783 -0.315 -8.545 1.00 33.07 376 PRO C CA 1
ATOM 10581 C C . PRO C 1 384 ? 33.947 -1.635 -7.808 1.00 36.67 376 PRO C C 1
ATOM 10582 O O . PRO C 1 384 ? 33.495 -1.794 -6.673 1.00 37.29 376 PRO C O 1
ATOM 10586 N N . ALA C 1 385 ? 34.619 -2.578 -8.468 1.00 35.34 377 ALA C N 1
ATOM 10587 C CA . ALA C 1 385 ? 34.675 -3.946 -7.964 1.00 37.96 377 ALA C CA 1
ATOM 10588 C C . ALA C 1 385 ? 35.286 -4.009 -6.569 1.00 34.12 377 ALA C C 1
ATOM 10589 O O . ALA C 1 385 ? 34.773 -4.713 -5.693 1.00 37.96 377 ALA C O 1
ATOM 10591 N N . GLU C 1 386 ? 36.357 -3.251 -6.335 1.00 36.62 378 GLU C N 1
ATOM 10592 C CA . GLU C 1 386 ? 37.159 -3.385 -5.124 1.00 43.56 378 GLU C CA 1
ATOM 10593 C C . GLU C 1 386 ? 36.482 -2.846 -3.870 1.00 43.98 378 GLU C C 1
ATOM 10594 O O . GLU C 1 386 ? 37.011 -3.059 -2.776 1.00 51.75 378 GLU C O 1
ATOM 10600 N N . ILE C 1 387 ? 35.345 -2.165 -3.970 1.00 39.80 379 ILE C N 1
ATOM 10601 C CA . ILE C 1 387 ? 34.675 -1.674 -2.770 1.00 37.09 379 ILE C CA 1
ATOM 10602 C C . ILE C 1 387 ? 33.330 -2.373 -2.546 1.00 36.30 379 ILE C C 1
ATOM 10603 O O . ILE C 1 387 ? 32.491 -1.876 -1.797 1.00 38.49 379 ILE C O 1
ATOM 10608 N N . LYS C 1 388 ? 33.114 -3.528 -3.170 1.00 33.04 380 LYS C N 1
ATOM 10609 C CA . LYS C 1 388 ? 31.890 -4.286 -2.964 1.00 32.45 380 LYS C CA 1
ATOM 10610 C C . LYS C 1 388 ? 32.231 -5.739 -2.648 1.00 34.24 380 LYS C C 1
ATOM 10611 O O . LYS C 1 388 ? 33.334 -6.215 -2.920 1.00 38.78 380 LYS C O 1
ATOM 10617 N N . ALA C 1 389 ? 31.262 -6.447 -2.082 1.00 29.20 381 ALA C N 1
ATOM 10618 C CA . ALA C 1 389 ? 31.520 -7.785 -1.574 1.00 33.98 381 ALA C CA 1
ATOM 10619 C C . ALA C 1 389 ? 31.890 -8.754 -2.705 1.00 34.58 381 ALA C C 1
ATOM 10620 O O . ALA C 1 389 ? 31.582 -8.534 -3.885 1.00 27.55 381 ALA C O 1
ATOM 10622 N N . PHE C 1 390 ? 32.553 -9.856 -2.316 1.00 25.06 382 PHE C N 1
ATOM 10623 C CA . PHE C 1 390 ? 33.112 -10.795 -3.295 1.00 30.62 382 PHE C CA 1
ATOM 10624 C C . PHE C 1 390 ? 32.041 -11.432 -4.187 1.00 28.50 382 PHE C C 1
ATOM 10625 O O . PHE C 1 390 ? 32.324 -11.793 -5.332 1.00 31.00 382 PHE C O 1
ATOM 10633 N N . TYR C 1 391 ? 30.827 -11.608 -3.679 1.00 27.52 383 TYR C N 1
ATOM 10634 C CA . TYR C 1 391 ? 29.796 -12.359 -4.392 1.00 26.39 383 TYR C CA 1
ATOM 10635 C C . TYR C 1 391 ? 29.131 -11.575 -5.511 1.00 27.68 383 TYR C C 1
ATOM 10636 O O . TYR C 1 391 ? 28.246 -12.119 -6.178 1.00 25.91 383 TYR C O 1
ATOM 10645 N N . MET C 1 392 ? 29.490 -10.312 -5.718 1.00 28.14 384 MET C N 1
ATOM 10646 C CA . MET C 1 392 ? 28.793 -9.502 -6.705 1.00 25.29 384 MET C CA 1
ATOM 10647 C C . MET C 1 392 ? 29.308 -9.798 -8.104 1.00 25.58 384 MET C C 1
ATOM 10648 O O . MET C 1 392 ? 30.513 -9.958 -8.323 1.00 25.67 384 MET C O 1
ATOM 10653 N N . ARG C 1 393 ? 28.379 -9.865 -9.050 1.00 22.35 385 ARG C N 1
ATOM 10654 C CA . ARG C 1 393 ? 28.719 -10.259 -10.410 1.00 25.40 385 ARG C CA 1
ATOM 10655 C C . ARG C 1 393 ? 29.638 -9.243 -11.074 1.00 29.75 385 ARG C C 1
ATOM 10656 O O . ARG C 1 393 ? 29.341 -8.048 -11.108 1.00 31.32 385 ARG C O 1
ATOM 10664 N N . LEU C 1 394 ? 30.724 -9.732 -11.657 1.00 26.93 386 LEU C N 1
ATOM 10665 C CA . LEU C 1 394 ? 31.652 -8.882 -12.390 1.00 28.42 386 LEU C CA 1
ATOM 10666 C C . LEU C 1 394 ? 31.061 -8.512 -13.744 1.00 32.02 386 LEU C C 1
ATOM 10667 O O . LEU C 1 394 ? 30.702 -9.396 -14.531 1.00 32.18 386 LEU C O 1
ATOM 10672 N N . ASN C 1 395 ? 30.979 -7.211 -14.021 1.00 30.42 387 ASN C N 1
ATOM 10673 C CA . ASN C 1 395 ? 30.420 -6.719 -15.270 1.00 34.18 387 ASN C CA 1
ATOM 10674 C C . ASN C 1 395 ? 31.416 -6.890 -16.416 1.00 34.72 387 ASN C C 1
ATOM 10675 O O . ASN C 1 395 ? 32.601 -7.162 -16.216 1.00 38.14 387 ASN C O 1
ATOM 10680 N N . GLU C 1 396 ? 30.911 -6.712 -17.637 1.00 43.42 388 GLU C N 1
ATOM 10681 C CA . GLU C 1 396 ? 31.729 -6.913 -18.830 1.00 49.16 388 GLU C CA 1
ATOM 10682 C C . GLU C 1 396 ? 32.890 -5.929 -18.907 1.00 48.47 388 GLU C C 1
ATOM 10683 O O . GLU C 1 396 ? 33.910 -6.226 -19.539 1.00 43.98 388 GLU C O 1
ATOM 10689 N N . ASP C 1 397 ? 32.761 -4.754 -18.287 1.00 41.81 389 ASP C N 1
ATOM 10690 C CA . ASP C 1 397 ? 33.858 -3.798 -18.335 1.00 40.95 389 ASP C CA 1
ATOM 10691 C C . ASP C 1 397 ? 35.061 -4.245 -17.512 1.00 40.89 389 ASP C C 1
ATOM 10692 O O . ASP C 1 397 ? 36.100 -3.584 -17.552 1.00 47.18 389 ASP C O 1
ATOM 10697 N N . ASN C 1 398 ? 34.955 -5.347 -16.778 1.00 40.95 390 ASN C N 1
ATOM 10698 C CA . ASN C 1 398 ? 35.998 -5.838 -15.884 1.00 47.22 390 ASN C CA 1
ATOM 10699 C C . ASN C 1 398 ? 36.411 -4.812 -14.844 1.00 48.72 390 ASN C C 1
ATOM 10700 O O . ASN C 1 398 ? 37.449 -4.982 -14.190 1.00 51.81 390 ASN C O 1
ATOM 10705 N N . LYS C 1 399 ? 35.626 -3.758 -14.663 1.00 43.51 391 LYS C N 1
ATOM 10706 C CA . LYS C 1 399 ? 35.917 -2.761 -13.650 1.00 44.18 391 LYS C CA 1
ATOM 10707 C C . LYS C 1 399 ? 34.840 -2.645 -12.582 1.00 41.83 391 LYS C C 1
ATOM 10708 O O . LYS C 1 399 ? 35.169 -2.334 -11.433 1.00 43.09 391 LYS C O 1
ATOM 10710 N N . THR C 1 400 ? 33.574 -2.896 -12.916 1.00 34.58 392 THR C N 1
ATOM 10711 C CA . THR C 1 400 ? 32.488 -2.745 -11.957 1.00 37.59 392 THR C CA 1
ATOM 10712 C C . THR C 1 400 ? 31.731 -4.054 -11.763 1.00 31.71 392 THR C C 1
ATOM 10713 O O . THR C 1 400 ? 31.803 -4.974 -12.580 1.00 34.55 392 THR C O 1
ATOM 10717 N N . VAL C 1 401 ? 30.993 -4.117 -10.660 1.00 28.92 393 VAL C N 1
ATOM 10718 C CA . VAL C 1 401 ? 30.137 -5.249 -10.349 1.00 29.83 393 VAL C CA 1
ATOM 10719 C C . VAL C 1 401 ? 28.690 -4.784 -10.344 1.00 33.96 393 VAL C C 1
ATOM 10720 O O . VAL C 1 401 ? 28.389 -3.595 -10.181 1.00 29.88 393 VAL C O 1
ATOM 10724 N N . ALA C 1 402 ? 27.784 -5.748 -10.525 1.00 31.36 394 ALA C N 1
ATOM 10725 C CA . ALA C 1 402 ? 26.353 -5.464 -10.647 1.00 29.63 394 ALA C CA 1
ATOM 10726 C C . ALA C 1 402 ? 25.714 -5.237 -9.271 1.00 27.81 394 ALA C C 1
ATOM 10727 O O . ALA C 1 402 ? 24.838 -5.971 -8.821 1.00 30.80 394 ALA C O 1
ATOM 10729 N N . ALA C 1 403 ? 26.184 -4.192 -8.598 1.00 32.75 395 ALA C N 1
ATOM 10730 C CA . ALA C 1 403 ? 25.612 -3.739 -7.341 1.00 31.79 395 ALA C CA 1
ATOM 10731 C C . ALA C 1 403 ? 24.527 -2.708 -7.606 1.00 31.01 395 ALA C C 1
ATOM 10732 O O . ALA C 1 403 ? 24.514 -2.048 -8.645 1.00 24.57 395 ALA C O 1
ATOM 10734 N N . MET C 1 404 ? 23.615 -2.566 -6.645 1.00 25.52 396 MET C N 1
ATOM 10735 C CA . MET C 1 404 ? 22.686 -1.443 -6.651 1.00 27.73 396 MET C CA 1
ATOM 10736 C C . MET C 1 404 ? 22.417 -0.971 -5.229 1.00 24.60 396 MET C C 1
ATOM 10737 O O . MET C 1 404 ? 22.443 -1.758 -4.276 1.00 25.97 396 MET C O 1
ATOM 10742 N N . ASP C 1 405 ? 22.130 0.322 -5.111 1.00 28.18 397 ASP C N 1
ATOM 10743 C CA . ASP C 1 405 ? 21.795 0.959 -3.840 1.00 24.17 397 ASP C CA 1
ATOM 10744 C C . ASP C 1 405 ? 20.629 1.892 -4.097 1.00 28.71 397 ASP C C 1
ATOM 10745 O O . ASP C 1 405 ? 20.719 2.766 -4.967 1.00 31.88 397 ASP C O 1
ATOM 10750 N N . VAL C 1 406 ? 19.541 1.706 -3.359 1.00 27.70 398 VAL C N 1
ATOM 10751 C CA . VAL C 1 406 ? 18.381 2.584 -3.448 1.00 24.73 398 VAL C CA 1
ATOM 10752 C C . VAL C 1 406 ? 18.499 3.659 -2.373 1.00 24.93 398 VAL C C 1
ATOM 10753 O O . VAL C 1 406 ? 18.609 3.345 -1.184 1.00 24.55 398 VAL C O 1
ATOM 10757 N N . LEU C 1 407 ? 18.420 4.923 -2.783 1.00 25.91 399 LEU C N 1
ATOM 10758 C CA . LEU C 1 407 ? 18.572 6.053 -1.880 1.00 26.12 399 LEU C CA 1
ATOM 10759 C C . LEU C 1 407 ? 17.267 6.825 -1.767 1.00 28.88 399 LEU C C 1
ATOM 10760 O O . LEU C 1 407 ? 16.629 7.131 -2.784 1.00 27.55 399 LEU C O 1
ATOM 10765 N N . PHE C 1 408 ? 16.879 7.134 -0.530 1.00 27.10 400 PHE C N 1
ATOM 10766 C CA . PHE C 1 408 ? 15.672 7.855 -0.137 1.00 25.90 400 PHE C CA 1
ATOM 10767 C C . PHE C 1 408 ? 16.060 9.177 0.519 1.00 25.92 400 PHE C C 1
ATOM 10768 O O . PHE C 1 408 ? 17.144 9.287 1.106 1.00 29.33 400 PHE C O 1
ATOM 10776 N N . PRO C 1 409 ? 15.209 10.195 0.441 1.00 27.03 401 PRO C N 1
ATOM 10777 C CA . PRO C 1 409 ? 15.528 11.459 1.116 1.00 28.85 401 PRO C CA 1
ATOM 10778 C C . PRO C 1 409 ? 15.541 11.277 2.629 1.00 29.10 401 PRO C C 1
ATOM 10779 O O . PRO C 1 409 ? 14.854 10.413 3.181 1.00 29.77 401 PRO C O 1
ATOM 10783 N N . GLY C 1 410 ? 16.367 12.077 3.297 1.00 28.46 402 GLY C N 1
ATOM 10784 C CA . GLY C 1 410 ? 16.472 12.002 4.742 1.00 28.96 402 GLY C CA 1
ATOM 10785 C C . GLY C 1 410 ? 17.280 10.819 5.248 1.00 34.30 402 GLY C C 1
ATOM 10786 O O . GLY C 1 410 ? 18.279 11.009 5.937 1.00 34.58 402 GLY C O 1
ATOM 10787 N N . ILE C 1 411 ? 16.892 9.591 4.899 1.00 34.29 403 ILE C N 1
ATOM 10788 C CA . ILE C 1 411 ? 17.592 8.428 5.439 1.00 36.57 403 ILE C CA 1
ATOM 10789 C C . ILE C 1 411 ? 18.762 7.958 4.581 1.00 36.80 403 ILE C C 1
ATOM 10790 O O . ILE C 1 411 ? 19.635 7.243 5.092 1.00 42.56 403 ILE C O 1
ATOM 10795 N N . GLY C 1 412 ? 18.812 8.332 3.305 1.00 34.34 404 GLY C N 1
ATOM 10796 C CA . GLY C 1 412 ? 19.870 7.830 2.433 1.00 34.27 404 GLY C CA 1
ATOM 10797 C C . GLY C 1 412 ? 19.554 6.424 1.948 1.00 36.51 404 GLY C C 1
ATOM 10798 O O . GLY C 1 412 ? 18.437 6.150 1.489 1.00 30.49 404 GLY C O 1
ATOM 10799 N N . GLU C 1 413 ? 20.531 5.520 2.062 1.00 36.31 405 GLU C N 1
ATOM 10800 C CA . GLU C 1 413 ? 20.351 4.155 1.573 1.00 39.22 405 GLU C CA 1
ATOM 10801 C C . GLU C 1 413 ? 19.258 3.418 2.344 1.00 36.56 405 GLU C C 1
ATOM 10802 O O . GLU C 1 413 ? 19.298 3.315 3.574 1.00 37.54 405 GLU C O 1
ATOM 10808 N N . ILE C 1 414 ? 18.282 2.891 1.607 1.00 29.57 406 ILE C N 1
ATOM 10809 C CA . ILE C 1 414 ? 17.213 2.102 2.189 1.00 24.40 406 ILE C CA 1
ATOM 10810 C C . ILE C 1 414 ? 17.308 0.628 1.791 1.00 23.85 406 ILE C C 1
ATOM 10811 O O . ILE C 1 414 ? 16.859 -0.239 2.548 1.00 23.81 406 ILE C O 1
ATOM 10816 N N . ILE C 1 415 ? 17.908 0.318 0.649 1.00 25.72 407 ILE C N 1
ATOM 10817 C CA . ILE C 1 415 ? 18.043 -1.048 0.162 1.00 27.41 407 ILE C CA 1
ATOM 10818 C C . ILE C 1 415 ? 19.424 -1.173 -0.463 1.00 21.10 407 ILE C C 1
ATOM 10819 O O . ILE C 1 415 ? 19.879 -0.268 -1.165 1.00 19.98 407 ILE C O 1
ATOM 10824 N N . GLY C 1 416 ? 20.089 -2.284 -0.212 1.00 26.94 408 GLY C N 1
ATOM 10825 C CA . GLY C 1 416 ? 21.316 -2.618 -0.920 1.00 22.88 408 GLY C CA 1
ATOM 10826 C C . GLY C 1 416 ? 21.245 -4.038 -1.425 1.00 24.89 408 GLY C C 1
ATOM 10827 O O . GLY C 1 416 ? 20.763 -4.939 -0.728 1.00 24.69 408 GLY C O 1
ATOM 10828 N N . GLY C 1 417 ? 21.735 -4.244 -2.642 1.00 21.02 409 GLY C N 1
ATOM 10829 C CA . GLY C 1 417 ? 21.759 -5.589 -3.177 1.00 21.75 409 GLY C CA 1
ATOM 10830 C C . GLY C 1 417 ? 22.613 -5.686 -4.423 1.00 27.25 409 GLY C C 1
ATOM 10831 O O . GLY C 1 417 ? 23.368 -4.770 -4.752 1.00 24.86 409 GLY C O 1
ATOM 10832 N N . SER C 1 418 ? 22.486 -6.819 -5.118 1.00 28.22 410 SER C N 1
ATOM 10833 C CA . SER C 1 418 ? 23.277 -7.025 -6.323 1.00 26.49 410 SER C CA 1
ATOM 10834 C C . SER C 1 418 ? 22.782 -8.250 -7.076 1.00 22.03 410 SER C C 1
ATOM 10835 O O . SER C 1 418 ? 22.066 -9.098 -6.533 1.00 27.25 410 SER C O 1
ATOM 10838 N N . GLN C 1 419 ? 23.178 -8.331 -8.338 1.00 20.26 411 GLN C N 1
ATOM 10839 C CA . GLN C 1 419 ? 23.172 -9.610 -9.029 1.00 20.43 411 GLN C CA 1
ATOM 10840 C C . GLN C 1 419 ? 24.415 -10.351 -8.579 1.00 23.96 411 GLN C C 1
ATOM 10841 O O . GLN C 1 419 ? 25.483 -9.750 -8.407 1.00 22.62 411 GLN C O 1
ATOM 10847 N N . ARG C 1 420 ? 24.262 -11.644 -8.335 1.00 25.22 412 ARG C N 1
ATOM 10848 C CA . ARG C 1 420 ? 25.335 -12.439 -7.768 1.00 26.74 412 ARG C CA 1
ATOM 10849 C C . ARG C 1 420 ? 26.181 -13.044 -8.883 1.00 30.95 412 ARG C C 1
ATOM 10850 O O . ARG C 1 420 ? 25.707 -13.251 -10.010 1.00 24.38 412 ARG C O 1
ATOM 10858 N N . GLU C 1 421 ? 27.441 -13.328 -8.552 1.00 28.22 413 GLU C N 1
ATOM 10859 C CA . GLU C 1 421 ? 28.386 -13.955 -9.478 1.00 28.84 413 GLU C CA 1
ATOM 10860 C C . GLU C 1 421 ? 28.079 -15.445 -9.560 1.00 26.19 413 GLU C C 1
ATOM 10861 O O . GLU C 1 421 ? 28.395 -16.207 -8.640 1.00 24.23 413 GLU C O 1
ATOM 10867 N N . GLU C 1 422 ? 27.457 -15.877 -10.655 1.00 23.23 414 GLU C N 1
ATOM 10868 C CA . GLU C 1 422 ? 27.059 -17.272 -10.781 1.00 23.44 414 GLU C CA 1
ATOM 10869 C C . GLU C 1 422 ? 28.068 -18.103 -11.570 1.00 30.06 414 GLU C C 1
ATOM 10870 O O . GLU C 1 422 ? 27.870 -19.312 -11.728 1.00 36.68 414 GLU C O 1
ATOM 10876 N N . ARG C 1 423 ? 29.151 -17.495 -12.047 1.00 25.63 415 ARG C N 1
ATOM 10877 C CA . ARG C 1 423 ? 30.200 -18.223 -12.747 1.00 26.57 415 ARG C CA 1
ATOM 10878 C C . ARG C 1 423 ? 31.244 -18.680 -11.732 1.00 28.99 415 ARG C C 1
ATOM 10879 O O . ARG C 1 423 ? 31.882 -17.852 -11.068 1.00 31.17 415 ARG C O 1
ATOM 10887 N N . LEU C 1 424 ? 31.401 -20.001 -11.605 1.00 29.94 416 LEU C N 1
ATOM 10888 C CA . LEU C 1 424 ? 32.237 -20.563 -10.546 1.00 34.18 416 LEU C CA 1
ATOM 10889 C C . LEU C 1 424 ? 33.666 -20.044 -10.629 1.00 32.75 416 LEU C C 1
ATOM 10890 O O . LEU C 1 424 ? 34.235 -19.625 -9.619 1.00 33.79 416 LEU C O 1
ATOM 10895 N N . ASP C 1 425 ? 34.268 -20.076 -11.822 1.00 29.44 417 ASP C N 1
ATOM 10896 C CA . ASP C 1 425 ? 35.670 -19.675 -11.939 1.00 31.51 417 ASP C CA 1
ATOM 10897 C C . ASP C 1 425 ? 35.846 -18.195 -11.630 1.00 34.26 417 ASP C C 1
ATOM 10898 O O . ASP C 1 425 ? 36.821 -17.803 -10.975 1.00 37.76 417 ASP C O 1
ATOM 10903 N N . VAL C 1 426 ? 34.909 -17.359 -12.088 1.00 32.27 418 VAL C N 1
ATOM 10904 C CA . VAL C 1 426 ? 34.972 -15.938 -11.789 1.00 24.89 418 VAL C CA 1
ATOM 10905 C C . VAL C 1 426 ? 34.795 -15.710 -10.300 1.00 29.45 418 VAL C C 1
ATOM 10906 O O . VAL C 1 426 ? 35.527 -14.922 -9.687 1.00 32.25 418 VAL C O 1
ATOM 10910 N N . LEU C 1 427 ? 33.839 -16.415 -9.692 1.00 27.14 419 LEU C N 1
ATOM 10911 C CA . LEU C 1 427 ? 33.613 -16.286 -8.258 1.00 29.06 419 LEU C CA 1
ATOM 10912 C C . LEU C 1 427 ? 34.850 -16.702 -7.477 1.00 32.43 419 LEU C C 1
ATOM 10913 O O . LEU C 1 427 ? 35.251 -16.028 -6.523 1.00 32.35 419 LEU C O 1
ATOM 10918 N N . LYS C 1 428 ? 35.463 -17.825 -7.860 1.00 30.16 420 LYS C N 1
ATOM 10919 C CA . LYS C 1 428 ? 36.671 -18.267 -7.171 1.00 30.94 420 LYS C CA 1
ATOM 10920 C C . LYS C 1 428 ? 37.761 -17.202 -7.247 1.00 32.95 420 LYS C C 1
ATOM 10921 O O . LYS C 1 428 ? 38.440 -16.916 -6.250 1.00 34.55 420 LYS C O 1
ATOM 10927 N N . LYS C 1 429 ? 37.925 -16.585 -8.418 1.00 35.80 421 LYS C N 1
ATOM 10928 C CA . LYS C 1 429 ? 38.912 -15.518 -8.561 1.00 33.38 421 LYS C CA 1
ATOM 10929 C C . LYS C 1 429 ? 38.571 -14.320 -7.678 1.00 37.17 421 LYS C C 1
ATOM 10930 O O . LYS C 1 429 ? 39.460 -13.733 -7.050 1.00 40.40 421 LYS C O 1
ATOM 10936 N N . LYS C 1 430 ? 37.292 -13.949 -7.596 1.00 32.61 422 LYS C N 1
ATOM 10937 C CA . LYS C 1 430 ? 36.948 -12.811 -6.751 1.00 34.11 422 LYS C CA 1
ATOM 10938 C C . LYS C 1 430 ? 37.219 -13.122 -5.286 1.00 33.04 422 LYS C C 1
ATOM 10939 O O . LYS C 1 430 ? 37.653 -12.246 -4.531 1.00 39.32 422 LYS C O 1
ATOM 10945 N N . MET C 1 431 ? 36.977 -14.364 -4.867 1.00 32.40 423 MET C N 1
ATOM 10946 C CA . MET C 1 431 ? 37.244 -14.740 -3.483 1.00 38.57 423 MET C CA 1
ATOM 10947 C C . MET C 1 431 ? 38.739 -14.692 -3.176 1.00 40.40 423 MET C C 1
ATOM 10948 O O . MET C 1 431 ? 39.141 -14.228 -2.102 1.00 39.55 423 MET C O 1
ATOM 10953 N N . ASP C 1 432 ? 39.577 -15.144 -4.114 1.00 39.22 424 ASP C N 1
ATOM 10954 C CA . ASP C 1 432 ? 41.021 -15.033 -3.924 1.00 42.08 424 ASP C CA 1
ATOM 10955 C C . ASP C 1 432 ? 41.462 -13.576 -3.828 1.00 42.52 424 ASP C C 1
ATOM 10956 O O . ASP C 1 432 ? 42.291 -13.230 -2.979 1.00 43.49 424 ASP C O 1
ATOM 10961 N N . ASP C 1 433 ? 40.917 -12.706 -4.684 1.00 42.72 425 ASP C N 1
ATOM 10962 C CA . ASP C 1 433 ? 41.315 -11.298 -4.664 1.00 46.16 425 ASP C CA 1
ATOM 10963 C C . ASP C 1 433 ? 41.044 -10.661 -3.309 1.00 46.39 425 ASP C C 1
ATOM 10964 O O . ASP C 1 433 ? 41.826 -9.830 -2.837 1.00 49.62 425 ASP C O 1
ATOM 10969 N N . MET C 1 434 ? 39.934 -11.027 -2.674 1.00 42.03 426 MET C N 1
ATOM 10970 C CA A MET C 1 434 ? 39.517 -10.429 -1.415 0.48 42.18 426 MET C CA 1
ATOM 10971 C CA B MET C 1 434 ? 39.530 -10.423 -1.413 0.52 42.05 426 MET C CA 1
ATOM 10972 C C . MET C 1 434 ? 39.806 -11.325 -0.219 1.00 43.66 426 MET C C 1
ATOM 10973 O O . MET C 1 434 ? 39.305 -11.058 0.878 1.00 41.66 426 MET C O 1
ATOM 10982 N N . HIS C 1 435 ? 40.592 -12.386 -0.414 1.00 47.97 427 HIS C N 1
ATOM 10983 C CA . HIS C 1 435 ? 41.046 -13.261 0.663 1.00 49.73 427 HIS C CA 1
ATOM 10984 C C . HIS C 1 435 ? 39.874 -13.895 1.404 1.00 46.43 427 HIS C C 1
ATOM 10985 O O . HIS C 1 435 ? 39.867 -13.976 2.633 1.00 48.09 427 HIS C O 1
ATOM 10992 N N . VAL C 1 436 ? 38.878 -14.357 0.649 1.00 33.09 428 VAL C N 1
ATOM 10993 C CA . VAL C 1 436 ? 37.734 -15.066 1.207 1.00 27.85 428 VAL C CA 1
ATOM 10994 C C . VAL C 1 436 ? 38.012 -16.556 1.088 1.00 37.61 428 VAL C C 1
ATOM 10995 O O . VAL C 1 436 ? 38.225 -17.070 -0.020 1.00 38.14 428 VAL C O 1
ATOM 10999 N N . ASP C 1 437 ? 38.010 -17.261 2.217 1.00 37.90 429 ASP C N 1
ATOM 11000 C CA . ASP C 1 437 ? 38.425 -18.660 2.199 1.00 43.00 429 ASP C CA 1
ATOM 11001 C C . ASP C 1 437 ? 37.374 -19.509 1.499 1.00 40.55 429 ASP C C 1
ATOM 11002 O O . ASP C 1 437 ? 36.207 -19.516 1.898 1.00 41.77 429 ASP C O 1
ATOM 11007 N N . GLN C 1 438 ? 37.790 -20.231 0.460 1.00 38.07 430 GLN C N 1
ATOM 11008 C CA . GLN C 1 438 ? 36.865 -21.064 -0.292 1.00 39.18 430 GLN C CA 1
ATOM 11009 C C . GLN C 1 438 ? 36.543 -22.373 0.410 1.00 40.92 430 GLN C C 1
ATOM 11010 O O . GLN C 1 438 ? 35.501 -22.974 0.123 1.00 40.42 430 GLN C O 1
ATOM 11016 N N . GLU C 1 439 ? 37.410 -22.842 1.310 1.00 40.42 431 GLU C N 1
ATOM 11017 C CA . GLU C 1 439 ? 37.130 -24.112 1.969 1.00 38.33 431 GLU C CA 1
ATOM 11018 C C . GLU C 1 439 ? 36.008 -23.967 2.984 1.00 32.04 431 GLU C C 1
ATOM 11019 O O . GLU C 1 439 ? 35.123 -24.822 3.055 1.00 36.04 431 GLU C O 1
ATOM 11025 N N . GLU C 1 440 ? 36.006 -22.879 3.760 1.00 33.70 432 GLU C N 1
ATOM 11026 C CA . GLU C 1 440 ? 34.896 -22.653 4.685 1.00 35.68 432 GLU C CA 1
ATOM 11027 C C . GLU C 1 440 ? 33.583 -22.399 3.947 1.00 30.26 432 GLU C C 1
ATOM 11028 O O . GLU C 1 440 ? 32.505 -22.709 4.467 1.00 29.20 432 GLU C O 1
ATOM 11034 N N . LEU C 1 441 ? 33.646 -21.824 2.751 1.00 28.78 433 LEU C N 1
ATOM 11035 C CA . LEU C 1 441 ? 32.457 -21.585 1.943 1.00 30.73 433 LEU C CA 1
ATOM 11036 C C . LEU C 1 441 ? 32.271 -22.650 0.863 1.00 29.94 433 LEU C C 1
ATOM 11037 O O . LEU C 1 441 ? 31.667 -22.378 -0.186 1.00 29.56 433 LEU C O 1
ATOM 11042 N N . TRP C 1 442 ? 32.776 -23.866 1.118 1.00 27.33 434 TRP C N 1
ATOM 11043 C CA . TRP C 1 442 ? 32.631 -24.974 0.176 1.00 28.08 434 TRP C CA 1
ATOM 11044 C C . TRP C 1 442 ? 31.182 -25.161 -0.234 1.00 29.98 434 TRP C C 1
ATOM 11045 O O . TRP C 1 442 ? 30.885 -25.400 -1.409 1.00 37.54 434 TRP C O 1
ATOM 11056 N N . TRP C 1 443 ? 30.261 -25.036 0.721 1.00 30.63 435 TRP C N 1
ATOM 11057 C CA . TRP C 1 443 ? 28.846 -25.196 0.406 1.00 34.12 435 TRP C CA 1
ATOM 11058 C C . TRP C 1 443 ? 28.333 -24.089 -0.512 1.00 29.71 435 TRP C C 1
ATOM 11059 O O . TRP C 1 443 ? 27.470 -24.342 -1.363 1.00 31.22 435 TRP C O 1
ATOM 11070 N N . TYR C 1 444 ? 28.840 -22.864 -0.353 1.00 28.00 436 TYR C N 1
ATOM 11071 C CA . TYR C 1 444 ? 28.434 -21.764 -1.223 1.00 27.14 436 TYR C CA 1
ATOM 11072 C C . TYR C 1 444 ? 28.915 -21.992 -2.654 1.00 31.48 436 TYR C C 1
ATOM 11073 O O . TYR C 1 444 ? 28.158 -21.811 -3.619 1.00 26.73 436 TYR C O 1
ATOM 11082 N N . LEU C 1 445 ? 30.173 -22.405 -2.809 1.00 36.32 437 LEU C N 1
ATOM 11083 C CA . LEU C 1 445 ? 30.672 -22.719 -4.142 1.00 35.61 437 LEU C CA 1
ATOM 11084 C C . LEU C 1 445 ? 29.858 -23.828 -4.807 1.00 29.50 437 LEU C C 1
ATOM 11085 O O . LEU C 1 445 ? 29.739 -23.846 -6.034 1.00 29.82 437 LEU C O 1
ATOM 11090 N N . ASP C 1 446 ? 29.294 -24.755 -4.021 1.00 29.48 438 ASP C N 1
ATOM 11091 C CA . ASP C 1 446 ? 28.466 -25.815 -4.594 1.00 27.21 438 ASP C CA 1
ATOM 11092 C C . ASP C 1 446 ? 27.258 -25.257 -5.346 1.00 28.76 438 ASP C C 1
ATOM 11093 O O . ASP C 1 446 ? 26.764 -25.902 -6.280 1.00 26.16 438 ASP C O 1
ATOM 11098 N N . THR C 1 447 ? 26.754 -24.079 -4.949 1.00 28.50 439 THR C N 1
ATOM 11099 C CA . THR C 1 447 ? 25.591 -23.497 -5.619 1.00 28.47 439 THR C CA 1
ATOM 11100 C C . THR C 1 447 ? 25.894 -23.050 -7.040 1.00 34.02 439 THR C C 1
ATOM 11101 O O . THR C 1 447 ? 24.960 -22.722 -7.782 1.00 31.23 439 THR C O 1
ATOM 11105 N N . ARG C 1 448 ? 27.162 -23.037 -7.438 1.00 27.31 440 ARG C N 1
ATOM 11106 C CA . ARG C 1 448 ? 27.550 -22.669 -8.790 1.00 22.27 440 ARG C CA 1
ATOM 11107 C C . ARG C 1 448 ? 27.921 -23.877 -9.650 1.00 22.95 440 ARG C C 1
ATOM 11108 O O . ARG C 1 448 ? 28.310 -23.707 -10.804 1.00 26.85 440 ARG C O 1
ATOM 11116 N N . LYS C 1 449 ? 27.799 -25.092 -9.124 1.00 27.61 441 LYS C N 1
ATOM 11117 C CA . LYS C 1 449 ? 28.303 -26.270 -9.823 1.00 33.07 441 LYS C CA 1
ATOM 11118 C C . LYS C 1 449 ? 27.239 -27.037 -10.596 1.00 32.20 441 LYS C C 1
ATOM 11119 O O . LYS C 1 449 ? 27.575 -27.706 -11.579 1.00 34.06 441 LYS C O 1
ATOM 11125 N N . PHE C 1 450 ? 25.974 -26.971 -10.177 1.00 29.51 442 PHE C N 1
ATOM 11126 C CA . PHE C 1 450 ? 24.940 -27.907 -10.632 1.00 26.40 442 PHE C CA 1
ATOM 11127 C C . PHE C 1 450 ? 23.730 -27.117 -11.113 1.00 29.41 442 PHE C C 1
ATOM 11128 O O . PHE C 1 450 ? 22.781 -26.893 -10.353 1.00 34.12 442 PHE C O 1
ATOM 11136 N N . GLY C 1 451 ? 23.758 -26.705 -12.383 1.00 32.31 443 GLY C N 1
ATOM 11137 C CA . GLY C 1 451 ? 22.690 -25.873 -12.904 1.00 29.96 443 GLY C CA 1
ATOM 11138 C C . GLY C 1 451 ? 22.716 -24.488 -12.291 1.00 30.36 443 GLY C C 1
ATOM 11139 O O . GLY C 1 451 ? 21.683 -23.969 -11.848 1.00 29.14 443 GLY C O 1
ATOM 11140 N N . SER C 1 452 ? 23.903 -23.886 -12.258 1.00 26.42 444 SER C N 1
ATOM 11141 C CA . SER C 1 452 ? 24.038 -22.523 -11.764 1.00 26.58 444 SER C CA 1
ATOM 11142 C C . SER C 1 452 ? 23.171 -21.571 -12.580 1.00 31.15 444 SER C C 1
ATOM 11143 O O . SER C 1 452 ? 23.002 -21.743 -13.791 1.00 32.36 444 SER C O 1
ATOM 11146 N N . VAL C 1 453 ? 22.616 -20.556 -11.912 1.00 22.64 445 VAL C N 1
ATOM 11147 C CA . VAL C 1 453 ? 21.710 -19.635 -12.607 1.00 26.50 445 VAL C CA 1
ATOM 11148 C C . VAL C 1 453 ? 22.057 -18.171 -12.362 1.00 28.72 445 VAL C C 1
ATOM 11149 O O . VAL C 1 453 ? 22.550 -17.823 -11.276 1.00 29.82 445 VAL C O 1
ATOM 11153 N N . PRO C 1 454 ? 21.779 -17.273 -13.315 1.00 24.61 446 PRO C N 1
ATOM 11154 C CA . PRO C 1 454 ? 21.719 -15.854 -12.967 1.00 22.26 446 PRO C CA 1
ATOM 11155 C C . PRO C 1 454 ? 20.745 -15.697 -11.818 1.00 24.12 446 PRO C C 1
ATOM 11156 O O . PRO C 1 454 ? 19.685 -16.328 -11.800 1.00 26.11 446 PRO C O 1
ATOM 11160 N N . HIS C 1 455 ? 21.117 -14.884 -10.837 1.00 26.42 447 HIS C N 1
ATOM 11161 C CA . HIS C 1 455 ? 20.189 -14.630 -9.742 1.00 26.69 447 HIS C CA 1
ATOM 11162 C C . HIS C 1 455 ? 20.653 -13.393 -8.992 1.00 24.56 447 HIS C C 1
ATOM 11163 O O . HIS C 1 455 ? 21.824 -13.014 -9.038 1.00 25.07 447 HIS C O 1
ATOM 11170 N N . SER C 1 456 ? 19.703 -12.767 -8.307 1.00 20.41 448 SER C N 1
ATOM 11171 C CA . SER C 1 456 ? 19.937 -11.481 -7.675 1.00 23.87 448 SER C CA 1
ATOM 11172 C C . SER C 1 456 ? 19.069 -11.373 -6.441 1.00 22.66 448 SER C C 1
ATOM 11173 O O . SER C 1 456 ? 18.019 -12.011 -6.343 1.00 26.51 448 SER C O 1
ATOM 11176 N N . GLY C 1 457 ? 19.499 -10.514 -5.522 1.00 24.60 449 GLY C N 1
ATOM 11177 C CA . GLY C 1 457 ? 18.672 -10.185 -4.380 1.00 26.95 449 GLY C CA 1
ATOM 11178 C C . GLY C 1 457 ? 19.120 -8.879 -3.766 1.00 24.26 449 GLY C C 1
ATOM 11179 O O . GLY C 1 457 ? 20.001 -8.190 -4.281 1.00 25.53 449 GLY C O 1
ATOM 11180 N N . PHE C 1 458 ? 18.486 -8.539 -2.651 1.00 24.49 450 PHE C N 1
ATOM 11181 C CA . PHE C 1 458 ? 18.846 -7.325 -1.941 1.00 23.04 450 PHE C CA 1
ATOM 11182 C C . PHE C 1 458 ? 18.495 -7.483 -0.470 1.00 21.77 450 PHE C C 1
ATOM 11183 O O . PHE C 1 458 ? 17.827 -8.434 -0.072 1.00 23.02 450 PHE C O 1
ATOM 11191 N N . GLY C 1 459 ? 18.942 -6.517 0.333 1.00 25.29 451 GLY C N 1
ATOM 11192 C CA . GLY C 1 459 ? 18.530 -6.430 1.722 1.00 24.39 451 GLY C CA 1
ATOM 11193 C C . GLY C 1 459 ? 17.928 -5.074 2.056 1.00 23.90 451 GLY C C 1
ATOM 11194 O O . GLY C 1 459 ? 18.464 -4.033 1.670 1.00 20.74 451 GLY C O 1
ATOM 11195 N N . LEU C 1 460 ? 16.804 -5.089 2.763 1.00 23.54 452 LEU C N 1
ATOM 11196 C CA . LEU C 1 460 ? 16.160 -3.903 3.311 1.00 23.78 452 LEU C CA 1
ATOM 11197 C C . LEU C 1 460 ? 16.384 -3.841 4.817 1.00 24.33 452 LEU C C 1
ATOM 11198 O O . LEU C 1 460 ? 16.098 -4.809 5.528 1.00 25.38 452 LEU C O 1
ATOM 11203 N N . GLY C 1 461 ? 16.861 -2.705 5.311 1.00 26.15 453 GLY C N 1
ATOM 11204 C CA . GLY C 1 461 ? 16.906 -2.531 6.755 1.00 25.45 453 GLY C CA 1
ATOM 11205 C C . GLY C 1 461 ? 15.536 -2.148 7.277 1.00 25.52 453 GLY C C 1
ATOM 11206 O O . GLY C 1 461 ? 15.021 -1.071 6.954 1.00 21.76 453 GLY C O 1
ATOM 11207 N N . LEU C 1 462 ? 14.914 -3.026 8.064 1.00 23.87 454 LEU C N 1
ATOM 11208 C CA . LEU C 1 462 ? 13.536 -2.777 8.484 1.00 18.82 454 LEU C CA 1
ATOM 11209 C C . LEU C 1 462 ? 13.414 -1.499 9.312 1.00 21.86 454 LEU C C 1
ATOM 11210 O O . LEU C 1 462 ? 12.492 -0.704 9.093 1.00 22.50 454 LEU C O 1
ATOM 11215 N N . GLU C 1 463 ? 14.336 -1.274 10.261 1.00 18.98 455 GLU C N 1
ATOM 11216 C CA . GLU C 1 463 ? 14.253 -0.074 11.092 1.00 18.39 455 GLU C CA 1
ATOM 11217 C C . GLU C 1 463 ? 14.323 1.203 10.256 1.00 20.71 455 GLU C C 1
ATOM 11218 O O . GLU C 1 463 ? 13.638 2.188 10.560 1.00 19.94 455 GLU C O 1
ATOM 11224 N N . ARG C 1 464 ? 15.145 1.211 9.203 1.00 22.33 456 ARG C N 1
ATOM 11225 C CA . ARG C 1 464 ? 15.273 2.420 8.386 1.00 25.79 456 ARG C CA 1
ATOM 11226 C C . ARG C 1 464 ? 13.996 2.705 7.615 1.00 23.83 456 ARG C C 1
ATOM 11227 O O . ARG C 1 464 ? 13.620 3.869 7.430 1.00 22.94 456 ARG C O 1
ATOM 11235 N N . LEU C 1 465 ? 13.306 1.656 7.167 1.00 22.25 457 LEU C N 1
ATOM 11236 C CA . LEU C 1 465 ? 12.022 1.888 6.525 1.00 21.92 457 LEU C CA 1
ATOM 11237 C C . LEU C 1 465 ? 11.002 2.400 7.535 1.00 24.37 457 LEU C C 1
ATOM 11238 O O . LEU C 1 465 ? 10.172 3.255 7.207 1.00 22.91 457 LEU C O 1
ATOM 11243 N N . VAL C 1 466 ? 11.056 1.911 8.777 1.00 21.63 458 VAL C N 1
ATOM 11244 C CA . VAL C 1 466 ? 10.105 2.401 9.773 1.00 23.40 458 VAL C CA 1
ATOM 11245 C C . VAL C 1 466 ? 10.402 3.854 10.120 1.00 21.56 458 VAL C C 1
ATOM 11246 O O . VAL C 1 466 ? 9.481 4.666 10.295 1.00 20.70 458 VAL C O 1
ATOM 11250 N N . LEU C 1 467 ? 11.691 4.202 10.236 1.00 20.55 459 LEU C N 1
ATOM 11251 C CA . LEU C 1 467 ? 12.074 5.605 10.378 1.00 19.30 459 LEU C CA 1
ATOM 11252 C C . LEU C 1 467 ? 11.438 6.444 9.276 1.00 26.22 459 LEU C C 1
ATOM 11253 O O . LEU C 1 467 ? 10.872 7.515 9.531 1.00 22.87 459 LEU C O 1
ATOM 11258 N N . PHE C 1 468 ? 11.487 5.939 8.046 1.00 26.75 460 PHE C N 1
ATOM 11259 C CA . PHE C 1 468 ? 11.074 6.722 6.886 1.00 21.21 460 PHE C CA 1
ATOM 11260 C C . PHE C 1 468 ? 9.572 6.954 6.897 1.00 20.64 460 PHE C C 1
ATOM 11261 O O . PHE C 1 468 ? 9.109 8.059 6.601 1.00 24.31 460 PHE C O 1
ATOM 11269 N N . VAL C 1 469 ? 8.785 5.944 7.276 1.00 21.63 461 VAL C N 1
ATOM 11270 C CA . VAL C 1 469 ? 7.335 6.113 7.205 1.00 20.31 461 VAL C CA 1
ATOM 11271 C C . VAL C 1 469 ? 6.737 6.706 8.471 1.00 20.13 461 VAL C C 1
ATOM 11272 O O . VAL C 1 469 ? 5.566 7.112 8.448 1.00 24.09 461 VAL C O 1
ATOM 11276 N N . THR C 1 470 ? 7.494 6.794 9.568 1.00 22.29 462 THR C N 1
ATOM 11277 C CA . THR C 1 470 ? 6.972 7.407 10.785 1.00 19.35 462 THR C CA 1
ATOM 11278 C C . THR C 1 470 ? 7.446 8.834 10.983 1.00 22.41 462 THR C C 1
ATOM 11279 O O . THR C 1 470 ? 6.899 9.541 11.841 1.00 19.83 462 THR C O 1
ATOM 11283 N N . GLY C 1 471 ? 8.438 9.272 10.222 1.00 22.44 463 GLY C N 1
ATOM 11284 C CA . GLY C 1 471 ? 8.966 10.597 10.436 1.00 20.83 463 GLY C CA 1
ATOM 11285 C C . GLY C 1 471 ? 9.862 10.748 11.639 1.00 28.64 463 GLY C C 1
ATOM 11286 O O . GLY C 1 471 ? 10.223 11.877 11.983 1.00 27.44 463 GLY C O 1
ATOM 11287 N N . MET C 1 472 ? 10.211 9.652 12.307 1.00 24.43 464 MET C N 1
ATOM 11288 C CA . MET C 1 472 ? 11.144 9.706 13.419 1.00 24.00 464 MET C CA 1
ATOM 11289 C C . MET C 1 472 ? 12.563 9.874 12.888 1.00 22.43 464 MET C C 1
ATOM 11290 O O . MET C 1 472 ? 12.869 9.505 11.760 1.00 27.21 464 MET C O 1
ATOM 11295 N N . THR C 1 473 ? 13.449 10.412 13.727 1.00 22.45 465 THR C N 1
ATOM 11296 C CA . THR C 1 473 ? 14.811 10.681 13.283 1.00 32.73 465 THR C CA 1
ATOM 11297 C C . THR C 1 473 ? 15.877 9.797 13.924 1.00 34.00 465 THR C C 1
ATOM 11298 O O . THR C 1 473 ? 16.951 9.640 13.336 1.00 35.74 465 THR C O 1
ATOM 11302 N N . ASN C 1 474 ? 15.616 9.203 15.084 1.00 29.18 466 ASN C N 1
ATOM 11303 C CA . ASN C 1 474 ? 16.598 8.384 15.784 1.00 25.54 466 ASN C CA 1
ATOM 11304 C C . ASN C 1 474 ? 16.182 6.919 15.724 1.00 20.76 466 ASN C C 1
ATOM 11305 O O . ASN C 1 474 ? 15.069 6.563 16.125 1.00 22.61 466 ASN C O 1
ATOM 11310 N N . ILE C 1 475 ? 17.097 6.068 15.259 1.00 22.41 467 ILE C N 1
ATOM 11311 C CA . ILE C 1 475 ? 16.800 4.653 15.059 1.00 20.77 467 ILE C CA 1
ATOM 11312 C C . ILE C 1 475 ? 16.398 3.938 16.351 1.00 21.85 467 ILE C C 1
ATOM 11313 O O . ILE C 1 475 ? 15.743 2.891 16.297 1.00 21.66 467 ILE C O 1
ATOM 11318 N N . ARG C 1 476 ? 16.781 4.465 17.518 1.00 20.75 468 ARG C N 1
ATOM 11319 C CA . ARG C 1 476 ? 16.375 3.866 18.785 1.00 19.49 468 ARG C CA 1
ATOM 11320 C C . ARG C 1 476 ? 14.885 4.003 19.042 1.00 21.79 468 ARG C C 1
ATOM 11321 O O . ARG C 1 476 ? 14.387 3.407 20.003 1.00 30.78 468 ARG C O 1
ATOM 11329 N N . ASP C 1 477 ? 14.177 4.800 18.243 1.00 19.92 469 ASP C N 1
ATOM 11330 C CA . ASP C 1 477 ? 12.756 5.053 18.441 1.00 22.40 469 ASP C CA 1
ATOM 11331 C C . ASP C 1 477 ? 11.890 4.306 17.431 1.00 20.49 469 ASP C C 1
ATOM 11332 O O . ASP C 1 477 ? 10.711 4.624 17.282 1.00 28.97 469 ASP C O 1
ATOM 11337 N N . VAL C 1 478 ? 12.443 3.320 16.734 1.00 17.87 470 VAL C N 1
ATOM 11338 C CA . VAL C 1 478 ? 11.630 2.532 15.807 1.00 17.62 470 VAL C CA 1
ATOM 11339 C C . VAL C 1 478 ? 11.829 1.032 16.025 1.00 20.91 470 VAL C C 1
ATOM 11340 O O . VAL C 1 478 ? 11.374 0.217 15.216 1.00 24.78 470 VAL C O 1
ATOM 11344 N N . ILE C 1 479 ? 12.479 0.647 17.120 1.00 18.79 471 ILE C N 1
ATOM 11345 C CA . ILE C 1 479 ? 12.555 -0.765 17.499 1.00 21.94 471 ILE C CA 1
ATOM 11346 C C . ILE C 1 479 ? 12.181 -0.852 18.978 1.00 24.18 471 ILE C C 1
ATOM 11347 O O . ILE C 1 479 ? 12.467 0.085 19.736 1.00 26.14 471 ILE C O 1
ATOM 11352 N N . PRO C 1 480 ? 11.518 -1.918 19.438 1.00 20.20 472 PRO C N 1
ATOM 11353 C CA . PRO C 1 480 ? 11.067 -1.921 20.837 1.00 17.98 472 PRO C CA 1
ATOM 11354 C C . PRO C 1 480 ? 12.172 -1.691 21.861 1.00 18.18 472 PRO C C 1
ATOM 11355 O O . PRO C 1 480 ? 12.028 -0.824 22.732 1.00 25.42 472 PRO C O 1
ATOM 11359 N N . PHE C 1 481 ? 13.267 -2.431 21.787 1.00 25.81 473 PHE C N 1
ATOM 11360 C CA . PHE C 1 481 ? 14.299 -2.394 22.824 1.00 20.19 473 PHE C CA 1
ATOM 11361 C C . PHE C 1 481 ? 15.639 -2.320 22.132 1.00 18.32 473 PHE C C 1
ATOM 11362 O O . PHE C 1 481 ? 16.314 -3.334 21.930 1.00 20.90 473 PHE C O 1
ATOM 11370 N N . PRO C 1 482 ? 16.050 -1.118 21.735 1.00 19.95 474 PRO C N 1
ATOM 11371 C CA . PRO C 1 482 ? 17.253 -0.978 20.920 1.00 23.94 474 PRO C CA 1
ATOM 11372 C C . PRO C 1 482 ? 18.507 -1.442 21.644 1.00 26.53 474 PRO C C 1
ATOM 11373 O O . PRO C 1 482 ? 18.650 -1.286 22.859 1.00 31.01 474 PRO C O 1
ATOM 11377 N N . ARG C 1 483 ? 19.418 -2.017 20.862 1.00 24.38 475 ARG C N 1
ATOM 11378 C CA A ARG C 1 483 ? 20.730 -2.446 21.324 0.40 22.14 475 ARG C CA 1
ATOM 11379 C CA B ARG C 1 483 ? 20.731 -2.433 21.337 0.60 22.06 475 ARG C CA 1
ATOM 11380 C C . ARG C 1 483 ? 21.784 -1.583 20.644 1.00 24.17 475 ARG C C 1
ATOM 11381 O O . ARG C 1 483 ? 21.853 -1.551 19.411 1.00 23.96 475 ARG C O 1
ATOM 11396 N N . THR C 1 484 ? 22.601 -0.895 21.444 1.00 24.55 476 THR C N 1
ATOM 11397 C CA . THR C 1 484 ? 23.632 0.023 20.978 1.00 23.65 476 THR C CA 1
ATOM 11398 C C . THR C 1 484 ? 24.818 -0.116 21.929 1.00 26.15 476 THR C C 1
ATOM 11399 O O . THR C 1 484 ? 24.666 -0.744 22.986 1.00 24.38 476 THR C O 1
ATOM 11403 N N . PRO C 1 485 ? 25.993 0.436 21.608 1.00 25.42 477 PRO C N 1
ATOM 11404 C CA . PRO C 1 485 ? 27.138 0.306 22.520 1.00 26.09 477 PRO C CA 1
ATOM 11405 C C . PRO C 1 485 ? 26.774 0.704 23.944 1.00 27.94 477 PRO C C 1
ATOM 11406 O O . PRO C 1 485 ? 26.147 1.736 24.177 1.00 27.73 477 PRO C O 1
ATOM 11410 N N . LYS C 1 486 ? 27.137 -0.160 24.891 1.00 23.40 478 LYS C N 1
ATOM 11411 C CA . LYS C 1 486 ? 26.916 0.028 26.322 1.00 24.08 478 LYS C CA 1
ATOM 11412 C C . LYS C 1 486 ? 25.444 0.043 26.707 1.00 23.69 478 LYS C C 1
ATOM 11413 O O . LYS C 1 486 ? 25.109 0.479 27.809 1.00 30.28 478 LYS C O 1
ATOM 11419 N N . ASN C 1 487 ? 24.544 -0.460 25.855 1.00 22.39 479 ASN C N 1
ATOM 11420 C CA . ASN C 1 487 ? 23.099 -0.373 26.113 1.00 28.71 479 ASN C CA 1
ATOM 11421 C C . ASN C 1 487 ? 22.423 -1.675 25.686 1.00 27.59 479 ASN C C 1
ATOM 11422 O O . ASN C 1 487 ? 22.191 -1.898 24.495 1.00 26.68 479 ASN C O 1
ATOM 11427 N N . ALA C 1 488 ? 22.101 -2.530 26.657 1.00 28.92 480 ALA C N 1
ATOM 11428 C CA . ALA C 1 488 ? 21.330 -3.744 26.407 1.00 24.00 480 ALA C CA 1
ATOM 11429 C C . ALA C 1 488 ? 20.405 -3.999 27.595 1.00 28.94 480 ALA C C 1
ATOM 11430 O O . ALA C 1 488 ? 20.421 -5.055 28.227 1.00 27.13 480 ALA C O 1
ATOM 11432 N N . GLU C 1 489 ? 19.577 -3.008 27.898 1.00 25.28 481 GLU C N 1
ATOM 11433 C CA . GLU C 1 489 ? 18.633 -3.118 28.997 1.00 24.68 481 GLU C CA 1
ATOM 11434 C C . GLU C 1 489 ? 17.338 -3.788 28.512 1.00 31.03 481 GLU C C 1
ATOM 11435 O O . GLU C 1 489 ? 17.106 -3.967 27.311 1.00 30.52 481 GLU C O 1
ATOM 11441 N N . PHE C 1 490 ? 16.515 -4.203 29.474 1.00 29.66 482 PHE C N 1
ATOM 11442 C CA . PHE C 1 490 ? 15.184 -4.752 29.236 1.00 30.97 482 PHE C CA 1
ATOM 11443 C C . PHE C 1 490 ? 15.219 -6.106 28.553 1.00 32.90 482 PHE C C 1
ATOM 11444 O O . PHE C 1 490 ? 16.244 -6.746 28.329 1.00 28.76 482 PHE C O 1
ATOM 11453 N N . MET D 1 9 ? 9.273 -6.827 -18.542 1.00 75.59 1 MET D N 1
ATOM 11454 C CA . MET D 1 9 ? 9.025 -8.156 -19.102 1.00 80.24 1 MET D CA 1
ATOM 11455 C C . MET D 1 9 ? 8.698 -9.155 -17.995 1.00 80.00 1 MET D C 1
ATOM 11456 O O . MET D 1 9 ? 9.593 -9.708 -17.360 1.00 79.41 1 MET D O 1
ATOM 11458 N N . HIS D 1 10 ? 7.406 -9.390 -17.784 1.00 80.95 2 HIS D N 1
ATOM 11459 C CA . HIS D 1 10 ? 6.958 -10.158 -16.630 1.00 82.44 2 HIS D CA 1
ATOM 11460 C C . HIS D 1 10 ? 7.268 -11.644 -16.792 1.00 67.44 2 HIS D C 1
ATOM 11461 O O . HIS D 1 10 ? 7.153 -12.211 -17.884 1.00 63.89 2 HIS D O 1
ATOM 11468 N N . LYS D 1 11 ? 7.665 -12.271 -15.692 1.00 54.63 3 LYS D N 1
ATOM 11469 C CA . LYS D 1 11 ? 7.906 -13.702 -15.649 1.00 50.62 3 LYS D CA 1
ATOM 11470 C C . LYS D 1 11 ? 6.704 -14.413 -15.042 1.00 51.32 3 LYS D C 1
ATOM 11471 O O . LYS D 1 11 ? 5.961 -13.841 -14.242 1.00 58.75 3 LYS D O 1
ATOM 11477 N N . GLN D 1 12 ? 6.503 -15.665 -15.439 1.00 41.70 4 GLN D N 1
ATOM 11478 C CA . GLN D 1 12 ? 5.450 -16.465 -14.839 1.00 39.62 4 GLN D CA 1
ATOM 11479 C C . GLN D 1 12 ? 6.051 -17.759 -14.327 1.00 36.86 4 GLN D C 1
ATOM 11480 O O . GLN D 1 12 ? 6.922 -18.352 -14.975 1.00 36.45 4 GLN D O 1
ATOM 11486 N N . THR D 1 13 ? 5.612 -18.175 -13.144 1.00 28.05 5 THR D N 1
ATOM 11487 C CA . THR D 1 13 ? 6.119 -19.414 -12.588 1.00 26.72 5 THR D CA 1
ATOM 11488 C C . THR D 1 13 ? 5.454 -20.613 -13.245 1.00 27.70 5 THR D C 1
ATOM 11489 O O . THR D 1 13 ? 4.397 -20.505 -13.876 1.00 30.64 5 THR D O 1
ATOM 11493 N N . ILE D 1 14 ? 6.070 -21.783 -13.043 1.00 25.62 6 ILE D N 1
ATOM 11494 C CA . ILE D 1 14 ? 5.470 -23.023 -13.518 1.00 28.23 6 ILE D CA 1
ATOM 11495 C C . ILE D 1 14 ? 4.099 -23.228 -12.880 1.00 33.07 6 ILE D C 1
ATOM 11496 O O . ILE D 1 14 ? 3.148 -23.669 -13.542 1.00 33.55 6 ILE D O 1
ATOM 11501 N N . LYS D 1 15 ? 3.953 -22.853 -11.604 1.00 30.51 7 LYS D N 1
ATOM 11502 C CA . LYS D 1 15 ? 2.647 -22.970 -10.954 1.00 28.04 7 LYS D CA 1
ATOM 11503 C C . LYS D 1 15 ? 1.588 -22.130 -11.668 1.00 31.17 7 LYS D C 1
ATOM 11504 O O . LYS D 1 15 ? 0.437 -22.559 -11.807 1.00 30.62 7 LYS D O 1
ATOM 11510 N N . GLU D 1 16 ? 1.954 -20.929 -12.127 1.00 29.59 8 GLU D N 1
ATOM 11511 C CA . GLU D 1 16 ? 0.986 -20.089 -12.827 1.00 31.17 8 GLU D CA 1
ATOM 11512 C C . GLU D 1 16 ? 0.571 -20.703 -14.161 1.00 36.87 8 GLU D C 1
ATOM 11513 O O . GLU D 1 16 ? -0.607 -20.655 -14.533 1.00 32.99 8 GLU D O 1
ATOM 11519 N N . VAL D 1 17 ? 1.530 -21.242 -14.914 1.00 30.31 9 VAL D N 1
ATOM 11520 C CA . VAL D 1 17 ? 1.198 -21.862 -16.195 1.00 33.24 9 VAL D CA 1
ATOM 11521 C C . VAL D 1 17 ? 0.272 -23.046 -15.977 1.00 35.16 9 VAL D C 1
ATOM 11522 O O . VAL D 1 17 ? -0.748 -23.194 -16.657 1.00 37.08 9 VAL D O 1
ATOM 11526 N N . LEU D 1 18 ? 0.613 -23.908 -15.020 1.00 36.21 10 LEU D N 1
ATOM 11527 C CA . LEU D 1 18 ? -0.181 -25.113 -14.818 1.00 41.03 10 LEU D CA 1
ATOM 11528 C C . LEU D 1 18 ? -1.583 -24.789 -14.328 1.00 43.12 10 LEU D C 1
ATOM 11529 O O . LEU D 1 18 ? -2.531 -25.512 -14.652 1.00 47.32 10 LEU D O 1
ATOM 11534 N N . GLU D 1 19 ? -1.746 -23.711 -13.567 1.00 38.31 11 GLU D N 1
ATOM 11535 C CA . GLU D 1 19 ? -3.031 -23.433 -12.950 1.00 41.45 11 GLU D CA 1
ATOM 11536 C C . GLU D 1 19 ? -3.888 -22.449 -13.736 1.00 44.61 11 GLU D C 1
ATOM 11537 O O . GLU D 1 19 ? -5.071 -22.295 -13.414 1.00 48.85 11 GLU D O 1
ATOM 11543 N N . ASN D 1 20 ? -3.330 -21.792 -14.750 1.00 44.81 12 ASN D N 1
ATOM 11544 C CA . ASN D 1 20 ? -4.056 -20.880 -15.633 1.00 50.22 12 ASN D CA 1
ATOM 11545 C C . ASN D 1 20 ? -3.742 -21.210 -17.078 1.00 45.07 12 ASN D C 1
ATOM 11546 O O . ASN D 1 20 ? -3.498 -20.333 -17.906 1.00 51.72 12 ASN D O 1
ATOM 11551 N N . TYR D 1 21 ? -3.728 -22.502 -17.394 1.00 43.44 13 TYR D N 1
ATOM 11552 C CA . TYR D 1 21 ? -3.240 -22.921 -18.701 1.00 47.97 13 TYR D CA 1
ATOM 11553 C C . TYR D 1 21 ? -4.113 -22.396 -19.834 1.00 41.27 13 TYR D C 1
ATOM 11554 O O . TYR D 1 21 ? -3.590 -22.061 -20.901 1.00 43.47 13 TYR D O 1
ATOM 11563 N N . LYS D 1 22 ? -5.431 -22.298 -19.624 1.00 42.89 14 LYS D N 1
ATOM 11564 C CA . LYS D 1 22 ? -6.308 -21.814 -20.691 1.00 54.03 14 LYS D CA 1
ATOM 11565 C C . LYS D 1 22 ? -5.952 -20.393 -21.115 1.00 59.04 14 LYS D C 1
ATOM 11566 O O . LYS D 1 22 ? -6.166 -20.019 -22.272 1.00 61.17 14 LYS D O 1
ATOM 11568 N N . LYS D 1 23 ? -5.398 -19.595 -20.202 1.00 63.70 15 LYS D N 1
ATOM 11569 C CA . LYS D 1 23 ? -5.002 -18.233 -20.540 1.00 68.06 15 LYS D CA 1
ATOM 11570 C C . LYS D 1 23 ? -3.725 -18.206 -21.375 1.00 66.77 15 LYS D C 1
ATOM 11571 O O . LYS D 1 23 ? -3.564 -17.328 -22.229 1.00 73.62 15 LYS D O 1
ATOM 11577 N N . PHE D 1 24 ? -2.817 -19.157 -21.160 1.00 57.32 16 PHE D N 1
ATOM 11578 C CA . PHE D 1 24 ? -1.601 -19.260 -21.958 1.00 53.92 16 PHE D CA 1
ATOM 11579 C C . PHE D 1 24 ? -1.745 -20.170 -23.172 1.00 58.43 16 PHE D C 1
ATOM 11580 O O . PHE D 1 24 ? -0.831 -20.210 -24.004 1.00 58.00 16 PHE D O 1
ATOM 11588 N N . LEU D 1 25 ? -2.856 -20.897 -23.290 1.00 54.93 17 LEU D N 1
ATOM 11589 C CA . LEU D 1 25 ? -2.984 -21.930 -24.310 1.00 49.50 17 LEU D CA 1
ATOM 11590 C C . LEU D 1 25 ? -2.796 -21.345 -25.706 1.00 52.27 17 LEU D C 1
ATOM 11591 O O . LEU D 1 25 ? -3.415 -20.340 -26.057 1.00 55.84 17 LEU D O 1
ATOM 11596 N N . HIS D 1 26 ? -1.910 -21.971 -26.487 1.00 49.34 18 HIS D N 1
ATOM 11597 C CA . HIS D 1 26 ? -1.594 -21.606 -27.866 1.00 52.78 18 HIS D CA 1
ATOM 11598 C C . HIS D 1 26 ? -0.800 -20.307 -27.991 1.00 49.53 18 HIS D C 1
ATOM 11599 O O . HIS D 1 26 ? -0.714 -19.747 -29.084 1.00 57.33 18 HIS D O 1
ATOM 11606 N N . HIS D 1 27 ? -0.197 -19.820 -26.912 1.00 47.78 19 HIS D N 1
ATOM 11607 C CA . HIS D 1 27 ? 0.741 -18.709 -26.978 1.00 53.25 19 HIS D CA 1
ATOM 11608 C C . HIS D 1 27 ? 2.158 -19.198 -26.714 1.00 46.25 19 HIS D C 1
ATOM 11609 O O . HIS D 1 27 ? 2.380 -20.232 -26.084 1.00 46.41 19 HIS D O 1
ATOM 11616 N N . ASP D 1 28 ? 3.122 -18.428 -27.196 1.00 45.15 20 ASP D N 1
ATOM 11617 C CA . ASP D 1 28 ? 4.518 -18.649 -26.862 1.00 45.86 20 ASP D CA 1
ATOM 11618 C C . ASP D 1 28 ? 4.831 -17.960 -25.541 1.00 47.46 20 ASP D C 1
ATOM 11619 O O . ASP D 1 28 ? 4.515 -16.780 -25.364 1.00 53.83 20 ASP D O 1
ATOM 11624 N N . ILE D 1 29 ? 5.445 -18.700 -24.613 1.00 41.19 21 ILE D N 1
ATOM 11625 C CA . ILE D 1 29 ? 5.893 -18.147 -23.345 1.00 37.55 21 ILE D CA 1
ATOM 11626 C C . ILE D 1 29 ? 7.358 -18.512 -23.144 1.00 40.66 21 ILE D C 1
ATOM 11627 O O . ILE D 1 29 ? 7.912 -19.365 -23.835 1.00 38.13 21 ILE D O 1
ATOM 11632 N N . THR D 1 30 ? 7.977 -17.851 -22.171 1.00 41.49 22 THR D N 1
ATOM 11633 C CA . THR D 1 30 ? 9.329 -18.151 -21.723 1.00 35.22 22 THR D CA 1
ATOM 11634 C C . THR D 1 30 ? 9.249 -18.700 -20.310 1.00 35.52 22 THR D C 1
ATOM 11635 O O . THR D 1 30 ? 8.612 -18.092 -19.446 1.00 35.00 22 THR D O 1
ATOM 11639 N N . VAL D 1 31 ? 9.873 -19.853 -20.077 1.00 33.61 23 VAL D N 1
ATOM 11640 C CA . VAL D 1 31 ? 9.899 -20.440 -18.746 1.00 29.77 23 VAL D CA 1
ATOM 11641 C C . VAL D 1 31 ? 11.344 -20.691 -18.331 1.00 32.86 23 VAL D C 1
ATOM 11642 O O . VAL D 1 31 ? 12.256 -20.779 -19.159 1.00 34.33 23 VAL D O 1
ATOM 11646 N N . TYR D 1 32 ? 11.537 -20.830 -17.017 1.00 27.20 24 TYR D N 1
ATOM 11647 C CA . TYR D 1 32 ? 12.845 -21.027 -16.408 1.00 25.61 24 TYR D CA 1
ATOM 11648 C C . TYR D 1 32 ? 12.730 -22.125 -15.365 1.00 29.48 24 TYR D C 1
ATOM 11649 O O . TYR D 1 32 ? 11.727 -22.195 -14.650 1.00 31.28 24 TYR D O 1
ATOM 11658 N N . GLY D 1 33 ? 13.751 -22.968 -15.255 1.00 29.58 25 GLY D N 1
ATOM 11659 C CA . GLY D 1 33 ? 13.713 -23.994 -14.236 1.00 30.01 25 GLY D CA 1
ATOM 11660 C C . GLY D 1 33 ? 14.895 -24.935 -14.337 1.00 29.34 25 GLY D C 1
ATOM 11661 O O . GLY D 1 33 ? 15.828 -24.725 -15.118 1.00 28.88 25 GLY D O 1
ATOM 11662 N N . TRP D 1 34 ? 14.834 -25.975 -13.517 1.00 24.23 26 TRP D N 1
ATOM 11663 C CA . TRP D 1 34 ? 15.862 -26.999 -13.483 1.00 26.20 26 TRP D CA 1
ATOM 11664 C C . TRP D 1 34 ? 15.285 -28.335 -13.935 1.00 30.29 26 TRP D C 1
ATOM 11665 O O . TRP D 1 34 ? 14.109 -28.633 -13.705 1.00 30.13 26 TRP D O 1
ATOM 11676 N N . VAL D 1 35 ? 16.130 -29.142 -14.576 1.00 24.71 27 VAL D N 1
ATOM 11677 C CA . VAL D 1 35 ? 15.712 -30.444 -15.088 1.00 25.61 27 VAL D CA 1
ATOM 11678 C C . VAL D 1 35 ? 15.540 -31.428 -13.936 1.00 25.66 27 VAL D C 1
ATOM 11679 O O . VAL D 1 35 ? 16.475 -31.684 -13.170 1.00 24.70 27 VAL D O 1
ATOM 11683 N N . ARG D 1 36 ? 14.337 -31.979 -13.805 1.00 28.41 28 ARG D N 1
ATOM 11684 C CA . ARG D 1 36 ? 14.139 -33.140 -12.945 1.00 31.35 28 ARG D CA 1
ATOM 11685 C C . ARG D 1 36 ? 14.417 -34.446 -13.675 1.00 34.64 28 ARG D C 1
ATOM 11686 O O . ARG D 1 36 ? 14.913 -35.403 -13.064 1.00 35.81 28 ARG D O 1
ATOM 11694 N N . ALA D 1 37 ? 14.101 -34.506 -14.967 1.00 30.38 29 ALA D N 1
ATOM 11695 C CA . ALA D 1 37 ? 14.371 -35.686 -15.781 1.00 32.85 29 ALA D CA 1
ATOM 11696 C C . ALA D 1 37 ? 14.319 -35.272 -17.237 1.00 32.24 29 ALA D C 1
ATOM 11697 O O . ALA D 1 37 ? 13.740 -34.242 -17.585 1.00 34.37 29 ALA D O 1
ATOM 11699 N N . PHE D 1 38 ? 14.947 -36.081 -18.082 1.00 34.57 30 PHE D N 1
ATOM 11700 C CA . PHE D 1 38 ? 14.870 -35.921 -19.529 1.00 37.45 30 PHE D CA 1
ATOM 11701 C C . PHE D 1 38 ? 14.671 -37.319 -20.086 1.00 37.25 30 PHE D C 1
ATOM 11702 O O . PHE D 1 38 ? 15.584 -38.145 -20.020 1.00 42.51 30 PHE D O 1
ATOM 11710 N N . ARG D 1 39 ? 13.481 -37.602 -20.598 1.00 39.91 31 ARG D N 1
ATOM 11711 C CA . ARG D 1 39 ? 13.080 -38.973 -20.875 1.00 40.77 31 ARG D CA 1
ATOM 11712 C C . ARG D 1 39 ? 12.816 -39.181 -22.357 1.00 43.61 31 ARG D C 1
ATOM 11713 O O . ARG D 1 39 ? 12.290 -38.296 -23.039 1.00 38.42 31 ARG D O 1
ATOM 11721 N N . SER D 1 40 ? 13.188 -40.367 -22.847 1.00 39.92 32 SER D N 1
ATOM 11722 C CA . SER D 1 40 ? 12.966 -40.770 -24.233 1.00 46.47 32 SER D CA 1
ATOM 11723 C C . SER D 1 40 ? 13.625 -39.816 -25.218 1.00 48.21 32 SER D C 1
ATOM 11724 O O . SER D 1 40 ? 13.210 -39.735 -26.380 1.00 47.14 32 SER D O 1
ATOM 11727 N N . ASN D 1 41 ? 14.648 -39.092 -24.765 1.00 47.67 33 ASN D N 1
ATOM 11728 C CA . ASN D 1 41 ? 15.329 -38.090 -25.580 1.00 52.36 33 ASN D CA 1
ATOM 11729 C C . ASN D 1 41 ? 14.331 -37.083 -26.141 1.00 46.28 33 ASN D C 1
ATOM 11730 O O . ASN D 1 41 ? 14.415 -36.677 -27.300 1.00 47.15 33 ASN D O 1
ATOM 11735 N N . ARG D 1 42 ? 13.357 -36.694 -25.316 1.00 40.65 34 ARG D N 1
ATOM 11736 C CA . ARG D 1 42 ? 12.238 -35.911 -25.829 1.00 36.22 34 ARG D CA 1
ATOM 11737 C C . ARG D 1 42 ? 11.539 -35.064 -24.768 1.00 38.23 34 ARG D C 1
ATOM 11738 O O . ARG D 1 42 ? 11.188 -33.909 -25.035 1.00 37.83 34 ARG D O 1
ATOM 11746 N N . PHE D 1 43 ? 11.306 -35.621 -23.579 1.00 32.55 35 PHE D N 1
ATOM 11747 C CA . PHE D 1 43 ? 10.440 -34.998 -22.580 1.00 34.91 35 PHE D CA 1
ATOM 11748 C C . PHE D 1 43 ? 11.283 -34.506 -21.417 1.00 36.30 35 PHE D C 1
ATOM 11749 O O . PHE D 1 43 ? 11.900 -35.313 -20.717 1.00 33.18 35 PHE D O 1
ATOM 11757 N N . ILE D 1 44 ? 11.289 -33.194 -21.197 1.00 34.69 36 ILE D N 1
ATOM 11758 C CA . ILE D 1 44 ? 11.970 -32.594 -20.056 1.00 33.23 36 ILE D CA 1
ATOM 11759 C C . ILE D 1 44 ? 10.948 -32.313 -18.971 1.00 34.17 36 ILE D C 1
ATOM 11760 O O . ILE D 1 44 ? 9.929 -31.658 -19.221 1.00 34.33 36 ILE D O 1
ATOM 11765 N N . ALA D 1 45 ? 11.215 -32.807 -17.769 1.00 29.79 37 ALA D N 1
ATOM 11766 C CA . ALA D 1 45 ? 10.429 -32.472 -16.592 1.00 29.46 37 ALA D CA 1
ATOM 11767 C C . ALA D 1 45 ? 11.135 -31.317 -15.891 1.00 29.13 37 ALA D C 1
ATOM 11768 O O . ALA D 1 45 ? 12.238 -31.485 -15.357 1.00 34.47 37 ALA D O 1
ATOM 11770 N N . LEU D 1 46 ? 10.507 -30.147 -15.899 1.00 26.84 38 LEU D N 1
ATOM 11771 C CA . LEU D 1 46 ? 11.122 -28.925 -15.411 1.00 29.78 38 LEU D CA 1
ATOM 11772 C C . LEU D 1 46 ? 10.458 -28.506 -14.114 1.00 27.11 38 LEU D C 1
ATOM 11773 O O . LEU D 1 46 ? 9.238 -28.610 -13.973 1.00 28.59 38 LEU D O 1
ATOM 11778 N N . ASN D 1 47 ? 11.257 -28.018 -13.175 1.00 25.02 39 ASN D N 1
ATOM 11779 C CA . ASN D 1 47 ? 10.730 -27.539 -11.908 1.00 24.18 39 ASN D CA 1
ATOM 11780 C C . ASN D 1 47 ? 11.423 -26.235 -11.532 1.00 26.95 39 ASN D C 1
ATOM 11781 O O . ASN D 1 47 ? 12.625 -26.085 -11.763 1.00 28.83 39 ASN D O 1
ATOM 11786 N N . ASP D 1 48 ? 10.668 -25.290 -10.955 1.00 25.78 40 ASP D N 1
ATOM 11787 C CA . ASP D 1 48 ? 11.252 -24.007 -10.572 1.00 28.96 40 ASP D CA 1
ATOM 11788 C C . ASP D 1 48 ? 10.988 -23.642 -9.116 1.00 28.23 40 ASP D C 1
ATOM 11789 O O . ASP D 1 48 ? 11.119 -22.469 -8.754 1.00 29.45 40 ASP D O 1
ATOM 11794 N N . GLY D 1 49 ? 10.608 -24.606 -8.277 1.00 25.75 41 GLY D N 1
ATOM 11795 C CA . GLY D 1 49 ? 10.350 -24.316 -6.879 1.00 22.34 41 GLY D CA 1
ATOM 11796 C C . GLY D 1 49 ? 8.995 -23.714 -6.572 1.00 25.39 41 GLY D C 1
ATOM 11797 O O . GLY D 1 49 ? 8.600 -23.690 -5.399 1.00 29.63 41 GLY D O 1
ATOM 11798 N N . SER D 1 50 ? 8.260 -23.224 -7.577 1.00 27.44 42 SER D N 1
ATOM 11799 C CA . SER D 1 50 ? 6.961 -22.619 -7.298 1.00 28.49 42 SER D CA 1
ATOM 11800 C C . SER D 1 50 ? 5.912 -23.657 -6.946 1.00 28.08 42 SER D C 1
ATOM 11801 O O . SER D 1 50 ? 4.887 -23.306 -6.351 1.00 28.22 42 SER D O 1
ATOM 11804 N N . THR D 1 51 ? 6.142 -24.914 -7.320 1.00 30.21 43 THR D N 1
ATOM 11805 C CA . THR D 1 51 ? 5.216 -26.001 -7.045 1.00 32.43 43 THR D CA 1
ATOM 11806 C C . THR D 1 51 ? 5.982 -27.316 -7.060 1.00 32.82 43 THR D C 1
ATOM 11807 O O . THR D 1 51 ? 7.031 -27.441 -7.697 1.00 24.21 43 THR D O 1
ATOM 11811 N N . ILE D 1 52 ? 5.429 -28.311 -6.365 1.00 30.40 44 ILE D N 1
ATOM 11812 C CA . ILE D 1 52 ? 6.009 -29.647 -6.467 1.00 30.24 44 ILE D CA 1
ATOM 11813 C C . ILE D 1 52 ? 5.877 -30.185 -7.890 1.00 33.00 44 ILE D C 1
ATOM 11814 O O . ILE D 1 52 ? 6.723 -30.967 -8.338 1.00 30.50 44 ILE D O 1
ATOM 11819 N N . ASN D 1 53 ? 4.848 -29.762 -8.628 1.00 26.40 45 ASN D N 1
ATOM 11820 C CA . ASN D 1 53 ? 4.602 -30.286 -9.969 1.00 38.38 45 ASN D CA 1
ATOM 11821 C C . ASN D 1 53 ? 5.621 -29.763 -10.975 1.00 36.03 45 ASN D C 1
ATOM 11822 O O . ASN D 1 53 ? 6.113 -28.632 -10.875 1.00 30.90 45 ASN D O 1
ATOM 11827 N N . ASN D 1 54 ? 5.913 -30.593 -11.967 1.00 29.97 46 ASN D N 1
ATOM 11828 C CA . ASN D 1 54 ? 6.818 -30.248 -13.053 1.00 26.04 46 ASN D CA 1
ATOM 11829 C C . ASN D 1 54 ? 6.057 -29.860 -14.315 1.00 29.46 46 ASN D C 1
ATOM 11830 O O . ASN D 1 54 ? 4.911 -30.253 -14.526 1.00 34.05 46 ASN D O 1
ATOM 11835 N N . LEU D 1 55 ? 6.731 -29.102 -15.171 1.00 29.57 47 LEU D N 1
ATOM 11836 C CA . LEU D 1 55 ? 6.222 -28.770 -16.494 1.00 32.44 47 LEU D CA 1
ATOM 11837 C C . LEU D 1 55 ? 6.932 -29.638 -17.522 1.00 34.93 47 LEU D C 1
ATOM 11838 O O . LEU D 1 55 ? 8.161 -29.750 -17.503 1.00 37.35 47 LEU D O 1
ATOM 11843 N N . GLN D 1 56 ? 6.163 -30.245 -18.418 1.00 32.84 48 GLN D N 1
ATOM 11844 C CA . GLN D 1 56 ? 6.738 -31.077 -19.465 1.00 29.12 48 GLN D CA 1
ATOM 11845 C C . GLN D 1 56 ? 7.103 -30.200 -20.655 1.00 31.36 48 GLN D C 1
ATOM 11846 O O . GLN D 1 56 ? 6.249 -29.492 -21.195 1.00 36.10 48 GLN D O 1
ATOM 11852 N N . ILE D 1 57 ? 8.375 -30.230 -21.043 1.00 31.84 49 ILE D N 1
ATOM 11853 C CA . ILE D 1 57 ? 8.853 -29.589 -22.258 1.00 28.28 49 ILE D CA 1
ATOM 11854 C C . ILE D 1 57 ? 9.104 -30.681 -23.283 1.00 36.73 49 ILE D C 1
ATOM 11855 O O . ILE D 1 57 ? 9.822 -31.645 -22.994 1.00 33.33 49 ILE D O 1
ATOM 11860 N N . VAL D 1 58 ? 8.524 -30.523 -24.478 1.00 34.49 50 VAL D N 1
ATOM 11861 C CA . VAL D 1 58 ? 8.690 -31.466 -25.582 1.00 36.48 50 VAL D CA 1
ATOM 11862 C C . VAL D 1 58 ? 9.767 -30.936 -26.518 1.00 37.50 50 VAL D C 1
ATOM 11863 O O . VAL D 1 58 ? 9.628 -29.844 -27.081 1.00 37.47 50 VAL D O 1
ATOM 11867 N N . VAL D 1 59 ? 10.818 -31.725 -26.719 1.00 36.02 51 VAL D N 1
ATOM 11868 C CA . VAL D 1 59 ? 11.983 -31.314 -27.495 1.00 36.51 51 VAL D CA 1
ATOM 11869 C C . VAL D 1 59 ? 12.047 -32.160 -28.759 1.00 41.02 51 VAL D C 1
ATOM 11870 O O . VAL D 1 59 ? 12.249 -33.379 -28.693 1.00 43.82 51 VAL D O 1
ATOM 11874 N N . ASP D 1 60 ? 11.893 -31.518 -29.915 1.00 44.62 52 ASP D N 1
ATOM 11875 C CA . ASP D 1 60 ? 12.122 -32.172 -31.198 1.00 52.44 52 ASP D CA 1
ATOM 11876 C C . ASP D 1 60 ? 13.605 -32.065 -31.532 1.00 51.44 52 ASP D C 1
ATOM 11877 O O . ASP D 1 60 ? 14.125 -30.957 -31.716 1.00 50.24 52 ASP D O 1
ATOM 11882 N N . PHE D 1 61 ? 14.283 -33.214 -31.606 1.00 54.78 53 PHE D N 1
ATOM 11883 C CA . PHE D 1 61 ? 15.738 -33.209 -31.739 1.00 62.20 53 PHE D CA 1
ATOM 11884 C C . PHE D 1 61 ? 16.184 -32.542 -33.034 1.00 63.58 53 PHE D C 1
ATOM 11885 O O . PHE D 1 61 ? 17.250 -31.917 -33.072 1.00 71.33 53 PHE D O 1
ATOM 11887 N N . GLU D 1 62 ? 15.377 -32.641 -34.093 1.00 56.55 54 GLU D N 1
ATOM 11888 C CA . GLU D 1 62 ? 15.727 -32.039 -35.373 1.00 57.58 54 GLU D CA 1
ATOM 11889 C C . GLU D 1 62 ? 15.786 -30.517 -35.318 1.00 59.58 54 GLU D C 1
ATOM 11890 O O . GLU D 1 62 ? 16.315 -29.903 -36.251 1.00 69.34 54 GLU D O 1
ATOM 11892 N N . ASN D 1 63 ? 15.263 -29.897 -34.265 1.00 54.41 55 ASN D N 1
ATOM 11893 C CA . ASN D 1 63 ? 15.168 -28.448 -34.178 1.00 51.53 55 ASN D CA 1
ATOM 11894 C C . ASN D 1 63 ? 16.251 -27.827 -33.316 1.00 52.03 55 ASN D C 1
ATOM 11895 O O . ASN D 1 63 ? 16.257 -26.605 -33.146 1.00 51.23 55 ASN D O 1
ATOM 11900 N N . PHE D 1 64 ? 17.154 -28.626 -32.756 1.00 50.57 56 PHE D N 1
ATOM 11901 C CA . PHE D 1 64 ? 18.200 -28.099 -31.896 1.00 47.19 56 PHE D CA 1
ATOM 11902 C C . PHE D 1 64 ? 19.532 -28.738 -32.252 1.00 50.26 56 PHE D C 1
ATOM 11903 O O . PHE D 1 64 ? 19.592 -29.797 -32.890 1.00 45.40 56 PHE D O 1
ATOM 11911 N N . ASP D 1 65 ? 20.601 -28.059 -31.842 1.00 54.95 57 ASP D N 1
ATOM 11912 C CA . ASP D 1 65 ? 21.944 -28.578 -32.043 1.00 62.40 57 ASP D CA 1
ATOM 11913 C C . ASP D 1 65 ? 22.136 -29.868 -31.257 1.00 64.55 57 ASP D C 1
ATOM 11914 O O . ASP D 1 65 ? 21.656 -30.006 -30.127 1.00 57.07 57 ASP D O 1
ATOM 11919 N N . GLU D 1 66 ? 22.853 -30.818 -31.866 1.00 70.63 58 GLU D N 1
ATOM 11920 C CA . GLU D 1 66 ? 23.124 -32.084 -31.193 1.00 72.34 58 GLU D CA 1
ATOM 11921 C C . GLU D 1 66 ? 23.896 -31.864 -29.897 1.00 73.33 58 GLU D C 1
ATOM 11922 O O . GLU D 1 66 ? 23.656 -32.553 -28.899 1.00 75.74 58 GLU D O 1
ATOM 11924 N N . ASN D 1 67 ? 24.812 -30.894 -29.886 1.00 70.29 59 ASN D N 1
ATOM 11925 C CA . ASN D 1 67 ? 25.584 -30.614 -28.682 1.00 65.61 59 ASN D CA 1
ATOM 11926 C C . ASN D 1 67 ? 24.775 -29.894 -27.611 1.00 62.03 59 ASN D C 1
ATOM 11927 O O . ASN D 1 67 ? 25.232 -29.818 -26.466 1.00 58.01 59 ASN D O 1
ATOM 11932 N N . LEU D 1 68 ? 23.593 -29.368 -27.941 1.00 60.80 60 LEU D N 1
ATOM 11933 C CA . LEU D 1 68 ? 22.744 -28.793 -26.902 1.00 61.00 60 LEU D CA 1
ATOM 11934 C C . LEU D 1 68 ? 21.957 -29.872 -26.171 1.00 56.10 60 LEU D C 1
ATOM 11935 O O . LEU D 1 68 ? 21.819 -29.818 -24.945 1.00 53.35 60 LEU D O 1
ATOM 11940 N N . ILE D 1 69 ? 21.439 -30.859 -26.906 1.00 58.34 61 ILE D N 1
ATOM 11941 C CA . ILE D 1 69 ? 20.717 -31.956 -26.265 1.00 60.23 61 ILE D CA 1
ATOM 11942 C C . ILE D 1 69 ? 21.596 -32.667 -25.244 1.00 57.35 61 ILE D C 1
ATOM 11943 O O . ILE D 1 69 ? 21.106 -33.118 -24.205 1.00 60.00 61 ILE D O 1
ATOM 11948 N N . LYS D 1 70 ? 22.904 -32.764 -25.507 1.00 56.94 62 LYS D N 1
ATOM 11949 C CA . LYS D 1 70 ? 23.827 -33.414 -24.578 1.00 54.23 62 LYS D CA 1
ATOM 11950 C C . LYS D 1 70 ? 24.060 -32.613 -23.305 1.00 52.75 62 LYS D C 1
ATOM 11951 O O . LYS D 1 70 ? 24.629 -33.154 -22.351 1.00 56.95 62 LYS D O 1
ATOM 11953 N N . ASN D 1 71 ? 23.662 -31.346 -23.267 1.00 42.33 63 ASN D N 1
ATOM 11954 C CA . ASN D 1 71 ? 23.798 -30.539 -22.066 1.00 46.20 63 ASN D CA 1
ATOM 11955 C C . ASN D 1 71 ? 22.504 -30.436 -21.280 1.00 44.58 63 ASN D C 1
ATOM 11956 O O . ASN D 1 71 ? 22.396 -29.590 -20.387 1.00 46.14 63 ASN D O 1
ATOM 11961 N N . ILE D 1 72 ? 21.516 -31.261 -21.599 1.00 33.55 64 ILE D N 1
ATOM 11962 C CA . ILE D 1 72 ? 20.296 -31.353 -20.806 1.00 39.08 64 ILE D CA 1
ATOM 11963 C C . ILE D 1 72 ? 20.513 -32.538 -19.869 1.00 37.96 64 ILE D C 1
ATOM 11964 O O . ILE D 1 72 ? 20.315 -33.696 -20.234 1.00 39.91 64 ILE D O 1
ATOM 11969 N N . ASN D 1 73 ? 20.967 -32.254 -18.656 1.00 32.55 65 ASN D N 1
ATOM 11970 C CA . ASN D 1 73 ? 21.242 -33.291 -17.674 1.00 34.68 65 ASN D CA 1
ATOM 11971 C C . ASN D 1 73 ? 20.412 -33.044 -16.425 1.00 34.77 65 ASN D C 1
ATOM 11972 O O . ASN D 1 73 ? 19.827 -31.979 -16.244 1.00 34.62 65 ASN D O 1
ATOM 11977 N N . THR D 1 74 ? 20.366 -34.049 -15.554 1.00 40.32 66 THR D N 1
ATOM 11978 C CA . THR D 1 74 ? 19.722 -33.867 -14.264 1.00 36.95 66 THR D CA 1
ATOM 11979 C C . THR D 1 74 ? 20.290 -32.636 -13.575 1.00 32.55 66 THR D C 1
ATOM 11980 O O . THR D 1 74 ? 21.506 -32.439 -13.537 1.00 33.91 66 THR D O 1
ATOM 11984 N N . ALA D 1 75 ? 19.396 -31.777 -13.093 1.00 26.79 67 ALA D N 1
ATOM 11985 C CA . ALA D 1 75 ? 19.700 -30.571 -12.341 1.00 24.57 67 ALA D CA 1
ATOM 11986 C C . ALA D 1 75 ? 20.244 -29.453 -13.215 1.00 27.11 67 ALA D C 1
ATOM 11987 O O . ALA D 1 75 ? 20.545 -28.395 -12.688 1.00 29.25 67 ALA D O 1
ATOM 11989 N N . SER D 1 76 ? 20.342 -29.642 -14.535 1.00 27.04 68 SER D N 1
ATOM 11990 C CA . SER D 1 76 ? 20.702 -28.544 -15.422 1.00 26.02 68 SER D CA 1
ATOM 11991 C C . SER D 1 76 ? 19.666 -27.423 -15.345 1.00 31.96 68 SER D C 1
ATOM 11992 O O . SER D 1 76 ? 18.482 -27.651 -15.069 1.00 29.99 68 SER D O 1
ATOM 11995 N N . SER D 1 77 ? 20.122 -26.195 -15.585 1.00 27.91 69 SER D N 1
ATOM 11996 C CA . SER D 1 77 ? 19.254 -25.025 -15.560 1.00 27.07 69 SER D CA 1
ATOM 11997 C C . SER D 1 77 ? 18.990 -24.558 -16.979 1.00 29.77 69 SER D C 1
ATOM 11998 O O . SER D 1 77 ? 19.930 -24.429 -17.774 1.00 27.05 69 SER D O 1
ATOM 12001 N N . LEU D 1 78 ? 17.725 -24.260 -17.279 1.00 30.11 70 LEU D N 1
ATOM 12002 C CA . LEU D 1 78 ? 17.319 -23.968 -18.646 1.00 30.12 70 LEU D CA 1
ATOM 12003 C C . LEU D 1 78 ? 16.403 -22.761 -18.697 1.00 30.74 70 LEU D C 1
ATOM 12004 O O . LEU D 1 78 ? 15.566 -22.565 -17.813 1.00 32.77 70 LEU D O 1
ATOM 12009 N N . LYS D 1 79 ? 16.555 -21.976 -19.755 1.00 30.80 71 LYS D N 1
ATOM 12010 C CA . LYS D 1 79 ? 15.541 -21.034 -20.202 1.00 34.13 71 LYS D CA 1
ATOM 12011 C C . LYS D 1 79 ? 14.915 -21.599 -21.471 1.00 31.87 71 LYS D C 1
ATOM 12012 O O . LYS D 1 79 ? 15.629 -22.004 -22.393 1.00 29.50 71 LYS D O 1
ATOM 12018 N N . ILE D 1 80 ? 13.590 -21.660 -21.508 1.00 30.39 72 ILE D N 1
ATOM 12019 C CA . ILE D 1 80 ? 12.879 -22.276 -22.619 1.00 32.09 72 ILE D CA 1
ATOM 12020 C C . ILE D 1 80 ? 11.829 -21.302 -23.135 1.00 33.10 72 ILE D C 1
ATOM 12021 O O . ILE D 1 80 ? 11.100 -20.699 -22.342 1.00 32.27 72 ILE D O 1
ATOM 12026 N N . VAL D 1 81 ? 11.776 -21.136 -24.458 1.00 30.14 73 VAL D N 1
ATOM 12027 C CA . VAL D 1 81 ? 10.701 -20.432 -25.152 1.00 36.32 73 VAL D CA 1
ATOM 12028 C C . VAL D 1 81 ? 9.963 -21.448 -26.014 1.00 36.65 73 VAL D C 1
ATOM 12029 O O . VAL D 1 81 ? 10.591 -22.179 -26.790 1.00 43.84 73 VAL D O 1
ATOM 12033 N N . GLY D 1 82 ? 8.641 -21.503 -25.879 1.00 34.39 74 GLY D N 1
ATOM 12034 C CA . GLY D 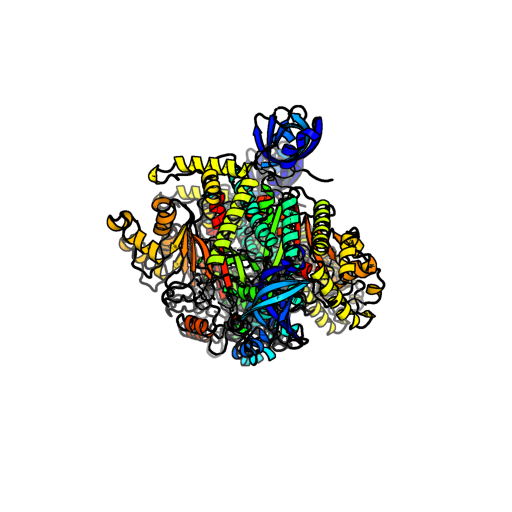1 82 ? 7.876 -22.484 -26.630 1.00 36.17 74 GLY D CA 1
ATOM 12035 C C . GLY D 1 82 ? 6.390 -22.231 -26.493 1.00 43.68 74 GLY D C 1
ATOM 12036 O O . GLY D 1 82 ? 5.952 -21.336 -25.764 1.00 45.17 74 GLY D O 1
ATOM 12037 N N . GLU D 1 83 ? 5.609 -23.041 -27.203 1.00 42.96 75 GLU D N 1
ATOM 12038 C CA . GLU D 1 83 ? 4.162 -22.867 -27.258 1.00 41.15 75 GLU D CA 1
ATOM 12039 C C . GLU D 1 83 ? 3.456 -23.753 -26.237 1.00 41.83 75 GLU D C 1
ATOM 12040 O O . GLU D 1 83 ? 3.769 -24.940 -26.100 1.00 38.47 75 GLU D O 1
ATOM 12046 N N . VAL D 1 84 ? 2.489 -23.173 -25.531 1.00 41.51 76 VAL D N 1
ATOM 12047 C CA . VAL D 1 84 ? 1.637 -23.946 -24.634 1.00 40.98 76 VAL D CA 1
ATOM 12048 C C . VAL D 1 84 ? 0.615 -24.702 -25.475 1.00 37.81 76 VAL D C 1
ATOM 12049 O O . VAL D 1 84 ? -0.117 -24.102 -26.268 1.00 37.62 76 VAL D O 1
ATOM 12053 N N . VAL D 1 85 ? 0.566 -26.024 -25.310 1.00 38.75 77 VAL D N 1
ATOM 12054 C CA . VAL D 1 85 ? -0.364 -26.862 -26.056 1.00 43.46 77 VAL D CA 1
ATOM 12055 C C . VAL D 1 85 ? -0.988 -27.882 -25.116 1.00 40.05 77 VAL D C 1
ATOM 12056 O O . VAL D 1 85 ? -0.464 -28.185 -24.043 1.00 35.99 77 VAL D O 1
ATOM 12060 N N . GLU D 1 86 ? -2.127 -28.411 -25.536 1.00 42.30 78 GLU D N 1
ATOM 12061 C CA . GLU D 1 86 ? -2.699 -29.563 -24.861 1.00 47.13 78 GLU D CA 1
ATOM 12062 C C . GLU D 1 86 ? -1.815 -30.774 -25.125 1.00 50.73 78 GLU D C 1
ATOM 12063 O O . GLU D 1 86 ? -1.480 -31.073 -26.277 1.00 57.20 78 GLU D O 1
ATOM 12065 N N . SER D 1 87 ? -1.414 -31.457 -24.062 1.00 38.14 79 SER D N 1
ATOM 12066 C CA . SER D 1 87 ? -0.627 -32.670 -24.222 1.00 51.15 79 SER D CA 1
ATOM 12067 C C . SER D 1 87 ? -1.505 -33.810 -24.720 1.00 56.47 79 SER D C 1
ATOM 12068 O O . SER D 1 87 ? -2.683 -33.912 -24.370 1.00 62.09 79 SER D O 1
ATOM 12071 N N . GLN D 1 88 ? -0.933 -34.671 -25.553 1.00 59.99 80 GLN D N 1
ATOM 12072 C CA . GLN D 1 88 ? -1.650 -35.889 -25.896 1.00 65.27 80 GLN D CA 1
ATOM 12073 C C . GLN D 1 88 ? -1.429 -36.993 -24.870 1.00 66.44 80 GLN D C 1
ATOM 12074 O O . GLN D 1 88 ? -2.156 -37.993 -24.890 1.00 65.80 80 GLN D O 1
ATOM 12080 N N . GLY D 1 89 ? -0.461 -36.823 -23.972 1.00 66.63 81 GLY D N 1
ATOM 12081 C CA . GLY D 1 89 ? -0.217 -37.786 -22.913 1.00 67.54 81 GLY D CA 1
ATOM 12082 C C . GLY D 1 89 ? -1.083 -37.497 -21.699 1.00 64.70 81 GLY D C 1
ATOM 12083 O O . GLY D 1 89 ? -1.258 -36.345 -21.299 1.00 57.26 81 GLY D O 1
ATOM 12084 N N . ALA D 1 90 ? -1.611 -38.574 -21.109 1.00 65.16 82 ALA D N 1
ATOM 12085 C CA . ALA D 1 90 ? -2.599 -38.479 -20.040 1.00 64.71 82 ALA D CA 1
ATOM 12086 C C . ALA D 1 90 ? -2.022 -37.985 -18.722 1.00 68.49 82 ALA D C 1
ATOM 12087 O O . ALA D 1 90 ? -2.796 -37.591 -17.843 1.00 69.98 82 ALA D O 1
ATOM 12089 N N . GLY D 1 91 ? -0.697 -37.992 -18.558 1.00 71.26 83 GLY D N 1
ATOM 12090 C CA . GLY D 1 91 ? -0.090 -37.585 -17.299 1.00 66.41 83 GLY D CA 1
ATOM 12091 C C . GLY D 1 91 ? -0.108 -36.092 -17.034 1.00 60.42 83 GLY D C 1
ATOM 12092 O O . GLY D 1 91 ? 0.237 -35.675 -15.922 1.00 55.12 83 GLY D O 1
ATOM 12093 N N . GLN D 1 92 ? -0.493 -35.284 -18.017 1.00 56.74 84 GLN D N 1
ATOM 12094 C CA . GLN D 1 92 ? -0.525 -33.841 -17.837 1.00 57.63 84 GLN D CA 1
ATOM 12095 C C . GLN D 1 92 ? -1.525 -33.252 -18.817 1.00 53.10 84 GLN D C 1
ATOM 12096 O O . GLN D 1 92 ? -1.877 -33.874 -19.825 1.00 47.68 84 GLN D O 1
ATOM 12102 N N . THR D 1 93 ? -1.982 -32.041 -18.500 1.00 48.40 85 THR D N 1
ATOM 12103 C CA . THR D 1 93 ? -2.915 -31.336 -19.366 1.00 56.16 85 THR D CA 1
ATOM 12104 C C . THR D 1 93 ? -2.182 -30.544 -20.438 1.00 50.27 85 THR D C 1
ATOM 12105 O O . THR D 1 93 ? -2.553 -30.593 -21.617 1.00 45.18 85 THR D O 1
ATOM 12109 N N . VAL D 1 94 ? -1.145 -29.809 -20.044 1.00 41.85 86 VAL D N 1
ATOM 12110 C CA . VAL D 1 94 ? -0.431 -28.946 -20.968 1.00 39.34 86 VAL D CA 1
ATOM 12111 C C . VAL D 1 94 ? 1.045 -29.300 -20.943 1.00 36.19 86 VAL D C 1
ATOM 12112 O O . VAL D 1 94 ? 1.551 -29.933 -20.013 1.00 36.91 86 VAL D O 1
ATOM 12116 N N . GLU D 1 95 ? 1.722 -28.887 -22.007 1.00 36.93 87 GLU D N 1
ATOM 12117 C CA . GLU D 1 95 ? 3.142 -29.103 -22.209 1.00 35.84 87 GLU D CA 1
ATOM 12118 C C . GLU D 1 95 ? 3.632 -27.992 -23.120 1.00 37.01 87 GLU D C 1
ATOM 12119 O O . GLU D 1 95 ? 2.841 -27.337 -23.804 1.00 32.55 87 GLU D O 1
ATOM 12125 N N . ILE D 1 96 ? 4.941 -27.769 -23.112 1.00 38.47 88 ILE D N 1
ATOM 12126 C CA . ILE D 1 96 ? 5.564 -26.737 -23.933 1.00 34.26 88 ILE D CA 1
ATOM 12127 C C . ILE D 1 96 ? 6.273 -27.420 -25.084 1.00 34.27 88 ILE D C 1
ATOM 12128 O O . ILE D 1 96 ? 7.116 -28.297 -24.864 1.00 34.47 88 ILE D O 1
ATOM 12133 N N . ILE D 1 97 ? 5.935 -27.026 -26.310 1.00 34.11 89 ILE D N 1
ATOM 12134 C CA . ILE D 1 97 ? 6.696 -27.429 -27.488 1.00 38.63 89 ILE D CA 1
ATOM 12135 C C . ILE D 1 97 ? 7.855 -26.444 -27.596 1.00 39.79 89 ILE D C 1
ATOM 12136 O O . ILE D 1 97 ? 7.661 -25.303 -28.009 1.00 33.75 89 ILE D O 1
ATOM 12141 N N . ALA D 1 98 ? 9.057 -26.872 -27.212 1.00 33.37 90 ALA D N 1
ATOM 12142 C CA . ALA D 1 98 ? 10.184 -25.949 -27.141 1.00 33.96 90 ALA D CA 1
ATOM 12143 C C . ALA D 1 98 ? 10.536 -25.403 -28.521 1.00 35.75 90 ALA D C 1
ATOM 12144 O O . ALA D 1 98 ? 10.599 -26.144 -29.505 1.00 34.78 90 ALA D O 1
ATOM 12146 N N . LYS D 1 99 ? 10.761 -24.096 -28.589 1.00 34.68 91 LYS D N 1
ATOM 12147 C CA . LYS D 1 99 ? 11.317 -23.461 -29.776 1.00 35.43 91 LYS D CA 1
ATOM 12148 C C . LYS D 1 99 ? 12.730 -22.946 -29.563 1.00 42.51 91 LYS D C 1
ATOM 12149 O O . LYS D 1 99 ? 13.535 -22.966 -30.497 1.00 36.60 91 LYS D O 1
ATOM 12155 N N . LYS D 1 100 ? 13.038 -22.473 -28.362 1.00 33.90 92 LYS D N 1
ATOM 12156 C CA . LYS D 1 100 ? 14.385 -22.080 -27.977 1.00 40.17 92 LYS D CA 1
ATOM 12157 C C . LYS D 1 100 ? 14.690 -22.707 -26.630 1.00 34.84 92 LYS D C 1
ATOM 12158 O O . LYS D 1 100 ? 13.817 -22.779 -25.764 1.00 33.20 92 LYS D O 1
ATOM 12164 N N . ILE D 1 101 ? 15.920 -23.189 -26.476 1.00 33.66 93 ILE D N 1
ATOM 12165 C CA . ILE D 1 101 ? 16.404 -23.770 -25.237 1.00 31.93 93 ILE D CA 1
ATOM 12166 C C . ILE D 1 101 ? 17.788 -23.198 -24.989 1.00 38.06 93 ILE D C 1
ATOM 12167 O O . ILE D 1 101 ? 18.653 -23.252 -25.869 1.00 40.20 93 ILE D O 1
ATOM 12172 N N . ILE D 1 102 ? 17.997 -22.650 -23.799 1.00 33.53 94 ILE D N 1
ATOM 12173 C CA . ILE D 1 102 ? 19.261 -22.017 -23.446 1.00 37.80 94 ILE D CA 1
ATOM 12174 C C . ILE D 1 102 ? 19.702 -22.557 -22.092 1.00 32.26 94 ILE D C 1
ATOM 12175 O O . ILE D 1 102 ? 18.942 -22.490 -21.120 1.00 33.42 94 ILE D O 1
ATOM 12180 N N . VAL D 1 103 ? 20.911 -23.112 -22.038 1.00 32.83 95 VAL D N 1
ATOM 12181 C CA . VAL D 1 103 ? 21.496 -23.595 -20.790 1.00 28.32 95 VAL D CA 1
ATOM 12182 C C . VAL D 1 103 ? 22.055 -22.403 -20.023 1.00 28.33 95 VAL D C 1
ATOM 12183 O O . VAL D 1 103 ? 22.878 -21.645 -20.542 1.00 29.61 95 VAL D O 1
ATOM 12187 N N . LEU D 1 104 ? 21.628 -22.246 -18.779 1.00 35.46 96 LEU D N 1
ATOM 12188 C CA . LEU D 1 104 ? 21.899 -21.015 -18.049 1.00 36.05 96 LEU D CA 1
ATOM 12189 C C . LEU D 1 104 ? 23.194 -21.044 -17.237 1.00 38.23 96 LEU D C 1
ATOM 12190 O O . LEU D 1 104 ? 23.711 -19.971 -16.897 1.00 33.77 96 LEU D O 1
ATOM 12195 N N . GLY D 1 105 ? 23.737 -22.220 -16.926 1.00 27.20 97 GLY D N 1
ATOM 12196 C CA . GLY D 1 105 ? 24.977 -22.255 -16.165 1.00 27.66 97 GLY D CA 1
ATOM 12197 C C . GLY D 1 105 ? 25.616 -23.629 -16.187 1.00 31.26 97 GLY D C 1
ATOM 12198 O O . GLY D 1 105 ? 25.073 -24.584 -16.747 1.00 35.39 97 GLY D O 1
ATOM 12199 N N . ASP D 1 106 ? 26.790 -23.705 -15.555 1.00 31.43 98 ASP D N 1
ATOM 12200 C CA . ASP D 1 106 ? 27.532 -24.955 -15.436 1.00 37.43 98 ASP D CA 1
ATOM 12201 C C . ASP D 1 106 ? 26.695 -26.050 -14.784 1.00 37.27 98 ASP D C 1
ATOM 12202 O O . ASP D 1 106 ? 25.795 -25.790 -13.980 1.00 33.82 98 ASP D O 1
ATOM 12207 N N . ASN D 1 107 ? 27.027 -27.295 -15.126 1.00 35.16 99 ASN D N 1
ATOM 12208 C CA . ASN D 1 107 ? 26.503 -28.461 -14.416 1.00 29.27 99 ASN D CA 1
ATOM 12209 C C . ASN D 1 107 ? 27.588 -29.528 -14.488 1.00 34.67 99 ASN D C 1
ATOM 12210 O O . ASN D 1 107 ? 27.746 -30.190 -15.517 1.00 35.99 99 ASN D O 1
ATOM 12215 N N . PHE D 1 108 ? 28.345 -29.672 -13.413 1.00 29.64 100 PHE D N 1
ATOM 12216 C CA . PHE D 1 108 ? 29.412 -30.662 -13.407 1.00 40.45 100 PHE D CA 1
ATOM 12217 C C . PHE D 1 108 ? 28.765 -32.000 -13.095 1.00 36.42 100 PHE D C 1
ATOM 12218 O O . PHE D 1 108 ? 28.665 -32.430 -11.943 1.00 32.09 100 PHE D O 1
ATOM 12226 N N . THR D 1 109 ? 28.289 -32.650 -14.158 1.00 33.60 101 THR D N 1
ATOM 12227 C CA . THR D 1 109 ? 27.514 -33.878 -14.015 1.00 34.36 101 THR D CA 1
ATOM 12228 C C . THR D 1 109 ? 28.320 -34.991 -13.369 1.00 41.06 101 THR D C 1
ATOM 12229 O O . THR D 1 109 ? 27.759 -35.812 -12.634 1.00 40.06 101 THR D O 1
ATOM 12233 N N . GLU D 1 110 ? 29.629 -35.043 -13.626 1.00 45.58 102 GLU D N 1
ATOM 12234 C CA . GLU D 1 110 ? 30.439 -36.096 -13.023 1.00 53.67 102 GLU D CA 1
ATOM 12235 C C . GLU D 1 110 ? 30.483 -35.946 -11.504 1.00 50.01 102 GLU D C 1
ATOM 12236 O O . GLU D 1 110 ? 30.397 -36.936 -10.769 1.00 50.46 102 GLU D O 1
ATOM 12242 N N . GLU D 1 111 ? 30.584 -34.710 -11.015 1.00 44.45 103 GLU D N 1
ATOM 12243 C CA . GLU D 1 111 ? 30.557 -34.457 -9.584 1.00 39.54 103 GLU D CA 1
ATOM 12244 C C . GLU D 1 111 ? 29.157 -34.637 -9.010 1.00 42.86 103 GLU D C 1
ATOM 12245 O O . GLU D 1 111 ? 29.011 -34.942 -7.820 1.00 42.67 103 GLU D O 1
ATOM 12251 N N . LEU D 1 112 ? 28.126 -34.480 -9.844 1.00 37.94 104 LEU D N 1
ATOM 12252 C CA . LEU D 1 112 ? 26.754 -34.557 -9.359 1.00 38.71 104 LEU D CA 1
ATOM 12253 C C . LEU D 1 112 ? 26.442 -35.927 -8.792 1.00 38.28 104 LEU D C 1
ATOM 12254 O O . LEU D 1 112 ? 25.642 -36.043 -7.855 1.00 40.93 104 LEU D O 1
ATOM 12259 N N . GLN D 1 113 ? 27.075 -36.968 -9.340 1.00 44.39 105 GLN D N 1
ATOM 12260 C CA . GLN D 1 113 ? 26.845 -38.341 -8.906 1.00 55.25 105 GLN D CA 1
ATOM 12261 C C . GLN D 1 113 ? 26.933 -38.499 -7.400 1.00 50.73 105 GLN D C 1
ATOM 12262 O O . GLN D 1 113 ? 26.212 -39.318 -6.820 1.00 50.38 105 GLN D O 1
ATOM 12268 N N . ASN D 1 114 ? 27.816 -37.744 -6.752 1.00 48.12 106 ASN D N 1
ATOM 12269 C CA . ASN D 1 114 ? 28.083 -37.915 -5.331 1.00 50.54 106 ASN D CA 1
ATOM 12270 C C . ASN D 1 114 ? 27.267 -36.967 -4.457 1.00 48.20 106 ASN D C 1
ATOM 12271 O O . ASN D 1 114 ? 27.555 -36.849 -3.264 1.00 56.11 106 ASN D O 1
ATOM 12276 N N . THR D 1 115 ? 26.250 -36.310 -5.014 1.00 38.18 107 THR D N 1
ATOM 12277 C CA . THR D 1 115 ? 25.367 -35.427 -4.263 1.00 36.90 107 THR D CA 1
ATOM 12278 C C . THR D 1 115 ? 23.960 -36.014 -4.186 1.00 39.31 107 THR D C 1
ATOM 12279 O O . THR D 1 115 ? 23.654 -37.044 -4.796 1.00 36.34 107 THR D O 1
ATOM 12283 N N . ILE D 1 116 ? 23.090 -35.322 -3.438 1.00 37.89 108 ILE D N 1
ATOM 12284 C CA . ILE D 1 116 ? 21.690 -35.726 -3.301 1.00 30.68 108 ILE D CA 1
ATOM 12285 C C . ILE D 1 116 ? 20.837 -35.258 -4.468 1.00 34.64 108 ILE D C 1
ATOM 12286 O O . ILE D 1 116 ? 19.628 -35.534 -4.500 1.00 39.02 108 ILE D O 1
ATOM 12291 N N . LEU D 1 117 ? 21.423 -34.565 -5.437 1.00 29.96 109 LEU D N 1
ATOM 12292 C CA . LEU D 1 117 ? 20.684 -34.272 -6.651 1.00 30.77 109 LEU D CA 1
ATOM 12293 C C . LEU D 1 117 ? 20.669 -35.440 -7.624 1.00 35.46 109 LEU D C 1
ATOM 12294 O O . LEU D 1 117 ? 19.888 -35.419 -8.584 1.00 36.66 109 LEU D O 1
ATOM 12299 N N . GLN D 1 118 ? 21.516 -36.440 -7.416 1.00 39.65 110 GLN D N 1
ATOM 12300 C CA . GLN D 1 118 ? 21.409 -37.642 -8.219 1.00 47.33 110 GLN D CA 1
ATOM 12301 C C . GLN D 1 118 ? 19.991 -38.195 -8.085 1.00 47.74 110 GLN D C 1
ATOM 12302 O O . GLN D 1 118 ? 19.435 -38.217 -6.979 1.00 43.25 110 GLN D O 1
ATOM 12308 N N . PRO D 1 119 ? 19.351 -38.582 -9.190 1.00 49.29 111 PRO D N 1
ATOM 12309 C CA . PRO D 1 119 ? 17.953 -39.043 -9.116 1.00 50.23 111 PRO D CA 1
ATOM 12310 C C . PRO D 1 119 ? 17.853 -40.477 -8.600 1.00 53.33 111 PRO D C 1
ATOM 12311 O O . PRO D 1 119 ? 17.684 -41.440 -9.337 1.00 53.36 111 PRO D O 1
ATOM 12315 N N . LYS D 1 120 ? 17.981 -40.619 -7.286 1.00 50.00 112 LYS D N 1
ATOM 12316 C CA . LYS D 1 120 ? 17.803 -41.900 -6.618 1.00 45.96 112 LYS D CA 1
ATOM 12317 C C . LYS D 1 120 ? 17.417 -41.612 -5.177 1.00 45.72 112 LYS D C 1
ATOM 12318 O O . LYS D 1 120 ? 17.405 -40.460 -4.737 1.00 47.51 112 LYS D O 1
ATOM 12324 N N . LYS D 1 121 ? 17.088 -42.674 -4.451 1.00 42.75 113 LYS D N 1
ATOM 12325 C CA . LYS D 1 121 ? 16.771 -42.546 -3.036 1.00 43.97 113 LYS D CA 1
ATOM 12326 C C . LYS D 1 121 ? 17.994 -42.058 -2.268 1.00 47.71 113 LYS D C 1
ATOM 12327 O O . LYS D 1 121 ? 19.099 -42.576 -2.449 1.00 49.43 113 LYS D O 1
ATOM 12329 N N . HIS D 1 122 ? 17.798 -41.053 -1.417 1.00 42.37 114 HIS D N 1
ATOM 12330 C CA . HIS D 1 122 ? 18.833 -40.580 -0.510 1.00 42.78 114 HIS D CA 1
ATOM 12331 C C . HIS D 1 122 ? 18.298 -40.638 0.909 1.00 46.10 114 HIS D C 1
ATOM 12332 O O . HIS D 1 122 ? 17.105 -40.419 1.138 1.00 49.23 114 HIS D O 1
ATOM 12339 N N . SER D 1 123 ? 19.168 -40.971 1.857 1.00 40.94 115 SER D N 1
ATOM 12340 C CA . SER D 1 123 ? 18.709 -41.031 3.230 1.00 36.82 115 SER D CA 1
ATOM 12341 C C . SER D 1 123 ? 18.462 -39.623 3.756 1.00 36.75 115 SER D C 1
ATOM 12342 O O . SER D 1 123 ? 18.991 -38.630 3.238 1.00 35.96 115 SER D O 1
ATOM 12345 N N . LEU D 1 124 ? 17.616 -39.534 4.785 1.00 37.29 116 LEU D N 1
ATOM 12346 C CA . LEU D 1 124 ? 17.407 -38.236 5.416 1.00 40.44 116 LEU D CA 1
ATOM 12347 C C . LEU D 1 124 ? 18.698 -37.727 6.036 1.00 37.10 116 LEU D C 1
ATOM 12348 O O . LEU D 1 124 ? 18.919 -36.515 6.106 1.00 35.72 116 LEU D O 1
ATOM 12353 N N . GLU D 1 125 ? 19.565 -38.638 6.486 1.00 37.25 117 GLU D N 1
ATOM 12354 C CA . GLU D 1 125 ? 20.848 -38.226 7.047 1.00 39.60 117 GLU D CA 1
ATOM 12355 C C . GLU D 1 125 ? 21.714 -37.544 5.993 1.00 34.87 117 GLU D C 1
ATOM 12356 O O . GLU D 1 125 ? 22.303 -36.487 6.248 1.00 45.16 117 GLU D O 1
ATOM 12362 N N . LYS D 1 126 ? 21.816 -38.147 4.805 1.00 34.67 118 LYS D N 1
ATOM 12363 C CA . LYS D 1 126 ? 22.569 -37.531 3.714 1.00 36.88 118 LYS D CA 1
ATOM 12364 C C . LYS D 1 126 ? 21.994 -36.167 3.358 1.00 37.56 118 LYS D C 1
ATOM 12365 O O . LYS D 1 126 ? 22.737 -35.215 3.076 1.00 30.53 118 LYS D O 1
ATOM 12367 N N . LEU D 1 127 ? 20.667 -36.054 3.373 1.00 30.90 119 LEU D N 1
ATOM 12368 C CA . LEU D 1 127 ? 20.020 -34.800 3.012 1.00 29.28 119 LEU D CA 1
ATOM 12369 C C . LEU D 1 127 ? 20.316 -33.692 4.026 1.00 29.10 119 LEU D C 1
ATOM 12370 O O . LEU D 1 127 ? 20.451 -32.526 3.640 1.00 27.96 119 LEU D O 1
ATOM 12375 N N . ARG D 1 128 ? 20.455 -34.024 5.310 1.00 30.63 120 ARG D N 1
ATOM 12376 C CA . ARG D 1 128 ? 20.918 -33.021 6.271 1.00 38.87 120 ARG D CA 1
ATOM 12377 C C . ARG D 1 128 ? 22.376 -32.667 6.028 1.00 40.69 120 ARG D C 1
ATOM 12378 O O . ARG D 1 128 ? 22.768 -31.501 6.156 1.00 33.62 120 ARG D O 1
ATOM 12386 N N . GLU D 1 129 ? 23.200 -33.675 5.714 1.00 38.10 121 GLU D N 1
ATOM 12387 C CA . GLU D 1 129 ? 24.609 -33.431 5.423 1.00 34.16 121 GLU D CA 1
ATOM 12388 C C . GLU D 1 129 ? 24.777 -32.502 4.234 1.00 32.27 121 GLU D C 1
ATOM 12389 O O . GLU D 1 129 ? 25.768 -31.771 4.146 1.00 34.22 121 GLU D O 1
ATOM 12395 N N . GLN D 1 130 ? 23.825 -32.518 3.309 1.00 31.43 122 GLN D N 1
ATOM 12396 C CA . GLN D 1 130 ? 23.840 -31.583 2.196 1.00 27.62 122 GLN D CA 1
ATOM 12397 C C . GLN D 1 130 ? 22.606 -30.693 2.272 1.00 31.10 122 GLN D C 1
ATOM 12398 O O . GLN D 1 130 ? 21.860 -30.568 1.297 1.00 30.17 122 GLN D O 1
ATOM 12404 N N . ALA D 1 131 ? 22.390 -30.065 3.433 1.00 35.37 123 ALA D N 1
ATOM 12405 C CA . ALA D 1 131 ? 21.216 -29.215 3.614 1.00 28.73 123 ALA D CA 1
ATOM 12406 C C . ALA D 1 131 ? 21.225 -28.014 2.675 1.00 29.51 123 ALA D C 1
ATOM 12407 O O . ALA D 1 131 ? 20.163 -27.467 2.372 1.00 29.37 123 ALA D O 1
ATOM 12409 N N . HIS D 1 132 ? 22.401 -27.579 2.215 1.00 28.25 124 HIS D N 1
ATOM 12410 C CA . HIS D 1 132 ? 22.443 -26.514 1.217 1.00 27.49 124 HIS D CA 1
ATOM 12411 C C . HIS D 1 132 ? 21.859 -26.944 -0.128 1.00 31.14 124 HIS D C 1
ATOM 12412 O O . HIS D 1 132 ? 21.451 -26.083 -0.912 1.00 27.99 124 HIS D O 1
ATOM 12419 N N . LEU D 1 133 ? 21.819 -28.243 -0.430 1.00 27.77 125 LEU D N 1
ATOM 12420 C CA . LEU D 1 133 ? 21.216 -28.682 -1.686 1.00 32.92 125 LEU D CA 1
ATOM 12421 C C . LEU D 1 133 ? 19.834 -29.301 -1.527 1.00 33.54 125 LEU D C 1
ATOM 12422 O O . LEU D 1 133 ? 19.114 -29.416 -2.523 1.00 33.12 125 LEU D O 1
ATOM 12427 N N . ARG D 1 134 ? 19.426 -29.670 -0.308 1.00 30.02 126 ARG D N 1
ATOM 12428 C CA . ARG D 1 134 ? 18.185 -30.430 -0.173 1.00 31.59 126 ARG D CA 1
ATOM 12429 C C . ARG D 1 134 ? 16.941 -29.624 -0.545 1.00 27.78 126 ARG D C 1
ATOM 12430 O O . ARG D 1 134 ? 15.902 -30.230 -0.824 1.00 29.53 126 ARG D O 1
ATOM 12438 N N . PHE D 1 135 ? 17.021 -28.284 -0.565 1.00 23.05 127 PHE D N 1
ATOM 12439 C CA . PHE D 1 135 ? 15.924 -27.469 -1.086 1.00 30.44 127 PHE D CA 1
ATOM 12440 C C . PHE D 1 135 ? 15.505 -27.879 -2.487 1.00 29.22 127 PHE D C 1
ATOM 12441 O O . PHE D 1 135 ? 14.376 -27.596 -2.899 1.00 26.19 127 PHE D O 1
ATOM 12449 N N . ARG D 1 136 ? 16.403 -28.505 -3.236 1.00 30.19 128 ARG D N 1
ATOM 12450 C CA . ARG D 1 136 ? 16.181 -28.811 -4.637 1.00 30.51 128 ARG D CA 1
ATOM 12451 C C . ARG D 1 136 ? 15.529 -30.166 -4.844 1.00 32.53 128 ARG D C 1
ATOM 12452 O O . ARG D 1 136 ? 15.496 -30.645 -5.979 1.00 31.47 128 ARG D O 1
ATOM 12460 N N . THR D 1 137 ? 15.021 -30.795 -3.784 1.00 30.02 129 THR D N 1
ATOM 12461 C CA . THR D 1 137 ? 14.363 -32.088 -3.886 1.00 29.18 129 THR D CA 1
ATOM 12462 C C . THR D 1 137 ? 12.850 -31.933 -3.764 1.00 30.66 129 THR D C 1
ATOM 12463 O O . THR D 1 137 ? 12.340 -30.937 -3.245 1.00 35.87 129 THR D O 1
ATOM 12467 N N . ASN D 1 138 ? 12.132 -32.940 -4.268 1.00 35.96 130 ASN D N 1
ATOM 12468 C CA . ASN D 1 138 ? 10.686 -32.956 -4.099 1.00 32.83 130 ASN D CA 1
ATOM 12469 C C . ASN D 1 138 ? 10.316 -32.773 -2.632 1.00 41.16 130 ASN D C 1
ATOM 12470 O O . ASN D 1 138 ? 9.457 -31.955 -2.297 1.00 31.03 130 ASN D O 1
ATOM 12475 N N . LEU D 1 139 ? 10.996 -33.504 -1.738 1.00 34.05 131 LEU D N 1
ATOM 12476 C CA . LEU D 1 139 ? 10.589 -33.547 -0.337 1.00 34.48 131 LEU D CA 1
ATOM 12477 C C . LEU D 1 139 ? 10.726 -32.186 0.334 1.00 33.07 131 LEU D C 1
ATOM 12478 O O . LEU D 1 139 ? 9.791 -31.695 0.973 1.00 32.42 131 LEU D O 1
ATOM 12483 N N . PHE D 1 140 ? 11.891 -31.569 0.234 1.00 28.99 132 PHE D N 1
ATOM 12484 C CA . PHE D 1 140 ? 12.063 -30.360 1.014 1.00 27.72 132 PHE D CA 1
ATOM 12485 C C . PHE D 1 140 ? 11.536 -29.129 0.301 1.00 27.94 132 PHE D C 1
ATOM 12486 O O . PHE D 1 140 ? 11.365 -28.088 0.942 1.00 26.31 132 PHE D O 1
ATOM 12494 N N . GLY D 1 141 ? 11.233 -29.234 -0.990 1.00 28.13 133 GLY D N 1
ATOM 12495 C CA . GLY D 1 141 ? 10.391 -28.219 -1.592 1.00 31.79 133 GLY D CA 1
ATOM 12496 C C . GLY D 1 141 ? 9.050 -28.153 -0.894 1.00 29.16 133 GLY D C 1
ATOM 12497 O O . GLY D 1 141 ? 8.576 -27.078 -0.511 1.00 28.31 133 GLY D O 1
ATOM 12498 N N . ALA D 1 142 ? 8.448 -29.320 -0.664 1.00 30.52 134 ALA D N 1
ATOM 12499 C CA . ALA D 1 142 ? 7.148 -29.359 -0.011 1.00 28.32 134 ALA D CA 1
ATOM 12500 C C . ALA D 1 142 ? 7.252 -28.905 1.438 1.00 36.81 134 ALA D C 1
ATOM 12501 O O . ALA D 1 142 ? 6.408 -28.143 1.913 1.00 34.95 134 ALA D O 1
ATOM 12503 N N . VAL D 1 143 ? 8.298 -29.339 2.149 1.00 26.94 135 VAL D N 1
ATOM 12504 C CA . VAL D 1 143 ? 8.433 -28.978 3.561 1.00 26.05 135 VAL D CA 1
ATOM 12505 C C . VAL D 1 143 ? 8.553 -27.469 3.716 1.00 25.00 135 VAL D C 1
ATOM 12506 O O . VAL D 1 143 ? 7.907 -26.855 4.572 1.00 30.41 135 VAL D O 1
ATOM 12510 N N . PHE D 1 144 ? 9.387 -26.845 2.898 1.00 26.10 136 PHE D N 1
ATOM 12511 C CA . PHE D 1 144 ? 9.662 -25.441 3.139 1.00 28.38 136 PHE D CA 1
ATOM 12512 C C . PHE D 1 144 ? 8.598 -24.534 2.549 1.00 28.28 136 PHE D C 1
ATOM 12513 O O . PHE D 1 144 ? 8.417 -23.414 3.041 1.00 26.46 136 PHE D O 1
ATOM 12521 N N . ARG D 1 145 ? 7.889 -24.985 1.510 1.00 24.74 137 ARG D N 1
ATOM 12522 C CA . ARG D 1 145 ? 6.723 -24.224 1.072 1.00 30.31 137 ARG D CA 1
ATOM 12523 C C . ARG D 1 145 ? 5.605 -24.316 2.108 1.00 29.28 137 ARG D C 1
ATOM 12524 O O . ARG D 1 145 ? 4.900 -23.334 2.355 1.00 26.80 137 ARG D O 1
ATOM 12532 N N . VAL D 1 146 ? 5.434 -25.479 2.741 1.00 25.06 138 VAL D N 1
ATOM 12533 C CA . VAL D 1 146 ? 4.437 -25.574 3.806 1.00 27.91 138 VAL D CA 1
ATOM 12534 C C . VAL D 1 146 ? 4.845 -24.710 4.999 1.00 29.32 138 VAL D C 1
ATOM 12535 O O . VAL D 1 146 ? 4.009 -24.025 5.610 1.00 26.24 138 VAL D O 1
ATOM 12539 N N . ARG D 1 147 ? 6.132 -24.712 5.346 1.00 23.38 139 ARG D N 1
ATOM 12540 C CA . ARG D 1 147 ? 6.587 -23.842 6.440 1.00 22.43 139 ARG D CA 1
ATOM 12541 C C . ARG D 1 147 ? 6.297 -22.374 6.147 1.00 21.90 139 ARG D C 1
ATOM 12542 O O . ARG D 1 147 ? 5.917 -21.611 7.042 1.00 25.91 139 ARG D O 1
ATOM 12550 N N . HIS D 1 148 ? 6.481 -21.949 4.904 1.00 28.20 140 HIS D N 1
ATOM 12551 C CA . HIS D 1 148 ? 6.073 -20.594 4.574 1.00 26.39 140 HIS D CA 1
ATOM 12552 C C . HIS D 1 148 ? 4.584 -20.392 4.824 1.00 24.99 140 HIS D C 1
ATOM 12553 O O . HIS D 1 148 ? 4.170 -19.338 5.323 1.00 24.20 140 HIS D O 1
ATOM 12560 N N . ALA D 1 149 ? 3.749 -21.367 4.437 1.00 25.04 141 ALA D N 1
ATOM 12561 C CA . ALA D 1 149 ? 2.310 -21.140 4.580 1.00 23.37 141 ALA D CA 1
ATOM 12562 C C . ALA D 1 149 ? 1.900 -21.116 6.048 1.00 30.19 141 ALA D C 1
ATOM 12563 O O . ALA D 1 149 ? 1.048 -20.307 6.442 1.00 23.85 141 ALA D O 1
ATOM 12565 N N . VAL D 1 150 ? 2.500 -21.988 6.873 1.00 27.32 142 VAL D N 1
ATOM 12566 C CA . VAL D 1 150 ? 2.304 -21.913 8.322 1.00 23.01 142 VAL D CA 1
ATOM 12567 C C . VAL D 1 150 ? 2.658 -20.520 8.828 1.00 26.16 142 VAL D C 1
ATOM 12568 O O . VAL D 1 150 ? 1.898 -19.897 9.579 1.00 29.84 142 VAL D O 1
ATOM 12572 N N . SER D 1 151 ? 3.825 -20.013 8.422 1.00 26.88 143 SER D N 1
ATOM 12573 C CA . SER D 1 151 ? 4.277 -18.699 8.882 1.00 26.90 143 SER D CA 1
ATOM 12574 C C . SER D 1 151 ? 3.322 -17.593 8.447 1.00 25.68 143 SER D C 1
ATOM 12575 O O . SER D 1 151 ? 2.978 -16.704 9.236 1.00 21.32 143 SER D O 1
ATOM 12578 N N . PHE D 1 152 ? 2.899 -17.609 7.186 1.00 26.41 144 PHE D N 1
ATOM 12579 C CA . PHE D 1 152 ? 2.040 -16.516 6.756 1.00 24.56 144 PHE D CA 1
ATOM 12580 C C . PHE D 1 152 ? 0.656 -16.636 7.368 1.00 24.41 144 PHE D C 1
ATOM 12581 O O . PHE D 1 152 ? 0.028 -15.618 7.690 1.00 24.00 144 PHE D O 1
ATOM 12589 N N . ALA D 1 153 ? 0.165 -17.863 7.550 1.00 23.98 145 ALA D N 1
ATOM 12590 C CA . ALA D 1 153 ? -1.100 -18.032 8.259 1.00 28.09 145 ALA D CA 1
ATOM 12591 C C . ALA D 1 153 ? -1.007 -17.473 9.674 1.00 26.81 145 ALA D C 1
ATOM 12592 O O . ALA D 1 153 ? -1.954 -16.857 10.167 1.00 28.65 145 ALA D O 1
ATOM 12594 N N . ILE D 1 154 ? 0.128 -17.690 10.342 1.00 28.58 146 ILE D N 1
ATOM 12595 C CA . ILE D 1 154 ? 0.322 -17.161 11.692 1.00 26.21 146 ILE D CA 1
ATOM 12596 C C . ILE D 1 154 ? 0.239 -15.640 11.685 1.00 24.00 146 ILE D C 1
ATOM 12597 O O . ILE D 1 154 ? -0.509 -15.043 12.465 1.00 24.62 146 ILE D O 1
ATOM 12602 N N . HIS D 1 155 ? 1.012 -14.987 10.812 1.00 21.05 147 HIS D N 1
ATOM 12603 C CA . HIS D 1 155 ? 0.942 -13.531 10.748 1.00 24.84 147 HIS D CA 1
ATOM 12604 C C . HIS D 1 155 ? -0.462 -13.073 10.400 1.00 26.62 147 HIS D C 1
ATOM 12605 O O . HIS D 1 155 ? -0.939 -12.060 10.926 1.00 25.40 147 HIS D O 1
ATOM 12612 N N . SER D 1 156 ? -1.141 -13.806 9.513 1.00 24.37 148 SER D N 1
ATOM 12613 C CA . SER D 1 156 ? -2.473 -13.385 9.094 1.00 23.92 148 SER D CA 1
ATOM 12614 C C . SER D 1 156 ? -3.464 -13.475 10.246 1.00 26.86 148 SER D C 1
ATOM 12615 O O . SER D 1 156 ? -4.296 -12.581 10.427 1.00 26.23 148 SER D O 1
ATOM 12618 N N . PHE D 1 157 ? -3.410 -14.567 11.011 1.00 27.37 149 PHE D N 1
ATOM 12619 C CA . PHE D 1 157 ? -4.304 -14.753 12.150 1.00 23.17 149 PHE D CA 1
ATOM 12620 C C . PHE D 1 157 ? -4.255 -13.564 13.085 1.00 22.77 149 PHE D C 1
ATOM 12621 O O . PHE D 1 157 ? -5.290 -13.009 13.471 1.00 23.40 149 PHE D O 1
ATOM 12629 N N . PHE D 1 158 ? -3.048 -13.216 13.523 1.00 22.95 150 PHE D N 1
ATOM 12630 C CA . PHE D 1 158 ? -2.886 -12.175 14.526 1.00 24.58 150 PHE D CA 1
ATOM 12631 C C . PHE D 1 158 ? -3.145 -10.791 13.927 1.00 25.27 150 PHE D C 1
ATOM 12632 O O . PHE D 1 158 ? -3.784 -9.953 14.565 1.00 21.82 150 PHE D O 1
ATOM 12640 N N . ASN D 1 159 ? -2.662 -10.537 12.708 1.00 26.27 151 ASN D N 1
ATOM 12641 C CA . ASN D 1 159 ? -2.938 -9.254 12.056 1.00 31.69 151 ASN D CA 1
ATOM 12642 C C . ASN D 1 159 ? -4.433 -8.971 11.992 1.00 30.76 151 ASN D C 1
ATOM 12643 O O . ASN D 1 159 ? -4.888 -7.869 12.320 1.00 26.08 151 ASN D O 1
ATOM 12648 N N . ASP D 1 160 ? -5.213 -9.961 11.562 1.00 25.65 152 ASP D N 1
ATOM 12649 C CA . ASP D 1 160 ? -6.654 -9.774 11.444 1.00 31.87 152 ASP D CA 1
ATOM 12650 C C . ASP D 1 160 ? -7.365 -9.656 12.789 1.00 33.61 152 ASP D C 1
ATOM 12651 O O . ASP D 1 160 ? -8.533 -9.267 12.802 1.00 31.98 152 ASP D O 1
ATOM 12656 N N . ARG D 1 161 ? -6.712 -9.971 13.914 1.00 30.79 153 ARG D N 1
ATOM 12657 C CA . ARG D 1 161 ? -7.363 -9.892 15.221 1.00 30.65 153 ARG D CA 1
ATOM 12658 C C . ARG D 1 161 ? -6.800 -8.764 16.092 1.00 32.57 153 ARG D C 1
ATOM 12659 O O . ARG D 1 161 ? -6.875 -8.825 17.321 1.00 28.27 153 ARG D O 1
ATOM 12667 N N . GLN D 1 162 ? -6.251 -7.726 15.457 1.00 28.24 154 GLN D N 1
ATOM 12668 C CA . GLN D 1 162 ? -5.747 -6.524 16.130 1.00 29.84 154 GLN D CA 1
ATOM 12669 C C . GLN D 1 162 ? -4.568 -6.821 17.055 1.00 24.97 154 GLN D C 1
ATOM 12670 O O . GLN D 1 162 ? -4.365 -6.134 18.060 1.00 26.62 154 GLN D O 1
ATOM 12676 N N . PHE D 1 163 ? -3.773 -7.839 16.714 1.00 25.48 155 PHE D N 1
ATOM 12677 C CA . PHE D 1 163 ? -2.471 -8.038 17.335 1.00 22.43 155 PHE D CA 1
ATOM 12678 C C . PHE D 1 163 ? -1.426 -7.264 16.550 1.00 23.42 155 PHE D C 1
ATOM 12679 O O . PHE D 1 163 ? -1.543 -7.098 15.334 1.00 22.28 155 PHE D O 1
ATOM 12687 N N . PHE D 1 164 ? -0.366 -6.844 17.242 1.00 21.44 156 PHE D N 1
ATOM 12688 C CA . PHE D 1 164 ? 0.732 -6.124 16.619 1.00 23.90 156 PHE D CA 1
ATOM 12689 C C . PHE D 1 164 ? 2.022 -6.917 16.762 1.00 27.19 156 PHE D C 1
ATOM 12690 O O . PHE D 1 164 ? 2.344 -7.399 17.853 1.00 26.87 156 PHE D O 1
ATOM 12698 N N . TYR D 1 165 ? 2.724 -7.081 15.646 1.00 27.55 157 TYR D N 1
ATOM 12699 C CA . TYR D 1 165 ? 3.964 -7.844 15.606 1.00 24.60 157 TYR D CA 1
ATOM 12700 C C . TYR D 1 165 ? 5.067 -7.067 16.310 1.00 25.79 157 TYR D C 1
ATOM 12701 O O . TYR D 1 165 ? 5.381 -5.930 15.932 1.00 23.31 157 TYR D O 1
ATOM 12710 N N . LEU D 1 166 ? 5.648 -7.693 17.330 1.00 21.16 158 LEU D N 1
ATOM 12711 C CA . LEU D 1 166 ? 6.594 -7.069 18.243 1.00 21.92 158 LEU D CA 1
ATOM 12712 C C . LEU D 1 166 ? 7.941 -7.762 18.097 1.00 21.77 158 LEU D C 1
ATOM 12713 O O . LEU D 1 166 ? 8.049 -8.968 18.337 1.00 24.30 158 LEU D O 1
ATOM 12718 N N . ASN D 1 167 ? 8.966 -7.010 17.715 1.00 17.26 159 ASN D N 1
ATOM 12719 C CA . ASN D 1 167 ? 10.302 -7.591 17.602 1.00 19.51 159 ASN D CA 1
ATOM 12720 C C . ASN D 1 167 ? 11.025 -7.426 18.931 1.00 19.96 159 ASN D C 1
ATOM 12721 O O . ASN D 1 167 ? 11.741 -6.458 19.154 1.00 19.19 159 ASN D O 1
ATOM 12726 N N . THR D 1 168 ? 10.823 -8.395 19.823 1.00 22.03 160 THR D N 1
ATOM 12727 C CA . THR D 1 168 ? 11.475 -8.392 21.117 1.00 21.73 160 THR D CA 1
ATOM 12728 C C . THR D 1 168 ? 12.981 -8.625 20.954 1.00 22.08 160 THR D C 1
ATOM 12729 O O . THR D 1 168 ? 13.415 -9.214 19.966 1.00 20.44 160 THR D O 1
ATOM 12733 N N . PRO D 1 169 ? 13.802 -8.155 21.900 1.00 23.34 161 PRO D N 1
ATOM 12734 C CA . PRO D 1 169 ? 15.259 -8.250 21.724 1.00 19.26 161 PRO D CA 1
ATOM 12735 C C . PRO D 1 169 ? 15.767 -9.683 21.757 1.00 23.86 161 PRO D C 1
ATOM 12736 O O . PRO D 1 169 ? 15.221 -10.554 22.442 1.00 24.49 161 PRO D O 1
ATOM 12740 N N . VAL D 1 170 ? 16.835 -9.920 21.006 1.00 20.54 162 VAL D N 1
ATOM 12741 C CA . VAL D 1 170 ? 17.478 -11.228 20.959 1.00 24.89 162 VAL D CA 1
ATOM 12742 C C . VAL D 1 170 ? 18.677 -11.279 21.891 1.00 24.48 162 VAL D C 1
ATOM 12743 O O . VAL D 1 170 ? 18.812 -12.197 22.699 1.00 28.17 162 VAL D O 1
ATOM 12747 N N . ILE D 1 171 ? 19.555 -10.287 21.788 1.00 19.67 163 ILE D N 1
ATOM 12748 C CA . ILE D 1 171 ? 20.630 -10.130 22.755 1.00 19.85 163 ILE D CA 1
ATOM 12749 C C . ILE D 1 171 ? 20.027 -9.619 24.050 1.00 26.59 163 ILE D C 1
ATOM 12750 O O . ILE D 1 171 ? 19.258 -8.650 24.043 1.00 25.37 163 ILE D O 1
ATOM 12755 N N . THR D 1 172 ? 20.360 -10.276 25.166 1.00 25.26 164 THR D N 1
ATOM 12756 C CA . THR D 1 172 ? 19.771 -9.934 26.450 1.00 27.15 164 THR D CA 1
ATOM 12757 C C . THR D 1 172 ? 20.832 -9.925 27.547 1.00 29.74 164 THR D C 1
ATOM 12758 O O . THR D 1 172 ? 21.888 -10.556 27.438 1.00 26.35 164 THR D O 1
ATOM 12762 N N . GLY D 1 173 ? 20.525 -9.204 28.624 1.00 31.86 165 GLY D N 1
ATOM 12763 C CA . GLY D 1 173 ? 21.372 -9.173 29.796 1.00 34.87 165 GLY D CA 1
ATOM 12764 C C . GLY D 1 173 ? 21.000 -10.136 30.903 1.00 48.88 165 GLY D C 1
ATOM 12765 O O . GLY D 1 173 ? 21.673 -10.141 31.940 1.00 53.28 165 GLY D O 1
ATOM 12766 N N . ALA D 1 174 ? 19.971 -10.962 30.703 1.00 57.12 166 ALA D N 1
ATOM 12767 C CA . ALA D 1 174 ? 19.352 -11.792 31.752 1.00 70.84 166 ALA D CA 1
ATOM 12768 C C . ALA D 1 174 ? 20.320 -12.496 32.715 1.00 77.71 166 ALA D C 1
ATOM 12769 O O . ALA D 1 174 ? 21.321 -13.083 32.309 1.00 81.99 166 ALA D O 1
ATOM 12771 N N . GLY D 1 180 ? 16.492 -21.619 31.133 1.00 61.33 172 GLY D N 1
ATOM 12772 C CA . GLY D 1 180 ? 17.443 -22.635 30.711 1.00 64.11 172 GLY D CA 1
ATOM 12773 C C . GLY D 1 180 ? 18.823 -22.084 30.401 1.00 62.53 172 GLY D C 1
ATOM 12774 O O . GLY D 1 180 ? 19.007 -20.868 30.386 1.00 62.24 172 GLY D O 1
ATOM 12775 N N . GLU D 1 181 ? 19.788 -22.977 30.157 1.00 56.93 173 GLU D N 1
ATOM 12776 C CA . GLU D 1 181 ? 21.156 -22.553 29.880 1.00 48.88 173 GLU D CA 1
ATOM 12777 C C . GLU D 1 181 ? 21.207 -21.738 28.592 1.00 45.74 173 GLU D C 1
ATOM 12778 O O . GLU D 1 181 ? 20.556 -22.071 27.595 1.00 40.88 173 GLU D O 1
ATOM 12780 N N . MET D 1 182 ? 21.979 -20.653 28.621 1.00 37.88 174 MET D N 1
ATOM 12781 C CA . MET D 1 182 ? 21.972 -19.671 27.548 1.00 37.95 174 MET D CA 1
ATOM 12782 C C . MET D 1 182 ? 23.352 -19.544 26.921 1.00 34.02 174 MET D C 1
ATOM 12783 O O . MET D 1 182 ? 24.375 -19.745 27.584 1.00 34.20 174 MET D O 1
ATOM 12788 N N . PHE D 1 183 ? 23.370 -19.198 25.635 1.00 25.44 175 PHE D N 1
ATOM 12789 C CA . PHE D 1 183 ? 24.616 -18.847 24.965 1.00 27.05 175 PHE D CA 1
ATOM 12790 C C . PHE D 1 183 ? 25.079 -17.466 25.399 1.00 34.41 175 PHE D C 1
ATOM 12791 O O . PHE D 1 183 ? 24.275 -16.541 25.523 1.00 29.54 175 PHE D O 1
ATOM 12799 N N . GLY D 1 184 ? 26.388 -17.325 25.618 1.00 33.87 176 GLY D N 1
ATOM 12800 C CA . GLY D 1 184 ? 26.963 -16.006 25.824 1.00 26.08 176 GLY D CA 1
ATOM 12801 C C . GLY D 1 184 ? 27.153 -15.269 24.510 1.00 30.28 176 GLY D C 1
ATOM 12802 O O . GLY D 1 184 ? 27.415 -15.861 23.460 1.00 28.59 176 GLY D O 1
ATOM 12803 N N . VAL D 1 185 ? 27.013 -13.949 24.576 1.00 28.44 177 VAL D N 1
ATOM 12804 C CA . VAL D 1 185 ? 27.212 -13.071 23.429 1.00 25.73 177 VAL D CA 1
ATOM 12805 C C . VAL D 1 185 ? 28.203 -12.012 23.850 1.00 29.18 177 VAL D C 1
ATOM 12806 O O . VAL D 1 185 ? 27.935 -11.248 24.782 1.00 27.65 177 VAL D O 1
ATOM 12810 N N . THR D 1 186 ? 29.344 -11.967 23.178 1.00 26.64 178 THR D N 1
ATOM 12811 C CA . THR D 1 186 ? 30.431 -11.124 23.626 1.00 26.93 178 THR D CA 1
ATOM 12812 C C . THR D 1 186 ? 31.172 -10.571 22.422 1.00 26.32 178 THR D C 1
ATOM 12813 O O . THR D 1 186 ? 31.157 -11.145 21.330 1.00 27.59 178 THR D O 1
ATOM 12817 N N . ASN D 1 187 ? 31.805 -9.430 22.647 1.00 24.62 179 ASN D N 1
ATOM 12818 C CA . ASN D 1 187 ? 32.714 -8.806 21.703 1.00 31.17 179 ASN D CA 1
ATOM 12819 C C . ASN D 1 187 ? 34.159 -8.897 22.175 1.00 33.43 179 ASN D C 1
ATOM 12820 O O . ASN D 1 187 ? 35.052 -8.335 21.534 1.00 28.74 179 ASN D O 1
ATOM 12825 N N . PHE D 1 188 ? 34.403 -9.573 23.297 1.00 27.02 180 PHE D N 1
ATOM 12826 C CA . PHE D 1 188 ? 35.749 -9.699 23.829 1.00 31.16 180 PHE D CA 1
ATOM 12827 C C . PHE D 1 188 ? 36.655 -10.436 22.855 1.00 31.36 180 PHE D C 1
ATOM 12828 O O . PHE D 1 188 ? 36.225 -11.318 22.110 1.00 33.59 180 PHE D O 1
ATOM 12836 N N . ASP D 1 189 ? 37.917 -10.037 22.852 1.00 34.54 181 ASP D N 1
ATOM 12837 C CA . ASP D 1 189 ? 38.996 -10.898 22.395 1.00 41.90 181 ASP D CA 1
ATOM 12838 C C . ASP D 1 189 ? 39.203 -11.961 23.462 1.00 41.53 181 ASP D C 1
ATOM 12839 O O . ASP D 1 189 ? 39.666 -11.654 24.565 1.00 43.69 181 ASP D O 1
ATOM 12844 N N . LEU D 1 190 ? 38.840 -13.204 23.154 1.00 41.42 182 LEU D N 1
ATOM 12845 C CA . LEU D 1 190 ? 38.875 -14.242 24.173 1.00 45.70 182 LEU D CA 1
ATOM 12846 C C . LEU D 1 190 ? 40.288 -14.581 24.633 1.00 51.72 182 LEU D C 1
ATOM 12847 O O . LEU D 1 190 ? 40.429 -15.379 25.564 1.00 55.58 182 LEU D O 1
ATOM 12852 N N . ASP D 1 191 ? 41.323 -13.997 24.026 1.00 51.57 183 ASP D N 1
ATOM 12853 C CA . ASP D 1 191 ? 42.687 -14.080 24.533 1.00 55.20 183 ASP D CA 1
ATOM 12854 C C . ASP D 1 191 ? 43.110 -12.834 25.298 1.00 57.05 183 ASP D C 1
ATOM 12855 O O . ASP D 1 191 ? 44.280 -12.723 25.673 1.00 55.29 183 ASP D O 1
ATOM 12860 N N . ASN D 1 192 ? 42.204 -11.891 25.524 1.00 55.67 184 ASN D N 1
ATOM 12861 C CA . ASN D 1 192 ? 42.547 -10.639 26.190 1.00 56.41 184 ASN D CA 1
ATOM 12862 C C . ASN D 1 192 ? 41.316 -10.127 26.936 1.00 53.15 184 ASN D C 1
ATOM 12863 O O . ASN D 1 192 ? 40.848 -9.005 26.744 1.00 50.88 184 ASN D O 1
ATOM 12868 N N . ILE D 1 193 ? 40.773 -10.968 27.811 1.00 48.28 185 ILE D N 1
ATOM 12869 C CA . ILE D 1 193 ? 39.595 -10.614 28.595 1.00 46.09 185 ILE D CA 1
ATOM 12870 C C . ILE D 1 193 ? 40.005 -9.677 29.725 1.00 40.99 185 ILE D C 1
ATOM 12871 O O . ILE D 1 193 ? 40.829 -10.038 30.575 1.00 45.34 185 ILE D O 1
ATOM 12876 N N . PRO D 1 194 ? 39.458 -8.470 29.773 1.00 34.77 186 PRO D N 1
ATOM 12877 C CA . PRO D 1 194 ? 39.797 -7.552 30.862 1.00 45.52 186 PRO D CA 1
ATOM 12878 C C . PRO D 1 194 ? 39.153 -7.985 32.168 1.00 45.37 186 PRO D C 1
ATOM 12879 O O . PRO D 1 194 ? 38.030 -8.499 32.195 1.00 41.36 186 PRO D O 1
ATOM 12883 N N . ARG D 1 195 ? 39.875 -7.748 33.262 1.00 44.60 187 ARG D N 1
ATOM 12884 C CA . ARG D 1 195 ? 39.382 -8.040 34.599 1.00 51.07 187 ARG D CA 1
ATOM 12885 C C . ARG D 1 195 ? 39.482 -6.792 35.460 1.00 53.27 187 ARG D C 1
ATOM 12886 O O . ARG D 1 195 ? 40.288 -5.897 35.197 1.00 57.55 187 ARG D O 1
ATOM 12894 N N . ASN D 1 196 ? 38.636 -6.730 36.481 1.00 48.10 188 ASN D N 1
ATOM 12895 C CA . ASN D 1 196 ? 38.548 -5.551 37.324 1.00 57.63 188 ASN D CA 1
ATOM 12896 C C . ASN D 1 196 ? 39.352 -5.771 38.606 1.00 62.19 188 ASN D C 1
ATOM 12897 O O . ASN D 1 196 ? 40.132 -6.724 38.717 1.00 63.49 188 ASN D O 1
ATOM 12902 N N . GLU D 1 197 ? 39.165 -4.876 39.583 1.00 67.73 189 GLU D N 1
ATOM 12903 C CA . GLU D 1 197 ? 39.978 -4.904 40.797 1.00 71.30 189 GLU D CA 1
ATOM 12904 C C . GLU D 1 197 ? 39.781 -6.198 41.573 1.00 77.68 189 GLU D C 1
ATOM 12905 O O . GLU D 1 197 ? 40.748 -6.774 42.084 1.00 80.84 189 GLU D O 1
ATOM 12907 N N . ASP D 1 198 ? 38.535 -6.674 41.670 1.00 80.95 190 ASP D N 1
ATOM 12908 C CA . ASP D 1 198 ? 38.277 -7.952 42.329 1.00 83.36 190 ASP D CA 1
ATOM 12909 C C . ASP D 1 198 ? 39.000 -9.102 41.635 1.00 84.12 190 ASP D C 1
ATOM 12910 O O . ASP D 1 198 ? 39.375 -10.083 42.287 1.00 89.13 190 ASP D O 1
ATOM 12915 N N . GLY D 1 199 ? 39.208 -9.002 40.325 1.00 79.07 191 GLY D N 1
ATOM 12916 C CA . GLY D 1 199 ? 39.771 -10.080 39.539 1.00 69.83 191 GLY D CA 1
ATOM 12917 C C . GLY D 1 199 ? 38.757 -10.809 38.686 1.00 58.70 191 GLY D C 1
ATOM 12918 O O . GLY D 1 199 ? 39.141 -11.696 37.911 1.00 52.27 191 GLY D O 1
ATOM 12919 N N . ALA D 1 200 ? 37.476 -10.473 38.813 1.00 53.20 192 ALA D N 1
ATOM 12920 C CA . ALA D 1 200 ? 36.459 -11.041 37.950 1.00 52.79 192 ALA D CA 1
ATOM 12921 C C . ALA D 1 200 ? 36.443 -10.318 36.605 1.00 48.08 192 ALA D C 1
ATOM 12922 O O . ALA D 1 200 ? 37.015 -9.236 36.433 1.00 42.19 192 ALA D O 1
ATOM 12924 N N . ILE D 1 201 ? 35.775 -10.934 35.634 1.00 49.57 193 ILE D N 1
ATOM 12925 C CA . ILE D 1 201 ? 35.750 -10.358 34.298 1.00 47.68 193 ILE D CA 1
ATOM 12926 C C . ILE D 1 201 ? 35.032 -9.019 34.336 1.00 42.18 193 ILE D C 1
ATOM 12927 O O . ILE D 1 201 ? 33.917 -8.907 34.860 1.00 43.30 193 ILE D O 1
ATOM 12932 N N . ASP D 1 202 ? 35.672 -7.989 33.786 1.00 37.89 194 ASP D N 1
ATOM 12933 C CA . ASP D 1 202 ? 35.070 -6.656 33.767 1.00 32.75 194 ASP D CA 1
ATOM 12934 C C . ASP D 1 202 ? 34.133 -6.544 32.568 1.00 39.12 194 ASP D C 1
ATOM 12935 O O . ASP D 1 202 ? 34.520 -6.097 31.487 1.00 33.18 194 ASP D O 1
ATOM 12940 N N . TYR D 1 203 ? 32.866 -6.927 32.772 1.00 38.37 195 TYR D N 1
ATOM 12941 C CA . TYR D 1 203 ? 31.885 -6.856 31.695 1.00 35.10 195 TYR D CA 1
ATOM 12942 C C . TYR D 1 203 ? 31.470 -5.433 31.346 1.00 32.81 195 TYR D C 1
ATOM 12943 O O . TYR D 1 203 ? 30.859 -5.240 30.292 1.00 28.95 195 TYR D O 1
ATOM 12952 N N . THR D 1 204 ? 31.791 -4.434 32.174 1.00 37.25 196 THR D N 1
ATOM 12953 C CA . THR D 1 204 ? 31.568 -3.052 31.751 1.00 33.25 196 THR D CA 1
ATOM 12954 C C . THR D 1 204 ? 32.350 -2.719 30.491 1.00 35.44 196 THR D C 1
ATOM 12955 O O . THR D 1 204 ? 31.987 -1.779 29.779 1.00 33.57 196 THR D O 1
ATOM 12959 N N . GLN D 1 205 ? 33.412 -3.466 30.201 1.00 38.25 197 GLN D N 1
ATOM 12960 C CA . GLN D 1 205 ? 34.183 -3.288 28.981 1.00 34.66 197 GLN D CA 1
ATOM 12961 C C . GLN D 1 205 ? 33.697 -4.161 27.826 1.00 33.94 197 GLN D C 1
ATOM 12962 O O . GLN D 1 205 ? 34.256 -4.067 26.732 1.00 31.05 197 GLN D O 1
ATOM 12968 N N . ASP D 1 206 ? 32.700 -5.022 28.032 1.00 27.37 198 ASP D N 1
ATOM 12969 C CA . ASP D 1 206 ? 32.141 -5.723 26.880 1.00 35.86 198 ASP D CA 1
ATOM 12970 C C . ASP D 1 206 ? 31.255 -4.764 26.086 1.00 28.50 198 ASP D C 1
ATOM 12971 O O . ASP D 1 206 ? 30.944 -3.657 26.528 1.00 26.73 198 ASP D O 1
ATOM 12976 N N . PHE D 1 207 ? 30.852 -5.199 24.895 1.00 24.61 199 PHE D N 1
ATOM 12977 C CA . PHE D 1 207 ? 30.195 -4.283 23.969 1.00 28.11 199 PHE D CA 1
ATOM 12978 C C . PHE D 1 207 ? 29.014 -3.565 24.616 1.00 27.83 199 PHE D C 1
ATOM 12979 O O . PHE D 1 207 ? 28.807 -2.367 24.393 1.00 29.28 199 PHE D O 1
ATOM 12987 N N . PHE D 1 208 ? 28.229 -4.274 25.422 1.00 26.14 200 PHE D N 1
ATOM 12988 C CA . PHE D 1 208 ? 27.003 -3.714 25.974 1.00 22.68 200 PHE D CA 1
ATOM 12989 C C . PHE D 1 208 ? 27.148 -3.248 27.422 1.00 27.35 200 PHE D C 1
ATOM 12990 O O . PHE D 1 208 ? 26.144 -2.894 28.052 1.00 25.02 200 PHE D O 1
ATOM 12998 N N . GLY D 1 209 ? 28.367 -3.204 27.952 1.00 27.22 201 GLY D N 1
ATOM 12999 C CA . GLY D 1 209 ? 28.549 -2.683 29.297 1.00 27.82 201 GLY D CA 1
ATOM 13000 C C . GLY D 1 209 ? 28.061 -3.600 30.390 1.00 35.99 201 GLY D C 1
ATOM 13001 O O . GLY D 1 209 ? 27.980 -3.180 31.549 1.00 30.24 201 GLY D O 1
ATOM 13002 N N . ARG D 1 210 ? 27.750 -4.846 30.052 1.00 29.86 202 ARG D N 1
ATOM 13003 C CA . ARG D 1 210 ? 27.230 -5.842 30.969 1.00 30.01 202 ARG D CA 1
ATOM 13004 C C . ARG D 1 210 ? 27.325 -7.185 30.256 1.00 30.61 202 ARG D C 1
ATOM 13005 O O . ARG D 1 210 ? 27.423 -7.238 29.025 1.00 28.98 202 ARG D O 1
ATOM 13013 N N . LYS D 1 211 ? 27.317 -8.264 31.037 1.00 26.67 203 LYS D N 1
ATOM 13014 C CA . LYS D 1 211 ? 27.323 -9.598 30.449 1.00 29.96 203 LYS D CA 1
ATOM 13015 C C . LYS D 1 211 ? 26.046 -9.807 29.655 1.00 26.43 203 LYS D C 1
ATOM 13016 O O . LYS D 1 211 ? 24.952 -9.542 30.153 1.00 31.58 203 LYS D O 1
ATOM 13022 N N . THR D 1 212 ? 26.173 -10.279 28.419 1.00 28.53 204 THR D N 1
ATOM 13023 C CA . THR D 1 212 ? 25.005 -10.500 27.583 1.00 27.47 204 THR D CA 1
ATOM 13024 C C . THR D 1 212 ? 24.942 -11.933 27.071 1.00 30.43 204 THR D C 1
ATOM 13025 O O . THR D 1 212 ? 25.964 -12.619 26.936 1.00 24.17 204 THR D O 1
ATOM 13029 N N . ASN D 1 213 ? 23.713 -12.362 26.786 1.00 26.40 205 ASN D N 1
ATOM 13030 C CA . ASN D 1 213 ? 23.408 -13.713 26.345 1.00 27.31 205 ASN D CA 1
ATOM 13031 C C . ASN D 1 213 ? 22.424 -13.633 25.190 1.00 30.39 205 ASN D C 1
ATOM 13032 O O . ASN D 1 213 ? 21.909 -12.562 24.862 1.00 26.40 205 ASN D O 1
ATOM 13037 N N . LEU D 1 214 ? 22.149 -14.788 24.590 1.00 25.55 206 LEU D N 1
ATOM 13038 C CA . LEU D 1 214 ? 21.051 -14.927 23.652 1.00 27.66 206 LEU D CA 1
ATOM 13039 C C . LEU D 1 214 ? 19.788 -15.302 24.415 1.00 31.00 206 LEU D C 1
ATOM 13040 O O . LEU D 1 214 ? 19.828 -16.122 25.335 1.00 29.00 206 LEU D O 1
ATOM 13045 N N . THR D 1 215 ? 18.670 -14.694 24.027 1.00 26.36 207 THR D N 1
ATOM 13046 C CA . THR D 1 215 ? 17.433 -14.865 24.768 1.00 23.59 207 THR D CA 1
ATOM 13047 C C . THR D 1 215 ? 16.868 -16.264 24.564 1.00 23.66 207 THR D C 1
ATOM 13048 O O . THR D 1 215 ? 17.057 -16.887 23.516 1.00 28.11 207 THR D O 1
ATOM 13052 N N . VAL D 1 216 ? 16.167 -16.760 25.589 1.00 22.04 208 VAL D N 1
ATOM 13053 C CA . VAL D 1 216 ? 15.375 -17.979 25.440 1.00 26.12 208 VAL D CA 1
ATOM 13054 C C . VAL D 1 216 ? 13.920 -17.678 25.101 1.00 24.35 208 VAL D C 1
ATOM 13055 O O . VAL D 1 216 ? 13.175 -18.598 24.728 1.00 28.30 208 VAL D O 1
ATOM 13059 N N . SER D 1 217 ? 13.498 -16.418 25.190 1.00 24.82 209 SER D N 1
ATOM 13060 C CA . SER D 1 217 ? 12.091 -16.046 25.055 1.00 24.21 209 SER D CA 1
ATOM 13061 C C . SER D 1 217 ? 11.920 -14.536 25.115 1.00 23.56 209 SER D C 1
ATOM 13062 O O . SER D 1 217 ? 12.589 -13.869 25.905 1.00 24.19 209 SER D O 1
ATOM 13065 N N . GLY D 1 218 ? 11.003 -13.988 24.327 1.00 22.04 210 GLY D N 1
ATOM 13066 C CA . GLY D 1 218 ? 10.677 -12.581 24.425 1.00 29.36 210 GLY D CA 1
ATOM 13067 C C . GLY D 1 218 ? 9.516 -12.256 25.343 1.00 31.69 210 GLY D C 1
ATOM 13068 O O . GLY D 1 218 ? 9.062 -11.106 25.349 1.00 24.49 210 GLY D O 1
ATOM 13069 N N . GLN D 1 219 ? 9.029 -13.224 26.127 1.00 25.61 211 GLN D N 1
ATOM 13070 C CA . GLN D 1 219 ? 7.744 -13.061 26.810 1.00 27.76 211 GLN D CA 1
ATOM 13071 C C . GLN D 1 219 ? 7.732 -11.850 27.736 1.00 24.64 211 GLN D C 1
ATOM 13072 O O . GLN D 1 219 ? 6.790 -11.047 27.713 1.00 23.51 211 GLN D O 1
ATOM 13078 N N . LEU D 1 220 ? 8.762 -11.711 28.583 1.00 26.35 212 LEU D N 1
ATOM 13079 C CA . LEU D 1 220 ? 8.762 -10.626 29.564 1.00 22.40 212 LEU D CA 1
ATOM 13080 C C . LEU D 1 220 ? 8.694 -9.260 28.887 1.00 23.07 212 LEU D C 1
ATOM 13081 O O . LEU D 1 220 ? 8.006 -8.356 29.369 1.00 24.35 212 LEU D O 1
ATOM 13086 N N . GLU D 1 221 ? 9.404 -9.090 27.770 1.00 22.63 213 GLU D N 1
ATOM 13087 C CA . GLU D 1 221 ? 9.301 -7.845 27.025 1.00 23.06 213 GLU D CA 1
ATOM 13088 C C . GLU D 1 221 ? 7.931 -7.712 26.375 1.00 24.83 213 GLU D C 1
ATOM 13089 O O . GLU D 1 221 ? 7.373 -6.612 26.313 1.00 25.14 213 GLU D O 1
ATOM 13095 N N . GLY D 1 222 ? 7.364 -8.822 25.899 1.00 24.54 214 GLY D N 1
ATOM 13096 C CA . GLY D 1 222 ? 6.046 -8.750 25.288 1.00 24.53 214 GLY D CA 1
ATOM 13097 C C . GLY D 1 222 ? 4.972 -8.320 26.268 1.00 26.22 214 GLY D C 1
ATOM 13098 O O . GLY D 1 222 ? 3.969 -7.718 25.876 1.00 24.70 214 GLY D O 1
ATOM 13099 N N . GLU D 1 223 ? 5.152 -8.634 27.550 1.00 22.79 215 GLU D N 1
ATOM 13100 C CA . GLU D 1 223 ? 4.185 -8.205 28.550 1.00 22.83 215 GLU D CA 1
ATOM 13101 C C . GLU D 1 223 ? 4.213 -6.694 28.708 1.00 27.69 215 GLU D C 1
ATOM 13102 O O . GLU D 1 223 ? 3.157 -6.062 28.841 1.00 27.28 215 GLU D O 1
ATOM 13108 N N . THR D 1 224 ? 5.411 -6.097 28.690 1.00 20.45 216 THR D N 1
ATOM 13109 C CA . THR D 1 224 ? 5.508 -4.642 28.733 1.00 25.27 216 THR D CA 1
ATOM 13110 C C . THR D 1 224 ? 4.754 -4.010 27.574 1.00 23.88 216 THR D C 1
ATOM 13111 O O . THR D 1 224 ? 4.071 -2.996 27.753 1.00 27.21 216 THR D O 1
ATOM 13115 N N . ALA D 1 225 ? 4.879 -4.575 26.372 1.00 20.73 217 ALA D N 1
ATOM 13116 C CA . ALA D 1 225 ? 4.219 -3.955 25.227 1.00 25.32 217 ALA D CA 1
ATOM 13117 C C . ALA D 1 225 ? 2.718 -4.203 25.243 1.00 26.38 217 ALA D C 1
ATOM 13118 O O . ALA D 1 225 ? 1.944 -3.388 24.728 1.00 24.07 217 ALA D O 1
ATOM 13120 N N . ALA D 1 226 ? 2.287 -5.333 25.800 1.00 25.84 218 ALA D N 1
ATOM 13121 C CA . ALA D 1 226 ? 0.865 -5.631 25.819 1.00 25.24 218 ALA D CA 1
ATOM 13122 C C . ALA D 1 226 ? 0.086 -4.593 26.620 1.00 23.76 218 ALA D C 1
ATOM 13123 O O . ALA D 1 226 ? -1.107 -4.398 26.374 1.00 26.14 218 ALA D O 1
ATOM 13125 N N . MET D 1 227 ? 0.734 -3.913 27.560 1.00 25.57 219 MET D N 1
ATOM 13126 C CA . MET D 1 227 ? 0.047 -2.920 28.368 1.00 28.97 219 MET D CA 1
ATOM 13127 C C . MET D 1 227 ? -0.025 -1.557 27.699 1.00 25.57 219 MET D C 1
ATOM 13128 O O . MET D 1 227 ? -0.697 -0.666 28.221 1.00 26.04 219 MET D O 1
ATOM 13133 N N . GLY D 1 228 ? 0.635 -1.380 26.560 1.00 25.28 220 GLY D N 1
ATOM 13134 C CA . GLY D 1 228 ? 0.432 -0.179 25.778 1.00 21.71 220 GLY D CA 1
ATOM 13135 C C . GLY D 1 228 ? -0.337 -0.453 24.496 1.00 21.61 220 GLY D C 1
ATOM 13136 O O . GLY D 1 228 ? -1.044 0.424 23.989 1.00 26.89 220 GLY D O 1
ATOM 13137 N N . LEU D 1 229 ? -0.216 -1.674 23.968 1.00 22.61 221 LEU D N 1
ATOM 13138 C CA . LEU D 1 229 ? -0.791 -2.037 22.677 1.00 23.62 221 LEU D CA 1
ATOM 13139 C C . LEU D 1 229 ? -1.940 -3.032 22.787 1.00 25.72 221 LEU D C 1
ATOM 13140 O O . LEU D 1 229 ? -2.560 -3.349 21.766 1.00 22.16 221 LEU D O 1
ATOM 13145 N N . GLY D 1 230 ? -2.230 -3.541 23.980 1.00 24.60 222 GLY D N 1
ATOM 13146 C CA . GLY D 1 230 ? -3.323 -4.496 24.203 1.00 22.83 222 GLY D CA 1
ATOM 13147 C C . GLY D 1 230 ? -3.078 -5.921 23.726 1.00 29.81 222 GLY D C 1
ATOM 13148 O O . GLY D 1 230 ? -3.288 -6.877 24.485 1.00 25.07 222 GLY D O 1
ATOM 13149 N N . ARG D 1 231 ? -2.654 -6.081 22.472 1.00 21.83 223 ARG D N 1
ATOM 13150 C CA . ARG D 1 231 ? -2.459 -7.389 21.852 1.00 28.61 223 ARG D CA 1
ATOM 13151 C C . ARG D 1 231 ? -1.177 -7.328 21.045 1.00 24.79 223 ARG D C 1
ATOM 13152 O O . ARG D 1 231 ? -1.040 -6.470 20.169 1.00 22.89 223 ARG D O 1
ATOM 13160 N N . ILE D 1 232 ? -0.229 -8.209 21.355 1.00 22.81 224 ILE D N 1
ATOM 13161 C CA . ILE D 1 232 ? 1.016 -8.299 20.608 1.00 19.37 224 ILE D CA 1
ATOM 13162 C C . ILE D 1 232 ? 1.341 -9.767 20.408 1.00 26.47 224 ILE D C 1
ATOM 13163 O O . ILE D 1 232 ? 0.813 -10.645 21.096 1.00 30.65 224 ILE D O 1
ATOM 13168 N N . TYR D 1 233 ? 2.251 -10.020 19.472 1.00 20.71 225 TYR D N 1
ATOM 13169 C CA . TYR D 1 233 ? 2.832 -11.342 19.321 1.00 21.69 225 TYR D CA 1
ATOM 13170 C C . TYR D 1 233 ? 4.260 -11.172 18.840 1.00 25.17 225 TYR D C 1
ATOM 13171 O O . TYR D 1 233 ? 4.555 -10.260 18.063 1.00 24.06 225 TYR D O 1
ATOM 13180 N N . THR D 1 234 ? 5.149 -12.021 19.339 1.00 23.15 226 THR D N 1
ATOM 13181 C CA . THR D 1 234 ? 6.475 -12.100 18.764 1.00 18.92 226 THR D CA 1
ATOM 13182 C C . THR D 1 234 ? 6.542 -13.242 17.767 1.00 26.59 226 THR D C 1
ATOM 13183 O O . THR D 1 234 ? 5.694 -14.139 17.737 1.00 30.29 226 THR D O 1
ATOM 13187 N N . PHE D 1 235 ? 7.569 -13.173 16.928 1.00 22.79 227 PHE D N 1
ATOM 13188 C CA . PHE D 1 235 ? 7.805 -14.163 15.886 1.00 21.45 227 PHE D CA 1
ATOM 13189 C C . PHE D 1 235 ? 9.299 -14.002 15.596 1.00 19.68 227 PHE D C 1
ATOM 13190 O O . PHE D 1 235 ? 9.700 -13.131 14.822 1.00 18.41 227 PHE D O 1
ATOM 13198 N N . GLY D 1 236 ? 10.109 -14.816 16.266 1.00 27.14 228 GLY D N 1
ATOM 13199 C CA . GLY D 1 236 ? 11.531 -14.588 16.271 1.00 22.47 228 GLY D CA 1
ATOM 13200 C C . GLY D 1 236 ? 12.317 -15.773 16.771 1.00 20.88 228 GLY D C 1
ATOM 13201 O O . GLY D 1 236 ? 11.774 -16.708 17.366 1.00 21.52 228 GLY D O 1
ATOM 13202 N N . PRO D 1 237 ? 13.629 -15.733 16.559 1.00 19.94 229 PRO D N 1
ATOM 13203 C CA . PRO D 1 237 ? 14.489 -16.837 16.995 1.00 22.32 229 PRO D CA 1
ATOM 13204 C C . PRO D 1 237 ? 14.746 -16.794 18.484 1.00 26.38 229 PRO D C 1
ATOM 13205 O O . PRO D 1 237 ? 14.759 -15.726 19.101 1.00 22.60 229 PRO D O 1
ATOM 13209 N N . THR D 1 238 ? 14.961 -17.990 19.052 1.00 24.56 230 THR D N 1
ATOM 13210 C CA . THR D 1 238 ? 15.304 -18.173 20.459 1.00 20.10 230 THR D CA 1
ATOM 13211 C C . THR D 1 238 ? 16.346 -19.279 20.558 1.00 25.63 230 THR D C 1
ATOM 13212 O O . THR D 1 238 ? 16.522 -20.067 19.629 1.00 22.61 230 THR D O 1
ATOM 13216 N N . PHE D 1 239 ? 17.043 -19.335 21.700 1.00 21.25 231 PHE D N 1
ATOM 13217 C CA . PHE D 1 239 ? 18.280 -20.103 21.793 1.00 25.08 231 PHE D CA 1
ATOM 13218 C C . PHE D 1 239 ? 18.394 -20.807 23.134 1.00 26.94 231 PHE D C 1
ATOM 13219 O O . PHE D 1 239 ? 18.195 -20.192 24.185 1.00 29.35 231 PHE D O 1
ATOM 13227 N N . ARG D 1 240 ? 18.729 -22.098 23.091 1.00 26.45 232 ARG D N 1
ATOM 13228 C CA . ARG D 1 240 ? 18.949 -22.906 24.286 1.00 31.13 232 ARG D CA 1
ATOM 13229 C C . ARG D 1 240 ? 20.277 -23.629 24.154 1.00 29.81 232 ARG D C 1
ATOM 13230 O O . ARG D 1 240 ? 20.521 -24.305 23.147 1.00 28.60 232 ARG D O 1
ATOM 13238 N N . ALA D 1 241 ? 21.111 -23.533 25.187 1.00 31.20 233 ALA D N 1
ATOM 13239 C CA . ALA D 1 241 ? 22.441 -24.114 25.152 1.00 32.88 233 ALA D CA 1
ATOM 13240 C C . ALA D 1 241 ? 22.533 -25.416 25.940 1.00 36.89 233 ALA D C 1
ATOM 13241 O O . ALA D 1 241 ? 23.625 -25.793 26.372 1.00 37.75 233 ALA D O 1
ATOM 13243 N N . GLU D 1 242 ? 21.421 -26.111 26.137 1.00 35.35 234 GLU D N 1
ATOM 13244 C CA . GLU D 1 242 ? 21.489 -27.413 26.785 1.00 46.14 234 GLU D CA 1
ATOM 13245 C C . GLU D 1 242 ? 22.203 -28.392 25.858 1.00 43.78 234 GLU D C 1
ATOM 13246 O O . GLU D 1 242 ? 21.920 -28.442 24.654 1.00 39.41 234 GLU D O 1
ATOM 13252 N N . ASN D 1 243 ? 23.153 -29.150 26.408 1.00 40.73 235 ASN D N 1
ATOM 13253 C CA . ASN D 1 243 ? 23.876 -30.174 25.643 1.00 52.58 235 ASN D CA 1
ATOM 13254 C C . ASN D 1 243 ? 22.949 -31.367 25.404 1.00 52.27 235 ASN D C 1
ATOM 13255 O O . ASN D 1 243 ? 23.071 -32.427 26.023 1.00 51.00 235 ASN D O 1
ATOM 13260 N N . SER D 1 244 ? 22.010 -31.183 24.470 1.00 53.31 236 SER D N 1
ATOM 13261 C CA . SER D 1 244 ? 20.942 -32.143 24.198 1.00 56.58 236 SER D CA 1
ATOM 13262 C C . SER D 1 244 ? 20.913 -32.473 22.714 1.00 55.96 236 SER D C 1
ATOM 13263 O O . SER D 1 244 ? 20.646 -31.598 21.884 1.00 52.51 236 SER D O 1
ATOM 13266 N N . ASN D 1 245 ? 21.169 -33.732 22.383 1.00 58.83 237 ASN D N 1
ATOM 13267 C CA . ASN D 1 245 ? 21.126 -34.217 21.009 1.00 60.36 237 ASN D CA 1
ATOM 13268 C C . ASN D 1 245 ? 19.975 -35.219 20.924 1.00 58.76 237 ASN D C 1
ATOM 13269 O O . ASN D 1 245 ? 20.139 -36.405 21.217 1.00 62.58 237 ASN D O 1
ATOM 13274 N N . THR D 1 246 ? 18.798 -34.727 20.544 1.00 48.87 238 THR D N 1
ATOM 13275 C CA . THR D 1 246 ? 17.631 -35.572 20.353 1.00 50.30 238 THR D CA 1
ATOM 13276 C C . THR D 1 246 ? 17.005 -35.250 19.005 1.00 52.04 238 THR D C 1
ATOM 13277 O O . THR D 1 246 ? 17.241 -34.187 18.428 1.00 49.99 238 THR D O 1
ATOM 13281 N N . THR D 1 247 ? 16.196 -36.181 18.503 1.00 52.98 239 THR D N 1
ATOM 13282 C CA . THR D 1 247 ? 15.527 -35.905 17.230 1.00 50.98 239 THR D CA 1
ATOM 13283 C C . THR D 1 247 ? 14.491 -34.755 17.331 1.00 45.27 239 THR D C 1
ATOM 13284 O O . THR D 1 247 ? 13.762 -34.503 16.363 1.00 42.33 239 THR D O 1
ATOM 13288 N N . ARG D 1 248 ? 14.379 -34.058 18.465 1.00 44.05 240 ARG D N 1
ATOM 13289 C CA . ARG D 1 248 ? 13.369 -33.018 18.609 1.00 44.82 240 ARG D CA 1
ATOM 13290 C C . ARG D 1 248 ? 13.916 -31.761 19.277 1.00 47.12 240 ARG D C 1
ATOM 13291 O O . ARG D 1 248 ? 13.126 -30.861 19.598 1.00 40.56 240 ARG D O 1
ATOM 13299 N N . HIS D 1 249 ? 15.228 -31.666 19.497 1.00 48.44 241 HIS D N 1
ATOM 13300 C CA . HIS D 1 249 ? 15.832 -30.509 20.146 1.00 50.40 241 HIS D CA 1
ATOM 13301 C C . HIS D 1 249 ? 16.746 -29.761 19.189 1.00 38.92 241 HIS D C 1
ATOM 13302 O O . HIS D 1 249 ? 17.656 -30.350 18.599 1.00 41.24 241 HIS D O 1
ATOM 13309 N N . LEU D 1 250 ? 16.513 -28.465 19.060 1.00 3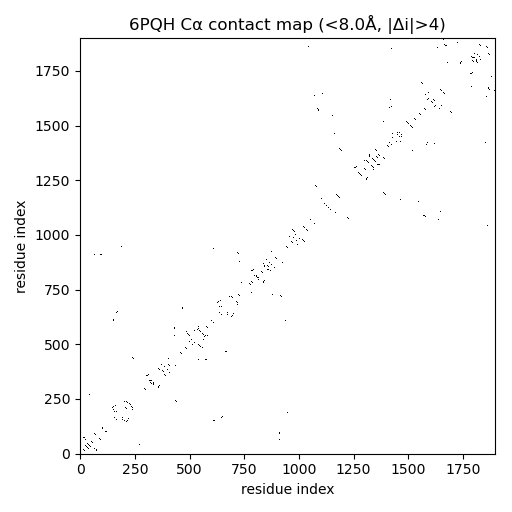2.10 242 LEU D N 1
ATOM 13310 C CA . LEU D 1 250 ? 17.408 -27.550 18.375 1.00 27.71 242 LEU D CA 1
ATOM 13311 C C . LEU D 1 250 ? 17.968 -26.567 19.394 1.00 28.36 242 LEU D C 1
ATOM 13312 O O . LEU D 1 250 ? 17.302 -26.240 20.380 1.00 27.99 242 LEU D O 1
ATOM 13317 N N . ALA D 1 251 ? 19.197 -26.095 19.148 1.00 26.52 243 ALA D N 1
ATOM 13318 C CA . ALA D 1 251 ? 19.760 -24.985 19.920 1.00 28.47 243 ALA D CA 1
ATOM 13319 C C . ALA D 1 251 ? 19.263 -23.630 19.444 1.00 28.02 243 ALA D C 1
ATOM 13320 O O . ALA D 1 251 ? 19.345 -22.647 20.190 1.00 25.72 243 ALA D O 1
ATOM 13322 N N . GLU D 1 252 ? 18.777 -23.548 18.210 1.00 27.65 244 GLU D N 1
ATOM 13323 C CA . GLU D 1 252 ? 18.250 -22.312 17.648 1.00 21.73 244 GLU D CA 1
ATOM 13324 C C . GLU D 1 252 ? 16.918 -22.659 17.007 1.00 22.21 244 GLU D C 1
ATOM 13325 O O . GLU D 1 252 ? 16.849 -23.574 16.178 1.00 24.69 244 GLU D O 1
ATOM 13331 N N . PHE D 1 253 ? 15.860 -21.976 17.424 1.00 23.43 245 PHE D N 1
ATOM 13332 C CA . PHE D 1 253 ? 14.523 -22.272 16.908 1.00 22.58 245 PHE D CA 1
ATOM 13333 C C . PHE D 1 253 ? 13.653 -21.024 17.023 1.00 27.30 245 PHE D C 1
ATOM 13334 O O . PHE D 1 253 ? 14.038 -20.017 17.626 1.00 28.74 245 PHE D O 1
ATOM 13342 N N . TRP D 1 254 ? 12.479 -21.074 16.408 1.00 22.48 246 TRP D N 1
ATOM 13343 C CA . TRP D 1 254 ? 11.641 -19.892 16.306 1.00 18.56 246 TRP D CA 1
ATOM 13344 C C . TRP D 1 254 ? 10.424 -20.062 17.199 1.00 22.32 246 TRP D C 1
ATOM 13345 O O . TRP D 1 254 ? 9.787 -21.122 17.193 1.00 24.55 246 TRP D O 1
ATOM 13356 N N . MET D 1 255 ? 10.129 -19.031 17.985 1.00 26.20 247 MET D N 1
ATOM 13357 C CA . MET D 1 255 ? 8.992 -19.013 18.890 1.00 26.42 247 MET D CA 1
ATOM 13358 C C . MET D 1 255 ? 8.039 -17.914 18.460 1.00 26.59 247 MET D C 1
ATOM 13359 O O . MET D 1 255 ? 8.470 -16.803 18.140 1.00 22.71 247 MET D O 1
ATOM 13364 N N . VAL D 1 256 ? 6.751 -18.252 18.463 1.00 24.97 248 VAL D N 1
ATOM 13365 C CA . VAL D 1 256 ? 5.644 -17.325 18.270 1.00 20.58 248 VAL D CA 1
ATOM 13366 C C . VAL D 1 256 ? 4.969 -17.178 19.627 1.00 27.93 248 VAL D C 1
ATOM 13367 O O . VAL D 1 256 ? 4.545 -18.177 20.225 1.00 29.84 248 VAL D O 1
ATOM 13371 N N . GLU D 1 257 ? 4.880 -15.948 20.129 1.00 23.57 249 GLU D N 1
ATOM 13372 C CA . GLU D 1 257 ? 4.476 -15.720 21.514 1.00 30.52 249 GLU D CA 1
ATOM 13373 C C . GLU D 1 257 ? 3.542 -14.519 21.581 1.00 23.98 249 GLU D C 1
ATOM 13374 O O . GLU D 1 257 ? 3.985 -13.376 21.732 1.00 22.11 249 GLU D O 1
ATOM 13380 N N . PRO D 1 258 ? 2.235 -14.746 21.481 1.00 26.60 250 PRO D N 1
ATOM 13381 C CA . PRO D 1 258 ? 1.277 -13.665 21.703 1.00 23.78 250 PRO D CA 1
ATOM 13382 C C . PRO D 1 258 ? 1.075 -13.401 23.188 1.00 28.64 250 PRO D C 1
ATOM 13383 O O . PRO D 1 258 ? 1.264 -14.269 24.047 1.00 27.52 250 PRO D O 1
ATOM 13387 N N . GLU D 1 259 ? 0.661 -12.173 23.470 1.00 22.75 251 GLU D N 1
ATOM 13388 C CA . GLU D 1 259 ? 0.376 -11.697 24.813 1.00 24.00 251 GLU D CA 1
ATOM 13389 C C . GLU D 1 259 ? -0.817 -10.766 24.700 1.00 26.93 251 GLU D C 1
ATOM 13390 O O . GLU D 1 259 ? -0.863 -9.945 23.782 1.00 26.72 251 GLU D O 1
ATOM 13396 N N . VAL D 1 260 ? -1.794 -10.913 25.600 1.00 26.34 252 VAL D N 1
ATOM 13397 C CA . VAL D 1 260 ? -3.073 -10.217 25.462 1.00 31.34 252 VAL D CA 1
ATOM 13398 C C . VAL D 1 260 ? -3.511 -9.640 26.801 1.00 27.45 252 VAL D C 1
ATOM 13399 O O . VAL D 1 260 ? -3.805 -10.389 27.741 1.00 26.67 252 VAL D O 1
ATOM 13403 N N . ALA D 1 261 ? -3.628 -8.321 26.864 1.00 27.18 253 ALA D N 1
ATOM 13404 C CA . ALA D 1 261 ? -4.231 -7.682 28.019 1.00 25.09 253 ALA D CA 1
ATOM 13405 C C . ALA D 1 261 ? -5.692 -8.103 28.145 1.00 31.94 253 ALA D C 1
ATOM 13406 O O . ALA D 1 261 ? -6.380 -8.323 27.145 1.00 33.55 253 ALA D O 1
ATOM 13408 N N . PHE D 1 262 ? -6.151 -8.260 29.389 1.00 32.41 254 PHE D N 1
ATOM 13409 C CA . PHE D 1 262 ? -7.529 -8.584 29.766 1.00 31.99 254 PHE D CA 1
ATOM 13410 C C . PHE D 1 262 ? -7.961 -9.999 29.393 1.00 35.91 254 PHE D C 1
ATOM 13411 O O . PHE D 1 262 ? -9.152 -10.324 29.514 1.00 37.83 254 PHE D O 1
ATOM 13419 N N . ASN D 1 263 ? -7.046 -10.852 28.936 1.00 29.46 255 ASN D N 1
ATOM 13420 C CA . ASN D 1 263 ? -7.339 -12.278 28.825 1.00 29.09 255 ASN D CA 1
ATOM 13421 C C . ASN D 1 263 ? -6.976 -12.964 30.133 1.00 29.27 255 ASN D C 1
ATOM 13422 O O . ASN D 1 263 ? -5.915 -12.698 30.699 1.00 29.30 255 ASN D O 1
ATOM 13427 N N . ASN D 1 264 ? -7.861 -13.846 30.599 1.00 33.36 256 ASN D N 1
ATOM 13428 C CA . ASN D 1 264 ? -7.573 -14.772 31.684 1.00 31.31 256 ASN D CA 1
ATOM 13429 C C . ASN D 1 264 ? -7.152 -16.119 31.091 1.00 31.02 256 ASN D C 1
ATOM 13430 O O . ASN D 1 264 ? -6.993 -16.260 29.876 1.00 30.16 256 ASN D O 1
ATOM 13435 N N . LEU D 1 265 ? -6.958 -17.124 31.949 1.00 34.11 257 LEU D N 1
ATOM 13436 C CA . LEU D 1 265 ? -6.508 -18.429 31.470 1.00 33.82 257 LEU D CA 1
ATOM 13437 C C . LEU D 1 265 ? -7.473 -19.003 30.441 1.00 34.86 257 LEU D C 1
ATOM 13438 O O . LEU D 1 265 ? -7.056 -19.469 29.375 1.00 33.70 257 LEU D O 1
ATOM 13443 N N . GLU D 1 266 ? -8.772 -18.983 30.752 1.00 35.26 258 GLU D N 1
ATOM 13444 C CA . GLU D 1 266 ? -9.763 -19.511 29.822 1.00 37.26 258 GLU D CA 1
ATOM 13445 C C . GLU D 1 266 ? -9.671 -18.822 28.462 1.00 37.03 258 GLU D C 1
ATOM 13446 O O . GLU D 1 266 ? -9.618 -19.491 27.423 1.00 35.31 258 GLU D O 1
ATOM 13452 N N . ASP D 1 267 ? -9.650 -17.481 28.449 1.00 34.00 259 ASP D N 1
ATOM 13453 C CA . ASP D 1 267 ? -9.437 -16.749 27.203 1.00 32.96 259 ASP D CA 1
ATOM 13454 C C . ASP D 1 267 ? -8.168 -17.216 26.502 1.00 35.85 259 ASP D C 1
ATOM 13455 O O . ASP D 1 267 ? -8.141 -17.396 25.278 1.00 31.69 259 ASP D O 1
ATOM 13460 N N . ASN D 1 268 ? -7.097 -17.393 27.273 1.00 31.70 260 ASN D N 1
ATOM 13461 C CA . ASN D 1 268 ? -5.819 -17.780 26.697 1.00 30.86 260 ASN D CA 1
ATOM 13462 C C . ASN D 1 268 ? -5.932 -19.138 26.021 1.00 32.67 260 ASN D C 1
ATOM 13463 O O . ASN D 1 268 ? -5.383 -19.348 24.936 1.00 30.75 260 ASN D O 1
ATOM 13468 N N . ILE D 1 269 ? -6.676 -20.064 26.632 1.00 32.60 261 ILE D N 1
ATOM 13469 C CA . ILE D 1 269 ? -6.872 -21.373 26.020 1.00 36.72 261 ILE D CA 1
ATOM 13470 C C . ILE D 1 269 ? -7.725 -21.249 24.767 1.00 38.27 261 ILE D C 1
ATOM 13471 O O . ILE D 1 269 ? -7.439 -21.879 23.741 1.00 35.62 261 ILE D O 1
ATOM 13476 N N . ASP D 1 270 ? -8.782 -20.433 24.826 1.00 33.86 262 ASP D N 1
ATOM 13477 C CA . ASP D 1 270 ? -9.604 -20.203 23.644 1.00 37.50 262 ASP D CA 1
ATOM 13478 C C . ASP D 1 270 ? -8.765 -19.691 22.487 1.00 32.61 262 ASP D C 1
ATOM 13479 O O . ASP D 1 270 ? -8.961 -20.099 21.339 1.00 36.93 262 ASP D O 1
ATOM 13484 N N . LEU D 1 271 ? -7.816 -18.799 22.778 1.00 31.48 263 LEU D N 1
ATOM 13485 C CA . LEU D 1 271 ? -6.996 -18.198 21.734 1.00 30.33 263 LEU D CA 1
ATOM 13486 C C . LEU D 1 271 ? -6.056 -19.217 21.112 1.00 30.07 263 LEU D C 1
ATOM 13487 O O . LEU D 1 271 ? -5.872 -19.225 19.894 1.00 36.31 263 LEU D O 1
ATOM 13492 N N . ALA D 1 272 ? -5.460 -20.093 21.926 1.00 32.87 264 ALA D N 1
ATOM 13493 C CA . ALA D 1 272 ? -4.572 -21.113 21.374 1.00 30.14 264 ALA D CA 1
ATOM 13494 C C . ALA D 1 272 ? -5.334 -22.106 20.503 1.00 31.01 264 ALA D C 1
ATOM 13495 O O . ALA D 1 272 ? -4.816 -22.563 19.479 1.00 33.21 264 ALA D O 1
ATOM 13497 N N . GLU D 1 273 ? -6.561 -22.461 20.896 1.00 32.18 265 GLU D N 1
ATOM 13498 C CA . GLU D 1 273 ? -7.352 -23.407 20.111 1.00 33.24 265 GLU D CA 1
ATOM 13499 C C . GLU D 1 273 ? -7.793 -22.786 18.785 1.00 40.30 265 GLU D C 1
ATOM 13500 O O . GLU D 1 273 ? -7.664 -23.414 17.727 1.00 36.27 265 GLU D O 1
ATOM 13506 N N . ASP D 1 274 ? -8.321 -21.555 18.826 1.00 35.72 266 ASP D N 1
ATOM 13507 C CA . ASP D 1 274 ? -8.659 -20.834 17.599 1.00 35.63 266 ASP D CA 1
ATOM 13508 C C . ASP D 1 274 ? -7.446 -20.710 16.688 1.00 34.74 266 ASP D C 1
ATOM 13509 O O . ASP D 1 274 ? -7.520 -20.967 15.481 1.00 31.39 266 ASP D O 1
ATOM 13514 N N . PHE D 1 275 ? -6.322 -20.304 17.266 1.00 30.23 267 PHE D N 1
ATOM 13515 C CA . PHE D 1 275 ? -5.094 -20.087 16.515 1.00 29.18 267 PHE D CA 1
ATOM 13516 C C . PHE D 1 275 ? -4.647 -21.355 15.802 1.00 34.00 267 PHE D C 1
ATOM 13517 O O . PHE D 1 275 ? -4.384 -21.338 14.595 1.00 29.24 267 PHE D O 1
ATOM 13525 N N . LEU D 1 276 ? -4.585 -22.479 16.530 1.00 35.45 268 LEU D N 1
ATOM 13526 C CA . LEU D 1 276 ? -4.117 -23.733 15.938 1.00 35.87 268 LEU D CA 1
ATOM 13527 C C . LEU D 1 276 ? -5.068 -24.245 14.859 1.00 37.28 268 LEU D C 1
ATOM 13528 O O . LEU D 1 276 ? -4.622 -24.720 13.807 1.00 31.89 268 LEU D O 1
ATOM 13533 N N . LYS D 1 277 ? -6.380 -24.186 15.105 1.00 32.34 269 LYS D N 1
ATOM 13534 C CA . LYS D 1 277 ? -7.318 -24.671 14.100 1.00 39.18 269 LYS D CA 1
ATOM 13535 C C . LYS D 1 277 ? -7.243 -23.827 12.832 1.00 37.29 269 LYS D C 1
ATOM 13536 O O . LYS D 1 277 ? -7.274 -24.369 11.724 1.00 33.24 269 LYS D O 1
ATOM 13542 N N . TYR D 1 278 ? -7.097 -22.506 12.981 1.00 33.64 270 TYR D N 1
ATOM 13543 C CA . TYR D 1 278 ? -7.007 -21.614 11.827 1.00 31.42 270 TYR D CA 1
ATOM 13544 C C . TYR D 1 278 ? -5.758 -21.899 10.995 1.00 30.66 270 TYR D C 1
ATOM 13545 O O . TYR D 1 278 ? -5.832 -22.043 9.773 1.00 35.74 270 TYR D O 1
ATOM 13554 N N . VAL D 1 279 ? -4.596 -21.967 11.635 1.00 29.77 271 VAL D N 1
ATOM 13555 C CA . VAL D 1 279 ? -3.364 -22.197 10.888 1.00 29.07 271 VAL D CA 1
ATOM 13556 C C . VAL D 1 279 ? -3.395 -23.555 10.189 1.00 29.87 271 VAL D C 1
ATOM 13557 O O . VAL D 1 279 ? -3.043 -23.666 9.009 1.00 30.54 271 VAL D O 1
ATOM 13561 N N . ILE D 1 280 ? -3.833 -24.605 10.889 1.00 30.71 272 ILE D N 1
ATOM 13562 C CA . ILE D 1 280 ? -3.848 -25.928 10.265 1.00 31.55 272 ILE D CA 1
ATOM 13563 C C . ILE D 1 280 ? -4.844 -25.979 9.107 1.00 35.54 272 ILE D C 1
ATOM 13564 O O . ILE D 1 280 ? -4.534 -26.506 8.034 1.00 32.74 272 ILE D O 1
ATOM 13569 N N . GLN D 1 281 ? -6.049 -25.428 9.291 1.00 37.15 273 GLN D N 1
ATOM 13570 C CA . GLN D 1 281 ? -6.991 -25.343 8.173 1.00 34.04 273 GLN D CA 1
ATOM 13571 C C . GLN D 1 281 ? -6.403 -24.539 7.016 1.00 33.28 273 GLN D C 1
ATOM 13572 O O . GLN D 1 281 ? -6.620 -24.868 5.843 1.00 33.93 273 GLN D O 1
ATOM 13578 N N . TYR D 1 282 ? -5.654 -23.482 7.329 1.00 38.86 274 TYR D N 1
ATOM 13579 C CA . TYR D 1 282 ? -5.006 -22.690 6.289 1.00 37.45 274 TYR D CA 1
ATOM 13580 C C . TYR D 1 282 ? -4.082 -23.559 5.449 1.00 31.21 274 TYR D C 1
ATOM 13581 O O . TYR D 1 282 ? -4.122 -23.524 4.215 1.00 42.04 274 TYR D O 1
ATOM 13590 N N . VAL D 1 283 ? -3.236 -24.346 6.108 1.00 37.65 275 VAL D N 1
ATOM 13591 C CA . VAL D 1 283 ? -2.296 -25.194 5.383 1.00 31.66 275 VAL D CA 1
ATOM 13592 C C . VAL D 1 283 ? -3.050 -26.222 4.548 1.00 34.20 275 VAL D C 1
ATOM 13593 O O . VAL D 1 283 ? -2.721 -26.446 3.378 1.00 35.59 275 VAL D O 1
ATOM 13597 N N . LEU D 1 284 ? -4.123 -26.797 5.104 1.00 34.85 276 LEU D N 1
ATOM 13598 C CA . LEU D 1 284 ? -4.930 -27.755 4.345 1.00 38.30 276 LEU D CA 1
ATOM 13599 C C . LEU D 1 284 ? -5.536 -27.121 3.092 1.00 42.05 276 LEU D C 1
ATOM 13600 O O . LEU D 1 284 ? -5.635 -27.777 2.048 1.00 43.44 276 LEU D O 1
ATOM 13605 N N . ASP D 1 285 ? -5.967 -25.855 3.182 1.00 42.70 277 ASP D N 1
ATOM 13606 C CA . ASP D 1 285 ? -6.536 -25.169 2.020 1.00 46.31 277 ASP D CA 1
ATOM 13607 C C . ASP D 1 285 ? -5.468 -24.824 0.994 1.00 34.49 277 ASP D C 1
ATOM 13608 O O . ASP D 1 285 ? -5.673 -24.997 -0.211 1.00 35.26 277 ASP D O 1
ATOM 13613 N N . LYS D 1 286 ? -4.331 -24.317 1.450 1.00 33.63 278 LYS D N 1
ATOM 13614 C CA . LYS D 1 286 ? -3.369 -23.663 0.577 1.00 38.20 278 LYS D CA 1
ATOM 13615 C C . LYS D 1 286 ? -2.248 -24.571 0.084 1.00 37.58 278 LYS D C 1
ATOM 13616 O O . LYS D 1 286 ? -1.604 -24.233 -0.911 1.00 34.91 278 LYS D O 1
ATOM 13622 N N . CYS D 1 287 ? -1.986 -25.705 0.734 1.00 38.12 279 CYS D N 1
ATOM 13623 C CA . CYS D 1 287 ? -0.832 -26.536 0.397 1.00 36.24 279 CYS D CA 1
ATOM 13624 C C . CYS D 1 287 ? -1.238 -27.931 -0.060 1.00 37.25 279 CYS D C 1
ATOM 13625 O O . CYS D 1 287 ? -0.596 -28.921 0.291 1.00 44.50 279 CYS D O 1
ATOM 13628 N N . LYS D 1 288 ? -2.281 -28.033 -0.879 1.00 34.44 280 LYS D N 1
ATOM 13629 C CA . LYS D 1 288 ? -2.855 -29.347 -1.166 1.00 35.82 280 LYS D CA 1
ATOM 13630 C C . LYS D 1 288 ? -1.858 -30.265 -1.866 1.00 38.01 280 LYS D C 1
ATOM 13631 O O . LYS D 1 288 ? -1.704 -31.434 -1.481 1.00 36.33 280 LYS D O 1
ATOM 13637 N N . ASP D 1 289 ? -1.185 -29.775 -2.914 1.00 35.51 281 ASP D N 1
ATOM 13638 C CA . ASP D 1 289 ? -0.273 -30.664 -3.641 1.00 35.69 281 ASP D CA 1
ATOM 13639 C C . ASP D 1 289 ? 0.922 -31.047 -2.784 1.00 34.61 281 ASP D C 1
ATOM 13640 O O . ASP D 1 289 ? 1.454 -32.157 -2.920 1.00 34.97 281 ASP D O 1
ATOM 13645 N N . ASP D 1 290 ? 1.369 -30.148 -1.905 1.00 33.37 282 ASP D N 1
ATOM 13646 C CA . ASP D 1 290 ? 2.486 -30.495 -1.029 1.00 32.46 282 ASP D CA 1
ATOM 13647 C C . ASP D 1 290 ? 2.043 -31.454 0.064 1.00 32.93 282 ASP D C 1
ATOM 13648 O O . ASP D 1 290 ? 2.779 -32.386 0.426 1.00 32.90 282 ASP D O 1
ATOM 13653 N N . LEU D 1 291 ? 0.835 -31.252 0.595 1.00 33.46 283 LEU D N 1
ATOM 13654 C CA . LEU D 1 291 ? 0.343 -32.139 1.639 1.00 38.44 283 LEU D CA 1
ATOM 13655 C C . LEU D 1 291 ? 0.073 -33.537 1.117 1.00 36.52 283 LEU D C 1
ATOM 13656 O O . LEU D 1 291 ? 0.251 -34.508 1.859 1.00 38.17 283 LEU D O 1
ATOM 13661 N N . GLU D 1 292 ? -0.389 -33.663 -0.128 1.00 40.28 284 GLU D N 1
ATOM 13662 C CA . GLU D 1 292 ? -0.623 -34.990 -0.688 1.00 41.23 284 GLU D CA 1
ATOM 13663 C C . GLU D 1 292 ? 0.679 -35.784 -0.747 1.00 39.06 284 GLU D C 1
ATOM 13664 O O . GLU D 1 292 ? 0.737 -36.932 -0.295 1.00 37.76 284 GLU D O 1
ATOM 13670 N N . PHE D 1 293 ? 1.750 -35.172 -1.264 1.00 36.07 285 PHE D N 1
ATOM 13671 C CA . PHE D 1 293 ? 3.063 -35.814 -1.230 1.00 35.55 285 PHE D CA 1
ATOM 13672 C C . PHE D 1 293 ? 3.467 -36.165 0.199 1.00 40.40 285 PHE D C 1
ATOM 13673 O O . PHE D 1 293 ? 3.972 -37.261 0.467 1.00 37.79 285 PHE D O 1
ATOM 13681 N N . LEU D 1 294 ? 3.271 -35.225 1.127 1.00 38.58 286 LEU D N 1
ATOM 13682 C CA . LEU D 1 294 ? 3.717 -35.410 2.505 1.00 33.68 286 LEU D CA 1
ATOM 13683 C C . LEU D 1 294 ? 2.881 -36.472 3.217 1.00 38.04 286 LEU D C 1
ATOM 13684 O O . LEU D 1 294 ? 3.408 -37.255 4.015 1.00 34.88 286 LEU D O 1
ATOM 13689 N N . ASP D 1 295 ? 1.578 -36.507 2.929 1.00 35.85 287 ASP D N 1
ATOM 13690 C CA . ASP D 1 295 ? 0.696 -37.562 3.424 1.00 37.20 287 ASP D CA 1
ATOM 13691 C C . ASP D 1 295 ? 1.196 -38.954 3.021 1.00 48.35 287 ASP D C 1
ATOM 13692 O O . ASP D 1 295 ? 1.214 -39.886 3.840 1.00 39.43 287 ASP D O 1
ATOM 13697 N N . LYS D 1 296 ? 1.609 -39.116 1.761 1.00 38.14 288 LYS D N 1
ATOM 13698 C CA . LYS D 1 296 ? 2.100 -40.418 1.314 1.00 38.93 288 LYS D CA 1
ATOM 13699 C C . LYS D 1 296 ? 3.475 -40.731 1.896 1.00 40.27 288 LYS D C 1
ATOM 13700 O O . LYS D 1 296 ? 3.750 -41.882 2.254 1.00 41.48 288 LYS D O 1
ATOM 13706 N N . ARG D 1 297 ? 4.361 -39.735 1.988 1.00 37.40 289 ARG D N 1
ATOM 13707 C CA . ARG D 1 297 ? 5.650 -39.985 2.627 1.00 39.19 289 ARG D CA 1
ATOM 13708 C C . ARG D 1 297 ? 5.448 -40.472 4.052 1.00 37.15 289 ARG D C 1
ATOM 13709 O O . ARG D 1 297 ? 6.096 -41.427 4.492 1.00 37.62 289 ARG D O 1
ATOM 13717 N N . PHE D 1 298 ? 4.531 -39.839 4.784 1.00 42.04 290 PHE D N 1
ATOM 13718 C CA . PHE D 1 298 ? 4.254 -40.283 6.140 1.00 41.38 290 PHE D CA 1
ATOM 13719 C C . PHE D 1 298 ? 3.692 -41.698 6.151 1.00 37.90 290 PHE D C 1
ATOM 13720 O O . PHE D 1 298 ? 4.152 -42.553 6.916 1.00 40.93 290 PHE D O 1
ATOM 13728 N N . ALA D 1 299 ? 2.716 -41.976 5.287 1.00 38.95 291 ALA D N 1
ATOM 13729 C CA . ALA D 1 299 ? 2.069 -43.285 5.313 1.00 40.59 291 ALA D CA 1
ATOM 13730 C C . ALA D 1 299 ? 3.046 -44.394 4.948 1.00 49.38 291 ALA D C 1
ATOM 13731 O O . ALA D 1 299 ? 2.990 -45.496 5.515 1.00 41.89 291 ALA D O 1
ATOM 13733 N N . GLU D 1 300 ? 3.950 -44.123 4.007 1.00 40.12 292 GLU D N 1
ATOM 13734 C CA . GLU D 1 300 ? 4.944 -45.122 3.633 1.00 48.10 292 GLU D CA 1
ATOM 13735 C C . GLU D 1 300 ? 5.968 -45.338 4.747 1.00 42.75 292 GLU D C 1
ATOM 13736 O O . GLU D 1 300 ? 6.371 -46.478 5.013 1.00 40.89 292 GLU D O 1
ATOM 13742 N N . GLU D 1 301 ? 6.385 -44.262 5.422 1.00 38.40 293 GLU D N 1
ATOM 13743 C CA . GLU D 1 301 ? 7.265 -44.411 6.578 1.00 40.32 293 GLU D CA 1
ATOM 13744 C C . GLU D 1 301 ? 6.611 -45.257 7.668 1.00 38.99 293 GLU D C 1
ATOM 13745 O O . GLU D 1 301 ? 7.250 -46.149 8.244 1.00 42.88 293 GLU D O 1
ATOM 13751 N N . GLN D 1 302 ? 5.329 -45.010 7.945 1.00 39.59 294 GLN D N 1
ATOM 13752 C CA . GLN D 1 302 ? 4.625 -45.783 8.963 1.00 40.77 294 GLN D CA 1
ATOM 13753 C C . GLN D 1 302 ? 4.552 -47.254 8.593 1.00 54.90 294 GLN D C 1
ATOM 13754 O O . GLN D 1 302 ? 4.701 -48.128 9.457 1.00 53.55 294 GLN D O 1
ATOM 13760 N N . LYS D 1 303 ? 4.302 -47.549 7.315 1.00 59.51 295 LYS D N 1
ATOM 13761 C CA . LYS D 1 303 ? 4.097 -48.932 6.897 1.00 65.73 295 LYS D CA 1
ATOM 13762 C C . LYS D 1 303 ? 5.347 -49.783 7.101 1.00 66.14 295 LYS D C 1
ATOM 13763 O O . LYS D 1 303 ? 5.247 -51.014 7.130 1.00 69.55 295 LYS D O 1
ATOM 13769 N N . GLN D 1 304 ? 6.513 -49.151 7.274 1.00 65.91 296 GLN D N 1
ATOM 13770 C CA . GLN D 1 304 ? 7.768 -49.852 7.513 1.00 67.50 296 GLN D CA 1
ATOM 13771 C C . GLN D 1 304 ? 7.988 -50.225 8.977 1.00 71.04 296 GLN D C 1
ATOM 13772 O O . GLN D 1 304 ? 8.787 -51.126 9.256 1.00 75.95 296 GLN D O 1
ATOM 13778 N N . LYS D 1 305 ? 7.315 -49.557 9.913 1.00 65.99 297 LYS D N 1
ATOM 13779 C CA . LYS D 1 305 ? 7.383 -49.907 11.324 1.00 54.55 297 LYS D CA 1
ATOM 13780 C C . LYS D 1 305 ? 6.455 -51.074 11.628 1.00 54.39 297 LYS D C 1
ATOM 13781 O O . LYS D 1 305 ? 5.472 -51.302 10.916 1.00 56.40 297 LYS D O 1
ATOM 13787 N N . PRO D 1 306 ? 6.734 -51.824 12.694 1.00 52.05 298 PRO D N 1
ATOM 13788 C CA . PRO D 1 306 ? 5.761 -52.815 13.154 1.00 51.92 298 PRO D CA 1
ATOM 13789 C C . PRO D 1 306 ? 4.421 -52.154 13.437 1.00 47.80 298 PRO D C 1
ATOM 13790 O O . PRO D 1 306 ? 4.353 -50.987 13.829 1.00 52.40 298 PRO D O 1
ATOM 13794 N N . GLU D 1 307 ? 3.346 -52.918 13.208 1.00 49.44 299 GLU D N 1
ATOM 13795 C CA . GLU D 1 307 ? 1.992 -52.391 13.361 1.00 59.87 299 GLU D CA 1
ATOM 13796 C C . GLU D 1 307 ? 1.805 -51.710 14.710 1.00 59.39 299 GLU D C 1
ATOM 13797 O O . GLU D 1 307 ? 1.198 -50.635 14.796 1.00 58.04 299 GLU D O 1
ATOM 13799 N N . LYS D 1 308 ? 2.346 -52.314 15.772 1.00 56.42 300 LYS D N 1
ATOM 13800 C CA . LYS D 1 308 ? 2.247 -51.724 17.102 1.00 61.22 300 LYS D CA 1
ATOM 13801 C C . LYS D 1 308 ? 2.840 -50.321 17.133 1.00 60.40 300 LYS D C 1
ATOM 13802 O O . LYS D 1 308 ? 2.324 -49.434 17.820 1.00 59.37 300 LYS D O 1
ATOM 13804 N N . GLU D 1 309 ? 3.911 -50.098 16.381 1.00 58.29 301 GLU D N 1
ATOM 13805 C CA . GLU D 1 309 ? 4.649 -48.850 16.459 1.00 49.91 301 GLU D CA 1
ATOM 13806 C C . GLU D 1 309 ? 4.064 -47.758 15.584 1.00 46.93 301 GLU D C 1
ATOM 13807 O O . GLU D 1 309 ? 4.545 -46.625 15.644 1.00 45.99 301 GLU D O 1
ATOM 13813 N N . ARG D 1 310 ? 3.042 -48.065 14.790 1.00 55.52 302 ARG D N 1
ATOM 13814 C CA . ARG D 1 310 ? 2.527 -47.120 13.809 1.00 57.39 302 ARG D CA 1
ATOM 13815 C C . ARG D 1 310 ? 1.570 -46.126 14.449 1.00 55.17 302 ARG D C 1
ATOM 13816 O O . ARG D 1 310 ? 0.878 -46.436 15.424 1.00 58.77 302 ARG D O 1
ATOM 13824 N N . ALA D 1 311 ? 1.548 -44.917 13.890 1.00 47.17 303 ALA D N 1
ATOM 13825 C CA . ALA D 1 311 ? 0.598 -43.903 14.325 1.00 50.32 303 ALA D CA 1
ATOM 13826 C C . ALA D 1 311 ? -0.828 -44.350 14.024 1.00 51.89 303 ALA D C 1
ATOM 13827 O O . ALA D 1 311 ? -1.082 -45.101 13.079 1.00 50.00 303 ALA D O 1
ATOM 13829 N N . LYS D 1 312 ? -1.768 -43.873 14.842 1.00 55.91 304 LYS D N 1
ATOM 13830 C CA . LYS D 1 312 ? -3.169 -44.242 14.666 1.00 59.58 304 LYS D CA 1
ATOM 13831 C C . LYS D 1 312 ? -3.828 -43.509 13.508 1.00 55.17 304 LYS D C 1
ATOM 13832 O O . LYS D 1 312 ? -4.880 -43.949 13.038 1.00 55.45 304 LYS D O 1
ATOM 13834 N N . GLU D 1 313 ? -3.234 -42.418 13.028 1.00 55.77 305 GLU D N 1
ATOM 13835 C CA . GLU D 1 313 ? -3.831 -41.580 11.997 1.00 49.14 305 GLU D CA 1
ATOM 13836 C C . GLU D 1 313 ? -2.822 -41.303 10.891 1.00 45.51 305 GLU D C 1
ATOM 13837 O O . GLU D 1 313 ? -1.612 -41.287 11.126 1.00 41.40 305 GLU D O 1
ATOM 13843 N N . GLY D 1 314 ? -3.333 -41.089 9.682 1.00 44.29 306 GLY D N 1
ATOM 13844 C CA . GLY D 1 314 ? -2.531 -40.528 8.616 1.00 45.97 306 GLY D CA 1
ATOM 13845 C C . GLY D 1 314 ? -2.274 -39.051 8.865 1.00 46.77 306 GLY D C 1
ATOM 13846 O O . GLY D 1 314 ? -2.778 -38.450 9.814 1.00 47.75 306 GLY D O 1
ATOM 13847 N N . LEU D 1 315 ? -1.454 -38.456 7.993 1.00 38.90 307 LEU D N 1
ATOM 13848 C CA . LEU D 1 315 ? -1.080 -37.055 8.175 1.00 40.13 307 LEU D CA 1
ATOM 13849 C C . LEU D 1 315 ? -2.284 -36.135 8.021 1.00 43.15 307 LEU D C 1
ATOM 13850 O O . LEU D 1 315 ? -2.661 -35.420 8.958 1.00 43.67 307 LEU D O 1
ATOM 13855 N N . ILE D 1 316 ? -2.882 -36.119 6.829 1.00 41.60 308 ILE D N 1
ATOM 13856 C CA . ILE D 1 316 ? -4.044 -35.270 6.593 1.00 42.15 308 ILE D CA 1
ATOM 13857 C C . ILE D 1 316 ? -5.173 -35.644 7.543 1.00 43.74 308 ILE D C 1
ATOM 13858 O O . ILE D 1 316 ? -5.804 -34.770 8.150 1.00 42.15 308 ILE D O 1
ATOM 13863 N N . GLU D 1 317 ? -5.413 -36.948 7.722 1.00 50.38 309 GLU D N 1
ATOM 13864 C CA . GLU D 1 317 ? -6.409 -37.402 8.690 1.00 50.96 309 GLU D CA 1
ATOM 13865 C C . GLU D 1 317 ? -6.181 -36.755 10.049 1.00 53.16 309 GLU D C 1
ATOM 13866 O O . GLU D 1 317 ? -7.108 -36.210 10.659 1.00 41.92 309 GLU D O 1
ATOM 13872 N N . LYS D 1 318 ? -4.934 -36.796 10.526 1.00 52.26 310 LYS D N 1
ATOM 13873 C CA . LYS D 1 318 ? -4.579 -36.162 11.792 1.00 49.09 310 LYS D CA 1
ATOM 13874 C C . LYS D 1 318 ? -4.926 -34.679 11.776 1.00 44.63 310 LYS D C 1
ATOM 13875 O O . LYS D 1 318 ? -5.537 -34.161 12.715 1.00 40.61 310 LYS D O 1
ATOM 13881 N N . LEU D 1 319 ? -4.543 -33.979 10.707 1.00 37.68 311 LEU D N 1
ATOM 13882 C CA . LEU D 1 319 ? -4.777 -32.545 10.646 1.00 38.87 311 LEU D CA 1
ATOM 13883 C C . LEU D 1 319 ? -6.269 -32.227 10.604 1.00 44.59 311 LEU D C 1
ATOM 13884 O O . LEU D 1 319 ? -6.729 -31.276 11.250 1.00 37.51 311 LEU D O 1
ATOM 13889 N N . GLU D 1 320 ? -7.046 -33.008 9.851 1.00 39.26 312 GLU D N 1
ATOM 13890 C CA . GLU D 1 320 ? -8.468 -32.697 9.744 1.00 40.42 312 GLU D CA 1
ATOM 13891 C C . GLU D 1 320 ? -9.204 -32.992 11.042 1.00 44.90 312 GLU D C 1
ATOM 13892 O O . GLU D 1 320 ? -10.191 -32.319 11.357 1.00 48.94 312 GLU D O 1
ATOM 13898 N N . ASN D 1 321 ? -8.729 -33.959 11.827 1.00 43.66 313 ASN D N 1
ATOM 13899 C CA . ASN D 1 321 ? -9.371 -34.214 13.108 1.00 42.40 313 ASN D CA 1
ATOM 13900 C C . ASN D 1 321 ? -8.986 -33.171 14.150 1.00 42.43 313 ASN D C 1
ATOM 13901 O O . ASN D 1 321 ? -9.778 -32.880 15.052 1.00 41.72 313 ASN D O 1
ATOM 13906 N N . VAL D 1 322 ? -7.791 -32.591 14.039 1.00 39.49 314 VAL D N 1
ATOM 13907 C CA . VAL D 1 322 ? -7.441 -31.470 14.903 1.00 41.65 314 VAL D CA 1
ATOM 13908 C C . VAL D 1 322 ? -8.363 -30.283 14.633 1.00 38.23 314 VAL D C 1
ATOM 13909 O O . VAL D 1 322 ? -8.839 -29.619 15.560 1.00 39.48 314 VAL D O 1
ATOM 13913 N N . VAL D 1 323 ? -8.646 -30.008 13.363 1.00 38.27 315 VAL D N 1
ATOM 13914 C CA . VAL D 1 323 ? -9.569 -28.918 13.048 1.00 40.85 315 VAL D CA 1
ATOM 13915 C C . VAL D 1 323 ? -10.965 -29.217 13.588 1.00 43.27 315 VAL D C 1
ATOM 13916 O O . VAL D 1 323 ? -11.638 -28.327 14.124 1.00 42.43 315 VAL D O 1
ATOM 13920 N N . ALA D 1 324 ? -11.405 -30.479 13.496 1.00 41.41 316 ALA D N 1
ATOM 13921 C CA . ALA D 1 324 ? -12.817 -30.801 13.705 1.00 49.95 316 ALA D CA 1
ATOM 13922 C C . ALA D 1 324 ? -13.186 -31.036 15.167 1.00 54.03 316 ALA D C 1
ATOM 13923 O O . ALA D 1 324 ? -14.352 -30.855 15.535 1.00 55.17 316 ALA D O 1
ATOM 13925 N N . LYS D 1 325 ? -12.242 -31.445 16.008 1.00 43.15 317 LYS D N 1
ATOM 13926 C CA . LYS D 1 325 ? -12.559 -31.880 17.362 1.00 48.96 317 LYS D CA 1
ATOM 13927 C C . LYS D 1 325 ? -12.282 -30.763 18.359 1.00 46.40 317 LYS D C 1
ATOM 13928 O O . LYS D 1 325 ? -11.207 -30.157 18.337 1.00 41.22 317 LYS D O 1
ATOM 13934 N N . ARG D 1 326 ? -13.257 -30.480 19.219 1.00 47.64 318 ARG D N 1
ATOM 13935 C CA . ARG D 1 326 ? -13.025 -29.526 20.291 1.00 49.47 318 ARG D CA 1
ATOM 13936 C C . ARG D 1 326 ? -11.979 -30.091 21.238 1.00 52.50 318 ARG D C 1
ATOM 13937 O O . ARG D 1 326 ? -12.010 -31.275 21.582 1.00 56.17 318 ARG D O 1
ATOM 13939 N N . PHE D 1 327 ? -11.025 -29.253 21.632 1.00 46.13 319 PHE D N 1
ATOM 13940 C CA . PHE D 1 327 ? -9.968 -29.710 22.522 1.00 43.54 319 PHE D CA 1
ATOM 13941 C C . PHE D 1 327 ? -10.562 -30.015 23.890 1.00 47.47 319 PHE D C 1
ATOM 13942 O O . PHE D 1 327 ? -11.362 -29.237 24.417 1.00 46.24 319 PHE D O 1
ATOM 13950 N N . LYS D 1 328 ? -10.184 -31.147 24.470 1.00 45.32 320 LYS D N 1
ATOM 13951 C CA . LYS D 1 328 ? -10.621 -31.458 25.823 1.00 49.59 320 LYS D CA 1
ATOM 13952 C C . LYS D 1 328 ? -9.807 -30.639 26.814 1.00 51.07 320 LYS D C 1
ATOM 13953 O O . LYS D 1 328 ? -8.578 -30.566 26.712 1.00 58.46 320 LYS D O 1
ATOM 13955 N N . ARG D 1 329 ? -10.493 -30.003 27.758 1.00 44.49 321 ARG D N 1
ATOM 13956 C CA . ARG D 1 329 ? -9.856 -29.203 28.797 1.00 42.30 321 ARG D CA 1
ATOM 13957 C C . ARG D 1 329 ? -9.964 -29.956 30.119 1.00 47.96 321 ARG D C 1
ATOM 13958 O O . ARG D 1 329 ? -11.067 -30.174 30.632 1.00 46.22 321 ARG D O 1
ATOM 13966 N N . VAL D 1 330 ? -8.816 -30.367 30.652 1.00 48.14 322 VAL D N 1
ATOM 13967 C CA . VAL D 1 330 ? -8.728 -31.266 31.795 1.00 47.94 322 VAL D CA 1
ATOM 13968 C C . VAL D 1 330 ? -7.736 -30.663 32.780 1.00 46.57 322 VAL D C 1
ATOM 13969 O O . VAL D 1 330 ? -6.636 -30.266 32.385 1.00 42.47 322 VAL D O 1
ATOM 13973 N N . SER D 1 331 ? -8.119 -30.582 34.052 1.00 44.93 323 SER D N 1
ATOM 13974 C CA . SER D 1 331 ? -7.180 -30.109 35.060 1.00 44.48 323 SER D CA 1
ATOM 13975 C C . SER D 1 331 ? -5.987 -31.055 35.152 1.00 47.94 323 SER D C 1
ATOM 13976 O O . SER D 1 331 ? -6.080 -32.244 34.836 1.00 53.82 323 SER D O 1
ATOM 13979 N N . TYR D 1 332 ? -4.848 -30.508 35.570 1.00 46.24 324 TYR D N 1
ATOM 13980 C CA . TYR D 1 332 ? -3.689 -31.348 35.834 1.00 48.05 324 TYR D CA 1
ATOM 13981 C C . TYR D 1 332 ? -4.064 -32.467 36.787 1.00 47.76 324 TYR D C 1
ATOM 13982 O O . TYR D 1 332 ? -3.657 -33.619 36.601 1.00 46.11 324 TYR D O 1
ATOM 13991 N N . THR D 1 333 ? -4.876 -32.139 37.793 1.00 51.81 325 THR D N 1
ATOM 13992 C CA . THR D 1 333 ? -5.297 -33.113 38.791 1.00 51.98 325 THR D CA 1
ATOM 13993 C C . THR D 1 333 ? -6.117 -34.233 38.168 1.00 54.20 325 THR D C 1
ATOM 13994 O O . THR D 1 333 ? -5.949 -35.409 38.522 1.00 52.56 325 THR D O 1
ATOM 13998 N N . GLU D 1 334 ? -7.015 -33.892 37.240 1.00 50.98 326 GLU D N 1
ATOM 13999 C CA . GLU D 1 334 ? -7.811 -34.926 36.595 1.00 57.01 326 GLU D CA 1
ATOM 14000 C C . GLU D 1 334 ? -6.983 -35.770 35.634 1.00 60.15 326 GLU D C 1
ATOM 14001 O O . GLU D 1 334 ? -7.355 -36.915 35.356 1.00 59.93 326 GLU D O 1
ATOM 14007 N N . ALA D 1 335 ? -5.868 -35.236 35.134 1.00 56.73 327 ALA D N 1
ATOM 14008 C CA . ALA D 1 335 ? -4.982 -36.017 34.275 1.00 53.62 327 ALA D CA 1
ATOM 14009 C C . ALA D 1 335 ? -4.196 -37.049 35.081 1.00 55.45 327 ALA D C 1
ATOM 14010 O O . ALA D 1 335 ? -4.074 -38.211 34.672 1.00 52.89 327 ALA D O 1
ATOM 14012 N N . ILE D 1 336 ? -3.641 -36.640 36.225 1.00 48.53 328 ILE D N 1
ATOM 14013 C CA . ILE D 1 336 ? -2.951 -37.591 37.091 1.00 58.54 328 ILE D CA 1
ATOM 14014 C C . ILE D 1 336 ? -3.896 -38.709 37.505 1.00 64.17 328 ILE D C 1
ATOM 14015 O O . ILE D 1 336 ? -3.502 -39.879 37.593 1.00 71.06 328 ILE D O 1
ATOM 14020 N N . ASP D 1 337 ? -5.158 -38.366 37.758 1.00 61.82 329 ASP D N 1
ATOM 14021 C CA . ASP D 1 337 ? -6.124 -39.365 38.193 1.00 66.22 329 ASP D CA 1
ATOM 14022 C C . ASP D 1 337 ? -6.425 -40.365 37.080 1.00 67.79 329 ASP D C 1
ATOM 14023 O O . ASP D 1 337 ? -6.429 -41.582 37.314 1.00 73.51 329 ASP D O 1
ATOM 14028 N N . ILE D 1 338 ? -6.666 -39.869 35.858 1.00 58.53 330 ILE D N 1
ATOM 14029 C CA . ILE D 1 338 ? -6.955 -40.748 34.722 1.00 55.29 330 ILE D CA 1
ATOM 14030 C C . ILE D 1 338 ? -5.809 -41.727 34.499 1.00 62.61 330 ILE D C 1
ATOM 14031 O O . ILE D 1 338 ? -6.011 -42.948 34.425 1.00 66.43 330 ILE D O 1
ATOM 14036 N N . LEU D 1 339 ? -4.584 -41.202 34.395 1.00 62.36 331 LEU D N 1
ATOM 14037 C CA . LEU D 1 339 ? -3.430 -42.051 34.134 1.00 52.17 331 LEU D CA 1
ATOM 14038 C C . LEU D 1 339 ? -3.247 -43.081 35.240 1.00 58.56 331 LEU D C 1
ATOM 14039 O O . LEU D 1 339 ? -2.903 -44.236 34.969 1.00 54.73 331 LEU D O 1
ATOM 14044 N N . LEU D 1 340 ? -3.477 -42.676 36.493 1.00 61.27 332 LEU D N 1
ATOM 14045 C CA . LEU D 1 340 ? -3.268 -43.578 37.620 1.00 65.51 332 LEU D CA 1
ATOM 14046 C C . LEU D 1 340 ? -4.222 -44.765 37.572 1.00 69.49 332 LEU D C 1
ATOM 14047 O O . LEU D 1 340 ? -3.851 -45.872 37.977 1.00 68.64 332 LEU D O 1
ATOM 14049 N N . ASN D 1 341 ? -5.437 -44.560 37.061 1.00 76.74 333 ASN D N 1
ATOM 14050 C CA . ASN D 1 341 ? -6.460 -45.595 36.971 1.00 81.24 333 ASN D CA 1
ATOM 14051 C C . ASN D 1 341 ? -6.521 -46.269 35.606 1.00 78.05 333 ASN D C 1
ATOM 14052 O O . ASN D 1 341 ? -7.371 -47.141 35.403 1.00 77.01 333 ASN D O 1
ATOM 14057 N N . SER D 1 342 ? -5.658 -45.883 34.669 1.00 73.27 334 SER D N 1
ATOM 14058 C CA . SER D 1 342 ? -5.655 -46.498 33.349 1.00 69.65 334 SER D CA 1
ATOM 14059 C C . SER D 1 342 ? -5.322 -47.983 33.446 1.00 72.24 334 SER D C 1
ATOM 14060 O O . SER D 1 342 ? -4.544 -48.412 34.302 1.00 75.52 334 SER D O 1
ATOM 14063 N N . LYS D 1 343 ? -5.926 -48.776 32.557 1.00 68.61 335 LYS D N 1
ATOM 14064 C CA . LYS D 1 343 ? -5.573 -50.193 32.506 1.00 71.01 335 LYS D CA 1
ATOM 14065 C C . LYS D 1 343 ? -4.096 -50.379 32.179 1.00 63.67 335 LYS D C 1
ATOM 14066 O O . LYS D 1 343 ? -3.455 -51.295 32.707 1.00 63.39 335 LYS D O 1
ATOM 14068 N N . GLU D 1 344 ? -3.540 -49.508 31.332 1.00 64.26 336 GLU D N 1
ATOM 14069 C CA . GLU D 1 344 ? -2.110 -49.540 31.045 1.00 69.09 336 GLU D CA 1
ATOM 14070 C C . GLU D 1 344 ? -1.289 -49.439 32.323 1.00 72.74 336 GLU D C 1
ATOM 14071 O O . GLU D 1 344 ? -0.430 -50.287 32.590 1.00 71.84 336 GLU D O 1
ATOM 14077 N N . ASN D 1 345 ? -1.536 -48.405 33.130 1.00 74.13 337 ASN D N 1
ATOM 14078 C CA . ASN D 1 345 ? -0.713 -48.213 34.320 1.00 79.06 337 ASN D CA 1
ATOM 14079 C C . ASN D 1 345 ? -0.945 -49.316 35.346 1.00 83.12 337 ASN D C 1
ATOM 14080 O O . ASN D 1 345 ? -0.004 -49.740 36.030 1.00 83.34 337 ASN D O 1
ATOM 14085 N N . LYS D 1 346 ? -2.192 -49.783 35.477 1.00 84.26 338 LYS D N 1
ATOM 14086 C CA . LYS D 1 346 ? -2.496 -50.828 36.452 1.00 84.12 338 LYS D CA 1
ATOM 14087 C C . LYS D 1 346 ? -1.805 -52.137 36.092 1.00 87.68 338 LYS D C 1
ATOM 14088 O O . LYS D 1 346 ? -1.367 -52.877 36.981 1.00 86.60 338 LYS D O 1
ATOM 14094 N N . LYS D 1 347 ? -1.693 -52.438 34.794 1.00 87.77 339 LYS D N 1
ATOM 14095 C CA . LYS D 1 347 ? -0.961 -53.622 34.360 1.00 88.03 339 LYS D CA 1
ATOM 14096 C C . LYS D 1 347 ? 0.546 -53.438 34.477 1.00 76.20 339 LYS D C 1
ATOM 14097 O O . LYS D 1 347 ? 1.280 -54.431 34.470 1.00 72.08 339 LYS D O 1
ATOM 14099 N N . GLY D 1 348 ? 1.016 -52.199 34.612 1.00 69.42 340 GLY D N 1
ATOM 14100 C CA . GLY D 1 348 ? 2.436 -51.926 34.544 1.00 71.12 340 GLY D CA 1
ATOM 14101 C C . GLY D 1 348 ? 2.988 -51.903 33.138 1.00 77.46 340 GLY D C 1
ATOM 14102 O O . GLY D 1 348 ? 4.186 -52.146 32.949 1.00 71.69 340 GLY D O 1
ATOM 14103 N N . LYS D 1 349 ? 2.146 -51.620 32.142 1.00 82.79 341 LYS D N 1
ATOM 14104 C CA . LYS D 1 349 ? 2.530 -51.644 30.736 1.00 82.36 341 LYS D CA 1
ATOM 14105 C C . LYS D 1 349 ? 2.913 -50.271 30.198 1.00 76.51 341 LYS D C 1
ATOM 14106 O O . LYS D 1 349 ? 3.256 -50.156 29.017 1.00 76.59 341 LYS D O 1
ATOM 14108 N N . PHE D 1 350 ? 2.837 -49.228 31.016 1.00 70.47 342 PHE D N 1
ATOM 14109 C CA . PHE D 1 350 ? 3.465 -47.968 30.650 1.00 67.98 342 PHE D CA 1
ATOM 14110 C C . PHE D 1 350 ? 4.976 -48.133 30.726 1.00 67.53 342 PHE D C 1
ATOM 14111 O O . PHE D 1 350 ? 5.496 -48.716 31.685 1.00 67.87 342 PHE D O 1
ATOM 14119 N N . VAL D 1 351 ? 5.679 -47.659 29.693 1.00 64.76 343 VAL D N 1
ATOM 14120 C CA . VAL D 1 351 ? 7.139 -47.616 29.749 1.00 62.16 343 VAL D CA 1
ATOM 14121 C C . VAL D 1 351 ? 7.578 -46.877 31.005 1.00 65.95 343 VAL D C 1
ATOM 14122 O O . VAL D 1 351 ? 8.436 -47.343 31.766 1.00 62.75 343 VAL D O 1
ATOM 14124 N N . TYR D 1 352 ? 6.968 -45.721 31.250 1.00 68.57 344 TYR D N 1
ATOM 14125 C CA . TYR D 1 352 ? 7.129 -45.000 32.497 1.00 72.08 344 TYR D CA 1
ATOM 14126 C C . TYR D 1 352 ? 5.838 -45.101 33.285 1.00 66.66 344 TYR D C 1
ATOM 14127 O O . TYR D 1 352 ? 4.794 -44.629 32.807 1.00 69.13 344 TYR D O 1
ATOM 14136 N N . PRO D 1 353 ? 5.862 -45.690 34.479 1.00 55.55 345 PRO D N 1
ATOM 14137 C CA . PRO D 1 353 ? 4.656 -45.732 35.311 1.00 51.79 345 PRO D CA 1
ATOM 14138 C C . PRO D 1 353 ? 4.142 -44.329 35.615 1.00 62.58 345 PRO D C 1
ATOM 14139 O O . PRO D 1 353 ? 4.856 -43.330 35.495 1.00 60.88 345 PRO D O 1
ATOM 14143 N N . VAL D 1 354 ? 2.882 -44.260 36.022 1.00 62.00 346 VAL D N 1
ATOM 14144 C CA . VAL D 1 354 ? 2.282 -42.977 36.367 1.00 67.50 346 VAL D CA 1
ATOM 14145 C C . VAL D 1 354 ? 2.743 -42.578 37.762 1.00 66.87 346 VAL D C 1
ATOM 14146 O O . VAL D 1 354 ? 2.857 -43.425 38.659 1.00 58.92 346 VAL D O 1
ATOM 14150 N N . GLU D 1 355 ? 3.020 -41.289 37.955 1.00 61.23 347 GLU D N 1
ATOM 14151 C CA . GLU D 1 355 ? 3.647 -40.805 39.179 1.00 65.42 347 GLU D CA 1
ATOM 14152 C C . GLU D 1 355 ? 2.690 -39.935 39.993 1.00 63.66 347 GLU D C 1
ATOM 14153 O O . GLU D 1 355 ? 1.636 -39.509 39.514 1.00 57.30 347 GLU D O 1
ATOM 14159 N N . LYS D 1 356 ? 3.078 -39.687 41.250 1.00 61.87 348 LYS D N 1
ATOM 14160 C CA . LYS D 1 356 ? 2.230 -38.991 42.212 1.00 56.90 348 LYS D CA 1
ATOM 14161 C C . LYS D 1 356 ? 2.128 -37.500 41.891 1.00 56.99 348 LYS D C 1
ATOM 14162 O O . LYS D 1 356 ? 2.966 -36.931 41.187 1.00 56.60 348 LYS D O 1
ATOM 14164 N N . TRP D 1 357 ? 1.077 -36.875 42.439 1.00 57.01 349 TRP D N 1
ATOM 14165 C CA . TRP D 1 357 ? 0.804 -35.455 42.226 1.00 50.15 349 TRP D CA 1
ATOM 14166 C C . TRP D 1 357 ? 2.007 -34.612 42.620 1.00 49.27 349 TRP D C 1
ATOM 14167 O O . TRP D 1 357 ? 2.647 -34.850 43.646 1.00 58.09 349 TRP D O 1
ATOM 14178 N N . GLY D 1 358 ? 2.298 -33.606 41.800 1.00 47.50 350 GLY D N 1
ATOM 14179 C CA . GLY D 1 358 ? 3.467 -32.774 41.934 1.00 46.52 350 GLY D CA 1
ATOM 14180 C C . GLY D 1 358 ? 4.425 -32.911 40.771 1.00 56.72 350 GLY D C 1
ATOM 14181 O O . GLY D 1 358 ? 5.163 -31.967 40.473 1.00 54.96 350 GLY D O 1
ATOM 14182 N N . ALA D 1 359 ? 4.423 -34.065 40.108 1.00 55.88 351 ALA D N 1
ATOM 14183 C CA . ALA D 1 359 ? 5.330 -34.306 39.001 1.00 53.56 351 ALA D CA 1
ATOM 14184 C C . ALA D 1 359 ? 4.792 -33.670 37.727 1.00 51.66 351 ALA D C 1
ATOM 14185 O O . ALA D 1 359 ? 3.591 -33.435 37.585 1.00 57.55 351 ALA D O 1
ATOM 14187 N N . ASP D 1 360 ? 5.695 -33.382 36.792 1.00 46.21 352 ASP D N 1
ATOM 14188 C CA . ASP D 1 360 ? 5.242 -32.997 35.465 1.00 53.50 352 ASP D CA 1
ATOM 14189 C C . ASP D 1 360 ? 4.939 -34.251 34.653 1.00 56.86 352 ASP D C 1
ATOM 14190 O O . ASP D 1 360 ? 5.446 -35.341 34.939 1.00 52.06 352 ASP D O 1
ATOM 14195 N N . LEU D 1 361 ? 4.079 -34.097 33.652 1.00 56.93 353 LEU D N 1
ATOM 14196 C CA . LEU D 1 361 ? 3.724 -35.230 32.815 1.00 57.96 353 LEU D CA 1
ATOM 14197 C C . LEU D 1 361 ? 4.910 -35.638 31.957 1.00 59.40 353 LEU D C 1
ATOM 14198 O O . LEU D 1 361 ? 5.764 -34.820 31.612 1.00 58.91 353 LEU D O 1
ATOM 14203 N N . GLN D 1 362 ? 4.968 -36.922 31.629 1.00 60.37 354 GLN D N 1
ATOM 14204 C CA . GLN D 1 362 ? 5.963 -37.415 30.691 1.00 61.99 354 GLN D CA 1
ATOM 14205 C C . GLN D 1 362 ? 5.358 -37.514 29.296 1.00 60.86 354 GLN D C 1
ATOM 14206 O O . GLN D 1 362 ? 4.136 -37.518 29.117 1.00 65.76 354 GLN D O 1
ATOM 14212 N N . SER D 1 363 ? 6.246 -37.571 28.304 1.00 52.86 355 SER D N 1
ATOM 14213 C CA . SER D 1 363 ? 5.822 -37.598 26.912 1.00 55.70 355 SER D CA 1
ATOM 14214 C C . SER D 1 363 ? 4.891 -38.773 26.635 1.00 60.54 355 SER D C 1
ATOM 14215 O O . SER D 1 363 ? 3.896 -38.628 25.910 1.00 52.52 355 SER D O 1
ATOM 14218 N N . GLU D 1 364 ? 5.186 -39.942 27.217 1.00 40.32 356 GLU D N 1
ATOM 14219 C CA . GLU D 1 364 ? 4.318 -41.099 27.024 1.00 50.92 356 GLU D CA 1
ATOM 14220 C C . GLU D 1 364 ? 2.951 -40.877 27.653 1.00 52.75 356 GLU D C 1
ATOM 14221 O O . GLU D 1 364 ? 1.945 -41.376 27.138 1.00 59.62 356 GLU D O 1
ATOM 14227 N N . HIS D 1 365 ? 2.894 -40.144 28.770 1.00 52.58 357 HIS D N 1
ATOM 14228 C CA . HIS D 1 365 ? 1.619 -39.950 29.455 1.00 52.27 357 HIS D CA 1
ATOM 14229 C C . HIS D 1 365 ? 0.773 -38.896 28.752 1.00 47.93 357 HIS D C 1
ATOM 14230 O O . HIS D 1 365 ? -0.444 -39.065 28.615 1.00 50.62 357 HIS D O 1
ATOM 14237 N N . GLU D 1 366 ? 1.403 -37.811 28.297 1.00 47.30 358 GLU D N 1
ATOM 14238 C CA . GLU D 1 366 ? 0.680 -36.816 27.508 1.00 46.22 358 GLU D CA 1
ATOM 14239 C C . GLU D 1 366 ? 0.124 -37.438 26.239 1.00 45.22 358 GLU D C 1
ATOM 14240 O O . GLU D 1 366 ? -1.042 -37.223 25.888 1.00 47.44 358 GLU D O 1
ATOM 14246 N N . ARG D 1 367 ? 0.934 -38.255 25.561 1.00 45.77 359 ARG D N 1
ATOM 14247 C CA . ARG D 1 367 ? 0.492 -38.873 24.318 1.00 42.49 359 ARG D CA 1
ATOM 14248 C C . ARG D 1 367 ? -0.580 -39.929 24.562 1.00 47.21 359 ARG D C 1
ATOM 14249 O O . ARG D 1 367 ? -1.503 -40.080 23.752 1.00 49.69 359 ARG D O 1
ATOM 14257 N N . TYR D 1 368 ? -0.478 -40.678 25.663 1.00 48.92 360 TYR D N 1
ATOM 14258 C CA . TYR D 1 368 ? -1.551 -41.609 25.998 1.00 50.73 360 TYR D CA 1
ATOM 14259 C C . TYR D 1 368 ? -2.882 -40.877 26.103 1.00 49.77 360 TYR D C 1
ATOM 14260 O O . TYR D 1 368 ? -3.875 -41.278 25.482 1.00 48.29 360 TYR D O 1
ATOM 14269 N N . LEU D 1 369 ? -2.915 -39.804 26.903 1.00 50.09 361 LEU D N 1
ATOM 14270 C CA . LEU D 1 369 ? -4.139 -39.028 27.077 1.00 51.00 361 LEU D CA 1
ATOM 14271 C C . LEU D 1 369 ? -4.725 -38.639 25.733 1.00 47.81 361 LEU D C 1
ATOM 14272 O O . LEU D 1 369 ? -5.925 -38.825 25.490 1.00 49.51 361 LEU D O 1
ATOM 14277 N N . VAL D 1 370 ? -3.869 -38.162 24.827 1.00 45.98 362 VAL D N 1
ATOM 14278 C CA . VAL D 1 370 ? -4.307 -37.648 23.538 1.00 42.69 362 VAL D CA 1
ATOM 14279 C C . VAL D 1 370 ? -4.614 -38.781 22.578 1.00 45.36 362 VAL D C 1
ATOM 14280 O O . VAL D 1 370 ? -5.665 -38.797 21.930 1.00 51.83 362 VAL D O 1
ATOM 14284 N N . GLU D 1 371 ? -3.705 -39.744 22.462 1.00 48.01 363 GLU D N 1
ATOM 14285 C CA . GLU D 1 371 ? -3.846 -40.746 21.411 1.00 52.60 363 GLU D CA 1
ATOM 14286 C C . GLU D 1 371 ? -4.771 -41.882 21.824 1.00 55.99 363 GLU D C 1
ATOM 14287 O O . GLU D 1 371 ? -5.605 -42.323 21.026 1.00 57.95 363 GLU D O 1
ATOM 14293 N N . LYS D 1 372 ? -4.647 -42.369 23.058 1.00 47.39 364 LYS D N 1
ATOM 14294 C CA . LYS D 1 372 ? -5.415 -43.539 23.469 1.00 53.37 364 LYS D CA 1
ATOM 14295 C C . LYS D 1 372 ? -6.698 -43.141 24.197 1.00 59.89 364 LYS D C 1
ATOM 14296 O O . LYS D 1 372 ? -7.797 -43.522 23.783 1.00 68.00 364 LYS D O 1
ATOM 14298 N N . HIS D 1 373 ? -6.578 -42.362 25.272 1.00 55.02 365 HIS D N 1
ATOM 14299 C CA . HIS D 1 373 ? -7.730 -42.136 26.140 1.00 56.53 365 HIS D CA 1
ATOM 14300 C C . HIS D 1 373 ? -8.772 -41.246 25.471 1.00 59.04 365 HIS D C 1
ATOM 14301 O O . HIS D 1 373 ? -9.906 -41.674 25.225 1.00 59.16 365 HIS D O 1
ATOM 14308 N N . PHE D 1 374 ? -8.412 -39.997 25.173 1.00 55.80 366 PHE D N 1
ATOM 14309 C CA . PHE D 1 374 ? -9.397 -39.034 24.695 1.00 56.67 366 PHE D CA 1
ATOM 14310 C C . PHE D 1 374 ? -9.605 -39.058 23.188 1.00 59.59 366 PHE D C 1
ATOM 14311 O O . PHE D 1 374 ? -10.677 -38.654 22.725 1.00 62.48 366 PHE D O 1
ATOM 14319 N N . GLU D 1 375 ? -8.613 -39.501 22.417 1.00 57.95 367 GLU D N 1
ATOM 14320 C CA . GLU D 1 375 ? -8.714 -39.576 20.959 1.00 55.09 367 GLU D CA 1
ATOM 14321 C C . GLU D 1 375 ? -8.945 -38.204 20.327 1.00 53.86 367 GLU D C 1
ATOM 14322 O O . GLU D 1 375 ? -9.559 -38.096 19.265 1.00 58.30 367 GLU D O 1
ATOM 14328 N N . CYS D 1 376 ? -8.449 -37.152 20.968 1.00 50.48 368 CYS D N 1
ATOM 14329 C CA . CYS D 1 376 ? -8.523 -35.801 20.424 1.00 52.71 368 CYS D CA 1
ATOM 14330 C C . CYS D 1 376 ? -7.503 -34.945 21.163 1.00 44.72 368 CYS D C 1
ATOM 14331 O O . CYS D 1 376 ? -6.911 -35.395 22.154 1.00 48.51 368 CYS D O 1
ATOM 14334 N N . PRO D 1 377 ? -7.245 -33.720 20.687 1.00 43.77 369 PRO D N 1
ATOM 14335 C CA . PRO D 1 377 ? -6.285 -32.859 21.390 1.00 44.36 369 PRO D CA 1
ATOM 14336 C C . PRO D 1 377 ? -6.773 -32.498 22.782 1.00 39.99 369 PRO D C 1
ATOM 14337 O O . PRO D 1 377 ? -7.972 -32.459 23.055 1.00 48.17 369 PRO D O 1
ATOM 14341 N N . VAL D 1 378 ? -5.816 -32.244 23.665 1.00 39.28 370 VAL D N 1
ATOM 14342 C CA . VAL D 1 378 ? -6.067 -32.088 25.089 1.00 46.27 370 VAL D CA 1
ATOM 14343 C C . VAL D 1 378 ? -5.338 -30.847 25.578 1.00 44.60 370 VAL D C 1
ATOM 14344 O O . VAL D 1 378 ? -4.200 -30.582 25.170 1.00 39.73 370 VAL D O 1
ATOM 14348 N N . VAL D 1 379 ? -5.987 -30.095 26.462 1.00 38.77 371 VAL D N 1
ATOM 14349 C CA . VAL D 1 379 ? -5.385 -28.942 27.117 1.00 37.73 371 VAL D CA 1
ATOM 14350 C C . VAL D 1 379 ? -5.419 -29.192 28.616 1.00 41.30 371 VAL D C 1
ATOM 14351 O O . VAL D 1 379 ? -6.501 -29.300 29.205 1.00 42.95 371 VAL D O 1
ATOM 14355 N N . LEU D 1 380 ? -4.245 -29.294 29.233 1.00 38.21 372 LEU D N 1
ATOM 14356 C CA . LEU D 1 380 ? -4.148 -29.463 30.676 1.00 39.06 372 LEU D CA 1
ATOM 14357 C C . LEU D 1 380 ? -3.935 -28.106 31.329 1.00 38.29 372 LEU D C 1
ATOM 14358 O O . LEU D 1 380 ? -3.232 -27.254 30.785 1.00 36.93 372 LEU D O 1
ATOM 14363 N N . PHE D 1 381 ? -4.530 -27.907 32.500 1.00 41.14 373 PHE D N 1
ATOM 14364 C CA . PHE D 1 381 ? -4.452 -26.601 33.135 1.00 39.27 373 PHE D CA 1
ATOM 14365 C C . PHE D 1 381 ? -4.400 -26.758 34.647 1.00 42.12 373 PHE D C 1
ATOM 14366 O O . PHE D 1 381 ? -4.802 -27.788 35.201 1.00 44.50 373 PHE D O 1
ATOM 14374 N N . ASP D 1 382 ? -3.917 -25.704 35.307 1.00 39.13 374 ASP D N 1
ATOM 14375 C CA . ASP D 1 382 ? -3.779 -25.642 36.766 1.00 43.73 374 ASP D CA 1
ATOM 14376 C C . ASP D 1 382 ? -2.813 -26.720 37.268 1.00 43.72 374 ASP D C 1
ATOM 14377 O O . ASP D 1 382 ? -3.186 -27.719 37.893 1.00 44.11 374 ASP D O 1
ATOM 14382 N N . TYR D 1 383 ? -1.541 -26.466 36.970 1.00 42.77 375 TYR D N 1
ATOM 14383 C CA . TYR D 1 383 ? -0.399 -27.294 37.321 1.00 41.40 375 TYR D CA 1
ATOM 14384 C C . TYR D 1 383 ? 0.092 -26.960 38.724 1.00 47.68 375 TYR D C 1
ATOM 14385 O O . TYR D 1 383 ? -0.162 -25.866 39.240 1.00 42.09 375 TYR D O 1
ATOM 14394 N N . PRO D 1 384 ? 0.813 -27.879 39.369 1.00 41.50 376 PRO D N 1
ATOM 14395 C CA . PRO D 1 384 ? 1.462 -27.540 40.644 1.00 44.07 376 PRO D CA 1
ATOM 14396 C C . PRO D 1 384 ? 2.370 -26.329 40.488 1.00 43.91 376 PRO D C 1
ATOM 14397 O O . PRO D 1 384 ? 3.108 -26.206 39.508 1.00 39.68 376 PRO D O 1
ATOM 14401 N N . ALA D 1 385 ? 2.312 -25.437 41.478 1.00 46.08 377 ALA D N 1
ATOM 14402 C CA . ALA D 1 385 ? 3.046 -24.180 41.397 1.00 52.03 377 ALA D CA 1
ATOM 14403 C C . ALA D 1 385 ? 4.556 -24.392 41.372 1.00 58.35 377 ALA D C 1
ATOM 14404 O O . ALA D 1 385 ? 5.282 -23.628 40.724 1.00 57.08 377 ALA D O 1
ATOM 14406 N N . GLU D 1 386 ? 5.049 -25.425 42.059 1.00 58.90 378 GLU D N 1
ATOM 14407 C CA . GLU D 1 386 ? 6.487 -25.591 42.225 1.00 59.72 378 GLU D CA 1
ATOM 14408 C C . GLU D 1 386 ? 7.185 -26.026 40.944 1.00 55.40 378 GLU D C 1
ATOM 14409 O O . GLU D 1 386 ? 8.409 -25.903 40.853 1.00 55.02 378 GLU D O 1
ATOM 14415 N N . ILE D 1 387 ? 6.450 -26.543 39.966 1.00 51.55 379 ILE D N 1
ATOM 14416 C CA . ILE D 1 387 ? 7.049 -27.052 38.742 1.00 48.83 379 ILE D CA 1
ATOM 14417 C C . ILE D 1 387 ? 6.809 -26.101 37.566 1.00 55.89 379 ILE D C 1
ATOM 14418 O O . ILE D 1 387 ? 6.932 -26.504 36.406 1.00 54.20 379 ILE D O 1
ATOM 14423 N N . LYS D 1 388 ? 6.489 -24.835 37.853 1.00 58.13 380 LYS D N 1
ATOM 14424 C CA . LYS D 1 388 ? 6.176 -23.852 36.823 1.00 53.31 380 LYS D CA 1
ATOM 14425 C C . LYS D 1 388 ? 6.862 -22.528 37.141 1.00 44.70 380 LYS D C 1
ATOM 14426 O O . LYS D 1 388 ? 7.236 -22.254 38.282 1.00 42.39 380 LYS D O 1
ATOM 14432 N N . ALA D 1 389 ? 7.006 -21.698 36.108 1.00 43.30 381 ALA D N 1
ATOM 14433 C CA . ALA D 1 389 ? 7.811 -20.483 36.185 1.00 38.56 381 ALA D CA 1
ATOM 14434 C C . ALA D 1 389 ? 7.208 -19.459 37.150 1.00 37.04 381 ALA D C 1
ATOM 14435 O O . ALA D 1 389 ? 6.009 -19.460 37.448 1.00 37.78 381 ALA D O 1
ATOM 14437 N N . PHE D 1 390 ? 8.066 -18.545 37.610 1.00 37.36 382 PHE D N 1
ATOM 14438 C CA . PHE D 1 390 ? 7.681 -17.601 38.660 1.00 39.15 382 PHE D CA 1
ATOM 14439 C C . PHE D 1 390 ? 6.530 -16.690 38.244 1.00 36.94 382 PHE D C 1
ATOM 14440 O O . PHE D 1 390 ? 5.794 -16.199 39.107 1.00 44.82 382 PHE D O 1
ATOM 14448 N N . TYR D 1 391 ? 6.373 -16.416 36.952 1.00 35.82 383 TYR D N 1
ATOM 14449 C CA . TYR D 1 391 ? 5.427 -15.388 36.510 1.00 31.92 383 TYR D CA 1
ATOM 14450 C C . TYR D 1 391 ? 3.989 -15.874 36.383 1.00 34.01 383 TYR D C 1
ATOM 14451 O O . TYR D 1 391 ? 3.110 -15.068 36.046 1.00 32.91 383 TYR D O 1
ATOM 14460 N N . MET D 1 392 ? 3.724 -17.153 36.607 1.00 38.80 384 MET D N 1
ATOM 14461 C CA . MET D 1 392 ? 2.389 -17.687 36.383 1.00 38.63 384 MET D CA 1
ATOM 14462 C C . MET D 1 392 ? 1.494 -17.387 37.580 1.00 40.56 384 MET D C 1
ATOM 14463 O O . MET D 1 392 ? 1.921 -17.471 38.733 1.00 35.60 384 MET D O 1
ATOM 14468 N N . ARG D 1 393 ? 0.239 -17.058 37.299 1.00 33.76 385 ARG D N 1
ATOM 14469 C CA . ARG D 1 393 ? -0.685 -16.643 38.347 1.00 38.60 385 ARG D CA 1
ATOM 14470 C C . ARG D 1 393 ? -0.993 -17.782 39.311 1.00 36.11 385 ARG D C 1
ATOM 14471 O O . ARG D 1 393 ? -1.349 -18.886 38.891 1.00 39.17 385 ARG D O 1
ATOM 14479 N N . LEU D 1 394 ? -0.889 -17.498 40.606 1.00 38.43 386 LEU D N 1
ATOM 14480 C CA . LEU D 1 394 ? -1.247 -18.463 41.639 1.00 39.73 386 LEU D CA 1
ATOM 14481 C C . LEU D 1 394 ? -2.762 -18.531 41.802 1.00 41.99 386 LEU D C 1
ATOM 14482 O O . LEU D 1 394 ? -3.432 -17.500 41.918 1.00 39.14 386 LEU D O 1
ATOM 14487 N N . ASN D 1 395 ? -3.296 -19.746 41.837 1.00 41.50 387 ASN D N 1
ATOM 14488 C CA . ASN D 1 395 ? -4.736 -19.932 41.879 1.00 44.91 387 ASN D CA 1
ATOM 14489 C C . ASN D 1 395 ? -5.248 -19.846 43.314 1.00 47.08 387 ASN D C 1
ATOM 14490 O O . ASN D 1 395 ? -4.485 -19.881 44.281 1.00 45.88 387 ASN D O 1
ATOM 14495 N N . GLU D 1 396 ? -6.570 -19.717 43.439 1.00 50.19 388 GLU D N 1
ATOM 14496 C CA . GLU D 1 396 ? -7.185 -19.554 44.750 1.00 53.41 388 GLU D CA 1
ATOM 14497 C C . GLU D 1 396 ? -6.903 -20.725 45.676 1.00 54.63 388 GLU D C 1
ATOM 14498 O O . GLU D 1 396 ? -6.934 -20.546 46.896 1.00 55.79 388 GLU D O 1
ATOM 14504 N N . ASP D 1 397 ? -6.614 -21.912 45.135 1.00 53.23 389 ASP D N 1
ATOM 14505 C CA . ASP D 1 397 ? -6.273 -23.034 46.003 1.00 60.41 389 ASP D CA 1
ATOM 14506 C C . ASP D 1 397 ? -4.883 -22.912 46.623 1.00 60.93 389 ASP D C 1
ATOM 14507 O O . ASP D 1 397 ? -4.522 -23.753 47.453 1.00 60.26 389 ASP D O 1
ATOM 14512 N N . ASN D 1 398 ? -4.095 -21.909 46.233 1.00 59.52 390 ASN D N 1
ATOM 14513 C CA . ASN D 1 398 ? -2.737 -21.705 46.737 1.00 56.94 390 ASN D CA 1
ATOM 14514 C C . ASN D 1 398 ? -1.842 -22.910 46.503 1.00 59.05 390 ASN D C 1
ATOM 14515 O O . ASN D 1 398 ? -0.814 -23.059 47.166 1.00 55.38 390 ASN D O 1
ATOM 14520 N N . LYS D 1 399 ? -2.207 -23.766 45.553 1.00 59.34 391 LYS D N 1
ATOM 14521 C CA . LYS D 1 399 ? -1.469 -24.996 45.311 1.00 57.34 391 LYS D CA 1
ATOM 14522 C C . LYS D 1 399 ? -1.122 -25.132 43.835 1.00 50.50 391 LYS D C 1
ATOM 14523 O O . LYS D 1 399 ? -0.145 -25.798 43.480 1.00 44.27 391 LYS D O 1
ATOM 14525 N N . THR D 1 400 ? -1.912 -24.501 42.966 1.00 45.92 392 THR D N 1
ATOM 14526 C CA . THR D 1 400 ? -1.728 -24.621 41.529 1.00 42.29 392 THR D CA 1
ATOM 14527 C C . THR D 1 400 ? -1.610 -23.236 40.907 1.00 48.54 392 THR D C 1
ATOM 14528 O O . THR D 1 400 ? -2.070 -22.238 41.467 1.00 47.48 392 THR D O 1
ATOM 14532 N N . VAL D 1 401 ? -0.978 -23.185 39.735 1.00 44.22 393 VAL D N 1
ATOM 14533 C CA . VAL D 1 401 ? -0.846 -21.948 38.980 1.00 40.91 393 VAL D CA 1
ATOM 14534 C C . VAL D 1 401 ? -1.635 -22.074 37.689 1.00 37.40 393 VAL D C 1
ATOM 14535 O O . VAL D 1 401 ? -1.888 -23.171 37.194 1.00 41.52 393 VAL D O 1
ATOM 14539 N N . ALA D 1 402 ? -1.994 -20.915 37.129 1.00 44.18 394 ALA D N 1
ATOM 14540 C CA . ALA D 1 402 ? -2.863 -20.815 35.955 1.00 40.95 394 ALA D CA 1
ATOM 14541 C C . ALA D 1 402 ? -2.070 -21.041 34.663 1.00 43.20 394 ALA D C 1
ATOM 14542 O O . ALA D 1 402 ? -2.064 -20.223 33.736 1.00 33.73 394 ALA D O 1
ATOM 14544 N N . ALA D 1 403 ? -1.405 -22.191 34.621 1.00 37.77 395 ALA D N 1
ATOM 14545 C CA . ALA D 1 403 ? -0.673 -22.667 33.459 1.00 37.99 395 ALA D CA 1
ATOM 14546 C C . ALA D 1 403 ? -1.583 -23.486 32.547 1.00 41.42 395 ALA D C 1
ATOM 14547 O O . ALA D 1 403 ? -2.660 -23.945 32.945 1.00 38.19 395 ALA D O 1
ATOM 14549 N N . MET D 1 404 ? -1.126 -23.686 31.308 1.00 33.76 396 MET D N 1
ATOM 14550 C CA . MET D 1 404 ? -1.830 -24.566 30.387 1.00 42.39 396 MET D CA 1
ATOM 14551 C C . MET D 1 404 ? -0.850 -25.125 29.365 1.00 39.54 396 MET D C 1
ATOM 14552 O O . MET D 1 404 ? 0.155 -24.489 29.036 1.00 32.36 396 MET D O 1
ATOM 14557 N N . ASP D 1 405 ? -1.165 -26.320 28.867 1.00 38.53 397 ASP D N 1
ATOM 14558 C CA . ASP D 1 405 ? -0.364 -27.011 27.857 1.00 42.46 397 ASP D CA 1
ATOM 14559 C C . ASP D 1 405 ? -1.311 -27.640 26.853 1.00 39.51 397 ASP D C 1
ATOM 14560 O O . ASP D 1 405 ? -2.185 -28.418 27.244 1.00 45.22 397 ASP D O 1
ATOM 14565 N N . VAL D 1 406 ? -1.144 -27.320 25.574 1.00 33.17 398 VAL D N 1
ATOM 14566 C CA . VAL D 1 406 ? -1.903 -27.981 24.524 1.00 34.54 398 VAL D CA 1
ATOM 14567 C C . VAL D 1 406 ? -1.117 -29.189 24.053 1.00 36.71 398 VAL D C 1
ATOM 14568 O O . VAL D 1 406 ? 0.037 -29.054 23.629 1.00 36.66 398 VAL D O 1
ATOM 14572 N N . LEU D 1 407 ? -1.754 -30.360 24.102 1.00 35.05 399 LEU D N 1
ATOM 14573 C CA . LEU D 1 407 ? -1.144 -31.631 23.732 1.00 38.71 399 LEU D CA 1
ATOM 14574 C C . LEU D 1 407 ? -1.725 -32.150 22.418 1.00 38.36 399 LEU D C 1
ATOM 14575 O O . LEU D 1 407 ? -2.948 -32.289 22.282 1.00 38.52 399 LEU D O 1
ATOM 14580 N N . PHE D 1 408 ? -0.845 -32.460 21.468 1.00 36.89 400 PHE D N 1
ATOM 14581 C CA . PHE D 1 408 ? -1.186 -32.983 20.156 1.00 35.35 400 PHE D CA 1
ATOM 14582 C C . PHE D 1 408 ? -0.723 -34.429 20.013 1.00 42.51 400 PHE D C 1
ATOM 14583 O O . PHE D 1 408 ? 0.190 -34.873 20.719 1.00 40.77 400 PHE D O 1
ATOM 14591 N N . PRO D 1 409 ? -1.323 -35.198 19.106 1.00 36.92 401 PRO D N 1
ATOM 14592 C CA . PRO D 1 409 ? -0.849 -36.570 18.892 1.00 43.91 401 PRO D CA 1
ATOM 14593 C C . PRO D 1 409 ? 0.549 -36.589 18.290 1.00 41.76 401 PRO D C 1
ATOM 14594 O O . PRO D 1 409 ? 0.928 -35.722 17.496 1.00 39.01 401 PRO D O 1
ATOM 14598 N N . GLY D 1 410 ? 1.324 -37.584 18.695 1.00 39.12 402 GLY D N 1
ATOM 14599 C CA . GLY D 1 410 ? 2.683 -37.742 18.183 1.00 41.32 402 GLY D CA 1
ATOM 14600 C C . GLY D 1 410 ? 3.741 -36.846 18.783 1.00 46.60 402 GLY D C 1
ATOM 14601 O O . GLY D 1 410 ? 4.774 -37.335 19.245 1.00 48.52 402 GLY D O 1
ATOM 14602 N N . ILE D 1 411 ? 3.509 -35.532 18.804 1.00 46.33 403 ILE D N 1
ATOM 14603 C CA . ILE D 1 411 ? 4.527 -34.600 19.278 1.00 44.09 403 ILE D CA 1
ATOM 14604 C C . ILE D 1 411 ? 4.369 -34.232 20.743 1.00 42.91 403 ILE D C 1
ATOM 14605 O O . ILE D 1 411 ? 5.300 -33.652 21.323 1.00 40.78 403 ILE D O 1
ATOM 14610 N N . GLY D 1 412 ? 3.243 -34.546 21.365 1.00 42.17 404 GLY D N 1
ATOM 14611 C CA . GLY D 1 412 ? 3.014 -34.076 22.724 1.00 40.64 404 GLY D CA 1
ATOM 14612 C C . GLY D 1 412 ? 2.702 -32.590 22.714 1.00 41.50 404 GLY D C 1
ATOM 14613 O O . GLY D 1 412 ? 1.882 -32.128 21.923 1.00 42.13 404 GLY D O 1
ATOM 14614 N N . GLU D 1 413 ? 3.371 -31.832 23.580 1.00 44.24 405 GLU D N 1
ATOM 14615 C CA . GLU D 1 413 ? 3.063 -30.415 23.744 1.00 38.13 405 GLU D CA 1
ATOM 14616 C C . GLU D 1 413 ? 3.310 -29.648 22.460 1.00 38.95 405 GLU D C 1
ATOM 14617 O O . GLU D 1 413 ? 4.359 -29.806 21.825 1.00 35.79 405 GLU D O 1
ATOM 14623 N N . ILE D 1 414 ? 2.345 -28.801 22.084 1.00 36.94 406 ILE D N 1
ATOM 14624 C CA . ILE D 1 414 ? 2.497 -27.937 20.918 1.00 32.95 406 ILE D CA 1
ATOM 14625 C C . ILE D 1 414 ? 2.464 -26.474 21.360 1.00 31.98 406 ILE D C 1
ATOM 14626 O O . ILE D 1 414 ? 3.061 -25.611 20.711 1.00 29.26 406 ILE D O 1
ATOM 14631 N N . ILE D 1 415 ? 1.817 -26.179 22.488 1.00 32.58 407 ILE D N 1
ATOM 14632 C CA . ILE D 1 415 ? 1.790 -24.821 23.027 1.00 29.17 407 ILE D CA 1
ATOM 14633 C C . ILE D 1 415 ? 1.821 -24.872 24.549 1.00 39.15 407 ILE D C 1
ATOM 14634 O O . ILE D 1 415 ? 1.137 -25.691 25.172 1.00 33.30 407 ILE D O 1
ATOM 14639 N N . GLY D 1 416 ? 2.616 -23.995 25.140 1.00 31.99 408 GLY D N 1
ATOM 14640 C CA . GLY D 1 416 ? 2.570 -23.769 26.575 1.00 37.03 408 GLY D CA 1
ATOM 14641 C C . GLY D 1 416 ? 2.379 -22.292 26.880 1.00 35.55 408 GLY D C 1
ATOM 14642 O O . GLY D 1 416 ? 2.985 -21.434 26.241 1.00 29.74 408 GLY D O 1
ATOM 14643 N N . GLY D 1 417 ? 1.546 -22.019 27.871 1.00 32.45 409 GLY D N 1
ATOM 14644 C CA . GLY D 1 417 ? 1.298 -20.647 28.250 1.00 32.15 409 GLY D CA 1
ATOM 14645 C C . GLY D 1 417 ? 0.736 -20.576 29.648 1.00 32.55 409 GLY D C 1
ATOM 14646 O O . GLY D 1 417 ? 0.741 -21.558 30.390 1.00 36.24 409 GLY D O 1
ATOM 14647 N N . SER D 1 418 ? 0.261 -19.389 30.006 1.00 33.42 410 SER D N 1
ATOM 14648 C CA . SER D 1 418 ? -0.308 -19.175 31.328 1.00 37.62 410 SER D CA 1
ATOM 14649 C C . SER D 1 418 ? -0.914 -17.787 31.385 1.00 37.06 410 SER D C 1
ATOM 14650 O O . SER D 1 418 ? -0.535 -16.894 30.623 1.00 29.60 410 SER D O 1
ATOM 14653 N N . GLN D 1 419 ? -1.856 -17.622 32.311 1.00 35.65 411 GLN D N 1
ATOM 14654 C CA . GLN D 1 419 ? -2.220 -16.301 32.796 1.00 33.04 411 GLN D CA 1
ATOM 14655 C C . GLN D 1 419 ? -1.130 -15.824 33.750 1.00 36.01 411 GLN D C 1
ATOM 14656 O O . GLN D 1 419 ? -0.692 -16.581 34.621 1.00 39.07 411 GLN D O 1
ATOM 14662 N N . ARG D 1 420 ? -0.676 -14.583 33.574 1.00 30.42 412 ARG D N 1
ATOM 14663 C CA . ARG D 1 420 ? 0.474 -14.076 34.315 1.00 30.33 412 ARG D CA 1
ATOM 14664 C C . ARG D 1 420 ? 0.060 -13.511 35.670 1.00 34.24 412 ARG D C 1
ATOM 14665 O O . ARG D 1 420 ? -1.071 -13.058 35.859 1.00 31.47 412 ARG D O 1
ATOM 14673 N N . GLU D 1 421 ? 1.000 -13.530 36.614 1.00 33.68 413 GLU D N 1
ATOM 14674 C CA . GLU D 1 421 ? 0.745 -13.031 37.966 1.00 34.76 413 GLU D CA 1
ATOM 14675 C C . GLU D 1 421 ? 0.778 -11.509 37.960 1.00 36.83 413 GLU D C 1
ATOM 14676 O O . GLU D 1 421 ? 1.847 -10.899 38.034 1.00 35.73 413 GLU D O 1
ATOM 14682 N N . GLU D 1 422 ? -0.391 -10.888 37.930 1.00 35.20 414 GLU D N 1
ATOM 14683 C CA . GLU D 1 422 ? -0.479 -9.438 37.799 1.00 32.23 414 GLU D CA 1
ATOM 14684 C C . GLU D 1 422 ? -0.534 -8.715 39.144 1.00 34.87 414 GLU D C 1
ATOM 14685 O O . GLU D 1 422 ? -0.586 -7.481 39.157 1.00 35.34 414 GLU D O 1
ATOM 14691 N N . ARG D 1 423 ? -0.488 -9.439 40.272 1.00 33.41 415 ARG D N 1
ATOM 14692 C CA . ARG D 1 423 ? -0.497 -8.823 41.594 1.00 34.34 415 ARG D CA 1
ATOM 14693 C C . ARG D 1 423 ? 0.941 -8.634 42.074 1.00 44.07 415 ARG D C 1
ATOM 14694 O O . ARG D 1 423 ? 1.681 -9.610 42.228 1.00 46.52 415 ARG D O 1
ATOM 14702 N N . LEU D 1 424 ? 1.329 -7.378 42.318 1.00 42.86 416 LEU D N 1
ATOM 14703 C CA . LEU D 1 424 ? 2.725 -7.054 42.613 1.00 40.96 416 LEU D CA 1
ATOM 14704 C C . LEU D 1 424 ? 3.236 -7.788 43.846 1.00 38.10 416 LEU D C 1
ATOM 14705 O O . LEU D 1 424 ? 4.289 -8.435 43.804 1.00 37.98 416 LEU D O 1
ATOM 14710 N N . ASP D 1 425 ? 2.531 -7.654 44.970 1.00 42.33 417 ASP D N 1
ATOM 14711 C CA . ASP D 1 425 ? 2.999 -8.272 46.205 1.00 51.67 417 ASP D CA 1
ATOM 14712 C C . ASP D 1 425 ? 3.082 -9.786 46.059 1.00 51.55 417 ASP D C 1
ATOM 14713 O O . ASP D 1 425 ? 3.991 -10.418 46.606 1.00 50.95 417 ASP D O 1
ATOM 14718 N N . VAL D 1 426 ? 2.152 -10.378 45.302 1.00 48.67 418 VAL D N 1
ATOM 14719 C CA . VAL D 1 426 ? 2.186 -11.813 45.032 1.00 44.24 418 VAL D CA 1
ATOM 14720 C C . VAL D 1 426 ? 3.382 -12.160 44.158 1.00 43.77 418 VAL D C 1
ATOM 14721 O O . VAL D 1 426 ? 4.103 -13.133 44.412 1.00 44.89 418 VAL D O 1
ATOM 14725 N N . LEU D 1 427 ? 3.602 -11.375 43.105 1.00 37.39 419 LEU D N 1
ATOM 14726 C CA . LEU D 1 427 ? 4.722 -11.641 42.214 1.00 35.01 419 LEU D CA 1
ATOM 14727 C C . LEU D 1 427 ? 6.048 -11.585 42.957 1.00 39.02 419 LEU D C 1
ATOM 14728 O O . LEU D 1 427 ? 6.925 -12.424 42.730 1.00 40.38 419 LEU D O 1
ATOM 14733 N N . LYS D 1 428 ? 6.219 -10.605 43.847 1.00 42.87 420 LYS D N 1
ATOM 14734 C CA . LYS D 1 428 ? 7.489 -10.482 44.559 1.00 39.27 420 LYS D CA 1
ATOM 14735 C C . LYS D 1 428 ? 7.709 -11.667 45.483 1.00 42.98 420 LYS D C 1
ATOM 14736 O O . LYS D 1 428 ? 8.833 -12.173 45.593 1.00 47.20 420 LYS D O 1
ATOM 14742 N N . LYS D 1 429 ? 6.646 -12.144 46.133 1.00 47.17 421 LYS D N 1
ATOM 14743 C CA . LYS D 1 429 ? 6.777 -13.329 46.978 1.00 51.07 421 LYS D CA 1
ATOM 14744 C C . LYS D 1 429 ? 7.183 -14.546 46.154 1.00 49.93 421 LYS D C 1
ATOM 14745 O O . LYS D 1 429 ? 8.055 -15.317 46.566 1.00 55.49 421 LYS D O 1
ATOM 14747 N N . LYS D 1 430 ? 6.587 -14.719 44.971 1.00 50.70 422 LYS D N 1
ATOM 14748 C CA . LYS D 1 430 ? 6.984 -15.816 44.089 1.00 51.23 422 LYS D CA 1
ATOM 14749 C C . LYS D 1 430 ? 8.402 -15.640 43.555 1.00 51.82 422 LYS D C 1
ATOM 14750 O O . LYS D 1 430 ? 9.097 -16.635 43.322 1.00 59.37 422 LYS D O 1
ATOM 14756 N N . MET D 1 431 ? 8.844 -14.401 43.333 1.00 41.31 423 MET D N 1
ATOM 14757 C CA . MET D 1 431 ? 10.225 -14.190 42.905 1.00 42.46 423 MET D CA 1
ATOM 14758 C C . MET D 1 431 ? 11.201 -14.445 44.048 1.00 43.66 423 MET D C 1
ATOM 14759 O O . MET D 1 431 ? 12.252 -15.059 43.844 1.00 42.64 423 MET D O 1
ATOM 14764 N N . ASP D 1 432 ? 10.873 -13.971 45.253 1.00 46.64 424 ASP D N 1
ATOM 14765 C CA . ASP D 1 432 ? 11.684 -14.290 46.420 1.00 47.59 424 ASP D CA 1
ATOM 14766 C C . ASP D 1 432 ? 11.711 -15.790 46.675 1.00 59.54 424 ASP D C 1
ATOM 14767 O O . ASP D 1 432 ? 12.766 -16.354 46.991 1.00 63.48 424 ASP D O 1
ATOM 14772 N N . ASP D 1 433 ? 10.557 -16.451 46.550 1.00 64.52 425 ASP D N 1
ATOM 14773 C CA . ASP D 1 433 ? 10.487 -17.888 46.807 1.00 66.18 425 ASP D CA 1
ATOM 14774 C C . ASP D 1 433 ? 11.401 -18.657 45.865 1.00 61.02 425 ASP D C 1
ATOM 14775 O O . ASP D 1 433 ? 12.176 -19.517 46.299 1.00 62.37 425 ASP D O 1
ATOM 14780 N N . MET D 1 434 ? 11.328 -18.364 44.570 1.00 56.04 426 MET D N 1
ATOM 14781 C CA A MET D 1 434 ? 12.179 -19.023 43.590 0.69 57.47 426 MET D CA 1
ATOM 14782 C CA B MET D 1 434 ? 12.173 -19.012 43.579 0.31 57.62 426 MET D CA 1
ATOM 14783 C C . MET D 1 434 ? 13.497 -18.288 43.368 1.00 52.24 426 MET D C 1
ATOM 14784 O O . MET D 1 434 ? 14.251 -18.657 42.465 1.00 42.41 426 MET D O 1
ATOM 14793 N N . HIS D 1 435 ? 13.783 -17.264 44.176 1.00 58.01 427 HIS D N 1
ATOM 14794 C CA . HIS D 1 435 ? 15.053 -16.530 44.152 1.00 59.36 427 HIS D CA 1
ATOM 14795 C C . HIS D 1 435 ? 15.366 -15.960 42.772 1.00 56.25 427 HIS D C 1
ATOM 14796 O O . HIS D 1 435 ? 16.494 -16.037 42.285 1.00 55.00 427 HIS D O 1
ATOM 14803 N N . VAL D 1 436 ? 14.357 -15.365 42.148 1.00 51.56 428 VAL D N 1
ATOM 14804 C CA . VAL D 1 436 ? 14.559 -14.592 40.929 1.00 46.66 428 VAL D CA 1
ATOM 14805 C C . VAL D 1 436 ? 14.945 -13.173 41.316 1.00 51.76 428 VAL D C 1
ATOM 14806 O O . VAL D 1 436 ? 14.358 -12.588 42.235 1.00 52.39 428 VAL D O 1
ATOM 14810 N N . ASP D 1 437 ? 15.953 -12.624 40.634 1.00 52.78 429 ASP D N 1
ATOM 14811 C CA . ASP D 1 437 ? 16.513 -11.316 40.977 1.00 54.37 429 ASP D CA 1
ATOM 14812 C C . ASP D 1 437 ? 15.513 -10.217 40.632 1.00 46.04 429 ASP D C 1
ATOM 14813 O O . ASP D 1 437 ? 15.243 -9.965 39.457 1.00 49.30 429 ASP D O 1
ATOM 14818 N N . GLN D 1 438 ? 14.984 -9.538 41.649 1.00 43.08 430 GLN D N 1
ATOM 14819 C CA . GLN D 1 438 ? 14.070 -8.435 41.383 1.00 45.04 430 GLN D CA 1
ATOM 14820 C C . GLN D 1 438 ? 14.798 -7.212 40.836 1.00 47.24 430 GLN D C 1
ATOM 14821 O O . GLN D 1 438 ? 14.208 -6.428 40.084 1.00 42.86 430 GLN D O 1
ATOM 14827 N N . GLU D 1 439 ? 16.075 -7.032 41.186 1.00 44.74 431 GLU D N 1
ATOM 14828 C CA . GLU D 1 439 ? 16.777 -5.825 40.761 1.00 42.36 431 GLU D CA 1
ATOM 14829 C C . GLU D 1 439 ? 16.977 -5.802 39.250 1.00 39.86 431 GLU D C 1
ATOM 14830 O O . GLU D 1 439 ? 16.732 -4.778 38.604 1.00 45.25 431 GLU D O 1
ATOM 14832 N N . GLU D 1 440 ? 17.408 -6.921 38.666 1.00 35.90 432 GLU D N 1
ATOM 14833 C CA . GLU D 1 440 ? 17.613 -6.954 37.224 1.00 40.89 432 GLU D CA 1
ATOM 14834 C C . GLU D 1 440 ? 16.297 -6.856 36.471 1.00 38.01 432 GLU D C 1
ATOM 14835 O O . GLU D 1 440 ? 16.275 -6.367 35.336 1.00 36.60 432 GLU D O 1
ATOM 14841 N N . LEU D 1 441 ? 15.195 -7.312 37.074 1.00 39.70 433 LEU D N 1
ATOM 14842 C CA . LEU D 1 441 ? 13.877 -7.253 36.446 1.00 36.88 433 LEU D CA 1
ATOM 14843 C C . LEU D 1 441 ? 13.037 -6.091 36.964 1.00 33.44 433 LEU D C 1
ATOM 14844 O O . LEU D 1 441 ? 11.803 -6.158 36.939 1.00 32.84 433 LEU D O 1
ATOM 14849 N N . TRP D 1 442 ? 13.693 -5.019 37.426 1.00 37.38 434 TRP D N 1
ATOM 14850 C CA . TRP D 1 442 ? 12.985 -3.815 37.856 1.00 37.44 434 TRP D CA 1
ATOM 14851 C C . TRP D 1 442 ? 11.959 -3.370 36.822 1.00 32.88 434 TRP D C 1
ATOM 14852 O O . TRP D 1 442 ? 10.871 -2.905 37.175 1.00 32.57 434 TRP D O 1
ATOM 14863 N N . TRP D 1 443 ? 12.284 -3.512 35.535 1.00 35.22 435 TRP D N 1
ATOM 14864 C CA . TRP D 1 443 ? 11.378 -3.039 34.494 1.00 31.18 435 TRP D CA 1
ATOM 14865 C C . TRP D 1 443 ? 10.146 -3.929 34.372 1.00 31.88 435 TRP D C 1
ATOM 14866 O O . TRP D 1 443 ? 9.068 -3.443 34.012 1.00 32.90 435 TRP D O 1
ATOM 14877 N N . TYR D 1 444 ? 10.283 -5.227 34.656 1.00 32.91 436 TYR D N 1
ATOM 14878 C CA . TYR D 1 444 ? 9.126 -6.121 34.636 1.00 33.79 436 TYR D CA 1
ATOM 14879 C C . TYR D 1 444 ? 8.211 -5.855 35.825 1.00 32.46 436 TYR D C 1
ATOM 14880 O O . TYR D 1 444 ? 6.983 -5.865 35.683 1.00 30.96 436 TYR D O 1
ATOM 14889 N N . LEU D 1 445 ? 8.791 -5.607 37.006 1.00 31.25 437 LEU D N 1
ATOM 14890 C CA . LEU D 1 445 ? 7.977 -5.249 38.164 1.00 30.29 437 LEU D CA 1
ATOM 14891 C C . LEU D 1 445 ? 7.162 -3.990 37.902 1.00 35.12 437 LEU D C 1
ATOM 14892 O O . LEU D 1 445 ? 6.038 -3.865 38.402 1.00 33.15 437 LEU D O 1
ATOM 14897 N N . ASP D 1 446 ? 7.700 -3.058 37.109 1.00 34.72 438 ASP D N 1
ATOM 14898 C CA . ASP D 1 446 ? 6.961 -1.840 36.785 1.00 32.68 438 ASP D CA 1
ATOM 14899 C C . ASP D 1 446 ? 5.658 -2.129 36.058 1.00 33.10 438 ASP D C 1
ATOM 14900 O O . ASP D 1 446 ? 4.718 -1.330 36.137 1.00 35.84 438 ASP D O 1
ATOM 14905 N N . THR D 1 447 ? 5.572 -3.251 35.340 1.00 30.78 439 THR D N 1
ATOM 14906 C CA . THR D 1 447 ? 4.319 -3.559 34.665 1.00 29.20 439 THR D CA 1
ATOM 14907 C C . THR D 1 447 ? 3.200 -3.884 35.641 1.00 30.28 439 THR D C 1
ATOM 14908 O O . THR D 1 447 ? 2.032 -3.859 35.250 1.00 34.20 439 THR D O 1
ATOM 14912 N N . ARG D 1 448 ? 3.514 -4.175 36.895 1.00 30.58 440 ARG D N 1
ATOM 14913 C CA . ARG D 1 448 ? 2.482 -4.444 37.879 1.00 36.45 440 ARG D CA 1
ATOM 14914 C C . ARG D 1 448 ? 2.165 -3.231 38.745 1.00 36.78 440 ARG D C 1
ATOM 14915 O O . ARG D 1 448 ? 1.346 -3.340 39.661 1.00 41.03 440 ARG D O 1
ATOM 14923 N N . LYS D 1 449 ? 2.768 -2.075 38.469 1.00 35.34 441 LYS D N 1
ATOM 14924 C CA . LYS D 1 449 ? 2.674 -0.935 39.376 1.00 31.78 441 LYS D CA 1
ATOM 14925 C C . LYS D 1 449 ? 1.721 0.160 38.923 1.00 33.08 441 LYS D C 1
ATOM 14926 O O . LYS D 1 449 ? 1.246 0.926 39.768 1.00 33.99 441 LYS D O 1
ATOM 14932 N N . PHE D 1 450 ? 1.452 0.287 37.623 1.00 30.33 442 PHE D N 1
ATOM 14933 C CA . PHE D 1 450 ? 0.695 1.429 37.093 1.00 29.40 442 PHE D CA 1
ATOM 14934 C C . PHE D 1 450 ? -0.439 0.920 36.210 1.00 31.89 442 PHE D C 1
ATOM 14935 O O . PHE D 1 450 ? -0.309 0.859 34.982 1.00 27.73 442 PHE D O 1
ATOM 14943 N N . GLY D 1 451 ? -1.553 0.566 36.843 1.00 31.66 443 GLY D N 1
ATOM 14944 C CA . GLY D 1 451 ? -2.675 -0.003 36.124 1.00 34.71 443 GLY D CA 1
ATOM 14945 C C . GLY D 1 451 ? -2.435 -1.438 35.704 1.00 38.72 443 GLY D C 1
ATOM 14946 O O . GLY D 1 451 ? -2.670 -1.802 34.550 1.00 33.15 443 GLY D O 1
ATOM 14947 N N . SER D 1 452 ? -1.941 -2.258 36.630 1.00 29.40 444 SER D N 1
ATOM 14948 C CA . SER D 1 452 ? -1.791 -3.681 36.359 1.00 36.55 444 SER D CA 1
ATOM 14949 C C . SER D 1 452 ? -3.103 -4.267 35.840 1.00 34.13 444 SER D C 1
ATOM 14950 O O . SER D 1 452 ? -4.191 -3.891 36.285 1.00 33.90 444 SER D O 1
ATOM 14953 N N . VAL D 1 453 ? -2.996 -5.194 34.893 1.00 33.20 445 VAL D N 1
ATOM 14954 C CA . VAL D 1 453 ? -4.176 -5.859 34.337 1.00 31.37 445 VAL D CA 1
ATOM 14955 C C . VAL D 1 453 ? -4.028 -7.371 34.406 1.00 32.26 445 VAL D C 1
ATOM 14956 O O . VAL D 1 453 ? -2.907 -7.891 34.303 1.00 32.30 445 VAL D O 1
ATOM 14960 N N . PRO D 1 454 ? -5.119 -8.118 34.514 1.00 34.45 446 PRO D N 1
ATOM 14961 C CA . PRO D 1 454 ? -5.032 -9.545 34.206 1.00 33.19 446 PRO D CA 1
ATOM 14962 C C . PRO D 1 454 ? -4.618 -9.691 32.757 1.00 34.48 446 PRO D C 1
ATOM 14963 O O . PRO D 1 454 ? -5.089 -8.950 31.890 1.00 31.15 446 PRO D O 1
ATOM 14967 N N . HIS D 1 455 ? -3.699 -10.619 32.493 1.00 32.71 447 HIS D N 1
ATOM 14968 C CA . HIS D 1 455 ? -3.306 -10.839 31.109 1.00 28.64 447 HIS D CA 1
ATOM 14969 C C . HIS D 1 455 ? -2.657 -12.205 30.988 1.00 33.39 447 HIS D C 1
ATOM 14970 O O . HIS D 1 455 ? -2.208 -12.797 31.976 1.00 36.18 447 HIS D O 1
ATOM 14977 N N . SER D 1 456 ? -2.587 -12.678 29.746 1.00 30.00 448 SER D N 1
ATOM 14978 C CA . SER D 1 456 ? -2.241 -14.061 29.463 1.00 29.39 448 SER D CA 1
ATOM 14979 C C . SER D 1 456 ? -1.571 -14.133 28.103 1.00 34.05 448 SER D C 1
ATOM 14980 O O . SER D 1 456 ? -1.874 -13.344 27.205 1.00 27.10 448 SER D O 1
ATOM 14983 N N . GLY D 1 457 ? -0.685 -15.110 27.950 1.00 33.70 449 GLY D N 1
ATOM 14984 C CA . GLY D 1 457 ? -0.084 -15.370 26.659 1.00 26.90 449 GLY D CA 1
ATOM 14985 C C . GLY D 1 457 ? 0.385 -16.804 26.602 1.00 34.75 449 GLY D C 1
ATOM 14986 O O . GLY D 1 457 ? 0.224 -17.574 27.557 1.00 31.64 449 GLY D O 1
ATOM 14987 N N . PHE D 1 458 ? 0.967 -17.160 25.458 1.00 28.40 450 PHE D N 1
ATOM 14988 C CA . PHE D 1 458 ? 1.491 -18.504 25.280 1.00 35.03 450 PHE D CA 1
ATOM 14989 C C . PHE D 1 458 ? 2.606 -18.502 24.241 1.00 36.01 450 PHE D C 1
ATOM 14990 O O . PHE D 1 458 ? 2.854 -17.509 23.554 1.00 29.32 450 PHE D O 1
ATOM 14998 N N . GLY D 1 459 ? 3.271 -19.648 24.131 1.00 36.06 451 GLY D N 1
ATOM 14999 C CA . GLY D 1 459 ? 4.374 -19.805 23.211 1.00 33.04 451 GLY D CA 1
ATOM 15000 C C . GLY D 1 459 ? 4.179 -21.012 22.317 1.00 32.59 451 GLY D C 1
ATOM 15001 O O . GLY D 1 459 ? 3.787 -22.082 22.785 1.00 35.40 451 GLY D O 1
ATOM 15002 N N . LEU D 1 460 ? 4.423 -20.836 21.023 1.00 29.79 452 LEU D N 1
ATOM 15003 C CA . LEU D 1 460 ? 4.410 -21.911 20.042 1.00 29.44 452 LEU D CA 1
ATOM 15004 C C . LEU D 1 460 ? 5.803 -22.050 19.456 1.00 27.82 452 LEU D C 1
ATOM 15005 O O . LEU D 1 460 ? 6.351 -21.080 18.913 1.00 28.25 452 LEU D O 1
ATOM 15010 N N . GLY D 1 461 ? 6.353 -23.258 19.537 1.00 28.27 453 GLY D N 1
ATOM 15011 C CA . GLY D 1 461 ? 7.568 -23.600 18.831 1.00 25.70 453 GLY D CA 1
ATOM 15012 C C . GLY D 1 461 ? 7.243 -23.814 17.373 1.00 26.08 453 GLY D C 1
ATOM 15013 O O . GLY D 1 461 ? 6.510 -24.744 17.028 1.00 29.78 453 GLY D O 1
ATOM 15014 N N . LEU D 1 462 ? 7.749 -22.938 16.507 1.00 24.41 454 LEU D N 1
ATOM 15015 C CA . LEU D 1 462 ? 7.342 -22.993 15.110 1.00 33.07 454 LEU D CA 1
ATOM 15016 C C . LEU D 1 462 ? 7.796 -24.299 14.469 1.00 24.69 454 LEU D C 1
ATOM 15017 O O . LEU D 1 462 ? 7.063 -24.904 13.675 1.00 27.61 454 LEU D O 1
ATOM 15022 N N . GLU D 1 463 ? 8.992 -24.757 14.812 1.00 24.62 455 GLU D N 1
ATOM 15023 C CA . GLU D 1 463 ? 9.464 -26.008 14.243 1.00 28.25 455 GLU D CA 1
ATOM 15024 C C . GLU D 1 463 ? 8.579 -27.181 14.666 1.00 31.52 455 GLU D C 1
ATOM 15025 O O . GLU D 1 463 ? 8.299 -28.069 13.858 1.00 26.88 455 GLU D O 1
ATOM 15031 N N . ARG D 1 464 ? 8.091 -27.180 15.908 1.00 26.19 456 ARG D N 1
ATOM 15032 C CA . ARG D 1 464 ? 7.211 -28.265 16.342 1.00 27.12 456 ARG D CA 1
ATOM 15033 C C . ARG D 1 464 ? 5.888 -28.260 15.587 1.00 30.88 456 ARG D C 1
ATOM 15034 O O . ARG D 1 464 ? 5.350 -29.329 15.263 1.00 37.22 456 ARG D O 1
ATOM 15042 N N . LEU D 1 465 ? 5.332 -27.079 15.316 1.00 27.01 457 LEU D N 1
ATOM 15043 C CA . LEU D 1 465 ? 4.124 -27.023 14.493 1.00 27.40 457 LEU D CA 1
ATOM 15044 C C . LEU D 1 465 ? 4.411 -27.508 13.080 1.00 29.20 457 LEU D C 1
ATOM 15045 O O . LEU D 1 465 ? 3.592 -28.213 12.477 1.00 28.17 457 LEU D O 1
ATOM 15050 N N . VAL D 1 466 ? 5.573 -27.143 12.532 1.00 31.57 458 VAL D N 1
ATOM 15051 C CA . VAL D 1 466 ? 5.888 -27.548 11.166 1.00 31.69 458 VAL D CA 1
ATOM 15052 C C . VAL D 1 466 ? 6.087 -29.061 11.091 1.00 27.45 458 VAL D C 1
ATOM 15053 O O . VAL D 1 466 ? 5.592 -29.718 10.163 1.00 30.39 458 VAL D O 1
ATOM 15057 N N . LEU D 1 467 ? 6.813 -29.643 12.056 1.00 27.51 459 LEU D N 1
ATOM 15058 C CA . LEU D 1 467 ? 6.896 -31.106 12.115 1.00 35.64 459 LEU D CA 1
ATOM 15059 C C . LEU D 1 467 ? 5.502 -31.718 12.084 1.00 29.33 459 LEU D C 1
ATOM 15060 O O . LEU D 1 467 ? 5.246 -32.674 11.342 1.00 32.37 459 LEU D O 1
ATOM 15065 N N . PHE D 1 468 ? 4.571 -31.121 12.835 1.00 31.92 460 PHE D N 1
ATOM 15066 C CA . PHE D 1 468 ? 3.226 -31.665 12.979 1.00 30.51 460 PHE D CA 1
ATOM 15067 C C . PHE D 1 468 ? 2.466 -31.648 11.657 1.00 39.62 460 PHE D C 1
ATOM 15068 O O . PHE D 1 468 ? 1.836 -32.649 11.289 1.00 40.66 460 PHE D O 1
ATOM 15076 N N . VAL D 1 469 ? 2.513 -30.525 10.922 1.00 34.33 461 VAL D N 1
ATOM 15077 C CA . VAL D 1 469 ? 1.724 -30.422 9.688 1.00 31.51 461 VAL D CA 1
ATOM 15078 C C . VAL D 1 469 ? 2.445 -31.008 8.476 1.00 34.35 461 VAL D C 1
ATOM 15079 O O . VAL D 1 469 ? 1.786 -31.318 7.475 1.00 31.28 461 VAL D O 1
ATOM 15083 N N . THR D 1 470 ? 3.766 -31.210 8.541 1.00 31.22 462 THR D N 1
ATOM 15084 C CA . THR D 1 470 ? 4.482 -31.856 7.441 1.00 30.49 462 THR D CA 1
ATOM 15085 C C . THR D 1 470 ? 4.649 -33.363 7.613 1.00 31.70 462 THR D C 1
ATOM 15086 O O . THR D 1 470 ? 5.039 -34.043 6.657 1.00 33.82 462 THR D O 1
ATOM 15090 N N . GLY D 1 471 ? 4.390 -33.904 8.794 1.00 31.66 463 GLY D N 1
ATOM 15091 C CA . GLY D 1 471 ? 4.585 -35.323 9.017 1.00 34.26 463 GLY D CA 1
ATOM 15092 C C . GLY D 1 471 ? 6.029 -35.748 9.168 1.00 33.78 463 GLY D C 1
ATOM 15093 O O . GLY D 1 471 ? 6.292 -36.948 9.268 1.00 35.39 463 GLY D O 1
ATOM 15094 N N . MET D 1 472 ? 6.976 -34.813 9.163 1.00 30.57 464 MET D N 1
ATOM 15095 C CA . MET D 1 472 ? 8.356 -35.165 9.471 1.00 31.09 464 MET D CA 1
ATOM 15096 C C . MET D 1 472 ? 8.489 -35.480 10.962 1.00 34.82 464 MET D C 1
ATOM 15097 O O . MET D 1 472 ? 7.686 -35.036 11.786 1.00 36.14 464 MET D O 1
ATOM 15102 N N . THR D 1 473 ? 9.498 -36.280 11.307 1.00 35.40 465 THR D N 1
ATOM 15103 C CA . THR D 1 473 ? 9.682 -36.695 12.691 1.00 36.97 465 THR D CA 1
ATOM 15104 C C . THR D 1 473 ? 10.965 -36.174 13.319 1.00 34.11 465 THR D C 1
ATOM 15105 O O . THR D 1 473 ? 11.119 -36.270 14.539 1.00 37.84 465 THR D O 1
ATOM 15109 N N . ASN D 1 474 ? 11.888 -35.645 12.533 1.00 30.50 466 ASN D N 1
ATOM 15110 C CA . ASN D 1 474 ? 13.148 -35.149 13.052 1.00 33.61 466 ASN D CA 1
ATOM 15111 C C . ASN D 1 474 ? 13.187 -33.642 12.855 1.00 29.12 466 ASN D C 1
ATOM 15112 O O . ASN D 1 474 ? 13.005 -33.150 11.734 1.00 28.18 466 ASN D O 1
ATOM 15117 N N . ILE D 1 475 ? 13.421 -32.910 13.944 1.00 27.62 467 ILE D N 1
ATOM 15118 C CA . ILE D 1 475 ? 13.301 -31.459 13.868 1.00 27.11 467 ILE D CA 1
ATOM 15119 C C . ILE D 1 475 ? 14.367 -30.852 12.965 1.00 26.21 467 ILE D C 1
ATOM 15120 O O . ILE D 1 475 ? 14.214 -29.720 12.504 1.00 25.61 467 ILE D O 1
ATOM 15125 N N . ARG D 1 476 ? 15.449 -31.580 12.679 1.00 32.52 468 ARG D N 1
ATOM 15126 C CA . ARG D 1 476 ? 16.424 -31.084 11.712 1.00 26.98 468 ARG D CA 1
ATOM 15127 C C . ARG D 1 476 ? 15.857 -31.002 10.304 1.00 25.83 468 ARG D C 1
ATOM 15128 O O . ARG D 1 476 ? 16.482 -30.409 9.420 1.00 25.44 468 ARG D O 1
ATOM 15136 N N . ASP D 1 477 ? 14.709 -31.607 10.065 1.00 26.26 469 ASP D N 1
ATOM 15137 C CA . ASP D 1 477 ? 14.149 -31.666 8.734 1.00 33.73 469 ASP D CA 1
ATOM 15138 C C . ASP D 1 477 ? 13.061 -30.629 8.515 1.00 31.45 469 ASP D C 1
ATOM 15139 O O . ASP D 1 477 ? 12.347 -30.720 7.515 1.00 30.79 469 ASP D O 1
ATOM 15144 N N . VAL D 1 478 ? 12.923 -29.640 9.412 1.00 28.56 470 VAL D N 1
ATOM 15145 C CA . VAL D 1 478 ? 11.858 -28.635 9.280 1.00 28.16 470 VAL D CA 1
ATOM 15146 C C . VAL D 1 478 ? 12.388 -27.208 9.437 1.00 24.99 470 VAL D C 1
ATOM 15147 O O . VAL D 1 478 ? 11.612 -26.248 9.456 1.00 27.05 470 VAL D O 1
ATOM 15151 N N . ILE D 1 479 ? 13.700 -27.046 9.560 1.00 24.28 471 ILE D N 1
ATOM 15152 C CA . ILE D 1 479 ? 14.298 -25.709 9.556 1.00 27.35 471 ILE D CA 1
ATOM 15153 C C . ILE D 1 479 ? 15.404 -25.726 8.505 1.00 24.28 471 ILE D C 1
ATOM 15154 O O . ILE D 1 479 ? 16.005 -26.782 8.267 1.00 27.51 471 ILE D O 1
ATOM 15159 N N . PRO D 1 480 ? 15.680 -24.621 7.812 1.00 26.81 472 PRO D N 1
ATOM 15160 C CA . PRO D 1 480 ? 16.651 -24.711 6.708 1.00 23.40 472 PRO D CA 1
ATOM 15161 C C . PRO D 1 480 ? 18.006 -25.231 7.136 1.00 24.11 472 PRO D C 1
ATOM 15162 O O . PRO D 1 480 ? 18.510 -26.184 6.534 1.00 29.27 472 PRO D O 1
ATOM 15166 N N . PHE D 1 481 ? 18.611 -24.640 8.159 1.00 24.00 473 PHE D N 1
ATOM 15167 C CA . PHE D 1 481 ? 19.975 -24.982 8.557 1.00 23.41 473 PHE D CA 1
ATOM 15168 C C . PHE D 1 481 ? 20.001 -25.187 10.065 1.00 28.54 473 PHE D C 1
ATOM 15169 O O . PHE D 1 481 ? 20.277 -24.259 10.837 1.00 24.84 473 PHE D O 1
ATOM 15177 N N . PRO D 1 482 ? 19.691 -26.395 10.516 1.00 25.48 474 PRO D N 1
ATOM 15178 C CA . PRO D 1 482 ? 19.569 -26.640 11.953 1.00 26.69 474 PRO D CA 1
ATOM 15179 C C . PRO D 1 482 ? 20.892 -26.509 12.689 1.00 29.63 474 PRO D C 1
ATOM 15180 O O . PRO D 1 482 ? 21.965 -26.846 12.171 1.00 24.57 474 PRO D O 1
ATOM 15184 N N . ARG D 1 483 ? 20.785 -26.009 13.921 1.00 25.98 475 ARG D N 1
ATOM 15185 C CA A ARG D 1 483 ? 21.909 -25.881 14.839 0.65 25.28 475 ARG D CA 1
ATOM 15186 C CA B ARG D 1 483 ? 21.903 -25.868 14.846 0.35 25.90 475 ARG D CA 1
ATOM 15187 C C . ARG D 1 483 ? 21.683 -26.808 16.027 1.00 29.18 475 ARG D C 1
ATOM 15188 O O . ARG D 1 483 ? 20.669 -26.695 16.731 1.00 25.85 475 ARG D O 1
ATOM 15203 N N . THR D 1 484 ? 22.629 -27.718 16.247 1.00 25.90 476 THR D N 1
ATOM 15204 C CA . THR D 1 484 ? 22.540 -28.743 17.275 1.00 28.23 476 THR D CA 1
ATOM 15205 C C . THR D 1 484 ? 23.952 -28.958 17.816 1.00 27.17 476 THR D C 1
ATOM 15206 O O . THR D 1 484 ? 24.912 -28.468 17.206 1.00 28.42 476 THR D O 1
ATOM 15210 N N . PRO D 1 485 ? 24.135 -29.665 18.931 1.00 27.90 477 PRO D N 1
ATOM 15211 C CA . PRO D 1 485 ? 25.491 -29.834 19.465 1.00 28.63 477 PRO D CA 1
ATOM 15212 C C . PRO D 1 485 ? 26.456 -30.297 18.381 1.00 33.08 477 PRO D C 1
ATOM 15213 O O . PRO D 1 485 ? 26.157 -31.208 17.607 1.00 31.28 477 PRO D O 1
ATOM 15217 N N . LYS D 1 486 ? 27.586 -29.597 18.277 1.00 34.69 478 LYS D N 1
ATOM 15218 C CA . LYS D 1 486 ? 28.675 -29.866 17.339 1.00 28.92 478 LYS D CA 1
ATOM 15219 C C . LYS D 1 486 ? 28.295 -29.649 15.880 1.00 29.37 478 LYS D C 1
ATOM 15220 O O . LYS D 1 486 ? 29.052 -30.064 14.993 1.00 32.63 478 LYS D O 1
ATOM 15226 N N . ASN D 1 487 ? 27.168 -28.989 15.594 1.00 27.45 479 ASN D N 1
ATOM 15227 C CA . ASN D 1 487 ? 26.719 -28.778 14.219 1.00 29.21 479 ASN D CA 1
ATOM 15228 C C . ASN D 1 487 ? 26.274 -27.329 14.024 1.00 30.64 479 ASN D C 1
ATOM 15229 O O . ASN D 1 487 ? 25.180 -26.944 14.451 1.00 28.69 479 ASN D O 1
ATOM 15234 N N . ALA D 1 488 ? 27.113 -26.547 13.353 1.00 26.12 480 ALA D N 1
ATOM 15235 C CA . ALA D 1 488 ? 26.775 -25.182 12.943 1.00 30.70 480 ALA D CA 1
ATOM 15236 C C . ALA D 1 488 ? 27.365 -24.923 11.563 1.00 30.75 480 ALA D C 1
ATOM 15237 O O . ALA D 1 488 ? 28.120 -23.976 11.338 1.00 27.26 480 ALA D O 1
ATOM 15239 N N . GLU D 1 489 ? 27.033 -25.798 10.627 1.00 27.06 481 GLU D N 1
ATOM 15240 C CA . GLU D 1 489 ? 27.516 -25.707 9.262 1.00 29.62 481 GLU D CA 1
ATOM 15241 C C . GLU D 1 489 ? 26.590 -24.791 8.461 1.00 27.53 481 GLU D C 1
ATOM 15242 O O . GLU D 1 489 ? 25.481 -24.465 8.893 1.00 28.52 481 GLU D O 1
ATOM 15248 N N . PHE D 1 490 ? 27.083 -24.340 7.310 1.00 26.04 482 PHE D N 1
ATOM 15249 C CA . PHE D 1 490 ? 26.281 -23.600 6.331 1.00 27.51 482 PHE D CA 1
ATOM 15250 C C . PHE D 1 490 ? 25.961 -22.185 6.794 1.00 28.29 482 PHE D C 1
ATOM 15251 O O . PHE D 1 490 ? 26.483 -21.622 7.760 1.00 28.26 482 PHE D O 1
#

B-factor: mean 37.68, std 15.22, range [13.86, 107.74]

Nearest PDB structures (foldseek):
  6pqh-assembly2_C  TM=1.002E+00  e=1.618E-99  Elizabethkingia sp.
  6pqh-assembly2_D  TM=9.965E-01  e=8.513E-95  Elizabethkingia sp.
  3m4p-assembly2_D  TM=8.845E-01  e=7.012E-37  Entamoeba histolytica
  3m4p-assembly1_A  TM=8.840E-01  e=1.388E-36  Entamoeba histolytica
  1wyd-assembly1_B  TM=8.815E-01  e=8.849E-35  Sulfurisphaera tokodaii str. 7

Solvent-accessible surface area: 75184 Å² total; per-residue (Å²): 144,169,49,41,9,1,82,50,1,46,118,74,47,76,74,54,56,127,104,74,30,53,1,39,0,7,3,57,13,39,150,101,65,94,78,0,6,0,4,12,2,7,8,27,62,55,0,65,0,6,1,56,124,90,112,29,92,140,54,38,13,65,82,6,48,32,5,1,0,0,60,0,43,0,42,0,25,89,106,117,16,28,0,50,9,117,43,10,86,48,32,22,68,28,64,59,124,64,10,64,117,13,6,19,58,93,135,105,45,63,46,107,28,10,49,118,38,1,1,3,0,0,12,22,66,24,0,3,0,0,6,19,0,2,10,8,0,0,20,0,0,1,10,2,0,35,93,90,33,7,21,6,3,4,14,4,4,0,7,16,84,78,60,49,0,16,2,9,60,26,51,19,58,62,26,37,107,71,186,100,39,53,22,18,48,92,96,3,14,4,26,59,107,3,14,0,11,53,37,2,19,33,10,1,0,1,0,0,3,5,2,6,45,0,1,5,2,12,4,5,0,82,4,59,138,22,115,67,88,39,76,10,5,3,41,4,35,0,15,1,3,8,5,19,15,64,21,74,22,0,7,41,22,0,5,84,0,0,30,66,0,0,70,32,0,14,67,121,11,141,71,13,3,85,59,0,34,116,45,21,38,91,44,16,121,141,73,96,130,112,55,89,54,111,46,29,0,49,89,28,0,92,45,6,37,79,79,165,11,94,82,8,30,0,69,91,0,10,79,30,0,65,107,10,61,27,41,72,165,63,144,26,84,114,89,16,93,72,104,16,37,80,22,71,66,49,6,19,99,24,0,2,58,126,83,46,117,9,4,0,0,0,48,39,2,0,17,116,58,35,37,25,41,14,53,40,30,174,84,114,44,8,0,4,0,1,8,0,0,0,30,45,32,1,60,3,1,21,10,0,17,5,0,15,77,15,102,32,0,77,142,15,0,85,92,66,168,37,77,42,144,92,20,96,9,0,14,17,2,0,42,3,0,1,0,31,2,0,0,4,11,0,11,0,2,62,0,0,8,2,0,0,3,9,73,18,6,30,0,0,4,1,3,22,2,8,19,113,85,2,49,21,148,54,96,161,46,27,9,1,69,42,0,50,112,65,78,72,134,22,29,118,111,74,17,46,1,44,0,8,2,61,50,55,50,94,126,99,68,0,28,0,4,14,1,8,8,25,64,60,0,36,0,5,8,60,77,165,97,32,98,80,103,44,41,70,73,9,48,36,6,1,0,0,60,0,45,0,47,0,27,100,19,175,35,118,74,62,80,4,14,0,61,3,117,40,11,87,48,33,21,65,29,85,50,88,74,6,97,119,17,5,18,42,93,133,104,46,63,47,102,26,11,44,124,38,1,2,3,0,0,11,27,71,23,0,3,0,0,5,19,0,2,9,9,0,1,22,0,0,1,10,2,0,37,94,90,34,6,21,6,3,4,14,4,3,0,10,15,94,54,60,55,1,13,2,10,62,27,91,22,91,113,26,28,112,64,119,135,39,53,16,22,44,90,100,3,15,5,23,65,94,4,12,0,10,55,35,3,21,34,11,1,0,1,0,1,4,7,2,6,44,1,1,5,2,11,4,5,0,82,4,57,133,23,114,60,84,58,79,13,3,2,41,4,34,0,14,0,4,7,6,18,19,66,18,112,28,0,7,53,21,0,13,78,0,0,38,68,0,0,68,31,0,19,67,128,11,136,66,13,2,96,57,0,42,106,36,21,53,112,48,24,147,161,77,82,140,104,116,83,54,97,43,26,0,44,88,25,0,95,39,3,38,82,73,158,1,96,59,8,28,0,64,88,0,10,79,27,0,69,92,9,130,47,21,148,121,52,139,26,118,123,92,14,123,175,98,23,65,73,15,84,47,41,9,12,87,22,0,2,47,135,83,45,116,11,5,0,0,0,52,40,0,6,26,89,61,29,34,24,41,15,55,42,28,175,87,118,49,6,0,4,0,0,6,0,0,0,20,34,14,0,67,4,1,22,9,0,18,5,0,16,79,16,103,36,0,79,133,16,0,83,85,76,111,40,79,47,75,91,22,100,9,0,14,18,3,0,42,4,0,1,0,33,1,0,0,4,13,0,10,0,2,57,0,0,3,2,0,0,2,10,73,19,6,32,1,0,3,0,3,21,3,6,17,110,83,3,52,20,226,52,33,10,1,80,52,0,47,115,77,51,80,79,51,49,124,111,73,25,51,1,42,0,7,3,59,12,42,152,99,90,106,80,0,6,0,4,10,1,9,10,26,62,58,0,62,0,10,1,68,47,95,107,35,111,90,74,32,20,71,85,4,48,31,6,1,0,0,62,0,41,0,42,0,22,100,108,101,11,30,0,65,10,124,42,12,85,50,33,21,68,28,82,65,86,65,11,119,91,10,5,19,52,98,139,201,45,70,52,86,92,11,39,88,21,0,1,3,0,1,13,27,70,23,0,4,0,0,6,18,0,2,9,8,0,0,22,0,0,1,9,2,0,35,92,90,35,7,20,5,3,4,14,4,3,0,9,21,83,71,52,58,0,15,2,8,63,23,89,20,77,113,25,36,107,66,115,132,42,50,24,21,50,90,99,2,13,4,25,62,103,3,13,0,11,62,37,2,18,33,10,1,0,1,0,0,3,5,2,6,47,0,0,5,2,12,4,4,0,87,5,37,134,29,101,63,86,36,74,8,3,3,43,3,34,0,15,1,3,7,5,21,15,66,22,113,35,0,7,53,20,0,5,83,0,0,31,68,0,0,67,29,0,13,71,127,10,136,74,13,3,83,58,0,33,121,48,25,37,108,70,33,130,94,25,96,127,112,67,90,53,110,52,28,1,48,88,32,0,92,49,5,36,79,75,170,12,94,76,2,27,0,58,90,0,8,71,30,1,61,102,11,60,32,37,145,162,62,141,25,118,100,93,16,102,74,103,16,36,85,20,75,64,46,6,22,94,23,0,1,48,128,84,43,118,21,4,0,0,0,49,40,3,0,22,121,51,36,33,23,40,14,52,37,31,175,89,117,44,7,0,4,0,1,7,0,0,0,27,48,35,1,62,2,1,22,9,0,18,4,0,14,78,15,101,35,0,75,133,17,0,88,91,80,170,36,78,44,140,100,23,95,10,0,11,17,3,0,38,2,0,1,0,32,1,0,0,3,11,0,10,0,2,68,0,0,10,2,0,0,4,9,84,20,7,31,0,0,4,1,3,22,2,5,13,110,82,2,52,19,143,176,46,32,8,1,70,46,0,46,105,64,88,54,117,23,51,120,104,68,15,46,1,44,0,7,2,60,18,51,149,91,121,101,66,0,17,0,3,13,1,7,6,26,63,59,0,35,0,4,2,66,61,96,102,31,89,81,108,37,35,73,76,9,49,39,6,1,0,0,62,0,31,0,52,0,26,59,15,176,35,114,75,58,82,3,18,0,64,5,56,80,10,79,48,34,21,66,28,72,52,115,63,5,102,120,17,4,16,39,89,132,104,50,61,45,102,24,12,45,123,36,1,2,4,0,1,12,24,69,22,0,4,0,0,6,17,0,2,8,8,0,1,21,0,0,1,11,2,0,36,94,88,35,6,21,6,3,3,14,4,3,0,10,20,94,65,58,51,0,17,2,9,58,26,87,22,95,110,27,32,110,64,112,140,37,56,12,20,47,88,98,3,15,4,25,66,105,3,9,0,11,47,37,3,21,36,10,1,0,2,0,0,4,7,3,6,47,0,1,5,1,11,4,5,0,72,4,62,137,20,114,60,78,73,75,13,4,1,40,4,35,0,16,0,4,8,5,22,16,66,21,110,36,0,7,55,22,0,21,82,0,0,38,68,0,0,68,30,0,14,69,124,11,136,62,12,2,96,62,0,40,104,37,22,53,113,46,20,140,160,73,79,76,104,108,81,55,93,44,25,1,45,87,26,0,93,41,2,38,83,66,81,10,25,89,6,30,0,72,92,0,24,81,27,1,42,82,9,78,64,32,145,85,59,74,16,79,116,91,25,96,84,111,22,33,80,17,57,72,50,6,20,90,29,0,3,55,56,85,60,119,21,4,0,0,0,49,38,1,0,16,121,60,39,37,24,41,17,54,39,27,174,86,111,43,8,0,4,0,1,8,0,0,0,19,29,19,2,66,3,1,24,7,0,17,6,0,15,82,17,105,36,0,80,53,21,0,83,109,77,164,41,74,42,72,94,28,95,11,0,15,18,3,0,46,4,0,1,0,32,1,0,0,4,12,0,11,0,2,60,0,0,3,1,0,0,2,8,60,18,6,33,1,0,2,1,2,21,2,6,20,113,81,2,50,19

CATH classification: 3.30.930.10

Radius of gyration: 46.71 Å; Cα contacts (8 Å, |Δi|>4): 4049; chains: 4; bounding box: 103×82×150 Å

Sequence (1899 aa):
MHKQTIKEVLENYKKFLHHDITVYGWVRAFRSNRFIALNDGSTINNLQIVVDFENFDDENLIKNINTASSLKIVGEVVESTVEIIAKKIIVLGDNFTEEELQNTILQPKKHSLEKLREQAHLRFRTNLFGAVFRVRHAVSSFAIHSFFNDRQFFYLNTPVITGAGEMFGVTNFDLDNIPRNEDGAIDYTQDFFGRKTNLTVSGQLEGETAAMGLGRIYTFGPTFRAENSNTTRHLAEFWMVEPEVAFNNLEDNIDLAEDFLKYVIQYVLDKCKDDLEFLDKRFAEEQKQKPEKERAKEGLIEKLENVVAKRFKRVSYTEAIDILLNSKENKKGKFVYPVEKWGADLQSEHERYLVEKHFECPVVLFDYPAEIKAFYMRLNEDNKTVAAMDVLFPGIGEIIGGSQREERLDVLKKKMDDMMHVDQEELWWYLDTRKFGSVPHSGFGLGLERLVLFVTGMTNIRDVIPFPRRTPKNAEFHHMHKQTIKEVLENYKKFLHHDITVYGWVRAFRSNRFIALNDGSTINNLQIVVDFENFDENLIKNINTASSLKIVGEVVESQGAGQTVEIIAKKIIVLGDNFTEELQNTILQPKKHSLEKLREQAHLRFRTNLFGAVFRVRHAVSFAIHSFFNDRQFFYLNTPVITGAGEMFGVTNFDLDNIPRNEDGAIDYTQDFFGRKTNLTVSGQLEGETAAMGLGRIYTFGPTFRAENSNTTRHLAEFWMVEPEVAFNNLEDNIDLAEDFLKYVIQYVLDKCKDDLEFLDKRFAEEQKQKPEKERAKEGLIEKLENVVAKRFKRVSYTEAIDDILLNSKENKKGKFVYPVEKWGADLQSEHERYLVEKHFECPVVLFDYPAEIKAFYMRLNEDNNKTVAAMDVLFPGIGEIIGGSQREERLDVLKKKMDDMHVDQEELWWYLDTRKFGSVPHSGFGLGLERLVLFVTGMTNIRDVIPFPRRTPKNAEFHKQTIKEVLENYKKFLHHDITVYGWVRAFRSNRFIALNDGSTINNLQIVVDFENFDENLIKNINTASSLKIVGEVVESTVEIIAKKIIVLGDNFTEELQNTILQPKKHSLEKLREQAHLRFRTNLFGAVFRVRHAVSFAIHSFFNDRQFFYLNTPVITGAGEMFGVTNFDLDNIPRNEDGAIDYTQDFFGRKTNLTVSGQLEGETAAMGLGRIYTFGPTFRAENSNTTRHLAEFWMVEPEVAFNNLEDNIDLAEDFLKYVIQYVLDKCKDDLEFLDKRFAEEQKQKPEKERAKEGLIEKLENVVAKRFKRVSYTEAIDDILLNSKENKKGKFVYPVEKWGADLQSEHERYLVEKHFECPVVLFDYPAEIKAFYMRLNEDNKTVAAMDVLFPGIGEIIGGSQREERLDVLKKKMDDMMHVDQEELWWYLDTRKFGSVPHSGFGLGLERLVLFVTGMTNIRDVIPFPRRTPKNAEFMHKQTIKEVLENYKKFLHHDITVYGWVRAFRSNRFIALNDGSTINNLQIVVDFENFDENLIKNINTASSLKIVGEVVESQGAGQTVEIIAKKIIVLGDNFTEELQNTILQPKKHSLEKLREQAHLRFRTNLFGAVFRVRHAVSFAIHSFFNDRQFFYLNTPVITGAGEMFGVTNFDLDNIPRNEDGAIDYTQDFFGRKTNLTVSGQLEGETAAMGLGRIYTFGPTFRAENSNTTRHLAEFWMVEPEVAFNNLEDNIDLAEDFLKYVIQYVLDKCKDDLEFLDKRFAEEQKQKPEKERAKEGLIEKLENVVAKRFKRVSYTEAIDILLNSKENKKGKFVYPVEKWGADLQSEHERYLVEKHFECPVVLFDYPAEIKAFYMRLNEDNKTVAAMDVLFPGIGEIIGGSQREERLDVLKKKMDDMMHVDQEELWWYLDTRKFGSVPHSGFGLGLERLVLFVTGMTNIRDVIPFPRRTPKNAEF